Protein 8X2J (pdb70)

Solvent-accessible surface area: 85877 Å² total; per-residue (Å²): 29,92,26,29,82,152,90,7,23,50,117,28,91,47,68,110,22,50,109,85,14,125,86,29,14,37,87,0,79,110,7,5,78,69,21,6,11,111,4,34,54,7,12,56,52,16,137,29,55,18,61,66,28,35,23,67,32,25,13,5,27,16,24,40,31,26,8,27,48,24,0,14,41,90,5,62,17,24,3,36,28,1,2,29,8,33,28,8,26,35,39,44,26,140,50,193,10,118,115,19,78,112,4,55,109,7,61,90,68,28,121,16,10,59,33,12,50,17,35,22,44,9,30,23,22,42,65,27,38,0,21,54,13,13,18,0,29,1,28,19,54,33,53,1,82,27,9,48,1,46,43,27,17,9,75,36,8,24,11,47,19,76,39,12,57,33,24,66,63,12,23,81,82,4,5,33,68,134,45,0,47,57,22,85,45,113,82,64,126,94,19,72,123,53,0,137,99,10,29,76,83,15,17,25,37,55,56,78,0,25,16,16,18,2,31,33,22,21,116,36,40,21,83,120,42,97,5,0,1,2,17,101,16,7,97,52,17,45,3,6,64,60,25,74,9,3,1,1,5,52,35,11,14,26,2,19,0,0,17,0,15,2,11,7,6,0,0,0,0,0,4,4,0,84,122,0,42,7,0,62,15,0,0,11,2,6,3,0,0,10,0,9,0,0,0,3,30,41,7,8,70,59,12,24,119,110,54,88,88,31,78,37,58,76,2,16,85,42,5,34,89,18,5,70,73,17,135,101,73,95,0,38,8,0,23,2,4,1,31,4,13,4,12,31,2,17,13,33,16,0,89,108,3,38,146,59,16,65,72,2,92,6,31,2,13,16,3,29,7,48,7,29,19,12,27,0,2,103,46,0,16,61,92,22,13,17,10,48,29,38,1,66,44,0,30,1,0,1,0,0,6,6,31,16,0,25,28,29,31,4,5,6,17,14,0,50,19,6,2,113,63,3,42,2,68,112,136,22,92,61,7,0,29,0,0,2,1,7,1,10,8,14,8,0,4,2,4,10,10,11,29,5,28,19,47,0,17,14,0,5,6,0,0,0,8,0,0,63,67,12,66,20,29,22,29,101,27,136,40,58,101,110,0,67,74,4,7,128,1,1,10,154,10,1,77,125,40,127,8,94,0,0,1,6,10,3,36,10,0,26,40,12,1,7,0,4,4,9,3,1,1,37,80,0,37,0,44,42,102,0,0,38,5,13,61,32,2,17,38,75,19,21,36,8,23,112,19,1,60,34,0,3,60,30,1,58,71,40,158,4,84,5,0,0,0,10,12,22,7,4,27,12,8,4,2,32,72,14,132,7,31,90,56,6,82,74,18,84,45,4,2,0,0,4,15,12,54,4,10,0,4,48,114,5,32,16,0,0,4,29,5,0,29,0,5,14,20,7,8,3,42,0,16,15,1,4,0,0,7,10,0,2,6,1,66,53,30,41,39,20,48,11,8,5,21,0,1,1,9,8,42,65,95,62,133,28,103,8,54,72,29,0,77,86,52,1,52,180,103,32,25,67,87,20,4,33,65,3,5,1,34,5,33,8,79,143,23,87,2,80,98,36,141,19,111,39,72,85,35,30,2,163,87,26,133,33,70,110,49,28,136,42,20,0,0,5,2,35,26,3,44,0,0,18,16,0,65,9,2,6,0,3,17,0,0,0,0,12,3,12,7,5,6,5,0,24,9,2,2,0,16,0,4,1,54,0,0,28,116,44,17,62,16,124,57,84,1,75,136,0,88,29,56,143,91,46,35,59,108,6,8,47,22,1,50,111,2,18,156,10,11,0,13,18,0,109,0,46,0,103,81,17,87,13,56,0,2,0,14,4,3,0,0,4,1,75,47,0,0,0,0,14,0,0,3,18,16,82,81,19,5,160,29,3,63,106,27,14,55,32,0,1,77,6,1,12,11,128,22,26,11,27,6,40,22,9,125,8,78,42,39,43,138,93,103,112,18,6,6,28,6,76,6,12,1,15,1,49,23,36,0,15,10,49,2,32,16,91,96,2,118,142,47,23,101,26,7,22,63,102,36,24,87,147,70,38,20,81,101,86,35,91,60,61,30,35,6,88,23,60,103,20,105,76,50,25,0,4,0,1,0,0,4,1,5,4,14,5,2,15,4,0,12,4,0,0,11,0,1,3,2,7,4,8,45,4,33,47,74,22,3,44,103,2,0,16,0,4,6,4,30,7,4,1,1,2,22,28,112,50,1,22,33,4,44,3,22,1,0,2,1,1,7,2,0,12,34,28,1,5,7,0,2,0,10,0,0,3,2,1,0,4,6,40,3,0,0,2,0,2,3,2,20,22,4,2,5,4,1,0,8,4,1,3,9,3,2,2,4,2,8,2,1,1,14,73,21,5,46,61,115,26,41,7,33,33,0,5,20,2,15,39,3,0,3,4,32,48,0,0,2,2,0,12,5,2,11,2,11,36,1,3,38,18,14,26,44,15,11,47,52,3,8,106,70,59,104,43,70,33,121,14,73,38,57,52,4,77,0,0,11,11,35,0,10,1,4,16,2,4,12,0,3,11,45,51,70,89,127,1,91,0,15,85,27,45,66,14,8,5,30,14,18,0,2,21,31,3,8,0,68,19,9,0,14,0,1,0,8,0,28,7,1,6,92,107,44,88,102,151,40,45,12,69,124,75,17,72,27,64,40,0,0,30,90,1,0,81,41,0,41,38,77,108,168,152,20,68,174,58,28,86,59,20,49,69,88,1,97,134,35,16,86,48,13,91,89,4,22,73,82,5,89,112,114,0,4,5,17,4,6,0,2,7,8,0,2,4,0,0,4,10,0,2,9,1,5,0,0,0,2,0,1,0,1,5,21,0,7,0,33,4,29,60,104,140,50,28,4,12,13,3,0,10,5,5,0,4,0,2,0,18,23,0,5,44,0,0,19,63,2,42,50,9,8,5,1,0,18,100,0,90,73,29,15,67,33,64,69,24,27,59,24,20,52,4,2,0,4,0,0,19,0,0,9,28,34,0,26,58,2,0,32,47,0,6,81,28,14,26,74,7,18,0,14,5,0,18,3,1,0,12,9,39,3,165,77,76,186,40,24,76,102,12,1,107,30,0,41,3,5,10,5,1,3,43,2,0,46,1,5,45,45,0,6,68,35,0,0,32,26,3,25,36,2,0,34,19,0,4,8,4,2,0,8,3,0,0,0,0,8,3,12,0,0,10,10,10,2,0,1,26,6,6,28,4,0,0,5,0,0,0,0,0,10,1,0,32,26,0,6,46,13,28,82,158,40,34,0,70,39,0,0,4,60,39,1,0,12,14,0,0,60,32,0,14,60,14,0,32,64,0,15,18,1,11,109,0,14,41,18,2,2,115,11,2,17,34,48,15,9,59,11,14,19,71,4,5,48,131,16,71,2,21,132,0,10,130,21,2,48,106,11,0,28,87,10,0,78,46,0,62,124,102,175,41,20,50,72,53,76,23,0,51,106,10,0,103,44,0,7,79,0,0,21,20,2,4,3,4,1,0,0,1,1,0,1,40,3,9,0,0,4,12,8,29,67,4,119,34,30,128,77,3,100,20,6,16,77,0,0,48,0,28,1,54,9,50,5,42,79,6,12,33,76,16,0,1,1,3,0,3,13,1,2,19,10,25,7,77,52,54,42,100,72,97,89,218,71,46,1,0,1,0,1,2,81,48,3,68,27,0,23,97,3,0,108,99,0,108,90,53,44,12,63,114,9,5,1,6,1,4,0,8,2,82,50,0,6,66,31,24,4,142,38,81,6,9,0,41,170,56,10,52,90,79,15,84,74,0,33,56,56,3,49,104,60,1,57,68,1,9,17,86,60,9,64,20,21,1,0,0,5,4,73,69,103,73,1,67,3,0,4,58,9,0,19,70,0,12,8,8,46,53,2,0,66,8,0,7,108,8,0,23,60,21,0,13,0,31,14,6,22,23,25,0,17,58,4,96,82,3,56,78,6,11,18,43,3,0,1,0,0,0,19,42,101,7,115,66,41,55,119,65,127,0,2,120,42,0,137,73,25,129,36,100,64,25,22,84,2,48,133,93,26,74,22,3,20,57,14,38,6,6,39,1,0,28,40,6,101,56,23,101,26,23,4,0,0,26,49,53,15,98,31,24,2,22,34,91,58,67,55,45,50,96,3,31,61,43,1,74,79,112,67,107,96,38,63,3,0,26,46,95,19,68,52,107,35,0,80,120,0,36,62,25,0,35,1,13,23,11,13,26,27,8,19,5,0,75,10,57,6,4,7,25,77,130,23,62,25,124,24,42,39,17,10,64,122,145,8,47,124,5,33,2,0,39,6,0,35,33,14,17,89,11,60,136,64,52,72,128,124,165,47,42,134,52,45,44,23,6,22,19,16,25,5,75,15,70,31,0,0,0,2,0,0,2,7,38,0,0,10,33,0,3,80,119,107,42,4,25,97,8,51,124,108,0,107,49,27,5,97,114,2,78,40,57,4,45,63,3,61,170,142,33,35,30,15,34,5,17,0,11,0,8,0,0,3,0,0,0,0,0,0,1,4,0,0,5,14,0,0,59,0,13,53,60,36,11,11,30,0,0,0,0,4,5,2,0,3,2,0,0,6,0,0,56,55,0,17,121,39,9,81,40,0,8,64,0,2,62,116,48,27,136,90,44,44,1,134,102,12,10,3,61,3,16,23,68,88,12,20,60,105,80,29,87,110,73,20,29,27,3,18,77,7,60,73,77,1,19,35,140,124,0,39,51,27,0,47,100,19,19,122,43,0,18,57,13,2,82,45,0,37,49,48,0,74,96,0,35,91,53,40,80,17,132,121,12,6,51,71,2,80,118,40,0,15,76,0,28,27,65,18,22,44,3,1,0,27,0,0,4,3,1,5,7,1,12,28,1,68,5,16,2,4,0,7,0,13,9,3,49,5,0,3,5,0,3,0,0,0,8,0,0,47,15,3,7,122,5,77,86,24,73,58,8,165,126,87,25,51,65,60,1,16,16,31,0,0,72,30,0,39,46,53,0,40,62,8,26,39,10,27,36,4,4,30,0,0,3,13,2,0,1,11,14,41,14,0,27,12,13,27,66,3,58,57,66,9,1,54,133,20,14,94,27,8,63,103,75,0,69,28,75,1,52,77,46,0,70,108,139,47,36,17,72,62,14,84,50,0,18,102,21,0,20,101,0,23,76,7,0,33,44,2,0,15,27,5,1,4,12,51,42,22,83,43,54,180,75,67,40,113,3,4,78,7,3,1,70,0,4,24,2,54,0,22,14,41,3,0,32,19,3,60,116,17,70,13,0,0,78,100,12,44,35,25,55,64,7,113,106,84,9,183,68,14,63,49,22,0,82,99,11,48,95,84,0,82,92,27,7,106,53,3,107,105,37,138,68,43,154,36,75,112,52,142,43,97,20,52,79,78,63,31,89,100,12,119,95,68,11,73,99,110,32,153,36,191,121,20,144,62,6,32,12,32,89,113,0,1,41,43,6,52,132,144,27,29,70,74,151,61,127,35,60,69,51,84,78,115,64,23,154,57,37,87,118,1,81,83,74,10,40,98,25,15,130,102,9,39,51,107,1,49,45,125,10,198

Secondary structure (DSSP, 8-state):
--SS-TTHHHHHHHHHHHHHHHHHHHHHHHHHHHH-HHHHTBS-----SS---HHIIIIIS---HHHHSTTTTTSSSPPPPPHHHHHHHHTTTT-S-TTSHHHHHBTTBS----EE-SS---SSS---HHHHHHTT--SHHHH--GGG-SS--BSS---HHHHHHHHH-GGGT---TTSSS-TT----SS-HHHHHHHHHHHTPPPHHHHH-HHHH--/--SS---EE---SS--SS--TT--EEEEEEEESSS-EEEEEEEESSSSEEEEEE-TTSTTTTT---HHHHTHHHHHT-TTB--SEESSSSEE-HHHHHHHHHHHHHHTTSSSSSSEEEE------HHHHHHHHHHHHHSTT-------SS--HHHHHHHHHHHSS--EEEE--TT-SEEEEES--TTSSSTTHHHHHHHHHHHH---SS-----EEEEE-SS--HHHHT-SEEE---TTSHHHHHHHHHHHHTSS-------HHHHHHHHHHHHHTTSSSSSEEEEE-TTS-HHHHHHHHHHHHHTT-BTTTEEEE---SSS---HHHHHHHHHHHHHHT---EEEE-SS-HHHHS-TTS-HHHHHTTSSEEEB-SSB--HHHHHSSSB--B--TTS--EEE--SS---EEE--SS--SS--B-HHHHHHHHTT-TT--HHHHHHHHHTTTTHHHHHHHHHHSS--TT-PPPB--PPP-HHHHHSS--PPPPSS-EEEEEEBTTTBTTGGGG-HHHHHSPPTTT-EES---EEE-HHHHHHHH--S--SSTTB--TTSHHHHHHHHHHHSS-TTEEEEEESSS-B--EEEEE-TTSPTTEEEEEES---SSS-STTSS-S---TTT--SSSSS--S--EEEEEEEE---EES----S--S-SSS-EEEHHHHHH-TTHHHHHHHHHHHSSSS-----S------SSS--EEEEEEGGG-----HHHHHHHHHHTPPPPPHHHHHTT----SSEE-----SSBTTS------EE-----SS-HHHHT-TT-SEEE-SSS-EEE-TTT--B---TTTS-SS---EE--S--S-SS-HHHHHHS-TTS--PPTT-EE---S-HHHHHHHHHHHHHHHHHHT-SS----TTT---HHHHH-SS--EEEEESS-TTSHHHHHHTSTTEE-S-TTB----SEEEEPEEE---TTTT-/--SS-SS--HHHHHHHHHTSSSS-GGG--HHHHHHHHHHHHHHHHHHHHHHHHHHH-GGGSS--SS--S-HHHHHHHHHHHHHHHHHIIIIIHHHHT-TTGGGTHHHHHHHHHHHHHHHHHHHHHHTBSGGGGGGSS----SS-----SSSHHHHHHHHHHHHHHHHHHHHHHHHHHHHHHHHHH--SHHHHHHHHHHHTS-TTBHHHHHHHHHHHHHHHHHHHHHHHHHHHHHHHHHHTS--TTT--TTHHHHHHHHHHHHHHHHHHHHHHHHHHHTT-TTTS-HHHHHHHHHHHHHHHHHHHHHHHHHHHHHHH---HHHHHHHHHHHHSTTHHHHHHHHHHHTGGGGGGGSHHHHH-HHHHHHHHHHHHHHHHHHHHIIIIIHHHS-SSGGG-------HHHHHHHHHHHHHHHHHHHHHHHHS-SS-STTTHHHHHHHHHHHHH-/--EEEEEESSHHHHHHHHHHHHHTT--SEEEE-SS--STTHHHHS-S--SHHHHHHHHHHHHHHHHHHHHHIIIIISS--B-TT--SSGGG-TTTHHHHHHHHHHHHHHHHHHHHHHHTT---SS-GGGGSGGGGGGGSS-EEEEEETTSTT--TTHHHHHHHHT--SEEEEE--/---SSSS-SS--TT---SSSTTS-SS----TT---TT-----HHHH-S-SSSS-----SS---HHHHHHHHHHIIIIITTTS-SSSSS-SHHHHHSS--PPPTTSHHHHT--HHHHHHHHHT-S----SSS----SS---TTTS-HHHHHHHHHHHHHHHHHT-/-HHHHHHHHHHHHHHHHHHHHHHHHHTT-HHHHHHHHHHHHHHHTHHHHHHHHHHHHHHHS--HHHHHHHHHHHHHHTTHHHHHHHTHHHHHHHSGGGGGGT-SS-SSGGG-HHHHSTTSSS--HHHHHTTTTSSHHHHHHHHHHHHHHHHHHHHHHHHHHHHHHHSS-TTHHHHHHHHHHHHHHHHHHHHHHHHHIIIIITSSTT---SSTTHHHHHHHHHHHHHHHHHHHHHTSSSSSHHHH--HHHHHHHHHHHHHHHHHHHHHHHHHHHHHHHS-BTTTHHHHHHTTTTTHHHHHHHHHIIIIIHHHHHSSSSHHHH-HHHHHHHHHHHHHHHHHHHHHHHGGGTTSSSTT--SHHHHHHHHHHHHHHHHHHHHHTTS-SS-SS-GGGGGGT-/-HHHHHHHHHHHHHHHHHHHHHHT-SPPP-PPPP-S--HHHHHHHHHHHTSS----SSSS----TTTHHHHHHHH-----/---TTTT-TTHHHHHHHHHHHHHHHHHHHHHHHHS--

Organism: Chloroflexus aurantiacus (strain ATCC 29366 / DSM 635 / J-10-fl) (NCBI:txid324602)

Nearest PDB structures (foldseek):
  8x2j-assembly1_G  TM=1.013E+00  e=4.685E-13  Chloroflexus aurantiacus J-10-fl
  8k9f-assembly1_G  TM=9.871E-01  e=3.968E-11  Chloroflexus aurantiacus J-10-fl
  8x2j-assembly1_F  TM=1.003E+00  e=4.445E-52  Chloroflexus aurantiacus J-10-fl
  6loe-assembly1_F  TM=9.543E-01  e=8.843E-24  Roseiflexus castenholzii DSM 13941
  6f0k-assembly1_F  TM=9.385E-01  e=4.275E-17  Rhodothermus marinus DSM 4252

InterPro domains:
  IPR029467 Cytochrome c7-like [PF14522] (51-97)
  IPR036280 Multiheme cytochrome superfamily [SSF48695] (36-188)

Sequence (2471 aa):
AQIFPRNANLLSRLSIFALVLLVVEGILILGVYFRSNYFRQVNVAIEQPVAFSHQLHVNVVGIDCRYCHTSVDQSYFANIPATETCMTCHSQIKTYSPLLEKVRESYATGKPIEWVKVYDLPNFVYFNHSIHVNKGIGCSTCHGQVNNMPVVWQQQALYMGWCLNCHRNPELYVRPREEVYNMDYVPPSNQLEIGRQLVAEYGIMPPDQLTNCYVCHRCTYQPRQYIAPFDRQPEGRVPGIPQYFASTLTLGGYGTGVLVRSNEGRPTKVEGNPRHPASLGGTDLFAQAEILTMYDPDRSTTVLRQGVPSTWAEFTTTLGNALTAARATQGAGVRLLTTTITSPSLAAQIEQFLQAYPQARWYQYEPINRDNVVAGARLAFGRDVTTRYDLSAAQVVVSLDADFLAPGPGFVAYARAFAERRKVRKDSTTMNRLYVVEASPSTTGTAADHRLPLRADAIAAFTGALANELGVGGAPATLSPKAEEFLRAIARDLEEHRGQSVVIAGDQQPPIVHALAHLINAELGNVGQTVFYHEPVEARPTNQTEELVALVSEMAAGRVETLIMIGGNPVYNAPGDLRFADRMASVPLTIHLSQFVDETSARATWHIPQAHPLESWGDARAFDGTASIVQPLIEPLYGGKTANELLAAMLGQPEAESYDLVRSFWLEQIGETGWQVALANGVIAETVAPVIEPTLNEGAIRATPIPQPGDGVEIVFRPDPSLFDGFYANNGWLQELPRPLTKLVWDNAALMSPRTAIKLLGLPFNADRLIGTEADDRERQQYLEQLSKVNGTIARIEYRGGIIEIPIWLLPGHAEDSITLNLGYGRTHAGRVGNNVGIDVYPIRTSDSPWFGAGARVTNTGRTYLLVSTQDHWTLEGRDIYRVGEFKKFKEDPKYIAKEVYQEEYGRETPNYQSLQPGDDYTGRNAWGMTINLNACIGCNACVVACQAENNIAVVGKDQVSRGREMHWIRIDRYFAGEDLDNPSIYMMPVNCMQCEKAPCEVVCPVAATVHDYEGLNNMVYNRCVGTKYCSNNCPYKVRRFNFLQYSDTTTETFKLAFNPDVTVRIRGVMEKCTYCVQRISGARIAAKRAAVQAGQSSYVISDGAIQTACEQACPTGAIVFGDINDSNSRVAKWKAEGHNYGLLGFLNTVPRTTYLARVRNPSEELEKEAYLLPGETYTSISAKIGDVPLTPPLKTPKGWLAGFSVAFFMLMIFFVSVTWLFIRGVGIWGINIPVGWGMDIINFVWWIGIGHAGTLISAILLLLNQGWRNSINRFAEAMTLFAVACAGLYPILHLGRPWLFYWLIPYPNTHGMWPQFRSALAWDVFAISTYATVSLVFWLVGLIPDFATLRDRAKNIWVKRLYGIAALGWRGSARHWHRYEMASILLAGLSTPLVVSVHSIISLDFAISQVPGWQVTVFPPYFVAGAVFAGFAMVLLLMIPVRTFYGFENYITLHHLDVMAKVMLTTGMIVVYGYFMEVFASLYSGNEFEEYLLYNRLFGPSSWAYWGLLFCNAVAIQPLWFKKVRQNIPALLIISLIVSVGMWLERYVIIVISLERDFLPSSWDIYIPTIWDWSLYIGTFGLFFTLLFLFIRVLPMINIFEMRLFLYQETEKAKQRVYGVMAEFPTPEALIEATRKAKAAGYTKMDAFSPFPIEEVIEEIAHGDTGVPRLVLLFGLIGAASGFILQYIGNLVDYPLNVGGRPLDITNWPAMIPITFESGILLASFAAAIGMIVLNGLPSPYHPVFNVPRFQYASQDAFFLCIEATDPLFDRSRTSQFLRSLNPMQVSEVAYCHQDMYDQQKYTTYEPSSFFADGRSSRPNVPGTTPFEVVKTDEFLYTGLIDGQEVDAMPFPVTKDLLLRGQLKYNIYCAVCHGEAGYGASMVAERGGIVPANFHQQRLREAPLSHFFVVITNGVYRGDPENGGYQSMYGYASRITPEDRWAIAAYIRALQLSQNIPQLGQVQMLGLAAAVIGIGVLAAGYFLSPTSFFESYIYGYYVAMTIPLGCLGFLMVQHLTGGAWGVTVRRMLEAGAATLPIMGLLFIPIALGYFDTYKALGLEHPLYEWANPEVVTPGGAEFDPIIAHKVPWLSPLWVTARIAIFFIIWSALALTLRAWSRQQDAGGDAKKLATRMRRLSGIGVALFVITVTFFSFDVAMSLDPHWFSTIYGAHYMANAGLMTLAFLALMMSRVRDAALFREYVSVKPIHDIGKLIFAFTVLWTYMSYGQLVIIWSGDVAEFTPWYVHRTQHGWVFVALALMLFAFALPFFVLLFRGTKRNLNTLATIAGWIVVMRFVDMAWIILPEFREHLWDIAITDVAAPIGLIGLVIALFAANVQQAPLLPLRDPNMEQLQNLSRLMIAGLMVFLVLSLVVLLAGRLPFTPQPAPVTGNTYRTYVNDARTLLNSYGYTMEGKVHIPIDRAMDLIVERGLPVRMQPEWSGDPEVKPVFLAVTLTGMVAFLLMVWLFAFYW

B-factor: mean 63.23, std 17.78, range [10.86, 119.22]

Structure (mmCIF, N/CA/C/O backbone):
data_8X2J
#
_entry.id   8X2J
#
_cell.length_a   1.00
_cell.length_b   1.00
_cell.length_c   1.00
_cell.angle_alpha   90.00
_cell.angle_beta   90.00
_cell.angle_gamma   90.00
#
_symmetry.space_group_name_H-M   'P 1'
#
loop_
_entity.id
_entity.type
_entity.pdbx_description
1 polymer 'Cytochrome c7-like domain-containing protein'
2 polymer 'Fe-S-cluster-containing hydrogenase components 1-like protein'
3 polymer 'Polysulphide reductase NrfD'
4 polymer 'Quinol:cytochrome c oxidoreductase membrane protein'
5 polymer 'Cytochrome c domain-containing protein'
6 polymer 'Quinol:cytochrome c oxidoreductase quinone-binding subunit 2'
7 polymer 'Uncharacterized protein'
8 polymer unknown
9 non-polymer 'HEME C'
10 non-polymer 'IRON/SULFUR CLUSTER'
11 non-polymer 'FE3-S4 CLUSTER'
12 non-polymer '[(2~{R})-3-[2-azanylethoxy(oxidanyl)phosphoryl]oxy-2-tetradecanoyloxy-propyl] hexadecanoate'
13 non-polymer '2-HEPTYL-4-HYDROXY QUINOLINE N-OXIDE'
14 non-polymer '[(2~{R})-3-[2-azanylethoxy(oxidanyl)phosphoryl]oxy-2-pentadecanoyloxy-propyl] pentadecanoate'
15 non-polymer '1,3-bis(13-methyltetradecanoyloxy)propan-2-yl pentadecanoate'
#
loop_
_atom_site.group_PDB
_atom_site.id
_atom_site.type_symbol
_atom_site.label_atom_id
_atom_site.label_alt_id
_atom_site.label_comp_id
_atom_site.label_asym_id
_atom_site.label_entity_id
_atom_site.label_seq_id
_atom_site.pdbx_PDB_ins_code
_atom_site.Cartn_x
_atom_site.Cartn_y
_atom_site.Cartn_z
_atom_site.occupancy
_atom_site.B_iso_or_equiv
_atom_site.auth_seq_id
_atom_site.auth_comp_id
_atom_site.auth_asym_id
_atom_site.auth_atom_id
_atom_site.pdbx_PDB_model_num
ATOM 1 N N . ALA A 1 2 ? 80.954 135.946 66.262 1.00 81.59 2 ALA A N 1
ATOM 2 C CA . ALA A 1 2 ? 80.277 137.128 65.746 1.00 81.11 2 ALA A CA 1
ATOM 3 C C . ALA A 1 2 ? 78.786 136.878 65.608 1.00 82.75 2 ALA A C 1
ATOM 4 O O . ALA A 1 2 ? 77.978 137.803 65.684 1.00 84.67 2 ALA A O 1
ATOM 6 N N . GLN A 1 3 ? 78.428 135.613 65.394 1.00 80.48 3 GLN A N 1
ATOM 7 C CA . GLN A 1 3 ? 77.019 135.256 65.305 1.00 81.07 3 GLN A CA 1
ATOM 8 C C . GLN A 1 3 ? 76.361 135.282 66.679 1.00 82.17 3 GLN A C 1
ATOM 9 O O . GLN A 1 3 ? 75.197 135.677 66.810 1.00 81.55 3 GLN A O 1
ATOM 15 N N . ILE A 1 4 ? 77.094 134.875 67.714 1.00 70.47 4 ILE A N 1
ATOM 16 C CA . ILE A 1 4 ? 76.529 134.702 69.048 1.00 71.77 4 ILE A CA 1
ATOM 17 C C . ILE A 1 4 ? 77.252 135.593 70.048 1.00 73.38 4 ILE A C 1
ATOM 18 O O . ILE A 1 4 ? 76.643 136.465 70.677 1.00 72.29 4 ILE A O 1
ATOM 23 N N . PHE A 1 5 ? 78.549 135.375 70.200 1.00 72.04 5 PHE A N 1
ATOM 24 C CA . PHE A 1 5 ? 79.354 136.051 71.202 1.00 65.55 5 PHE A CA 1
ATOM 25 C C . PHE A 1 5 ? 79.725 137.461 70.742 1.00 67.76 5 PHE A C 1
ATOM 26 O O . PHE A 1 5 ? 79.880 137.708 69.543 1.00 68.42 5 PHE A O 1
ATOM 34 N N . PRO A 1 6 ? 79.877 138.417 71.681 1.00 71.63 6 PRO A N 1
ATOM 35 C CA . PRO A 1 6 ? 80.245 139.781 71.275 1.00 71.92 6 PRO A CA 1
ATOM 36 C C . PRO A 1 6 ? 81.733 139.933 71.006 1.00 74.16 6 PRO A C 1
ATOM 37 O O . PRO A 1 6 ? 82.476 138.949 71.030 1.00 72.65 6 PRO A O 1
ATOM 41 N N . ARG A 1 7 ? 82.162 141.173 70.744 1.00 78.64 7 ARG A N 1
ATOM 42 C CA . ARG A 1 7 ? 83.538 141.448 70.334 1.00 77.76 7 ARG A CA 1
ATOM 43 C C . ARG A 1 7 ? 84.537 141.142 71.447 1.00 77.54 7 ARG A C 1
ATOM 44 O O . ARG A 1 7 ? 85.602 140.568 71.190 1.00 75.97 7 ARG A O 1
ATOM 52 N N . ASN A 1 8 ? 84.202 141.488 72.689 1.00 74.22 8 ASN A N 1
ATOM 53 C CA . ASN A 1 8 ? 85.111 141.314 73.817 1.00 77.14 8 ASN A CA 1
ATOM 54 C C . ASN A 1 8 ? 85.082 139.908 74.409 1.00 76.25 8 ASN A C 1
ATOM 55 O O . ASN A 1 8 ? 85.606 139.710 75.511 1.00 75.87 8 ASN A O 1
ATOM 60 N N . ALA A 1 9 ? 84.496 138.934 73.708 1.00 71.53 9 ALA A N 1
ATOM 61 C CA . ALA A 1 9 ? 84.417 137.578 74.238 1.00 71.66 9 ALA A CA 1
ATOM 62 C C . ALA A 1 9 ? 85.775 136.888 74.251 1.00 70.76 9 ALA A C 1
ATOM 63 O O . ALA A 1 9 ? 86.022 136.047 75.119 1.00 72.36 9 ALA A O 1
ATOM 65 N N . ASN A 1 10 ? 86.666 137.232 73.314 1.00 65.49 10 ASN A N 1
ATOM 66 C CA . ASN A 1 10 ? 88.001 136.635 73.293 1.00 69.33 10 ASN A CA 1
ATOM 67 C C . ASN A 1 10 ? 88.824 137.085 74.493 1.00 76.53 10 ASN A C 1
ATOM 68 O O . ASN A 1 10 ? 89.436 136.260 75.188 1.00 77.65 10 ASN A O 1
ATOM 73 N N . LEU A 1 11 ? 88.842 138.397 74.744 1.00 74.29 11 LEU A N 1
ATOM 74 C CA . LEU A 1 11 ? 89.507 138.946 75.919 1.00 72.19 11 LEU A CA 1
ATOM 75 C C . LEU A 1 11 ? 88.861 138.449 77.202 1.00 72.87 11 LEU A C 1
ATOM 76 O O . LEU A 1 11 ? 89.565 138.157 78.174 1.00 72.67 11 LEU A O 1
ATOM 81 N N . LEU A 1 12 ? 87.531 138.312 77.207 1.00 71.98 12 LEU A N 1
ATOM 82 C CA . LEU A 1 12 ? 86.828 137.800 78.378 1.00 65.78 12 LEU A CA 1
ATOM 83 C C . LEU A 1 12 ? 87.185 136.344 78.658 1.00 67.28 12 LEU A C 1
ATOM 84 O O . LEU A 1 12 ? 87.369 135.964 79.816 1.00 70.73 12 LEU A O 1
ATOM 89 N N . SER A 1 13 ? 87.321 135.523 77.613 1.00 63.27 13 SER A N 1
ATOM 90 C CA . SER A 1 13 ? 87.667 134.116 77.802 1.00 68.26 13 SER A CA 1
ATOM 91 C C . SER A 1 13 ? 89.114 133.946 78.249 1.00 73.67 13 SER A C 1
ATOM 92 O O . SER A 1 13 ? 89.407 133.110 79.117 1.00 74.32 13 SER A O 1
ATOM 95 N N . ARG A 1 14 ? 90.032 134.725 77.665 1.00 69.10 14 ARG A N 1
ATOM 96 C CA . ARG A 1 14 ? 91.431 134.666 78.084 1.00 65.36 14 ARG A CA 1
ATOM 97 C C . ARG A 1 14 ? 91.602 135.157 79.518 1.00 70.87 14 ARG A C 1
ATOM 98 O O . ARG A 1 14 ? 92.329 134.544 80.313 1.00 71.40 14 ARG A O 1
ATOM 106 N N . LEU A 1 15 ? 90.907 136.241 79.875 1.00 70.76 15 LEU A N 1
ATOM 107 C CA . LEU A 1 15 ? 90.945 136.747 81.239 1.00 67.44 15 LEU A CA 1
ATOM 108 C C . LEU A 1 15 ? 90.251 135.796 82.206 1.00 67.80 15 LEU A C 1
ATOM 109 O O . LEU A 1 15 ? 90.637 135.723 83.373 1.00 75.16 15 LEU A O 1
ATOM 114 N N . SER A 1 16 ? 89.255 135.040 81.734 1.00 65.38 16 SER A N 1
ATOM 115 C CA . SER A 1 16 ? 88.606 134.039 82.572 1.00 66.22 16 SER A CA 1
ATOM 116 C C . SER A 1 16 ? 89.533 132.868 82.868 1.00 67.66 16 SER A C 1
ATOM 117 O O . SER A 1 16 ? 89.562 132.373 83.999 1.00 71.16 16 SER A O 1
ATOM 120 N N . ILE A 1 17 ? 90.293 132.413 81.865 1.00 66.39 17 ILE A N 1
ATOM 121 C CA . ILE A 1 17 ? 91.281 131.352 82.086 1.00 67.63 17 ILE A CA 1
ATOM 122 C C . ILE A 1 17 ? 92.373 131.829 83.041 1.00 70.39 17 ILE A C 1
ATOM 123 O O . ILE A 1 17 ? 92.768 131.110 83.976 1.00 71.20 17 ILE A O 1
ATOM 128 N N . PHE A 1 18 ? 92.845 133.066 82.840 1.00 72.13 18 PHE A N 1
ATOM 129 C CA . PHE A 1 18 ? 93.856 133.663 83.712 1.00 67.66 18 PHE A CA 1
ATOM 130 C C . PHE A 1 18 ? 93.354 133.812 85.146 1.00 68.28 18 PHE A C 1
ATOM 131 O O . PHE A 1 18 ? 94.070 133.481 86.101 1.00 68.91 18 PHE A O 1
ATOM 139 N N . ALA A 1 19 ? 92.112 134.273 85.312 1.00 69.63 19 ALA A N 1
ATOM 140 C CA . ALA A 1 19 ? 91.538 134.450 86.638 1.00 64.51 19 ALA A CA 1
ATOM 141 C C . ALA A 1 19 ? 91.235 133.119 87.307 1.00 67.15 19 ALA A C 1
ATOM 142 O O . ALA A 1 19 ? 91.316 133.024 88.531 1.00 73.55 19 ALA A O 1
ATOM 144 N N . LEU A 1 20 ? 90.903 132.083 86.533 1.00 65.39 20 LEU A N 1
ATOM 145 C CA . LEU A 1 20 ? 90.691 130.762 87.118 1.00 66.96 20 LEU A CA 1
ATOM 146 C C . LEU A 1 20 ? 91.995 130.165 87.633 1.00 66.06 20 LEU A C 1
ATOM 147 O O . LEU A 1 20 ? 92.024 129.573 88.722 1.00 70.71 20 LEU A O 1
ATOM 152 N N . VAL A 1 21 ? 93.085 130.324 86.873 1.00 65.14 21 VAL A N 1
ATOM 153 C CA . VAL A 1 21 ? 94.392 129.848 87.333 1.00 69.96 21 VAL A CA 1
ATOM 154 C C . VAL A 1 21 ? 94.845 130.627 88.568 1.00 68.60 21 VAL A C 1
ATOM 155 O O . VAL A 1 21 ? 95.316 130.040 89.556 1.00 69.98 21 VAL A O 1
ATOM 159 N N . LEU A 1 22 ? 94.664 131.955 88.550 1.00 68.36 22 LEU A N 1
ATOM 160 C CA . LEU A 1 22 ? 95.001 132.783 89.706 1.00 66.10 22 LEU A CA 1
ATOM 161 C C . LEU A 1 22 ? 94.127 132.467 90.914 1.00 64.20 22 LEU A C 1
ATOM 162 O O . LEU A 1 22 ? 94.600 132.541 92.049 1.00 69.04 22 LEU A O 1
ATOM 167 N N . LEU A 1 23 ? 92.868 132.087 90.689 1.00 59.95 23 LEU A N 1
ATOM 168 C CA . LEU A 1 23 ? 91.974 131.746 91.789 1.00 60.75 23 LEU A CA 1
ATOM 169 C C . LEU A 1 23 ? 92.348 130.408 92.410 1.00 57.10 23 LEU A C 1
ATOM 170 O O . LEU A 1 23 ? 92.248 130.240 93.630 1.00 59.38 23 LEU A O 1
ATOM 175 N N . VAL A 1 24 ? 92.785 129.448 91.588 1.00 60.14 24 VAL A N 1
ATOM 176 C CA . VAL A 1 24 ? 93.272 128.169 92.112 1.00 60.08 24 VAL A CA 1
ATOM 177 C C . VAL A 1 24 ? 94.537 128.375 92.942 1.00 60.26 24 VAL A C 1
ATOM 178 O O . VAL A 1 24 ? 94.674 127.822 94.048 1.00 58.80 24 VAL A O 1
ATOM 182 N N . VAL A 1 25 ? 95.460 129.205 92.439 1.00 62.79 25 VAL A N 1
ATOM 183 C CA . VAL A 1 25 ? 96.695 129.506 93.166 1.00 57.18 25 VAL A CA 1
ATOM 184 C C . VAL A 1 25 ? 96.393 130.251 94.466 1.00 61.82 25 VAL A C 1
ATOM 185 O O . VAL A 1 25 ? 96.972 129.951 95.518 1.00 63.27 25 VAL A O 1
ATOM 189 N N . GLU A 1 26 ? 95.442 131.190 94.426 1.00 58.79 26 GLU A N 1
ATOM 190 C CA . GLU A 1 26 ? 95.063 131.942 95.619 1.00 55.60 26 GLU A CA 1
ATOM 191 C C . GLU A 1 26 ? 94.358 131.061 96.645 1.00 63.12 26 GLU A C 1
ATOM 192 O O . GLU A 1 26 ? 94.533 131.254 97.850 1.00 65.70 26 GLU A O 1
ATOM 198 N N . GLY A 1 27 ? 93.561 130.091 96.192 1.00 58.95 27 GLY A N 1
ATOM 199 C CA . GLY A 1 27 ? 92.936 129.164 97.123 1.00 52.15 27 GLY A CA 1
ATOM 200 C C . GLY A 1 27 ? 93.934 128.252 97.810 1.00 53.13 27 GLY A C 1
ATOM 201 O O . GLY A 1 27 ? 93.841 128.020 99.023 1.00 57.74 27 GLY A O 1
ATOM 202 N N . ILE A 1 28 ? 94.905 127.730 97.048 1.00 52.62 28 ILE A N 1
ATOM 203 C CA . ILE A 1 28 ? 95.975 126.917 97.631 1.00 55.34 28 ILE A CA 1
ATOM 204 C C . ILE A 1 28 ? 96.799 127.745 98.615 1.00 57.40 28 ILE A C 1
ATOM 205 O O . ILE A 1 28 ? 97.145 127.280 99.712 1.00 58.36 28 ILE A O 1
ATOM 210 N N . LEU A 1 29 ? 97.072 129.000 98.255 1.00 54.38 29 LEU A N 1
ATOM 211 C CA . LEU A 1 29 ? 97.811 129.907 99.124 1.00 55.53 29 LEU A CA 1
ATOM 212 C C . LEU A 1 29 ? 97.043 130.224 100.402 1.00 52.31 29 LEU A C 1
ATOM 213 O O . LEU A 1 29 ? 97.633 130.264 101.484 1.00 59.45 29 LEU A O 1
ATOM 218 N N . ILE A 1 30 ? 95.729 130.445 100.297 1.00 54.17 30 ILE A N 1
ATOM 219 C CA . ILE A 1 30 ? 94.907 130.758 101.464 1.00 52.94 30 ILE A CA 1
ATOM 220 C C . ILE A 1 30 ? 94.838 129.561 102.406 1.00 51.09 30 ILE A C 1
ATOM 221 O O . ILE A 1 30 ? 94.942 129.715 103.630 1.00 52.29 30 ILE A O 1
ATOM 226 N N . LEU A 1 31 ? 94.715 128.350 101.849 1.00 49.93 31 LEU A N 1
ATOM 227 C CA . LEU A 1 31 ? 94.718 127.141 102.670 1.00 48.41 31 LEU A CA 1
ATOM 228 C C . LEU A 1 31 ? 96.057 126.942 103.381 1.00 48.00 31 LEU A C 1
ATOM 229 O O . LEU A 1 31 ? 96.088 126.609 104.575 1.00 54.54 31 LEU A O 1
ATOM 234 N N . GLY A 1 32 ? 97.169 127.173 102.674 1.00 51.39 32 GLY A N 1
ATOM 235 C CA . GLY A 1 32 ? 98.478 127.038 103.300 1.00 48.49 32 GLY A CA 1
ATOM 236 C C . GLY A 1 32 ? 98.743 128.072 104.380 1.00 45.89 32 GLY A C 1
ATOM 237 O O . GLY A 1 32 ? 99.255 127.740 105.455 1.00 53.41 32 GLY A O 1
ATOM 238 N N . VAL A 1 33 ? 98.383 129.333 104.117 1.00 48.98 33 VAL A N 1
ATOM 239 C CA . VAL A 1 33 ? 98.548 130.400 105.102 1.00 41.02 33 VAL A CA 1
ATOM 240 C C . VAL A 1 33 ? 97.659 130.161 106.318 1.00 44.58 33 VAL A C 1
ATOM 241 O O . VAL A 1 33 ? 98.081 130.390 107.457 1.00 51.11 33 VAL A O 1
ATOM 245 N N . TYR A 1 34 ? 96.437 129.655 106.112 1.00 49.70 34 TYR A N 1
ATOM 246 C CA . TYR A 1 34 ? 95.582 129.350 107.256 1.00 49.08 34 TYR A CA 1
ATOM 247 C C . TYR A 1 34 ? 96.132 128.194 108.082 1.00 49.32 34 TYR A C 1
ATOM 248 O O . TYR A 1 34 ? 96.078 128.233 109.314 1.00 46.56 34 TYR A O 1
ATOM 257 N N . PHE A 1 35 ? 96.672 127.163 107.438 1.00 47.29 35 PHE A N 1
ATOM 258 C CA . PHE A 1 35 ? 97.199 126.062 108.232 1.00 34.51 35 PHE A CA 1
ATOM 259 C C . PHE A 1 35 ? 98.568 126.357 108.829 1.00 47.22 35 PHE A C 1
ATOM 260 O O . PHE A 1 35 ? 99.027 125.593 109.685 1.00 50.36 35 PHE A O 1
ATOM 268 N N . ARG A 1 36 ? 99.231 127.432 108.406 1.00 49.39 36 ARG A N 1
ATOM 269 C CA . ARG A 1 36 ? 100.477 127.857 109.030 1.00 33.74 36 ARG A CA 1
ATOM 270 C C . ARG A 1 36 ? 100.336 129.109 109.887 1.00 34.82 36 ARG A C 1
ATOM 271 O O . ARG A 1 36 ? 101.338 129.581 110.432 1.00 44.31 36 ARG A O 1
ATOM 279 N N . SER A 1 37 ? 99.132 129.662 110.015 1.00 42.75 37 SER A N 1
ATOM 280 C CA . SER A 1 37 ? 98.944 130.946 110.673 1.00 42.01 37 SER A CA 1
ATOM 281 C C . SER A 1 37 ? 99.097 130.858 112.189 1.00 46.05 37 SER A C 1
ATOM 282 O O . SER A 1 37 ? 98.900 129.810 112.816 1.00 55.35 37 SER A O 1
ATOM 285 N N . ASN A 1 38 ? 99.445 132.009 112.773 1.00 52.01 38 ASN A N 1
ATOM 286 C CA . ASN A 1 38 ? 99.632 132.122 114.214 1.00 37.70 38 ASN A CA 1
ATOM 287 C C . ASN A 1 38 ? 98.321 131.983 114.972 1.00 43.70 38 ASN A C 1
ATOM 288 O O . ASN A 1 38 ? 98.327 131.549 116.126 1.00 53.36 38 ASN A O 1
ATOM 293 N N . TYR A 1 39 ? 97.196 132.358 114.358 1.00 45.82 39 TYR A N 1
ATOM 294 C CA . TYR A 1 39 ? 95.903 132.149 115.001 1.00 45.00 39 TYR A CA 1
ATOM 295 C C . TYR A 1 39 ? 95.564 130.666 115.081 1.00 48.91 39 TYR A C 1
ATOM 296 O O . TYR A 1 39 ? 95.079 130.188 116.113 1.00 50.37 39 TYR A O 1
ATOM 305 N N . PHE A 1 40 ? 95.789 129.935 113.989 1.00 43.97 40 PHE A N 1
ATOM 306 C CA . PHE A 1 40 ? 95.508 128.505 113.956 1.00 38.93 40 PHE A CA 1
ATOM 307 C C . PHE A 1 40 ? 96.439 127.738 114.881 1.00 51.47 40 PHE A C 1
ATOM 308 O O . PHE A 1 40 ? 96.005 126.817 115.581 1.00 59.43 40 PHE A O 1
ATOM 316 N N . ARG A 1 41 ? 97.712 128.114 114.917 1.00 40.02 41 ARG A N 1
ATOM 317 C CA . ARG A 1 41 ? 98.684 127.400 115.728 1.00 35.35 41 ARG A CA 1
ATOM 318 C C . ARG A 1 41 ? 98.850 127.990 117.124 1.00 38.03 41 ARG A C 1
ATOM 319 O O . ARG A 1 41 ? 99.679 127.483 117.889 1.00 33.79 41 ARG A O 1
ATOM 327 N N . GLN A 1 42 ? 98.072 129.030 117.458 1.00 42.57 42 GLN A N 1
ATOM 328 C CA . GLN A 1 42 ? 98.071 129.709 118.762 1.00 41.92 42 GLN A CA 1
ATOM 329 C C . GLN A 1 42 ? 99.454 130.254 119.129 1.00 43.98 42 GLN A C 1
ATOM 330 O O . GLN A 1 42 ? 99.922 130.123 120.260 1.00 54.10 42 GLN A O 1
ATOM 336 N N . VAL A 1 43 ? 100.094 130.897 118.157 1.00 37.17 43 VAL A N 1
ATOM 337 C CA . VAL A 1 43 ? 101.445 131.431 118.296 1.00 35.59 43 VAL A CA 1
ATOM 338 C C . VAL A 1 43 ? 101.356 132.937 118.500 1.00 39.92 43 VAL A C 1
ATOM 339 O O . VAL A 1 43 ? 100.509 133.603 117.892 1.00 57.97 43 VAL A O 1
ATOM 343 N N . ASN A 1 44 ? 102.195 133.457 119.408 1.00 39.97 44 ASN A N 1
ATOM 344 C CA . ASN A 1 44 ? 102.358 134.889 119.694 1.00 44.83 44 ASN A CA 1
ATOM 345 C C . ASN A 1 44 ? 101.080 135.521 120.238 1.00 48.12 44 ASN A C 1
ATOM 346 O O . ASN A 1 44 ? 100.855 136.722 120.082 1.00 51.88 44 ASN A O 1
ATOM 351 N N . VAL A 1 45 ? 100.244 134.723 120.894 1.00 47.61 45 VAL A N 1
ATOM 352 C CA . VAL A 1 45 ? 99.036 135.208 121.548 1.00 51.94 45 VAL A CA 1
ATOM 353 C C . VAL A 1 45 ? 99.142 134.891 123.037 1.00 50.70 45 VAL A C 1
ATOM 354 O O . VAL A 1 45 ? 99.510 133.775 123.423 1.00 43.68 45 VAL A O 1
ATOM 358 N N . ALA A 1 46 ? 98.893 135.900 123.867 1.00 43.07 46 ALA A N 1
ATOM 359 C CA . ALA A 1 46 ? 98.977 135.754 125.316 1.00 39.12 46 ALA A CA 1
ATOM 360 C C . ALA A 1 46 ? 97.783 134.939 125.792 1.00 48.74 46 ALA A C 1
ATOM 361 O O . ALA A 1 46 ? 96.676 135.462 125.939 1.00 49.06 46 ALA A O 1
ATOM 363 N N . ILE A 1 47 ? 98.009 133.648 126.030 1.00 54.46 47 ILE A N 1
ATOM 364 C CA . ILE A 1 47 ? 96.941 132.742 126.438 1.00 50.42 47 ILE A CA 1
ATOM 365 C C . ILE A 1 47 ? 96.563 133.045 127.881 1.00 52.88 47 ILE A C 1
ATOM 366 O O . ILE A 1 47 ? 97.406 132.990 128.783 1.00 58.73 47 ILE A O 1
ATOM 371 N N . GLU A 1 48 ? 95.293 133.374 128.101 1.00 56.03 48 GLU A N 1
ATOM 372 C CA . GLU A 1 48 ? 94.854 133.860 129.401 1.00 53.90 48 GLU A CA 1
ATOM 373 C C . GLU A 1 48 ? 94.765 132.723 130.411 1.00 56.45 48 GLU A C 1
ATOM 374 O O . GLU A 1 48 ? 94.307 131.621 130.099 1.00 52.28 48 GLU A O 1
ATOM 380 N N . GLN A 1 49 ? 95.207 133.008 131.632 1.00 55.76 49 GLN A N 1
ATOM 381 C CA . GLN A 1 49 ? 95.269 132.110 132.768 1.00 55.40 49 GLN A CA 1
ATOM 382 C C . GLN A 1 49 ? 94.262 132.537 133.836 1.00 57.99 49 GLN A C 1
ATOM 383 O O . GLN A 1 49 ? 93.882 133.710 133.890 1.00 57.60 49 GLN A O 1
ATOM 389 N N . PRO A 1 50 ? 93.781 131.605 134.674 1.00 58.91 50 PRO A N 1
ATOM 390 C CA . PRO A 1 50 ? 92.835 131.991 135.738 1.00 55.60 50 PRO A CA 1
ATOM 391 C C . PRO A 1 50 ? 93.419 132.908 136.802 1.00 55.63 50 PRO A C 1
ATOM 392 O O . PRO A 1 50 ? 92.651 133.600 137.483 1.00 58.11 50 PRO A O 1
ATOM 396 N N . VAL A 1 51 ? 94.737 132.935 136.972 1.00 55.34 51 VAL A N 1
ATOM 397 C CA . VAL A 1 51 ? 95.375 133.804 137.951 1.00 59.16 51 VAL A CA 1
ATOM 398 C C . VAL A 1 51 ? 96.094 134.982 137.293 1.00 61.73 51 VAL A C 1
ATOM 399 O O . VAL A 1 51 ? 96.251 136.029 137.945 1.00 66.98 51 VAL A O 1
ATOM 403 N N . ALA A 1 52 ? 96.439 134.876 136.006 1.00 62.20 52 ALA A N 1
ATOM 404 C CA . ALA A 1 52 ? 97.335 135.789 135.289 1.00 60.69 52 ALA A CA 1
ATOM 405 C C . ALA A 1 52 ? 98.665 135.910 136.029 1.00 60.99 52 ALA A C 1
ATOM 406 O O . ALA A 1 52 ? 99.042 136.959 136.553 1.00 58.58 52 ALA A O 1
ATOM 408 N N . PHE A 1 53 ? 99.352 134.774 136.085 1.00 66.61 53 PHE A N 1
ATOM 409 C CA . PHE A 1 53 ? 100.682 134.696 136.667 1.00 59.39 53 PHE A CA 1
ATOM 410 C C . PHE A 1 53 ? 101.692 135.423 135.786 1.00 65.18 53 PHE A C 1
ATOM 411 O O . PHE A 1 53 ? 101.664 135.309 134.558 1.00 67.52 53 PHE A O 1
ATOM 419 N N . SER A 1 54 ? 102.596 136.167 136.420 1.00 61.32 54 SER A N 1
ATOM 420 C CA . SER A 1 54 ? 103.536 137.037 135.718 1.00 59.36 54 SER A CA 1
ATOM 421 C C . SER A 1 54 ? 104.939 136.443 135.797 1.00 64.32 54 SER A C 1
ATOM 422 O O . SER A 1 54 ? 105.639 136.605 136.804 1.00 72.10 54 SER A O 1
ATOM 425 N N . HIS A 1 55 ? 105.347 135.768 134.716 1.00 54.55 55 HIS A N 1
ATOM 426 C CA . HIS A 1 55 ? 106.713 135.264 134.607 1.00 54.24 55 HIS A CA 1
ATOM 427 C C . HIS A 1 55 ? 107.722 136.401 134.580 1.00 54.25 55 HIS A C 1
ATOM 428 O O . HIS A 1 55 ? 108.827 136.264 135.114 1.00 58.97 55 HIS A O 1
ATOM 435 N N . GLN A 1 56 ? 107.358 137.525 133.950 1.00 56.67 56 GLN A N 1
ATOM 436 C CA . GLN A 1 56 ? 108.257 138.672 133.858 1.00 53.59 56 GLN A CA 1
ATOM 437 C C . GLN A 1 56 ? 108.575 139.234 135.233 1.00 58.53 56 GLN A C 1
ATOM 438 O O . GLN A 1 56 ? 109.744 139.444 135.567 1.00 66.78 56 GLN A O 1
ATOM 444 N N . LEU A 1 57 ? 107.547 139.419 136.064 1.00 67.37 57 LEU A N 1
ATOM 445 C CA . LEU A 1 57 ? 107.760 139.847 137.441 1.00 67.50 57 LEU A CA 1
ATOM 446 C C . LEU A 1 57 ? 108.537 138.800 138.228 1.00 64.58 57 LEU A C 1
ATOM 447 O O . LEU A 1 57 ? 109.595 139.098 138.796 1.00 72.24 57 LEU A O 1
ATOM 452 N N . HIS A 1 58 ? 108.078 137.547 138.186 1.00 60.43 58 HIS A N 1
ATOM 453 C CA . HIS A 1 58 ? 108.628 136.504 139.043 1.00 66.23 58 HIS A CA 1
ATOM 454 C C . HIS A 1 58 ? 110.035 136.063 138.661 1.00 66.35 58 HIS A C 1
ATOM 455 O O . HIS A 1 58 ? 110.695 135.422 139.482 1.00 68.54 58 HIS A O 1
ATOM 462 N N . VAL A 1 59 ? 110.524 136.383 137.465 1.00 65.12 59 VAL A N 1
ATOM 463 C CA . VAL A 1 59 ? 111.895 136.061 137.079 1.00 66.65 59 VAL A CA 1
ATOM 464 C C . VAL A 1 59 ? 112.755 137.318 136.962 1.00 64.01 59 VAL A C 1
ATOM 465 O O . VAL A 1 59 ? 113.811 137.412 137.588 1.00 68.91 59 VAL A O 1
ATOM 469 N N . ASN A 1 60 ? 112.332 138.289 136.147 1.00 57.61 60 ASN A N 1
ATOM 470 C CA . ASN A 1 60 ? 113.159 139.468 135.937 1.00 63.67 60 ASN A CA 1
ATOM 471 C C . ASN A 1 60 ? 113.167 140.405 137.138 1.00 69.51 60 ASN A C 1
ATOM 472 O O . ASN A 1 60 ? 114.096 141.208 137.263 1.00 72.64 60 ASN A O 1
ATOM 477 N N . VAL A 1 61 ? 112.172 140.329 138.022 1.00 64.04 61 VAL A N 1
ATOM 478 C CA . VAL A 1 61 ? 112.095 141.198 139.193 1.00 64.46 61 VAL A CA 1
ATOM 479 C C . VAL A 1 61 ? 112.363 140.417 140.473 1.00 66.40 61 VAL A C 1
ATOM 480 O O . VAL A 1 61 ? 113.289 140.735 141.220 1.00 65.90 61 VAL A O 1
ATOM 484 N N . VAL A 1 62 ? 111.553 139.392 140.746 1.00 72.19 62 VAL A N 1
ATOM 485 C CA . VAL A 1 62 ? 111.696 138.617 141.975 1.00 69.63 62 VAL A CA 1
ATOM 486 C C . VAL A 1 62 ? 112.960 137.766 141.932 1.00 72.48 62 VAL A C 1
ATOM 487 O O . VAL A 1 62 ? 113.704 137.686 142.916 1.00 73.24 62 VAL A O 1
ATOM 491 N N . GLY A 1 63 ? 113.229 137.131 140.796 1.00 62.73 63 GLY A N 1
ATOM 492 C CA . GLY A 1 63 ? 114.458 136.389 140.630 1.00 55.25 63 GLY A CA 1
ATOM 493 C C . GLY A 1 63 ? 114.375 134.917 140.931 1.00 53.89 63 GLY A C 1
ATOM 494 O O . GLY A 1 63 ? 115.385 134.316 141.312 1.00 58.31 63 GLY A O 1
ATOM 495 N N . ILE A 1 64 ? 113.206 134.316 140.771 1.00 65.39 64 ILE A N 1
ATOM 496 C CA . ILE A 1 64 ? 113.029 132.902 141.066 1.00 67.18 64 ILE A CA 1
ATOM 497 C C . ILE A 1 64 ? 113.643 132.079 139.942 1.00 69.31 64 ILE A C 1
ATOM 498 O O . ILE A 1 64 ? 113.413 132.353 138.758 1.00 68.40 64 ILE A O 1
ATOM 503 N N . ASP A 1 65 ? 114.451 131.088 140.312 1.00 66.88 65 ASP A N 1
ATOM 504 C CA . ASP A 1 65 ? 115.037 130.179 139.339 1.00 60.84 65 ASP A CA 1
ATOM 505 C C . ASP A 1 65 ? 113.954 129.318 138.702 1.00 59.76 65 ASP A C 1
ATOM 506 O O . ASP A 1 65 ? 112.922 129.035 139.311 1.00 68.33 65 ASP A O 1
ATOM 511 N N . CYS A 1 66 ? 114.202 128.904 137.457 1.00 53.70 66 CYS A N 1
ATOM 512 C CA . CYS A 1 66 ? 113.210 128.136 136.712 1.00 55.09 66 CYS A CA 1
ATOM 513 C C . CYS A 1 66 ? 113.003 126.744 137.300 1.00 61.03 66 CYS A C 1
ATOM 514 O O . CYS A 1 66 ? 111.904 126.190 137.193 1.00 59.00 66 CYS A O 1
ATOM 517 N N . ARG A 1 67 ? 114.029 126.172 137.936 1.00 63.40 67 ARG A N 1
ATOM 518 C CA . ARG A 1 67 ? 113.904 124.868 138.577 1.00 59.87 67 ARG A CA 1
ATOM 519 C C . ARG A 1 67 ? 113.215 124.924 139.932 1.00 61.91 67 ARG A C 1
ATOM 520 O O . ARG A 1 67 ? 112.910 123.865 140.489 1.00 62.78 67 ARG A O 1
ATOM 528 N N . TYR A 1 68 ? 113.008 126.118 140.494 1.00 58.46 68 TYR A N 1
ATOM 529 C CA . TYR A 1 68 ? 112.237 126.236 141.728 1.00 60.35 68 TYR A CA 1
ATOM 530 C C . TYR A 1 68 ? 110.793 125.821 141.502 1.00 63.59 68 TYR A C 1
ATOM 531 O O . TYR A 1 68 ? 110.172 125.200 142.372 1.00 68.43 68 TYR A O 1
ATOM 540 N N . CYS A 1 69 ? 110.246 126.165 140.343 1.00 51.26 69 CYS A N 1
ATOM 541 C CA . CYS A 1 69 ? 108.859 125.892 140.011 1.00 47.57 69 CYS A CA 1
ATOM 542 C C . CYS A 1 69 ? 108.701 124.755 139.014 1.00 52.36 69 CYS A C 1
ATOM 543 O O . CYS A 1 69 ? 107.799 123.928 139.167 1.00 59.31 69 CYS A O 1
ATOM 546 N N . HIS A 1 70 ? 109.563 124.679 138.001 1.00 48.89 70 HIS A N 1
ATOM 547 C CA . HIS A 1 70 ? 109.593 123.540 137.087 1.00 43.84 70 HIS A CA 1
ATOM 548 C C . HIS A 1 70 ? 110.702 122.608 137.562 1.00 55.24 70 HIS A C 1
ATOM 549 O O . HIS A 1 70 ? 111.790 122.540 136.995 1.00 59.51 70 HIS A O 1
ATOM 556 N N . THR A 1 71 ? 110.400 121.880 138.639 1.00 54.33 71 THR A N 1
ATOM 557 C CA . THR A 1 71 ? 111.408 121.108 139.351 1.00 46.59 71 THR A CA 1
ATOM 558 C C . THR A 1 71 ? 111.822 119.845 138.612 1.00 47.59 71 THR A C 1
ATOM 559 O O . THR A 1 71 ? 112.919 119.333 138.854 1.00 55.94 71 THR A O 1
ATOM 563 N N . SER A 1 72 ? 110.980 119.334 137.717 1.00 42.36 72 SER A N 1
ATOM 564 C CA . SER A 1 72 ? 111.208 118.048 137.077 1.00 42.78 72 SER A CA 1
ATOM 565 C C . SER A 1 72 ? 111.729 118.182 135.653 1.00 55.09 72 SER A C 1
ATOM 566 O O . SER A 1 72 ? 111.656 117.220 134.882 1.00 55.46 72 SER A O 1
ATOM 569 N N . VAL A 1 73 ? 112.261 119.348 135.290 1.00 53.68 73 VAL A N 1
ATOM 570 C CA . VAL A 1 73 ? 112.589 119.591 133.890 1.00 44.25 73 VAL A CA 1
ATOM 571 C C . VAL A 1 73 ? 113.923 118.947 133.508 1.00 52.50 73 VAL A C 1
ATOM 572 O O . VAL A 1 73 ? 114.127 118.576 132.346 1.00 58.80 73 VAL A O 1
ATOM 576 N N . ASP A 1 74 ? 114.829 118.752 134.463 1.00 61.33 74 ASP A N 1
ATOM 577 C CA . ASP A 1 74 ? 116.123 118.143 134.195 1.00 57.34 74 ASP A CA 1
ATOM 578 C C . ASP A 1 74 ? 116.174 116.677 134.592 1.00 56.93 74 ASP A C 1
ATOM 579 O O . ASP A 1 74 ? 117.256 116.084 134.592 1.00 59.52 74 ASP A O 1
ATOM 584 N N . GLN A 1 75 ? 115.032 116.077 134.925 1.00 53.79 75 GLN A N 1
ATOM 585 C CA . GLN A 1 75 ? 115.025 114.712 135.430 1.00 52.36 75 GLN A CA 1
ATOM 586 C C . GLN A 1 75 ? 114.032 113.830 134.683 1.00 52.78 75 GLN A C 1
ATOM 587 O O . GLN A 1 75 ? 114.251 112.622 134.551 1.00 55.49 75 GLN A O 1
ATOM 593 N N . SER A 1 76 ? 112.943 114.414 134.189 1.00 50.63 76 SER A N 1
ATOM 594 C CA . SER A 1 76 ? 111.899 113.667 133.500 1.00 49.68 76 SER A CA 1
ATOM 595 C C . SER A 1 76 ? 111.531 114.382 132.209 1.00 49.19 76 SER A C 1
ATOM 596 O O . SER A 1 76 ? 112.058 115.452 131.895 1.00 56.32 76 SER A O 1
ATOM 599 N N . TYR A 1 77 ? 110.608 113.780 131.453 1.00 39.66 77 TYR A N 1
ATOM 600 C CA . TYR A 1 77 ? 110.146 114.408 130.223 1.00 39.38 77 TYR A CA 1
ATOM 601 C C . TYR A 1 77 ? 109.265 115.610 130.505 1.00 46.85 77 TYR A C 1
ATOM 602 O O . TYR A 1 77 ? 109.180 116.516 129.671 1.00 51.45 77 TYR A O 1
ATOM 611 N N . PHE A 1 78 ? 108.608 115.625 131.656 1.00 49.87 78 PHE A N 1
ATOM 612 C CA . PHE A 1 78 ? 107.593 116.610 131.986 1.00 46.72 78 PHE A CA 1
ATOM 613 C C . PHE A 1 78 ? 108.215 117.696 132.851 1.00 43.32 78 PHE A C 1
ATOM 614 O O . PHE A 1 78 ? 108.661 117.424 133.969 1.00 46.85 78 PHE A O 1
ATOM 622 N N . ALA A 1 79 ? 108.264 118.914 132.324 1.00 35.19 79 ALA A N 1
ATOM 623 C CA . ALA A 1 79 ? 108.573 120.064 133.158 1.00 37.64 79 ALA A CA 1
ATOM 624 C C . ALA A 1 79 ? 107.413 120.297 134.112 1.00 48.40 79 ALA A C 1
ATOM 625 O O . ALA A 1 79 ? 106.249 120.274 133.704 1.00 55.95 79 ALA A O 1
ATOM 627 N N . ASN A 1 80 ? 107.729 120.524 135.379 1.00 50.16 80 ASN A N 1
ATOM 628 C CA . ASN A 1 80 ? 106.717 120.523 136.426 1.00 46.70 80 ASN A CA 1
ATOM 629 C C . ASN A 1 80 ? 105.882 121.796 136.364 1.00 49.58 80 ASN A C 1
ATOM 630 O O . ASN A 1 80 ? 106.418 122.904 136.452 1.00 62.91 80 ASN A O 1
ATOM 635 N N . ILE A 1 81 ? 104.578 121.642 136.187 1.00 41.65 81 ILE A N 1
ATOM 636 C CA . ILE A 1 81 ? 103.671 122.749 136.498 1.00 41.83 81 ILE A CA 1
ATOM 637 C C . ILE A 1 81 ? 103.583 122.882 138.015 1.00 51.42 81 ILE A C 1
ATOM 638 O O . ILE A 1 81 ? 103.304 121.882 138.700 1.00 57.82 81 ILE A O 1
ATOM 643 N N . PRO A 1 82 ? 103.843 124.060 138.580 1.00 50.09 82 PRO A N 1
ATOM 644 C CA . PRO A 1 82 ? 104.018 124.174 140.034 1.00 50.79 82 PRO A CA 1
ATOM 645 C C . PRO A 1 82 ? 102.727 123.971 140.808 1.00 54.80 82 PRO A C 1
ATOM 646 O O . PRO A 1 82 ? 101.616 124.087 140.286 1.00 53.22 82 PRO A O 1
ATOM 650 N N . ALA A 1 83 ? 102.902 123.663 142.084 1.00 63.02 83 ALA A N 1
ATOM 651 C CA . ALA A 1 83 ? 101.791 123.405 142.978 1.00 55.40 83 ALA A CA 1
ATOM 652 C C . ALA A 1 83 ? 101.360 124.678 143.695 1.00 62.88 83 ALA A C 1
ATOM 653 O O . ALA A 1 83 ? 102.095 125.671 143.771 1.00 70.87 83 ALA A O 1
ATOM 655 N N . THR A 1 84 ? 100.139 124.632 144.230 1.00 59.71 84 THR A N 1
ATOM 656 C CA . THR A 1 84 ? 99.657 125.714 145.078 1.00 64.39 84 THR A CA 1
ATOM 657 C C . THR A 1 84 ? 100.465 125.802 146.367 1.00 69.88 84 THR A C 1
ATOM 658 O O . THR A 1 84 ? 100.590 126.885 146.942 1.00 66.73 84 THR A O 1
ATOM 662 N N . GLU A 1 85 ? 101.038 124.680 146.814 1.00 75.95 85 GLU A N 1
ATOM 663 C CA . GLU A 1 85 ? 102.009 124.702 147.904 1.00 72.51 85 GLU A CA 1
ATOM 664 C C . GLU A 1 85 ? 103.240 125.525 147.536 1.00 67.68 85 GLU A C 1
ATOM 665 O O . GLU A 1 85 ? 103.726 126.324 148.345 1.00 71.68 85 GLU A O 1
ATOM 671 N N . THR A 1 86 ? 103.736 125.361 146.304 1.00 67.63 86 THR A N 1
ATOM 672 C CA . THR A 1 86 ? 104.886 126.130 145.832 1.00 69.42 86 THR A CA 1
ATOM 673 C C . THR A 1 86 ? 104.556 127.612 145.710 1.00 69.26 86 THR A C 1
ATOM 674 O O . THR A 1 86 ? 105.400 128.467 146.008 1.00 72.17 86 THR A O 1
ATOM 678 N N . CYS A 1 87 ? 103.339 127.937 145.270 1.00 71.29 87 CYS A N 1
ATOM 679 C CA . CYS A 1 87 ? 102.933 129.339 145.194 1.00 68.11 87 CYS A CA 1
ATOM 680 C C . CYS A 1 87 ? 102.762 129.947 146.585 1.00 73.29 87 CYS A C 1
ATOM 681 O O . CYS A 1 87 ? 103.245 131.052 146.862 1.00 67.72 87 CYS A O 1
ATOM 684 N N . MET A 1 88 ? 102.097 129.225 147.489 1.00 88.31 88 MET A N 1
ATOM 685 C CA . MET A 1 88 ? 101.811 129.738 148.821 1.00 83.75 88 MET A CA 1
ATOM 686 C C . MET A 1 88 ? 103.023 129.721 149.739 1.00 82.05 88 MET A C 1
ATOM 687 O O . MET A 1 88 ? 102.949 130.326 150.816 1.00 84.59 88 MET A O 1
ATOM 692 N N . THR A 1 89 ? 104.112 129.050 149.334 1.00 80.27 89 THR A N 1
ATOM 693 C CA . THR A 1 89 ? 105.385 129.120 150.052 1.00 82.33 89 THR A CA 1
ATOM 694 C C . THR A 1 89 ? 105.867 130.554 150.211 1.00 83.97 89 THR A C 1
ATOM 695 O O . THR A 1 89 ? 106.351 130.943 151.280 1.00 84.31 89 THR A O 1
ATOM 699 N N . CYS A 1 90 ? 105.724 131.361 149.167 1.00 83.12 90 CYS A N 1
ATOM 700 C CA . CYS A 1 90 ? 105.946 132.791 149.293 1.00 81.96 90 CYS A CA 1
ATOM 701 C C . CYS A 1 90 ? 104.657 133.566 149.508 1.00 85.57 90 CYS A C 1
ATOM 702 O O . CYS A 1 90 ? 104.648 134.534 150.270 1.00 88.70 90 CYS A O 1
ATOM 705 N N . HIS A 1 91 ? 103.545 133.146 148.901 1.00 83.06 91 HIS A N 1
ATOM 706 C CA . HIS A 1 91 ? 102.324 133.936 148.970 1.00 83.36 91 HIS A CA 1
ATOM 707 C C . HIS A 1 91 ? 101.491 133.670 150.219 1.00 84.01 91 HIS A C 1
ATOM 708 O O . HIS A 1 91 ? 100.297 133.993 150.227 1.00 79.01 91 HIS A O 1
ATOM 715 N N . SER A 1 92 ? 102.074 133.090 151.267 1.00 92.97 92 SER A N 1
ATOM 716 C CA . SER A 1 92 ? 101.458 133.157 152.582 1.00 91.54 92 SER A CA 1
ATOM 717 C C . SER A 1 92 ? 101.690 134.498 153.268 1.00 93.02 92 SER A C 1
ATOM 718 O O . SER A 1 92 ? 101.034 134.779 154.276 1.00 90.56 92 SER A O 1
ATOM 721 N N . GLN A 1 93 ? 102.601 135.325 152.752 1.00 93.76 93 GLN A N 1
ATOM 722 C CA . GLN A 1 93 ? 102.901 136.626 153.342 1.00 92.85 93 GLN A CA 1
ATOM 723 C C . GLN A 1 93 ? 102.825 137.779 152.350 1.00 94.58 93 GLN A C 1
ATOM 724 O O . GLN A 1 93 ? 102.386 138.869 152.725 1.00 96.98 93 GLN A O 1
ATOM 730 N N . ILE A 1 94 ? 103.243 137.576 151.104 1.00 89.81 94 ILE A N 1
ATOM 731 C CA . ILE A 1 94 ? 103.258 138.654 150.117 1.00 88.77 94 ILE A CA 1
ATOM 732 C C . ILE A 1 94 ? 101.888 138.764 149.459 1.00 88.87 94 ILE A C 1
ATOM 733 O O . ILE A 1 94 ? 101.388 137.789 148.888 1.00 90.33 94 ILE A O 1
ATOM 738 N N . LYS A 1 95 ? 101.295 139.966 149.537 1.00 84.16 95 LYS A N 1
ATOM 739 C CA . LYS A 1 95 ? 100.078 140.358 148.813 1.00 86.52 95 LYS A CA 1
ATOM 740 C C . LYS A 1 95 ? 98.892 139.456 149.144 1.00 85.69 95 LYS A C 1
ATOM 741 O O . LYS A 1 95 ? 98.111 139.080 148.268 1.00 85.57 95 LYS A O 1
ATOM 747 N N . THR A 1 96 ? 98.762 139.099 150.416 1.00 93.50 96 THR A N 1
ATOM 748 C CA . THR A 1 96 ? 97.601 138.348 150.857 1.00 95.04 96 THR A CA 1
ATOM 749 C C . THR A 1 96 ? 96.372 139.256 150.905 1.00 94.63 96 THR A C 1
ATOM 750 O O . THR A 1 96 ? 96.480 140.488 150.920 1.00 91.01 96 THR A O 1
ATOM 754 N N . TYR A 1 97 ? 95.196 138.614 150.924 1.00 94.75 97 TYR A N 1
ATOM 755 C CA . TYR A 1 97 ? 93.879 139.262 150.821 1.00 93.32 97 TYR A CA 1
ATOM 756 C C . TYR A 1 97 ? 93.773 140.132 149.567 1.00 93.89 97 TYR A C 1
ATOM 757 O O . TYR A 1 97 ? 93.281 141.261 149.603 1.00 94.83 97 TYR A O 1
ATOM 766 N N . SER A 1 98 ? 94.241 139.590 148.442 1.00 86.68 98 SER A N 1
ATOM 767 C CA . SER A 1 98 ? 94.145 140.280 147.169 1.00 86.05 98 SER A CA 1
ATOM 768 C C . SER A 1 98 ? 93.280 139.481 146.198 1.00 86.24 98 SER A C 1
ATOM 769 O O . SER A 1 98 ? 93.374 138.247 146.156 1.00 87.03 98 SER A O 1
ATOM 772 N N . PRO A 1 99 ? 92.424 140.152 145.417 1.00 81.57 99 PRO A N 1
ATOM 773 C CA . PRO A 1 99 ? 91.483 139.420 144.552 1.00 84.30 99 PRO A CA 1
ATOM 774 C C . PRO A 1 99 ? 92.137 138.688 143.393 1.00 82.62 99 PRO A C 1
ATOM 775 O O . PRO A 1 99 ? 91.508 137.786 142.825 1.00 83.57 99 PRO A O 1
ATOM 779 N N . LEU A 1 100 ? 93.363 139.041 143.015 1.00 75.59 100 LEU A N 1
ATOM 780 C CA . LEU A 1 100 ? 94.054 138.318 141.957 1.00 78.22 100 LEU A CA 1
ATOM 781 C C . LEU A 1 100 ? 94.831 137.116 142.478 1.00 75.41 100 LEU A C 1
ATOM 782 O O . LEU A 1 100 ? 95.211 136.250 141.682 1.00 71.24 100 LEU A O 1
ATOM 787 N N . LEU A 1 101 ? 95.064 137.038 143.787 1.00 77.18 101 LEU A N 1
ATOM 788 C CA . LEU A 1 101 ? 95.544 135.826 144.437 1.00 80.42 101 LEU A CA 1
ATOM 789 C C . LEU A 1 101 ? 94.428 135.103 145.176 1.00 82.08 101 LEU A C 1
ATOM 790 O O . LEU A 1 101 ? 94.699 134.160 145.932 1.00 82.74 101 LEU A O 1
ATOM 795 N N . GLU A 1 102 ? 93.182 135.551 144.988 1.00 88.49 102 GLU A N 1
ATOM 796 C CA . GLU A 1 102 ? 92.027 134.897 145.597 1.00 88.13 102 GLU A CA 1
ATOM 797 C C . GLU A 1 102 ? 91.850 133.466 145.103 1.00 86.72 102 GLU A C 1
ATOM 798 O O . GLU A 1 102 ? 91.429 132.603 145.875 1.00 85.88 102 GLU A O 1
ATOM 804 N N . LYS A 1 103 ? 92.183 133.186 143.839 1.00 81.88 103 LYS A N 1
ATOM 805 C CA . LYS A 1 103 ? 92.087 131.816 143.333 1.00 80.47 103 LYS A CA 1
ATOM 806 C C . LYS A 1 103 ? 93.136 130.909 143.970 1.00 80.55 103 LYS A C 1
ATOM 807 O O . LYS A 1 103 ? 92.854 129.742 144.278 1.00 82.00 103 LYS A O 1
ATOM 813 N N . VAL A 1 104 ? 94.349 131.429 144.172 1.00 82.11 104 VAL A N 1
ATOM 814 C CA . VAL A 1 104 ? 95.409 130.659 144.820 1.00 79.80 104 VAL A CA 1
ATOM 815 C C . VAL A 1 104 ? 95.080 130.421 146.288 1.00 81.29 104 VAL A C 1
ATOM 816 O O . VAL A 1 104 ? 95.376 129.355 146.838 1.00 78.83 104 VAL A O 1
ATOM 820 N N . ARG A 1 105 ? 94.465 131.406 146.947 1.00 88.19 105 ARG A N 1
ATOM 821 C CA . ARG A 1 105 ? 94.026 131.200 148.324 1.00 86.48 105 ARG A CA 1
ATOM 822 C C . ARG A 1 105 ? 92.798 130.295 148.401 1.00 87.64 105 ARG A C 1
ATOM 823 O O . ARG A 1 105 ? 92.576 129.645 149.428 1.00 87.80 105 ARG A O 1
ATOM 831 N N . GLU A 1 106 ? 91.981 130.262 147.343 1.00 92.51 106 GLU A N 1
ATOM 832 C CA . GLU A 1 106 ? 90.855 129.335 147.281 1.00 87.81 106 GLU A CA 1
ATOM 833 C C . GLU A 1 106 ? 91.342 127.902 147.141 1.00 88.25 106 GLU A C 1
ATOM 834 O O . GLU A 1 106 ? 90.774 126.984 147.743 1.00 88.84 106 GLU A O 1
ATOM 840 N N . SER A 1 107 ? 92.394 127.692 146.354 1.00 78.82 107 SER A N 1
ATOM 841 C CA . SER A 1 107 ? 93.116 126.434 146.425 1.00 77.77 107 SER A CA 1
ATOM 842 C C . SER A 1 107 ? 93.980 126.406 147.687 1.00 80.80 107 SER A C 1
ATOM 843 O O . SER A 1 107 ? 94.065 127.390 148.428 1.00 79.79 107 SER A O 1
ATOM 846 N N . TYR A 1 108 ? 94.536 125.217 147.971 1.00 76.70 108 TYR A N 1
ATOM 847 C CA . TYR A 1 108 ? 95.350 124.839 149.137 1.00 74.93 108 TYR A CA 1
ATOM 848 C C . TYR A 1 108 ? 94.517 124.749 150.424 1.00 79.68 108 TYR A C 1
ATOM 849 O O . TYR A 1 108 ? 94.983 124.214 151.435 1.00 82.89 108 TYR A O 1
ATOM 858 N N . ALA A 1 109 ? 93.265 125.200 150.386 1.00 81.35 109 ALA A N 1
ATOM 859 C CA . ALA A 1 109 ? 92.285 124.928 151.427 1.00 81.25 109 ALA A CA 1
ATOM 860 C C . ALA A 1 109 ? 91.391 123.756 151.060 1.00 81.55 109 ALA A C 1
ATOM 861 O O . ALA A 1 109 ? 91.025 122.959 151.928 1.00 83.28 109 ALA A O 1
ATOM 863 N N . THR A 1 110 ? 91.045 123.642 149.786 1.00 71.48 110 THR A N 1
ATOM 864 C CA . THR A 1 110 ? 90.424 122.463 149.210 1.00 73.55 110 THR A CA 1
ATOM 865 C C . THR A 1 110 ? 91.447 121.755 148.329 1.00 72.04 110 THR A C 1
ATOM 866 O O . THR A 1 110 ? 92.554 122.247 148.100 1.00 71.23 110 THR A O 1
ATOM 870 N N . GLY A 1 111 ? 91.069 120.587 147.826 1.00 72.01 111 GLY A N 1
ATOM 871 C CA . GLY A 1 111 ? 91.949 119.873 146.927 1.00 73.35 111 GLY A CA 1
ATOM 872 C C . GLY A 1 111 ? 91.887 120.310 145.485 1.00 70.58 111 GLY A C 1
ATOM 873 O O . GLY A 1 111 ? 92.574 119.725 144.643 1.00 68.23 111 GLY A O 1
ATOM 874 N N . LYS A 1 112 ? 91.081 121.322 145.179 1.00 67.84 112 LYS A N 1
ATOM 875 C CA . LYS A 1 112 ? 90.893 121.756 143.801 1.00 70.50 112 LYS A CA 1
ATOM 876 C C . LYS A 1 112 ? 92.143 122.467 143.294 1.00 71.46 112 LYS A C 1
ATOM 877 O O . LYS A 1 112 ? 92.628 123.399 143.945 1.00 74.50 112 LYS A O 1
ATOM 883 N N . PRO A 1 113 ? 92.689 122.066 142.155 1.00 65.56 113 PRO A N 1
ATOM 884 C CA . PRO A 1 113 ? 93.892 122.710 141.626 1.00 64.30 113 PRO A CA 1
ATOM 885 C C . PRO A 1 113 ? 93.548 123.999 140.890 1.00 66.51 113 PRO A C 1
ATOM 886 O O . PRO A 1 113 ? 92.392 124.403 140.784 1.00 64.02 113 PRO A O 1
ATOM 890 N N . ILE A 1 114 ? 94.589 124.644 140.375 1.00 63.56 114 ILE A N 1
ATOM 891 C CA . ILE A 1 114 ? 94.444 125.791 139.492 1.00 59.79 114 ILE A CA 1
ATOM 892 C C . ILE A 1 114 ? 94.538 125.282 138.063 1.00 58.32 114 ILE A C 1
ATOM 893 O O . ILE A 1 114 ? 95.581 124.767 137.646 1.00 64.73 114 ILE A O 1
ATOM 898 N N . GLU A 1 115 ? 93.451 125.426 137.309 1.00 61.85 115 GLU A N 1
ATOM 899 C CA . GLU A 1 115 ? 93.378 124.889 135.953 1.00 57.95 115 GLU A CA 1
ATOM 900 C C . GLU A 1 115 ? 94.047 125.873 134.998 1.00 65.46 115 GLU A C 1
ATOM 901 O O . GLU A 1 115 ? 93.407 126.716 134.364 1.00 70.61 115 GLU A O 1
ATOM 907 N N . TRP A 1 116 ? 95.370 125.765 134.907 1.00 57.22 116 TRP A N 1
ATOM 908 C CA . TRP A 1 116 ? 96.107 126.532 133.917 1.00 56.08 116 TRP A CA 1
ATOM 909 C C . TRP A 1 116 ? 95.841 125.980 132.520 1.00 52.80 116 TRP A C 1
ATOM 910 O O . TRP A 1 116 ? 95.458 124.821 132.342 1.00 56.79 116 TRP A O 1
ATOM 921 N N . VAL A 1 117 ? 96.062 126.825 131.520 1.00 43.05 117 VAL A N 1
ATOM 922 C CA . VAL A 1 117 ? 95.895 126.454 130.121 1.00 47.27 117 VAL A CA 1
ATOM 923 C C . VAL A 1 117 ? 97.267 126.140 129.541 1.00 55.51 117 VAL A C 1
ATOM 924 O O . VAL A 1 117 ? 98.212 126.921 129.707 1.00 58.13 117 VAL A O 1
ATOM 928 N N . LYS A 1 118 ? 97.379 124.996 128.869 1.00 46.20 118 LYS A N 1
ATOM 929 C CA . LYS A 1 118 ? 98.645 124.557 128.290 1.00 40.35 118 LYS A CA 1
ATOM 930 C C . LYS A 1 118 ? 98.941 125.386 127.046 1.00 40.73 118 LYS A C 1
ATOM 931 O O . LYS A 1 118 ? 98.289 125.218 126.010 1.00 48.09 118 LYS A O 1
ATOM 937 N N . VAL A 1 119 ? 99.917 126.292 127.153 1.00 39.74 119 VAL A N 1
ATOM 938 C CA . VAL A 1 119 ? 100.308 127.121 126.015 1.00 41.74 119 VAL A CA 1
ATOM 939 C C . VAL A 1 119 ? 101.031 126.284 124.964 1.00 45.91 119 VAL A C 1
ATOM 940 O O . VAL A 1 119 ? 100.743 126.378 123.766 1.00 50.31 119 VAL A O 1
ATOM 944 N N . TYR A 1 120 ? 101.974 125.451 125.397 1.00 44.74 120 TYR A N 1
ATOM 945 C CA . TYR A 1 120 ? 102.744 124.587 124.503 1.00 37.00 120 TYR A CA 1
ATOM 946 C C . TYR A 1 120 ? 102.130 123.194 124.578 1.00 43.85 120 TYR A C 1
ATOM 947 O O . TYR A 1 120 ? 102.509 122.376 125.413 1.00 50.90 120 TYR A O 1
ATOM 956 N N . ASP A 1 121 ? 101.174 122.922 123.694 1.00 45.11 121 ASP A N 1
ATOM 957 C CA . ASP A 1 121 ? 100.426 121.668 123.708 1.00 47.28 121 ASP A CA 1
ATOM 958 C C . ASP A 1 121 ? 100.851 120.818 122.517 1.00 43.68 121 ASP A C 1
ATOM 959 O O . ASP A 1 121 ? 100.550 121.152 121.368 1.00 53.44 121 ASP A O 1
ATOM 964 N N . LEU A 1 122 ? 101.541 119.718 122.796 1.00 31.13 122 LEU A N 1
ATOM 965 C CA . LEU A 1 122 ? 101.903 118.772 121.751 1.00 35.48 122 LEU A CA 1
ATOM 966 C C . LEU A 1 122 ? 100.821 117.705 121.614 1.00 43.42 122 LEU A C 1
ATOM 967 O O . LEU A 1 122 ? 100.246 117.274 122.616 1.00 48.74 122 LEU A O 1
ATOM 972 N N . PRO A 1 123 ? 100.525 117.254 120.395 1.00 37.58 123 PRO A N 1
ATOM 973 C CA . PRO A 1 123 ? 99.361 116.379 120.199 1.00 43.79 123 PRO A CA 1
ATOM 974 C C . PRO A 1 123 ? 99.514 114.914 120.591 1.00 37.44 123 PRO A C 1
ATOM 975 O O . PRO A 1 123 ? 99.116 114.052 119.808 1.00 50.45 123 PRO A O 1
ATOM 979 N N . ASN A 1 124 ? 100.093 114.608 121.757 1.00 32.64 124 ASN A N 1
ATOM 980 C CA . ASN A 1 124 ? 99.973 113.317 122.450 1.00 41.75 124 ASN A CA 1
ATOM 981 C C . ASN A 1 124 ? 100.473 112.068 121.721 1.00 36.88 124 ASN A C 1
ATOM 982 O O . ASN A 1 124 ? 100.390 110.967 122.271 1.00 41.63 124 ASN A O 1
ATOM 987 N N . PHE A 1 125 ? 100.995 112.206 120.504 1.00 31.55 125 PHE A N 1
ATOM 988 C CA . PHE A 1 125 ? 101.779 111.152 119.874 1.00 37.11 125 PHE A CA 1
ATOM 989 C C . PHE A 1 125 ? 103.227 111.576 119.687 1.00 42.63 125 PHE A C 1
ATOM 990 O O . PHE A 1 125 ? 103.958 110.950 118.919 1.00 47.60 125 PHE A O 1
ATOM 998 N N . VAL A 1 126 ? 103.649 112.631 120.377 1.00 37.59 126 VAL A N 1
ATOM 999 C CA . VAL A 1 126 ? 104.870 113.344 120.051 1.00 35.23 126 VAL A CA 1
ATOM 1000 C C . VAL A 1 126 ? 105.995 113.035 121.031 1.00 46.32 126 VAL A C 1
ATOM 1001 O O . VAL A 1 126 ? 107.145 112.881 120.615 1.00 58.72 126 VAL A O 1
ATOM 1005 N N . TYR A 1 127 ? 105.684 112.967 122.331 1.00 33.18 127 TYR A N 1
ATOM 1006 C CA . TYR A 1 127 ? 106.572 112.457 123.387 1.00 32.34 127 TYR A CA 1
ATOM 1007 C C . TYR A 1 127 ? 107.885 113.237 123.481 1.00 39.32 127 TYR A C 1
ATOM 1008 O O . TYR A 1 127 ? 108.975 112.707 123.267 1.00 41.97 127 TYR A O 1
ATOM 1017 N N . PHE A 1 128 ? 107.753 114.520 123.786 1.00 40.77 128 PHE A N 1
ATOM 1018 C CA . PHE A 1 128 ? 108.907 115.354 124.072 1.00 33.44 128 PHE A CA 1
ATOM 1019 C C . PHE A 1 128 ? 109.523 114.947 125.405 1.00 45.26 128 PHE A C 1
ATOM 1020 O O . PHE A 1 128 ? 108.827 114.517 126.325 1.00 50.02 128 PHE A O 1
ATOM 1028 N N . ASN A 1 129 ? 110.846 115.068 125.502 1.00 47.72 129 ASN A N 1
ATOM 1029 C CA . ASN A 1 129 ? 111.565 114.798 126.741 1.00 32.40 129 ASN A CA 1
ATOM 1030 C C . ASN A 1 129 ? 112.378 116.026 127.122 1.00 34.57 129 ASN A C 1
ATOM 1031 O O . ASN A 1 129 ? 113.291 116.419 126.394 1.00 40.97 129 ASN A O 1
ATOM 1036 N N . HIS A 1 130 ? 112.045 116.625 128.266 1.00 34.78 130 HIS A N 1
ATOM 1037 C CA . HIS A 1 130 ? 112.733 117.835 128.704 1.00 31.49 130 HIS A CA 1
ATOM 1038 C C . HIS A 1 130 ? 114.125 117.542 129.240 1.00 41.09 130 HIS A C 1
ATOM 1039 O O . HIS A 1 130 ? 115.028 118.374 129.093 1.00 40.77 130 HIS A O 1
ATOM 1046 N N . SER A 1 131 ? 114.307 116.378 129.870 1.00 46.94 131 SER A N 1
ATOM 1047 C CA . SER A 1 131 ? 115.532 116.093 130.613 1.00 46.80 131 SER A CA 1
ATOM 1048 C C . SER A 1 131 ? 116.731 115.947 129.688 1.00 46.52 131 SER A C 1
ATOM 1049 O O . SER A 1 131 ? 117.791 116.530 129.941 1.00 55.01 131 SER A O 1
ATOM 1052 N N . ILE A 1 132 ? 116.578 115.184 128.602 1.00 33.59 132 ILE A N 1
ATOM 1053 C CA . ILE A 1 132 ? 117.693 114.978 127.685 1.00 42.73 132 ILE A CA 1
ATOM 1054 C C . ILE A 1 132 ? 117.995 116.254 126.906 1.00 49.01 132 ILE A C 1
ATOM 1055 O O . ILE A 1 132 ? 119.162 116.555 126.629 1.00 57.36 132 ILE A O 1
ATOM 1060 N N . HIS A 1 133 ? 116.972 117.052 126.595 1.00 45.70 133 HIS A N 1
ATOM 1061 C CA . HIS A 1 133 ? 117.195 118.296 125.870 1.00 41.05 133 HIS A CA 1
ATOM 1062 C C . HIS A 1 133 ? 117.912 119.318 126.741 1.00 38.21 133 HIS A C 1
ATOM 1063 O O . HIS A 1 133 ? 118.808 120.021 126.267 1.00 47.97 133 HIS A O 1
ATOM 1070 N N . VAL A 1 134 ? 117.555 119.390 128.023 1.00 46.62 134 VAL A N 1
ATOM 1071 C CA . VAL A 1 134 ? 118.233 120.307 128.934 1.00 48.31 134 VAL A CA 1
ATOM 1072 C C . VAL A 1 134 ? 119.657 119.834 129.219 1.00 45.70 134 VAL A C 1
ATOM 1073 O O . VAL A 1 134 ? 120.607 120.626 129.181 1.00 49.97 134 VAL A O 1
ATOM 1077 N N . ASN A 1 135 ? 119.837 118.535 129.467 1.00 46.58 135 ASN A N 1
ATOM 1078 C CA . ASN A 1 135 ? 121.151 118.008 129.810 1.00 45.63 135 ASN A CA 1
ATOM 1079 C C . ASN A 1 135 ? 122.091 117.921 128.617 1.00 48.51 135 ASN A C 1
ATOM 1080 O O . ASN A 1 135 ? 123.303 117.795 128.815 1.00 48.23 135 ASN A O 1
ATOM 1085 N N . LYS A 1 136 ? 121.574 117.978 127.391 1.00 49.45 136 LYS A N 1
ATOM 1086 C CA . LYS A 1 136 ? 122.412 117.971 126.201 1.00 46.00 136 LYS A CA 1
ATOM 1087 C C . LYS A 1 136 ? 122.623 119.373 125.645 1.00 45.49 136 LYS A C 1
ATOM 1088 O O . LYS A 1 136 ? 122.783 119.547 124.434 1.00 48.40 136 LYS A O 1
ATOM 1094 N N . GLY A 1 137 ? 122.624 120.373 126.520 1.00 41.66 137 GLY A N 1
ATOM 1095 C CA . GLY A 1 137 ? 122.972 121.736 126.166 1.00 37.91 137 GLY A CA 1
ATOM 1096 C C . GLY A 1 137 ? 122.028 122.461 125.234 1.00 39.53 137 GLY A C 1
ATOM 1097 O O . GLY A 1 137 ? 122.485 123.110 124.290 1.00 55.30 137 GLY A O 1
ATOM 1098 N N . ILE A 1 138 ? 120.724 122.363 125.462 1.00 39.73 138 ILE A N 1
ATOM 1099 C CA . ILE A 1 138 ? 119.745 123.181 124.754 1.00 47.47 138 ILE A CA 1
ATOM 1100 C C . ILE A 1 138 ? 119.048 124.051 125.789 1.00 50.29 138 ILE A C 1
ATOM 1101 O O . ILE A 1 138 ? 118.360 123.540 126.680 1.00 43.85 138 ILE A O 1
ATOM 1106 N N . GLY A 1 139 ? 119.224 125.361 125.673 1.00 55.35 139 GLY A N 1
ATOM 1107 C CA . GLY A 1 139 ? 118.650 126.263 126.642 1.00 47.80 139 GLY A CA 1
ATOM 1108 C C . GLY A 1 139 ? 117.166 126.465 126.444 1.00 42.92 139 GLY A C 1
ATOM 1109 O O . GLY A 1 139 ? 116.614 126.175 125.386 1.00 49.88 139 GLY A O 1
ATOM 1110 N N . CYS A 1 140 ? 116.522 126.984 127.492 1.00 44.42 140 CYS A N 1
ATOM 1111 C CA . CYS A 1 140 ? 115.082 127.216 127.445 1.00 42.39 140 CYS A CA 1
ATOM 1112 C C . CYS A 1 140 ? 114.725 128.341 126.484 1.00 49.20 140 CYS A C 1
ATOM 1113 O O . CYS A 1 140 ? 113.652 128.312 125.875 1.00 51.00 140 CYS A O 1
ATOM 1116 N N . SER A 1 141 ? 115.609 129.329 126.335 1.00 50.82 141 SER A N 1
ATOM 1117 C CA . SER A 1 141 ? 115.311 130.487 125.502 1.00 34.71 141 SER A CA 1
ATOM 1118 C C . SER A 1 141 ? 115.304 130.144 124.019 1.00 40.60 141 SER A C 1
ATOM 1119 O O . SER A 1 141 ? 114.568 130.770 123.248 1.00 53.80 141 SER A O 1
ATOM 1122 N N . THR A 1 142 ? 116.100 129.161 123.596 1.00 40.27 142 THR A N 1
ATOM 1123 C CA . THR A 1 142 ? 116.134 128.778 122.190 1.00 49.07 142 THR A CA 1
ATOM 1124 C C . THR A 1 142 ? 114.885 128.037 121.747 1.00 50.16 142 THR A C 1
ATOM 1125 O O . THR A 1 142 ? 114.632 127.948 120.541 1.00 51.58 142 THR A O 1
ATOM 1129 N N . CYS A 1 143 ? 114.104 127.509 122.681 1.00 48.58 143 CYS A N 1
ATOM 1130 C CA . CYS A 1 143 ? 112.957 126.687 122.340 1.00 42.97 143 CYS A CA 1
ATOM 1131 C C . CYS A 1 143 ? 111.653 127.182 122.945 1.00 45.02 143 CYS A C 1
ATOM 1132 O O . CYS A 1 143 ? 110.585 126.826 122.434 1.00 53.18 143 CYS A O 1
ATOM 1135 N N . HIS A 1 144 ? 111.698 127.997 123.998 1.00 53.99 144 HIS A N 1
ATOM 1136 C CA . HIS A 1 144 ? 110.510 128.589 124.586 1.00 35.74 144 HIS A CA 1
ATOM 1137 C C . HIS A 1 144 ? 110.468 130.101 124.467 1.00 40.27 144 HIS A C 1
ATOM 1138 O O . HIS A 1 144 ? 109.414 130.692 124.722 1.00 49.13 144 HIS A O 1
ATOM 1145 N N . GLY A 1 145 ? 111.566 130.739 124.093 1.00 41.08 145 GLY A N 1
ATOM 1146 C CA . GLY A 1 145 ? 111.619 132.180 124.042 1.00 35.10 145 GLY A CA 1
ATOM 1147 C C . GLY A 1 145 ? 112.058 132.784 125.356 1.00 34.99 145 GLY A C 1
ATOM 1148 O O . GLY A 1 145 ? 112.408 132.098 126.319 1.00 46.61 145 GLY A O 1
ATOM 1149 N N . GLN A 1 146 ? 112.037 134.114 125.387 1.00 50.46 146 GLN A N 1
ATOM 1150 C CA . GLN A 1 146 ? 112.406 134.865 126.584 1.00 53.97 146 GLN A CA 1
ATOM 1151 C C . GLN A 1 146 ? 111.205 134.890 127.522 1.00 57.71 146 GLN A C 1
ATOM 1152 O O . GLN A 1 146 ? 110.464 135.871 127.619 1.00 62.18 146 GLN A O 1
ATOM 1158 N N . VAL A 1 147 ? 111.016 133.775 128.235 1.00 53.99 147 VAL A N 1
ATOM 1159 C CA . VAL A 1 147 ? 109.916 133.661 129.185 1.00 45.95 147 VAL A CA 1
ATOM 1160 C C . VAL A 1 147 ? 110.191 134.506 130.425 1.00 45.15 147 VAL A C 1
ATOM 1161 O O . VAL A 1 147 ? 109.256 134.894 131.134 1.00 54.15 147 VAL A O 1
ATOM 1165 N N . ASN A 1 148 ? 111.457 134.854 130.670 1.00 51.73 148 ASN A N 1
ATOM 1166 C CA . ASN A 1 148 ? 111.815 135.741 131.771 1.00 55.88 148 ASN A CA 1
ATOM 1167 C C . ASN A 1 148 ? 111.265 137.153 131.603 1.00 59.71 148 ASN A C 1
ATOM 1168 O O . ASN A 1 148 ? 111.197 137.895 132.586 1.00 62.37 148 ASN A O 1
ATOM 1173 N N . ASN A 1 149 ? 110.888 137.549 130.387 1.00 55.15 149 ASN A N 1
ATOM 1174 C CA . ASN A 1 149 ? 110.300 138.857 130.133 1.00 51.88 149 ASN A CA 1
ATOM 1175 C C . ASN A 1 149 ? 108.830 138.776 129.747 1.00 58.69 149 ASN A C 1
ATOM 1176 O O . ASN A 1 149 ? 108.240 139.798 129.390 1.00 63.80 149 ASN A O 1
ATOM 1181 N N . MET A 1 150 ? 108.224 137.593 129.814 1.00 51.86 150 MET A N 1
ATOM 1182 C CA . MET A 1 150 ? 106.832 137.417 129.422 1.00 41.70 150 MET A CA 1
ATOM 1183 C C . MET A 1 150 ? 105.920 137.734 130.599 1.00 45.74 150 MET A C 1
ATOM 1184 O O . MET A 1 150 ? 106.018 137.064 131.634 1.00 53.53 150 MET A O 1
ATOM 1189 N N . PRO A 1 151 ? 105.040 138.738 130.504 1.00 53.94 151 PRO A N 1
ATOM 1190 C CA . PRO A 1 151 ? 104.014 138.910 131.541 1.00 46.78 151 PRO A CA 1
ATOM 1191 C C . PRO A 1 151 ? 102.993 137.787 131.484 1.00 51.15 151 PRO A C 1
ATOM 1192 O O . PRO A 1 151 ? 102.676 137.160 132.497 1.00 52.06 151 PRO A O 1
ATOM 1196 N N . VAL A 1 152 ? 102.471 137.533 130.288 1.00 46.85 152 VAL A N 1
ATOM 1197 C CA . VAL A 1 152 ? 101.624 136.382 130.005 1.00 43.45 152 VAL A CA 1
ATOM 1198 C C . VAL A 1 152 ? 102.339 135.542 128.960 1.00 49.05 152 VAL A C 1
ATOM 1199 O O . VAL A 1 152 ? 102.806 136.076 127.948 1.00 57.91 152 VAL A O 1
ATOM 1203 N N . VAL A 1 153 ? 102.438 134.236 129.208 1.00 44.05 153 VAL A N 1
ATOM 1204 C CA . VAL A 1 153 ? 103.230 133.363 128.350 1.00 48.84 153 VAL A CA 1
ATOM 1205 C C . VAL A 1 153 ? 102.517 133.147 127.025 1.00 49.77 153 VAL A C 1
ATOM 1206 O O . VAL A 1 153 ? 101.338 132.774 126.986 1.00 53.53 153 VAL A O 1
ATOM 1210 N N . TRP A 1 154 ? 103.230 133.391 125.932 1.00 42.12 154 TRP A N 1
ATOM 1211 C CA . TRP A 1 154 ? 102.769 133.078 124.592 1.00 35.32 154 TRP A CA 1
ATOM 1212 C C . TRP A 1 154 ? 103.632 131.976 123.995 1.00 41.62 154 TRP A C 1
ATOM 1213 O O . TRP A 1 154 ? 104.719 131.668 124.491 1.00 53.61 154 TRP A O 1
ATOM 1224 N N . GLN A 1 155 ? 103.128 131.371 122.926 1.00 43.63 155 GLN A N 1
ATOM 1225 C CA . GLN A 1 155 ? 103.921 130.433 122.146 1.00 41.39 155 GLN A CA 1
ATOM 1226 C C . GLN A 1 155 ? 104.815 131.227 121.202 1.00 46.52 155 GLN A C 1
ATOM 1227 O O . GLN A 1 155 ? 104.323 132.041 120.415 1.00 54.67 155 GLN A O 1
ATOM 1233 N N . GLN A 1 156 ? 106.130 131.020 121.302 1.00 41.47 156 GLN A N 1
ATOM 1234 C CA . GLN A 1 156 ? 107.051 131.776 120.461 1.00 38.07 156 GLN A CA 1
ATOM 1235 C C . GLN A 1 156 ? 107.032 131.265 119.028 1.00 46.35 156 GLN A C 1
ATOM 1236 O O . GLN A 1 156 ? 107.135 132.051 118.079 1.00 52.99 156 GLN A O 1
ATOM 1242 N N . GLN A 1 157 ? 106.903 129.955 118.854 1.00 40.23 157 GLN A N 1
ATOM 1243 C CA . GLN A 1 157 ? 106.818 129.341 117.541 1.00 32.15 157 GLN A CA 1
ATOM 1244 C C . GLN A 1 157 ? 105.832 128.188 117.618 1.00 44.15 157 GLN A C 1
ATOM 1245 O O . GLN A 1 157 ? 105.554 127.656 118.693 1.00 54.37 157 GLN A O 1
ATOM 1251 N N . ALA A 1 158 ? 105.286 127.818 116.467 1.00 43.77 158 ALA A N 1
ATOM 1252 C CA . ALA A 1 158 ? 104.512 126.591 116.396 1.00 32.20 158 ALA A CA 1
ATOM 1253 C C . ALA A 1 158 ? 105.447 125.397 116.489 1.00 41.18 158 ALA A C 1
ATOM 1254 O O . ALA A 1 158 ? 106.531 125.390 115.901 1.00 46.69 158 ALA A O 1
ATOM 1256 N N . LEU A 1 159 ? 105.027 124.378 117.237 1.00 46.56 159 LEU A N 1
ATOM 1257 C CA . LEU A 1 159 ? 105.844 123.183 117.437 1.00 46.21 159 LEU A CA 1
ATOM 1258 C C . LEU A 1 159 ? 105.645 122.240 116.250 1.00 41.58 159 LEU A C 1
ATOM 1259 O O . LEU A 1 159 ? 105.053 121.165 116.347 1.00 54.87 159 LEU A O 1
ATOM 1264 N N . TYR A 1 160 ? 106.156 122.679 115.105 1.00 43.49 160 TYR A N 1
ATOM 1265 C CA . TYR A 1 160 ? 106.083 121.896 113.886 1.00 39.82 160 TYR A CA 1
ATOM 1266 C C . TYR A 1 160 ? 107.038 120.715 113.960 1.00 46.48 160 TYR A C 1
ATOM 1267 O O . TYR A 1 160 ? 108.083 120.770 114.620 1.00 45.85 160 TYR A O 1
ATOM 1276 N N . MET A 1 161 ? 106.669 119.641 113.262 1.00 54.32 161 MET A N 1
ATOM 1277 C CA . MET A 1 161 ? 107.572 118.509 113.110 1.00 47.28 161 MET A CA 1
ATOM 1278 C C . MET A 1 161 ? 108.827 118.912 112.354 1.00 45.93 161 MET A C 1
ATOM 1279 O O . MET A 1 161 ? 109.936 118.516 112.726 1.00 60.67 161 MET A O 1
ATOM 1284 N N . GLY A 1 162 ? 108.671 119.722 111.305 1.00 37.81 162 GLY A N 1
ATOM 1285 C CA . GLY A 1 162 ? 109.822 120.228 110.579 1.00 35.12 162 GLY A CA 1
ATOM 1286 C C . GLY A 1 162 ? 110.693 121.152 111.402 1.00 39.70 162 GLY A C 1
ATOM 1287 O O . GLY A 1 162 ? 111.916 121.144 111.255 1.00 41.06 162 GLY A O 1
ATOM 1288 N N . TRP A 1 163 ? 110.086 121.943 112.289 1.00 36.06 163 TRP A N 1
ATOM 1289 C CA . TRP A 1 163 ? 110.870 122.807 113.165 1.00 35.40 163 TRP A CA 1
ATOM 1290 C C . TRP A 1 163 ? 111.643 121.988 114.196 1.00 39.11 163 TRP A C 1
ATOM 1291 O O . TRP A 1 163 ? 112.759 122.358 114.581 1.00 37.01 163 TRP A O 1
ATOM 1302 N N . CYS A 1 164 ? 111.056 120.883 114.665 1.00 48.10 164 CYS A N 1
ATOM 1303 C CA . CYS A 1 164 ? 111.785 119.959 115.534 1.00 38.69 164 CYS A CA 1
ATOM 1304 C C . CYS A 1 164 ? 112.943 119.297 114.799 1.00 40.24 164 CYS A C 1
ATOM 1305 O O . CYS A 1 164 ? 114.061 119.200 115.324 1.00 46.82 164 CYS A O 1
ATOM 1308 N N . LEU A 1 165 ? 112.688 118.836 113.575 1.00 48.18 165 LEU A N 1
ATOM 1309 C CA . LEU A 1 165 ? 113.707 118.171 112.778 1.00 41.05 165 LEU A CA 1
ATOM 1310 C C . LEU A 1 165 ? 114.784 119.125 112.292 1.00 38.75 165 LEU A C 1
ATOM 1311 O O . LEU A 1 165 ? 115.874 118.667 111.953 1.00 45.74 165 LEU A O 1
ATOM 1316 N N . ASN A 1 166 ? 114.507 120.430 112.270 1.00 30.30 166 ASN A N 1
ATOM 1317 C CA . ASN A 1 166 ? 115.538 121.411 111.947 1.00 34.01 166 ASN A CA 1
ATOM 1318 C C . ASN A 1 166 ? 116.677 121.367 112.959 1.00 40.92 166 ASN A C 1
ATOM 1319 O O . ASN A 1 166 ? 117.849 121.264 112.584 1.00 56.99 166 ASN A O 1
ATOM 1324 N N . CYS A 1 167 ? 116.350 121.393 114.251 1.00 38.00 167 CYS A N 1
ATOM 1325 C CA . CYS A 1 167 ? 117.382 121.255 115.269 1.00 36.92 167 CYS A CA 1
ATOM 1326 C C . CYS A 1 167 ? 117.839 119.816 115.458 1.00 37.80 167 CYS A C 1
ATOM 1327 O O . CYS A 1 167 ? 118.962 119.599 115.918 1.00 46.73 167 CYS A O 1
ATOM 1330 N N . HIS A 1 168 ? 117.014 118.824 115.126 1.00 32.59 168 HIS A N 1
ATOM 1331 C CA . HIS A 1 168 ? 117.529 117.461 115.191 1.00 34.08 168 HIS A CA 1
ATOM 1332 C C . HIS A 1 168 ? 118.482 117.132 114.047 1.00 43.35 168 HIS A C 1
ATOM 1333 O O . HIS A 1 168 ? 119.260 116.181 114.164 1.00 45.63 168 HIS A O 1
ATOM 1340 N N . ARG A 1 169 ? 118.445 117.891 112.953 1.00 51.18 169 ARG A N 1
ATOM 1341 C CA . ARG A 1 169 ? 119.359 117.688 111.839 1.00 42.69 169 ARG A CA 1
ATOM 1342 C C . ARG A 1 169 ? 120.537 118.648 111.844 1.00 47.59 169 ARG A C 1
ATOM 1343 O O . ARG A 1 169 ? 121.608 118.294 111.346 1.00 57.56 169 ARG A O 1
ATOM 1351 N N . ASN A 1 170 ? 120.374 119.853 112.386 1.00 46.07 170 ASN A N 1
ATOM 1352 C CA . ASN A 1 170 ? 121.475 120.798 112.554 1.00 45.77 170 ASN A CA 1
ATOM 1353 C C . ASN A 1 170 ? 121.451 121.324 113.982 1.00 50.88 170 ASN A C 1
ATOM 1354 O O . ASN A 1 170 ? 121.013 122.455 114.230 1.00 55.03 170 ASN A O 1
ATOM 1359 N N . PRO A 1 171 ? 121.912 120.529 114.955 1.00 46.02 171 PRO A N 1
ATOM 1360 C CA . PRO A 1 171 ? 121.907 121.012 116.341 1.00 42.93 171 PRO A CA 1
ATOM 1361 C C . PRO A 1 171 ? 122.998 122.017 116.638 1.00 48.60 171 PRO A C 1
ATOM 1362 O O . PRO A 1 171 ? 122.840 122.797 117.583 1.00 57.21 171 PRO A O 1
ATOM 1366 N N . GLU A 1 172 ? 124.064 122.068 115.830 1.00 46.69 172 GLU A N 1
ATOM 1367 C CA . GLU A 1 172 ? 125.206 122.940 116.098 1.00 47.87 172 GLU A CA 1
ATOM 1368 C C . GLU A 1 172 ? 124.861 124.421 116.003 1.00 51.50 172 GLU A C 1
ATOM 1369 O O . GLU A 1 172 ? 125.607 125.251 116.529 1.00 54.91 172 GLU A O 1
ATOM 1375 N N . LEU A 1 173 ? 123.752 124.769 115.354 1.00 45.62 173 LEU A N 1
ATOM 1376 C CA . LEU A 1 173 ? 123.277 126.142 115.334 1.00 45.79 173 LEU A CA 1
ATOM 1377 C C . LEU A 1 173 ? 122.542 126.529 116.607 1.00 49.78 173 LEU A C 1
ATOM 1378 O O . LEU A 1 173 ? 122.275 127.718 116.808 1.00 49.39 173 LEU A O 1
ATOM 1383 N N . TYR A 1 174 ? 122.212 125.565 117.472 1.00 45.77 174 TYR A N 1
ATOM 1384 C CA . TYR A 1 174 ? 121.372 125.836 118.628 1.00 39.59 174 TYR A CA 1
ATOM 1385 C C . TYR A 1 174 ? 121.876 125.268 119.949 1.00 39.44 174 TYR A C 1
ATOM 1386 O O . TYR A 1 174 ? 121.240 125.531 120.976 1.00 44.50 174 TYR A O 1
ATOM 1395 N N . VAL A 1 175 ? 122.942 124.461 119.925 1.00 46.70 175 VAL A N 1
ATOM 1396 C CA . VAL A 1 175 ? 123.510 123.847 121.167 1.00 50.15 175 VAL A CA 1
ATOM 1397 C C . VAL A 1 175 ? 124.214 124.939 121.955 1.00 51.40 175 VAL A C 1
ATOM 1398 O O . VAL A 1 175 ? 124.679 125.896 121.334 1.00 56.67 175 VAL A O 1
ATOM 1402 N N . ARG A 1 176 ? 124.286 124.784 123.273 1.00 47.40 176 ARG A N 1
ATOM 1403 C CA . ARG A 1 176 ? 124.964 125.793 124.109 1.00 48.87 176 ARG A CA 1
ATOM 1404 C C . ARG A 1 176 ? 125.736 125.080 125.206 1.00 50.31 176 ARG A C 1
ATOM 1405 O O . ARG A 1 176 ? 125.426 123.927 125.490 1.00 54.31 176 ARG A O 1
ATOM 1413 N N . PRO A 1 177 ? 126.750 125.712 125.815 1.00 52.59 177 PRO A N 1
ATOM 1414 C CA . PRO A 1 177 ? 127.418 125.102 126.935 1.00 51.62 177 PRO A CA 1
ATOM 1415 C C . PRO A 1 177 ? 126.282 124.624 127.842 1.00 60.31 177 PRO A C 1
ATOM 1416 O O . PRO A 1 177 ? 125.373 125.374 128.035 1.00 65.68 177 PRO A O 1
ATOM 1420 N N . ARG A 1 178 ? 126.356 123.415 128.394 1.00 55.50 178 ARG A N 1
ATOM 1421 C CA . ARG A 1 178 ? 125.253 122.845 129.211 1.00 54.88 178 ARG A CA 1
ATOM 1422 C C . ARG A 1 178 ? 125.081 123.635 130.499 1.00 57.14 178 ARG A C 1
ATOM 1423 O O . ARG A 1 178 ? 124.213 123.266 131.289 1.00 58.69 178 ARG A O 1
ATOM 1431 N N . GLU A 1 179 ? 125.904 124.649 130.723 1.00 70.42 179 GLU A N 1
ATOM 1432 C CA . GLU A 1 179 ? 125.862 125.429 131.979 1.00 71.80 179 GLU A CA 1
ATOM 1433 C C . GLU A 1 179 ? 125.238 126.792 131.708 1.00 75.46 179 GLU A C 1
ATOM 1434 O O . GLU A 1 179 ? 125.302 127.641 132.607 1.00 75.14 179 GLU A O 1
ATOM 1440 N N . GLU A 1 180 ? 124.668 126.996 130.519 1.00 74.24 180 GLU A N 1
ATOM 1441 C CA . GLU A 1 180 ? 124.119 128.312 130.124 1.00 72.10 180 GLU A CA 1
ATOM 1442 C C . GLU A 1 180 ? 122.691 128.049 129.690 1.00 75.00 180 GLU A C 1
ATOM 1443 O O . GLU A 1 180 ? 122.129 128.895 128.992 1.00 78.69 180 GLU A O 1
ATOM 1449 N N . VAL A 1 181 ? 122.119 126.953 130.155 1.00 62.94 181 VAL A N 1
ATOM 1450 C CA . VAL A 1 181 ? 120.793 126.474 129.760 1.00 60.99 181 VAL A CA 1
ATOM 1451 C C . VAL A 1 181 ? 119.709 127.198 130.547 1.00 60.11 181 VAL A C 1
ATOM 1452 O O . VAL A 1 181 ? 118.691 127.628 129.990 1.00 59.70 181 VAL A O 1
ATOM 1456 N N . TYR A 1 182 ? 119.936 127.388 131.837 1.00 67.10 182 TYR A N 1
ATOM 1457 C CA . TYR A 1 182 ? 119.015 128.114 132.691 1.00 67.62 182 TYR A CA 1
ATOM 1458 C C . TYR A 1 182 ? 119.286 129.609 132.706 1.00 70.40 182 TYR A C 1
ATOM 1459 O O . TYR A 1 182 ? 118.523 130.357 133.326 1.00 71.94 182 TYR A O 1
ATOM 1468 N N . ASN A 1 183 ? 120.349 130.055 132.044 1.00 67.05 183 ASN A N 1
ATOM 1469 C CA . ASN A 1 183 ? 120.668 131.472 131.962 1.00 68.09 183 ASN A CA 1
ATOM 1470 C C . ASN A 1 183 ? 119.842 132.105 130.852 1.00 74.14 183 ASN A C 1
ATOM 1471 O O . ASN A 1 183 ? 120.014 131.772 129.675 1.00 78.23 183 ASN A O 1
ATOM 1476 N N . MET A 1 184 ? 118.938 133.007 131.227 1.00 72.24 184 MET A N 1
ATOM 1477 C CA . MET A 1 184 ? 118.118 133.718 130.258 1.00 70.97 184 MET A CA 1
ATOM 1478 C C . MET A 1 184 ? 118.843 134.890 129.619 1.00 72.18 184 MET A C 1
ATOM 1479 O O . MET A 1 184 ? 118.326 135.466 128.656 1.00 73.77 184 MET A O 1
ATOM 1484 N N . ASP A 1 185 ? 120.014 135.257 130.129 1.00 69.98 185 ASP A N 1
ATOM 1485 C CA . ASP A 1 185 ? 120.802 136.346 129.576 1.00 71.32 185 ASP A CA 1
ATOM 1486 C C . ASP A 1 185 ? 121.814 135.875 128.544 1.00 71.84 185 ASP A C 1
ATOM 1487 O O . ASP A 1 185 ? 122.541 136.704 127.988 1.00 74.35 185 ASP A O 1
ATOM 1492 N N . TYR A 1 186 ? 121.878 134.573 128.274 1.00 70.13 186 TYR A N 1
ATOM 1493 C CA . TYR A 1 186 ? 122.864 134.034 127.350 1.00 72.21 186 TYR A CA 1
ATOM 1494 C C . TYR A 1 186 ? 122.457 134.315 125.911 1.00 74.01 186 TYR A C 1
ATOM 1495 O O . TYR A 1 186 ? 121.307 134.087 125.525 1.00 72.29 186 TYR A O 1
ATOM 1504 N N . VAL A 1 187 ? 123.407 134.802 125.120 1.00 75.91 187 VAL A N 1
ATOM 1505 C CA . VAL A 1 187 ? 123.220 134.960 123.681 1.00 71.24 187 VAL A CA 1
ATOM 1506 C C . VAL A 1 187 ? 124.288 134.129 122.978 1.00 73.10 187 VAL A C 1
ATOM 1507 O O . VAL A 1 187 ? 125.395 133.969 123.513 1.00 72.69 187 VAL A O 1
ATOM 1511 N N . PRO A 1 188 ? 123.991 133.540 121.817 1.00 73.60 188 PRO A N 1
ATOM 1512 C CA . PRO A 1 188 ? 125.026 132.816 121.084 1.00 73.46 188 PRO A CA 1
ATOM 1513 C C . PRO A 1 188 ? 126.055 133.777 120.515 1.00 72.40 188 PRO A C 1
ATOM 1514 O O . PRO A 1 188 ? 125.743 134.947 120.236 1.00 72.94 188 PRO A O 1
ATOM 1518 N N . PRO A 1 189 ? 127.305 133.328 120.332 1.00 74.24 189 PRO A N 1
ATOM 1519 C CA . PRO A 1 189 ? 128.362 134.248 119.882 1.00 78.86 189 PRO A CA 1
ATOM 1520 C C . PRO A 1 189 ? 128.265 134.639 118.416 1.00 78.42 189 PRO A C 1
ATOM 1521 O O . PRO A 1 189 ? 127.295 134.303 117.728 1.00 78.50 189 PRO A O 1
ATOM 1525 N N . SER A 1 190 ? 129.281 135.368 117.944 1.00 78.22 190 SER A N 1
ATOM 1526 C CA . SER A 1 190 ? 129.268 135.900 116.585 1.00 79.76 190 SER A CA 1
ATOM 1527 C C . SER A 1 190 ? 129.383 134.794 115.543 1.00 78.57 190 SER A C 1
ATOM 1528 O O . SER A 1 190 ? 128.738 134.858 114.491 1.00 79.72 190 SER A O 1
ATOM 1531 N N . ASN A 1 191 ? 130.195 133.774 115.811 1.00 83.00 191 ASN A N 1
ATOM 1532 C CA . ASN A 1 191 ? 130.368 132.691 114.849 1.00 85.63 191 ASN A CA 1
ATOM 1533 C C . ASN A 1 191 ? 129.418 131.523 115.122 1.00 86.84 191 ASN A C 1
ATOM 1534 O O . ASN A 1 191 ? 128.631 131.148 114.246 1.00 87.49 191 ASN A O 1
ATOM 1539 N N . GLN A 1 192 ? 129.544 130.898 116.303 1.00 74.72 192 GLN A N 1
ATOM 1540 C CA . GLN A 1 192 ? 128.651 129.913 116.922 1.00 71.37 192 GLN A CA 1
ATOM 1541 C C . GLN A 1 192 ? 128.671 128.546 116.229 1.00 69.68 192 GLN A C 1
ATOM 1542 O O . GLN A 1 192 ? 128.411 127.529 116.875 1.00 71.97 192 GLN A O 1
ATOM 1548 N N . LEU A 1 193 ? 129.189 128.465 115.003 1.00 78.50 193 LEU A N 1
ATOM 1549 C CA . LEU A 1 193 ? 129.176 127.200 114.277 1.00 73.89 193 LEU A CA 1
ATOM 1550 C C . LEU A 1 193 ? 130.312 126.290 114.723 1.00 75.27 193 LEU A C 1
ATOM 1551 O O . LEU A 1 193 ? 130.109 125.081 114.907 1.00 74.41 193 LEU A O 1
ATOM 1556 N N . GLU A 1 194 ? 131.507 126.864 114.905 1.00 75.93 194 GLU A N 1
ATOM 1557 C CA . GLU A 1 194 ? 132.653 126.099 115.385 1.00 77.14 194 GLU A CA 1
ATOM 1558 C C . GLU A 1 194 ? 132.416 125.574 116.794 1.00 78.66 194 GLU A C 1
ATOM 1559 O O . GLU A 1 194 ? 132.653 124.391 117.071 1.00 81.55 194 GLU A O 1
ATOM 1565 N N . ILE A 1 195 ? 131.906 126.424 117.688 1.00 68.26 195 ILE A N 1
ATOM 1566 C CA . ILE A 1 195 ? 131.621 125.957 119.038 1.00 67.44 195 ILE A CA 1
ATOM 1567 C C . ILE A 1 195 ? 130.389 125.062 119.086 1.00 65.62 195 ILE A C 1
ATOM 1568 O O . ILE A 1 195 ? 130.296 124.224 119.982 1.00 71.57 195 ILE A O 1
ATOM 1573 N N . GLY A 1 196 ? 129.461 125.177 118.131 1.00 62.36 196 GLY A N 1
ATOM 1574 C CA . GLY A 1 196 ? 128.361 124.233 118.075 1.00 58.74 196 GLY A CA 1
ATOM 1575 C C . GLY A 1 196 ? 128.809 122.843 117.678 1.00 59.46 196 GLY A C 1
ATOM 1576 O O . GLY A 1 196 ? 128.363 121.851 118.261 1.00 65.74 196 GLY A O 1
ATOM 1577 N N . ARG A 1 197 ? 129.706 122.752 116.691 1.00 63.68 197 ARG A N 1
ATOM 1578 C CA . ARG A 1 197 ? 130.286 121.460 116.333 1.00 63.05 197 ARG A CA 1
ATOM 1579 C C . ARG A 1 197 ? 131.139 120.906 117.468 1.00 62.42 197 ARG A C 1
ATOM 1580 O O . ARG A 1 197 ? 131.128 119.693 117.726 1.00 60.70 197 ARG A O 1
ATOM 1588 N N . GLN A 1 198 ? 131.861 121.789 118.170 1.00 62.29 198 GLN A N 1
ATOM 1589 C CA . GLN A 1 198 ? 132.656 121.379 119.323 1.00 56.00 198 GLN A CA 1
ATOM 1590 C C . GLN A 1 198 ? 131.779 120.836 120.446 1.00 59.85 198 GLN A C 1
ATOM 1591 O O . GLN A 1 198 ? 132.113 119.821 121.061 1.00 66.19 198 GLN A O 1
ATOM 1597 N N . LEU A 1 199 ? 130.638 121.480 120.708 1.00 60.61 199 LEU A N 1
ATOM 1598 C CA . LEU A 1 199 ? 129.748 121.015 121.767 1.00 55.92 199 LEU A CA 1
ATOM 1599 C C . LEU A 1 199 ? 128.996 119.752 121.369 1.00 52.17 199 LEU A C 1
ATOM 1600 O O . LEU A 1 199 ? 128.707 118.920 122.232 1.00 59.00 199 LEU A O 1
ATOM 1605 N N . VAL A 1 200 ? 128.668 119.594 120.083 1.00 49.84 200 VAL A N 1
ATOM 1606 C CA . VAL A 1 200 ? 128.071 118.346 119.605 1.00 43.57 200 VAL A CA 1
ATOM 1607 C C . VAL A 1 200 ? 129.047 117.186 119.776 1.00 49.87 200 VAL A C 1
ATOM 1608 O O . VAL A 1 200 ? 128.676 116.110 120.268 1.00 60.44 200 VAL A O 1
ATOM 1612 N N . ALA A 1 201 ? 130.320 117.402 119.424 1.00 56.70 201 ALA A N 1
ATOM 1613 C CA . ALA A 1 201 ? 131.331 116.371 119.641 1.00 54.21 201 ALA A CA 1
ATOM 1614 C C . ALA A 1 201 ? 131.608 116.141 121.124 1.00 54.19 201 ALA A C 1
ATOM 1615 O O . ALA A 1 201 ? 131.930 115.017 121.524 1.00 54.30 201 ALA A O 1
ATOM 1617 N N . GLU A 1 202 ? 131.484 117.183 121.949 1.00 57.79 202 GLU A N 1
ATOM 1618 C CA . GLU A 1 202 ? 131.766 117.056 123.374 1.00 52.89 202 GLU A CA 1
ATOM 1619 C C . GLU A 1 202 ? 130.652 116.314 124.101 1.00 55.78 202 GLU A C 1
ATOM 1620 O O . GLU A 1 202 ? 130.917 115.520 125.009 1.00 61.15 202 GLU A O 1
ATOM 1626 N N . TYR A 1 203 ? 129.401 116.559 123.725 1.00 50.53 203 TYR A N 1
ATOM 1627 C CA . TYR A 1 203 ? 128.272 115.914 124.379 1.00 52.27 203 TYR A CA 1
ATOM 1628 C C . TYR A 1 203 ? 127.835 114.643 123.670 1.00 52.73 203 TYR A C 1
ATOM 1629 O O . TYR A 1 203 ? 126.921 113.968 124.153 1.00 55.72 203 TYR A O 1
ATOM 1638 N N . GLY A 1 204 ? 128.481 114.286 122.564 1.00 51.63 204 GLY A N 1
ATOM 1639 C CA . GLY A 1 204 ? 128.143 113.061 121.864 1.00 48.29 204 GLY A CA 1
ATOM 1640 C C . GLY A 1 204 ? 126.773 113.091 121.228 1.00 47.43 204 GLY A C 1
ATOM 1641 O O . GLY A 1 204 ? 126.025 112.111 121.328 1.00 51.10 204 GLY A O 1
ATOM 1642 N N . ILE A 1 205 ? 126.419 114.205 120.590 1.00 40.30 205 ILE A N 1
ATOM 1643 C CA . ILE A 1 205 ? 125.095 114.343 120.007 1.00 46.16 205 ILE A CA 1
ATOM 1644 C C . ILE A 1 205 ? 125.024 113.522 118.728 1.00 46.57 205 ILE A C 1
ATOM 1645 O O . ILE A 1 205 ? 125.914 113.597 117.871 1.00 52.29 205 ILE A O 1
ATOM 1650 N N . MET A 1 206 ? 123.970 112.714 118.614 1.00 40.47 206 MET A N 1
ATOM 1651 C CA . MET A 1 206 ? 123.856 111.703 117.582 1.00 43.56 206 MET A CA 1
ATOM 1652 C C . MET A 1 206 ? 123.678 112.337 116.201 1.00 47.73 206 MET A C 1
ATOM 1653 O O . MET A 1 206 ? 123.259 113.491 116.090 1.00 49.90 206 MET A O 1
ATOM 1658 N N . PRO A 1 207 ? 124.033 111.610 115.138 1.00 48.11 207 PRO A N 1
ATOM 1659 C CA . PRO A 1 207 ? 123.837 112.115 113.770 1.00 46.06 207 PRO A CA 1
ATOM 1660 C C . PRO A 1 207 ? 122.367 112.317 113.437 1.00 51.10 207 PRO A C 1
ATOM 1661 O O . PRO A 1 207 ? 121.484 111.777 114.127 1.00 55.49 207 PRO A O 1
ATOM 1665 N N . PRO A 1 208 ? 122.067 113.117 112.401 1.00 47.10 208 PRO A N 1
ATOM 1666 C CA . PRO A 1 208 ? 120.663 113.378 112.035 1.00 39.36 208 PRO A CA 1
ATOM 1667 C C . PRO A 1 208 ? 119.858 112.153 111.643 1.00 38.21 208 PRO A C 1
ATOM 1668 O O . PRO A 1 208 ? 118.634 112.198 111.769 1.00 49.95 208 PRO A O 1
ATOM 1672 N N . ASP A 1 209 ? 120.494 111.066 111.198 1.00 43.09 209 ASP A N 1
ATOM 1673 C CA . ASP A 1 209 ? 119.767 109.821 110.960 1.00 46.74 209 ASP A CA 1
ATOM 1674 C C . ASP A 1 209 ? 119.173 109.280 112.255 1.00 55.67 209 ASP A C 1
ATOM 1675 O O . ASP A 1 209 ? 117.973 108.969 112.328 1.00 59.81 209 ASP A O 1
ATOM 1680 N N . GLN A 1 210 ? 120.001 109.206 113.303 1.00 50.20 210 GLN A N 1
ATOM 1681 C CA . GLN A 1 210 ? 119.532 108.772 114.612 1.00 42.99 210 GLN A CA 1
ATOM 1682 C C . GLN A 1 210 ? 118.524 109.751 115.194 1.00 47.99 210 GLN A C 1
ATOM 1683 O O . GLN A 1 210 ? 117.512 109.333 115.757 1.00 57.93 210 GLN A O 1
ATOM 1689 N N . LEU A 1 211 ? 118.764 111.051 115.050 1.00 40.20 211 LEU A N 1
ATOM 1690 C CA . LEU A 1 211 ? 117.846 112.017 115.640 1.00 32.46 211 LEU A CA 1
ATOM 1691 C C . LEU A 1 211 ? 116.579 112.227 114.819 1.00 34.81 211 LEU A C 1
ATOM 1692 O O . LEU A 1 211 ? 115.651 112.884 115.302 1.00 46.54 211 LEU A O 1
ATOM 1697 N N . THR A 1 212 ? 116.516 111.685 113.606 1.00 36.13 212 THR A N 1
ATOM 1698 C CA . THR A 1 212 ? 115.397 111.869 112.700 1.00 41.74 212 THR A CA 1
ATOM 1699 C C . THR A 1 212 ? 114.629 110.554 112.535 1.00 39.57 212 THR A C 1
ATOM 1700 O O . THR A 1 212 ? 113.610 110.507 111.831 1.00 33.27 212 THR A O 1
ATOM 1704 N N . ASN A 1 213 ? 115.104 109.482 113.185 1.00 46.61 213 ASN A N 1
ATOM 1705 C CA . ASN A 1 213 ? 114.306 108.271 113.407 1.00 44.68 213 ASN A CA 1
ATOM 1706 C C . ASN A 1 213 ? 112.922 108.584 113.961 1.00 51.13 213 ASN A C 1
ATOM 1707 O O . ASN A 1 213 ? 112.765 109.460 114.811 1.00 49.65 213 ASN A O 1
ATOM 1712 N N . CYS A 1 214 ? 111.926 107.828 113.492 1.00 52.48 214 CYS A N 1
ATOM 1713 C CA . CYS A 1 214 ? 110.530 108.099 113.831 1.00 46.70 214 CYS A CA 1
ATOM 1714 C C . CYS A 1 214 ? 110.236 107.836 115.302 1.00 46.13 214 CYS A C 1
ATOM 1715 O O . CYS A 1 214 ? 109.646 108.681 115.983 1.00 51.31 214 CYS A O 1
ATOM 1718 N N . TYR A 1 215 ? 110.648 106.673 115.814 1.00 43.44 215 TYR A N 1
ATOM 1719 C CA . TYR A 1 215 ? 110.454 106.364 117.232 1.00 28.06 215 TYR A CA 1
ATOM 1720 C C . TYR A 1 215 ? 111.358 107.124 118.173 1.00 32.36 215 TYR A C 1
ATOM 1721 O O . TYR A 1 215 ? 111.317 106.776 119.358 1.00 47.02 215 TYR A O 1
ATOM 1730 N N . VAL A 1 216 ? 112.163 108.094 117.746 1.00 40.12 216 VAL A N 1
ATOM 1731 C CA . VAL A 1 216 ? 112.706 109.069 118.685 1.00 44.31 216 VAL A CA 1
ATOM 1732 C C . VAL A 1 216 ? 111.576 109.849 119.336 1.00 46.61 216 VAL A C 1
ATOM 1733 O O . VAL A 1 216 ? 111.491 109.951 120.564 1.00 42.20 216 VAL A O 1
ATOM 1737 N N . CYS A 1 217 ? 110.669 110.376 118.521 1.00 48.88 217 CYS A N 1
ATOM 1738 C CA . CYS A 1 217 ? 109.553 111.165 119.016 1.00 37.04 217 CYS A CA 1
ATOM 1739 C C . CYS A 1 217 ? 108.263 110.355 119.062 1.00 41.24 217 CYS A C 1
ATOM 1740 O O . CYS A 1 217 ? 107.686 110.163 120.134 1.00 58.66 217 CYS A O 1
ATOM 1743 N N . HIS A 1 218 ? 107.829 109.824 117.929 1.00 37.22 218 HIS A N 1
ATOM 1744 C CA . HIS A 1 218 ? 106.524 109.190 117.877 1.00 34.88 218 HIS A CA 1
ATOM 1745 C C . HIS A 1 218 ? 106.565 107.794 118.482 1.00 30.10 218 HIS A C 1
ATOM 1746 O O . HIS A 1 218 ? 107.620 107.179 118.628 1.00 53.40 218 HIS A O 1
ATOM 1753 N N . ARG A 1 219 ? 105.389 107.308 118.854 1.00 34.46 219 ARG A N 1
ATOM 1754 C CA . ARG A 1 219 ? 105.268 106.065 119.595 1.00 36.02 219 ARG A CA 1
ATOM 1755 C C . ARG A 1 219 ? 103.847 105.548 119.495 1.00 36.55 219 ARG A C 1
ATOM 1756 O O . ARG A 1 219 ? 102.967 106.259 119.017 1.00 58.28 219 ARG A O 1
ATOM 1764 N N . CYS B 2 76 ? 88.310 128.093 113.587 1.00 59.81 76 CYS B N 1
ATOM 1765 C CA . CYS B 2 76 ? 88.771 126.841 114.177 1.00 54.83 76 CYS B CA 1
ATOM 1766 C C . CYS B 2 76 ? 90.284 126.859 114.350 1.00 58.92 76 CYS B C 1
ATOM 1767 O O . CYS B 2 76 ? 91.004 127.398 113.513 1.00 64.64 76 CYS B O 1
ATOM 1770 N N . THR B 2 77 ? 90.764 126.275 115.440 1.00 53.44 77 THR B N 1
ATOM 1771 C CA . THR B 2 77 ? 92.183 126.233 115.752 1.00 41.93 77 THR B CA 1
ATOM 1772 C C . THR B 2 77 ? 92.713 124.815 115.570 1.00 43.81 77 THR B C 1
ATOM 1773 O O . THR B 2 77 ? 91.974 123.886 115.238 1.00 52.29 77 THR B O 1
ATOM 1777 N N . TYR B 2 78 ? 94.022 124.664 115.786 1.00 37.86 78 TYR B N 1
ATOM 1778 C CA . TYR B 2 78 ? 94.668 123.367 115.613 1.00 33.88 78 TYR B CA 1
ATOM 1779 C C . TYR B 2 78 ? 94.248 122.384 116.696 1.00 42.37 78 TYR B C 1
ATOM 1780 O O . TYR B 2 78 ? 94.162 121.178 116.445 1.00 46.56 78 TYR B O 1
ATOM 1789 N N . GLN B 2 79 ? 93.990 122.877 117.899 1.00 40.76 79 GLN B N 1
ATOM 1790 C CA . GLN B 2 79 ? 93.681 122.061 119.061 1.00 37.97 79 GLN B CA 1
ATOM 1791 C C . GLN B 2 79 ? 92.700 122.800 119.954 1.00 46.11 79 GLN B C 1
ATOM 1792 O O . GLN B 2 79 ? 92.567 124.025 119.860 1.00 46.12 79 GLN B O 1
ATOM 1798 N N . PRO B 2 80 ? 91.996 122.079 120.847 1.00 46.27 80 PRO B N 1
ATOM 1799 C CA . PRO B 2 80 ? 91.245 122.753 121.917 1.00 48.09 80 PRO B CA 1
ATOM 1800 C C . PRO B 2 80 ? 92.143 123.341 123.002 1.00 51.74 80 PRO B C 1
ATOM 1801 O O . PRO B 2 80 ? 93.370 123.352 122.863 1.00 53.00 80 PRO B O 1
ATOM 1805 N N . ARG B 2 81 ? 91.534 123.833 124.087 1.00 53.47 81 ARG B N 1
ATOM 1806 C CA . ARG B 2 81 ? 92.271 124.619 125.077 1.00 51.21 81 ARG B CA 1
ATOM 1807 C C . ARG B 2 81 ? 93.269 123.774 125.866 1.00 62.25 81 ARG B C 1
ATOM 1808 O O . ARG B 2 81 ? 94.379 124.244 126.148 1.00 65.27 81 ARG B O 1
ATOM 1816 N N . GLN B 2 82 ? 92.892 122.537 126.222 1.00 55.21 82 GLN B N 1
ATOM 1817 C CA . GLN B 2 82 ? 93.748 121.555 126.905 1.00 47.09 82 GLN B CA 1
ATOM 1818 C C . GLN B 2 82 ? 94.256 122.095 128.247 1.00 45.98 82 GLN B C 1
ATOM 1819 O O . GLN B 2 82 ? 95.416 122.467 128.407 1.00 60.94 82 GLN B O 1
ATOM 1825 N N . TYR B 2 83 ? 93.319 122.204 129.186 1.00 57.31 83 TYR B N 1
ATOM 1826 C CA . TYR B 2 83 ? 93.649 122.643 130.536 1.00 58.78 83 TYR B CA 1
ATOM 1827 C C . TYR B 2 83 ? 94.574 121.644 131.225 1.00 59.53 83 TYR B C 1
ATOM 1828 O O . TYR B 2 83 ? 94.571 120.449 130.925 1.00 63.05 83 TYR B O 1
ATOM 1837 N N . ILE B 2 84 ? 95.388 122.153 132.144 1.00 60.43 84 ILE B N 1
ATOM 1838 C CA . ILE B 2 84 ? 96.318 121.330 132.904 1.00 60.36 84 ILE B CA 1
ATOM 1839 C C . ILE B 2 84 ? 95.978 121.478 134.384 1.00 63.03 84 ILE B C 1
ATOM 1840 O O . ILE B 2 84 ? 95.430 122.497 134.817 1.00 66.01 84 ILE B O 1
ATOM 1845 N N . ALA B 2 85 ? 96.249 120.425 135.155 1.00 59.20 85 ALA B N 1
ATOM 1846 C CA . ALA B 2 85 ? 95.817 120.355 136.551 1.00 58.49 85 ALA B CA 1
ATOM 1847 C C . ALA B 2 85 ? 96.956 119.868 137.432 1.00 62.42 85 ALA B C 1
ATOM 1848 O O . ALA B 2 85 ? 97.159 118.659 137.601 1.00 61.33 85 ALA B O 1
ATOM 1850 N N . PRO B 2 86 ? 97.716 120.788 138.031 1.00 58.53 86 PRO B N 1
ATOM 1851 C CA . PRO B 2 86 ? 98.797 120.381 138.937 1.00 50.96 86 PRO B CA 1
ATOM 1852 C C . PRO B 2 86 ? 98.296 119.935 140.302 1.00 53.63 86 PRO B C 1
ATOM 1853 O O . PRO B 2 86 ? 97.092 119.783 140.514 1.00 61.53 86 PRO B O 1
ATOM 1857 N N . PHE B 2 87 ? 99.214 119.698 141.230 1.00 59.65 87 PHE B N 1
ATOM 1858 C CA . PHE B 2 87 ? 98.828 119.325 142.579 1.00 57.23 87 PHE B CA 1
ATOM 1859 C C . PHE B 2 87 ? 98.547 120.564 143.420 1.00 59.85 87 PHE B C 1
ATOM 1860 O O . PHE B 2 87 ? 98.940 121.682 143.080 1.00 67.10 87 PHE B O 1
ATOM 1868 N N . ASP B 2 88 ? 97.838 120.356 144.528 1.00 60.82 88 ASP B N 1
ATOM 1869 C CA . ASP B 2 88 ? 97.768 121.373 145.568 1.00 63.69 88 ASP B CA 1
ATOM 1870 C C . ASP B 2 88 ? 98.921 121.245 146.550 1.00 64.76 88 ASP B C 1
ATOM 1871 O O . ASP B 2 88 ? 99.407 122.257 147.067 1.00 67.54 88 ASP B O 1
ATOM 1876 N N . ARG B 2 89 ? 99.365 120.018 146.807 1.00 68.09 89 ARG B N 1
ATOM 1877 C CA . ARG B 2 89 ? 100.564 119.726 147.576 1.00 67.80 89 ARG B CA 1
ATOM 1878 C C . ARG B 2 89 ? 101.326 118.655 146.817 1.00 66.66 89 ARG B C 1
ATOM 1879 O O . ARG B 2 89 ? 100.752 117.618 146.471 1.00 69.37 89 ARG B O 1
ATOM 1887 N N . GLN B 2 90 ? 102.598 118.914 146.542 1.00 67.38 90 GLN B N 1
ATOM 1888 C CA . GLN B 2 90 ? 103.404 117.966 145.791 1.00 67.35 90 GLN B CA 1
ATOM 1889 C C . GLN B 2 90 ? 103.686 116.727 146.640 1.00 67.30 90 GLN B C 1
ATOM 1890 O O . GLN B 2 90 ? 103.898 116.841 147.851 1.00 67.30 90 GLN B O 1
ATOM 1896 N N . PRO B 2 91 ? 103.640 115.534 146.051 1.00 65.10 91 PRO B N 1
ATOM 1897 C CA . PRO B 2 91 ? 104.089 114.340 146.774 1.00 67.45 91 PRO B CA 1
ATOM 1898 C C . PRO B 2 91 ? 105.584 114.387 147.049 1.00 69.72 91 PRO B C 1
ATOM 1899 O O . PRO B 2 91 ? 106.359 114.993 146.305 1.00 72.80 91 PRO B O 1
ATOM 1903 N N . GLU B 2 92 ? 105.982 113.732 148.141 1.00 74.78 92 GLU B N 1
ATOM 1904 C CA . GLU B 2 92 ? 107.343 113.875 148.649 1.00 76.27 92 GLU B CA 1
ATOM 1905 C C . GLU B 2 92 ? 108.346 113.113 147.789 1.00 77.49 92 GLU B C 1
ATOM 1906 O O . GLU B 2 92 ? 109.287 113.700 147.242 1.00 78.39 92 GLU B O 1
ATOM 1912 N N . GLY B 2 93 ? 108.163 111.806 147.654 1.00 64.65 93 GLY B N 1
ATOM 1913 C CA . GLY B 2 93 ? 109.109 110.975 146.941 1.00 63.18 93 GLY B CA 1
ATOM 1914 C C . GLY B 2 93 ? 108.871 110.841 145.455 1.00 63.85 93 GLY B C 1
ATOM 1915 O O . GLY B 2 93 ? 109.471 109.967 144.821 1.00 62.29 93 GLY B O 1
ATOM 1916 N N . ARG B 2 94 ? 108.019 111.679 144.876 1.00 66.23 94 ARG B N 1
ATOM 1917 C CA . ARG B 2 94 ? 107.617 111.568 143.482 1.00 61.69 94 ARG B CA 1
ATOM 1918 C C . ARG B 2 94 ? 108.219 112.702 142.667 1.00 65.42 94 ARG B C 1
ATOM 1919 O O . ARG B 2 94 ? 108.146 113.868 143.067 1.00 69.08 94 ARG B O 1
ATOM 1927 N N . VAL B 2 95 ? 108.811 112.356 141.534 1.00 54.40 95 VAL B N 1
ATOM 1928 C CA . VAL B 2 95 ? 109.187 113.322 140.505 1.00 54.73 95 VAL B CA 1
ATOM 1929 C C . VAL B 2 95 ? 108.138 113.251 139.402 1.00 59.65 95 VAL B C 1
ATOM 1930 O O . VAL B 2 95 ? 107.845 112.147 138.921 1.00 61.55 95 VAL B O 1
ATOM 1934 N N . PRO B 2 96 ? 107.534 114.374 139.005 1.00 59.91 96 PRO B N 1
ATOM 1935 C CA . PRO B 2 96 ? 106.452 114.330 138.008 1.00 53.79 96 PRO B CA 1
ATOM 1936 C C . PRO B 2 96 ? 106.961 113.934 136.630 1.00 52.80 96 PRO B C 1
ATOM 1937 O O . PRO B 2 96 ? 107.823 114.600 136.053 1.00 57.64 96 PRO B O 1
ATOM 1941 N N . GLY B 2 97 ? 106.411 112.844 136.104 1.00 48.74 97 GLY B N 1
ATOM 1942 C CA . GLY B 2 97 ? 106.807 112.302 134.830 1.00 50.99 97 GLY B CA 1
ATOM 1943 C C . GLY B 2 97 ? 107.617 111.025 134.912 1.00 57.99 97 GLY B C 1
ATOM 1944 O O . GLY B 2 97 ? 107.669 110.279 133.931 1.00 55.89 97 GLY B O 1
ATOM 1945 N N . ILE B 2 98 ? 108.242 110.749 136.050 1.00 57.01 98 ILE B N 1
ATOM 1946 C CA . ILE B 2 98 ? 109.021 109.530 136.238 1.00 52.10 98 ILE B CA 1
ATOM 1947 C C . ILE B 2 98 ? 108.078 108.450 136.760 1.00 55.14 98 ILE B C 1
ATOM 1948 O O . ILE B 2 98 ? 107.466 108.647 137.822 1.00 57.12 98 ILE B O 1
ATOM 1953 N N . PRO B 2 99 ? 107.896 107.341 136.042 1.00 61.42 99 PRO B N 1
ATOM 1954 C CA . PRO B 2 99 ? 107.108 106.231 136.588 1.00 57.91 99 PRO B CA 1
ATOM 1955 C C . PRO B 2 99 ? 107.806 105.607 137.784 1.00 65.23 99 PRO B C 1
ATOM 1956 O O . PRO B 2 99 ? 109.036 105.566 137.860 1.00 73.28 99 PRO B O 1
ATOM 1960 N N . GLN B 2 100 ? 107.007 105.116 138.720 1.00 56.37 100 GLN B N 1
ATOM 1961 C CA . GLN B 2 100 ? 107.488 104.734 140.035 1.00 55.32 100 GLN B CA 1
ATOM 1962 C C . GLN B 2 100 ? 107.022 103.317 140.332 1.00 60.99 100 GLN B C 1
ATOM 1963 O O . GLN B 2 100 ? 105.865 102.972 140.077 1.00 62.81 100 GLN B O 1
ATOM 1969 N N . TYR B 2 101 ? 107.920 102.495 140.861 1.00 55.70 101 TYR B N 1
ATOM 1970 C CA . TYR B 2 101 ? 107.656 101.077 141.059 1.00 55.91 101 TYR B CA 1
ATOM 1971 C C . TYR B 2 101 ? 107.459 100.780 142.537 1.00 51.40 101 TYR B C 1
ATOM 1972 O O . TYR B 2 101 ? 108.259 101.206 143.375 1.00 58.03 101 TYR B O 1
ATOM 1981 N N . PHE B 2 102 ? 106.391 100.051 142.846 1.00 52.08 102 PHE B N 1
ATOM 1982 C CA . PHE B 2 102 ? 106.050 99.668 144.205 1.00 53.93 102 PHE B CA 1
ATOM 1983 C C . PHE B 2 102 ? 105.936 98.155 144.281 1.00 52.08 102 PHE B C 1
ATOM 1984 O O . PHE B 2 102 ? 105.379 97.521 143.380 1.00 54.88 102 PHE B O 1
ATOM 1992 N N . ALA B 2 103 ? 106.467 97.580 145.355 1.00 56.09 103 ALA B N 1
ATOM 1993 C CA . ALA B 2 103 ? 106.447 96.136 145.554 1.00 57.91 103 ALA B CA 1
ATOM 1994 C C . ALA B 2 103 ? 105.172 95.760 146.298 1.00 55.80 103 ALA B C 1
ATOM 1995 O O . ALA B 2 103 ? 105.026 96.063 147.486 1.00 64.00 103 ALA B O 1
ATOM 1997 N N . SER B 2 104 ? 104.257 95.099 145.603 1.00 53.12 104 SER B N 1
ATOM 1998 C CA . SER B 2 104 ? 102.988 94.652 146.158 1.00 60.36 104 SER B CA 1
ATOM 1999 C C . SER B 2 104 ? 102.915 93.130 146.081 1.00 64.31 104 SER B C 1
ATOM 2000 O O . SER B 2 104 ? 103.896 92.455 145.761 1.00 62.17 104 SER B O 1
ATOM 2002 N N . THR B 2 105 ? 101.737 92.589 146.384 1.00 69.02 105 THR B N 1
ATOM 2003 C CA . THR B 2 105 ? 101.514 91.150 146.361 1.00 63.30 105 THR B CA 1
ATOM 2004 C C . THR B 2 105 ? 100.131 90.871 145.794 1.00 65.27 105 THR B C 1
ATOM 2005 O O . THR B 2 105 ? 99.145 91.464 146.240 1.00 71.13 105 THR B O 1
ATOM 2009 N N . LEU B 2 106 ? 100.060 89.975 144.813 1.00 65.29 106 LEU B N 1
ATOM 2010 C CA . LEU B 2 106 ? 98.804 89.583 144.191 1.00 67.90 106 LEU B CA 1
ATOM 2011 C C . LEU B 2 106 ? 98.563 88.099 144.424 1.00 65.63 106 LEU B C 1
ATOM 2012 O O . LEU B 2 106 ? 99.479 87.286 144.289 1.00 71.60 106 LEU B O 1
ATOM 2017 N N . THR B 2 107 ? 97.331 87.751 144.776 1.00 65.98 107 THR B N 1
ATOM 2018 C CA . THR B 2 107 ? 96.969 86.386 145.129 1.00 69.90 107 THR B CA 1
ATOM 2019 C C . THR B 2 107 ? 96.082 85.783 144.050 1.00 72.37 107 THR B C 1
ATOM 2020 O O . THR B 2 107 ? 95.174 86.446 143.540 1.00 74.46 107 THR B O 1
ATOM 2024 N N . LEU B 2 108 ? 96.352 84.527 143.700 1.00 66.24 108 LEU B N 1
ATOM 2025 C CA . LEU B 2 108 ? 95.495 83.781 142.785 1.00 70.30 108 LEU B CA 1
ATOM 2026 C C . LEU B 2 108 ? 94.489 82.915 143.538 1.00 70.34 108 LEU B C 1
ATOM 2027 O O . LEU B 2 108 ? 93.276 83.108 143.409 1.00 71.47 108 LEU B O 1
ATOM 2032 N N . GLY B 2 109 ? 94.976 81.967 144.332 1.00 64.55 109 GLY B N 1
ATOM 2033 C CA . GLY B 2 109 ? 94.111 81.122 145.128 1.00 66.06 109 GLY B CA 1
ATOM 2034 C C . GLY B 2 109 ? 94.426 81.264 146.601 1.00 69.10 109 GLY B C 1
ATOM 2035 O O . GLY B 2 109 ? 94.345 80.298 147.365 1.00 71.32 109 GLY B O 1
ATOM 2036 N N . GLY B 2 110 ? 94.787 82.478 147.004 1.00 70.60 110 GLY B N 1
ATOM 2037 C CA . GLY B 2 110 ? 95.243 82.764 148.340 1.00 68.26 110 GLY B CA 1
ATOM 2038 C C . GLY B 2 110 ? 96.749 82.799 148.484 1.00 66.01 110 GLY B C 1
ATOM 2039 O O . GLY B 2 110 ? 97.253 83.417 149.427 1.00 65.29 110 GLY B O 1
ATOM 2040 N N . TYR B 2 111 ? 97.476 82.173 147.562 1.00 73.86 111 TYR B N 1
ATOM 2041 C CA . TYR B 2 111 ? 98.934 82.160 147.584 1.00 71.88 111 TYR B CA 1
ATOM 2042 C C . TYR B 2 111 ? 99.437 83.395 146.850 1.00 72.03 111 TYR B C 1
ATOM 2043 O O . TYR B 2 111 ? 99.352 83.473 145.621 1.00 72.99 111 TYR B O 1
ATOM 2052 N N . GLY B 2 112 ? 99.960 84.357 147.602 1.00 63.54 112 GLY B N 1
ATOM 2053 C CA . GLY B 2 112 ? 100.403 85.595 147.003 1.00 63.53 112 GLY B CA 1
ATOM 2054 C C . GLY B 2 112 ? 101.736 85.457 146.295 1.00 63.38 112 GLY B C 1
ATOM 2055 O O . GLY B 2 112 ? 102.590 84.654 146.665 1.00 66.50 112 GLY B O 1
ATOM 2056 N N . THR B 2 113 ? 101.906 86.261 145.251 1.00 63.47 113 THR B N 1
ATOM 2057 C CA . THR B 2 113 ? 103.163 86.365 144.529 1.00 63.14 113 THR B CA 1
ATOM 2058 C C . THR B 2 113 ? 103.593 87.825 144.495 1.00 63.07 113 THR B C 1
ATOM 2059 O O . THR B 2 113 ? 102.754 88.729 144.439 1.00 69.13 113 THR B O 1
ATOM 2063 N N . GLY B 2 114 ? 104.901 88.056 144.579 1.00 53.57 114 GLY B N 1
ATOM 2064 C CA . GLY B 2 114 ? 105.413 89.415 144.648 1.00 54.82 114 GLY B CA 1
ATOM 2065 C C . GLY B 2 114 ? 105.379 90.074 143.288 1.00 59.20 114 GLY B C 1
ATOM 2066 O O . GLY B 2 114 ? 105.806 89.489 142.289 1.00 66.96 114 GLY B O 1
ATOM 2067 N N . VAL B 2 115 ? 104.860 91.291 143.237 1.00 56.50 115 VAL B N 1
ATOM 2068 C CA . VAL B 2 115 ? 104.724 92.009 141.979 1.00 56.71 115 VAL B CA 1
ATOM 2069 C C . VAL B 2 115 ? 105.307 93.403 142.139 1.00 58.74 115 VAL B C 1
ATOM 2070 O O . VAL B 2 115 ? 105.226 94.004 143.216 1.00 62.10 115 VAL B O 1
ATOM 2074 N N . LEU B 2 116 ? 105.926 93.898 141.075 1.00 53.75 116 LEU B N 1
ATOM 2075 C CA . LEU B 2 116 ? 106.405 95.274 140.999 1.00 52.05 116 LEU B CA 1
ATOM 2076 C C . LEU B 2 116 ? 105.418 96.036 140.130 1.00 52.50 116 LEU B C 1
ATOM 2077 O O . LEU B 2 116 ? 105.502 96.000 138.903 1.00 54.99 116 LEU B O 1
ATOM 2082 N N . VAL B 2 117 ? 104.480 96.720 140.760 1.00 52.12 117 VAL B N 1
ATOM 2083 C CA . VAL B 2 117 ? 103.416 97.387 140.027 1.00 51.26 117 VAL B CA 1
ATOM 2084 C C . VAL B 2 117 ? 103.850 98.830 139.804 1.00 54.41 117 VAL B C 1
ATOM 2085 O O . VAL B 2 117 ? 104.329 99.492 140.731 1.00 55.45 117 VAL B O 1
ATOM 2089 N N . ARG B 2 118 ? 103.730 99.306 138.568 1.00 55.09 118 ARG B N 1
ATOM 2090 C CA . ARG B 2 118 ? 104.248 100.613 138.184 1.00 48.47 118 ARG B CA 1
ATOM 2091 C C . ARG B 2 118 ? 103.187 101.685 138.396 1.00 51.32 118 ARG B C 1
ATOM 2092 O O . ARG B 2 118 ? 102.101 101.614 137.813 1.00 54.61 118 ARG B O 1
ATOM 2100 N N . SER B 2 119 ? 103.505 102.681 139.220 1.00 49.38 119 SER B N 1
ATOM 2101 C CA . SER B 2 119 ? 102.636 103.833 139.431 1.00 50.93 119 SER B CA 1
ATOM 2102 C C . SER B 2 119 ? 103.147 104.977 138.568 1.00 53.64 119 SER B C 1
ATOM 2103 O O . SER B 2 119 ? 104.209 105.541 138.842 1.00 57.05 119 SER B O 1
ATOM 2106 N N . ASN B 2 120 ? 102.387 105.323 137.530 1.00 54.15 120 ASN B N 1
ATOM 2107 C CA . ASN B 2 120 ? 102.803 106.406 136.649 1.00 55.60 120 ASN B CA 1
ATOM 2108 C C . ASN B 2 120 ? 102.607 107.760 137.316 1.00 60.06 120 ASN B C 1
ATOM 2109 O O . ASN B 2 120 ? 103.576 108.488 137.561 1.00 68.21 120 ASN B O 1
ATOM 2114 N N . GLU B 2 121 ? 101.362 108.118 137.627 1.00 44.29 121 GLU B N 1
ATOM 2115 C CA . GLU B 2 121 ? 101.075 109.287 138.461 1.00 46.69 121 GLU B CA 1
ATOM 2116 C C . GLU B 2 121 ? 100.103 108.836 139.543 1.00 47.76 121 GLU B C 1
ATOM 2117 O O . GLU B 2 121 ? 98.895 109.062 139.445 1.00 60.90 121 GLU B O 1
ATOM 2123 N N . GLY B 2 122 ? 100.643 108.217 140.589 1.00 41.05 122 GLY B N 1
ATOM 2124 C CA . GLY B 2 122 ? 99.862 107.774 141.726 1.00 47.30 122 GLY B CA 1
ATOM 2125 C C . GLY B 2 122 ? 98.850 106.679 141.469 1.00 45.68 122 GLY B C 1
ATOM 2126 O O . GLY B 2 122 ? 98.033 106.406 142.352 1.00 46.65 122 GLY B O 1
ATOM 2127 N N . ARG B 2 123 ? 98.873 106.031 140.303 1.00 51.99 123 ARG B N 1
ATOM 2128 C CA . ARG B 2 123 ? 97.870 105.031 139.971 1.00 52.06 123 ARG B CA 1
ATOM 2129 C C . ARG B 2 123 ? 98.528 103.815 139.331 1.00 45.89 123 ARG B C 1
ATOM 2130 O O . ARG B 2 123 ? 99.491 103.964 138.566 1.00 38.64 123 ARG B O 1
ATOM 2138 N N . PRO B 2 124 ? 98.034 102.607 139.617 1.00 51.70 124 PRO B N 1
ATOM 2139 C CA . PRO B 2 124 ? 98.648 101.402 139.040 1.00 58.12 124 PRO B CA 1
ATOM 2140 C C . PRO B 2 124 ? 98.331 101.275 137.557 1.00 57.33 124 PRO B C 1
ATOM 2141 O O . PRO B 2 124 ? 97.188 101.456 137.136 1.00 58.65 124 PRO B O 1
ATOM 2145 N N . THR B 2 125 ? 99.349 100.973 136.767 1.00 45.78 125 THR B N 1
ATOM 2146 C CA . THR B 2 125 ? 99.136 100.839 135.330 1.00 53.13 125 THR B CA 1
ATOM 2147 C C . THR B 2 125 ? 99.698 99.544 134.760 1.00 53.77 125 THR B C 1
ATOM 2148 O O . THR B 2 125 ? 99.054 98.920 133.913 1.00 60.10 125 THR B O 1
ATOM 2152 N N . LYS B 2 126 ? 100.861 99.099 135.226 1.00 40.89 126 LYS B N 1
ATOM 2153 C CA . LYS B 2 126 ? 101.469 97.877 134.718 1.00 43.42 126 LYS B CA 1
ATOM 2154 C C . LYS B 2 126 ? 101.964 97.042 135.885 1.00 50.06 126 LYS B C 1
ATOM 2155 O O . LYS B 2 126 ? 102.578 97.574 136.813 1.00 55.35 126 LYS B O 1
ATOM 2161 N N . VAL B 2 127 ? 101.698 95.742 135.836 1.00 51.82 127 VAL B N 1
ATOM 2162 C CA . VAL B 2 127 ? 102.176 94.798 136.836 1.00 49.68 127 VAL B CA 1
ATOM 2163 C C . VAL B 2 127 ? 103.397 94.089 136.268 1.00 56.60 127 VAL B C 1
ATOM 2164 O O . VAL B 2 127 ? 103.327 93.479 135.195 1.00 59.04 127 VAL B O 1
ATOM 2168 N N . GLU B 2 128 ? 104.515 94.173 136.977 1.00 56.77 128 GLU B N 1
ATOM 2169 C CA . GLU B 2 128 ? 105.722 93.437 136.634 1.00 50.89 128 GLU B CA 1
ATOM 2170 C C . GLU B 2 128 ? 106.009 92.425 137.741 1.00 53.44 128 GLU B C 1
ATOM 2171 O O . GLU B 2 128 ? 105.237 92.275 138.688 1.00 66.29 128 GLU B O 1
ATOM 2177 N N . GLY B 2 129 ? 107.126 91.722 137.614 1.00 54.76 129 GLY B N 1
ATOM 2178 C CA . GLY B 2 129 ? 107.526 90.726 138.586 1.00 54.33 129 GLY B CA 1
ATOM 2179 C C . GLY B 2 129 ? 108.567 91.255 139.552 1.00 62.02 129 GLY B C 1
ATOM 2180 O O . GLY B 2 129 ? 109.342 92.148 139.224 1.00 65.96 129 GLY B O 1
ATOM 2181 N N . ASN B 2 130 ? 108.577 90.685 140.755 1.00 58.10 130 ASN B N 1
ATOM 2182 C CA . ASN B 2 130 ? 109.508 91.103 141.790 1.00 55.01 130 ASN B CA 1
ATOM 2183 C C . ASN B 2 130 ? 110.649 90.105 141.862 1.00 60.96 130 ASN B C 1
ATOM 2184 O O . ASN B 2 130 ? 110.438 88.977 142.330 1.00 62.88 130 ASN B O 1
ATOM 2189 N N . PRO B 2 131 ? 111.865 90.466 141.430 1.00 61.00 131 PRO B N 1
ATOM 2190 C CA . PRO B 2 131 ? 112.963 89.484 141.398 1.00 57.74 131 PRO B CA 1
ATOM 2191 C C . PRO B 2 131 ? 113.445 89.044 142.770 1.00 55.13 131 PRO B C 1
ATOM 2192 O O . PRO B 2 131 ? 114.091 87.994 142.870 1.00 59.05 131 PRO B O 1
ATOM 2196 N N . ARG B 2 132 ? 113.151 89.802 143.825 1.00 55.85 132 ARG B N 1
ATOM 2197 C CA . ARG B 2 132 ? 113.493 89.392 145.178 1.00 61.45 132 ARG B CA 1
ATOM 2198 C C . ARG B 2 132 ? 112.524 88.370 145.753 1.00 62.27 132 ARG B C 1
ATOM 2199 O O . ARG B 2 132 ? 112.810 87.800 146.811 1.00 58.38 132 ARG B O 1
ATOM 2207 N N . HIS B 2 133 ? 111.404 88.116 145.085 1.00 67.40 133 HIS B N 1
ATOM 2208 C CA . HIS B 2 133 ? 110.343 87.297 145.652 1.00 67.62 133 HIS B CA 1
ATOM 2209 C C . HIS B 2 133 ? 110.442 85.862 145.169 1.00 68.69 133 HIS B C 1
ATOM 2210 O O . HIS B 2 133 ? 110.653 85.632 143.970 1.00 65.96 133 HIS B O 1
ATOM 2217 N N . PRO B 2 134 ? 110.332 84.853 146.062 1.00 72.08 134 PRO B N 1
ATOM 2218 C CA . PRO B 2 134 ? 110.365 83.440 145.661 1.00 70.78 134 PRO B CA 1
ATOM 2219 C C . PRO B 2 134 ? 109.450 82.949 144.522 1.00 76.41 134 PRO B C 1
ATOM 2220 O O . PRO B 2 134 ? 109.960 82.328 143.631 1.00 81.79 134 PRO B O 1
ATOM 2224 N N . ALA B 2 135 ? 108.148 83.241 144.603 1.00 66.51 135 ALA B N 1
ATOM 2225 C CA . ALA B 2 135 ? 107.188 82.771 143.576 1.00 62.19 135 ALA B CA 1
ATOM 2226 C C . ALA B 2 135 ? 107.032 83.832 142.481 1.00 60.96 135 ALA B C 1
ATOM 2227 O O . ALA B 2 135 ? 106.069 83.731 141.695 1.00 59.40 135 ALA B O 1
ATOM 2229 N N . SER B 2 136 ? 107.944 84.808 142.436 1.00 62.80 136 SER B N 1
ATOM 2230 C CA . SER B 2 136 ? 107.885 85.874 141.402 1.00 60.38 136 SER B CA 1
ATOM 2231 C C . SER B 2 136 ? 109.100 85.767 140.476 1.00 67.28 136 SER B C 1
ATOM 2232 O O . SER B 2 136 ? 108.908 85.449 139.288 1.00 73.16 136 SER B O 1
ATOM 2235 N N . LEU B 2 137 ? 110.299 86.031 141.002 1.00 68.83 137 LEU B N 1
ATOM 2236 C CA . LEU B 2 137 ? 111.541 85.900 140.194 1.00 66.07 137 LEU B CA 1
ATOM 2237 C C . LEU B 2 137 ? 111.459 86.812 138.965 1.00 66.91 137 LEU B C 1
ATOM 2238 O O . LEU B 2 137 ? 112.021 86.433 137.918 1.00 71.38 137 LEU B O 1
ATOM 2243 N N . GLY B 2 138 ? 110.785 87.960 139.084 1.00 54.26 138 GLY B N 1
ATOM 2244 C CA . GLY B 2 138 ? 110.728 88.925 137.967 1.00 63.11 138 GLY B CA 1
ATOM 2245 C C . GLY B 2 138 ? 109.613 88.623 136.979 1.00 59.05 138 GLY B C 1
ATOM 2246 O O . GLY B 2 138 ? 109.148 89.571 136.315 1.00 56.43 138 GLY B O 1
ATOM 2247 N N . GLY B 2 139 ? 109.202 87.356 136.870 1.00 55.93 139 GLY B N 1
ATOM 2248 C CA . GLY B 2 139 ? 108.109 86.989 135.966 1.00 56.51 139 GLY B CA 1
ATOM 2249 C C . GLY B 2 139 ? 106.816 86.775 136.695 1.00 58.84 139 GLY B C 1
ATOM 2250 O O . GLY B 2 139 ? 106.869 86.369 137.854 1.00 63.13 139 GLY B O 1
ATOM 2251 N N . THR B 2 140 ? 105.704 87.089 136.053 1.00 55.90 140 THR B N 1
ATOM 2252 C CA . THR B 2 140 ? 104.369 86.920 136.604 1.00 57.09 140 THR B CA 1
ATOM 2253 C C . THR B 2 140 ? 103.564 86.028 135.674 1.00 57.95 140 THR B C 1
ATOM 2254 O O . THR B 2 140 ? 104.054 85.559 134.645 1.00 59.95 140 THR B O 1
ATOM 2258 N N . ASP B 2 141 ? 102.312 85.795 136.048 1.00 55.34 141 ASP B N 1
ATOM 2259 C CA . ASP B 2 141 ? 101.384 85.072 135.201 1.00 56.33 141 ASP B CA 1
ATOM 2260 C C . ASP B 2 141 ? 100.348 86.032 134.620 1.00 61.69 141 ASP B C 1
ATOM 2261 O O . ASP B 2 141 ? 100.338 87.235 134.901 1.00 68.20 141 ASP B O 1
ATOM 2266 N N . LEU B 2 142 ? 99.470 85.472 133.787 1.00 53.17 142 LEU B N 1
ATOM 2267 C CA . LEU B 2 142 ? 98.483 86.254 133.050 1.00 48.30 142 LEU B CA 1
ATOM 2268 C C . LEU B 2 142 ? 97.446 86.886 133.971 1.00 50.44 142 LEU B C 1
ATOM 2269 O O . LEU B 2 142 ? 96.972 87.995 133.696 1.00 57.47 142 LEU B O 1
ATOM 2274 N N . PHE B 2 143 ? 97.109 86.219 135.079 1.00 50.83 143 PHE B N 1
ATOM 2275 C CA . PHE B 2 143 ? 96.147 86.779 136.022 1.00 49.60 143 PHE B CA 1
ATOM 2276 C C . PHE B 2 143 ? 96.715 87.998 136.735 1.00 50.04 143 PHE B C 1
ATOM 2277 O O . PHE B 2 143 ? 96.029 89.019 136.866 1.00 54.27 143 PHE B O 1
ATOM 2285 N N . ALA B 2 144 ? 97.972 87.917 137.179 1.00 55.65 144 ALA B N 1
ATOM 2286 C CA . ALA B 2 144 ? 98.619 89.074 137.787 1.00 52.95 144 ALA B CA 1
ATOM 2287 C C . ALA B 2 144 ? 98.841 90.187 136.776 1.00 42.54 144 ALA B C 1
ATOM 2288 O O . ALA B 2 144 ? 98.769 91.365 137.136 1.00 45.70 144 ALA B O 1
ATOM 2290 N N . GLN B 2 145 ? 99.092 89.838 135.511 1.00 39.97 145 GLN B N 1
ATOM 2291 C CA . GLN B 2 145 ? 99.228 90.862 134.480 1.00 44.96 145 GLN B CA 1
ATOM 2292 C C . GLN B 2 145 ? 97.905 91.568 134.200 1.00 47.80 145 GLN B C 1
ATOM 2293 O O . GLN B 2 145 ? 97.898 92.772 133.919 1.00 47.57 145 GLN B O 1
ATOM 2299 N N . ALA B 2 146 ? 96.784 90.852 134.278 1.00 55.52 146 ALA B N 1
ATOM 2300 C CA . ALA B 2 146 ? 95.472 91.434 134.022 1.00 48.31 146 ALA B CA 1
ATOM 2301 C C . ALA B 2 146 ? 94.775 91.943 135.279 1.00 52.29 146 ALA B C 1
ATOM 2302 O O . ALA B 2 146 ? 93.618 92.383 135.196 1.00 60.02 146 ALA B O 1
ATOM 2304 N N . GLU B 2 147 ? 95.441 91.880 136.437 1.00 58.54 147 GLU B N 1
ATOM 2305 C CA . GLU B 2 147 ? 94.912 92.516 137.643 1.00 53.66 147 GLU B CA 1
ATOM 2306 C C . GLU B 2 147 ? 94.735 94.025 137.501 1.00 56.32 147 GLU B C 1
ATOM 2307 O O . GLU B 2 147 ? 93.915 94.598 138.222 1.00 58.93 147 GLU B O 1
ATOM 2313 N N . ILE B 2 148 ? 95.469 94.675 136.590 1.00 58.23 148 ILE B N 1
ATOM 2314 C CA . ILE B 2 148 ? 95.269 96.100 136.321 1.00 57.46 148 ILE B CA 1
ATOM 2315 C C . ILE B 2 148 ? 93.866 96.351 135.780 1.00 57.87 148 ILE B C 1
ATOM 2316 O O . ILE B 2 148 ? 93.143 97.234 136.259 1.00 64.02 148 ILE B O 1
ATOM 2321 N N . LEU B 2 149 ? 93.447 95.558 134.798 1.00 54.40 149 LEU B N 1
ATOM 2322 C CA . LEU B 2 149 ? 92.124 95.756 134.229 1.00 54.79 149 LEU B CA 1
ATOM 2323 C C . LEU B 2 149 ? 91.037 95.208 135.148 1.00 57.39 149 LEU B C 1
ATOM 2324 O O . LEU B 2 149 ? 89.910 95.718 135.131 1.00 58.48 149 LEU B O 1
ATOM 2329 N N . THR B 2 150 ? 91.360 94.191 135.960 1.00 62.20 150 THR B N 1
ATOM 2330 C CA . THR B 2 150 ? 90.438 93.740 137.004 1.00 54.46 150 THR B CA 1
ATOM 2331 C C . THR B 2 150 ? 90.180 94.842 138.027 1.00 57.51 150 THR B C 1
ATOM 2332 O O . THR B 2 150 ? 89.045 95.020 138.486 1.00 61.33 150 THR B O 1
ATOM 2336 N N . MET B 2 151 ? 91.226 95.587 138.395 1.00 63.21 151 MET B N 1
ATOM 2337 C CA . MET B 2 151 ? 91.062 96.782 139.215 1.00 66.93 151 MET B CA 1
ATOM 2338 C C . MET B 2 151 ? 90.229 97.842 138.509 1.00 64.11 151 MET B C 1
ATOM 2339 O O . MET B 2 151 ? 89.296 98.403 139.096 1.00 64.82 151 MET B O 1
ATOM 2344 N N . TYR B 2 152 ? 90.538 98.119 137.244 1.00 55.22 152 TYR B N 1
ATOM 2345 C CA . TYR B 2 152 ? 89.846 99.156 136.492 1.00 53.51 152 TYR B CA 1
ATOM 2346 C C . TYR B 2 152 ? 88.628 98.625 135.751 1.00 58.65 152 TYR B C 1
ATOM 2347 O O . TYR B 2 152 ? 88.261 99.165 134.701 1.00 60.62 152 TYR B O 1
ATOM 2356 N N . ASP B 2 153 ? 88.015 97.563 136.254 1.00 56.98 153 ASP B N 1
ATOM 2357 C CA . ASP B 2 153 ? 86.724 97.138 135.742 1.00 55.06 153 ASP B CA 1
ATOM 2358 C C . ASP B 2 153 ? 85.672 98.157 136.160 1.00 61.82 153 ASP B C 1
ATOM 2359 O O . ASP B 2 153 ? 85.611 98.527 137.339 1.00 69.52 153 ASP B O 1
ATOM 2364 N N . PRO B 2 154 ? 84.844 98.648 135.235 1.00 55.13 154 PRO B N 1
ATOM 2365 C CA . PRO B 2 154 ? 83.851 99.668 135.602 1.00 50.66 154 PRO B CA 1
ATOM 2366 C C . PRO B 2 154 ? 82.671 99.125 136.389 1.00 51.50 154 PRO B C 1
ATOM 2367 O O . PRO B 2 154 ? 81.867 99.922 136.886 1.00 53.67 154 PRO B O 1
ATOM 2371 N N . ASP B 2 155 ? 82.540 97.807 136.521 1.00 57.81 155 ASP B N 1
ATOM 2372 C CA . ASP B 2 155 ? 81.432 97.197 137.239 1.00 59.01 155 ASP B CA 1
ATOM 2373 C C . ASP B 2 155 ? 81.832 96.703 138.622 1.00 58.68 155 ASP B C 1
ATOM 2374 O O . ASP B 2 155 ? 81.095 95.918 139.228 1.00 59.48 155 ASP B O 1
ATOM 2379 N N . ARG B 2 156 ? 82.991 97.125 139.119 1.00 61.73 156 ARG B N 1
ATOM 2380 C CA . ARG B 2 156 ? 83.343 96.873 140.508 1.00 63.40 156 ARG B CA 1
ATOM 2381 C C . ARG B 2 156 ? 82.417 97.667 141.419 1.00 65.75 156 ARG B C 1
ATOM 2382 O O . ARG B 2 156 ? 82.003 98.781 141.087 1.00 68.85 156 ARG B O 1
ATOM 2390 N N . SER B 2 157 ? 82.082 97.076 142.564 1.00 65.26 157 SER B N 1
ATOM 2391 C CA . SER B 2 157 ? 81.056 97.633 143.435 1.00 68.10 157 SER B CA 1
ATOM 2392 C C . SER B 2 157 ? 81.518 98.927 144.092 1.00 69.66 157 SER B C 1
ATOM 2393 O O . SER B 2 157 ? 82.676 99.063 144.494 1.00 64.96 157 SER B O 1
ATOM 2396 N N . THR B 2 158 ? 80.596 99.879 144.196 1.00 75.31 158 THR B N 1
ATOM 2397 C CA . THR B 2 158 ? 80.891 101.222 144.677 1.00 73.67 158 THR B CA 1
ATOM 2398 C C . THR B 2 158 ? 80.314 101.526 146.048 1.00 77.16 158 THR B C 1
ATOM 2399 O O . THR B 2 158 ? 80.948 102.238 146.830 1.00 79.73 158 THR B O 1
ATOM 2403 N N . THR B 2 159 ? 79.129 101.016 146.367 1.00 74.32 159 THR B N 1
ATOM 2404 C CA . THR B 2 159 ? 78.440 101.384 147.593 1.00 75.01 159 THR B CA 1
ATOM 2405 C C . THR B 2 159 ? 78.041 100.138 148.369 1.00 74.29 159 THR B C 1
ATOM 2406 O O . THR B 2 159 ? 77.988 99.030 147.830 1.00 75.89 159 THR B O 1
ATOM 2410 N N . VAL B 2 160 ? 77.771 100.343 149.658 1.00 70.13 160 VAL B N 1
ATOM 2411 C CA . VAL B 2 160 ? 77.210 99.289 150.492 1.00 69.16 160 VAL B CA 1
ATOM 2412 C C . VAL B 2 160 ? 75.749 99.088 150.117 1.00 69.31 160 VAL B C 1
ATOM 2413 O O . VAL B 2 160 ? 74.972 100.047 150.051 1.00 73.63 160 VAL B O 1
ATOM 2417 N N . LEU B 2 161 ? 75.369 97.843 149.857 1.00 71.62 161 LEU B N 1
ATOM 2418 C CA . LEU B 2 161 ? 74.020 97.512 149.410 1.00 73.69 161 LEU B CA 1
ATOM 2419 C C . LEU B 2 161 ? 73.328 96.694 150.492 1.00 73.71 161 LEU B C 1
ATOM 2420 O O . LEU B 2 161 ? 73.691 95.538 150.730 1.00 73.41 161 LEU B O 1
ATOM 2425 N N . ARG B 2 162 ? 72.320 97.289 151.135 1.00 83.37 162 ARG B N 1
ATOM 2426 C CA . ARG B 2 162 ? 71.578 96.572 152.166 1.00 84.00 162 ARG B CA 1
ATOM 2427 C C . ARG B 2 162 ? 70.632 95.550 151.552 1.00 84.36 162 ARG B C 1
ATOM 2428 O O . ARG B 2 162 ? 70.663 94.369 151.909 1.00 85.79 162 ARG B O 1
ATOM 2436 N N . GLN B 2 163 ? 69.771 95.989 150.639 1.00 85.64 163 GLN B N 1
ATOM 2437 C CA . GLN B 2 163 ? 68.894 95.088 149.903 1.00 85.73 163 GLN B CA 1
ATOM 2438 C C . GLN B 2 163 ? 68.850 95.539 148.442 1.00 87.76 163 GLN B C 1
ATOM 2439 O O . GLN B 2 163 ? 67.784 95.696 147.837 1.00 88.74 163 GLN B O 1
ATOM 2445 N N . GLY B 2 164 ? 70.024 95.808 147.872 1.00 78.90 164 GLY B N 1
ATOM 2446 C CA . GLY B 2 164 ? 70.143 96.410 146.566 1.00 78.15 164 GLY B CA 1
ATOM 2447 C C . GLY B 2 164 ? 70.170 97.925 146.588 1.00 83.25 164 GLY B C 1
ATOM 2448 O O . GLY B 2 164 ? 70.822 98.538 145.737 1.00 83.11 164 GLY B O 1
ATOM 2449 N N . VAL B 2 165 ? 69.467 98.537 147.533 1.00 79.53 165 VAL B N 1
ATOM 2450 C CA . VAL B 2 165 ? 69.507 99.993 147.719 1.00 76.79 165 VAL B CA 1
ATOM 2451 C C . VAL B 2 165 ? 70.867 100.384 148.289 1.00 73.24 165 VAL B C 1
ATOM 2452 O O . VAL B 2 165 ? 71.450 99.607 149.068 1.00 73.34 165 VAL B O 1
ATOM 2456 N N . PRO B 2 166 ? 71.461 101.503 147.859 1.00 74.61 166 PRO B N 1
ATOM 2457 C CA . PRO B 2 166 ? 72.709 101.963 148.480 1.00 76.51 166 PRO B CA 1
ATOM 2458 C C . PRO B 2 166 ? 72.532 102.298 149.954 1.00 74.10 166 PRO B C 1
ATOM 2459 O O . PRO B 2 166 ? 71.479 102.770 150.389 1.00 73.91 166 PRO B O 1
ATOM 2463 N N . SER B 2 167 ? 73.586 102.039 150.724 1.00 76.58 167 SER B N 1
ATOM 2464 C CA . SER B 2 167 ? 73.562 102.203 152.170 1.00 73.76 167 SER B CA 1
ATOM 2465 C C . SER B 2 167 ? 74.891 102.811 152.604 1.00 75.92 167 SER B C 1
ATOM 2466 O O . SER B 2 167 ? 75.665 103.318 151.787 1.00 77.41 167 SER B O 1
ATOM 2469 N N . THR B 2 168 ? 75.151 102.760 153.907 1.00 79.16 168 THR B N 1
ATOM 2470 C CA . THR B 2 168 ? 76.319 103.380 154.512 1.00 80.31 168 THR B CA 1
ATOM 2471 C C . THR B 2 168 ? 77.091 102.322 155.291 1.00 80.03 168 THR B C 1
ATOM 2472 O O . THR B 2 168 ? 76.489 101.437 155.910 1.00 80.72 168 THR B O 1
ATOM 2476 N N . TRP B 2 169 ? 78.425 102.402 155.226 1.00 79.18 169 TRP B N 1
ATOM 2477 C CA . TRP B 2 169 ? 79.277 101.486 155.981 1.00 79.87 169 TRP B CA 1
ATOM 2478 C C . TRP B 2 169 ? 79.091 101.663 157.483 1.00 77.87 169 TRP B C 1
ATOM 2479 O O . TRP B 2 169 ? 79.126 100.683 158.236 1.00 74.49 169 TRP B O 1
ATOM 2490 N N . ALA B 2 170 ? 78.899 102.907 157.935 1.00 80.97 170 ALA B N 1
ATOM 2491 C CA . ALA B 2 170 ? 78.662 103.169 159.353 1.00 81.57 170 ALA B CA 1
ATOM 2492 C C . ALA B 2 170 ? 77.346 102.559 159.823 1.00 79.77 170 ALA B C 1
ATOM 2493 O O . ALA B 2 170 ? 77.275 101.981 160.915 1.00 78.80 170 ALA B O 1
ATOM 2495 N N . GLU B 2 171 ? 76.301 102.658 159.000 1.00 84.33 171 GLU B N 1
ATOM 2496 C CA . GLU B 2 171 ? 75.022 102.048 159.344 1.00 86.53 171 GLU B CA 1
ATOM 2497 C C . GLU B 2 171 ? 75.097 100.526 159.285 1.00 85.66 171 GLU B C 1
ATOM 2498 O O . GLU B 2 171 ? 74.450 99.844 160.095 1.00 85.39 171 GLU B O 1
ATOM 2504 N N . PHE B 2 172 ? 75.907 99.979 158.367 1.00 83.90 172 PHE B N 1
ATOM 2505 C CA . PHE B 2 172 ? 76.156 98.539 158.361 1.00 83.26 172 PHE B CA 1
ATOM 2506 C C . PHE B 2 172 ? 76.869 98.092 159.629 1.00 84.76 172 PHE B C 1
ATOM 2507 O O . PHE B 2 172 ? 76.545 97.039 160.183 1.00 83.89 172 PHE B O 1
ATOM 2515 N N . THR B 2 173 ? 77.866 98.857 160.083 1.00 87.42 173 THR B N 1
ATOM 2516 C CA . THR B 2 173 ? 78.585 98.473 161.294 1.00 85.38 173 THR B CA 1
ATOM 2517 C C . THR B 2 173 ? 77.710 98.608 162.530 1.00 86.76 173 THR B C 1
ATOM 2518 O O . THR B 2 173 ? 77.852 97.817 163.466 1.00 86.90 173 THR B O 1
ATOM 2522 N N . THR B 2 174 ? 76.796 99.584 162.541 1.00 88.62 174 THR B N 1
ATOM 2523 C CA . THR B 2 174 ? 75.814 99.681 163.619 1.00 88.03 174 THR B CA 1
ATOM 2524 C C . THR B 2 174 ? 74.897 98.461 163.642 1.00 88.05 174 THR B C 1
ATOM 2525 O O . THR B 2 174 ? 74.661 97.866 164.703 1.00 89.88 174 THR B O 1
ATOM 2529 N N . THR B 2 175 ? 74.401 98.051 162.467 1.00 88.02 175 THR B N 1
ATOM 2530 C CA . THR B 2 175 ? 73.526 96.882 162.388 1.00 89.61 175 THR B CA 1
ATOM 2531 C C . THR B 2 175 ? 74.279 95.595 162.725 1.00 87.91 175 THR B C 1
ATOM 2532 O O . THR B 2 175 ? 73.735 94.704 163.386 1.00 87.21 175 THR B O 1
ATOM 2536 N N . LEU B 2 176 ? 75.542 95.498 162.306 1.00 88.45 176 LEU B N 1
ATOM 2537 C CA . LEU B 2 176 ? 76.361 94.326 162.600 1.00 89.12 176 LEU B CA 1
ATOM 2538 C C . LEU B 2 176 ? 76.699 94.242 164.083 1.00 91.98 176 LEU B C 1
ATOM 2539 O O . LEU B 2 176 ? 76.693 93.152 164.662 1.00 89.82 176 LEU B O 1
ATOM 2544 N N . GLY B 2 177 ? 76.994 95.384 164.711 1.00 89.92 177 GLY B N 1
ATOM 2545 C CA . GLY B 2 177 ? 77.206 95.398 166.148 1.00 84.01 177 GLY B CA 1
ATOM 2546 C C . GLY B 2 177 ? 75.956 95.030 166.920 1.00 86.86 177 GLY B C 1
ATOM 2547 O O . GLY B 2 177 ? 76.030 94.308 167.917 1.00 89.29 177 GLY B O 1
ATOM 2548 N N . ASN B 2 178 ? 74.790 95.489 166.448 1.00 88.65 178 ASN B N 1
ATOM 2549 C CA . ASN B 2 178 ? 73.523 95.092 167.058 1.00 90.62 178 ASN B CA 1
ATOM 2550 C C . ASN B 2 178 ? 73.267 93.596 166.894 1.00 87.82 178 ASN B C 1
ATOM 2551 O O . ASN B 2 178 ? 72.796 92.934 167.826 1.00 85.49 178 ASN B O 1
ATOM 2556 N N . ALA B 2 179 ? 73.602 93.041 165.726 1.00 86.83 179 ALA B N 1
ATOM 2557 C CA . ALA B 2 179 ? 73.375 91.620 165.475 1.00 86.82 179 ALA B CA 1
ATOM 2558 C C . ALA B 2 179 ? 74.305 90.743 166.305 1.00 87.03 179 ALA B C 1
ATOM 2559 O O . ALA B 2 179 ? 73.880 89.712 166.837 1.00 88.64 179 ALA B O 1
ATOM 2561 N N . LEU B 2 180 ? 75.573 91.132 166.435 1.00 87.50 180 LEU B N 1
ATOM 2562 C CA . LEU B 2 180 ? 76.492 90.361 167.268 1.00 88.02 180 LEU B CA 1
ATOM 2563 C C . LEU B 2 180 ? 76.288 90.584 168.764 1.00 88.92 180 LEU B C 1
ATOM 2564 O O . LEU B 2 180 ? 76.651 89.707 169.554 1.00 85.58 180 LEU B O 1
ATOM 2569 N N . THR B 2 181 ? 75.723 91.721 169.192 1.00 91.50 181 THR B N 1
ATOM 2570 C CA . THR B 2 181 ? 75.385 91.832 170.608 1.00 91.16 181 THR B CA 1
ATOM 2571 C C . THR B 2 181 ? 74.040 91.190 170.923 1.00 90.65 181 THR B C 1
ATOM 2572 O O . THR B 2 181 ? 73.759 90.919 172.095 1.00 88.07 181 THR B O 1
ATOM 2576 N N . ALA B 2 182 ? 73.206 90.942 169.908 1.00 89.20 182 ALA B N 1
ATOM 2577 C CA . ALA B 2 182 ? 72.059 90.063 170.087 1.00 88.60 182 ALA B CA 1
ATOM 2578 C C . ALA B 2 182 ? 72.480 88.601 170.080 1.00 87.74 182 ALA B C 1
ATOM 2579 O O . ALA B 2 182 ? 71.863 87.777 170.763 1.00 87.07 182 ALA B O 1
ATOM 2581 N N . ALA B 2 183 ? 73.519 88.270 169.318 1.00 88.10 183 ALA B N 1
ATOM 2582 C CA . ALA B 2 183 ? 74.102 86.937 169.306 1.00 89.76 183 ALA B CA 1
ATOM 2583 C C . ALA B 2 183 ? 75.132 86.736 170.409 1.00 92.81 183 ALA B C 1
ATOM 2584 O O . ALA B 2 183 ? 75.698 85.645 170.515 1.00 91.13 183 ALA B O 1
ATOM 2586 N N . ARG B 2 184 ? 75.401 87.763 171.217 1.00 94.73 184 ARG B N 1
ATOM 2587 C CA . ARG B 2 184 ? 76.242 87.600 172.395 1.00 93.21 184 ARG B CA 1
ATOM 2588 C C . ARG B 2 184 ? 75.463 87.101 173.602 1.00 89.89 184 ARG B C 1
ATOM 2589 O O . ARG B 2 184 ? 76.078 86.807 174.633 1.00 89.09 184 ARG B O 1
ATOM 2597 N N . ALA B 2 185 ? 74.131 87.025 173.504 1.00 89.09 185 ALA B N 1
ATOM 2598 C CA . ALA B 2 185 ? 73.343 86.367 174.542 1.00 90.88 185 ALA B CA 1
ATOM 2599 C C . ALA B 2 185 ? 73.675 84.883 174.613 1.00 90.69 185 ALA B C 1
ATOM 2600 O O . ALA B 2 185 ? 73.813 84.319 175.705 1.00 87.55 185 ALA B O 1
ATOM 2602 N N . THR B 2 186 ? 73.812 84.237 173.460 1.00 92.94 186 THR B N 1
ATOM 2603 C CA . THR B 2 186 ? 74.402 82.913 173.394 1.00 91.86 186 THR B CA 1
ATOM 2604 C C . THR B 2 186 ? 75.914 83.052 173.245 1.00 91.71 186 THR B C 1
ATOM 2605 O O . THR B 2 186 ? 76.470 84.152 173.272 1.00 91.38 186 THR B O 1
ATOM 2609 N N . GLN B 2 187 ? 76.594 81.924 173.085 1.00 97.15 187 GLN B N 1
ATOM 2610 C CA . GLN B 2 187 ? 78.047 81.919 173.023 1.00 99.14 187 GLN B CA 1
ATOM 2611 C C . GLN B 2 187 ? 78.561 82.216 171.614 1.00 96.92 187 GLN B C 1
ATOM 2612 O O . GLN B 2 187 ? 79.744 82.534 171.444 1.00 97.47 187 GLN B O 1
ATOM 2618 N N . GLY B 2 188 ? 77.685 82.203 170.611 1.00 85.72 188 GLY B N 1
ATOM 2619 C CA . GLY B 2 188 ? 78.094 82.472 169.245 1.00 81.79 188 GLY B CA 1
ATOM 2620 C C . GLY B 2 188 ? 77.786 81.342 168.284 1.00 82.75 188 GLY B C 1
ATOM 2621 O O . GLY B 2 188 ? 78.511 81.133 167.309 1.00 84.45 188 GLY B O 1
ATOM 2622 N N . ALA B 2 189 ? 76.713 80.597 168.560 1.00 85.37 189 ALA B N 1
ATOM 2623 C CA . ALA B 2 189 ? 76.360 79.460 167.716 1.00 82.49 189 ALA B CA 1
ATOM 2624 C C . ALA B 2 189 ? 75.774 79.898 166.380 1.00 83.83 189 ALA B C 1
ATOM 2625 O O . ALA B 2 189 ? 75.951 79.204 165.373 1.00 84.74 189 ALA B O 1
ATOM 2627 N N . GLY B 2 190 ? 75.077 81.032 166.347 1.00 83.09 190 GLY B N 1
ATOM 2628 C CA . GLY B 2 190 ? 74.424 81.466 165.128 1.00 82.76 190 GLY B CA 1
ATOM 2629 C C . GLY B 2 190 ? 75.309 82.164 164.120 1.00 82.87 190 GLY B C 1
ATOM 2630 O O . GLY B 2 190 ? 74.910 82.295 162.959 1.00 84.97 190 GLY B O 1
ATOM 2631 N N . VAL B 2 191 ? 76.493 82.609 164.521 1.00 80.52 191 VAL B N 1
ATOM 2632 C CA . VAL B 2 191 ? 77.385 83.345 163.632 1.00 82.94 191 VAL B CA 1
ATOM 2633 C C . VAL B 2 191 ? 78.374 82.373 162.995 1.00 84.04 191 VAL B C 1
ATOM 2634 O O . VAL B 2 191 ? 78.925 81.486 163.660 1.00 84.89 191 VAL B O 1
ATOM 2638 N N . ARG B 2 192 ? 78.551 82.497 161.682 1.00 86.33 192 ARG B N 1
ATOM 2639 C CA . ARG B 2 192 ? 79.443 81.622 160.935 1.00 85.06 192 ARG B CA 1
ATOM 2640 C C . ARG B 2 192 ? 80.318 82.480 160.030 1.00 85.88 192 ARG B C 1
ATOM 2641 O O . ARG B 2 192 ? 80.294 83.712 160.087 1.00 88.36 192 ARG B O 1
ATOM 2649 N N . LEU B 2 193 ? 81.095 81.812 159.183 1.00 81.57 193 LEU B N 1
ATOM 2650 C CA . LEU B 2 193 ? 82.013 82.476 158.273 1.00 83.65 193 LEU B CA 1
ATOM 2651 C C . LEU B 2 193 ? 82.162 81.602 157.037 1.00 83.90 193 LEU B C 1
ATOM 2652 O O . LEU B 2 193 ? 81.871 80.404 157.067 1.00 85.47 193 LEU B O 1
ATOM 2657 N N . LEU B 2 194 ? 82.584 82.225 155.934 1.00 74.96 194 LEU B N 1
ATOM 2658 C CA . LEU B 2 194 ? 82.886 81.485 154.709 1.00 75.86 194 LEU B CA 1
ATOM 2659 C C . LEU B 2 194 ? 83.872 82.334 153.907 1.00 78.90 194 LEU B C 1
ATOM 2660 O O . LEU B 2 194 ? 83.466 83.272 153.219 1.00 78.75 194 LEU B O 1
ATOM 2665 N N . THR B 2 195 ? 85.150 81.998 154.003 1.00 79.92 195 THR B N 1
ATOM 2666 C CA . THR B 2 195 ? 86.200 82.700 153.285 1.00 77.56 195 THR B CA 1
ATOM 2667 C C . THR B 2 195 ? 86.774 81.792 152.205 1.00 78.58 195 THR B C 1
ATOM 2668 O O . THR B 2 195 ? 86.327 80.662 152.000 1.00 78.40 195 THR B O 1
ATOM 2672 N N . THR B 2 196 ? 87.775 82.306 151.504 1.00 76.95 196 THR B N 1
ATOM 2673 C CA . THR B 2 196 ? 88.532 81.520 150.545 1.00 74.55 196 THR B CA 1
ATOM 2674 C C . THR B 2 196 ? 89.699 80.851 151.270 1.00 75.78 196 THR B C 1
ATOM 2675 O O . THR B 2 196 ? 89.747 80.807 152.502 1.00 69.91 196 THR B O 1
ATOM 2679 N N . THR B 2 197 ? 90.645 80.304 150.511 1.00 74.31 197 THR B N 1
ATOM 2680 C CA . THR B 2 197 ? 91.878 79.786 151.094 1.00 74.91 197 THR B CA 1
ATOM 2681 C C . THR B 2 197 ? 92.709 80.954 151.608 1.00 75.69 197 THR B C 1
ATOM 2682 O O . THR B 2 197 ? 93.157 81.799 150.827 1.00 74.91 197 THR B O 1
ATOM 2686 N N . ILE B 2 198 ? 92.902 81.016 152.920 1.00 76.94 198 ILE B N 1
ATOM 2687 C CA . ILE B 2 198 ? 93.537 82.157 153.567 1.00 78.64 198 ILE B CA 1
ATOM 2688 C C . ILE B 2 198 ? 94.977 81.799 153.901 1.00 76.32 198 ILE B C 1
ATOM 2689 O O . ILE B 2 198 ? 95.232 80.890 154.699 1.00 76.74 198 ILE B O 1
ATOM 2694 N N . THR B 2 199 ? 95.917 82.507 153.280 1.00 72.00 199 THR B N 1
ATOM 2695 C CA . THR B 2 199 ? 97.319 82.460 153.666 1.00 74.02 199 THR B CA 1
ATOM 2696 C C . THR B 2 199 ? 97.770 83.739 154.356 1.00 73.62 199 THR B C 1
ATOM 2697 O O . THR B 2 199 ? 98.959 83.881 154.654 1.00 77.09 199 THR B O 1
ATOM 2701 N N . SER B 2 200 ? 96.855 84.665 154.620 1.00 71.25 200 SER B N 1
ATOM 2702 C CA . SER B 2 200 ? 97.210 85.938 155.232 1.00 72.77 200 SER B CA 1
ATOM 2703 C C . SER B 2 200 ? 97.381 85.766 156.736 1.00 75.17 200 SER B C 1
ATOM 2704 O O . SER B 2 200 ? 96.428 85.362 157.414 1.00 76.08 200 SER B O 1
ATOM 2707 N N . PRO B 2 201 ? 98.557 86.075 157.295 1.00 71.54 201 PRO B N 1
ATOM 2708 C CA . PRO B 2 201 ? 98.768 85.831 158.732 1.00 72.18 201 PRO B CA 1
ATOM 2709 C C . PRO B 2 201 ? 97.999 86.781 159.632 1.00 73.84 201 PRO B C 1
ATOM 2710 O O . PRO B 2 201 ? 97.457 86.341 160.651 1.00 75.13 201 PRO B O 1
ATOM 2714 N N . SER B 2 202 ? 97.932 88.070 159.280 1.00 75.35 202 SER B N 1
ATOM 2715 C CA . SER B 2 202 ? 97.167 89.035 160.069 1.00 72.70 202 SER B CA 1
ATOM 2716 C C . SER B 2 202 ? 95.678 88.722 160.042 1.00 70.59 202 SER B C 1
ATOM 2717 O O . SER B 2 202 ? 94.997 88.795 161.075 1.00 75.69 202 SER B O 1
ATOM 2720 N N . LEU B 2 203 ? 95.164 88.356 158.871 1.00 72.82 203 LEU B N 1
ATOM 2721 C CA . LEU B 2 203 ? 93.745 88.064 158.732 1.00 76.06 203 LEU B CA 1
ATOM 2722 C C . LEU B 2 203 ? 93.396 86.759 159.439 1.00 75.99 203 LEU B C 1
ATOM 2723 O O . LEU B 2 203 ? 92.327 86.643 160.049 1.00 77.40 203 LEU B O 1
ATOM 2728 N N . ALA B 2 204 ? 94.302 85.774 159.389 1.00 76.68 204 ALA B N 1
ATOM 2729 C CA . ALA B 2 204 ? 94.098 84.529 160.123 1.00 74.32 204 ALA B CA 1
ATOM 2730 C C . ALA B 2 204 ? 94.175 84.750 161.629 1.00 74.49 204 ALA B C 1
ATOM 2731 O O . ALA B 2 204 ? 93.456 84.097 162.393 1.00 76.92 204 ALA B O 1
ATOM 2733 N N . ALA B 2 205 ? 95.039 85.669 162.074 1.00 75.76 205 ALA B N 1
ATOM 2734 C CA . ALA B 2 205 ? 95.092 86.024 163.489 1.00 75.88 205 ALA B CA 1
ATOM 2735 C C . ALA B 2 205 ? 93.811 86.715 163.936 1.00 77.61 205 ALA B C 1
ATOM 2736 O O . ALA B 2 205 ? 93.338 86.493 165.056 1.00 77.97 205 ALA B O 1
ATOM 2738 N N . GLN B 2 206 ? 93.233 87.551 163.071 1.00 75.24 206 GLN B N 1
ATOM 2739 C CA . GLN B 2 206 ? 91.947 88.167 163.390 1.00 71.99 206 GLN B CA 1
ATOM 2740 C C . GLN B 2 206 ? 90.811 87.146 163.404 1.00 75.67 206 GLN B C 1
ATOM 2741 O O . GLN B 2 206 ? 89.889 87.266 164.219 1.00 76.77 206 GLN B O 1
ATOM 2747 N N . ILE B 2 207 ? 90.861 86.142 162.518 1.00 77.47 207 ILE B N 1
ATOM 2748 C CA . ILE B 2 207 ? 89.897 85.038 162.567 1.00 78.41 207 ILE B CA 1
ATOM 2749 C C . ILE B 2 207 ? 90.040 84.254 163.868 1.00 78.95 207 ILE B C 1
ATOM 2750 O O . ILE B 2 207 ? 89.040 83.883 164.495 1.00 82.40 207 ILE B O 1
ATOM 2755 N N . GLU B 2 208 ? 91.279 84.015 164.305 1.00 81.73 208 GLU B N 1
ATOM 2756 C CA . GLU B 2 208 ? 91.505 83.321 165.571 1.00 82.93 208 GLU B CA 1
ATOM 2757 C C . GLU B 2 208 ? 91.024 84.149 166.760 1.00 84.50 208 GLU B C 1
ATOM 2758 O O . GLU B 2 208 ? 90.483 83.597 167.724 1.00 88.10 208 GLU B O 1
ATOM 2764 N N . GLN B 2 209 ? 91.198 85.474 166.701 1.00 81.48 209 GLN B N 1
ATOM 2765 C CA . GLN B 2 209 ? 90.672 86.352 167.745 1.00 81.53 209 GLN B CA 1
ATOM 2766 C C . GLN B 2 209 ? 89.147 86.330 167.781 1.00 79.56 209 GLN B C 1
ATOM 2767 O O . GLN B 2 209 ? 88.547 86.300 168.862 1.00 81.14 209 GLN B O 1
ATOM 2773 N N . PHE B 2 210 ? 88.507 86.333 166.608 1.00 77.82 210 PHE B N 1
ATOM 2774 C CA . PHE B 2 210 ? 87.049 86.264 166.548 1.00 78.04 210 PHE B CA 1
ATOM 2775 C C . PHE B 2 210 ? 86.534 84.911 167.029 1.00 81.27 210 PHE B C 1
ATOM 2776 O O . PHE B 2 210 ? 85.475 84.833 167.662 1.00 80.46 210 PHE B O 1
ATOM 2784 N N . LEU B 2 211 ? 87.272 83.836 166.743 1.00 84.81 211 LEU B N 1
ATOM 2785 C CA . LEU B 2 211 ? 86.867 82.512 167.202 1.00 85.29 211 LEU B CA 1
ATOM 2786 C C . LEU B 2 211 ? 87.105 82.337 168.695 1.00 85.51 211 LEU B C 1
ATOM 2787 O O . LEU B 2 211 ? 86.406 81.552 169.343 1.00 85.07 211 LEU B O 1
ATOM 2792 N N . GLN B 2 212 ? 88.093 83.036 169.257 1.00 85.71 212 GLN B N 1
ATOM 2793 C CA . GLN B 2 212 ? 88.260 83.025 170.705 1.00 84.00 212 GLN B CA 1
ATOM 2794 C C . GLN B 2 212 ? 87.203 83.879 171.393 1.00 85.10 212 GLN B C 1
ATOM 2795 O O . GLN B 2 212 ? 86.793 83.568 172.516 1.00 87.76 212 GLN B O 1
ATOM 2801 N N . ALA B 2 213 ? 86.767 84.964 170.745 1.00 83.39 213 ALA B N 1
ATOM 2802 C CA . ALA B 2 213 ? 85.680 85.771 171.292 1.00 82.89 213 ALA B CA 1
ATOM 2803 C C . ALA B 2 213 ? 84.355 85.020 171.248 1.00 84.38 213 ALA B C 1
ATOM 2804 O O . ALA B 2 213 ? 83.578 85.064 172.209 1.00 81.76 213 ALA B O 1
ATOM 2806 N N . TYR B 2 214 ? 84.082 84.324 170.148 1.00 89.95 214 TYR B N 1
ATOM 2807 C CA . TYR B 2 214 ? 82.875 83.511 169.997 1.00 90.06 214 TYR B CA 1
ATOM 2808 C C . TYR B 2 214 ? 83.292 82.063 169.792 1.00 90.07 214 TYR B C 1
ATOM 2809 O O . TYR B 2 214 ? 83.558 81.648 168.649 1.00 90.56 214 TYR B O 1
ATOM 2818 N N . PRO B 2 215 ? 83.369 81.258 170.859 1.00 97.04 215 PRO B N 1
ATOM 2819 C CA . PRO B 2 215 ? 83.898 79.889 170.719 1.00 97.56 215 PRO B CA 1
ATOM 2820 C C . PRO B 2 215 ? 82.986 78.927 169.974 1.00 97.44 215 PRO B C 1
ATOM 2821 O O . PRO B 2 215 ? 83.444 77.840 169.604 1.00 96.85 215 PRO B O 1
ATOM 2825 N N . GLN B 2 216 ? 81.724 79.274 169.745 1.00 89.20 216 GLN B N 1
ATOM 2826 C CA . GLN B 2 216 ? 80.828 78.416 168.983 1.00 88.40 216 GLN B CA 1
ATOM 2827 C C . GLN B 2 216 ? 80.772 78.770 167.503 1.00 88.68 216 GLN B C 1
ATOM 2828 O O . GLN B 2 216 ? 80.048 78.111 166.751 1.00 89.56 216 GLN B O 1
ATOM 2834 N N . ALA B 2 217 ? 81.509 79.788 167.068 1.00 86.78 217 ALA B N 1
ATOM 2835 C CA . ALA B 2 217 ? 81.588 80.117 165.654 1.00 86.45 217 ALA B CA 1
ATOM 2836 C C . ALA B 2 217 ? 82.629 79.243 164.964 1.00 90.73 217 ALA B C 1
ATOM 2837 O O . ALA B 2 217 ? 83.571 78.750 165.590 1.00 90.26 217 ALA B O 1
ATOM 2839 N N . ARG B 2 218 ? 82.449 79.050 163.659 1.00 88.69 218 ARG B N 1
ATOM 2840 C CA . ARG B 2 218 ? 83.328 78.207 162.863 1.00 85.70 218 ARG B CA 1
ATOM 2841 C C . ARG B 2 218 ? 83.879 78.989 161.676 1.00 85.50 218 ARG B C 1
ATOM 2842 O O . ARG B 2 218 ? 83.293 79.977 161.228 1.00 84.36 218 ARG B O 1
ATOM 2850 N N . TRP B 2 219 ? 85.025 78.527 161.171 1.00 86.08 219 TRP B N 1
ATOM 2851 C CA . TRP B 2 219 ? 85.678 79.187 160.044 1.00 85.12 219 TRP B CA 1
ATOM 2852 C C . TRP B 2 219 ? 84.982 78.847 158.731 1.00 84.56 219 TRP B C 1
ATOM 2853 O O . TRP B 2 219 ? 84.448 79.737 158.064 1.00 85.51 219 TRP B O 1
ATOM 2864 N N . TYR B 2 220 ? 85.002 77.563 158.347 1.00 86.82 220 TYR B N 1
ATOM 2865 C CA . TYR B 2 220 ? 84.319 77.014 157.165 1.00 86.86 220 TYR B CA 1
ATOM 2866 C C . TYR B 2 220 ? 84.721 77.728 155.869 1.00 85.85 220 TYR B C 1
ATOM 2867 O O . TYR B 2 220 ? 83.907 78.377 155.218 1.00 88.06 220 TYR B O 1
ATOM 2876 N N . GLN B 2 221 ? 85.992 77.605 155.501 1.00 80.55 221 GLN B N 1
ATOM 2877 C CA . GLN B 2 221 ? 86.487 78.250 154.291 1.00 81.18 221 GLN B CA 1
ATOM 2878 C C . GLN B 2 221 ? 86.308 77.348 153.074 1.00 82.91 221 GLN B C 1
ATOM 2879 O O . GLN B 2 221 ? 86.317 76.120 153.183 1.00 87.58 221 GLN B O 1
ATOM 2885 N N . TYR B 2 222 ? 86.136 77.976 151.908 1.00 74.46 222 TYR B N 1
ATOM 2886 C CA . TYR B 2 222 ? 85.963 77.247 150.657 1.00 71.57 222 TYR B CA 1
ATOM 2887 C C . TYR B 2 222 ? 86.309 78.141 149.473 1.00 70.36 222 TYR B C 1
ATOM 2888 O O . TYR B 2 222 ? 85.928 79.312 149.439 1.00 71.67 222 TYR B O 1
ATOM 2897 N N . GLU B 2 223 ? 87.022 77.573 148.504 1.00 72.02 223 GLU B N 1
ATOM 2898 C CA . GLU B 2 223 ? 87.165 78.128 147.167 1.00 66.74 223 GLU B CA 1
ATOM 2899 C C . GLU B 2 223 ? 87.089 76.973 146.178 1.00 66.25 223 GLU B C 1
ATOM 2900 O O . GLU B 2 223 ? 87.436 75.839 146.528 1.00 71.37 223 GLU B O 1
ATOM 2906 N N . PRO B 2 224 ? 86.592 77.213 144.955 1.00 64.26 224 PRO B N 1
ATOM 2907 C CA . PRO B 2 224 ? 86.378 76.085 144.028 1.00 66.92 224 PRO B CA 1
ATOM 2908 C C . PRO B 2 224 ? 87.654 75.456 143.492 1.00 65.67 224 PRO B C 1
ATOM 2909 O O . PRO B 2 224 ? 87.667 74.244 143.244 1.00 63.71 224 PRO B O 1
ATOM 2913 N N . ILE B 2 225 ? 88.718 76.225 143.300 1.00 65.32 225 ILE B N 1
ATOM 2914 C CA . ILE B 2 225 ? 90.007 75.692 142.873 1.00 58.94 225 ILE B CA 1
ATOM 2915 C C . ILE B 2 225 ? 90.901 75.697 144.105 1.00 57.80 225 ILE B C 1
ATOM 2916 O O . ILE B 2 225 ? 91.471 76.731 144.467 1.00 63.26 225 ILE B O 1
ATOM 2921 N N . ASN B 2 226 ? 91.036 74.543 144.752 1.00 62.28 226 ASN B N 1
ATOM 2922 C CA . ASN B 2 226 ? 91.695 74.464 146.046 1.00 66.54 226 ASN B CA 1
ATOM 2923 C C . ASN B 2 226 ? 92.589 73.232 146.096 1.00 71.51 226 ASN B C 1
ATOM 2924 O O . ASN B 2 226 ? 92.666 72.450 145.144 1.00 69.79 226 ASN B O 1
ATOM 2929 N N . ARG B 2 227 ? 93.274 73.069 147.225 1.00 70.91 227 ARG B N 1
ATOM 2930 C CA . ARG B 2 227 ? 94.202 71.972 147.456 1.00 67.62 227 ARG B CA 1
ATOM 2931 C C . ARG B 2 227 ? 93.718 71.080 148.592 1.00 69.94 227 ARG B C 1
ATOM 2932 O O . ARG B 2 227 ? 94.500 70.653 149.446 1.00 74.76 227 ARG B O 1
ATOM 2940 N N . ASP B 2 228 ? 92.410 70.804 148.616 1.00 71.31 228 ASP B N 1
ATOM 2941 C CA . ASP B 2 228 ? 91.847 69.896 149.612 1.00 73.81 228 ASP B CA 1
ATOM 2942 C C . ASP B 2 228 ? 92.372 68.483 149.428 1.00 75.63 228 ASP B C 1
ATOM 2943 O O . ASP B 2 228 ? 92.641 67.780 150.409 1.00 79.62 228 ASP B O 1
ATOM 2948 N N . ASN B 2 229 ? 92.518 68.053 148.176 1.00 69.08 229 ASN B N 1
ATOM 2949 C CA . ASN B 2 229 ? 93.064 66.733 147.899 1.00 69.78 229 ASN B CA 1
ATOM 2950 C C . ASN B 2 229 ? 94.540 66.647 148.261 1.00 66.07 229 ASN B C 1
ATOM 2951 O O . ASN B 2 229 ? 94.995 65.602 148.731 1.00 64.93 229 ASN B O 1
ATOM 2956 N N . VAL B 2 230 ? 95.290 67.736 148.075 1.00 66.44 230 VAL B N 1
ATOM 2957 C CA . VAL B 2 230 ? 96.690 67.774 148.492 1.00 65.38 230 VAL B CA 1
ATOM 2958 C C . VAL B 2 230 ? 96.801 67.712 150.011 1.00 67.68 230 VAL B C 1
ATOM 2959 O O . VAL B 2 230 ? 97.672 67.020 150.556 1.00 70.24 230 VAL B O 1
ATOM 2963 N N . VAL B 2 231 ? 95.913 68.425 150.712 1.00 72.84 231 VAL B N 1
ATOM 2964 C CA . VAL B 2 231 ? 95.887 68.412 152.174 1.00 75.86 231 VAL B CA 1
ATOM 2965 C C . VAL B 2 231 ? 95.536 67.022 152.696 1.00 76.91 231 VAL B C 1
ATOM 2966 O O . VAL B 2 231 ? 96.183 66.505 153.617 1.00 75.25 231 VAL B O 1
ATOM 2970 N N . ALA B 2 232 ? 94.532 66.382 152.091 1.00 72.58 232 ALA B N 1
ATOM 2971 C CA . ALA B 2 232 ? 94.140 65.039 152.503 1.00 73.98 232 ALA B CA 1
ATOM 2972 C C . ALA B 2 232 ? 95.199 64.001 152.148 1.00 74.78 232 ALA B C 1
ATOM 2973 O O . ALA B 2 232 ? 95.378 63.030 152.888 1.00 75.90 232 ALA B O 1
ATOM 2975 N N . GLY B 2 233 ? 95.920 64.196 151.041 1.00 72.24 233 GLY B N 1
ATOM 2976 C CA . GLY B 2 233 ? 97.019 63.302 150.714 1.00 70.41 233 GLY B CA 1
ATOM 2977 C C . GLY B 2 233 ? 98.186 63.433 151.673 1.00 72.08 233 GLY B C 1
ATOM 2978 O O . GLY B 2 233 ? 98.811 62.434 152.038 1.00 72.55 233 GLY B O 1
ATOM 2979 N N . ALA B 2 234 ? 98.493 64.665 152.092 1.00 77.89 234 ALA B N 1
ATOM 2980 C CA . ALA B 2 234 ? 99.519 64.874 153.111 1.00 78.11 234 ALA B CA 1
ATOM 2981 C C . ALA B 2 234 ? 99.103 64.278 154.451 1.00 79.17 234 ALA B C 1
ATOM 2982 O O . ALA B 2 234 ? 99.930 63.689 155.158 1.00 78.36 234 ALA B O 1
ATOM 2984 N N . ARG B 2 235 ? 97.822 64.412 154.809 1.00 84.12 235 ARG B N 1
ATOM 2985 C CA . ARG B 2 235 ? 97.324 63.830 156.051 1.00 83.34 235 ARG B CA 1
ATOM 2986 C C . ARG B 2 235 ? 97.295 62.308 155.996 1.00 83.07 235 ARG B C 1
ATOM 2987 O O . ARG B 2 235 ? 97.454 61.650 157.029 1.00 85.37 235 ARG B O 1
ATOM 2995 N N . LEU B 2 236 ? 97.075 61.732 154.813 1.00 76.51 236 LEU B N 1
ATOM 2996 C CA . LEU B 2 236 ? 97.110 60.281 154.680 1.00 76.79 236 LEU B CA 1
ATOM 2997 C C . LEU B 2 236 ? 98.540 59.754 154.714 1.00 74.83 236 LEU B C 1
ATOM 2998 O O . LEU B 2 236 ? 98.815 58.730 155.350 1.00 73.91 236 LEU B O 1
ATOM 3003 N N . ALA B 2 237 ? 99.462 60.444 154.037 1.00 76.53 237 ALA B N 1
ATOM 3004 C CA . ALA B 2 237 ? 100.831 59.952 153.932 1.00 79.85 237 ALA B CA 1
ATOM 3005 C C . ALA B 2 237 ? 101.608 60.147 155.228 1.00 81.35 237 ALA B C 1
ATOM 3006 O O . ALA B 2 237 ? 102.339 59.248 155.657 1.00 79.63 237 ALA B O 1
ATOM 3008 N N . PHE B 2 238 ? 101.466 61.308 155.869 1.00 81.53 238 PHE B N 1
ATOM 3009 C CA . PHE B 2 238 ? 102.312 61.653 157.000 1.00 80.51 238 PHE B CA 1
ATOM 3010 C C . PHE B 2 238 ? 101.583 61.719 158.333 1.00 81.92 238 PHE B C 1
ATOM 3011 O O . PHE B 2 238 ? 102.244 61.723 159.376 1.00 83.73 238 PHE B O 1
ATOM 3019 N N . GLY B 2 239 ? 100.254 61.769 158.337 1.00 82.44 239 GLY B N 1
ATOM 3020 C CA . GLY B 2 239 ? 99.518 61.978 159.565 1.00 81.16 239 GLY B CA 1
ATOM 3021 C C . GLY B 2 239 ? 99.427 63.419 160.010 1.00 83.92 239 GLY B C 1
ATOM 3022 O O . GLY B 2 239 ? 98.872 63.685 161.084 1.00 83.00 239 GLY B O 1
ATOM 3023 N N . ARG B 2 240 ? 99.951 64.356 159.223 1.00 92.83 240 ARG B N 1
ATOM 3024 C CA . ARG B 2 240 ? 99.936 65.767 159.570 1.00 91.74 240 ARG B CA 1
ATOM 3025 C C . ARG B 2 240 ? 99.955 66.580 158.287 1.00 93.64 240 ARG B C 1
ATOM 3026 O O . ARG B 2 240 ? 100.254 66.065 157.207 1.00 94.43 240 ARG B O 1
ATOM 3034 N N . ASP B 2 241 ? 99.628 67.861 158.417 1.00 92.09 241 ASP B N 1
ATOM 3035 C CA . ASP B 2 241 ? 99.603 68.756 157.270 1.00 90.53 241 ASP B CA 1
ATOM 3036 C C . ASP B 2 241 ? 101.010 69.251 156.962 1.00 91.68 241 ASP B C 1
ATOM 3037 O O . ASP B 2 241 ? 101.699 69.775 157.842 1.00 92.11 241 ASP B O 1
ATOM 3042 N N . VAL B 2 242 ? 101.440 69.072 155.712 1.00 86.84 242 VAL B N 1
ATOM 3043 C CA . VAL B 2 242 ? 102.720 69.580 155.238 1.00 86.90 242 VAL B CA 1
ATOM 3044 C C . VAL B 2 242 ? 102.480 70.336 153.939 1.00 89.16 242 VAL B C 1
ATOM 3045 O O . VAL B 2 242 ? 101.441 70.195 153.291 1.00 90.58 242 VAL B O 1
ATOM 3049 N N . THR B 2 243 ? 103.458 71.156 153.568 1.00 81.85 243 THR B N 1
ATOM 3050 C CA . THR B 2 243 ? 103.470 71.845 152.285 1.00 80.02 243 THR B CA 1
ATOM 3051 C C . THR B 2 243 ? 104.597 71.264 151.444 1.00 82.78 243 THR B C 1
ATOM 3052 O O . THR B 2 243 ? 105.762 71.293 151.855 1.00 86.47 243 THR B O 1
ATOM 3056 N N . THR B 2 244 ? 104.250 70.734 150.276 1.00 81.23 244 THR B N 1
ATOM 3057 C CA . THR B 2 244 ? 105.205 70.074 149.395 1.00 77.72 244 THR B CA 1
ATOM 3058 C C . THR B 2 244 ? 105.610 71.043 148.291 1.00 79.24 244 THR B C 1
ATOM 3059 O O . THR B 2 244 ? 104.818 71.333 147.388 1.00 80.01 244 THR B O 1
ATOM 3063 N N . ARG B 2 245 ? 106.838 71.544 148.364 1.00 78.87 245 ARG B N 1
ATOM 3064 C CA . ARG B 2 245 ? 107.407 72.367 147.311 1.00 79.54 245 ARG B CA 1
ATOM 3065 C C . ARG B 2 245 ? 108.493 71.585 146.585 1.00 79.04 245 ARG B C 1
ATOM 3066 O O . ARG B 2 245 ? 109.212 70.781 147.186 1.00 79.73 245 ARG B O 1
ATOM 3074 N N . TYR B 2 246 ? 108.596 71.821 145.283 1.00 74.09 246 TYR B N 1
ATOM 3075 C CA . TYR B 2 246 ? 109.449 71.035 144.404 1.00 73.03 246 TYR B CA 1
ATOM 3076 C C . TYR B 2 246 ? 110.596 71.894 143.891 1.00 77.08 246 TYR B C 1
ATOM 3077 O O . TYR B 2 246 ? 110.389 73.046 143.498 1.00 77.90 246 TYR B O 1
ATOM 3086 N N . ASP B 2 247 ? 111.802 71.334 143.910 1.00 79.54 247 ASP B N 1
ATOM 3087 C CA . ASP B 2 247 ? 112.987 71.989 143.362 1.00 78.23 247 ASP B CA 1
ATOM 3088 C C . ASP B 2 247 ? 113.295 71.323 142.027 1.00 76.19 247 ASP B C 1
ATOM 3089 O O . ASP B 2 247 ? 113.865 70.231 141.982 1.00 73.57 247 ASP B O 1
ATOM 3094 N N . LEU B 2 248 ? 112.905 71.980 140.938 1.00 71.73 248 LEU B N 1
ATOM 3095 C CA . LEU B 2 248 ? 113.078 71.421 139.607 1.00 72.39 248 LEU B CA 1
ATOM 3096 C C . LEU B 2 248 ? 114.416 71.773 138.977 1.00 74.56 248 LEU B C 1
ATOM 3097 O O . LEU B 2 248 ? 114.725 71.262 137.896 1.00 75.71 248 LEU B O 1
ATOM 3102 N N . SER B 2 249 ? 115.214 72.628 139.621 1.00 72.63 249 SER B N 1
ATOM 3103 C CA . SER B 2 249 ? 116.558 72.896 139.125 1.00 70.01 249 SER B CA 1
ATOM 3104 C C . SER B 2 249 ? 117.487 71.717 139.376 1.00 69.15 249 SER B C 1
ATOM 3105 O O . SER B 2 249 ? 118.484 71.551 138.664 1.00 73.01 249 SER B O 1
ATOM 3108 N N . ALA B 2 250 ? 117.182 70.894 140.376 1.00 71.71 250 ALA B N 1
ATOM 3109 C CA . ALA B 2 250 ? 117.959 69.705 140.686 1.00 73.31 250 ALA B CA 1
ATOM 3110 C C . ALA B 2 250 ? 117.289 68.427 140.202 1.00 76.61 250 ALA B C 1
ATOM 3111 O O . ALA B 2 250 ? 117.691 67.335 140.614 1.00 76.00 250 ALA B O 1
ATOM 3113 N N . ALA B 2 251 ? 116.283 68.536 139.340 1.00 78.49 251 ALA B N 1
ATOM 3114 C CA . ALA B 2 251 ? 115.529 67.389 138.855 1.00 73.25 251 ALA B CA 1
ATOM 3115 C C . ALA B 2 251 ? 115.823 67.159 137.380 1.00 78.36 251 ALA B C 1
ATOM 3116 O O . ALA B 2 251 ? 115.681 68.075 136.564 1.00 74.81 251 ALA B O 1
ATOM 3118 N N . GLN B 2 252 ? 116.226 65.934 137.044 1.00 80.56 252 GLN B N 1
ATOM 3119 C CA . GLN B 2 252 ? 116.461 65.554 135.659 1.00 74.44 252 GLN B CA 1
ATOM 3120 C C . GLN B 2 252 ? 115.313 64.760 135.052 1.00 76.78 252 GLN B C 1
ATOM 3121 O O . GLN B 2 252 ? 115.214 64.690 133.823 1.00 80.17 252 GLN B O 1
ATOM 3127 N N . VAL B 2 253 ? 114.461 64.148 135.870 1.00 71.28 253 VAL B N 1
ATOM 3128 C CA . VAL B 2 253 ? 113.277 63.439 135.397 1.00 67.73 253 VAL B CA 1
ATOM 3129 C C . VAL B 2 253 ? 112.081 63.959 136.179 1.00 71.66 253 VAL B C 1
ATOM 3130 O O . VAL B 2 253 ? 112.038 63.837 137.407 1.00 70.63 253 VAL B O 1
ATOM 3134 N N . VAL B 2 254 ? 111.111 64.534 135.474 1.00 65.42 254 VAL B N 1
ATOM 3135 C CA . VAL B 2 254 ? 109.896 65.062 136.080 1.00 59.70 254 VAL B CA 1
ATOM 3136 C C . VAL B 2 254 ? 108.723 64.211 135.618 1.00 63.12 254 VAL B C 1
ATOM 3137 O O . VAL B 2 254 ? 108.530 64.010 134.414 1.00 68.74 254 VAL B O 1
ATOM 3141 N N . VAL B 2 255 ? 107.952 63.699 136.573 1.00 64.06 255 VAL B N 1
ATOM 3142 C CA . VAL B 2 255 ? 106.760 62.907 136.296 1.00 63.55 255 VAL B CA 1
ATOM 3143 C C . VAL B 2 255 ? 105.565 63.657 136.863 1.00 68.97 255 VAL B C 1
ATOM 3144 O O . VAL B 2 255 ? 105.529 63.960 138.062 1.00 71.18 255 VAL B O 1
ATOM 3148 N N . SER B 2 256 ? 104.590 63.955 136.008 1.00 66.13 256 SER B N 1
ATOM 3149 C CA . SER B 2 256 ? 103.404 64.710 136.395 1.00 60.56 256 SER B CA 1
ATOM 3150 C C . SER B 2 256 ? 102.182 63.812 136.260 1.00 63.37 256 SER B C 1
ATOM 3151 O O . SER B 2 256 ? 101.781 63.462 135.146 1.00 65.99 256 SER B O 1
ATOM 3154 N N . LEU B 2 257 ? 101.591 63.446 137.396 1.00 64.40 257 LEU B N 1
ATOM 3155 C CA . LEU B 2 257 ? 100.371 62.645 137.425 1.00 64.39 257 LEU B CA 1
ATOM 3156 C C . LEU B 2 257 ? 99.193 63.611 137.495 1.00 63.73 257 LEU B C 1
ATOM 3157 O O . LEU B 2 257 ? 98.694 63.946 138.569 1.00 72.77 257 LEU B O 1
ATOM 3162 N N . ASP B 2 258 ? 98.773 64.073 136.308 1.00 60.63 258 ASP B N 1
ATOM 3163 C CA . ASP B 2 258 ? 97.778 65.140 136.117 1.00 62.58 258 ASP B CA 1
ATOM 3164 C C . ASP B 2 258 ? 98.192 66.422 136.836 1.00 68.48 258 ASP B C 1
ATOM 3165 O O . ASP B 2 258 ? 97.354 67.193 137.303 1.00 74.35 258 ASP B O 1
ATOM 3170 N N . ALA B 2 259 ? 99.500 66.660 136.901 1.00 66.84 259 ALA B N 1
ATOM 3171 C CA . ALA B 2 259 ? 100.065 67.791 137.623 1.00 62.56 259 ALA B CA 1
ATOM 3172 C C . ALA B 2 259 ? 100.355 68.893 136.620 1.00 63.24 259 ALA B C 1
ATOM 3173 O O . ALA B 2 259 ? 101.336 68.825 135.873 1.00 70.94 259 ALA B O 1
ATOM 3175 N N . ASP B 2 260 ? 99.498 69.901 136.603 1.00 60.19 260 ASP B N 1
ATOM 3176 C CA . ASP B 2 260 ? 99.616 71.006 135.660 1.00 63.67 260 ASP B CA 1
ATOM 3177 C C . ASP B 2 260 ? 100.402 72.148 136.303 1.00 66.13 260 ASP B C 1
ATOM 3178 O O . ASP B 2 260 ? 99.907 73.259 136.493 1.00 70.11 260 ASP B O 1
ATOM 3183 N N . PHE B 2 261 ? 101.655 71.848 136.653 1.00 56.51 261 PHE B N 1
ATOM 3184 C CA . PHE B 2 261 ? 102.496 72.801 137.368 1.00 54.13 261 PHE B CA 1
ATOM 3185 C C . PHE B 2 261 ? 103.054 73.896 136.470 1.00 57.74 261 PHE B C 1
ATOM 3186 O O . PHE B 2 261 ? 103.611 74.870 136.987 1.00 60.48 261 PHE B O 1
ATOM 3194 N N . LEU B 2 262 ? 102.930 73.764 135.151 1.00 53.77 262 LEU B N 1
ATOM 3195 C CA . LEU B 2 262 ? 103.298 74.827 134.229 1.00 55.43 262 LEU B CA 1
ATOM 3196 C C . LEU B 2 262 ? 102.102 75.687 133.834 1.00 63.26 262 LEU B C 1
ATOM 3197 O O . LEU B 2 262 ? 102.144 76.361 132.800 1.00 71.87 262 LEU B O 1
ATOM 3202 N N . ALA B 2 263 ? 101.032 75.657 134.627 1.00 50.68 263 ALA B N 1
ATOM 3203 C CA . ALA B 2 263 ? 99.862 76.516 134.608 1.00 46.73 263 ALA B CA 1
ATOM 3204 C C . ALA B 2 263 ? 99.809 77.307 135.910 1.00 53.37 263 ALA B C 1
ATOM 3205 O O . ALA B 2 263 ? 100.403 76.870 136.902 1.00 49.54 263 ALA B O 1
ATOM 3207 N N . PRO B 2 264 ? 99.165 78.484 135.931 1.00 57.29 264 PRO B N 1
ATOM 3208 C CA . PRO B 2 264 ? 99.153 79.305 137.152 1.00 55.98 264 PRO B CA 1
ATOM 3209 C C . PRO B 2 264 ? 98.508 78.621 138.350 1.00 51.67 264 PRO B C 1
ATOM 3210 O O . PRO B 2 264 ? 97.478 77.953 138.239 1.00 54.05 264 PRO B O 1
ATOM 3214 N N . GLY B 2 265 ? 99.142 78.805 139.503 1.00 60.48 265 GLY B N 1
ATOM 3215 C CA . GLY B 2 265 ? 98.780 78.124 140.719 1.00 60.58 265 GLY B CA 1
ATOM 3216 C C . GLY B 2 265 ? 99.819 78.386 141.789 1.00 62.93 265 GLY B C 1
ATOM 3217 O O . GLY B 2 265 ? 100.516 79.405 141.765 1.00 64.78 265 GLY B O 1
ATOM 3218 N N . PRO B 2 266 ? 99.945 77.476 142.755 1.00 66.94 266 PRO B N 1
ATOM 3219 C CA . PRO B 2 266 ? 100.948 77.669 143.812 1.00 64.94 266 PRO B CA 1
ATOM 3220 C C . PRO B 2 266 ? 102.371 77.386 143.346 1.00 68.21 266 PRO B C 1
ATOM 3221 O O . PRO B 2 266 ? 102.744 76.234 143.103 1.00 66.02 266 PRO B O 1
ATOM 3225 N N . GLY B 2 267 ? 103.175 78.441 143.227 1.00 65.40 267 GLY B N 1
ATOM 3226 C CA . GLY B 2 267 ? 104.562 78.295 142.831 1.00 59.47 267 GLY B CA 1
ATOM 3227 C C . GLY B 2 267 ? 104.798 78.110 141.353 1.00 56.91 267 GLY B C 1
ATOM 3228 O O . GLY B 2 267 ? 105.833 77.550 140.974 1.00 65.11 267 GLY B O 1
ATOM 3229 N N . PHE B 2 268 ? 103.871 78.577 140.509 1.00 56.17 268 PHE B N 1
ATOM 3230 C CA . PHE B 2 268 ? 103.953 78.344 139.069 1.00 55.26 268 PHE B CA 1
ATOM 3231 C C . PHE B 2 268 ? 105.154 79.044 138.446 1.00 62.55 268 PHE B C 1
ATOM 3232 O O . PHE B 2 268 ? 105.834 78.460 137.597 1.00 66.15 268 PHE B O 1
ATOM 3240 N N . VAL B 2 269 ? 105.430 80.285 138.849 1.00 55.86 269 VAL B N 1
ATOM 3241 C CA . VAL B 2 269 ? 106.513 81.038 138.224 1.00 50.06 269 VAL B CA 1
ATOM 3242 C C . VAL B 2 269 ? 107.870 80.463 138.613 1.00 49.52 269 VAL B C 1
ATOM 3243 O O . VAL B 2 269 ? 108.765 80.346 137.770 1.00 56.78 269 VAL B O 1
ATOM 3247 N N . ALA B 2 270 ? 108.034 80.067 139.881 1.00 51.37 270 ALA B N 1
ATOM 3248 C CA . ALA B 2 270 ? 109.274 79.422 140.311 1.00 51.48 270 ALA B CA 1
ATOM 3249 C C . ALA B 2 270 ? 109.468 78.072 139.638 1.00 53.38 270 ALA B C 1
ATOM 3250 O O . ALA B 2 270 ? 110.583 77.746 139.208 1.00 56.53 270 ALA B O 1
ATOM 3252 N N . TYR B 2 271 ? 108.393 77.279 139.537 1.00 53.48 271 TYR B N 1
ATOM 3253 C CA . TYR B 2 271 ? 108.486 75.963 138.909 1.00 57.68 271 TYR B CA 1
ATOM 3254 C C . TYR B 2 271 ? 108.818 76.084 137.429 1.00 60.62 271 TYR B C 1
ATOM 3255 O O . TYR B 2 271 ? 109.687 75.368 136.921 1.00 64.01 271 TYR B O 1
ATOM 3264 N N . ALA B 2 272 ? 108.166 77.020 136.736 1.00 56.42 272 ALA B N 1
ATOM 3265 C CA . ALA B 2 272 ? 108.413 77.227 135.316 1.00 48.82 272 ALA B CA 1
ATOM 3266 C C . ALA B 2 272 ? 109.801 77.799 135.066 1.00 55.67 272 ALA B C 1
ATOM 3267 O O . ALA B 2 272 ? 110.467 77.409 134.102 1.00 61.46 272 ALA B O 1
ATOM 3269 N N . ARG B 2 273 ? 110.265 78.701 135.939 1.00 56.12 273 ARG B N 1
ATOM 3270 C CA . ARG B 2 273 ? 111.595 79.280 135.790 1.00 54.21 273 ARG B CA 1
ATOM 3271 C C . ARG B 2 273 ? 112.688 78.240 136.002 1.00 60.86 273 ARG B C 1
ATOM 3272 O O . ARG B 2 273 ? 113.635 78.171 135.214 1.00 61.69 273 ARG B O 1
ATOM 3280 N N . ALA B 2 274 ? 112.564 77.410 137.045 1.00 58.00 274 ALA B N 1
ATOM 3281 C CA . ALA B 2 274 ? 113.564 76.372 137.290 1.00 60.00 274 ALA B CA 1
ATOM 3282 C C . ALA B 2 274 ? 113.530 75.295 136.211 1.00 59.37 274 ALA B C 1
ATOM 3283 O O . ALA B 2 274 ? 114.587 74.823 135.761 1.00 64.08 274 ALA B O 1
ATOM 3285 N N . PHE B 2 275 ? 112.323 74.920 135.770 1.00 55.16 275 PHE B N 1
ATOM 3286 C CA . PHE B 2 275 ? 112.164 73.934 134.707 1.00 55.93 275 PHE B CA 1
ATOM 3287 C C . PHE B 2 275 ? 112.763 74.420 133.395 1.00 55.55 275 PHE B C 1
ATOM 3288 O O . PHE B 2 275 ? 113.477 73.674 132.722 1.00 64.66 275 PHE B O 1
ATOM 3296 N N . ALA B 2 276 ? 112.528 75.682 133.038 1.00 55.91 276 ALA B N 1
ATOM 3297 C CA . ALA B 2 276 ? 113.090 76.213 131.805 1.00 56.25 276 ALA B CA 1
ATOM 3298 C C . ALA B 2 276 ? 114.581 76.497 131.916 1.00 58.65 276 ALA B C 1
ATOM 3299 O O . ALA B 2 276 ? 115.283 76.444 130.904 1.00 63.36 276 ALA B O 1
ATOM 3301 N N . GLU B 2 277 ? 115.077 76.823 133.114 1.00 66.85 277 GLU B N 1
ATOM 3302 C CA . GLU B 2 277 ? 116.514 77.000 133.293 1.00 66.16 277 GLU B CA 1
ATOM 3303 C C . GLU B 2 277 ? 117.251 75.681 133.116 1.00 70.61 277 GLU B C 1
ATOM 3304 O O . GLU B 2 277 ? 118.340 75.646 132.532 1.00 74.18 277 GLU B O 1
ATOM 3310 N N . ARG B 2 278 ? 116.674 74.586 133.609 1.00 71.15 278 ARG B N 1
ATOM 3311 C CA . ARG B 2 278 ? 117.243 73.274 133.327 1.00 69.26 278 ARG B CA 1
ATOM 3312 C C . ARG B 2 278 ? 117.003 72.839 131.883 1.00 66.33 278 ARG B C 1
ATOM 3313 O O . ARG B 2 278 ? 117.822 72.105 131.319 1.00 63.76 278 ARG B O 1
ATOM 3321 N N . ARG B 2 279 ? 115.917 73.308 131.266 1.00 59.05 279 ARG B N 1
ATOM 3322 C CA . ARG B 2 279 ? 115.531 72.904 129.918 1.00 58.21 279 ARG B CA 1
ATOM 3323 C C . ARG B 2 279 ? 116.351 73.600 128.832 1.00 58.91 279 ARG B C 1
ATOM 3324 O O . ARG B 2 279 ? 116.581 73.009 127.771 1.00 60.55 279 ARG B O 1
ATOM 3332 N N . LYS B 2 280 ? 116.805 74.830 129.079 1.00 61.03 280 LYS B N 1
ATOM 3333 C CA . LYS B 2 280 ? 117.546 75.594 128.079 1.00 53.55 280 LYS B CA 1
ATOM 3334 C C . LYS B 2 280 ? 118.897 74.949 127.803 1.00 63.39 280 LYS B C 1
ATOM 3335 O O . LYS B 2 280 ? 119.665 74.668 128.729 1.00 65.95 280 LYS B O 1
ATOM 3341 N N . VAL B 2 281 ? 119.191 74.726 126.527 1.00 60.30 281 VAL B N 1
ATOM 3342 C CA . VAL B 2 281 ? 120.341 73.933 126.119 1.00 61.95 281 VAL B CA 1
ATOM 3343 C C . VAL B 2 281 ? 121.192 74.755 125.155 1.00 62.02 281 VAL B C 1
ATOM 3344 O O . VAL B 2 281 ? 120.668 75.501 124.320 1.00 62.39 281 VAL B O 1
ATOM 3348 N N . ARG B 2 282 ? 122.511 74.674 125.330 1.00 63.35 282 ARG B N 1
ATOM 3349 C CA . ARG B 2 282 ? 123.467 75.409 124.513 1.00 64.61 282 ARG B CA 1
ATOM 3350 C C . ARG B 2 282 ? 124.521 74.458 123.964 1.00 68.92 282 ARG B C 1
ATOM 3351 O O . ARG B 2 282 ? 124.366 73.236 124.052 1.00 69.60 282 ARG B O 1
ATOM 3359 N N . LYS B 2 283 ? 125.586 75.010 123.376 1.00 74.99 283 LYS B N 1
ATOM 3360 C CA . LYS B 2 283 ? 126.720 74.184 122.973 1.00 75.74 283 LYS B CA 1
ATOM 3361 C C . LYS B 2 283 ? 127.438 73.603 124.185 1.00 78.11 283 LYS B C 1
ATOM 3362 O O . LYS B 2 283 ? 127.858 72.440 124.168 1.00 78.18 283 LYS B O 1
ATOM 3368 N N . ASP B 2 284 ? 127.583 74.396 125.247 1.00 81.59 284 ASP B N 1
ATOM 3369 C CA . ASP B 2 284 ? 128.284 73.960 126.446 1.00 83.73 284 ASP B CA 1
ATOM 3370 C C . ASP B 2 284 ? 127.419 73.118 127.373 1.00 85.80 284 ASP B C 1
ATOM 3371 O O . ASP B 2 284 ? 127.941 72.575 128.352 1.00 84.98 284 ASP B O 1
ATOM 3376 N N . SER B 2 285 ? 126.122 73.004 127.100 1.00 78.44 285 SER B N 1
ATOM 3377 C CA . SER B 2 285 ? 125.229 72.235 127.953 1.00 74.35 285 SER B CA 1
ATOM 3378 C C . SER B 2 285 ? 125.422 70.743 127.725 1.00 73.28 285 SER B C 1
ATOM 3379 O O . SER B 2 285 ? 125.565 70.285 126.588 1.00 71.82 285 SER B O 1
ATOM 3382 N N . THR B 2 286 ? 125.420 69.982 128.821 1.00 71.46 286 THR B N 1
ATOM 3383 C CA . THR B 2 286 ? 125.604 68.540 128.765 1.00 72.87 286 THR B CA 1
ATOM 3384 C C . THR B 2 286 ? 124.393 67.743 129.224 1.00 74.28 286 THR B C 1
ATOM 3385 O O . THR B 2 286 ? 124.319 66.548 128.927 1.00 73.08 286 THR B O 1
ATOM 3389 N N . THR B 2 287 ? 123.453 68.361 129.938 1.00 70.65 287 THR B N 1
ATOM 3390 C CA . THR B 2 287 ? 122.306 67.650 130.483 1.00 71.03 287 THR B CA 1
ATOM 3391 C C . THR B 2 287 ? 121.032 68.443 130.235 1.00 74.49 287 THR B C 1
ATOM 3392 O O . THR B 2 287 ? 121.058 69.669 130.103 1.00 71.34 287 THR B O 1
ATOM 3396 N N . MET B 2 288 ? 119.915 67.721 130.176 1.00 73.54 288 MET B N 1
ATOM 3397 C CA . MET B 2 288 ? 118.587 68.309 130.090 1.00 67.12 288 MET B CA 1
ATOM 3398 C C . MET B 2 288 ? 117.624 67.505 130.951 1.00 65.23 288 MET B C 1
ATOM 3399 O O . MET B 2 288 ? 117.872 66.342 131.276 1.00 67.47 288 MET B O 1
ATOM 3404 N N . ASN B 2 289 ? 116.517 68.143 131.317 1.00 60.77 289 ASN B N 1
ATOM 3405 C CA . ASN B 2 289 ? 115.474 67.480 132.082 1.00 62.00 289 ASN B CA 1
ATOM 3406 C C . ASN B 2 289 ? 114.466 66.824 131.147 1.00 62.19 289 ASN B C 1
ATOM 3407 O O . ASN B 2 289 ? 114.269 67.257 130.008 1.00 58.40 289 ASN B O 1
ATOM 3412 N N . ARG B 2 290 ? 113.829 65.766 131.640 1.00 60.92 290 ARG B N 1
ATOM 3413 C CA . ARG B 2 290 ? 112.815 65.038 130.893 1.00 60.29 290 ARG B CA 1
ATOM 3414 C C . ARG B 2 290 ? 111.494 65.112 131.643 1.00 63.27 290 ARG B C 1
ATOM 3415 O O . ARG B 2 290 ? 111.453 64.884 132.855 1.00 60.90 290 ARG B O 1
ATOM 3423 N N . LEU B 2 291 ? 110.423 65.432 130.922 1.00 60.18 291 LEU B N 1
ATOM 3424 C CA . LEU B 2 291 ? 109.099 65.595 131.505 1.00 47.96 291 LEU B CA 1
ATOM 3425 C C . LEU B 2 291 ? 108.165 64.514 130.979 1.00 56.27 291 LEU B C 1
ATOM 3426 O O . LEU B 2 291 ? 108.040 64.329 129.765 1.00 61.20 291 LEU B O 1
ATOM 3431 N N . TYR B 2 292 ? 107.517 63.806 131.898 1.00 62.88 292 TYR B N 1
ATOM 3432 C CA . TYR B 2 292 ? 106.463 62.851 131.585 1.00 59.04 292 TYR B CA 1
ATOM 3433 C C . TYR B 2 292 ? 105.159 63.367 132.172 1.00 63.66 292 TYR B C 1
ATOM 3434 O O . TYR B 2 292 ? 105.124 63.776 133.336 1.00 68.83 292 TYR B O 1
ATOM 3443 N N . VAL B 2 293 ? 104.092 63.351 131.378 1.00 61.96 293 VAL B N 1
ATOM 3444 C CA . VAL B 2 293 ? 102.774 63.755 131.852 1.00 64.77 293 VAL B CA 1
ATOM 3445 C C . VAL B 2 293 ? 101.759 62.675 131.501 1.00 65.50 293 VAL B C 1
ATOM 3446 O O . VAL B 2 293 ? 101.837 62.050 130.437 1.00 72.61 293 VAL B O 1
ATOM 3450 N N . VAL B 2 294 ? 100.837 62.421 132.424 1.00 59.53 294 VAL B N 1
ATOM 3451 C CA . VAL B 2 294 ? 99.577 61.750 132.124 1.00 63.28 294 VAL B CA 1
ATOM 3452 C C . VAL B 2 294 ? 98.457 62.715 132.485 1.00 67.96 294 VAL B C 1
ATOM 3453 O O . VAL B 2 294 ? 98.479 63.322 133.560 1.00 71.48 294 VAL B O 1
ATOM 3457 N N . GLU B 2 295 ? 97.528 62.923 131.557 1.00 64.82 295 GLU B N 1
ATOM 3458 C CA . GLU B 2 295 ? 96.445 63.870 131.773 1.00 66.37 295 GLU B CA 1
ATOM 3459 C C . GLU B 2 295 ? 95.313 63.562 130.809 1.00 69.52 295 GLU B C 1
ATOM 3460 O O . GLU B 2 295 ? 95.510 62.918 129.777 1.00 69.69 295 GLU B O 1
ATOM 3466 N N . ALA B 2 296 ? 94.122 64.039 131.162 1.00 61.14 296 ALA B N 1
ATOM 3467 C CA . ALA B 2 296 ? 92.993 64.003 130.245 1.00 62.73 296 ALA B CA 1
ATOM 3468 C C . ALA B 2 296 ? 92.979 65.231 129.344 1.00 65.40 296 ALA B C 1
ATOM 3469 O O . ALA B 2 296 ? 92.911 65.106 128.118 1.00 69.36 296 ALA B O 1
ATOM 3471 N N . SER B 2 297 ? 93.063 66.418 129.936 1.00 60.74 297 SER B N 1
ATOM 3472 C CA . SER B 2 297 ? 93.130 67.654 129.171 1.00 58.46 297 SER B CA 1
ATOM 3473 C C . SER B 2 297 ? 94.582 68.010 128.908 1.00 62.04 297 SER B C 1
ATOM 3474 O O . SER B 2 297 ? 95.356 68.135 129.866 1.00 68.11 297 SER B O 1
ATOM 3477 N N . PRO B 2 298 ? 95.001 68.161 127.654 1.00 66.80 298 PRO B N 1
ATOM 3478 C CA . PRO B 2 298 ? 96.334 68.704 127.389 1.00 70.85 298 PRO B CA 1
ATOM 3479 C C . PRO B 2 298 ? 96.421 70.156 127.820 1.00 69.87 298 PRO B C 1
ATOM 3480 O O . PRO B 2 298 ? 95.460 70.922 127.720 1.00 70.33 298 PRO B O 1
ATOM 3484 N N . SER B 2 299 ? 97.594 70.528 128.314 1.00 65.78 299 SER B N 1
ATOM 3485 C CA . SER B 2 299 ? 97.791 71.841 128.907 1.00 65.62 299 SER B CA 1
ATOM 3486 C C . SER B 2 299 ? 99.163 72.347 128.485 1.00 67.43 299 SER B C 1
ATOM 3487 O O . SER B 2 299 ? 99.802 71.799 127.580 1.00 79.14 299 SER B O 1
ATOM 3490 N N . THR B 2 300 ? 99.616 73.415 129.140 1.00 58.93 300 THR B N 1
ATOM 3491 C CA . THR B 2 300 ? 100.960 73.926 128.910 1.00 58.37 300 THR B CA 1
ATOM 3492 C C . THR B 2 300 ? 102.021 72.943 129.389 1.00 67.15 300 THR B C 1
ATOM 3493 O O . THR B 2 300 ? 103.099 72.847 128.785 1.00 69.75 300 THR B O 1
ATOM 3497 N N . THR B 2 301 ? 101.729 72.209 130.467 1.00 63.41 301 THR B N 1
ATOM 3498 C CA . THR B 2 301 ? 102.638 71.180 130.957 1.00 59.79 301 THR B CA 1
ATOM 3499 C C . THR B 2 301 ? 102.780 70.040 129.957 1.00 59.18 301 THR B C 1
ATOM 3500 O O . THR B 2 301 ? 103.891 69.554 129.716 1.00 67.14 301 THR B O 1
ATOM 3504 N N . GLY B 2 302 ? 101.670 69.602 129.360 1.00 59.42 302 GLY B N 1
ATOM 3505 C CA . GLY B 2 302 ? 101.745 68.602 128.313 1.00 60.64 302 GLY B CA 1
ATOM 3506 C C . GLY B 2 302 ? 102.324 69.124 127.019 1.00 56.42 302 GLY B C 1
ATOM 3507 O O . GLY B 2 302 ? 102.837 68.338 126.217 1.00 64.37 302 GLY B O 1
ATOM 3508 N N . THR B 2 303 ? 102.241 70.435 126.794 1.00 52.55 303 THR B N 1
ATOM 3509 C CA . THR B 2 303 ? 102.915 71.046 125.655 1.00 60.21 303 THR B CA 1
ATOM 3510 C C . THR B 2 303 ? 104.428 70.995 125.822 1.00 65.86 303 THR B C 1
ATOM 3511 O O . THR B 2 303 ? 105.154 70.613 124.896 1.00 65.54 303 THR B O 1
ATOM 3515 N N . ALA B 2 304 ? 104.921 71.338 127.012 1.00 60.43 304 ALA B N 1
ATOM 3516 C CA . ALA B 2 304 ? 106.352 71.367 127.278 1.00 53.72 304 ALA B CA 1
ATOM 3517 C C . ALA B 2 304 ? 106.909 70.012 127.701 1.00 57.88 304 ALA B C 1
ATOM 3518 O O . ALA B 2 304 ? 107.965 69.960 128.341 1.00 61.54 304 ALA B O 1
ATOM 3520 N N . ALA B 2 305 ? 106.235 68.920 127.356 1.00 57.84 305 ALA B N 1
ATOM 3521 C CA . ALA B 2 305 ? 106.636 67.581 127.754 1.00 55.39 305 ALA B CA 1
ATOM 3522 C C . ALA B 2 305 ? 107.213 66.825 126.568 1.00 62.32 305 ALA B C 1
ATOM 3523 O O . ALA B 2 305 ? 106.685 66.899 125.455 1.00 65.66 305 ALA B O 1
ATOM 3525 N N . ASP B 2 306 ? 108.305 66.101 126.816 1.00 61.06 306 ASP B N 1
ATOM 3526 C CA . ASP B 2 306 ? 108.874 65.244 125.785 1.00 59.55 306 ASP B CA 1
ATOM 3527 C C . ASP B 2 306 ? 107.989 64.036 125.519 1.00 65.39 306 ASP B C 1
ATOM 3528 O O . ASP B 2 306 ? 107.911 63.563 124.380 1.00 67.56 306 ASP B O 1
ATOM 3533 N N . HIS B 2 307 ? 107.320 63.526 126.549 1.00 70.18 307 HIS B N 1
ATOM 3534 C CA . HIS B 2 307 ? 106.415 62.396 126.421 1.00 68.03 307 HIS B CA 1
ATOM 3535 C C . HIS B 2 307 ? 105.095 62.727 127.100 1.00 67.32 307 HIS B C 1
ATOM 3536 O O . HIS B 2 307 ? 105.079 63.266 128.209 1.00 69.83 307 HIS B O 1
ATOM 3543 N N . ARG B 2 308 ? 103.993 62.399 126.430 1.00 66.03 308 ARG B N 1
ATOM 3544 C CA . ARG B 2 308 ? 102.657 62.652 126.952 1.00 62.45 308 ARG B CA 1
ATOM 3545 C C . ARG B 2 308 ? 101.782 61.438 126.693 1.00 68.31 308 ARG B C 1
ATOM 3546 O O . ARG B 2 308 ? 101.720 60.946 125.563 1.00 71.93 308 ARG B O 1
ATOM 3554 N N . LEU B 2 309 ? 101.111 60.961 127.734 1.00 63.20 309 LEU B N 1
ATOM 3555 C CA . LEU B 2 309 ? 100.195 59.828 127.616 1.00 64.28 309 LEU B CA 1
ATOM 3556 C C . LEU B 2 309 ? 98.793 60.262 128.013 1.00 66.60 309 LEU B C 1
ATOM 3557 O O . LEU B 2 309 ? 98.550 60.542 129.202 1.00 70.37 309 LEU B O 1
ATOM 3562 N N . PRO B 2 310 ? 97.846 60.343 127.082 1.00 67.42 310 PRO B N 1
ATOM 3563 C CA . PRO B 2 310 ? 96.477 60.782 127.428 1.00 65.85 310 PRO B CA 1
ATOM 3564 C C . PRO B 2 310 ? 95.599 59.685 128.025 1.00 64.53 310 PRO B C 1
ATOM 3565 O O . PRO B 2 310 ? 94.840 58.993 127.349 1.00 65.72 310 PRO B O 1
ATOM 3569 N N . LEU B 2 311 ? 95.703 59.504 129.335 1.00 66.63 311 LEU B N 1
ATOM 3570 C CA . LEU B 2 311 ? 94.753 58.659 130.040 1.00 65.62 311 LEU B CA 1
ATOM 3571 C C . LEU B 2 311 ? 93.534 59.453 130.479 1.00 72.17 311 LEU B C 1
ATOM 3572 O O . LEU B 2 311 ? 93.545 60.685 130.534 1.00 74.60 311 LEU B O 1
ATOM 3577 N N . ARG B 2 312 ? 92.474 58.717 130.799 1.00 75.99 312 ARG B N 1
ATOM 3578 C CA . ARG B 2 312 ? 91.315 59.294 131.458 1.00 72.46 312 ARG B CA 1
ATOM 3579 C C . ARG B 2 312 ? 91.703 59.793 132.844 1.00 74.25 312 ARG B C 1
ATOM 3580 O O . ARG B 2 312 ? 92.623 59.274 133.481 1.00 74.04 312 ARG B O 1
ATOM 3588 N N . ALA B 2 313 ? 90.992 60.824 133.303 1.00 71.31 313 ALA B N 1
ATOM 3589 C CA . ALA B 2 313 ? 91.373 61.502 134.537 1.00 63.63 313 ALA B CA 1
ATOM 3590 C C . ALA B 2 313 ? 91.108 60.647 135.770 1.00 69.18 313 ALA B C 1
ATOM 3591 O O . ALA B 2 313 ? 91.754 60.845 136.805 1.00 72.56 313 ALA B O 1
ATOM 3593 N N . ASP B 2 314 ? 90.182 59.696 135.686 1.00 74.58 314 ASP B N 1
ATOM 3594 C CA . ASP B 2 314 ? 89.964 58.761 136.780 1.00 75.77 314 ASP B CA 1
ATOM 3595 C C . ASP B 2 314 ? 90.849 57.523 136.691 1.00 78.13 314 ASP B C 1
ATOM 3596 O O . ASP B 2 314 ? 90.829 56.701 137.613 1.00 80.57 314 ASP B O 1
ATOM 3601 N N . ALA B 2 315 ? 91.615 57.369 135.612 1.00 77.99 315 ALA B N 1
ATOM 3602 C CA . ALA B 2 315 ? 92.561 56.270 135.471 1.00 77.69 315 ALA B CA 1
ATOM 3603 C C . ALA B 2 315 ? 93.965 56.632 135.942 1.00 79.49 315 ALA B C 1
ATOM 3604 O O . ALA B 2 315 ? 94.846 55.765 135.945 1.00 83.95 315 ALA B O 1
ATOM 3606 N N . ILE B 2 316 ? 94.189 57.886 136.346 1.00 67.95 316 ILE B N 1
ATOM 3607 C CA . ILE B 2 316 ? 95.501 58.301 136.835 1.00 67.58 316 ILE B CA 1
ATOM 3608 C C . ILE B 2 316 ? 95.799 57.655 138.185 1.00 67.22 316 ILE B C 1
ATOM 3609 O O . ILE B 2 316 ? 96.963 57.408 138.520 1.00 71.87 316 ILE B O 1
ATOM 3614 N N . ALA B 2 317 ? 94.760 57.351 138.971 1.00 68.37 317 ALA B N 1
ATOM 3615 C CA . ALA B 2 317 ? 94.953 56.621 140.222 1.00 68.11 317 ALA B CA 1
ATOM 3616 C C . ALA B 2 317 ? 95.463 55.205 139.974 1.00 67.93 317 ALA B C 1
ATOM 3617 O O . ALA B 2 317 ? 96.377 54.737 140.663 1.00 67.22 317 ALA B O 1
ATOM 3619 N N . ALA B 2 318 ? 94.895 54.516 138.980 1.00 70.65 318 ALA B N 1
ATOM 3620 C CA . ALA B 2 318 ? 95.387 53.193 138.614 1.00 67.25 318 ALA B CA 1
ATOM 3621 C C . ALA B 2 318 ? 96.772 53.265 137.984 1.00 69.24 318 ALA B C 1
ATOM 3622 O O . ALA B 2 318 ? 97.582 52.350 138.172 1.00 73.28 318 ALA B O 1
ATOM 3624 N N . PHE B 2 319 ? 97.055 54.344 137.245 1.00 65.19 319 PHE B N 1
ATOM 3625 C CA . PHE B 2 319 ? 98.398 54.570 136.712 1.00 68.45 319 PHE B CA 1
ATOM 3626 C C . PHE B 2 319 ? 99.426 54.732 137.828 1.00 68.61 319 PHE B C 1
ATOM 3627 O O . PHE B 2 319 ? 100.518 54.155 137.763 1.00 69.85 319 PHE B O 1
ATOM 3635 N N . THR B 2 320 ? 99.086 55.502 138.865 1.00 71.49 320 THR B N 1
ATOM 3636 C CA . THR B 2 320 ? 99.988 55.694 139.997 1.00 68.02 320 THR B CA 1
ATOM 3637 C C . THR B 2 320 ? 100.146 54.410 140.805 1.00 70.25 320 THR B C 1
ATOM 3638 O O . THR B 2 320 ? 101.240 54.117 141.302 1.00 74.12 320 THR B O 1
ATOM 3642 N N . GLY B 2 321 ? 99.072 53.626 140.931 1.00 69.02 321 GLY B N 1
ATOM 3643 C CA . GLY B 2 321 ? 99.180 52.335 141.597 1.00 69.36 321 GLY B CA 1
ATOM 3644 C C . GLY B 2 321 ? 100.062 51.351 140.851 1.00 73.48 321 GLY B C 1
ATOM 3645 O O . GLY B 2 321 ? 100.870 50.644 141.461 1.00 74.36 321 GLY B O 1
ATOM 3646 N N . ALA B 2 322 ? 99.932 51.302 139.522 1.00 78.27 322 ALA B N 1
ATOM 3647 C CA . ALA B 2 322 ? 100.783 50.433 138.715 1.00 77.08 322 ALA B CA 1
ATOM 3648 C C . ALA B 2 322 ? 102.233 50.903 138.727 1.00 74.40 322 ALA B C 1
ATOM 3649 O O . ALA B 2 322 ? 103.156 50.079 138.735 1.00 75.50 322 ALA B O 1
ATOM 3651 N N . LEU B 2 323 ? 102.450 52.224 138.734 1.00 71.82 323 LEU B N 1
ATOM 3652 C CA . LEU B 2 323 ? 103.802 52.766 138.833 1.00 72.56 323 LEU B CA 1
ATOM 3653 C C . LEU B 2 323 ? 104.437 52.434 140.178 1.00 74.90 323 LEU B C 1
ATOM 3654 O O . LEU B 2 323 ? 105.619 52.077 140.240 1.00 76.00 323 LEU B O 1
ATOM 3659 N N . ALA B 2 324 ? 103.659 52.524 141.260 1.00 78.50 324 ALA B N 1
ATOM 3660 C CA . ALA B 2 324 ? 104.151 52.139 142.579 1.00 78.50 324 ALA B CA 1
ATOM 3661 C C . ALA B 2 324 ? 104.469 50.649 142.645 1.00 80.41 324 ALA B C 1
ATOM 3662 O O . ALA B 2 324 ? 105.501 50.252 143.206 1.00 78.46 324 ALA B O 1
ATOM 3664 N N . ASN B 2 325 ? 103.605 49.814 142.056 1.00 84.54 325 ASN B N 1
ATOM 3665 C CA . ASN B 2 325 ? 103.817 48.369 142.076 1.00 83.23 325 ASN B CA 1
ATOM 3666 C C . ASN B 2 325 ? 105.041 47.962 141.264 1.00 84.47 325 ASN B C 1
ATOM 3667 O O . ASN B 2 325 ? 105.785 47.061 141.668 1.00 84.95 325 ASN B O 1
ATOM 3672 N N . GLU B 2 326 ? 105.270 48.606 140.118 1.00 88.91 326 GLU B N 1
ATOM 3673 C CA . GLU B 2 326 ? 106.466 48.292 139.347 1.00 90.63 326 GLU B CA 1
ATOM 3674 C C . GLU B 2 326 ? 107.719 48.958 139.906 1.00 90.30 326 GLU B C 1
ATOM 3675 O O . GLU B 2 326 ? 108.828 48.521 139.581 1.00 86.44 326 GLU B O 1
ATOM 3681 N N . LEU B 2 327 ? 107.575 49.998 140.735 1.00 89.36 327 LEU B N 1
ATOM 3682 C CA . LEU B 2 327 ? 108.730 50.576 141.409 1.00 87.57 327 LEU B CA 1
ATOM 3683 C C . LEU B 2 327 ? 109.102 49.825 142.679 1.00 89.69 327 LEU B C 1
ATOM 3684 O O . LEU B 2 327 ? 110.231 49.971 143.158 1.00 86.98 327 LEU B O 1
ATOM 3689 N N . GLY B 2 328 ? 108.186 49.034 143.236 1.00 85.04 328 GLY B N 1
ATOM 3690 C CA . GLY B 2 328 ? 108.483 48.160 144.352 1.00 80.32 328 GLY B CA 1
ATOM 3691 C C . GLY B 2 328 ? 107.788 48.522 145.645 1.00 81.63 328 GLY B C 1
ATOM 3692 O O . GLY B 2 328 ? 107.721 47.682 146.552 1.00 82.35 328 GLY B O 1
ATOM 3693 N N . VAL B 2 329 ? 107.274 49.744 145.762 1.00 81.17 329 VAL B N 1
ATOM 3694 C CA . VAL B 2 329 ? 106.499 50.150 146.929 1.00 79.26 329 VAL B CA 1
ATOM 3695 C C . VAL B 2 329 ? 105.068 49.654 146.771 1.00 78.40 329 VAL B C 1
ATOM 3696 O O . VAL B 2 329 ? 104.701 49.116 145.721 1.00 79.44 329 VAL B O 1
ATOM 3700 N N . GLY B 2 330 ? 104.269 49.784 147.829 1.00 81.37 330 GLY B N 1
ATOM 3701 C CA . GLY B 2 330 ? 102.899 49.303 147.829 1.00 80.66 330 GLY B CA 1
ATOM 3702 C C . GLY B 2 330 ? 101.987 49.964 146.814 1.00 81.57 330 GLY B C 1
ATOM 3703 O O . GLY B 2 330 ? 101.837 51.188 146.801 1.00 83.73 330 GLY B O 1
ATOM 3704 N N . GLY B 2 331 ? 101.377 49.154 145.956 1.00 79.57 331 GLY B N 1
ATOM 3705 C CA . GLY B 2 331 ? 100.479 49.660 144.935 1.00 75.72 331 GLY B CA 1
ATOM 3706 C C . GLY B 2 331 ? 99.739 48.517 144.280 1.00 75.95 331 GLY B C 1
ATOM 3707 O O . GLY B 2 331 ? 100.058 47.342 144.482 1.00 76.77 331 GLY B O 1
ATOM 3708 N N . ALA B 2 332 ? 98.743 48.880 143.492 1.00 82.46 332 ALA B N 1
ATOM 3709 C CA . ALA B 2 332 ? 97.910 47.884 142.828 1.00 84.47 332 ALA B CA 1
ATOM 3710 C C . ALA B 2 332 ? 98.424 47.621 141.417 1.00 85.79 332 ALA B C 1
ATOM 3711 O O . ALA B 2 332 ? 98.582 48.568 140.638 1.00 81.57 332 ALA B O 1
ATOM 3713 N N . PRO B 2 333 ? 98.696 46.364 141.053 1.00 88.78 333 PRO B N 1
ATOM 3714 C CA . PRO B 2 333 ? 99.108 46.069 139.673 1.00 86.44 333 PRO B CA 1
ATOM 3715 C C . PRO B 2 333 ? 97.941 46.166 138.703 1.00 86.41 333 PRO B C 1
ATOM 3716 O O . PRO B 2 333 ? 97.341 45.150 138.340 1.00 88.21 333 PRO B O 1
ATOM 3720 N N . ALA B 2 334 ? 97.610 47.386 138.288 1.00 80.23 334 ALA B N 1
ATOM 3721 C CA . ALA B 2 334 ? 96.451 47.613 137.440 1.00 81.47 334 ALA B CA 1
ATOM 3722 C C . ALA B 2 334 ? 96.722 47.172 136.003 1.00 79.99 334 ALA B C 1
ATOM 3723 O O . ALA B 2 334 ? 97.865 47.111 135.544 1.00 78.94 334 ALA B O 1
ATOM 3725 N N . THR B 2 335 ? 95.641 46.862 135.294 1.00 86.28 335 THR B N 1
ATOM 3726 C CA . THR B 2 335 ? 95.695 46.497 133.884 1.00 89.97 335 THR B CA 1
ATOM 3727 C C . THR B 2 335 ? 95.335 47.713 133.041 1.00 86.31 335 THR B C 1
ATOM 3728 O O . THR B 2 335 ? 94.313 48.362 133.284 1.00 87.70 335 THR B O 1
ATOM 3732 N N . LEU B 2 336 ? 96.178 48.020 132.056 1.00 86.60 336 LEU B N 1
ATOM 3733 C CA . LEU B 2 336 ? 96.038 49.233 131.264 1.00 88.59 336 LEU B CA 1
ATOM 3734 C C . LEU B 2 336 ? 96.212 48.890 129.790 1.00 88.72 336 LEU B C 1
ATOM 3735 O O . LEU B 2 336 ? 96.388 47.726 129.416 1.00 90.15 336 LEU B O 1
ATOM 3740 N N . SER B 2 337 ? 96.160 49.922 128.949 1.00 82.55 337 SER B N 1
ATOM 3741 C CA . SER B 2 337 ? 96.407 49.761 127.526 1.00 83.13 337 SER B CA 1
ATOM 3742 C C . SER B 2 337 ? 97.893 49.485 127.284 1.00 83.76 337 SER B C 1
ATOM 3743 O O . SER B 2 337 ? 98.724 49.743 128.159 1.00 85.13 337 SER B O 1
ATOM 3746 N N . PRO B 2 338 ? 98.241 48.885 126.131 1.00 80.33 338 PRO B N 1
ATOM 3747 C CA . PRO B 2 338 ? 99.669 48.673 125.818 1.00 80.22 338 PRO B CA 1
ATOM 3748 C C . PRO B 2 338 ? 100.497 49.946 125.756 1.00 82.73 338 PRO B C 1
ATOM 3749 O O . PRO B 2 338 ? 101.655 49.940 126.196 1.00 84.84 338 PRO B O 1
ATOM 3753 N N . LYS B 2 339 ? 99.927 51.043 125.249 1.00 79.19 339 LYS B N 1
ATOM 3754 C CA . LYS B 2 339 ? 100.625 52.326 125.264 1.00 79.43 339 LYS B CA 1
ATOM 3755 C C . LYS B 2 339 ? 100.842 52.821 126.689 1.00 81.04 339 LYS B C 1
ATOM 3756 O O . LYS B 2 339 ? 101.913 53.350 127.013 1.00 82.45 339 LYS B O 1
ATOM 3762 N N . ALA B 2 340 ? 99.849 52.624 127.559 1.00 72.72 340 ALA B N 1
ATOM 3763 C CA . ALA B 2 340 ? 99.976 53.053 128.947 1.00 72.71 340 ALA B CA 1
ATOM 3764 C C . ALA B 2 340 ? 100.996 52.216 129.708 1.00 75.10 340 ALA B C 1
ATOM 3765 O O . ALA B 2 340 ? 101.747 52.752 130.526 1.00 79.87 340 ALA B O 1
ATOM 3767 N N . GLU B 2 341 ? 101.052 50.906 129.454 1.00 72.54 341 GLU B N 1
ATOM 3768 C CA . GLU B 2 341 ? 102.048 50.094 130.148 1.00 76.56 341 GLU B CA 1
ATOM 3769 C C . GLU B 2 341 ? 103.452 50.311 129.586 1.00 75.56 341 GLU B C 1
ATOM 3770 O O . GLU B 2 341 ? 104.432 50.213 130.338 1.00 76.15 341 GLU B O 1
ATOM 3776 N N . GLU B 2 342 ? 103.568 50.654 128.297 1.00 73.36 342 GLU B N 1
ATOM 3777 C CA . GLU B 2 342 ? 104.852 51.086 127.751 1.00 75.79 342 GLU B CA 1
ATOM 3778 C C . GLU B 2 342 ? 105.310 52.392 128.387 1.00 75.86 342 GLU B C 1
ATOM 3779 O O . GLU B 2 342 ? 106.495 52.556 128.702 1.00 74.92 342 GLU B O 1
ATOM 3785 N N . PHE B 2 343 ? 104.377 53.321 128.604 1.00 69.75 343 PHE B N 1
ATOM 3786 C CA . PHE B 2 343 ? 104.721 54.593 129.229 1.00 65.39 343 PHE B CA 1
ATOM 3787 C C . PHE B 2 343 ? 105.066 54.385 130.704 1.00 65.20 343 PHE B C 1
ATOM 3788 O O . PHE B 2 343 ? 105.956 55.055 131.247 1.00 66.81 343 PHE B O 1
ATOM 3796 N N . LEU B 2 344 ? 104.389 53.423 131.348 1.00 71.01 344 LEU B N 1
ATOM 3797 C CA . LEU B 2 344 ? 104.694 53.028 132.722 1.00 72.37 344 LEU B CA 1
ATOM 3798 C C . LEU B 2 344 ? 106.110 52.490 132.850 1.00 76.93 344 LEU B C 1
ATOM 3799 O O . LEU B 2 344 ? 106.861 52.902 133.741 1.00 76.01 344 LEU B O 1
ATOM 3804 N N . ARG B 2 345 ? 106.488 51.550 131.978 1.00 76.32 345 ARG B N 1
ATOM 3805 C CA . ARG B 2 345 ? 107.824 50.975 132.092 1.00 70.73 345 ARG B CA 1
ATOM 3806 C C . ARG B 2 345 ? 108.896 51.959 131.639 1.00 73.53 345 ARG B C 1
ATOM 3807 O O . ARG B 2 345 ? 110.027 51.894 132.130 1.00 77.50 345 ARG B O 1
ATOM 3815 N N . ALA B 2 346 ? 108.551 52.906 130.757 1.00 67.51 346 ALA B N 1
ATOM 3816 C CA . ALA B 2 346 ? 109.479 53.985 130.425 1.00 69.69 346 ALA B CA 1
ATOM 3817 C C . ALA B 2 346 ? 109.749 54.883 131.627 1.00 69.56 346 ALA B C 1
ATOM 3818 O O . ALA B 2 346 ? 110.907 55.229 131.898 1.00 68.57 346 ALA B O 1
ATOM 3820 N N . ILE B 2 347 ? 108.696 55.251 132.371 1.00 70.94 347 ILE B N 1
ATOM 3821 C CA . ILE B 2 347 ? 108.876 56.040 133.591 1.00 67.14 347 ILE B CA 1
ATOM 3822 C C . ILE B 2 347 ? 109.649 55.247 134.640 1.00 71.05 347 ILE B C 1
ATOM 3823 O O . ILE B 2 347 ? 110.564 55.772 135.281 1.00 73.10 347 ILE B O 1
ATOM 3828 N N . ALA B 2 348 ? 109.319 53.963 134.806 1.00 72.34 348 ALA B N 1
ATOM 3829 C CA . ALA B 2 348 ? 109.975 53.146 135.824 1.00 73.59 348 ALA B CA 1
ATOM 3830 C C . ALA B 2 348 ? 111.438 52.872 135.493 1.00 76.30 348 ALA B C 1
ATOM 3831 O O . ALA B 2 348 ? 112.248 52.677 136.406 1.00 78.26 348 ALA B O 1
ATOM 3833 N N . ARG B 2 349 ? 111.797 52.843 134.208 1.00 82.51 349 ARG B N 1
ATOM 3834 C CA . ARG B 2 349 ? 113.202 52.708 133.850 1.00 81.93 349 ARG B CA 1
ATOM 3835 C C . ARG B 2 349 ? 113.943 54.035 133.932 1.00 79.88 349 ARG B C 1
ATOM 3836 O O . ARG B 2 349 ? 115.140 54.045 134.237 1.00 80.91 349 ARG B O 1
ATOM 3844 N N . ASP B 2 350 ? 113.266 55.156 133.662 1.00 80.10 350 ASP B N 1
ATOM 3845 C CA . ASP B 2 350 ? 113.913 56.452 133.839 1.00 81.27 350 ASP B CA 1
ATOM 3846 C C . ASP B 2 350 ? 114.124 56.774 135.313 1.00 82.84 350 ASP B C 1
ATOM 3847 O O . ASP B 2 350 ? 115.126 57.400 135.673 1.00 87.24 350 ASP B O 1
ATOM 3852 N N . LEU B 2 351 ? 113.195 56.362 136.169 1.00 83.00 351 LEU B N 1
ATOM 3853 C CA . LEU B 2 351 ? 113.403 56.342 137.604 1.00 81.43 351 LEU B CA 1
ATOM 3854 C C . LEU B 2 351 ? 114.280 55.147 137.970 1.00 84.27 351 LEU B C 1
ATOM 3855 O O . LEU B 2 351 ? 114.575 54.286 137.136 1.00 90.59 351 LEU B O 1
ATOM 3860 N N . GLU B 2 352 ? 114.732 55.131 139.230 1.00 92.55 352 GLU B N 1
ATOM 3861 C CA . GLU B 2 352 ? 115.771 54.236 139.759 1.00 96.67 352 GLU B CA 1
ATOM 3862 C C . GLU B 2 352 ? 117.094 54.357 139.000 1.00 96.93 352 GLU B C 1
ATOM 3863 O O . GLU B 2 352 ? 117.922 53.442 139.032 1.00 97.07 352 GLU B O 1
ATOM 3869 N N . GLU B 2 353 ? 117.302 55.487 138.325 1.00 92.69 353 GLU B N 1
ATOM 3870 C CA . GLU B 2 353 ? 118.575 55.867 137.734 1.00 92.37 353 GLU B CA 1
ATOM 3871 C C . GLU B 2 353 ? 118.976 57.285 138.088 1.00 92.70 353 GLU B C 1
ATOM 3872 O O . GLU B 2 353 ? 120.158 57.625 137.956 1.00 90.08 353 GLU B O 1
ATOM 3878 N N . HIS B 2 354 ? 118.037 58.117 138.531 1.00 91.73 354 HIS B N 1
ATOM 3879 C CA . HIS B 2 354 ? 118.290 59.463 139.035 1.00 91.90 354 HIS B CA 1
ATOM 3880 C C . HIS B 2 354 ? 117.747 59.507 140.459 1.00 90.44 354 HIS B C 1
ATOM 3881 O O . HIS B 2 354 ? 116.604 59.904 140.693 1.00 86.51 354 HIS B O 1
ATOM 3888 N N . ARG B 2 355 ? 118.575 59.088 141.413 1.00 95.38 355 ARG B N 1
ATOM 3889 C CA . ARG B 2 355 ? 118.200 59.070 142.822 1.00 94.88 355 ARG B CA 1
ATOM 3890 C C . ARG B 2 355 ? 118.525 60.434 143.419 1.00 94.09 355 ARG B C 1
ATOM 3891 O O . ARG B 2 355 ? 119.697 60.792 143.567 1.00 94.81 355 ARG B O 1
ATOM 3899 N N . GLY B 2 356 ? 117.488 61.194 143.760 1.00 84.41 356 GLY B N 1
ATOM 3900 C CA . GLY B 2 356 ? 117.654 62.563 144.184 1.00 87.15 356 GLY B CA 1
ATOM 3901 C C . GLY B 2 356 ? 117.727 63.561 143.052 1.00 86.40 356 GLY B C 1
ATOM 3902 O O . GLY B 2 356 ? 117.799 64.768 143.311 1.00 86.00 356 GLY B O 1
ATOM 3903 N N . GLN B 2 357 ? 117.721 63.094 141.805 1.00 84.57 357 GLN B N 1
ATOM 3904 C CA . GLN B 2 357 ? 117.680 63.954 140.632 1.00 85.83 357 GLN B CA 1
ATOM 3905 C C . GLN B 2 357 ? 116.376 63.796 139.863 1.00 84.77 357 GLN B C 1
ATOM 3906 O O . GLN B 2 357 ? 116.313 64.126 138.676 1.00 85.58 357 GLN B O 1
ATOM 3912 N N . SER B 2 358 ? 115.337 63.287 140.517 1.00 78.87 358 SER B N 1
ATOM 3913 C CA . SER B 2 358 ? 114.039 63.073 139.901 1.00 80.13 358 SER B CA 1
ATOM 3914 C C . SER B 2 358 ? 112.950 63.612 140.818 1.00 81.23 358 SER B C 1
ATOM 3915 O O . SER B 2 358 ? 113.191 63.933 141.983 1.00 81.39 358 SER B O 1
ATOM 3918 N N . VAL B 2 359 ? 111.740 63.716 140.275 1.00 72.51 359 VAL B N 1
ATOM 3919 C CA . VAL B 2 359 ? 110.596 64.229 141.021 1.00 70.99 359 VAL B CA 1
ATOM 3920 C C . VAL B 2 359 ? 109.328 63.620 140.428 1.00 69.01 359 VAL B C 1
ATOM 3921 O O . VAL B 2 359 ? 109.222 63.426 139.214 1.00 70.63 359 VAL B O 1
ATOM 3925 N N . VAL B 2 360 ? 108.389 63.260 141.300 1.00 64.54 360 VAL B N 1
ATOM 3926 C CA . VAL B 2 360 ? 107.066 62.797 140.900 1.00 69.41 360 VAL B CA 1
ATOM 3927 C C . VAL B 2 360 ? 106.047 63.759 141.492 1.00 70.59 360 VAL B C 1
ATOM 3928 O O . VAL B 2 360 ? 105.968 63.910 142.717 1.00 70.31 360 VAL B O 1
ATOM 3932 N N . ILE B 2 361 ? 105.277 64.413 140.626 1.00 71.56 361 ILE B N 1
ATOM 3933 C CA . ILE B 2 361 ? 104.332 65.451 141.022 1.00 71.33 361 ILE B CA 1
ATOM 3934 C C . ILE B 2 361 ? 102.923 64.963 140.718 1.00 74.15 361 ILE B C 1
ATOM 3935 O O . ILE B 2 361 ? 102.668 64.420 139.637 1.00 77.23 361 ILE B O 1
ATOM 3940 N N . ALA B 2 362 ? 102.016 65.143 141.673 1.00 72.59 362 ALA B N 1
ATOM 3941 C CA . ALA B 2 362 ? 100.609 64.812 141.501 1.00 70.49 362 ALA B CA 1
ATOM 3942 C C . ALA B 2 362 ? 99.786 66.092 141.485 1.00 73.31 362 ALA B C 1
ATOM 3943 O O . ALA B 2 362 ? 100.098 67.050 142.199 1.00 79.07 362 ALA B O 1
ATOM 3945 N N . GLY B 2 363 ? 98.739 66.108 140.662 1.00 62.69 363 GLY B N 1
ATOM 3946 C CA . GLY B 2 363 ? 97.911 67.287 140.539 1.00 64.23 363 GLY B CA 1
ATOM 3947 C C . GLY B 2 363 ? 96.958 67.469 141.695 1.00 69.97 363 GLY B C 1
ATOM 3948 O O . GLY B 2 363 ? 96.672 66.542 142.445 1.00 70.06 363 GLY B O 1
ATOM 3949 N N . ASP B 2 364 ? 96.458 68.703 141.823 1.00 73.32 364 ASP B N 1
ATOM 3950 C CA . ASP B 2 364 ? 95.496 69.016 142.874 1.00 68.88 364 ASP B CA 1
ATOM 3951 C C . ASP B 2 364 ? 94.156 68.335 142.629 1.00 68.96 364 ASP B C 1
ATOM 3952 O O . ASP B 2 364 ? 93.424 68.044 143.581 1.00 73.99 364 ASP B O 1
ATOM 3957 N N . GLN B 2 365 ? 93.823 68.078 141.364 1.00 66.72 365 GLN B N 1
ATOM 3958 C CA . GLN B 2 365 ? 92.600 67.366 141.019 1.00 65.43 365 GLN B CA 1
ATOM 3959 C C . GLN B 2 365 ? 92.689 65.875 141.310 1.00 66.30 365 GLN B C 1
ATOM 3960 O O . GLN B 2 365 ? 91.650 65.214 141.398 1.00 67.30 365 GLN B O 1
ATOM 3966 N N . GLN B 2 366 ? 93.896 65.335 141.457 1.00 67.21 366 GLN B N 1
ATOM 3967 C CA . GLN B 2 366 ? 94.061 63.915 141.712 1.00 64.97 366 GLN B CA 1
ATOM 3968 C C . GLN B 2 366 ? 93.648 63.577 143.145 1.00 67.93 366 GLN B C 1
ATOM 3969 O O . GLN B 2 366 ? 93.691 64.438 144.022 1.00 68.63 366 GLN B O 1
ATOM 3975 N N . PRO B 2 367 ? 93.217 62.341 143.397 1.00 71.15 367 PRO B N 1
ATOM 3976 C CA . PRO B 2 367 ? 92.781 61.946 144.747 1.00 69.66 367 PRO B CA 1
ATOM 3977 C C . PRO B 2 367 ? 93.909 61.963 145.769 1.00 72.82 367 PRO B C 1
ATOM 3978 O O . PRO B 2 367 ? 95.103 61.962 145.415 1.00 75.22 367 PRO B O 1
ATOM 3982 N N . PRO B 2 368 ? 93.557 62.019 147.064 1.00 74.24 368 PRO B N 1
ATOM 3983 C CA . PRO B 2 368 ? 94.581 61.936 148.119 1.00 72.31 368 PRO B CA 1
ATOM 3984 C C . PRO B 2 368 ? 95.370 60.640 148.130 1.00 75.33 368 PRO B C 1
ATOM 3985 O O . PRO B 2 368 ? 96.504 60.637 148.620 1.00 76.92 368 PRO B O 1
ATOM 3989 N N . ILE B 2 369 ? 94.812 59.542 147.612 1.00 77.12 369 ILE B N 1
ATOM 3990 C CA . ILE B 2 369 ? 95.597 58.321 147.467 1.00 74.86 369 ILE B CA 1
ATOM 3991 C C . ILE B 2 369 ? 96.698 58.520 146.428 1.00 71.91 369 ILE B C 1
ATOM 3992 O O . ILE B 2 369 ? 97.824 58.044 146.607 1.00 79.04 369 ILE B O 1
ATOM 3997 N N . VAL B 2 370 ? 96.417 59.285 145.369 1.00 65.85 370 VAL B N 1
ATOM 3998 C CA . VAL B 2 370 ? 97.439 59.602 144.375 1.00 70.45 370 VAL B CA 1
ATOM 3999 C C . VAL B 2 370 ? 98.498 60.520 144.971 1.00 71.76 370 VAL B C 1
ATOM 4000 O O . VAL B 2 370 ? 99.697 60.355 144.710 1.00 74.96 370 VAL B O 1
ATOM 4004 N N . HIS B 2 371 ? 98.076 61.478 145.804 1.00 73.00 371 HIS B N 1
ATOM 4005 C CA . HIS B 2 371 ? 99.034 62.367 146.465 1.00 69.34 371 HIS B CA 1
ATOM 4006 C C . HIS B 2 371 ? 99.935 61.609 147.438 1.00 70.42 371 HIS B C 1
ATOM 4007 O O . HIS B 2 371 ? 101.158 61.801 147.449 1.00 71.36 371 HIS B O 1
ATOM 4014 N N . ALA B 2 372 ? 99.347 60.728 148.252 1.00 69.70 372 ALA B N 1
ATOM 4015 C CA . ALA B 2 372 ? 100.124 59.941 149.204 1.00 70.01 372 ALA B CA 1
ATOM 4016 C C . ALA B 2 372 ? 101.015 58.926 148.504 1.00 73.58 372 ALA B C 1
ATOM 4017 O O . ALA B 2 372 ? 102.123 58.647 148.975 1.00 76.63 372 ALA B O 1
ATOM 4019 N N . LEU B 2 373 ? 100.564 58.381 147.374 1.00 73.16 373 LEU B N 1
ATOM 4020 C CA . LEU B 2 373 ? 101.378 57.435 146.627 1.00 72.27 373 LEU B CA 1
ATOM 4021 C C . LEU B 2 373 ? 102.550 58.127 145.945 1.00 70.55 373 LEU B C 1
ATOM 4022 O O . LEU B 2 373 ? 103.650 57.566 145.893 1.00 76.21 373 LEU B O 1
ATOM 4027 N N . ALA B 2 374 ? 102.343 59.351 145.446 1.00 64.99 374 ALA B N 1
ATOM 4028 C CA . ALA B 2 374 ? 103.455 60.137 144.919 1.00 64.56 374 ALA B CA 1
ATOM 4029 C C . ALA B 2 374 ? 104.431 60.526 146.023 1.00 67.86 374 ALA B C 1
ATOM 4030 O O . ALA B 2 374 ? 105.646 60.560 145.795 1.00 69.22 374 ALA B O 1
ATOM 4032 N N . HIS B 2 375 ? 103.916 60.817 147.224 1.00 74.61 375 HIS B N 1
ATOM 4033 C CA . HIS B 2 375 ? 104.780 61.086 148.372 1.00 73.49 375 HIS B CA 1
ATOM 4034 C C . HIS B 2 375 ? 105.613 59.864 148.744 1.00 72.89 375 HIS B C 1
ATOM 4035 O O . HIS B 2 375 ? 106.803 59.988 149.053 1.00 72.82 375 HIS B O 1
ATOM 4042 N N . LEU B 2 376 ? 105.004 58.676 148.710 1.00 75.50 376 LEU B N 1
ATOM 4043 C CA . LEU B 2 376 ? 105.727 57.440 149.005 1.00 76.33 376 LEU B CA 1
ATOM 4044 C C . LEU B 2 376 ? 106.782 57.138 147.944 1.00 74.50 376 LEU B C 1
ATOM 4045 O O . LEU B 2 376 ? 107.888 56.687 148.273 1.00 76.62 376 LEU B O 1
ATOM 4050 N N . ILE B 2 377 ? 106.456 57.390 146.672 1.00 73.06 377 ILE B N 1
ATOM 4051 C CA . ILE B 2 377 ? 107.409 57.184 145.582 1.00 71.76 377 ILE B CA 1
ATOM 4052 C C . ILE B 2 377 ? 108.591 58.142 145.712 1.00 71.59 377 ILE B C 1
ATOM 4053 O O . ILE B 2 377 ? 109.753 57.738 145.575 1.00 77.30 377 ILE B O 1
ATOM 4058 N N . ASN B 2 378 ? 108.318 59.414 146.023 1.00 69.84 378 ASN B N 1
ATOM 4059 C CA . ASN B 2 378 ? 109.393 60.385 146.209 1.00 67.77 378 ASN B CA 1
ATOM 4060 C C . ASN B 2 378 ? 110.206 60.109 147.469 1.00 70.09 378 ASN B C 1
ATOM 4061 O O . ASN B 2 378 ? 111.394 60.446 147.519 1.00 69.06 378 ASN B O 1
ATOM 4066 N N . ALA B 2 379 ? 109.590 59.516 148.494 1.00 81.75 379 ALA B N 1
ATOM 4067 C CA . ALA B 2 379 ? 110.327 59.183 149.709 1.00 80.75 379 ALA B CA 1
ATOM 4068 C C . ALA B 2 379 ? 111.258 57.999 149.485 1.00 80.57 379 ALA B C 1
ATOM 4069 O O . ALA B 2 379 ? 112.425 58.030 149.893 1.00 82.55 379 ALA B O 1
ATOM 4071 N N . GLU B 2 380 ? 110.763 56.943 148.835 1.00 82.26 380 GLU B N 1
ATOM 4072 C CA . GLU B 2 380 ? 111.591 55.768 148.590 1.00 80.00 380 GLU B CA 1
ATOM 4073 C C . GLU B 2 380 ? 112.621 56.009 147.494 1.00 81.68 380 GLU B C 1
ATOM 4074 O O . GLU B 2 380 ? 113.682 55.376 147.503 1.00 81.78 380 GLU B O 1
ATOM 4080 N N . LEU B 2 381 ? 112.355 56.937 146.582 1.00 79.54 381 LEU B N 1
ATOM 4081 C CA . LEU B 2 381 ? 113.243 57.219 145.466 1.00 77.97 381 LEU B CA 1
ATOM 4082 C C . LEU B 2 381 ? 114.414 58.114 145.860 1.00 78.00 381 LEU B C 1
ATOM 4083 O O . LEU B 2 381 ? 115.301 58.353 145.036 1.00 79.60 381 LEU B O 1
ATOM 4088 N N . GLY B 2 382 ? 114.444 58.603 147.098 1.00 78.64 382 GLY B N 1
ATOM 4089 C CA . GLY B 2 382 ? 115.536 59.440 147.550 1.00 78.71 382 GLY B CA 1
ATOM 4090 C C . GLY B 2 382 ? 115.415 60.896 147.179 1.00 79.75 382 GLY B C 1
ATOM 4091 O O . GLY B 2 382 ? 116.424 61.607 147.166 1.00 78.52 382 GLY B O 1
ATOM 4092 N N . ASN B 2 383 ? 114.207 61.366 146.880 1.00 76.23 383 ASN B N 1
ATOM 4093 C CA . ASN B 2 383 ? 113.996 62.725 146.408 1.00 74.26 383 ASN B CA 1
ATOM 4094 C C . ASN B 2 383 ? 113.756 63.728 147.528 1.00 75.70 383 ASN B C 1
ATOM 4095 O O . ASN B 2 383 ? 113.703 64.932 147.255 1.00 77.65 383 ASN B O 1
ATOM 4100 N N . VAL B 2 384 ? 113.618 63.275 148.771 1.00 72.01 384 VAL B N 1
ATOM 4101 C CA . VAL B 2 384 ? 113.319 64.171 149.883 1.00 70.61 384 VAL B CA 1
ATOM 4102 C C . VAL B 2 384 ? 114.593 64.898 150.291 1.00 73.27 384 VAL B C 1
ATOM 4103 O O . VAL B 2 384 ? 115.614 64.268 150.588 1.00 74.43 384 VAL B O 1
ATOM 4107 N N . GLY B 2 385 ? 114.535 66.228 150.305 1.00 74.58 385 GLY B N 1
ATOM 4108 C CA . GLY B 2 385 ? 115.685 67.051 150.593 1.00 74.43 385 GLY B CA 1
ATOM 4109 C C . GLY B 2 385 ? 116.523 67.411 149.388 1.00 76.03 385 GLY B C 1
ATOM 4110 O O . GLY B 2 385 ? 117.433 68.241 149.511 1.00 74.25 385 GLY B O 1
ATOM 4111 N N . GLN B 2 386 ? 116.244 66.821 148.228 1.00 76.97 386 GLN B N 1
ATOM 4112 C CA . GLN B 2 386 ? 116.981 67.087 147.002 1.00 77.18 386 GLN B CA 1
ATOM 4113 C C . GLN B 2 386 ? 116.126 67.759 145.940 1.00 77.40 386 GLN B C 1
ATOM 4114 O O . GLN B 2 386 ? 116.498 68.816 145.423 1.00 79.39 386 GLN B O 1
ATOM 4120 N N . THR B 2 387 ? 114.985 67.171 145.598 1.00 74.23 387 THR B N 1
ATOM 4121 C CA . THR B 2 387 ? 114.051 67.786 144.664 1.00 75.95 387 THR B CA 1
ATOM 4122 C C . THR B 2 387 ? 112.712 68.126 145.296 1.00 75.64 387 THR B C 1
ATOM 4123 O O . THR B 2 387 ? 112.146 69.174 144.988 1.00 75.57 387 THR B O 1
ATOM 4127 N N . VAL B 2 388 ? 112.186 67.275 146.173 1.00 72.65 388 VAL B N 1
ATOM 4128 C CA . VAL B 2 388 ? 110.962 67.589 146.896 1.00 71.60 388 VAL B CA 1
ATOM 4129 C C . VAL B 2 388 ? 111.341 68.046 148.298 1.00 72.66 388 VAL B C 1
ATOM 4130 O O . VAL B 2 388 ? 112.394 67.684 148.837 1.00 76.84 388 VAL B O 1
ATOM 4134 N N . PHE B 2 389 ? 110.497 68.897 148.874 1.00 77.57 389 PHE B N 1
ATOM 4135 C CA . PHE B 2 389 ? 110.740 69.455 150.194 1.00 77.79 389 PHE B CA 1
ATOM 4136 C C . PHE B 2 389 ? 109.424 69.532 150.946 1.00 77.54 389 PHE B C 1
ATOM 4137 O O . PHE B 2 389 ? 108.403 69.933 150.382 1.00 75.30 389 PHE B O 1
ATOM 4145 N N . TYR B 2 390 ? 109.452 69.152 152.217 1.00 74.98 390 TYR B N 1
ATOM 4146 C CA . TYR B 2 390 ? 108.276 69.195 153.074 1.00 76.47 390 TYR B CA 1
ATOM 4147 C C . TYR B 2 390 ? 108.467 70.298 154.102 1.00 80.14 390 TYR B C 1
ATOM 4148 O O . TYR B 2 390 ? 109.452 70.295 154.848 1.00 80.67 390 TYR B O 1
ATOM 4157 N N . HIS B 2 391 ? 107.534 71.238 154.131 1.00 79.37 391 HIS B N 1
ATOM 4158 C CA . HIS B 2 391 ? 107.593 72.405 154.993 1.00 80.03 391 HIS B CA 1
ATOM 4159 C C . HIS B 2 391 ? 106.376 72.424 155.909 1.00 80.55 391 HIS B C 1
ATOM 4160 O O . HIS B 2 391 ? 105.484 71.578 155.815 1.00 82.55 391 HIS B O 1
ATOM 4167 N N . GLU B 2 392 ? 106.356 73.404 156.806 1.00 86.02 392 GLU B N 1
ATOM 4168 C CA . GLU B 2 392 ? 105.168 73.666 157.595 1.00 84.02 392 GLU B CA 1
ATOM 4169 C C . GLU B 2 392 ? 104.066 74.215 156.688 1.00 84.48 392 GLU B C 1
ATOM 4170 O O . GLU B 2 392 ? 104.356 74.856 155.674 1.00 85.96 392 GLU B O 1
ATOM 4176 N N . PRO B 2 393 ? 102.797 73.938 157.005 1.00 82.76 393 PRO B N 1
ATOM 4177 C CA . PRO B 2 393 ? 101.701 74.436 156.161 1.00 81.98 393 PRO B CA 1
ATOM 4178 C C . PRO B 2 393 ? 101.593 75.953 156.216 1.00 83.83 393 PRO B C 1
ATOM 4179 O O . PRO B 2 393 ? 101.693 76.561 157.284 1.00 84.01 393 PRO B O 1
ATOM 4183 N N . VAL B 2 394 ? 101.390 76.561 155.045 1.00 82.27 394 VAL B N 1
ATOM 4184 C CA . VAL B 2 394 ? 101.425 78.014 154.917 1.00 86.00 394 VAL B CA 1
ATOM 4185 C C . VAL B 2 394 ? 100.043 78.633 154.766 1.00 87.88 394 VAL B C 1
ATOM 4186 O O . VAL B 2 394 ? 99.918 79.865 154.855 1.00 85.60 394 VAL B O 1
ATOM 4190 N N . GLU B 2 395 ? 99.027 77.806 154.501 1.00 90.30 395 GLU B N 1
ATOM 4191 C CA . GLU B 2 395 ? 97.661 78.341 154.250 1.00 89.23 395 GLU B CA 1
ATOM 4192 C C . GLU B 2 395 ? 96.871 78.386 155.562 1.00 89.93 395 GLU B C 1
ATOM 4193 O O . GLU B 2 395 ? 95.784 77.775 155.619 1.00 93.33 395 GLU B O 1
ATOM 4199 N N . ALA B 2 396 ? 97.396 79.088 156.571 1.00 85.76 396 ALA B N 1
ATOM 4200 C CA . ALA B 2 396 ? 96.681 79.217 157.862 1.00 88.86 396 ALA B CA 1
ATOM 4201 C C . ALA B 2 396 ? 96.219 77.830 158.319 1.00 90.81 396 ALA B C 1
ATOM 4202 O O . ALA B 2 396 ? 97.087 76.961 158.531 1.00 92.45 396 ALA B O 1
ATOM 4204 N N . ARG B 2 397 ? 94.904 77.636 158.458 1.00 83.45 397 ARG B N 1
ATOM 4205 C CA . ARG B 2 397 ? 94.356 76.321 158.884 1.00 85.38 397 ARG B CA 1
ATOM 4206 C C . ARG B 2 397 ? 94.064 75.461 157.653 1.00 83.97 397 ARG B C 1
ATOM 4207 O O . ARG B 2 397 ? 93.069 75.749 156.958 1.00 79.88 397 ARG B O 1
ATOM 4215 N N . PRO B 2 398 ? 94.875 74.425 157.346 1.00 85.09 398 PRO B N 1
ATOM 4216 C CA . PRO B 2 398 ? 94.576 73.520 156.235 1.00 82.60 398 PRO B CA 1
ATOM 4217 C C . PRO B 2 398 ? 93.317 72.714 156.578 1.00 86.18 398 PRO B C 1
ATOM 4218 O O . PRO B 2 398 ? 93.176 72.327 157.723 1.00 86.89 398 PRO B O 1
ATOM 4222 N N . THR B 2 399 ? 92.441 72.490 155.595 1.00 82.36 399 THR B N 1
ATOM 4223 C CA . THR B 2 399 ? 91.203 71.766 155.839 1.00 82.82 399 THR B CA 1
ATOM 4224 C C . THR B 2 399 ? 90.655 71.260 154.513 1.00 85.10 399 THR B C 1
ATOM 4225 O O . THR B 2 399 ? 91.144 71.612 153.438 1.00 83.11 399 THR B O 1
ATOM 4229 N N . ASN B 2 400 ? 89.629 70.419 154.612 1.00 85.99 400 ASN B N 1
ATOM 4230 C CA . ASN B 2 400 ? 88.872 69.959 153.450 1.00 80.49 400 ASN B CA 1
ATOM 4231 C C . ASN B 2 400 ? 87.771 70.981 153.198 1.00 85.07 400 ASN B C 1
ATOM 4232 O O . ASN B 2 400 ? 86.745 70.990 153.884 1.00 86.80 400 ASN B O 1
ATOM 4237 N N . GLN B 2 401 ? 87.996 71.853 152.211 1.00 80.19 401 GLN B N 1
ATOM 4238 C CA . GLN B 2 401 ? 87.110 72.992 151.992 1.00 75.85 401 GLN B CA 1
ATOM 4239 C C . GLN B 2 401 ? 85.761 72.561 151.429 1.00 78.62 401 GLN B C 1
ATOM 4240 O O . GLN B 2 401 ? 84.727 73.140 151.779 1.00 83.76 401 GLN B O 1
ATOM 4246 N N . THR B 2 402 ? 85.746 71.542 150.566 1.00 81.14 402 THR B N 1
ATOM 4247 C CA . THR B 2 402 ? 84.471 71.060 150.046 1.00 81.99 402 THR B CA 1
ATOM 4248 C C . THR B 2 402 ? 83.656 70.345 151.122 1.00 80.70 402 THR B C 1
ATOM 4249 O O . THR B 2 402 ? 82.429 70.486 151.154 1.00 83.58 402 THR B O 1
ATOM 4253 N N . GLU B 2 403 ? 84.315 69.641 152.050 1.00 81.26 403 GLU B N 1
ATOM 4254 C CA . GLU B 2 403 ? 83.600 69.037 153.169 1.00 83.76 403 GLU B CA 1
ATOM 4255 C C . GLU B 2 403 ? 83.099 70.093 154.143 1.00 88.27 403 GLU B C 1
ATOM 4256 O O . GLU B 2 403 ? 82.016 69.940 154.723 1.00 88.71 403 GLU B O 1
ATOM 4262 N N . GLU B 2 404 ? 83.864 71.175 154.318 1.00 86.71 404 GLU B N 1
ATOM 4263 C CA . GLU B 2 404 ? 83.402 72.297 155.131 1.00 85.62 404 GLU B CA 1
ATOM 4264 C C . GLU B 2 404 ? 82.197 72.983 154.497 1.00 84.24 404 GLU B C 1
ATOM 4265 O O . GLU B 2 404 ? 81.281 73.413 155.205 1.00 86.35 404 GLU B O 1
ATOM 4271 N N . LEU B 2 405 ? 82.177 73.087 153.166 1.00 74.97 405 LEU B N 1
ATOM 4272 C CA . LEU B 2 405 ? 81.023 73.664 152.481 1.00 76.65 405 LEU B CA 1
ATOM 4273 C C . LEU B 2 405 ? 79.799 72.7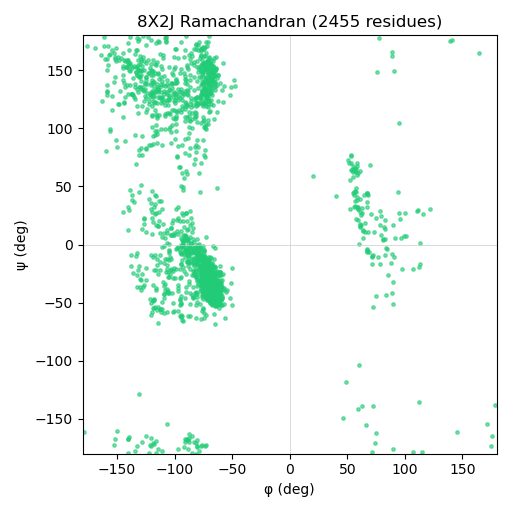58 152.582 1.00 79.31 405 LEU B C 1
ATOM 4274 O O . LEU B 2 405 ? 78.671 73.251 152.705 1.00 79.66 405 LEU B O 1
ATOM 4279 N N . VAL B 2 406 ? 80.004 71.436 152.527 1.00 79.21 406 VAL B N 1
ATOM 4280 C CA . VAL B 2 406 ? 78.908 70.488 152.743 1.00 80.31 406 VAL B CA 1
ATOM 4281 C C . VAL B 2 406 ? 78.350 70.618 154.159 1.00 79.99 406 VAL B C 1
ATOM 4282 O O . VAL B 2 406 ? 77.128 70.633 154.360 1.00 79.71 406 VAL B O 1
ATOM 4286 N N . ALA B 2 407 ? 79.234 70.753 155.154 1.00 81.18 407 ALA B N 1
ATOM 4287 C CA . ALA B 2 407 ? 78.789 70.950 156.534 1.00 83.78 407 ALA B CA 1
ATOM 4288 C C . ALA B 2 407 ? 78.061 72.282 156.710 1.00 84.78 407 ALA B C 1
ATOM 4289 O O . ALA B 2 407 ? 77.064 72.359 157.441 1.00 84.61 407 ALA B O 1
ATOM 4291 N N . LEU B 2 408 ? 78.531 73.330 156.028 1.00 85.26 408 LEU B N 1
ATOM 4292 C CA . LEU B 2 408 ? 77.890 74.640 156.111 1.00 83.15 408 LEU B CA 1
ATOM 4293 C C . LEU B 2 408 ? 76.501 74.634 155.482 1.00 83.43 408 LEU B C 1
ATOM 4294 O O . LEU B 2 408 ? 75.560 75.202 156.048 1.00 86.67 408 LEU B O 1
ATOM 4299 N N . VAL B 2 409 ? 76.339 73.992 154.320 1.00 82.00 409 VAL B N 1
ATOM 4300 C CA . VAL B 2 409 ? 75.008 73.949 153.721 1.00 80.96 409 VAL B CA 1
ATOM 4301 C C . VAL B 2 409 ? 74.101 72.961 154.446 1.00 81.44 409 VAL B C 1
ATOM 4302 O O . VAL B 2 409 ? 72.876 73.125 154.415 1.00 84.00 409 VAL B O 1
ATOM 4306 N N . SER B 2 410 ? 74.664 71.965 155.139 1.00 79.88 410 SER B N 1
ATOM 4307 C CA . SER B 2 410 ? 73.852 71.129 156.017 1.00 81.59 410 SER B CA 1
ATOM 4308 C C . SER B 2 410 ? 73.335 71.927 157.207 1.00 82.95 410 SER B C 1
ATOM 4309 O O . SER B 2 410 ? 72.178 71.766 157.613 1.00 84.36 410 SER B O 1
ATOM 4312 N N . GLU B 2 411 ? 74.176 72.804 157.766 1.00 84.81 411 GLU B N 1
ATOM 4313 C CA . GLU B 2 411 ? 73.727 73.694 158.834 1.00 85.16 411 GLU B CA 1
ATOM 4314 C C . GLU B 2 411 ? 72.695 74.698 158.328 1.00 88.02 411 GLU B C 1
ATOM 4315 O O . GLU B 2 411 ? 71.764 75.058 159.058 1.00 85.91 411 GLU B O 1
ATOM 4321 N N . MET B 2 412 ? 72.853 75.163 157.084 1.00 87.79 412 MET B N 1
ATOM 4322 C CA . MET B 2 412 ? 71.868 76.056 156.476 1.00 83.01 412 MET B CA 1
ATOM 4323 C C . MET B 2 412 ? 70.526 75.362 156.276 1.00 85.44 412 MET B C 1
ATOM 4324 O O . MET B 2 412 ? 69.471 75.972 156.479 1.00 86.38 412 MET B O 1
ATOM 4329 N N . ALA B 2 413 ? 70.549 74.096 155.850 1.00 84.80 413 ALA B N 1
ATOM 4330 C CA . ALA B 2 413 ? 69.312 73.338 155.693 1.00 84.95 413 ALA B CA 1
ATOM 4331 C C . ALA B 2 413 ? 68.673 73.035 157.043 1.00 86.16 413 ALA B C 1
ATOM 4332 O O . ALA B 2 413 ? 67.442 73.024 157.164 1.00 82.91 413 ALA B O 1
ATOM 4334 N N . ALA B 2 414 ? 69.490 72.789 158.069 1.00 88.90 414 ALA B N 1
ATOM 4335 C CA . ALA B 2 414 ? 68.967 72.560 159.408 1.00 89.95 414 ALA B CA 1
ATOM 4336 C C . ALA B 2 414 ? 68.490 73.839 160.083 1.00 90.74 414 ALA B C 1
ATOM 4337 O O . ALA B 2 414 ? 67.737 73.764 161.059 1.00 89.30 414 ALA B O 1
ATOM 4339 N N . GLY B 2 415 ? 68.907 75.004 159.591 1.00 86.68 415 GLY B N 1
ATOM 4340 C CA . GLY B 2 415 ? 68.471 76.261 160.162 1.00 86.52 415 GLY B CA 1
ATOM 4341 C C . GLY B 2 415 ? 69.219 76.702 161.397 1.00 87.01 415 GLY B C 1
ATOM 4342 O O . GLY B 2 415 ? 68.746 77.604 162.097 1.00 86.29 415 GLY B O 1
ATOM 4343 N N . ARG B 2 416 ? 70.372 76.101 161.688 1.00 95.95 416 ARG B N 1
ATOM 4344 C CA . ARG B 2 416 ? 71.145 76.451 162.873 1.00 96.15 416 ARG B CA 1
ATOM 4345 C C . ARG B 2 416 ? 71.972 77.718 162.699 1.00 95.92 416 ARG B C 1
ATOM 4346 O O . ARG B 2 416 ? 72.563 78.186 163.678 1.00 93.70 416 ARG B O 1
ATOM 4354 N N . VAL B 2 417 ? 72.033 78.281 161.496 1.00 90.46 417 VAL B N 1
ATOM 4355 C CA . VAL B 2 417 ? 72.842 79.463 161.223 1.00 89.58 417 VAL B CA 1
ATOM 4356 C C . VAL B 2 417 ? 71.952 80.697 161.241 1.00 91.12 417 VAL B C 1
ATOM 4357 O O . VAL B 2 417 ? 70.810 80.669 160.763 1.00 89.97 417 VAL B O 1
ATOM 4361 N N . GLU B 2 418 ? 72.462 81.777 161.828 1.00 92.96 418 GLU B N 1
ATOM 4362 C CA . GLU B 2 418 ? 71.769 83.059 161.856 1.00 91.16 418 GLU B CA 1
ATOM 4363 C C . GLU B 2 418 ? 72.557 84.154 161.158 1.00 91.92 418 GLU B C 1
ATOM 4364 O O . GLU B 2 418 ? 71.996 84.890 160.339 1.00 94.11 418 GLU B O 1
ATOM 4370 N N . THR B 2 419 ? 73.844 84.283 161.458 1.00 83.88 419 THR B N 1
ATOM 4371 C CA . THR B 2 419 ? 74.701 85.294 160.857 1.00 84.95 419 THR B CA 1
ATOM 4372 C C . THR B 2 419 ? 75.714 84.615 159.948 1.00 83.80 419 THR B C 1
ATOM 4373 O O . THR B 2 419 ? 76.418 83.694 160.374 1.00 82.23 419 THR B O 1
ATOM 4377 N N . LEU B 2 420 ? 75.778 85.065 158.698 1.00 86.33 420 LEU B N 1
ATOM 4378 C CA . LEU B 2 420 ? 76.692 84.511 157.707 1.00 86.69 420 LEU B CA 1
ATOM 4379 C C . LEU B 2 420 ? 77.507 85.645 157.109 1.00 87.02 420 LEU B C 1
ATOM 4380 O O . LEU B 2 420 ? 76.941 86.604 156.577 1.00 87.66 420 LEU B O 1
ATOM 4385 N N . ILE B 2 421 ? 78.829 85.534 157.190 1.00 82.55 421 ILE B N 1
ATOM 4386 C CA . ILE B 2 421 ? 79.742 86.531 156.646 1.00 81.66 421 ILE B CA 1
ATOM 4387 C C . ILE B 2 421 ? 80.614 85.842 155.608 1.00 83.10 421 ILE B C 1
ATOM 4388 O O . ILE B 2 421 ? 81.194 84.786 155.884 1.00 85.01 421 ILE B O 1
ATOM 4393 N N . MET B 2 422 ? 80.694 86.425 154.416 1.00 80.65 422 MET B N 1
ATOM 4394 C CA . MET B 2 422 ? 81.577 85.929 153.372 1.00 75.63 422 MET B CA 1
ATOM 4395 C C . MET B 2 422 ? 82.596 86.987 152.986 1.00 76.97 422 MET B C 1
ATOM 4396 O O . MET B 2 422 ? 82.299 88.185 152.987 1.00 78.20 422 MET B O 1
ATOM 4401 N N . ILE B 2 423 ? 83.798 86.527 152.651 1.00 79.40 423 ILE B N 1
ATOM 4402 C CA . ILE B 2 423 ? 84.842 87.360 152.071 1.00 78.02 423 ILE B CA 1
ATOM 4403 C C . ILE B 2 423 ? 85.255 86.702 150.763 1.00 76.79 423 ILE B C 1
ATOM 4404 O O . ILE B 2 423 ? 85.807 85.595 150.771 1.00 80.62 423 ILE B O 1
ATOM 4409 N N . GLY B 2 424 ? 84.991 87.379 149.645 1.00 65.94 424 GLY B N 1
ATOM 4410 C CA . GLY B 2 424 ? 85.341 86.869 148.335 1.00 67.86 424 GLY B CA 1
ATOM 4411 C C . GLY B 2 424 ? 84.549 85.621 147.979 1.00 75.71 424 GLY B C 1
ATOM 4412 O O . GLY B 2 424 ? 83.449 85.371 148.478 1.00 75.53 424 GLY B O 1
ATOM 4413 N N . GLY B 2 425 ? 85.137 84.828 147.094 1.00 86.93 425 GLY B N 1
ATOM 4414 C CA . GLY B 2 425 ? 84.662 83.490 146.801 1.00 84.36 425 GLY B CA 1
ATOM 4415 C C . GLY B 2 425 ? 83.539 83.333 145.802 1.00 84.31 425 GLY B C 1
ATOM 4416 O O . GLY B 2 425 ? 83.612 82.452 144.943 1.00 90.36 425 GLY B O 1
ATOM 4417 N N . ASN B 2 426 ? 82.503 84.188 145.890 1.00 59.93 426 ASN B N 1
ATOM 4418 C CA . ASN B 2 426 ? 81.214 84.066 145.202 1.00 65.09 426 ASN B CA 1
ATOM 4419 C C . ASN B 2 426 ? 80.617 82.676 145.414 1.00 61.88 426 ASN B C 1
ATOM 4420 O O . ASN B 2 426 ? 80.611 81.866 144.479 1.00 67.83 426 ASN B O 1
ATOM 4425 N N . PRO B 2 427 ? 80.118 82.364 146.618 1.00 58.84 427 PRO B N 1
ATOM 4426 C CA . PRO B 2 427 ? 79.757 80.969 146.923 1.00 60.84 427 PRO B CA 1
ATOM 4427 C C . PRO B 2 427 ? 78.530 80.446 146.192 1.00 62.68 427 PRO B C 1
ATOM 4428 O O . PRO B 2 427 ? 78.510 79.251 145.880 1.00 62.50 427 PRO B O 1
ATOM 4432 N N . VAL B 2 428 ? 77.527 81.286 145.906 1.00 66.46 428 VAL B N 1
ATOM 4433 C CA . VAL B 2 428 ? 76.333 80.835 145.185 1.00 60.26 428 VAL B CA 1
ATOM 4434 C C . VAL B 2 428 ? 76.693 80.373 143.781 1.00 61.97 428 VAL B C 1
ATOM 4435 O O . VAL B 2 428 ? 76.258 79.307 143.327 1.00 66.83 428 VAL B O 1
ATOM 4439 N N . TYR B 2 429 ? 77.522 81.148 143.087 1.00 64.58 429 TYR B N 1
ATOM 4440 C CA . TYR B 2 429 ? 77.943 80.756 141.751 1.00 59.83 429 TYR B CA 1
ATOM 4441 C C . TYR B 2 429 ? 78.969 79.629 141.796 1.00 61.72 429 TYR B C 1
ATOM 4442 O O . TYR B 2 429 ? 78.962 78.749 140.931 1.00 65.43 429 TYR B O 1
ATOM 4451 N N . ASN B 2 430 ? 79.844 79.624 142.800 1.00 65.72 430 ASN B N 1
ATOM 4452 C CA . ASN B 2 430 ? 80.994 78.729 142.806 1.00 56.88 430 ASN B CA 1
ATOM 4453 C C . ASN B 2 430 ? 80.737 77.391 143.487 1.00 60.62 430 ASN B C 1
ATOM 4454 O O . ASN B 2 430 ? 81.576 76.492 143.372 1.00 67.10 430 ASN B O 1
ATOM 4459 N N . ALA B 2 431 ? 79.621 77.228 144.185 1.00 63.94 431 ALA B N 1
ATOM 4460 C CA . ALA B 2 431 ? 79.370 75.973 144.864 1.00 67.09 431 ALA B CA 1
ATOM 4461 C C . ALA B 2 431 ? 78.907 74.910 143.870 1.00 73.64 431 ALA B C 1
ATOM 4462 O O . ALA B 2 431 ? 78.392 75.240 142.798 1.00 72.02 431 ALA B O 1
ATOM 4464 N N . PRO B 2 432 ? 79.124 73.631 144.184 1.00 77.62 432 PRO B N 1
ATOM 4465 C CA . PRO B 2 432 ? 78.502 72.566 143.391 1.00 76.53 432 PRO B CA 1
ATOM 4466 C C . PRO B 2 432 ? 76.983 72.625 143.473 1.00 73.95 432 PRO B C 1
ATOM 4467 O O . PRO B 2 432 ? 76.406 72.987 144.500 1.00 73.90 432 PRO B O 1
ATOM 4471 N N . GLY B 2 433 ? 76.336 72.266 142.365 1.00 71.81 433 GLY B N 1
ATOM 4472 C CA . GLY B 2 433 ? 74.900 72.433 142.242 1.00 73.16 433 GLY B CA 1
ATOM 4473 C C . GLY B 2 433 ? 74.071 71.442 143.028 1.00 78.76 433 GLY B C 1
ATOM 4474 O O . GLY B 2 433 ? 72.862 71.656 143.173 1.00 79.86 433 GLY B O 1
ATOM 4475 N N . ASP B 2 434 ? 74.679 70.371 143.537 1.00 84.28 434 ASP B N 1
ATOM 4476 C CA . ASP B 2 434 ? 73.937 69.414 144.344 1.00 82.75 434 ASP B CA 1
ATOM 4477 C C . ASP B 2 434 ? 73.678 69.920 145.755 1.00 83.42 434 ASP B C 1
ATOM 4478 O O . ASP B 2 434 ? 72.820 69.366 146.450 1.00 82.68 434 ASP B O 1
ATOM 4483 N N . LEU B 2 435 ? 74.398 70.955 146.192 1.00 87.48 435 LEU B N 1
ATOM 4484 C CA . LEU B 2 435 ? 74.213 71.495 147.531 1.00 88.34 435 LEU B CA 1
ATOM 4485 C C . LEU B 2 435 ? 73.055 72.479 147.623 1.00 89.43 435 LEU B C 1
ATOM 4486 O O . LEU B 2 435 ? 72.530 72.674 148.727 1.00 91.66 435 LEU B O 1
ATOM 4491 N N . ARG B 2 436 ? 72.658 73.085 146.497 1.00 89.07 436 ARG B N 1
ATOM 4492 C CA . ARG B 2 436 ? 71.581 74.079 146.395 1.00 89.19 436 ARG B CA 1
ATOM 4493 C C . ARG B 2 436 ? 71.847 75.268 147.324 1.00 90.65 436 ARG B C 1
ATOM 4494 O O . ARG B 2 436 ? 71.144 75.499 148.312 1.00 90.53 436 ARG B O 1
ATOM 4502 N N . PHE B 2 437 ? 72.917 75.995 146.981 1.00 81.63 437 PHE B N 1
ATOM 4503 C CA . PHE B 2 437 ? 73.423 77.058 147.845 1.00 79.56 437 PHE B CA 1
ATOM 4504 C C . PHE B 2 437 ? 72.445 78.218 147.962 1.00 83.83 437 PHE B C 1
ATOM 4505 O O . PHE B 2 437 ? 72.293 78.788 149.046 1.00 86.05 437 PHE B O 1
ATOM 4513 N N . ALA B 2 438 ? 71.775 78.580 146.863 1.00 84.30 438 ALA B N 1
ATOM 4514 C CA . ALA B 2 438 ? 70.808 79.676 146.899 1.00 82.39 438 ALA B CA 1
ATOM 4515 C C . ALA B 2 438 ? 69.603 79.336 147.770 1.00 82.42 438 ALA B C 1
ATOM 4516 O O . ALA B 2 438 ? 69.160 80.162 148.580 1.00 80.36 438 ALA B O 1
ATOM 4518 N N . ASP B 2 439 ? 69.080 78.114 147.633 1.00 86.49 439 ASP B N 1
ATOM 4519 C CA . ASP B 2 439 ? 67.944 77.686 148.441 1.00 87.65 439 ASP B CA 1
ATOM 4520 C C . ASP B 2 439 ? 68.321 77.523 149.907 1.00 90.23 439 ASP B C 1
ATOM 4521 O O . ASP B 2 439 ? 67.503 77.806 150.790 1.00 91.36 439 ASP B O 1
ATOM 4526 N N . ARG B 2 440 ? 69.546 77.072 150.188 1.00 90.10 440 ARG B N 1
ATOM 4527 C CA . ARG B 2 440 ? 69.982 76.937 151.573 1.00 89.97 440 ARG B CA 1
ATOM 4528 C C . ARG B 2 440 ? 70.313 78.287 152.196 1.00 91.01 440 ARG B C 1
ATOM 4529 O O . ARG B 2 440 ? 70.204 78.448 153.416 1.00 91.47 440 ARG B O 1
ATOM 4537 N N . MET B 2 441 ? 70.708 79.258 151.375 1.00 86.07 441 MET B N 1
ATOM 4538 C CA . MET B 2 441 ? 71.043 80.597 151.833 1.00 85.69 441 MET B CA 1
ATOM 4539 C C . MET B 2 441 ? 69.815 81.473 152.037 1.00 88.87 441 MET B C 1
ATOM 4540 O O . MET B 2 441 ? 69.838 82.362 152.895 1.00 87.93 441 MET B O 1
ATOM 4545 N N . ALA B 2 442 ? 68.731 81.221 151.299 1.00 88.52 442 ALA B N 1
ATOM 4546 C CA . ALA B 2 442 ? 67.519 82.023 151.436 1.00 85.06 442 ALA B CA 1
ATOM 4547 C C . ALA B 2 442 ? 66.801 81.826 152.769 1.00 85.67 442 ALA B C 1
ATOM 4548 O O . ALA B 2 442 ? 65.891 82.602 153.077 1.00 85.93 442 ALA B O 1
ATOM 4550 N N . SER B 2 443 ? 67.178 80.821 153.561 1.00 87.18 443 SER B N 1
ATOM 4551 C CA . SER B 2 443 ? 66.525 80.558 154.835 1.00 89.40 443 SER B CA 1
ATOM 4552 C C . SER B 2 443 ? 67.130 81.323 156.006 1.00 90.41 443 SER B C 1
ATOM 4553 O O . SER B 2 443 ? 66.497 81.395 157.066 1.00 89.16 443 SER B O 1
ATOM 4556 N N . VAL B 2 444 ? 68.324 81.890 155.856 1.00 88.76 444 VAL B N 1
ATOM 4557 C CA . VAL B 2 444 ? 68.981 82.576 156.968 1.00 86.74 444 VAL B CA 1
ATOM 4558 C C . VAL B 2 444 ? 68.358 83.960 157.135 1.00 88.77 444 VAL B C 1
ATOM 4559 O O . VAL B 2 444 ? 67.791 84.503 156.173 1.00 89.68 444 VAL B O 1
ATOM 4563 N N . PRO B 2 445 ? 68.369 84.542 158.347 1.00 87.81 445 PRO B N 1
ATOM 4564 C CA . PRO B 2 445 ? 67.835 85.902 158.514 1.00 88.06 445 PRO B CA 1
ATOM 4565 C C . PRO B 2 445 ? 68.670 86.984 157.845 1.00 88.31 445 PRO B C 1
ATOM 4566 O O . PRO B 2 445 ? 68.128 87.808 157.101 1.00 85.46 445 PRO B O 1
ATOM 4570 N N . LEU B 2 446 ? 69.979 87.005 158.092 1.00 85.19 446 LEU B N 1
ATOM 4571 C CA . LEU B 2 446 ? 70.828 88.053 157.544 1.00 84.65 446 LEU B CA 1
ATOM 4572 C C . LEU B 2 446 ? 72.145 87.456 157.067 1.00 88.44 446 LEU B C 1
ATOM 4573 O O . LEU B 2 446 ? 72.586 86.403 157.534 1.00 88.24 446 LEU B O 1
ATOM 4578 N N . THR B 2 447 ? 72.769 88.154 156.119 1.00 85.45 447 THR B N 1
ATOM 4579 C CA . THR B 2 447 ? 73.986 87.695 155.468 1.00 79.59 447 THR B CA 1
ATOM 4580 C C . THR B 2 447 ? 74.909 88.903 155.332 1.00 81.90 447 THR B C 1
ATOM 4581 O O . THR B 2 447 ? 74.462 90.047 155.403 1.00 85.35 447 THR B O 1
ATOM 4585 N N . ILE B 2 448 ? 76.215 88.651 155.225 1.00 80.47 448 ILE B N 1
ATOM 4586 C CA . ILE B 2 448 ? 77.219 89.676 154.956 1.00 79.55 448 ILE B CA 1
ATOM 4587 C C . ILE B 2 448 ? 78.116 89.170 153.830 1.00 81.96 448 ILE B C 1
ATOM 4588 O O . ILE B 2 448 ? 78.584 88.027 153.876 1.00 84.34 448 ILE B O 1
ATOM 4593 N N . HIS B 2 449 ? 78.341 90.007 152.812 1.00 75.41 449 HIS B N 1
ATOM 4594 C CA . HIS B 2 449 ? 79.162 89.636 151.666 1.00 76.23 449 HIS B CA 1
ATOM 4595 C C . HIS B 2 449 ? 80.188 90.715 151.341 1.00 76.27 449 HIS B C 1
ATOM 4596 O O . HIS B 2 449 ? 79.967 91.904 151.584 1.00 77.85 449 HIS B O 1
ATOM 4603 N N . LEU B 2 450 ? 81.323 90.274 150.786 1.00 76.29 450 LEU B N 1
ATOM 4604 C CA . LEU B 2 450 ? 82.432 91.171 150.452 1.00 74.57 450 LEU B CA 1
ATOM 4605 C C . LEU B 2 450 ? 83.252 90.501 149.346 1.00 76.73 450 LEU B C 1
ATOM 4606 O O . LEU B 2 450 ? 84.087 89.644 149.644 1.00 81.64 450 LEU B O 1
ATOM 4611 N N . SER B 2 451 ? 83.005 90.876 148.071 1.00 69.58 451 SER B N 1
ATOM 4612 C CA . SER B 2 451 ? 83.730 90.207 146.989 1.00 76.01 451 SER B CA 1
ATOM 4613 C C . SER B 2 451 ? 84.078 91.097 145.796 1.00 80.79 451 SER B C 1
ATOM 4614 O O . SER B 2 451 ? 84.140 90.593 144.668 1.00 84.92 451 SER B O 1
ATOM 4617 N N . GLN B 2 452 ? 84.249 92.408 145.998 1.00 73.55 452 GLN B N 1
ATOM 4618 C CA . GLN B 2 452 ? 84.667 93.427 145.018 1.00 71.62 452 GLN B CA 1
ATOM 4619 C C . GLN B 2 452 ? 83.651 93.680 143.905 1.00 72.16 452 GLN B C 1
ATOM 4620 O O . GLN B 2 452 ? 83.860 94.592 143.099 1.00 71.06 452 GLN B O 1
ATOM 4626 N N . PHE B 2 453 ? 82.565 92.919 143.835 1.00 72.04 453 PHE B N 1
ATOM 4627 C CA . PHE B 2 453 ? 81.572 93.034 142.782 1.00 67.47 453 PHE B CA 1
ATOM 4628 C C . PHE B 2 453 ? 80.213 92.783 143.405 1.00 69.27 453 PHE B C 1
ATOM 4629 O O . PHE B 2 453 ? 80.102 92.157 144.461 1.00 73.00 453 PHE B O 1
ATOM 4637 N N . VAL B 2 454 ? 79.172 93.261 142.734 1.00 72.32 454 VAL B N 1
ATOM 4638 C CA . VAL B 2 454 ? 77.803 92.868 143.084 1.00 72.53 454 VAL B CA 1
ATOM 4639 C C . VAL B 2 454 ? 77.551 91.579 142.313 1.00 73.52 454 VAL B C 1
ATOM 4640 O O . VAL B 2 454 ? 76.970 91.553 141.226 1.00 75.33 454 VAL B O 1
ATOM 4644 N N . ASP B 2 455 ? 78.011 90.477 142.895 1.00 72.76 455 ASP B N 1
ATOM 4645 C CA . ASP B 2 455 ? 78.008 89.181 142.234 1.00 69.19 455 ASP B CA 1
ATOM 4646 C C . ASP B 2 455 ? 76.635 88.533 142.378 1.00 74.15 455 ASP B C 1
ATOM 4647 O O . ASP B 2 455 ? 75.661 89.165 142.793 1.00 80.28 455 ASP B O 1
ATOM 4652 N N . GLU B 2 456 ? 76.549 87.253 142.007 1.00 69.39 456 GLU B N 1
ATOM 4653 C CA . GLU B 2 456 ? 75.323 86.491 142.216 1.00 71.34 456 GLU B CA 1
ATOM 4654 C C . GLU B 2 456 ? 75.021 86.346 143.699 1.00 69.79 456 GLU B C 1
ATOM 4655 O O . GLU B 2 456 ? 73.869 86.495 144.129 1.00 76.43 456 GLU B O 1
ATOM 4661 N N . THR B 2 457 ? 76.057 86.090 144.499 1.00 63.22 457 THR B N 1
ATOM 4662 C CA . THR B 2 457 ? 75.881 85.966 145.940 1.00 69.68 457 THR B CA 1
ATOM 4663 C C . THR B 2 457 ? 75.531 87.305 146.575 1.00 71.74 457 THR B C 1
ATOM 4664 O O . THR B 2 457 ? 74.636 87.374 147.423 1.00 74.04 457 THR B O 1
ATOM 4668 N N . SER B 2 458 ? 76.218 88.378 146.167 1.00 68.21 458 SER B N 1
ATOM 4669 C CA . SER B 2 458 ? 75.957 89.704 146.721 1.00 66.34 458 SER B CA 1
ATOM 4670 C C . SER B 2 458 ? 74.582 90.226 146.326 1.00 68.84 458 SER B C 1
ATOM 4671 O O . SER B 2 458 ? 73.944 90.938 147.109 1.00 65.90 458 SER B O 1
ATOM 4674 N N . ALA B 2 459 ? 74.116 89.894 145.120 1.00 71.56 459 ALA B N 1
ATOM 4675 C CA . ALA B 2 459 ? 72.741 90.197 144.750 1.00 71.05 459 ALA B CA 1
ATOM 4676 C C . ALA B 2 459 ? 71.756 89.354 145.546 1.00 72.74 459 ALA B C 1
ATOM 4677 O O . ALA B 2 459 ? 70.654 89.818 145.856 1.00 75.18 459 ALA B O 1
ATOM 4679 N N . ARG B 2 460 ? 72.130 88.118 145.880 1.00 73.28 460 ARG B N 1
ATOM 4680 C CA . ARG B 2 460 ? 71.267 87.291 146.714 1.00 74.10 460 ARG B CA 1
ATOM 4681 C C . ARG B 2 460 ? 71.339 87.690 148.186 1.00 76.00 460 ARG B C 1
ATOM 4682 O O . ARG B 2 460 ? 70.327 87.638 148.894 1.00 78.59 460 ARG B O 1
ATOM 4690 N N . ALA B 2 461 ? 72.514 88.092 148.664 1.00 77.88 461 ALA B N 1
ATOM 4691 C CA . ALA B 2 461 ? 72.685 88.406 150.076 1.00 74.47 461 ALA B CA 1
ATOM 4692 C C . ALA B 2 461 ? 72.108 89.767 150.425 1.00 73.83 461 ALA B C 1
ATOM 4693 O O . ALA B 2 461 ? 72.036 90.674 149.591 1.00 76.67 461 ALA B O 1
ATOM 4695 N N . THR B 2 462 ? 71.695 89.898 151.680 1.00 74.41 462 THR B N 1
ATOM 4696 C CA . THR B 2 462 ? 71.604 91.204 152.302 1.00 74.96 462 THR B CA 1
ATOM 4697 C C . THR B 2 462 ? 73.006 91.670 152.678 1.00 78.27 462 THR B C 1
ATOM 4698 O O . THR B 2 462 ? 73.937 90.865 152.768 1.00 83.34 462 THR B O 1
ATOM 4702 N N . TRP B 2 463 ? 73.151 92.988 152.851 1.00 78.35 463 TRP B N 1
ATOM 4703 C CA . TRP B 2 463 ? 74.344 93.646 153.402 1.00 75.63 463 TRP B CA 1
ATOM 4704 C C . TRP B 2 463 ? 75.607 93.322 152.596 1.00 73.54 463 TRP B C 1
ATOM 4705 O O . TRP B 2 463 ? 76.538 92.674 153.073 1.00 80.66 463 TRP B O 1
ATOM 4716 N N . HIS B 2 464 ? 75.606 93.779 151.350 1.00 67.64 464 HIS B N 1
ATOM 4717 C CA . HIS B 2 464 ? 76.776 93.649 150.494 1.00 68.09 464 HIS B CA 1
ATOM 4718 C C . HIS B 2 464 ? 77.680 94.859 150.684 1.00 69.39 464 HIS B C 1
ATOM 4719 O O . HIS B 2 464 ? 77.209 95.998 150.660 1.00 75.48 464 HIS B O 1
ATOM 4726 N N . ILE B 2 465 ? 78.971 94.611 150.871 1.00 70.05 465 ILE B N 1
ATOM 4727 C CA . ILE B 2 465 ? 79.965 95.653 151.093 1.00 71.15 465 ILE B CA 1
ATOM 4728 C C . ILE B 2 465 ? 81.003 95.540 149.986 1.00 74.51 465 ILE B C 1
ATOM 4729 O O . ILE B 2 465 ? 81.461 94.433 149.697 1.00 77.17 465 ILE B O 1
ATOM 4734 N N . PRO B 2 466 ? 81.364 96.635 149.315 1.00 70.96 466 PRO B N 1
ATOM 4735 C CA . PRO B 2 466 ? 82.439 96.568 148.318 1.00 71.28 466 PRO B CA 1
ATOM 4736 C C . PRO B 2 466 ? 83.778 96.249 148.958 1.00 75.16 466 PRO B C 1
ATOM 4737 O O . PRO B 2 466 ? 84.100 96.730 150.047 1.00 80.30 466 PRO B O 1
ATOM 4741 N N . GLN B 2 467 ? 84.559 95.426 148.269 1.00 73.22 467 GLN B N 1
ATOM 4742 C CA . GLN B 2 467 ? 85.882 95.030 148.721 1.00 71.87 467 GLN B CA 1
ATOM 4743 C C . GLN B 2 467 ? 86.930 95.752 147.891 1.00 73.07 467 GLN B C 1
ATOM 4744 O O . GLN B 2 467 ? 86.794 95.869 146.669 1.00 77.91 467 GLN B O 1
ATOM 4750 N N . ALA B 2 468 ? 87.958 96.256 148.564 1.00 67.99 468 ALA B N 1
ATOM 4751 C CA . ALA B 2 468 ? 89.045 96.925 147.871 1.00 67.24 468 ALA B CA 1
ATOM 4752 C C . ALA B 2 468 ? 89.861 95.924 147.067 1.00 68.51 468 ALA B C 1
ATOM 4753 O O . ALA B 2 468 ? 90.030 94.768 147.466 1.00 69.93 468 ALA B O 1
ATOM 4755 N N . HIS B 2 469 ? 90.351 96.376 145.919 1.00 64.25 469 HIS B N 1
ATOM 4756 C CA . HIS B 2 469 ? 91.260 95.587 145.110 1.00 64.25 469 HIS B CA 1
ATOM 4757 C C . HIS B 2 469 ? 92.588 95.406 145.849 1.00 71.83 469 HIS B C 1
ATOM 4758 O O . HIS B 2 469 ? 92.936 96.217 146.711 1.00 75.91 469 HIS B O 1
ATOM 4765 N N . PRO B 2 470 ? 93.323 94.324 145.568 1.00 66.70 470 PRO B N 1
ATOM 4766 C CA . PRO B 2 470 ? 94.684 94.196 146.121 1.00 65.80 470 PRO B CA 1
ATOM 4767 C C . PRO B 2 470 ? 95.638 95.307 145.704 1.00 69.33 470 PRO B C 1
ATOM 4768 O O . PRO B 2 470 ? 96.578 95.604 146.449 1.00 69.92 470 PRO B O 1
ATOM 4772 N N . LEU B 2 471 ? 95.424 95.943 144.554 1.00 63.77 471 LEU B N 1
ATOM 4773 C CA . LEU B 2 471 ? 96.254 97.071 144.159 1.00 60.18 471 LEU B CA 1
ATOM 4774 C C . LEU B 2 471 ? 95.892 98.361 144.882 1.00 62.54 471 LEU B C 1
ATOM 4775 O O . LEU B 2 471 ? 96.616 99.351 144.739 1.00 68.09 471 LEU B O 1
ATOM 4780 N N . GLU B 2 472 ? 94.796 98.383 145.643 1.00 62.57 472 GLU B N 1
ATOM 4781 C CA . GLU B 2 472 ? 94.436 99.546 146.442 1.00 65.17 472 GLU B CA 1
ATOM 4782 C C . GLU B 2 472 ? 94.171 99.192 147.900 1.00 68.06 472 GLU B C 1
ATOM 4783 O O . GLU B 2 472 ? 93.635 100.025 148.639 1.00 70.21 472 GLU B O 1
ATOM 4789 N N . SER B 2 473 ? 94.541 97.992 148.335 1.00 66.10 473 SER B N 1
ATOM 4790 C CA . SER B 2 473 ? 94.248 97.521 149.678 1.00 66.31 473 SER B CA 1
ATOM 4791 C C . SER B 2 473 ? 95.532 97.203 150.431 1.00 66.56 473 SER B C 1
ATOM 4792 O O . SER B 2 473 ? 96.538 96.804 149.838 1.00 64.80 473 SER B O 1
ATOM 4795 N N . TRP B 2 474 ? 95.484 97.389 151.747 1.00 70.31 474 TRP B N 1
ATOM 4796 C CA . TRP B 2 474 ? 96.567 96.989 152.633 1.00 65.96 474 TRP B CA 1
ATOM 4797 C C . TRP B 2 474 ? 96.328 95.567 153.116 1.00 68.67 474 TRP B C 1
ATOM 4798 O O . TRP B 2 474 ? 95.199 95.193 153.444 1.00 74.27 474 TRP B O 1
ATOM 4809 N N . GLY B 2 475 ? 97.393 94.778 153.165 1.00 68.13 475 GLY B N 1
ATOM 4810 C CA . GLY B 2 475 ? 97.263 93.405 153.601 1.00 68.48 475 GLY B CA 1
ATOM 4811 C C . GLY B 2 475 ? 98.577 92.666 153.469 1.00 68.93 475 GLY B C 1
ATOM 4812 O O . GLY B 2 475 ? 99.640 93.268 153.309 1.00 75.48 475 GLY B O 1
ATOM 4813 N N . ASP B 2 476 ? 98.476 91.342 153.549 1.00 66.72 476 ASP B N 1
ATOM 4814 C CA . ASP B 2 476 ? 99.632 90.468 153.429 1.00 71.83 476 ASP B CA 1
ATOM 4815 C C . ASP B 2 476 ? 99.179 89.123 152.880 1.00 74.13 476 ASP B C 1
ATOM 4816 O O . ASP B 2 476 ? 97.995 88.784 152.920 1.00 71.39 476 ASP B O 1
ATOM 4821 N N . ALA B 2 477 ? 100.139 88.360 152.356 1.00 76.23 477 ALA B N 1
ATOM 4822 C CA . ALA B 2 477 ? 99.838 87.071 151.746 1.00 71.53 477 ALA B CA 1
ATOM 4823 C C . ALA B 2 477 ? 101.092 86.214 151.724 1.00 70.62 477 ALA B C 1
ATOM 4824 O O . ALA B 2 477 ? 102.151 86.681 151.298 1.00 73.63 477 ALA B O 1
ATOM 4826 N N . ARG B 2 478 ? 100.965 84.966 152.164 1.00 73.57 478 ARG B N 1
ATOM 4827 C CA . ARG B 2 478 ? 102.062 84.016 152.082 1.00 74.01 478 ARG B CA 1
ATOM 4828 C C . ARG B 2 478 ? 102.148 83.423 150.681 1.00 79.57 478 ARG B C 1
ATOM 4829 O O . ARG B 2 478 ? 101.155 83.343 149.954 1.00 82.29 478 ARG B O 1
ATOM 4837 N N . ALA B 2 479 ? 103.353 83.009 150.305 1.00 72.84 479 ALA B N 1
ATOM 4838 C CA . ALA B 2 479 ? 103.587 82.391 149.010 1.00 70.47 479 ALA B CA 1
ATOM 4839 C C . ALA B 2 479 ? 103.416 80.879 149.133 1.00 70.04 479 ALA B C 1
ATOM 4840 O O . ALA B 2 479 ? 102.948 80.367 150.153 1.00 75.67 479 ALA B O 1
ATOM 4842 N N . PHE B 2 480 ? 103.792 80.145 148.083 1.00 69.22 480 PHE B N 1
ATOM 4843 C CA . PHE B 2 480 ? 103.701 78.689 148.114 1.00 72.21 480 PHE B CA 1
ATOM 4844 C C . PHE B 2 480 ? 104.731 78.063 149.045 1.00 73.09 480 PHE B C 1
ATOM 4845 O O . PHE B 2 480 ? 104.516 76.947 149.526 1.00 70.75 480 PHE B O 1
ATOM 4853 N N . ASP B 2 481 ? 105.840 78.753 149.304 1.00 74.29 481 ASP B N 1
ATOM 4854 C CA . ASP B 2 481 ? 106.843 78.305 150.256 1.00 71.82 481 ASP B CA 1
ATOM 4855 C C . ASP B 2 481 ? 106.805 79.088 151.558 1.00 76.58 481 ASP B C 1
ATOM 4856 O O . ASP B 2 481 ? 107.551 78.756 152.483 1.00 81.13 481 ASP B O 1
ATOM 4861 N N . GLY B 2 482 ? 105.971 80.119 151.645 1.00 75.98 482 GLY B N 1
ATOM 4862 C CA . GLY B 2 482 ? 105.887 80.938 152.834 1.00 74.81 482 GLY B CA 1
ATOM 4863 C C . GLY B 2 482 ? 106.754 82.173 152.726 1.00 77.66 482 GLY B C 1
ATOM 4864 O O . GLY B 2 482 ? 107.980 82.083 152.806 1.00 81.67 482 GLY B O 1
ATOM 4865 N N . THR B 2 483 ? 106.139 83.329 152.496 1.00 78.35 483 THR B N 1
ATOM 4866 C CA . THR B 2 483 ? 106.872 84.590 152.520 1.00 77.63 483 THR B CA 1
ATOM 4867 C C . THR B 2 483 ? 106.136 85.694 153.272 1.00 75.11 483 THR B C 1
ATOM 4868 O O . THR B 2 483 ? 106.797 86.596 153.802 1.00 77.54 483 THR B O 1
ATOM 4872 N N . ALA B 2 484 ? 104.802 85.614 153.381 1.00 81.45 484 ALA B N 1
ATOM 4873 C CA . ALA B 2 484 ? 103.941 86.564 154.101 1.00 83.80 484 ALA B CA 1
ATOM 4874 C C . ALA B 2 484 ? 104.106 87.993 153.589 1.00 83.48 484 ALA B C 1
ATOM 4875 O O . ALA B 2 484 ? 104.024 88.952 154.356 1.00 88.80 484 ALA B O 1
ATOM 4877 N N . SER B 2 485 ? 104.283 88.122 152.274 1.00 74.64 485 SER B N 1
ATOM 4878 C CA . SER B 2 485 ? 104.638 89.388 151.645 1.00 74.60 485 SER B CA 1
ATOM 4879 C C . SER B 2 485 ? 103.513 90.408 151.750 1.00 74.89 485 SER B C 1
ATOM 4880 O O . SER B 2 485 ? 102.335 90.073 151.608 1.00 74.09 485 SER B O 1
ATOM 4883 N N . ILE B 2 486 ? 103.889 91.661 151.981 1.00 69.79 486 ILE B N 1
ATOM 4884 C CA . ILE B 2 486 ? 102.928 92.722 152.256 1.00 71.81 486 ILE B CA 1
ATOM 4885 C C . ILE B 2 486 ? 102.231 93.130 150.966 1.00 72.50 486 ILE B C 1
ATOM 4886 O O . ILE B 2 486 ? 102.882 93.400 149.950 1.00 73.89 486 ILE B O 1
ATOM 4891 N N . VAL B 2 487 ? 100.901 93.172 151.005 1.00 72.10 487 VAL B N 1
ATOM 4892 C CA . VAL B 2 487 ? 100.097 93.698 149.905 1.00 68.74 487 VAL B CA 1
ATOM 4893 C C . VAL B 2 487 ? 100.112 95.218 150.038 1.00 68.05 487 VAL B C 1
ATOM 4894 O O . VAL B 2 487 ? 99.462 95.785 150.916 1.00 69.53 487 VAL B O 1
ATOM 4898 N N . GLN B 2 488 ? 100.868 95.882 149.167 1.00 61.12 488 GLN B N 1
ATOM 4899 C CA . GLN B 2 488 ? 101.062 97.318 149.254 1.00 55.82 488 GLN B CA 1
ATOM 4900 C C . GLN B 2 488 ? 100.150 98.022 148.266 1.00 63.35 488 GLN B C 1
ATOM 4901 O O . GLN B 2 488 ? 100.218 97.732 147.062 1.00 66.91 488 GLN B O 1
ATOM 4907 N N . PRO B 2 489 ? 99.278 98.922 148.714 1.00 57.48 489 PRO B N 1
ATOM 4908 C CA . PRO B 2 489 ? 98.448 99.676 147.774 1.00 61.71 489 PRO B CA 1
ATOM 4909 C C . PRO B 2 489 ? 99.260 100.706 147.012 1.00 63.41 489 PRO B C 1
ATOM 4910 O O . PRO B 2 489 ? 100.256 101.240 147.504 1.00 67.54 489 PRO B O 1
ATOM 4914 N N . LEU B 2 490 ? 98.817 100.993 145.794 1.00 58.71 490 LEU B N 1
ATOM 4915 C CA . LEU B 2 490 ? 99.430 102.041 144.999 1.00 57.85 490 LEU B CA 1
ATOM 4916 C C . LEU B 2 490 ? 98.532 103.253 144.845 1.00 64.87 490 LEU B C 1
ATOM 4917 O O . LEU B 2 490 ? 98.940 104.237 144.218 1.00 66.38 490 LEU B O 1
ATOM 4922 N N . ILE B 2 491 ? 97.327 103.207 145.409 1.00 64.33 491 ILE B N 1
ATOM 4923 C CA . ILE B 2 491 ? 96.365 104.288 145.277 1.00 60.19 491 ILE B CA 1
ATOM 4924 C C . ILE B 2 491 ? 95.389 104.163 146.437 1.00 66.57 491 ILE B C 1
ATOM 4925 O O . ILE B 2 491 ? 95.238 103.089 147.027 1.00 68.34 491 ILE B O 1
ATOM 4930 N N . GLU B 2 492 ? 94.780 105.282 146.811 1.00 70.04 492 GLU B N 1
ATOM 4931 C CA . GLU B 2 492 ? 93.609 105.230 147.661 1.00 59.67 492 GLU B CA 1
ATOM 4932 C C . GLU B 2 492 ? 92.460 104.613 146.864 1.00 62.06 492 GLU B C 1
ATOM 4933 O O . GLU B 2 492 ? 92.419 104.752 145.638 1.00 62.83 492 GLU B O 1
ATOM 4939 N N . PRO B 2 493 ? 91.548 103.889 147.526 1.00 66.14 493 PRO B N 1
ATOM 4940 C CA . PRO B 2 493 ? 90.490 103.176 146.792 1.00 60.29 493 PRO B CA 1
ATOM 4941 C C . PRO B 2 493 ? 89.554 104.108 146.031 1.00 62.96 493 PRO B C 1
ATOM 4942 O O . PRO B 2 493 ? 89.146 105.159 146.530 1.00 63.35 493 PRO B O 1
ATOM 4946 N N . LEU B 2 494 ? 89.239 103.705 144.796 1.00 65.50 494 LEU B N 1
ATOM 4947 C CA . LEU B 2 494 ? 88.485 104.558 143.884 1.00 63.74 494 LEU B CA 1
ATOM 4948 C C . LEU B 2 494 ? 87.038 104.703 144.327 1.00 65.27 494 LEU B C 1
ATOM 4949 O O . LEU B 2 494 ? 86.444 105.779 144.196 1.00 66.02 494 LEU B O 1
ATOM 4954 N N . TYR B 2 495 ? 86.457 103.629 144.853 1.00 63.10 495 TYR B N 1
ATOM 4955 C CA . TYR B 2 495 ? 85.056 103.605 145.243 1.00 60.34 495 TYR B CA 1
ATOM 4956 C C . TYR B 2 495 ? 84.896 103.442 146.746 1.00 61.75 495 TYR B C 1
ATOM 4957 O O . TYR B 2 495 ? 83.803 103.117 147.220 1.00 64.17 495 TYR B O 1
ATOM 4966 N N . GLY B 2 496 ? 85.962 103.674 147.506 1.00 63.00 496 GLY B N 1
ATOM 4967 C CA . GLY B 2 496 ? 85.934 103.319 148.909 1.00 63.33 496 GLY B CA 1
ATOM 4968 C C . GLY B 2 496 ? 85.997 101.814 149.060 1.00 64.26 496 GLY B C 1
ATOM 4969 O O . GLY B 2 496 ? 86.730 101.120 148.346 1.00 65.78 496 GLY B O 1
ATOM 4970 N N . GLY B 2 497 ? 85.210 101.295 149.982 1.00 69.51 497 GLY B N 1
ATOM 4971 C CA . GLY B 2 497 ? 85.232 99.855 150.162 1.00 72.55 497 GLY B CA 1
ATOM 4972 C C . GLY B 2 497 ? 86.252 99.426 151.193 1.00 74.90 497 GLY B C 1
ATOM 4973 O O . GLY B 2 497 ? 87.300 100.045 151.377 1.00 71.21 497 GLY B O 1
ATOM 4974 N N . LYS B 2 498 ? 85.939 98.332 151.874 1.00 78.19 498 LYS B N 1
ATOM 4975 C CA . LYS B 2 498 ? 86.727 97.874 153.004 1.00 78.84 498 LYS B CA 1
ATOM 4976 C C . LYS B 2 498 ? 87.390 96.545 152.680 1.00 74.92 498 LYS B C 1
ATOM 4977 O O . LYS B 2 498 ? 86.846 95.721 151.942 1.00 74.48 498 LYS B O 1
ATOM 4983 N N . THR B 2 499 ? 88.580 96.355 153.237 1.00 73.43 499 THR B N 1
ATOM 4984 C CA . THR B 2 499 ? 89.270 95.085 153.129 1.00 75.42 499 THR B CA 1
ATOM 4985 C C . THR B 2 499 ? 88.680 94.085 154.118 1.00 76.13 499 THR B C 1
ATOM 4986 O O . THR B 2 499 ? 87.821 94.412 154.942 1.00 75.36 499 THR B O 1
ATOM 4990 N N . ALA B 2 500 ? 89.153 92.843 154.026 1.00 71.41 500 ALA B N 1
ATOM 4991 C CA . ALA B 2 500 ? 88.698 91.822 154.960 1.00 75.15 500 ALA B CA 1
ATOM 4992 C C . ALA B 2 500 ? 89.246 92.058 156.360 1.00 75.36 500 ALA B C 1
ATOM 4993 O O . ALA B 2 500 ? 88.582 91.719 157.345 1.00 79.21 500 ALA B O 1
ATOM 4995 N N . ASN B 2 501 ? 90.442 92.647 156.465 1.00 70.30 501 ASN B N 1
ATOM 4996 C CA . ASN B 2 501 ? 90.962 93.052 157.767 1.00 71.91 501 ASN B CA 1
ATOM 4997 C C . ASN B 2 501 ? 90.092 94.134 158.397 1.00 72.76 501 ASN B C 1
ATOM 4998 O O . ASN B 2 501 ? 89.821 94.096 159.601 1.00 75.75 501 ASN B O 1
ATOM 5003 N N . GLU B 2 502 ? 89.628 95.094 157.590 1.00 74.64 502 GLU B N 1
ATOM 5004 C CA . GLU B 2 502 ? 88.719 96.123 158.088 1.00 74.91 502 GLU B CA 1
ATOM 5005 C C . GLU B 2 502 ? 87.364 95.539 158.469 1.00 76.48 502 GLU B C 1
ATOM 5006 O O . GLU B 2 502 ? 86.762 95.959 159.466 1.00 77.43 502 GLU B O 1
ATOM 5012 N N . LEU B 2 503 ? 86.871 94.574 157.684 1.00 77.00 503 LEU B N 1
ATOM 5013 C CA . LEU B 2 503 ? 85.601 93.923 157.997 1.00 79.29 503 LEU B CA 1
ATOM 5014 C C . LEU B 2 503 ? 85.685 93.140 159.300 1.00 79.54 503 LEU B C 1
ATOM 5015 O O . LEU B 2 503 ? 84.763 93.182 160.120 1.00 80.50 503 LEU B O 1
ATOM 5020 N N . LEU B 2 504 ? 86.802 92.451 159.529 1.00 79.28 504 LEU B N 1
ATOM 5021 C CA . LEU B 2 504 ? 86.960 91.714 160.778 1.00 80.72 504 LEU B CA 1
ATOM 5022 C C . LEU B 2 504 ? 87.257 92.635 161.955 1.00 81.93 504 LEU B C 1
ATOM 5023 O O . LEU B 2 504 ? 86.932 92.293 163.098 1.00 83.78 504 LEU B O 1
ATOM 5028 N N . ALA B 2 505 ? 87.875 93.793 161.708 1.00 79.37 505 ALA B N 1
ATOM 5029 C CA . ALA B 2 505 ? 88.021 94.788 162.764 1.00 78.75 505 ALA B CA 1
ATOM 5030 C C . ALA B 2 505 ? 86.668 95.348 163.179 1.00 84.42 505 ALA B C 1
ATOM 5031 O O . ALA B 2 505 ? 86.410 95.543 164.372 1.00 83.06 505 ALA B O 1
ATOM 5033 N N . ALA B 2 506 ? 85.789 95.605 162.205 1.00 86.47 506 ALA B N 1
ATOM 5034 C CA . ALA B 2 506 ? 84.426 96.020 162.519 1.00 85.63 506 ALA B CA 1
ATOM 5035 C C . ALA B 2 506 ? 83.635 94.895 163.175 1.00 85.94 506 ALA B C 1
ATOM 5036 O O . ALA B 2 506 ? 82.740 95.156 163.987 1.00 86.20 506 ALA B O 1
ATOM 5038 N N . MET B 2 507 ? 83.946 93.646 162.827 1.00 86.58 507 MET B N 1
ATOM 5039 C CA . MET B 2 507 ? 83.307 92.499 163.460 1.00 86.61 507 MET B CA 1
ATOM 5040 C C . MET B 2 507 ? 83.771 92.320 164.899 1.00 86.80 507 MET B C 1
ATOM 5041 O O . MET B 2 507 ? 83.023 91.792 165.730 1.00 90.49 507 MET B O 1
ATOM 5046 N N . LEU B 2 508 ? 84.997 92.745 165.211 1.00 82.26 508 LEU B N 1
ATOM 5047 C CA . LEU B 2 508 ? 85.560 92.619 166.549 1.00 84.06 508 LEU B CA 1
ATOM 5048 C C . LEU B 2 508 ? 85.324 93.855 167.409 1.00 85.79 508 LEU B C 1
ATOM 5049 O O . LEU B 2 508 ? 86.101 94.119 168.336 1.00 84.05 508 LEU B O 1
ATOM 5054 N N . GLY B 2 509 ? 84.275 94.623 167.126 1.00 90.42 509 GLY B N 1
ATOM 5055 C CA . GLY B 2 509 ? 83.939 95.761 167.955 1.00 89.19 509 GLY B CA 1
ATOM 5056 C C . GLY B 2 509 ? 84.781 96.994 167.738 1.00 89.48 509 GLY B C 1
ATOM 5057 O O . GLY B 2 509 ? 84.783 97.885 168.593 1.00 88.36 509 GLY B O 1
ATOM 5058 N N . GLN B 2 510 ? 85.501 97.079 166.622 1.00 84.85 510 GLN B N 1
ATOM 5059 C CA . GLN B 2 510 ? 86.337 98.236 166.302 1.00 85.56 510 GLN B CA 1
ATOM 5060 C C . GLN B 2 510 ? 85.930 98.767 164.934 1.00 88.40 510 GLN B C 1
ATOM 5061 O O . GLN B 2 510 ? 86.557 98.440 163.917 1.00 88.35 510 GLN B O 1
ATOM 5067 N N . PRO B 2 511 ? 84.882 99.587 164.868 1.00 88.31 511 PRO B N 1
ATOM 5068 C CA . PRO B 2 511 ? 84.509 100.202 163.592 1.00 85.88 511 PRO B CA 1
ATOM 5069 C C . PRO B 2 511 ? 85.469 101.325 163.226 1.00 84.23 511 PRO B C 1
ATOM 5070 O O . PRO B 2 511 ? 86.278 101.777 164.040 1.00 81.46 511 PRO B O 1
ATOM 5074 N N . GLU B 2 512 ? 85.342 101.774 161.968 1.00 86.77 512 GLU B N 1
ATOM 5075 C CA . GLU B 2 512 ? 86.173 102.752 161.252 1.00 90.23 512 GLU B CA 1
ATOM 5076 C C . GLU B 2 512 ? 87.674 102.618 161.520 1.00 90.74 512 GLU B C 1
ATOM 5077 O O . GLU B 2 512 ? 88.386 103.618 161.655 1.00 91.22 512 GLU B O 1
ATOM 5083 N N . ALA B 2 513 ? 88.166 101.383 161.555 1.00 91.99 513 ALA B N 1
ATOM 5084 C CA . ALA B 2 513 ? 89.584 101.112 161.725 1.00 93.17 513 ALA B CA 1
ATOM 5085 C C . ALA B 2 513 ? 90.272 101.010 160.369 1.00 94.51 513 ALA B C 1
ATOM 5086 O O . ALA B 2 513 ? 89.696 100.521 159.394 1.00 92.47 513 ALA B O 1
ATOM 5088 N N . GLU B 2 514 ? 91.515 101.480 160.316 1.00 95.45 514 GLU B N 1
ATOM 5089 C CA . GLU B 2 514 ? 92.288 101.489 159.082 1.00 94.24 514 GLU B CA 1
ATOM 5090 C C . GLU B 2 514 ? 93.016 100.163 158.895 1.00 97.00 514 GLU B C 1
ATOM 5091 O O . GLU B 2 514 ? 93.614 99.630 159.836 1.00 98.60 514 GLU B O 1
ATOM 5097 N N . SER B 2 515 ? 92.967 99.640 157.665 1.00 81.71 515 SER B N 1
ATOM 5098 C CA . SER B 2 515 ? 93.645 98.385 157.352 1.00 79.54 515 SER B CA 1
ATOM 5099 C C . SER B 2 515 ? 95.159 98.527 157.422 1.00 81.59 515 SER B C 1
ATOM 5100 O O . SER B 2 515 ? 95.852 97.559 157.762 1.00 84.18 515 SER B O 1
ATOM 5103 N N . TYR B 2 516 ? 95.677 99.717 157.098 1.00 77.78 516 TYR B N 1
ATOM 5104 C CA . TYR B 2 516 ? 97.098 100.006 157.274 1.00 74.35 516 TYR B CA 1
ATOM 5105 C C . TYR B 2 516 ? 97.498 99.905 158.736 1.00 75.02 516 TYR B C 1
ATOM 5106 O O . TYR B 2 516 ? 98.523 99.296 159.065 1.00 82.41 516 TYR B O 1
ATOM 5115 N N . ASP B 2 517 ? 96.683 100.475 159.627 1.00 81.10 517 ASP B N 1
ATOM 5116 C CA . ASP B 2 517 ? 96.941 100.377 161.057 1.00 82.61 517 ASP B CA 1
ATOM 5117 C C . ASP B 2 517 ? 96.809 98.946 161.556 1.00 81.56 517 ASP B C 1
ATOM 5118 O O . ASP B 2 517 ? 97.568 98.535 162.437 1.00 82.54 517 ASP B O 1
ATOM 5123 N N . LEU B 2 518 ? 95.887 98.167 160.981 1.00 81.57 518 LEU B N 1
ATOM 5124 C CA . LEU B 2 518 ? 95.726 96.770 161.386 1.00 83.05 518 LEU B CA 1
ATOM 5125 C C . LEU B 2 518 ? 96.939 95.926 161.000 1.00 80.57 518 LEU B C 1
ATOM 5126 O O . LEU B 2 518 ? 97.469 95.170 161.827 1.00 82.21 518 LEU B O 1
ATOM 5131 N N . VAL B 2 519 ? 97.403 96.049 159.751 1.00 78.78 519 VAL B N 1
ATOM 5132 C CA . VAL B 2 519 ? 98.555 95.253 159.328 1.00 78.73 519 VAL B CA 1
ATOM 5133 C C . VAL B 2 519 ? 99.842 95.754 159.985 1.00 80.87 519 VAL B C 1
ATOM 5134 O O . VAL B 2 519 ? 100.737 94.955 160.287 1.00 80.93 519 VAL B O 1
ATOM 5138 N N . ARG B 2 520 ? 99.943 97.059 160.271 1.00 85.19 520 ARG B N 1
ATOM 5139 C CA . ARG B 2 520 ? 101.105 97.570 160.988 1.00 83.68 520 ARG B CA 1
ATOM 5140 C C . ARG B 2 520 ? 101.103 97.133 162.447 1.00 83.53 520 ARG B C 1
ATOM 5141 O O . ARG B 2 520 ? 102.171 96.876 163.012 1.00 84.31 520 ARG B O 1
ATOM 5149 N N . SER B 2 521 ? 99.925 97.035 163.068 1.00 82.67 521 SER B N 1
ATOM 5150 C CA . SER B 2 521 ? 99.840 96.528 164.430 1.00 84.12 521 SER B CA 1
ATOM 5151 C C . SER B 2 521 ? 100.149 95.041 164.492 1.00 83.61 521 SER B C 1
ATOM 5152 O O . SER B 2 521 ? 100.702 94.568 165.492 1.00 84.02 521 SER B O 1
ATOM 5155 N N . PHE B 2 522 ? 99.788 94.287 163.450 1.00 82.89 522 PHE B N 1
ATOM 5156 C CA . PHE B 2 522 ? 100.152 92.874 163.417 1.00 80.57 522 PHE B CA 1
ATOM 5157 C C . PHE B 2 522 ? 101.652 92.694 163.220 1.00 80.38 522 PHE B C 1
ATOM 5158 O O . PHE B 2 522 ? 102.282 91.876 163.898 1.00 79.96 522 PHE B O 1
ATOM 5166 N N . TRP B 2 523 ? 102.243 93.445 162.288 1.00 83.42 523 TRP B N 1
ATOM 5167 C CA . TRP B 2 523 ? 103.631 93.194 161.924 1.00 82.58 523 TRP B CA 1
ATOM 5168 C C . TRP B 2 523 ? 104.629 93.857 162.863 1.00 82.42 523 TRP B C 1
ATOM 5169 O O . TRP B 2 523 ? 105.760 93.373 162.974 1.00 83.86 523 TRP B O 1
ATOM 5180 N N . LEU B 2 524 ? 104.252 94.938 163.537 1.00 91.08 524 LEU B N 1
ATOM 5181 C CA . LEU B 2 524 ? 105.083 95.452 164.614 1.00 91.94 524 LEU B CA 1
ATOM 5182 C C . LEU B 2 524 ? 105.020 94.510 165.809 1.00 90.67 524 LEU B C 1
ATOM 5183 O O . LEU B 2 524 ? 104.021 93.817 166.027 1.00 89.50 524 LEU B O 1
ATOM 5188 N N . GLU B 2 525 ? 106.136 94.454 166.548 1.00 97.61 525 GLU B N 1
ATOM 5189 C CA . GLU B 2 525 ? 106.418 93.514 167.642 1.00 100.40 525 GLU B CA 1
ATOM 5190 C C . GLU B 2 525 ? 106.411 92.050 167.188 1.00 98.82 525 GLU B C 1
ATOM 5191 O O . GLU B 2 525 ? 106.338 91.140 168.020 1.00 98.44 525 GLU B O 1
ATOM 5197 N N . GLN B 2 526 ? 106.484 91.805 165.880 1.00 91.50 526 GLN B N 1
ATOM 5198 C CA . GLN B 2 526 ? 106.735 90.487 165.313 1.00 91.11 526 GLN B CA 1
ATOM 5199 C C . GLN B 2 526 ? 107.982 90.480 164.445 1.00 90.88 526 GLN B C 1
ATOM 5200 O O . GLN B 2 526 ? 108.820 89.580 164.574 1.00 91.00 526 GLN B O 1
ATOM 5206 N N . ILE B 2 527 ? 108.123 91.463 163.558 1.00 81.78 527 ILE B N 1
ATOM 5207 C CA . ILE B 2 527 ? 109.360 91.677 162.817 1.00 82.48 527 ILE B CA 1
ATOM 5208 C C . ILE B 2 527 ? 110.007 93.015 163.135 1.00 82.38 527 ILE B C 1
ATOM 5209 O O . ILE B 2 527 ? 111.146 93.251 162.705 1.00 81.11 527 ILE B O 1
ATOM 5214 N N . GLY B 2 528 ? 109.332 93.894 163.866 1.00 82.22 528 GLY B N 1
ATOM 5215 C CA . GLY B 2 528 ? 109.883 95.181 164.232 1.00 80.68 528 GLY B CA 1
ATOM 5216 C C . GLY B 2 528 ? 109.594 96.257 163.199 1.00 82.50 528 GLY B C 1
ATOM 5217 O O . GLY B 2 528 ? 109.202 95.988 162.066 1.00 84.49 528 GLY B O 1
ATOM 5218 N N . GLU B 2 529 ? 109.802 97.509 163.619 1.00 86.33 529 GLU B N 1
ATOM 5219 C CA . GLU B 2 529 ? 109.584 98.647 162.729 1.00 86.27 529 GLU B CA 1
ATOM 5220 C C . GLU B 2 529 ? 110.603 98.671 161.596 1.00 84.58 529 GLU B C 1
ATOM 5221 O O . GLU B 2 529 ? 110.249 98.933 160.438 1.00 84.43 529 GLU B O 1
ATOM 5227 N N . THR B 2 530 ? 111.871 98.385 161.908 1.00 83.02 530 THR B N 1
ATOM 5228 C CA . THR B 2 530 ? 112.897 98.306 160.874 1.00 83.02 530 THR B CA 1
ATOM 5229 C C . THR B 2 530 ? 112.668 97.123 159.937 1.00 80.27 530 THR B C 1
ATOM 5230 O O . THR B 2 530 ? 112.913 97.239 158.729 1.00 79.61 530 THR B O 1
ATOM 5234 N N . GLY B 2 531 ? 112.153 96.005 160.458 1.00 79.97 531 GLY B N 1
ATOM 5235 C CA . GLY B 2 531 ? 111.792 94.890 159.599 1.00 77.02 531 GLY B CA 1
ATOM 5236 C C . GLY B 2 531 ? 110.619 95.211 158.696 1.00 80.03 531 GLY B C 1
ATOM 5237 O O . GLY B 2 531 ? 110.593 94.800 157.535 1.00 82.49 531 GLY B O 1
ATOM 5238 N N . TRP B 2 532 ? 109.643 95.966 159.213 1.00 79.98 532 TRP B N 1
ATOM 5239 C CA . TRP B 2 532 ? 108.513 96.408 158.401 1.00 78.72 532 TRP B CA 1
ATOM 5240 C C . TRP B 2 532 ? 108.958 97.357 157.295 1.00 79.16 532 TRP B C 1
ATOM 5241 O O . TRP B 2 532 ? 108.476 97.261 156.163 1.00 77.49 532 TRP B O 1
ATOM 5252 N N . GLN B 2 533 ? 109.875 98.280 157.605 1.00 82.55 533 GLN B N 1
ATOM 5253 C CA . GLN B 2 533 ? 110.355 99.217 156.591 1.00 79.81 533 GLN B CA 1
ATOM 5254 C C . GLN B 2 533 ? 111.186 98.512 155.525 1.00 78.62 533 GLN B C 1
ATOM 5255 O O . GLN B 2 533 ? 111.051 98.811 154.329 1.00 77.80 533 GLN B O 1
ATOM 5261 N N . VAL B 2 534 ? 112.032 97.559 155.939 1.00 74.68 534 VAL B N 1
ATOM 5262 C CA . VAL B 2 534 ? 112.813 96.762 154.993 1.00 71.61 534 VAL B CA 1
ATOM 5263 C C . VAL B 2 534 ? 111.892 95.920 154.115 1.00 69.74 534 VAL B C 1
ATOM 5264 O O . VAL B 2 534 ? 112.074 95.844 152.894 1.00 69.70 534 VAL B O 1
ATOM 5268 N N . ALA B 2 535 ? 110.861 95.322 154.716 1.00 70.41 535 ALA B N 1
ATOM 5269 C CA . ALA B 2 535 ? 109.921 94.493 153.972 1.00 70.55 535 ALA B CA 1
ATOM 5270 C C . ALA B 2 535 ? 109.033 95.309 153.045 1.00 71.81 535 ALA B C 1
ATOM 5271 O O . ALA B 2 535 ? 108.568 94.791 152.027 1.00 66.35 535 ALA B O 1
ATOM 5273 N N . LEU B 2 536 ? 108.751 96.561 153.396 1.00 73.29 536 LEU B N 1
ATOM 5274 C CA . LEU B 2 536 ? 107.927 97.392 152.532 1.00 66.36 536 LEU B CA 1
ATOM 5275 C C . LEU B 2 536 ? 108.743 97.956 151.375 1.00 65.49 536 LEU B C 1
ATOM 5276 O O . LEU B 2 536 ? 108.218 98.123 150.268 1.00 67.09 536 LEU B O 1
ATOM 5281 N N . ALA B 2 537 ? 110.026 98.256 151.613 1.00 71.28 537 ALA B N 1
ATOM 5282 C CA . ALA B 2 537 ? 110.908 98.661 150.520 1.00 71.76 537 ALA B CA 1
ATOM 5283 C C . ALA B 2 537 ? 111.192 97.498 149.579 1.00 71.57 537 ALA B C 1
ATOM 5284 O O . ALA B 2 537 ? 111.222 97.672 148.356 1.00 68.10 537 ALA B O 1
ATOM 5286 N N . ASN B 2 538 ? 111.404 96.312 150.130 1.00 73.00 538 ASN B N 1
ATOM 5287 C CA . ASN B 2 538 ? 111.544 95.080 149.369 1.00 70.04 538 ASN B CA 1
ATOM 5288 C C . ASN B 2 538 ? 110.150 94.489 149.158 1.00 76.36 538 ASN B C 1
ATOM 5289 O O . ASN B 2 538 ? 109.142 95.188 149.278 1.00 80.69 538 ASN B O 1
ATOM 5294 N N . GLY B 2 539 ? 110.069 93.217 148.792 1.00 76.02 539 GLY B N 1
ATOM 5295 C CA . GLY B 2 539 ? 108.779 92.562 148.756 1.00 71.86 539 GLY B CA 1
ATOM 5296 C C . GLY B 2 539 ? 108.753 91.278 149.556 1.00 72.61 539 GLY B C 1
ATOM 5297 O O . GLY B 2 539 ? 107.872 90.440 149.356 1.00 73.20 539 GLY B O 1
ATOM 5298 N N . VAL B 2 540 ? 109.722 91.100 150.453 1.00 78.48 540 VAL B N 1
ATOM 5299 C CA . VAL B 2 540 ? 109.929 89.840 151.161 1.00 74.50 540 VAL B CA 1
ATOM 5300 C C . VAL B 2 540 ? 110.234 90.138 152.625 1.00 76.19 540 VAL B C 1
ATOM 5301 O O . VAL B 2 540 ? 111.095 90.973 152.924 1.00 75.66 540 VAL B O 1
ATOM 5305 N N . ILE B 2 541 ? 109.522 89.475 153.535 1.00 72.57 541 ILE B N 1
ATOM 5306 C CA . ILE B 2 541 ? 109.978 89.349 154.918 1.00 78.27 541 ILE B CA 1
ATOM 5307 C C . ILE B 2 541 ? 110.914 88.148 154.990 1.00 77.80 541 ILE B C 1
ATOM 5308 O O . ILE B 2 541 ? 110.551 87.042 154.577 1.00 76.53 541 ILE B O 1
ATOM 5313 N N . ALA B 2 542 ? 112.123 88.366 155.506 1.00 78.35 542 ALA B N 1
ATOM 5314 C CA . ALA B 2 542 ? 113.129 87.313 155.554 1.00 78.12 542 ALA B CA 1
ATOM 5315 C C . ALA B 2 542 ? 112.895 86.299 156.666 1.00 79.00 542 ALA B C 1
ATOM 5316 O O . ALA B 2 542 ? 113.528 85.238 156.652 1.00 81.18 542 ALA B O 1
ATOM 5318 N N . GLU B 2 543 ? 112.008 86.584 157.620 1.00 87.96 543 GLU B N 1
ATOM 5319 C CA . GLU B 2 543 ? 111.819 85.728 158.784 1.00 90.31 543 GLU B CA 1
ATOM 5320 C C . GLU B 2 543 ? 110.481 84.993 158.766 1.00 89.78 543 GLU B C 1
ATOM 5321 O O . GLU B 2 543 ? 110.041 84.495 159.806 1.00 88.90 543 GLU B O 1
ATOM 5327 N N . THR B 2 544 ? 109.824 84.912 157.607 1.00 84.62 544 THR B N 1
ATOM 5328 C CA . THR B 2 544 ? 108.532 84.244 157.500 1.00 83.29 544 THR B CA 1
ATOM 5329 C C . THR B 2 544 ? 108.566 83.058 156.545 1.00 81.82 544 THR B C 1
ATOM 5330 O O . THR B 2 544 ? 107.513 82.625 156.068 1.00 80.13 544 THR B O 1
ATOM 5334 N N . VAL B 2 545 ? 109.744 82.524 156.252 1.00 83.02 545 VAL B N 1
ATOM 5335 C CA . VAL B 2 545 ? 109.841 81.345 155.401 1.00 82.87 545 VAL B CA 1
ATOM 5336 C C . VAL B 2 545 ? 109.433 80.118 156.209 1.00 84.22 545 VAL B C 1
ATOM 5337 O O . VAL B 2 545 ? 109.696 80.029 157.417 1.00 80.48 545 VAL B O 1
ATOM 5341 N N . ALA B 2 546 ? 108.712 79.207 155.569 1.00 78.52 546 ALA B N 1
ATOM 5342 C CA . ALA B 2 546 ? 108.268 77.995 156.245 1.00 77.71 546 ALA B CA 1
ATOM 5343 C C . ALA B 2 546 ? 109.461 77.079 156.476 1.00 78.55 546 ALA B C 1
ATOM 5344 O O . ALA B 2 546 ? 110.178 76.762 155.517 1.00 79.54 546 ALA B O 1
ATOM 5346 N N . PRO B 2 547 ? 109.730 76.659 157.711 1.00 81.32 547 PRO B N 1
ATOM 5347 C CA . PRO B 2 547 ? 110.883 75.791 157.959 1.00 78.92 547 PRO B CA 1
ATOM 5348 C C . PRO B 2 547 ? 110.666 74.396 157.400 1.00 78.31 547 PRO B C 1
ATOM 5349 O O . PRO B 2 547 ? 109.546 73.883 157.357 1.00 77.36 547 PRO B O 1
ATOM 5353 N N . VAL B 2 548 ? 111.758 73.790 156.959 1.00 82.70 548 VAL B N 1
ATOM 5354 C CA . VAL B 2 548 ? 111.712 72.434 156.430 1.00 81.79 548 VAL B CA 1
ATOM 5355 C C . VAL B 2 548 ? 111.572 71.457 157.593 1.00 83.39 548 VAL B C 1
ATOM 5356 O O . VAL B 2 548 ? 112.170 71.638 158.662 1.00 80.60 548 VAL B O 1
ATOM 5360 N N . ILE B 2 549 ? 110.716 70.452 157.416 1.00 83.76 549 ILE B N 1
ATOM 5361 C CA . ILE B 2 549 ? 110.455 69.453 158.440 1.00 84.63 549 ILE B CA 1
ATOM 5362 C C . ILE B 2 549 ? 110.701 68.074 157.846 1.00 85.07 549 ILE B C 1
ATOM 5363 O O . ILE B 2 549 ? 110.914 67.916 156.644 1.00 81.04 549 ILE B O 1
ATOM 5368 N N . GLU B 2 550 ? 110.667 67.066 158.714 1.00 91.92 550 GLU B N 1
ATOM 5369 C CA . GLU B 2 550 ? 110.865 65.673 158.322 1.00 91.07 550 GLU B CA 1
ATOM 5370 C C . GLU B 2 550 ? 109.666 64.870 158.807 1.00 91.33 550 GLU B C 1
ATOM 5371 O O . GLU B 2 550 ? 109.715 64.241 159.873 1.00 90.73 550 GLU B O 1
ATOM 5377 N N . PRO B 2 551 ? 108.564 64.884 158.059 1.00 86.65 551 PRO B N 1
ATOM 5378 C CA . PRO B 2 551 ? 107.388 64.115 158.475 1.00 86.51 551 PRO B CA 1
ATOM 5379 C C . PRO B 2 551 ? 107.595 62.623 158.271 1.00 85.30 551 PRO B C 1
ATOM 5380 O O . PRO B 2 551 ? 108.329 62.186 157.382 1.00 85.01 551 PRO B O 1
ATOM 5384 N N . THR B 2 552 ? 106.930 61.839 159.114 1.00 88.09 552 THR B N 1
ATOM 5385 C CA . THR B 2 552 ? 107.070 60.390 159.098 1.00 89.51 552 THR B CA 1
ATOM 5386 C C . THR B 2 552 ? 106.026 59.794 158.162 1.00 89.52 552 THR B C 1
ATOM 5387 O O . THR B 2 552 ? 104.821 59.957 158.383 1.00 85.45 552 THR B O 1
ATOM 5391 N N . LEU B 2 553 ? 106.492 59.108 157.123 1.00 89.47 553 LEU B N 1
ATOM 5392 C CA . LEU B 2 553 ? 105.596 58.502 156.149 1.00 87.23 553 LEU B CA 1
ATOM 5393 C C . LEU B 2 553 ? 104.892 57.290 156.746 1.00 88.03 553 LEU B C 1
ATOM 5394 O O . LEU B 2 553 ? 105.506 56.471 157.436 1.00 88.25 553 LEU B O 1
ATOM 5399 N N . ASN B 2 554 ? 103.594 57.174 156.475 1.00 86.96 554 ASN B N 1
ATOM 5400 C CA . ASN B 2 554 ? 102.760 56.109 157.028 1.00 88.71 554 ASN B CA 1
ATOM 5401 C C . ASN B 2 554 ? 102.374 55.174 155.882 1.00 90.04 554 ASN B C 1
ATOM 5402 O O . ASN B 2 554 ? 101.304 55.305 155.277 1.00 89.38 554 ASN B O 1
ATOM 5407 N N . GLU B 2 555 ? 103.259 54.212 155.604 1.00 90.80 555 GLU B N 1
ATOM 5408 C CA . GLU B 2 555 ? 103.041 53.277 154.505 1.00 90.71 555 GLU B CA 1
ATOM 5409 C C . GLU B 2 555 ? 101.894 52.319 154.793 1.00 92.31 555 GLU B C 1
ATOM 5410 O O . GLU B 2 555 ? 101.234 51.855 153.858 1.00 91.07 555 GLU B O 1
ATOM 5416 N N . GLY B 2 556 ? 101.638 52.019 156.069 1.00 87.76 556 GLY B N 1
ATOM 5417 C CA . GLY B 2 556 ? 100.481 51.206 156.411 1.00 85.23 556 GLY B CA 1
ATOM 5418 C C . GLY B 2 556 ? 99.168 51.902 156.108 1.00 90.41 556 GLY B C 1
ATOM 5419 O O . GLY B 2 556 ? 98.227 51.281 155.605 1.00 92.43 556 GLY B O 1
ATOM 5420 N N . ALA B 2 557 ? 99.090 53.206 156.392 1.00 88.75 557 ALA B N 1
ATOM 5421 C CA . ALA B 2 557 ? 97.893 53.966 156.051 1.00 87.85 557 ALA B CA 1
ATOM 5422 C C . ALA B 2 557 ? 97.784 54.199 154.550 1.00 87.94 557 ALA B C 1
ATOM 5423 O O . ALA B 2 557 ? 96.672 54.345 154.029 1.00 87.12 557 ALA B O 1
ATOM 5425 N N . ILE B 2 558 ? 98.918 54.261 153.846 1.00 84.81 558 ILE B N 1
ATOM 5426 C CA . ILE B 2 558 ? 98.876 54.340 152.387 1.00 86.16 558 ILE B CA 1
ATOM 5427 C C . ILE B 2 558 ? 98.353 53.031 151.793 1.00 87.63 558 ILE B C 1
ATOM 5428 O O . ILE B 2 558 ? 97.513 53.037 150.884 1.00 89.63 558 ILE B O 1
ATOM 5433 N N . ARG B 2 559 ? 98.808 51.892 152.322 1.00 90.10 559 ARG B N 1
ATOM 5434 C CA . ARG B 2 559 ? 98.360 50.596 151.819 1.00 91.13 559 ARG B CA 1
ATOM 5435 C C . ARG B 2 559 ? 96.926 50.281 152.230 1.00 91.00 559 ARG B C 1
ATOM 5436 O O . ARG B 2 559 ? 96.241 49.518 151.539 1.00 90.31 559 ARG B O 1
ATOM 5444 N N . ALA B 2 560 ? 96.455 50.842 153.343 1.00 88.40 560 ALA B N 1
ATOM 5445 C CA . ALA B 2 560 ? 95.094 50.589 153.821 1.00 87.74 560 ALA B CA 1
ATOM 5446 C C . ALA B 2 560 ? 94.112 51.598 153.222 1.00 86.92 560 ALA B C 1
ATOM 5447 O O . ALA B 2 560 ? 93.448 52.365 153.918 1.00 88.33 560 ALA B O 1
ATOM 5449 N N . THR B 2 561 ? 94.027 51.578 151.896 1.00 87.38 561 THR B N 1
ATOM 5450 C CA . THR B 2 561 ? 93.194 52.479 151.117 1.00 90.30 561 THR B CA 1
ATOM 5451 C C . THR B 2 561 ? 92.374 51.686 150.111 1.00 92.17 561 THR B C 1
ATOM 5452 O O . THR B 2 561 ? 92.793 50.606 149.681 1.00 91.24 561 THR B O 1
ATOM 5456 N N . PRO B 2 562 ? 91.183 52.178 149.747 1.00 94.06 562 PRO B N 1
ATOM 5457 C CA . PRO B 2 562 ? 90.392 51.488 148.713 1.00 94.84 562 PRO B CA 1
ATOM 5458 C C . PRO B 2 562 ? 91.036 51.468 147.335 1.00 93.60 562 PRO B C 1
ATOM 5459 O O . PRO B 2 562 ? 90.837 50.486 146.605 1.00 94.41 562 PRO B O 1
ATOM 5463 N N . ILE B 2 563 ? 91.818 52.495 146.985 1.00 92.56 563 ILE B N 1
ATOM 5464 C CA . ILE B 2 563 ? 92.426 52.714 145.665 1.00 93.08 563 ILE B CA 1
ATOM 5465 C C . ILE B 2 563 ? 91.358 52.652 144.576 1.00 94.70 563 ILE B C 1
ATOM 5466 O O . ILE B 2 563 ? 91.217 51.615 143.911 1.00 95.18 563 ILE B O 1
ATOM 5471 N N . PRO B 2 564 ? 90.551 53.704 144.405 1.00 103.06 564 PRO B N 1
ATOM 5472 C CA . PRO B 2 564 ? 89.381 53.611 143.519 1.00 100.96 564 PRO B CA 1
ATOM 5473 C C . PRO B 2 564 ? 89.755 53.506 142.046 1.00 99.74 564 PRO B C 1
ATOM 5474 O O . PRO B 2 564 ? 90.637 54.211 141.551 1.00 96.74 564 PRO B O 1
ATOM 5478 N N . GLN B 2 565 ? 89.061 52.608 141.354 1.00 92.97 565 GLN B N 1
ATOM 5479 C CA . GLN B 2 565 ? 89.272 52.335 139.943 1.00 90.14 565 GLN B CA 1
ATOM 5480 C C . GLN B 2 565 ? 88.526 53.349 139.081 1.00 89.70 565 GLN B C 1
ATOM 5481 O O . GLN B 2 565 ? 87.575 53.985 139.543 1.00 89.63 565 GLN B O 1
ATOM 5487 N N . PRO B 2 566 ? 88.962 53.551 137.832 1.00 86.41 566 PRO B N 1
ATOM 5488 C CA . PRO B 2 566 ? 88.166 54.359 136.900 1.00 84.55 566 PRO B CA 1
ATOM 5489 C C . PRO B 2 566 ? 86.828 53.705 136.591 1.00 86.87 566 PRO B C 1
ATOM 5490 O O . PRO B 2 566 ? 86.710 52.480 136.514 1.00 87.51 566 PRO B O 1
ATOM 5494 N N . GLY B 2 567 ? 85.814 54.543 136.409 1.00 85.64 567 GLY B N 1
ATOM 5495 C CA . GLY B 2 567 ? 84.462 54.083 136.169 1.00 84.48 567 GLY B CA 1
ATOM 5496 C C . GLY B 2 567 ? 84.132 53.998 134.690 1.00 85.84 567 GLY B C 1
ATOM 5497 O O . GLY B 2 567 ? 84.679 54.732 133.872 1.00 87.21 567 GLY B O 1
ATOM 5498 N N . ASP B 2 568 ? 83.226 53.083 134.359 1.00 88.42 568 ASP B N 1
ATOM 5499 C CA . ASP B 2 568 ? 82.786 52.927 132.982 1.00 86.60 568 ASP B CA 1
ATOM 5500 C C . ASP B 2 568 ? 81.845 54.059 132.587 1.00 86.89 568 ASP B C 1
ATOM 5501 O O . ASP B 2 568 ? 81.113 54.609 133.414 1.00 85.46 568 ASP B O 1
ATOM 5506 N N . GLY B 2 569 ? 81.872 54.405 131.308 1.00 82.31 569 GLY B N 1
ATOM 5507 C CA . GLY B 2 569 ? 81.058 55.476 130.769 1.00 81.86 569 GLY B CA 1
ATOM 5508 C C . GLY B 2 569 ? 81.893 56.701 130.438 1.00 84.01 569 GLY B C 1
ATOM 5509 O O . GLY B 2 569 ? 83.114 56.728 130.598 1.00 83.99 569 GLY B O 1
ATOM 5510 N N . VAL B 2 570 ? 81.197 57.726 129.961 1.00 74.64 570 VAL B N 1
ATOM 5511 C CA . VAL B 2 570 ? 81.836 58.991 129.621 1.00 72.54 570 VAL B CA 1
ATOM 5512 C C . VAL B 2 570 ? 82.033 59.799 130.893 1.00 74.53 570 VAL B C 1
ATOM 5513 O O . VAL B 2 570 ? 81.084 60.023 131.653 1.00 79.79 570 VAL B O 1
ATOM 5517 N N . GLU B 2 571 ? 83.261 60.242 131.130 1.00 74.88 571 GLU B N 1
ATOM 5518 C CA . GLU B 2 571 ? 83.563 61.031 132.312 1.00 75.98 571 GLU B CA 1
ATOM 5519 C C . GLU B 2 571 ? 83.658 62.509 131.956 1.00 73.09 571 GLU B C 1
ATOM 5520 O O . GLU B 2 571 ? 84.076 62.883 130.857 1.00 66.42 571 GLU B O 1
ATOM 5526 N N . ILE B 2 572 ? 83.237 63.347 132.896 1.00 70.37 572 ILE B N 1
ATOM 5527 C CA . ILE B 2 572 ? 83.279 64.796 132.749 1.00 70.10 572 ILE B CA 1
ATOM 5528 C C . ILE B 2 572 ? 84.370 65.304 133.677 1.00 68.48 572 ILE B C 1
ATOM 5529 O O . ILE B 2 572 ? 84.238 65.230 134.904 1.00 68.49 572 ILE B O 1
ATOM 5534 N N . VAL B 2 573 ? 85.446 65.825 133.101 1.00 58.99 573 VAL B N 1
ATOM 5535 C CA . VAL B 2 573 ? 86.576 66.339 133.863 1.00 56.05 573 VAL B CA 1
ATOM 5536 C C . VAL B 2 573 ? 86.373 67.830 134.072 1.00 56.77 573 VAL B C 1
ATOM 5537 O O . VAL B 2 573 ? 86.183 68.580 133.110 1.00 53.99 573 VAL B O 1
ATOM 5541 N N . PHE B 2 574 ? 86.399 68.263 135.326 1.00 66.23 574 PHE B N 1
ATOM 5542 C CA . PHE B 2 574 ? 86.218 69.671 135.649 1.00 63.72 574 PHE B CA 1
ATOM 5543 C C . PHE B 2 574 ? 87.579 70.341 135.755 1.00 62.94 574 PHE B C 1
ATOM 5544 O O . PHE B 2 574 ? 88.465 69.855 136.464 1.00 64.89 574 PHE B O 1
ATOM 5552 N N . ARG B 2 575 ? 87.744 71.446 135.036 1.00 52.52 575 ARG B N 1
ATOM 5553 C CA . ARG B 2 575 ? 89.035 72.087 134.895 1.00 53.73 575 ARG B CA 1
ATOM 5554 C C . ARG B 2 575 ? 88.894 73.588 135.102 1.00 53.15 575 ARG B C 1
ATOM 5555 O O . ARG B 2 575 ? 87.910 74.182 134.648 1.00 60.72 575 ARG B O 1
ATOM 5563 N N . PRO B 2 576 ? 89.823 74.217 135.824 1.00 54.57 576 PRO B N 1
ATOM 5564 C CA . PRO B 2 576 ? 89.870 75.684 135.842 1.00 51.01 576 PRO B CA 1
ATOM 5565 C C . PRO B 2 576 ? 90.166 76.242 134.460 1.00 49.83 576 PRO B C 1
ATOM 5566 O O . PRO B 2 576 ? 90.928 75.660 133.686 1.00 56.87 576 PRO B O 1
ATOM 5570 N N . ASP B 2 577 ? 89.539 77.369 134.151 1.00 52.25 577 ASP B N 1
ATOM 5571 C CA . ASP B 2 577 ? 89.777 78.013 132.872 1.00 53.26 577 ASP B CA 1
ATOM 5572 C C . ASP B 2 577 ? 91.178 78.619 132.850 1.00 53.90 577 ASP B C 1
ATOM 5573 O O . ASP B 2 577 ? 91.616 79.204 133.844 1.00 53.04 577 ASP B O 1
ATOM 5578 N N . PRO B 2 578 ? 91.922 78.545 131.721 1.00 62.46 578 PRO B N 1
ATOM 5579 C CA . PRO B 2 578 ? 93.242 79.179 131.632 1.00 60.44 578 PRO B CA 1
ATOM 5580 C C . PRO B 2 578 ? 93.166 80.712 131.704 1.00 58.50 578 PRO B C 1
ATOM 5581 O O . PRO B 2 578 ? 94.131 81.314 132.138 1.00 58.28 578 PRO B O 1
ATOM 5585 N N . SER B 2 579 ? 92.042 81.302 131.282 1.00 54.96 579 SER B N 1
ATOM 5586 C CA . SER B 2 579 ? 91.938 82.786 131.235 1.00 51.02 579 SER B CA 1
ATOM 5587 C C . SER B 2 579 ? 91.063 83.317 132.377 1.00 55.76 579 SER B C 1
ATOM 5588 O O . SER B 2 579 ? 91.447 84.338 132.979 1.00 62.38 579 SER B O 1
ATOM 5591 N N . LEU B 2 580 ? 89.938 82.656 132.664 1.00 55.98 580 LEU B N 1
ATOM 5592 C CA . LEU B 2 580 ? 89.001 83.157 133.707 1.00 57.51 580 LEU B CA 1
ATOM 5593 C C . LEU B 2 580 ? 89.270 82.446 135.037 1.00 58.44 580 LEU B C 1
ATOM 5594 O O . LEU B 2 580 ? 88.617 82.809 136.036 1.00 65.38 580 LEU B O 1
ATOM 5599 N N . PHE B 2 581 ? 90.188 81.476 135.044 1.00 55.85 581 PHE B N 1
ATOM 5600 C CA . PHE B 2 581 ? 90.488 80.709 136.282 1.00 58.22 581 PHE B CA 1
ATOM 5601 C C . PHE B 2 581 ? 89.210 80.006 136.754 1.00 61.34 581 PHE B C 1
ATOM 5602 O O . PHE B 2 581 ? 88.832 78.986 136.147 1.00 65.43 581 PHE B O 1
ATOM 5610 N N . ASP B 2 582 ? 88.570 80.536 137.801 1.00 61.58 582 ASP B N 1
ATOM 5611 C CA . ASP B 2 582 ? 87.320 79.929 138.335 1.00 58.64 582 ASP B CA 1
ATOM 5612 C C . ASP B 2 582 ? 86.120 80.788 137.921 1.00 60.02 582 ASP B C 1
ATOM 5613 O O . ASP B 2 582 ? 84.985 80.429 138.294 1.00 58.65 582 ASP B O 1
ATOM 5618 N N . GLY B 2 583 ? 86.365 81.878 137.189 1.00 64.86 583 GLY B N 1
ATOM 5619 C CA . GLY B 2 583 ? 85.275 82.763 136.731 1.00 67.47 583 GLY B CA 1
ATOM 5620 C C . GLY B 2 583 ? 85.336 84.128 137.395 1.00 68.53 583 GLY B C 1
ATOM 5621 O O . GLY B 2 583 ? 84.455 84.961 137.107 1.00 71.65 583 GLY B O 1
ATOM 5622 N N . PHE B 2 584 ? 86.335 84.352 138.254 1.00 66.24 584 PHE B N 1
ATOM 5623 C CA . PHE B 2 584 ? 86.492 85.649 138.936 1.00 66.56 584 PHE B CA 1
ATOM 5624 C C . PHE B 2 584 ? 86.872 86.684 137.902 1.00 68.87 584 PHE B C 1
ATOM 5625 O O . PHE B 2 584 ? 86.444 87.842 138.009 1.00 75.02 584 PHE B O 1
ATOM 5633 N N . TYR B 2 585 ? 87.625 86.264 136.903 1.00 55.15 585 TYR B N 1
ATOM 5634 C CA . TYR B 2 585 ? 88.135 87.222 135.904 1.00 57.76 585 TYR B CA 1
ATOM 5635 C C . TYR B 2 585 ? 87.119 87.348 134.772 1.00 61.67 585 TYR B C 1
ATOM 5636 O O . TYR B 2 585 ? 87.447 87.982 133.770 1.00 69.46 585 TYR B O 1
ATOM 5645 N N . ALA B 2 586 ? 85.905 86.833 134.958 1.00 52.54 586 ALA B N 1
ATOM 5646 C CA . ALA B 2 586 ? 84.889 86.789 133.883 1.00 53.04 586 ALA B CA 1
ATOM 5647 C C . ALA B 2 586 ? 84.689 88.147 133.214 1.00 54.04 586 ALA B C 1
ATOM 5648 O O . ALA B 2 586 ? 84.410 88.151 132.019 1.00 61.46 586 ALA B O 1
ATOM 5650 N N . ASN B 2 587 ? 84.814 89.244 133.942 1.00 52.89 587 ASN B N 1
ATOM 5651 C CA . ASN B 2 587 ? 84.525 90.569 133.339 1.00 53.67 587 ASN B CA 1
ATOM 5652 C C . ASN B 2 587 ? 85.843 91.155 132.825 1.00 55.07 587 ASN B C 1
ATOM 5653 O O . ASN B 2 587 ? 85.804 92.178 132.141 1.00 55.78 587 ASN B O 1
ATOM 5658 N N . ASN B 2 588 ? 86.970 90.507 133.110 1.00 54.36 588 ASN B N 1
ATOM 5659 C CA . ASN B 2 588 ? 88.259 90.976 132.615 1.00 48.74 588 ASN B CA 1
ATOM 5660 C C . ASN B 2 588 ? 88.265 90.908 131.094 1.00 56.31 588 ASN B C 1
ATOM 5661 O O . ASN B 2 588 ? 88.213 89.818 130.513 1.00 61.40 588 ASN B O 1
ATOM 5666 N N . GLY B 2 589 ? 88.327 92.079 130.458 1.00 47.89 589 GLY B N 1
ATOM 5667 C CA . GLY B 2 589 ? 88.301 92.136 129.007 1.00 39.11 589 GLY B CA 1
ATOM 5668 C C . GLY B 2 589 ? 89.537 91.540 128.364 1.00 44.24 589 GLY B C 1
ATOM 5669 O O . GLY B 2 589 ? 89.441 90.878 127.331 1.00 41.08 589 GLY B O 1
ATOM 5670 N N . TRP B 2 590 ? 90.711 91.764 128.971 1.00 51.50 590 TRP B N 1
ATOM 5671 C CA . TRP B 2 590 ? 91.956 91.196 128.457 1.00 47.62 590 TRP B CA 1
ATOM 5672 C C . TRP B 2 590 ? 91.937 89.678 128.514 1.00 45.47 590 TRP B C 1
ATOM 5673 O O . TRP B 2 590 ? 92.342 89.006 127.559 1.00 43.29 590 TRP B O 1
ATOM 5684 N N . LEU B 2 591 ? 91.451 89.121 129.619 1.00 47.37 591 LEU B N 1
ATOM 5685 C CA . LEU B 2 591 ? 91.428 87.676 129.778 1.00 41.41 591 LEU B CA 1
ATOM 5686 C C . LEU B 2 591 ? 90.320 87.022 128.966 1.00 44.11 591 LEU B C 1
ATOM 5687 O O . LEU B 2 591 ? 90.475 85.878 128.533 1.00 50.74 591 LEU B O 1
ATOM 5692 N N . GLN B 2 592 ? 89.206 87.717 128.737 1.00 47.17 592 GLN B N 1
ATOM 5693 C CA . GLN B 2 592 ? 88.173 87.147 127.881 1.00 45.75 592 GLN B CA 1
ATOM 5694 C C . GLN B 2 592 ? 88.543 87.246 126.403 1.00 43.66 592 GLN B C 1
ATOM 5695 O O . GLN B 2 592 ? 88.307 86.305 125.639 1.00 44.56 592 GLN B O 1
ATOM 5701 N N . GLU B 2 593 ? 89.143 88.365 125.991 1.00 34.50 593 GLU B N 1
ATOM 5702 C CA . GLU B 2 593 ? 89.601 88.558 124.622 1.00 30.34 593 GLU B CA 1
ATOM 5703 C C . GLU B 2 593 ? 90.834 87.720 124.313 1.00 39.85 593 GLU B C 1
ATOM 5704 O O . GLU B 2 593 ? 91.096 87.420 123.143 1.00 37.71 593 GLU B O 1
ATOM 5710 N N . LEU B 2 594 ? 91.566 87.316 125.338 1.00 50.04 594 LEU B N 1
ATOM 5711 C CA . LEU B 2 594 ? 92.784 86.545 125.160 1.00 47.56 594 LEU B CA 1
ATOM 5712 C C . LEU B 2 594 ? 92.483 85.143 124.644 1.00 47.72 594 LEU B C 1
ATOM 5713 O O . LEU B 2 594 ? 91.598 84.469 125.183 1.00 52.32 594 LEU B O 1
ATOM 5718 N N . PRO B 2 595 ? 93.184 84.677 123.608 1.00 33.80 595 PRO B N 1
ATOM 5719 C CA . PRO B 2 595 ? 92.983 83.304 123.129 1.00 29.72 595 PRO B CA 1
ATOM 5720 C C . PRO B 2 595 ? 93.496 82.297 124.144 1.00 34.59 595 PRO B C 1
ATOM 5721 O O . PRO B 2 595 ? 94.593 82.443 124.685 1.00 49.66 595 PRO B O 1
ATOM 5725 N N . ARG B 2 596 ? 92.690 81.274 124.397 1.00 39.44 596 ARG B N 1
ATOM 5726 C CA . ARG B 2 596 ? 93.018 80.303 125.423 1.00 42.29 596 ARG B CA 1
ATOM 5727 C C . ARG B 2 596 ? 94.130 79.382 124.926 1.00 45.53 596 ARG B C 1
ATOM 5728 O O . ARG B 2 596 ? 94.260 79.153 123.723 1.00 46.06 596 ARG B O 1
ATOM 5736 N N . PRO B 2 597 ? 94.981 78.890 125.826 1.00 60.30 597 PRO B N 1
ATOM 5737 C CA . PRO B 2 597 ? 95.958 77.872 125.428 1.00 55.06 597 PRO B CA 1
ATOM 5738 C C . PRO B 2 597 ? 95.258 76.589 125.008 1.00 65.68 597 PRO B C 1
ATOM 5739 O O . PRO B 2 597 ? 94.169 76.275 125.497 1.00 69.61 597 PRO B O 1
ATOM 5743 N N . LEU B 2 598 ? 95.862 75.910 124.021 1.00 58.86 598 LEU B N 1
ATOM 5744 C CA . LEU B 2 598 ? 95.508 74.594 123.477 1.00 47.60 598 LEU B CA 1
ATOM 5745 C C . LEU B 2 598 ? 94.237 74.596 122.634 1.00 56.12 598 LEU B C 1
ATOM 5746 O O . LEU B 2 598 ? 93.941 73.600 121.968 1.00 61.70 598 LEU B O 1
ATOM 5751 N N . THR B 2 599 ? 93.488 75.697 122.627 1.00 54.39 599 THR B N 1
ATOM 5752 C CA . THR B 2 599 ? 92.267 75.766 121.831 1.00 48.16 599 THR B CA 1
ATOM 5753 C C . THR B 2 599 ? 92.064 77.079 121.093 1.00 37.45 599 THR B C 1
ATOM 5754 O O . THR B 2 599 ? 91.246 77.107 120.167 1.00 43.65 599 THR B O 1
ATOM 5758 N N . LYS B 2 600 ? 92.743 78.165 121.483 1.00 39.38 600 LYS B N 1
ATOM 5759 C CA . LYS B 2 600 ? 92.665 79.505 120.888 1.00 40.66 600 LYS B CA 1
ATOM 5760 C C . LYS B 2 600 ? 91.259 80.101 120.927 1.00 45.46 600 LYS B C 1
ATOM 5761 O O . LYS B 2 600 ? 90.959 81.026 120.170 1.00 49.87 600 LYS B O 1
ATOM 5767 N N . LEU B 2 601 ? 90.399 79.616 121.819 1.00 38.62 601 LEU B N 1
ATOM 5768 C CA . LEU B 2 601 ? 89.043 80.123 121.927 1.00 31.97 601 LEU B CA 1
ATOM 5769 C C . LEU B 2 601 ? 89.035 81.480 122.616 1.00 27.92 601 LEU B C 1
ATOM 5770 O O . LEU B 2 601 ? 89.937 81.824 123.381 1.00 35.55 601 LEU B O 1
ATOM 5775 N N . VAL B 2 602 ? 88.013 82.274 122.310 1.00 31.42 602 VAL B N 1
ATOM 5776 C CA . VAL B 2 602 ? 87.803 83.565 122.954 1.00 38.53 602 VAL B CA 1
ATOM 5777 C C . VAL B 2 602 ? 86.341 83.672 123.365 1.00 44.10 602 VAL B C 1
ATOM 5778 O O . VAL B 2 602 ? 85.457 83.106 122.712 1.00 44.32 602 VAL B O 1
ATOM 5782 N N . TRP B 2 603 ? 86.107 84.341 124.498 1.00 43.50 603 TRP B N 1
ATOM 5783 C CA . TRP B 2 603 ? 84.802 84.832 124.950 1.00 39.53 603 TRP B CA 1
ATOM 5784 C C . TRP B 2 603 ? 83.774 83.731 125.192 1.00 46.94 603 TRP B C 1
ATOM 5785 O O . TRP B 2 603 ? 82.578 84.021 125.284 1.00 54.46 603 TRP B O 1
ATOM 5796 N N . ASP B 2 604 ? 84.189 82.472 125.314 1.00 46.68 604 ASP B N 1
ATOM 5797 C CA . ASP B 2 604 ? 83.201 81.404 125.325 1.00 50.89 604 ASP B CA 1
ATOM 5798 C C . ASP B 2 604 ? 83.780 80.158 125.975 1.00 50.28 604 ASP B C 1
ATOM 5799 O O . ASP B 2 604 ? 84.996 79.980 126.064 1.00 45.24 604 ASP B O 1
ATOM 5804 N N . ASN B 2 605 ? 82.872 79.296 126.419 1.00 59.67 605 ASN B N 1
ATOM 5805 C CA . ASN B 2 605 ? 83.177 77.987 126.970 1.00 51.39 605 ASN B CA 1
ATOM 5806 C C . ASN B 2 605 ? 82.823 76.919 125.945 1.00 57.92 605 ASN B C 1
ATOM 5807 O O . ASN B 2 605 ? 81.945 77.118 125.101 1.00 62.79 605 ASN B O 1
ATOM 5812 N N . ALA B 2 606 ? 83.509 75.782 126.019 1.00 53.80 606 ALA B N 1
ATOM 5813 C CA . ALA B 2 606 ? 83.227 74.691 125.102 1.00 47.61 606 ALA B CA 1
ATOM 5814 C C . ALA B 2 606 ? 83.490 73.362 125.788 1.00 47.63 606 ALA B C 1
ATOM 5815 O O . ALA B 2 606 ? 84.215 73.283 126.782 1.00 49.79 606 ALA B O 1
ATOM 5817 N N . ALA B 2 607 ? 82.879 72.315 125.241 1.00 44.10 607 ALA B N 1
ATOM 5818 C CA . ALA B 2 607 ? 83.101 70.948 125.701 1.00 44.78 607 ALA B CA 1
ATOM 5819 C C . ALA B 2 607 ? 84.286 70.395 124.925 1.00 55.36 607 ALA B C 1
ATOM 5820 O O . ALA B 2 607 ? 84.140 69.836 123.838 1.00 60.49 607 ALA B O 1
ATOM 5822 N N . LEU B 2 608 ? 85.477 70.565 125.490 1.00 56.72 608 LEU B N 1
ATOM 5823 C CA . LEU B 2 608 ? 86.696 70.127 124.824 1.00 49.67 608 LEU B CA 1
ATOM 5824 C C . LEU B 2 608 ? 86.812 68.612 124.899 1.00 53.86 608 LEU B C 1
ATOM 5825 O O . LEU B 2 608 ? 86.674 68.021 125.973 1.00 59.11 608 LEU B O 1
ATOM 5830 N N . MET B 2 609 ? 87.066 67.984 123.756 1.00 51.48 609 MET B N 1
ATOM 5831 C CA . MET B 2 609 ? 87.143 66.532 123.689 1.00 52.57 609 MET B CA 1
ATOM 5832 C C . MET B 2 609 ? 87.987 66.144 122.487 1.00 56.30 609 MET B C 1
ATOM 5833 O O . MET B 2 609 ? 88.253 66.957 121.600 1.00 59.38 609 MET B O 1
ATOM 5838 N N . SER B 2 610 ? 88.416 64.886 122.478 1.00 59.15 610 SER B N 1
ATOM 5839 C CA . SER B 2 610 ? 89.168 64.365 121.352 1.00 54.76 610 SER B CA 1
ATOM 5840 C C . SER B 2 610 ? 88.243 64.170 120.151 1.00 62.37 610 SER B C 1
ATOM 5841 O O . SER B 2 610 ? 87.029 64.020 120.318 1.00 67.95 610 SER B O 1
ATOM 5844 N N . PRO B 2 611 ? 88.788 64.238 118.927 1.00 58.31 611 PRO B N 1
ATOM 5845 C CA . PRO B 2 611 ? 87.966 63.933 117.741 1.00 61.87 611 PRO B CA 1
ATOM 5846 C C . PRO B 2 611 ? 87.380 62.532 117.735 1.00 62.19 611 PRO B C 1
ATOM 5847 O O . PRO B 2 611 ? 86.243 62.360 117.288 1.00 70.10 611 PRO B O 1
ATOM 5851 N N . ARG B 2 612 ? 88.111 61.534 118.240 1.00 59.07 612 ARG B N 1
ATOM 5852 C CA . ARG B 2 612 ? 87.572 60.179 118.341 1.00 59.49 612 ARG B CA 1
ATOM 5853 C C . ARG B 2 612 ? 86.388 60.116 119.299 1.00 59.23 612 ARG B C 1
ATOM 5854 O O . ARG B 2 612 ? 85.379 59.458 119.007 1.00 65.61 612 ARG B O 1
ATOM 5862 N N . THR B 2 613 ? 86.493 60.809 120.438 1.00 64.52 613 THR B N 1
ATOM 5863 C CA . THR B 2 613 ? 85.386 60.884 121.387 1.00 66.16 613 THR B CA 1
ATOM 5864 C C . THR B 2 613 ? 84.194 61.617 120.786 1.00 74.32 613 THR B C 1
ATOM 5865 O O . THR B 2 613 ? 83.043 61.216 120.996 1.00 78.73 613 THR B O 1
ATOM 5869 N N . ALA B 2 614 ? 84.455 62.682 120.021 1.00 64.48 614 ALA B N 1
ATOM 5870 C CA . ALA B 2 614 ? 83.377 63.431 119.382 1.00 62.79 614 ALA B CA 1
ATOM 5871 C C . ALA B 2 614 ? 82.644 62.592 118.344 1.00 60.85 614 ALA B C 1
ATOM 5872 O O . ALA B 2 614 ? 81.411 62.639 118.272 1.00 66.94 614 ALA B O 1
ATOM 5874 N N . ILE B 2 615 ? 83.382 61.804 117.553 1.00 59.54 615 ILE B N 1
ATOM 5875 C CA . ILE B 2 615 ? 82.748 60.906 116.585 1.00 62.43 615 ILE B CA 1
ATOM 5876 C C . ILE B 2 615 ? 81.922 59.844 117.301 1.00 65.65 615 ILE B C 1
ATOM 5877 O O . ILE B 2 615 ? 80.732 59.665 117.011 1.00 68.25 615 ILE B O 1
ATOM 5882 N N . LYS B 2 616 ? 82.523 59.171 118.292 1.00 67.09 616 LYS B N 1
ATOM 5883 C CA . LYS B 2 616 ? 81.849 58.080 118.989 1.00 69.21 616 LYS B CA 1
ATOM 5884 C C . LYS B 2 616 ? 80.668 58.543 119.833 1.00 69.17 616 LYS B C 1
ATOM 5885 O O . LYS B 2 616 ? 79.782 57.735 120.124 1.00 72.07 616 LYS B O 1
ATOM 5891 N N . LEU B 2 617 ? 80.626 59.816 120.223 1.00 65.99 617 LEU B N 1
ATOM 5892 C CA . LEU B 2 617 ? 79.524 60.325 121.026 1.00 66.97 617 LEU B CA 1
ATOM 5893 C C . LEU B 2 617 ? 78.430 60.973 120.188 1.00 68.11 617 LEU B C 1
ATOM 5894 O O . LEU B 2 617 ? 77.254 60.638 120.351 1.00 69.02 617 LEU B O 1
ATOM 5899 N N . LEU B 2 618 ? 78.783 61.897 119.295 1.00 71.24 618 LEU B N 1
ATOM 5900 C CA . LEU B 2 618 ? 77.776 62.649 118.567 1.00 69.34 618 LEU B CA 1
ATOM 5901 C C . LEU B 2 618 ? 77.400 62.024 117.230 1.00 71.31 618 LEU B C 1
ATOM 5902 O O . LEU B 2 618 ? 76.430 62.479 116.615 1.00 70.05 618 LEU B O 1
ATOM 5907 N N . GLY B 2 619 ? 78.111 60.994 116.779 1.00 72.09 619 GLY B N 1
ATOM 5908 C CA . GLY B 2 619 ? 77.795 60.375 115.503 1.00 68.37 619 GLY B CA 1
ATOM 5909 C C . GLY B 2 619 ? 78.046 61.262 114.304 1.00 68.53 619 GLY B C 1
ATOM 5910 O O . GLY B 2 619 ? 77.267 61.230 113.342 1.00 71.23 619 GLY B O 1
ATOM 5911 N N . LEU B 2 620 ? 79.102 62.067 114.344 1.00 68.28 620 LEU B N 1
ATOM 5912 C CA . LEU B 2 620 ? 79.425 62.927 113.218 1.00 71.81 620 LEU B CA 1
ATOM 5913 C C . LEU B 2 620 ? 79.979 62.087 112.067 1.00 69.70 620 LEU B C 1
ATOM 5914 O O . LEU B 2 620 ? 80.697 61.109 112.302 1.00 67.39 620 LEU B O 1
ATOM 5919 N N . PRO B 2 621 ? 79.659 62.432 110.808 1.00 64.86 621 PRO B N 1
ATOM 5920 C CA . PRO B 2 621 ? 80.016 61.548 109.675 1.00 63.18 621 PRO B CA 1
ATOM 5921 C C . PRO B 2 621 ? 81.489 61.622 109.289 1.00 62.24 621 PRO B C 1
ATOM 5922 O O . PRO B 2 621 ? 81.880 62.139 108.236 1.00 60.52 621 PRO B O 1
ATOM 5926 N N . PHE B 2 622 ? 82.345 61.087 110.158 1.00 62.83 622 PHE B N 1
ATOM 5927 C CA . PHE B 2 622 ? 83.773 60.991 109.898 1.00 62.73 622 PHE B CA 1
ATOM 5928 C C . PHE B 2 622 ? 84.275 59.654 110.428 1.00 62.43 622 PHE B C 1
ATOM 5929 O O . PHE B 2 622 ? 83.514 58.852 110.977 1.00 58.58 622 PHE B O 1
ATOM 5937 N N . ASN B 2 623 ? 85.576 59.419 110.266 1.00 63.06 623 ASN B N 1
ATOM 5938 C CA . ASN B 2 623 ? 86.199 58.148 110.613 1.00 62.26 623 ASN B CA 1
ATOM 5939 C C . ASN B 2 623 ? 87.089 58.231 111.843 1.00 65.97 623 ASN B C 1
ATOM 5940 O O . ASN B 2 623 ? 87.045 57.330 112.688 1.00 66.56 623 ASN B O 1
ATOM 5945 N N . ALA B 2 624 ? 87.941 59.259 111.918 1.00 61.01 624 ALA B N 1
ATOM 5946 C CA . ALA B 2 624 ? 88.943 59.569 112.947 1.00 59.60 624 ALA B CA 1
ATOM 5947 C C . ALA B 2 624 ? 90.101 58.574 112.995 1.00 61.17 624 ALA B C 1
ATOM 5948 O O . ALA B 2 624 ? 91.037 58.781 113.773 1.00 63.64 624 ALA B O 1
ATOM 5950 N N . ASP B 2 625 ? 90.075 57.508 112.196 1.00 61.50 625 ASP B N 1
ATOM 5951 C CA . ASP B 2 625 ? 91.243 56.675 111.959 1.00 56.52 625 ASP B CA 1
ATOM 5952 C C . ASP B 2 625 ? 92.047 57.156 110.764 1.00 62.62 625 ASP B C 1
ATOM 5953 O O . ASP B 2 625 ? 93.112 56.597 110.481 1.00 67.19 625 ASP B O 1
ATOM 5958 N N . ARG B 2 626 ? 91.557 58.174 110.060 1.00 60.75 626 ARG B N 1
ATOM 5959 C CA . ARG B 2 626 ? 92.272 58.799 108.959 1.00 56.72 626 ARG B CA 1
ATOM 5960 C C . ARG B 2 626 ? 93.224 59.889 109.427 1.00 56.00 626 ARG B C 1
ATOM 5961 O O . ARG B 2 626 ? 93.860 60.535 108.589 1.00 61.25 626 ARG B O 1
ATOM 5969 N N . LEU B 2 627 ? 93.315 60.120 110.734 1.00 57.40 627 LEU B N 1
ATOM 5970 C CA . LEU B 2 627 ? 94.328 60.990 111.311 1.00 54.43 627 LEU B CA 1
ATOM 5971 C C . LEU B 2 627 ? 95.622 60.259 111.631 1.00 54.80 627 LEU B C 1
ATOM 5972 O O . LEU B 2 627 ? 96.597 60.905 112.024 1.00 60.90 627 LEU B O 1
ATOM 5977 N N . ILE B 2 628 ? 95.654 58.938 111.480 1.00 62.16 628 ILE B N 1
ATOM 5978 C CA . ILE B 2 628 ? 96.820 58.128 111.808 1.00 64.18 628 ILE B CA 1
ATOM 5979 C C . ILE B 2 628 ? 97.549 57.779 110.521 1.00 69.00 628 ILE B C 1
ATOM 5980 O O . ILE B 2 628 ? 96.937 57.294 109.561 1.00 67.41 628 ILE B O 1
ATOM 5985 N N . GLY B 2 629 ? 98.855 58.023 110.499 1.00 72.07 629 GLY B N 1
ATOM 5986 C CA . GLY B 2 629 ? 99.659 57.739 109.329 1.00 71.87 629 GLY B CA 1
ATOM 5987 C C . GLY B 2 629 ? 101.108 58.136 109.509 1.00 71.19 629 GLY B C 1
ATOM 5988 O O . GLY B 2 629 ? 101.693 57.904 110.570 1.00 75.08 629 GLY B O 1
ATOM 5989 N N . THR B 2 630 ? 101.696 58.738 108.481 1.00 75.75 630 THR B N 1
ATOM 5990 C CA . THR B 2 630 ? 103.102 59.111 108.505 1.00 78.04 630 THR B CA 1
ATOM 5991 C C . THR B 2 630 ? 103.301 60.320 107.597 1.00 75.41 630 THR B C 1
ATOM 5992 O O . THR B 2 630 ? 102.338 60.965 107.169 1.00 79.83 630 THR B O 1
ATOM 5996 N N . GLU B 2 631 ? 104.565 60.626 107.299 1.00 78.18 631 GLU B N 1
ATOM 5997 C CA . GLU B 2 631 ? 104.902 61.775 106.466 1.00 80.24 631 GLU B CA 1
ATOM 5998 C C . GLU B 2 631 ? 104.527 61.585 105.001 1.00 78.65 631 GLU B C 1
ATOM 5999 O O . GLU B 2 631 ? 104.532 62.566 104.251 1.00 78.25 631 GLU B O 1
ATOM 6005 N N . ALA B 2 632 ? 104.218 60.357 104.576 1.00 71.83 632 ALA B N 1
ATOM 6006 C CA . ALA B 2 632 ? 103.767 60.136 103.206 1.00 74.70 632 ALA B CA 1
ATOM 6007 C C . ALA B 2 632 ? 102.370 60.701 102.985 1.00 75.24 632 ALA B C 1
ATOM 6008 O O . ALA B 2 632 ? 102.074 61.233 101.908 1.00 74.31 632 ALA B O 1
ATOM 6010 N N . ASP B 2 633 ? 101.497 60.595 103.987 1.00 70.85 633 ASP B N 1
ATOM 6011 C CA . ASP B 2 633 ? 100.139 61.121 103.906 1.00 67.42 633 ASP B CA 1
ATOM 6012 C C . ASP B 2 633 ? 99.884 62.173 104.978 1.00 62.27 633 ASP B C 1
ATOM 6013 O O . ASP B 2 633 ? 98.747 62.350 105.417 1.00 64.62 633 ASP B O 1
ATOM 6018 N N . ASP B 2 634 ? 100.945 62.864 105.407 1.00 56.91 634 ASP B N 1
ATOM 6019 C CA . ASP B 2 634 ? 100.826 63.898 106.433 1.00 54.22 634 ASP B CA 1
ATOM 6020 C C . ASP B 2 634 ? 99.947 65.060 105.980 1.00 57.05 634 ASP B C 1
ATOM 6021 O O . ASP B 2 634 ? 99.128 65.563 106.758 1.00 61.93 634 ASP B O 1
ATOM 6026 N N . ARG B 2 635 ? 100.092 65.492 104.724 1.00 53.74 635 ARG B N 1
ATOM 6027 C CA . ARG B 2 635 ? 99.271 66.589 104.215 1.00 47.15 635 ARG B CA 1
ATOM 6028 C C . ARG B 2 635 ? 97.811 66.173 104.073 1.00 49.10 635 ARG B C 1
ATOM 6029 O O . ARG B 2 635 ? 96.905 66.979 104.318 1.00 52.21 635 ARG B O 1
ATOM 6037 N N . GLU B 2 636 ? 97.566 64.915 103.696 1.00 53.44 636 GLU B N 1
ATOM 6038 C CA . GLU B 2 636 ? 96.202 64.399 103.637 1.00 52.62 636 GLU B CA 1
ATOM 6039 C C . GLU B 2 636 ? 95.581 64.314 105.025 1.00 55.50 636 GLU B C 1
ATOM 6040 O O . GLU B 2 636 ? 94.387 64.583 105.193 1.00 61.37 636 GLU B O 1
ATOM 6046 N N . ARG B 2 637 ? 96.380 63.952 106.032 1.00 56.56 637 ARG B N 1
ATOM 6047 C CA . ARG B 2 637 ? 95.874 63.910 107.401 1.00 52.41 637 ARG B CA 1
ATOM 6048 C C . ARG B 2 637 ? 95.592 65.310 107.936 1.00 54.87 637 ARG B C 1
ATOM 6049 O O . ARG B 2 637 ? 94.638 65.508 108.698 1.00 59.06 637 ARG B O 1
ATOM 6057 N N . GLN B 2 638 ? 96.400 66.295 107.540 1.00 41.17 638 GLN B N 1
ATOM 6058 C CA . GLN B 2 638 ? 96.125 67.676 107.930 1.00 42.23 638 GLN B CA 1
ATOM 6059 C C . GLN B 2 638 ? 94.871 68.213 107.245 1.00 43.83 638 GLN B C 1
ATOM 6060 O O . GLN B 2 638 ? 94.094 68.961 107.856 1.00 49.09 638 GLN B O 1
ATOM 6066 N N . GLN B 2 639 ? 94.655 67.835 105.981 1.00 43.52 639 GLN B N 1
ATOM 6067 C CA . GLN B 2 639 ? 93.416 68.190 105.292 1.00 44.27 639 GLN B CA 1
ATOM 6068 C C . GLN B 2 639 ? 92.209 67.523 105.941 1.00 48.96 639 GLN B C 1
ATOM 6069 O O . GLN B 2 639 ? 91.137 68.131 106.048 1.00 54.07 639 GLN B O 1
ATOM 6075 N N . TYR B 2 640 ? 92.368 66.278 106.398 1.00 50.36 640 TYR B N 1
ATOM 6076 C CA . TYR B 2 640 ? 91.279 65.613 107.104 1.00 43.71 640 TYR B CA 1
ATOM 6077 C C . TYR B 2 640 ? 91.013 66.240 108.465 1.00 50.83 640 TYR B C 1
ATOM 6078 O O . TYR B 2 640 ? 89.865 66.261 108.910 1.00 49.57 640 TYR B O 1
ATOM 6087 N N . LEU B 2 641 ? 92.047 66.750 109.143 1.00 53.15 641 LEU B N 1
ATOM 6088 C CA . LEU B 2 641 ? 91.812 67.471 110.394 1.00 49.83 641 LEU B CA 1
ATOM 6089 C C . LEU B 2 641 ? 91.100 68.795 110.139 1.00 45.09 641 LEU B C 1
ATOM 6090 O O . LEU B 2 641 ? 90.255 69.218 110.938 1.00 53.27 641 LEU B O 1
ATOM 6095 N N . GLU B 2 642 ? 91.428 69.460 109.027 1.00 42.49 642 GLU B N 1
ATOM 6096 C CA . GLU B 2 642 ? 90.703 70.669 108.643 1.00 41.66 642 GLU B CA 1
ATOM 6097 C C . GLU B 2 642 ? 89.246 70.363 108.311 1.00 51.46 642 GLU B C 1
ATOM 6098 O O . GLU B 2 642 ? 88.361 71.190 108.555 1.00 54.88 642 GLU B O 1
ATOM 6104 N N . GLN B 2 643 ? 88.980 69.182 107.749 1.00 60.67 643 GLN B N 1
ATOM 6105 C CA . GLN B 2 643 ? 87.596 68.763 107.539 1.00 51.68 643 GLN B CA 1
ATOM 6106 C C . GLN B 2 643 ? 86.911 68.391 108.851 1.00 48.66 643 GLN B C 1
ATOM 6107 O O . GLN B 2 643 ? 85.705 68.612 108.999 1.00 54.77 643 GLN B O 1
ATOM 6113 N N . LEU B 2 644 ? 87.681 67.827 109.788 1.00 51.62 644 LEU B N 1
ATOM 6114 C CA . LEU B 2 644 ? 87.123 67.474 111.120 1.00 53.07 644 LEU B CA 1
ATOM 6115 C C . LEU B 2 644 ? 86.803 68.765 111.877 1.00 54.78 644 LEU B C 1
ATOM 6116 O O . LEU B 2 644 ? 86.009 68.705 112.834 1.00 57.63 644 LEU B O 1
ATOM 6121 N N . SER B 2 645 ? 87.398 69.883 111.454 1.00 61.44 645 SER B N 1
ATOM 6122 C CA . SER B 2 645 ? 87.159 71.188 112.125 1.00 58.56 645 SER B CA 1
ATOM 6123 C C . SER B 2 645 ? 85.799 71.745 111.694 1.00 68.80 645 SER B C 1
ATOM 6124 O O . SER B 2 645 ? 85.058 71.010 111.011 1.00 71.73 645 SER B O 1
ATOM 6127 N N . LYS B 2 646 ? 85.483 72.982 112.097 1.00 79.11 646 LYS B N 1
ATOM 6128 C CA . LYS B 2 646 ? 84.188 73.622 111.728 1.00 83.95 646 LYS B CA 1
ATOM 6129 C C . LYS B 2 646 ? 83.061 73.006 112.565 1.00 80.39 646 LYS B C 1
ATOM 6130 O O . LYS B 2 646 ? 82.224 73.774 113.079 1.00 80.86 646 LYS B O 1
ATOM 6136 N N . VAL B 2 647 ? 83.047 71.676 112.699 1.00 70.20 647 VAL B N 1
ATOM 6137 C CA . VAL B 2 647 ? 81.959 70.985 113.455 1.00 77.10 647 VAL B CA 1
ATOM 6138 C C . VAL B 2 647 ? 81.936 71.535 114.885 1.00 75.16 647 VAL B C 1
ATOM 6139 O O . VAL B 2 647 ? 80.866 71.480 115.521 1.00 76.20 647 VAL B O 1
ATOM 6143 N N . ASN B 2 648 ? 83.072 72.052 115.363 1.00 53.69 648 ASN B N 1
ATOM 6144 C CA . ASN B 2 648 ? 83.128 72.653 116.722 1.00 48.43 648 ASN B CA 1
ATOM 6145 C C . ASN B 2 648 ? 81.992 73.671 116.852 1.00 56.00 648 ASN B C 1
ATOM 6146 O O . ASN B 2 648 ? 81.795 74.456 115.904 1.00 63.38 648 ASN B O 1
ATOM 6151 N N . GLY B 2 649 ? 81.278 73.658 117.981 1.00 55.58 649 GLY B N 1
ATOM 6152 C CA . GLY B 2 649 ? 80.124 74.561 118.162 1.00 45.68 649 GLY B CA 1
ATOM 6153 C C . GLY B 2 649 ? 78.822 73.782 118.211 1.00 51.80 649 GLY B C 1
ATOM 6154 O O . GLY B 2 649 ? 77.826 74.335 118.718 1.00 68.28 649 GLY B O 1
ATOM 6155 N N . THR B 2 650 ? 78.824 72.544 117.708 1.00 54.38 650 THR B N 1
ATOM 6156 C CA . THR B 2 650 ? 77.609 71.689 117.797 1.00 60.71 650 THR B CA 1
ATOM 6157 C C . THR B 2 650 ? 77.229 71.541 119.272 1.00 55.36 650 THR B C 1
ATOM 6158 O O . THR B 2 650 ? 78.081 71.072 120.052 1.00 60.68 650 THR B O 1
ATOM 6162 N N . ILE B 2 651 ? 76.004 71.929 119.636 1.00 54.24 651 ILE B N 1
ATOM 6163 C CA . ILE B 2 651 ? 75.590 71.883 121.032 1.00 57.05 651 ILE B CA 1
ATOM 6164 C C . ILE B 2 651 ? 75.217 70.450 121.385 1.00 63.98 651 ILE B C 1
ATOM 6165 O O . ILE B 2 651 ? 74.338 69.851 120.757 1.00 72.79 651 ILE B O 1
ATOM 6170 N N . ALA B 2 652 ? 75.899 69.894 122.381 1.00 57.03 652 ALA B N 1
ATOM 6171 C CA . ALA B 2 652 ? 75.670 68.534 122.841 1.00 62.24 652 ALA B CA 1
ATOM 6172 C C . ALA B 2 652 ? 75.000 68.573 124.205 1.00 63.72 652 ALA B C 1
ATOM 6173 O O . ALA B 2 652 ? 75.473 69.264 125.113 1.00 61.88 652 ALA B O 1
ATOM 6175 N N . ARG B 2 653 ? 73.905 67.833 124.345 1.00 67.81 653 ARG B N 1
ATOM 6176 C CA . ARG B 2 653 ? 73.176 67.756 125.607 1.00 66.72 653 ARG B CA 1
ATOM 6177 C C . ARG B 2 653 ? 73.863 66.737 126.507 1.00 72.47 653 ARG B C 1
ATOM 6178 O O . ARG B 2 653 ? 73.801 65.531 126.252 1.00 75.41 653 ARG B O 1
ATOM 6186 N N . ILE B 2 654 ? 74.516 67.217 127.560 1.00 71.29 654 ILE B N 1
ATOM 6187 C CA . ILE B 2 654 ? 75.245 66.367 128.493 1.00 68.71 654 ILE B CA 1
ATOM 6188 C C . ILE B 2 654 ? 74.435 66.257 129.776 1.00 69.17 654 ILE B C 1
ATOM 6189 O O . ILE B 2 654 ? 74.276 67.241 130.506 1.00 74.26 654 ILE B O 1
ATOM 6194 N N . GLU B 2 655 ? 73.929 65.061 130.056 1.00 77.32 655 GLU B N 1
ATOM 6195 C CA . GLU B 2 655 ? 73.263 64.761 131.319 1.00 78.84 655 GLU B CA 1
ATOM 6196 C C . GLU B 2 655 ? 74.259 63.989 132.175 1.00 82.61 655 GLU B C 1
ATOM 6197 O O . GLU B 2 655 ? 74.481 62.796 131.961 1.00 85.25 655 GLU B O 1
ATOM 6203 N N . TYR B 2 656 ? 74.861 64.671 133.149 1.00 80.79 656 TYR B N 1
ATOM 6204 C CA . TYR B 2 656 ? 75.938 64.061 133.920 1.00 81.00 656 TYR B CA 1
ATOM 6205 C C . TYR B 2 656 ? 75.420 63.394 135.193 1.00 81.86 656 TYR B C 1
ATOM 6206 O O . TYR B 2 656 ? 75.462 62.166 135.310 1.00 81.77 656 TYR B O 1
ATOM 6215 N N . ARG B 2 657 ? 74.891 64.182 136.134 1.00 89.86 657 ARG B N 1
ATOM 6216 C CA . ARG B 2 657 ? 74.249 63.635 137.337 1.00 92.13 657 ARG B CA 1
ATOM 6217 C C . ARG B 2 657 ? 73.057 64.538 137.658 1.00 91.27 657 ARG B C 1
ATOM 6218 O O . ARG B 2 657 ? 73.179 65.493 138.429 1.00 90.37 657 ARG B O 1
ATOM 6226 N N . GLY B 2 658 ? 71.906 64.211 137.074 1.00 88.18 658 GLY B N 1
ATOM 6227 C CA . GLY B 2 658 ? 70.693 64.977 137.299 1.00 85.63 658 GLY B CA 1
ATOM 6228 C C . GLY B 2 658 ? 70.721 66.400 136.789 1.00 85.58 658 GLY B C 1
ATOM 6229 O O . GLY B 2 658 ? 69.905 67.217 137.223 1.00 85.48 658 GLY B O 1
ATOM 6230 N N . GLY B 2 659 ? 71.630 66.725 135.881 1.00 81.47 659 GLY B N 1
ATOM 6231 C CA . GLY B 2 659 ? 71.770 68.092 135.410 1.00 81.68 659 GLY B CA 1
ATOM 6232 C C . GLY B 2 659 ? 72.151 68.122 133.950 1.00 81.59 659 GLY B C 1
ATOM 6233 O O . GLY B 2 659 ? 72.884 67.258 133.463 1.00 83.95 659 GLY B O 1
ATOM 6234 N N . ILE B 2 660 ? 71.653 69.138 133.250 1.00 78.56 660 ILE B N 1
ATOM 6235 C CA . ILE B 2 660 ? 71.846 69.298 131.814 1.00 77.99 660 ILE B CA 1
ATOM 6236 C C . ILE B 2 660 ? 72.531 70.636 131.576 1.00 81.37 660 ILE B C 1
ATOM 6237 O O . ILE B 2 660 ? 72.087 71.664 132.100 1.00 84.48 660 ILE B O 1
ATOM 6242 N N . ILE B 2 661 ? 73.609 70.626 130.795 1.00 74.13 661 ILE B N 1
ATOM 6243 C CA . ILE B 2 661 ? 74.376 71.829 130.511 1.00 74.92 661 ILE B CA 1
ATOM 6244 C C . ILE B 2 661 ? 74.143 72.333 129.087 1.00 75.70 661 ILE B C 1
ATOM 6245 O O . ILE B 2 661 ? 73.972 73.538 128.884 1.00 79.66 661 ILE B O 1
ATOM 6250 N N . GLU B 2 662 ? 74.077 71.423 128.105 1.00 66.15 662 GLU B N 1
ATOM 6251 C CA . GLU B 2 662 ? 73.863 71.715 126.678 1.00 69.82 662 GLU B CA 1
ATOM 6252 C C . GLU B 2 662 ? 74.892 72.707 126.131 1.00 67.05 662 GLU B C 1
ATOM 6253 O O . GLU B 2 662 ? 74.566 73.816 125.708 1.00 63.82 662 GLU B O 1
ATOM 6259 N N . ILE B 2 663 ? 76.148 72.273 126.126 1.00 59.91 663 ILE B N 1
ATOM 6260 C CA . ILE B 2 663 ? 77.283 73.128 125.783 1.00 62.42 663 ILE B CA 1
ATOM 6261 C C . ILE B 2 663 ? 77.809 72.742 124.400 1.00 59.40 663 ILE B C 1
ATOM 6262 O O . ILE B 2 663 ? 77.788 71.554 124.044 1.00 63.58 663 ILE B O 1
ATOM 6267 N N . PRO B 2 664 ? 78.220 73.701 123.565 1.00 49.49 664 PRO B N 1
ATOM 6268 C CA . PRO B 2 664 ? 78.850 73.349 122.286 1.00 51.10 664 PRO B CA 1
ATOM 6269 C C . PRO B 2 664 ? 80.196 72.671 122.473 1.00 49.66 664 PRO B C 1
ATOM 6270 O O . PRO B 2 664 ? 80.890 72.873 123.472 1.00 63.65 664 PRO B O 1
ATOM 6274 N N . ILE B 2 665 ? 80.566 71.858 121.489 1.00 43.24 665 ILE B N 1
ATOM 6275 C CA . ILE B 2 665 ? 81.782 71.074 121.565 1.00 49.08 665 ILE B CA 1
ATOM 6276 C C . ILE B 2 665 ? 82.893 71.803 120.822 1.00 47.13 665 ILE B C 1
ATOM 6277 O O . ILE B 2 665 ? 82.660 72.680 119.988 1.00 46.45 665 ILE B O 1
ATOM 6282 N N . TRP B 2 666 ? 84.128 71.434 121.143 1.00 47.77 666 TRP B N 1
ATOM 6283 C CA . TRP B 2 666 ? 85.306 71.906 120.432 1.00 44.13 666 TRP B CA 1
ATOM 6284 C C . TRP B 2 666 ? 86.290 70.754 120.354 1.00 50.22 666 TRP B C 1
ATOM 6285 O O . TRP B 2 666 ? 86.498 70.052 121.347 1.00 55.22 666 TRP B O 1
ATOM 6296 N N . LEU B 2 667 ? 86.881 70.550 119.181 1.00 49.15 667 LEU B N 1
ATOM 6297 C CA . LEU B 2 667 ? 87.822 69.454 119.003 1.00 46.27 667 LEU B CA 1
ATOM 6298 C C . LEU B 2 667 ? 89.152 69.800 119.650 1.00 53.16 667 LEU B C 1
ATOM 6299 O O . LEU B 2 667 ? 89.762 70.826 119.330 1.00 56.28 667 LEU B O 1
ATOM 6304 N N . LEU B 2 668 ? 89.598 68.942 120.556 1.00 53.10 668 LEU B N 1
ATOM 6305 C CA . LEU B 2 668 ? 90.917 69.051 121.170 1.00 53.35 668 LEU B CA 1
ATOM 6306 C C . LEU B 2 668 ? 91.687 67.800 120.779 1.00 60.36 668 LEU B C 1
ATOM 6307 O O . LEU B 2 668 ? 91.462 66.729 121.366 1.00 65.30 668 LEU B O 1
ATOM 6312 N N . PRO B 2 669 ? 92.539 67.864 119.751 1.00 56.48 669 PRO B N 1
ATOM 6313 C CA . PRO B 2 669 ? 93.252 66.658 119.292 1.00 53.29 669 PRO B CA 1
ATOM 6314 C C . PRO B 2 669 ? 94.177 66.017 120.316 1.00 60.02 669 PRO B C 1
ATOM 6315 O O . PRO B 2 669 ? 94.405 64.807 120.236 1.00 68.80 669 PRO B O 1
ATOM 6319 N N . GLY B 2 670 ? 94.697 66.762 121.280 1.00 58.86 670 GLY B N 1
ATOM 6320 C CA . GLY B 2 670 ? 95.533 66.127 122.276 1.00 59.50 670 GLY B CA 1
ATOM 6321 C C . GLY B 2 670 ? 94.800 65.475 123.425 1.00 64.32 670 GLY B C 1
ATOM 6322 O O . GLY B 2 670 ? 95.440 64.984 124.358 1.00 64.95 670 GLY B O 1
ATOM 6323 N N . HIS B 2 671 ? 93.473 65.446 123.383 1.00 65.87 671 HIS B N 1
ATOM 6324 C CA . HIS B 2 671 ? 92.669 65.103 124.543 1.00 63.43 671 HIS B CA 1
ATOM 6325 C C . HIS B 2 671 ? 92.500 63.587 124.644 1.00 61.00 671 HIS B C 1
ATOM 6326 O O . HIS B 2 671 ? 92.618 62.856 123.658 1.00 67.60 671 HIS B O 1
ATOM 6333 N N . ALA B 2 672 ? 92.230 63.119 125.860 1.00 60.86 672 ALA B N 1
ATOM 6334 C CA . ALA B 2 672 ? 92.064 61.696 126.115 1.00 65.25 672 ALA B CA 1
ATOM 6335 C C . ALA B 2 672 ? 90.725 61.191 125.593 1.00 67.70 672 ALA B C 1
ATOM 6336 O O . ALA B 2 672 ? 89.765 61.949 125.435 1.00 70.41 672 ALA B O 1
ATOM 6338 N N . GLU B 2 673 ? 90.673 59.888 125.331 1.00 80.65 673 GLU B N 1
ATOM 6339 C CA . GLU B 2 673 ? 89.461 59.260 124.823 1.00 76.87 673 GLU B CA 1
ATOM 6340 C C . GLU B 2 673 ? 88.433 59.089 125.934 1.00 77.52 673 GLU B C 1
ATOM 6341 O O . GLU B 2 673 ? 88.789 58.857 127.093 1.00 76.39 673 GLU B O 1
ATOM 6347 N N . ASP B 2 674 ? 87.152 59.208 125.554 1.00 81.72 674 ASP B N 1
ATOM 6348 C CA . ASP B 2 674 ? 85.988 59.014 126.431 1.00 79.63 674 ASP B CA 1
ATOM 6349 C C . ASP B 2 674 ? 86.010 59.955 127.634 1.00 78.76 674 ASP B C 1
ATOM 6350 O O . ASP B 2 674 ? 85.634 59.581 128.746 1.00 80.06 674 ASP B O 1
ATOM 6355 N N . SER B 2 675 ? 86.452 61.189 127.407 1.00 72.31 675 SER B N 1
ATOM 6356 C CA . SER B 2 675 ? 86.442 62.221 128.429 1.00 73.62 675 SER B CA 1
ATOM 6357 C C . SER B 2 675 ? 86.065 63.544 127.785 1.00 74.44 675 SER B C 1
ATOM 6358 O O . SER B 2 675 ? 86.264 63.746 126.585 1.00 71.93 675 SER B O 1
ATOM 6361 N N . ILE B 2 676 ? 85.476 64.429 128.586 1.00 70.02 676 ILE B N 1
ATOM 6362 C CA . ILE B 2 676 ? 85.102 65.776 128.169 1.00 68.47 676 ILE B CA 1
ATOM 6363 C C . ILE B 2 676 ? 85.515 66.733 129.277 1.00 66.00 676 ILE B C 1
ATOM 6364 O O . ILE B 2 676 ? 85.176 66.511 130.444 1.00 71.86 676 ILE B O 1
ATOM 6369 N N . THR B 2 677 ? 86.244 67.789 128.924 1.00 52.39 677 THR B N 1
ATOM 6370 C CA . THR B 2 677 ? 86.596 68.824 129.887 1.00 55.84 677 THR B CA 1
ATOM 6371 C C . THR B 2 677 ? 85.753 70.068 129.670 1.00 61.62 677 THR B C 1
ATOM 6372 O O . THR B 2 677 ? 85.666 70.584 128.552 1.00 65.30 677 THR B O 1
ATOM 6376 N N . LEU B 2 678 ? 85.142 70.541 130.749 1.00 67.31 678 LEU B N 1
ATOM 6377 C CA . LEU B 2 678 ? 84.409 71.794 130.774 1.00 64.18 678 LEU B CA 1
ATOM 6378 C C . LEU B 2 678 ? 85.159 72.767 131.669 1.00 62.03 678 LEU B C 1
ATOM 6379 O O . LEU B 2 678 ? 85.470 72.444 132.819 1.00 62.49 678 LEU B O 1
ATOM 6384 N N . ASN B 2 679 ? 85.457 73.948 131.139 1.00 59.18 679 ASN B N 1
ATOM 6385 C CA . ASN B 2 679 ? 86.217 74.942 131.882 1.00 52.07 679 ASN B CA 1
ATOM 6386 C C . ASN B 2 679 ? 85.310 75.623 132.899 1.00 58.43 679 ASN B C 1
ATOM 6387 O O . ASN B 2 679 ? 84.240 76.128 132.545 1.00 65.30 679 ASN B O 1
ATOM 6392 N N . LEU B 2 680 ? 85.731 75.628 134.160 1.00 58.37 680 LEU B N 1
ATOM 6393 C CA . LEU B 2 680 ? 84.976 76.321 135.194 1.00 56.95 680 LEU B CA 1
ATOM 6394 C C . LEU B 2 680 ? 85.137 77.827 135.048 1.00 57.50 680 LEU B C 1
ATOM 6395 O O . LEU B 2 680 ? 86.216 78.324 134.719 1.00 55.12 680 LEU B O 1
ATOM 6400 N N . GLY B 2 681 ? 84.052 78.554 135.289 1.00 61.15 681 GLY B N 1
ATOM 6401 C CA . GLY B 2 681 ? 84.127 79.998 135.313 1.00 63.71 681 GLY B CA 1
ATOM 6402 C C . GLY B 2 681 ? 83.329 80.709 134.243 1.00 63.05 681 GLY B C 1
ATOM 6403 O O . GLY B 2 681 ? 83.656 81.838 133.870 1.00 63.30 681 GLY B O 1
ATOM 6404 N N . TYR B 2 682 ? 82.263 80.078 133.763 1.00 60.50 682 TYR B N 1
ATOM 6405 C CA . TYR B 2 682 ? 81.440 80.637 132.702 1.00 57.66 682 TYR B CA 1
ATOM 6406 C C . TYR B 2 682 ? 79.975 80.567 133.106 1.00 62.23 682 TYR B C 1
ATOM 6407 O O . TYR B 2 682 ? 79.623 80.043 134.166 1.00 65.02 682 TYR B O 1
ATOM 6416 N N . GLY B 2 683 ? 79.117 81.107 132.246 1.00 64.71 683 GLY B N 1
ATOM 6417 C CA . GLY B 2 683 ? 77.690 81.063 132.490 1.00 68.42 683 GLY B CA 1
ATOM 6418 C C . GLY B 2 683 ? 77.221 81.946 133.620 1.00 69.23 683 GLY B C 1
ATOM 6419 O O . GLY B 2 683 ? 76.192 81.656 134.237 1.00 71.85 683 GLY B O 1
ATOM 6420 N N . ARG B 2 684 ? 77.953 83.016 133.913 1.00 66.67 684 ARG B N 1
ATOM 6421 C CA . ARG B 2 684 ? 77.569 83.910 134.991 1.00 69.61 684 ARG B CA 1
ATOM 6422 C C . ARG B 2 684 ? 76.357 84.743 134.587 1.00 71.72 684 ARG B C 1
ATOM 6423 O O . ARG B 2 684 ? 75.962 84.794 133.421 1.00 74.72 684 ARG B O 1
ATOM 6431 N N . THR B 2 685 ? 75.735 85.361 135.583 1.00 70.43 685 THR B N 1
ATOM 6432 C CA . THR B 2 685 ? 74.592 86.231 135.361 1.00 67.33 685 THR B CA 1
ATOM 6433 C C . THR B 2 685 ? 74.772 87.619 135.944 1.00 74.60 685 THR B C 1
ATOM 6434 O O . THR B 2 685 ? 74.226 88.578 135.395 1.00 78.06 685 THR B O 1
ATOM 6438 N N . HIS B 2 686 ? 75.524 87.755 137.032 1.00 75.26 686 HIS B N 1
ATOM 6439 C CA . HIS B 2 686 ? 75.732 89.031 137.703 1.00 74.87 686 HIS B CA 1
ATOM 6440 C C . HIS B 2 686 ? 77.184 89.485 137.603 1.00 75.48 686 HIS B C 1
ATOM 6441 O O . HIS B 2 686 ? 77.742 90.051 138.544 1.00 74.04 686 HIS B O 1
ATOM 6448 N N . ALA B 2 687 ? 77.812 89.236 136.461 1.00 76.61 687 ALA B N 1
ATOM 6449 C CA . ALA B 2 687 ? 79.115 89.806 136.164 1.00 74.37 687 ALA B CA 1
ATOM 6450 C C . ALA B 2 687 ? 78.914 91.179 135.521 1.00 74.87 687 ALA B C 1
ATOM 6451 O O . ALA B 2 687 ? 77.804 91.716 135.484 1.00 78.02 687 ALA B O 1
ATOM 6453 N N . GLY B 2 688 ? 79.982 91.759 134.991 1.00 64.12 688 GLY B N 1
ATOM 6454 C CA . GLY B 2 688 ? 79.920 93.092 134.437 1.00 68.23 688 GLY B CA 1
ATOM 6455 C C . GLY B 2 688 ? 79.340 93.124 133.037 1.00 62.10 688 GLY B C 1
ATOM 6456 O O . GLY B 2 688 ? 78.755 92.160 132.545 1.00 60.27 688 GLY B O 1
ATOM 6457 N N . ARG B 2 689 ? 79.494 94.285 132.392 1.00 57.03 689 ARG B N 1
ATOM 6458 C CA . ARG B 2 689 ? 79.082 94.420 130.998 1.00 58.93 689 ARG B CA 1
ATOM 6459 C C . ARG B 2 689 ? 79.951 93.565 130.082 1.00 62.63 689 ARG B C 1
ATOM 6460 O O . ARG B 2 689 ? 79.456 92.983 129.110 1.00 61.14 689 ARG B O 1
ATOM 6468 N N . VAL B 2 690 ? 81.241 93.467 130.384 1.00 63.52 690 VAL B N 1
ATOM 6469 C CA . VAL B 2 690 ? 82.133 92.547 129.691 1.00 54.44 690 VAL B CA 1
ATOM 6470 C C . VAL B 2 690 ? 81.962 91.175 130.324 1.00 49.44 690 VAL B C 1
ATOM 6471 O O . VAL B 2 690 ? 82.095 91.025 131.541 1.00 59.41 690 VAL B O 1
ATOM 6475 N N . GLY B 2 691 ? 81.659 90.176 129.506 1.00 45.69 691 GLY B N 1
ATOM 6476 C CA . GLY B 2 691 ? 81.452 88.842 130.035 1.00 53.60 691 GLY B CA 1
ATOM 6477 C C . GLY B 2 691 ? 80.231 88.690 130.917 1.00 52.64 691 GLY B C 1
ATOM 6478 O O . GLY B 2 691 ? 80.317 88.070 131.984 1.00 45.61 691 GLY B O 1
ATOM 6479 N N . ASN B 2 692 ? 79.099 89.265 130.506 1.00 69.29 692 ASN B N 1
ATOM 6480 C CA . ASN B 2 692 ? 77.880 89.159 131.300 1.00 62.54 692 ASN B CA 1
ATOM 6481 C C . ASN B 2 692 ? 77.307 87.753 131.247 1.00 56.28 692 ASN B C 1
ATOM 6482 O O . ASN B 2 692 ? 76.965 87.176 132.283 1.00 61.73 692 ASN B O 1
ATOM 6487 N N . ASN B 2 693 ? 77.199 87.182 130.050 1.00 55.58 693 ASN B N 1
ATOM 6488 C CA . ASN B 2 693 ? 76.591 85.870 129.860 1.00 55.36 693 ASN B CA 1
ATOM 6489 C C . ASN B 2 693 ? 77.434 85.025 128.919 1.00 59.99 693 ASN B C 1
ATOM 6490 O O . ASN B 2 693 ? 76.907 84.264 128.102 1.00 55.22 693 ASN B O 1
ATOM 6495 N N . VAL B 2 694 ? 78.753 85.151 129.012 1.00 60.80 694 VAL B N 1
ATOM 6496 C CA . VAL B 2 694 ? 79.647 84.373 128.164 1.00 57.50 694 VAL B CA 1
ATOM 6497 C C . VAL B 2 694 ? 79.734 82.953 128.699 1.00 55.75 694 VAL B C 1
ATOM 6498 O O . VAL B 2 694 ? 79.660 82.719 129.912 1.00 64.56 694 VAL B O 1
ATOM 6502 N N . GLY B 2 695 ? 79.843 81.994 127.789 1.00 48.17 695 GLY B N 1
ATOM 6503 C CA . GLY B 2 695 ? 79.967 80.603 128.172 1.00 52.19 695 GLY B CA 1
ATOM 6504 C C . GLY B 2 695 ? 78.677 80.034 128.737 1.00 57.25 695 GLY B C 1
ATOM 6505 O O . GLY B 2 695 ? 77.640 80.689 128.819 1.00 62.18 695 GLY B O 1
ATOM 6506 N N . ILE B 2 696 ? 78.755 78.764 129.123 1.00 56.99 696 ILE B N 1
ATOM 6507 C CA . ILE B 2 696 ? 77.641 78.052 129.734 1.00 65.01 696 ILE B CA 1
ATOM 6508 C C . ILE B 2 696 ? 78.134 77.469 131.051 1.00 64.35 696 ILE B C 1
ATOM 6509 O O . ILE B 2 696 ? 79.226 76.894 131.106 1.00 66.12 696 ILE B O 1
ATOM 6514 N N . ASP B 2 697 ? 77.338 77.641 132.108 1.00 68.12 697 ASP B N 1
ATOM 6515 C CA . ASP B 2 697 ? 77.772 77.350 133.469 1.00 60.23 697 ASP B CA 1
ATOM 6516 C C . ASP B 2 697 ? 77.981 75.858 133.699 1.00 65.99 697 ASP B C 1
ATOM 6517 O O . ASP B 2 697 ? 77.189 75.021 133.259 1.00 71.39 697 ASP B O 1
ATOM 6522 N N . VAL B 2 698 ? 79.062 75.540 134.408 1.00 63.05 698 VAL B N 1
ATOM 6523 C CA . VAL B 2 698 ? 79.428 74.164 134.721 1.00 59.68 698 VAL B CA 1
ATOM 6524 C C . VAL B 2 698 ? 79.175 73.843 136.195 1.00 64.10 698 VAL B C 1
ATOM 6525 O O . VAL B 2 698 ? 78.956 72.670 136.536 1.00 64.45 698 VAL B O 1
ATOM 6529 N N . TYR B 2 699 ? 79.147 74.857 137.063 1.00 59.34 699 TYR B N 1
ATOM 6530 C CA . TYR B 2 699 ? 78.965 74.643 138.499 1.00 56.22 699 TYR B CA 1
ATOM 6531 C C . TYR B 2 699 ? 77.663 73.950 138.923 1.00 57.86 699 TYR B C 1
ATOM 6532 O O . TYR B 2 699 ? 77.717 73.196 139.909 1.00 60.36 699 TYR B O 1
ATOM 6541 N N . PRO B 2 700 ? 76.484 74.181 138.310 1.00 66.50 700 PRO B N 1
ATOM 6542 C CA . PRO B 2 700 ? 75.345 73.295 138.621 1.00 64.19 700 PRO B CA 1
ATOM 6543 C C . PRO B 2 700 ? 75.575 71.839 138.257 1.00 64.82 700 PRO B C 1
ATOM 6544 O O . PRO B 2 700 ? 75.061 70.949 138.945 1.00 67.41 700 PRO B O 1
ATOM 6548 N N . ILE B 2 701 ? 76.331 71.571 137.192 1.00 63.39 701 ILE B N 1
ATOM 6549 C CA . ILE B 2 701 ? 76.652 70.197 136.819 1.00 65.10 701 ILE B CA 1
ATOM 6550 C C . ILE B 2 701 ? 77.662 69.599 137.793 1.00 66.98 701 ILE B C 1
ATOM 6551 O O . ILE B 2 701 ? 77.640 68.391 138.061 1.00 67.37 701 ILE B O 1
ATOM 6556 N N . ARG B 2 702 ? 78.551 70.429 138.336 1.00 63.72 702 ARG B N 1
ATOM 6557 C CA . ARG B 2 702 ? 79.576 69.977 139.269 1.00 60.67 702 ARG B CA 1
ATOM 6558 C C . ARG B 2 702 ? 78.959 69.520 140.587 1.00 64.85 702 ARG B C 1
ATOM 6559 O O . ARG B 2 702 ? 77.995 70.111 141.079 1.00 67.18 702 ARG B O 1
ATOM 6567 N N . THR B 2 703 ? 79.519 68.455 141.155 1.00 74.32 703 THR B N 1
ATOM 6568 C CA . THR B 2 703 ? 79.038 67.877 142.399 1.00 77.27 703 THR B CA 1
ATOM 6569 C C . THR B 2 703 ? 80.147 67.892 143.442 1.00 74.49 703 THR B C 1
ATOM 6570 O O . THR B 2 703 ? 81.335 67.919 143.116 1.00 75.16 703 THR B O 1
ATOM 6574 N N . SER B 2 704 ? 79.742 67.880 144.714 1.00 81.81 704 SER B N 1
ATOM 6575 C CA . SER B 2 704 ? 80.707 67.919 145.807 1.00 82.54 704 SER B CA 1
ATOM 6576 C C . SER B 2 704 ? 81.423 66.591 146.006 1.00 82.42 704 SER B C 1
ATOM 6577 O O . SER B 2 704 ? 82.525 66.577 146.564 1.00 82.60 704 SER B O 1
ATOM 6580 N N . ASP B 2 705 ? 80.818 65.480 145.580 1.00 86.76 705 ASP B N 1
ATOM 6581 C CA . ASP B 2 705 ? 81.455 64.177 145.744 1.00 85.98 705 ASP B CA 1
ATOM 6582 C C . ASP B 2 705 ? 82.654 64.026 144.816 1.00 86.39 705 ASP B C 1
ATOM 6583 O O . ASP B 2 705 ? 83.708 63.528 145.229 1.00 85.03 705 ASP B O 1
ATOM 6588 N N . SER B 2 706 ? 82.513 64.452 143.564 1.00 75.48 706 SER B N 1
ATOM 6589 C CA . SER B 2 706 ? 83.588 64.410 142.575 1.00 73.62 706 SER B CA 1
ATOM 6590 C C . SER B 2 706 ? 83.701 65.791 141.948 1.00 71.19 706 SER B C 1
ATOM 6591 O O . SER B 2 706 ? 83.150 66.043 140.868 1.00 74.39 706 SER B O 1
ATOM 6594 N N . PRO B 2 707 ? 84.412 66.717 142.598 1.00 66.38 707 PRO B N 1
ATOM 6595 C CA . PRO B 2 707 ? 84.497 68.089 142.083 1.00 65.68 707 PRO B CA 1
ATOM 6596 C C . PRO B 2 707 ? 85.439 68.265 140.904 1.00 65.43 707 PRO B C 1
ATOM 6597 O O . PRO B 2 707 ? 85.541 69.380 140.382 1.00 65.09 707 PRO B O 1
ATOM 6601 N N . TRP B 2 708 ? 86.128 67.212 140.472 1.00 63.17 708 TRP B N 1
ATOM 6602 C CA . TRP B 2 708 ? 87.020 67.293 139.325 1.00 61.91 708 TRP B CA 1
ATOM 6603 C C . TRP B 2 708 ? 86.836 66.180 138.306 1.00 62.53 708 TRP B C 1
ATOM 6604 O O . TRP B 2 708 ? 87.232 66.370 137.151 1.00 60.52 708 TRP B O 1
ATOM 6615 N N . PHE B 2 709 ? 86.262 65.039 138.676 1.00 67.56 709 PHE B N 1
ATOM 6616 C CA . PHE B 2 709 ? 86.125 63.906 137.769 1.00 67.60 709 PHE B CA 1
ATOM 6617 C C . PHE B 2 709 ? 84.652 63.616 137.516 1.00 65.07 709 PHE B C 1
ATOM 6618 O O . PHE B 2 709 ? 83.758 64.291 138.029 1.00 67.03 709 PHE B O 1
ATOM 6626 N N . GLY B 2 710 ? 84.414 62.584 136.710 1.00 72.06 710 GLY B N 1
ATOM 6627 C CA . GLY B 2 710 ? 83.068 62.139 136.425 1.00 68.62 710 GLY B CA 1
ATOM 6628 C C . GLY B 2 710 ? 83.033 60.633 136.276 1.00 70.31 710 GLY B C 1
ATOM 6629 O O . GLY B 2 710 ? 84.064 59.975 136.129 1.00 76.71 710 GLY B O 1
ATOM 6630 N N . ALA B 2 711 ? 81.819 60.090 136.332 1.00 81.85 711 ALA B N 1
ATOM 6631 C CA . ALA B 2 711 ? 81.609 58.655 136.204 1.00 85.36 711 ALA B CA 1
ATOM 6632 C C . ALA B 2 711 ? 80.816 58.304 134.953 1.00 85.27 711 ALA B C 1
ATOM 6633 O O . ALA B 2 711 ? 81.281 57.518 134.124 1.00 85.49 711 ALA B O 1
ATOM 6635 N N . GLY B 2 712 ? 79.627 58.875 134.791 1.00 73.87 712 GLY B N 1
ATOM 6636 C CA . GLY B 2 712 ? 78.802 58.558 133.645 1.00 72.93 712 GLY B CA 1
ATOM 6637 C C . GLY B 2 712 ? 78.023 59.744 133.123 1.00 73.41 712 GLY B C 1
ATOM 6638 O O . GLY B 2 712 ? 77.277 60.387 133.866 1.00 75.97 712 GLY B O 1
ATOM 6639 N N . ALA B 2 713 ? 78.213 60.075 131.842 1.00 73.78 713 ALA B N 1
ATOM 6640 C CA . ALA B 2 713 ? 77.555 61.283 131.288 1.00 74.32 713 ALA B CA 1
ATOM 6641 C C . ALA B 2 713 ? 76.806 60.940 129.996 1.00 79.03 713 ALA B C 1
ATOM 6642 O O . ALA B 2 713 ? 77.394 60.255 129.136 1.00 82.29 713 ALA B O 1
ATOM 6644 N N . ARG B 2 714 ? 75.560 61.407 129.870 1.00 74.83 714 ARG B N 1
ATOM 6645 C CA . ARG B 2 714 ? 74.773 61.166 128.631 1.00 76.46 714 ARG B CA 1
ATOM 6646 C C . ARG B 2 714 ? 75.022 62.324 127.661 1.00 79.24 714 ARG B C 1
ATOM 6647 O O . ARG B 2 714 ? 74.156 63.216 127.576 1.00 81.98 714 ARG B O 1
ATOM 6655 N N . VAL B 2 715 ? 76.163 62.308 126.967 1.00 70.71 715 VAL B N 1
ATOM 6656 C CA . VAL B 2 715 ? 76.503 63.396 126.003 1.00 70.31 715 VAL B CA 1
ATOM 6657 C C . VAL B 2 715 ? 75.846 63.072 124.659 1.00 74.54 715 VAL B C 1
ATOM 6658 O O . VAL B 2 715 ? 76.316 62.134 123.986 1.00 72.78 715 VAL B O 1
ATOM 6662 N N . THR B 2 716 ? 74.802 63.819 124.289 1.00 81.59 716 THR B N 1
ATOM 6663 C CA . THR B 2 716 ? 74.064 63.532 123.030 1.00 79.17 716 THR B CA 1
ATOM 6664 C C . THR B 2 716 ? 74.046 64.779 122.142 1.00 77.28 716 THR B C 1
ATOM 6665 O O . THR B 2 716 ? 73.695 65.859 122.654 1.00 76.50 716 THR B O 1
ATOM 6669 N N . ASN B 2 717 ? 74.401 64.628 120.862 1.00 73.96 717 ASN B N 1
ATOM 6670 C CA . ASN B 2 717 ? 74.357 65.775 119.917 1.00 74.66 717 ASN B CA 1
ATOM 6671 C C . ASN B 2 717 ? 72.900 66.207 119.743 1.00 77.51 717 ASN B C 1
ATOM 6672 O O . ASN B 2 717 ? 72.034 65.321 119.601 1.00 79.39 717 ASN B O 1
ATOM 6677 N N . THR B 2 718 ? 72.646 67.518 119.755 1.00 74.81 718 THR B N 1
ATOM 6678 C CA . THR B 2 718 ? 71.261 68.037 119.610 1.00 78.52 718 THR B CA 1
ATOM 6679 C C . THR B 2 718 ? 71.247 69.133 118.544 1.00 78.23 718 THR B C 1
ATOM 6680 O O . THR B 2 718 ? 70.625 70.185 118.797 1.00 79.08 718 THR B O 1
ATOM 6684 N N . GLY B 2 719 ? 71.904 68.901 117.402 1.00 80.90 719 GLY B N 1
ATOM 6685 C CA . GLY B 2 719 ? 71.983 69.938 116.392 1.00 77.34 719 GLY B CA 1
ATOM 6686 C C . GLY B 2 719 ? 72.353 71.270 117.023 1.00 78.47 719 GLY B C 1
ATOM 6687 O O . GLY B 2 719 ? 73.055 71.330 118.038 1.00 83.72 719 GLY B O 1
ATOM 6688 N N . ARG B 2 720 ? 71.863 72.350 116.401 1.00 73.46 720 ARG B N 1
ATOM 6689 C CA . ARG B 2 720 ? 71.969 73.732 116.886 1.00 77.54 720 ARG B CA 1
ATOM 6690 C C . ARG B 2 720 ? 73.432 74.154 117.067 1.00 76.72 720 ARG B C 1
ATOM 6691 O O . ARG B 2 720 ? 73.922 74.353 118.177 1.00 77.52 720 ARG B O 1
ATOM 6699 N N . THR B 2 721 ? 74.122 74.252 115.933 1.00 68.45 721 THR B N 1
ATOM 6700 C CA . THR B 2 721 ? 75.532 74.627 115.922 1.00 63.92 721 THR B CA 1
ATOM 6701 C C . THR B 2 721 ? 75.711 76.070 116.388 1.00 65.14 721 THR B C 1
ATOM 6702 O O . THR B 2 721 ? 75.179 77.001 115.774 1.00 67.63 721 THR B O 1
ATOM 6706 N N . TYR B 2 722 ? 76.458 76.249 117.473 1.00 60.84 722 TYR B N 1
ATOM 6707 C CA . TYR B 2 722 ? 76.769 77.556 118.032 1.00 55.20 722 TYR B CA 1
ATOM 6708 C C . TYR B 2 722 ? 78.043 78.115 117.408 1.00 59.83 722 TYR B C 1
ATOM 6709 O O . TYR B 2 722 ? 78.908 77.377 116.935 1.00 67.40 722 TYR B O 1
ATOM 6718 N N . LEU B 2 723 ? 78.152 79.441 117.413 1.00 58.04 723 LEU B N 1
ATOM 6719 C CA . LEU B 2 723 ? 79.317 80.122 116.851 1.00 57.38 723 LEU B CA 1
ATOM 6720 C C . LEU B 2 723 ? 80.406 80.182 117.915 1.00 57.24 723 LEU B C 1
ATOM 6721 O O . LEU B 2 723 ? 80.373 81.030 118.810 1.00 64.98 723 LEU B O 1
ATOM 6726 N N . LEU B 2 724 ? 81.376 79.280 117.814 1.00 48.49 724 LEU B N 1
ATOM 6727 C CA . LEU B 2 724 ? 82.548 79.283 118.676 1.00 47.87 724 LEU B CA 1
ATOM 6728 C C . LEU B 2 724 ? 83.709 79.898 117.910 1.00 53.01 724 LEU B C 1
ATOM 6729 O O . LEU B 2 724 ? 83.980 79.511 116.768 1.00 59.32 724 LEU B O 1
ATOM 6734 N N . VAL B 2 725 ? 84.396 80.846 118.539 1.00 50.42 725 VAL B N 1
ATOM 6735 C CA . VAL B 2 725 ? 85.323 81.740 117.856 1.00 46.07 725 VAL B CA 1
ATOM 6736 C C . VAL B 2 725 ? 86.749 81.415 118.273 1.00 51.17 725 VAL B C 1
ATOM 6737 O O . VAL B 2 725 ? 87.075 81.436 119.464 1.00 63.10 725 VAL B O 1
ATOM 6741 N N . SER B 2 726 ? 87.601 81.144 117.289 1.00 48.98 726 SER B N 1
ATOM 6742 C CA . SER B 2 726 ? 89.024 80.945 117.503 1.00 43.59 726 SER B CA 1
ATOM 6743 C C . SER B 2 726 ? 89.809 82.028 116.776 1.00 60.47 726 SER B C 1
ATOM 6744 O O . SER B 2 726 ? 89.338 82.619 115.801 1.00 64.13 726 SER B O 1
ATOM 6747 N N . THR B 2 727 ? 91.017 82.289 117.268 1.00 54.21 727 THR B N 1
ATOM 6748 C CA . THR B 2 727 ? 91.898 83.282 116.669 1.00 41.86 727 THR B CA 1
ATOM 6749 C C . THR B 2 727 ? 92.869 82.691 115.658 1.00 48.96 727 THR B C 1
ATOM 6750 O O . THR B 2 727 ? 93.640 83.442 115.054 1.00 60.86 727 THR B O 1
ATOM 6754 N N . GLN B 2 728 ? 92.856 81.375 115.458 1.00 42.64 728 GLN B N 1
ATOM 6755 C CA . GLN B 2 728 ? 93.800 80.725 114.562 1.00 45.48 728 GLN B CA 1
ATOM 6756 C C . GLN B 2 728 ? 93.123 80.151 113.324 1.00 55.45 728 GLN B C 1
ATOM 6757 O O . GLN B 2 728 ? 93.540 80.455 112.201 1.00 52.45 728 GLN B O 1
ATOM 6763 N N . ASP B 2 729 ? 92.121 79.287 113.512 1.00 49.19 729 ASP B N 1
ATOM 6764 C CA . ASP B 2 729 ? 91.238 78.664 112.520 1.00 49.74 729 ASP B CA 1
ATOM 6765 C C . ASP B 2 729 ? 91.931 77.654 111.605 1.00 52.47 729 ASP B C 1
ATOM 6766 O O . ASP B 2 729 ? 91.241 76.982 110.833 1.00 58.44 729 ASP B O 1
ATOM 6771 N N . HIS B 2 730 ? 93.252 77.506 111.671 1.00 47.73 730 HIS B N 1
ATOM 6772 C CA . HIS B 2 730 ? 93.944 76.404 111.018 1.00 41.30 730 HIS B CA 1
ATOM 6773 C C . HIS B 2 730 ? 94.984 75.871 111.985 1.00 38.89 730 HIS B C 1
ATOM 6774 O O . HIS B 2 730 ? 95.785 76.638 112.525 1.00 36.38 730 HIS B O 1
ATOM 6781 N N . TRP B 2 731 ? 94.986 74.558 112.182 1.00 49.72 731 TRP B N 1
ATOM 6782 C CA . TRP B 2 731 ? 95.579 73.971 113.370 1.00 41.45 731 TRP B CA 1
ATOM 6783 C C . TRP B 2 731 ? 96.921 73.295 113.136 1.00 43.20 731 TRP B C 1
ATOM 6784 O O . TRP B 2 731 ? 97.529 72.846 114.105 1.00 46.66 731 TRP B O 1
ATOM 6795 N N . THR B 2 732 ? 97.397 73.191 111.895 1.00 43.45 732 THR B N 1
ATOM 6796 C CA . THR B 2 732 ? 98.578 72.393 111.588 1.00 38.12 732 THR B CA 1
ATOM 6797 C C . THR B 2 732 ? 99.590 73.183 110.770 1.00 45.13 732 THR B C 1
ATOM 6798 O O . THR B 2 732 ? 99.263 74.182 110.125 1.00 43.34 732 THR B O 1
ATOM 6802 N N . LEU B 2 733 ? 100.837 72.711 110.815 1.00 45.81 733 LEU B N 1
ATOM 6803 C CA . LEU B 2 733 ? 101.907 73.234 109.973 1.00 43.59 733 LEU B CA 1
ATOM 6804 C C . LEU B 2 733 ? 101.848 72.543 108.619 1.00 45.26 733 LEU B C 1
ATOM 6805 O O . LEU B 2 733 ? 101.992 71.319 108.537 1.00 56.67 733 LEU B O 1
ATOM 6810 N N . GLU B 2 734 ? 101.657 73.317 107.556 1.00 41.62 734 GLU B N 1
ATOM 6811 C CA . GLU B 2 734 ? 101.424 72.741 106.232 1.00 44.60 734 GLU B CA 1
ATOM 6812 C C . GLU B 2 734 ? 102.740 72.534 105.481 1.00 53.17 734 GLU B C 1
ATOM 6813 O O . GLU B 2 734 ? 102.986 73.106 104.421 1.00 58.07 734 GLU B O 1
ATOM 6819 N N . GLY B 2 735 ? 103.579 71.671 106.048 1.00 48.85 735 GLY B N 1
ATOM 6820 C CA . GLY B 2 735 ? 104.858 71.323 105.452 1.00 46.51 735 GLY B CA 1
ATOM 6821 C C . GLY B 2 735 ? 105.848 72.464 105.363 1.00 53.12 735 GLY B C 1
ATOM 6822 O O . GLY B 2 735 ? 106.522 72.612 104.336 1.00 56.90 735 GLY B O 1
ATOM 6823 N N . ARG B 2 736 ? 105.956 73.273 106.413 1.00 42.28 736 ARG B N 1
ATOM 6824 C CA . ARG B 2 736 ? 106.779 74.472 106.391 1.00 38.30 736 ARG B CA 1
ATOM 6825 C C . ARG B 2 736 ? 107.723 74.484 107.584 1.00 46.19 736 ARG B C 1
ATOM 6826 O O . ARG B 2 736 ? 107.414 73.938 108.647 1.00 46.93 736 ARG B O 1
ATOM 6834 N N . ASP B 2 737 ? 108.888 75.111 107.392 1.00 56.81 737 ASP B N 1
ATOM 6835 C CA . ASP B 2 737 ? 109.923 75.180 108.426 1.00 61.69 737 ASP B CA 1
ATOM 6836 C C . ASP B 2 737 ? 109.682 76.393 109.325 1.00 59.76 737 ASP B C 1
ATOM 6837 O O . ASP B 2 737 ? 110.343 77.430 109.244 1.00 59.30 737 ASP B O 1
ATOM 6842 N N . ILE B 2 738 ? 108.716 76.241 110.222 1.00 45.55 738 ILE B N 1
ATOM 6843 C CA . ILE B 2 738 ? 108.382 77.269 111.201 1.00 42.70 738 ILE B CA 1
ATOM 6844 C C . ILE B 2 738 ? 108.749 76.820 112.611 1.00 46.93 738 ILE B C 1
ATOM 6845 O O . ILE B 2 738 ? 109.539 77.473 113.293 1.00 51.76 738 ILE B O 1
ATOM 6850 N N . TYR B 2 739 ? 108.196 75.700 113.060 1.00 42.59 739 TYR B N 1
ATOM 6851 C CA . TYR B 2 739 ? 108.561 75.104 114.338 1.00 35.75 739 TYR B CA 1
ATOM 6852 C C . TYR B 2 739 ? 109.558 73.985 114.071 1.00 43.37 739 TYR B C 1
ATOM 6853 O O . TYR B 2 739 ? 109.191 72.930 113.544 1.00 48.45 739 TYR B O 1
ATOM 6862 N N . ARG B 2 740 ? 110.813 74.214 114.438 1.00 42.02 740 ARG B N 1
ATOM 6863 C CA . ARG B 2 740 ? 111.892 73.270 114.192 1.00 43.70 740 ARG B CA 1
ATOM 6864 C C . ARG B 2 740 ? 112.161 72.460 115.452 1.00 43.69 740 ARG B C 1
ATOM 6865 O O . ARG B 2 740 ? 112.375 73.028 116.526 1.00 51.84 740 ARG B O 1
ATOM 6873 N N . VAL B 2 741 ? 112.145 71.137 115.317 1.00 48.66 741 VAL B N 1
ATOM 6874 C CA . VAL B 2 741 ? 112.216 70.219 116.448 1.00 48.40 741 VAL B CA 1
ATOM 6875 C C . VAL B 2 741 ? 113.455 69.348 116.295 1.00 48.49 741 VAL B C 1
ATOM 6876 O O . VAL B 2 741 ? 113.690 68.777 115.225 1.00 52.77 741 VAL B O 1
ATOM 6880 N N . GLY B 2 742 ? 114.248 69.249 117.367 1.00 46.67 742 GLY B N 1
ATOM 6881 C CA . GLY B 2 742 ? 115.418 68.403 117.374 1.00 48.94 742 GLY B CA 1
ATOM 6882 C C . GLY B 2 742 ? 115.468 67.540 118.623 1.00 51.92 742 GLY B C 1
ATOM 6883 O O . GLY B 2 742 ? 114.638 67.664 119.524 1.00 58.15 742 GLY B O 1
ATOM 6884 N N . GLU B 2 743 ? 116.461 66.656 118.653 1.00 57.09 743 GLU B N 1
ATOM 6885 C CA . GLU B 2 743 ? 116.707 65.764 119.777 1.00 57.02 743 GLU B CA 1
ATOM 6886 C C . GLU B 2 743 ? 117.989 66.174 120.490 1.00 64.81 743 GLU B C 1
ATOM 6887 O O . GLU B 2 743 ? 118.815 66.908 119.948 1.00 68.18 743 GLU B O 1
ATOM 6893 N N . PHE B 2 744 ? 118.145 65.687 121.723 1.00 66.34 744 PHE B N 1
ATOM 6894 C CA . PHE B 2 744 ? 119.214 66.183 122.587 1.00 59.38 744 PHE B CA 1
ATOM 6895 C C . PHE B 2 744 ? 120.575 65.598 122.220 1.00 66.78 744 PHE B C 1
ATOM 6896 O O . PHE B 2 744 ? 121.586 66.306 122.270 1.00 71.96 744 PHE B O 1
ATOM 6904 N N . LYS B 2 745 ? 120.629 64.309 121.874 1.00 70.75 745 LYS B N 1
ATOM 6905 C CA . LYS B 2 745 ? 121.919 63.660 121.640 1.00 67.70 745 LYS B CA 1
ATOM 6906 C C . LYS B 2 745 ? 122.563 64.141 120.346 1.00 70.70 745 LYS B C 1
ATOM 6907 O O . LYS B 2 745 ? 123.780 64.366 120.292 1.00 73.11 745 LYS B O 1
ATOM 6913 N N . LYS B 2 746 ? 121.762 64.329 119.299 1.00 61.61 746 LYS B N 1
ATOM 6914 C CA . LYS B 2 746 ? 122.302 64.871 118.060 1.00 65.38 746 LYS B CA 1
ATOM 6915 C C . LYS B 2 746 ? 122.615 66.357 118.193 1.00 65.52 746 LYS B C 1
ATOM 6916 O O . LYS B 2 746 ? 123.483 66.869 117.480 1.00 64.93 746 LYS B O 1
ATOM 6922 N N . PHE B 2 747 ? 121.921 67.057 119.096 1.00 54.73 747 PHE B N 1
ATOM 6923 C CA . PHE B 2 747 ? 122.302 68.422 119.455 1.00 52.84 747 PHE B CA 1
ATOM 6924 C C . PHE B 2 747 ? 123.653 68.455 120.157 1.00 60.64 747 PHE B C 1
ATOM 6925 O O . PHE B 2 747 ? 124.442 69.385 119.954 1.00 61.31 747 PHE B O 1
ATOM 6933 N N . LYS B 2 748 ? 123.916 67.470 121.018 1.00 66.61 748 LYS B N 1
ATOM 6934 C CA . LYS B 2 748 ? 125.213 67.374 121.678 1.00 64.23 748 LYS B CA 1
ATOM 6935 C C . LYS B 2 748 ? 126.313 67.044 120.679 1.00 64.10 748 LYS B C 1
ATOM 6936 O O . LYS B 2 748 ? 127.446 67.518 120.815 1.00 67.84 748 LYS B O 1
ATOM 6942 N N . GLU B 2 749 ? 125.998 66.213 119.681 1.00 67.63 749 GLU B N 1
ATOM 6943 C CA . GLU B 2 749 ? 126.964 65.907 118.629 1.00 71.24 749 GLU B CA 1
ATOM 6944 C C . GLU B 2 749 ? 127.256 67.131 117.766 1.00 71.57 749 GLU B C 1
ATOM 6945 O O . GLU B 2 749 ? 128.421 67.480 117.541 1.00 71.82 749 GLU B O 1
ATOM 6951 N N . ASP B 2 750 ? 126.210 67.799 117.279 1.00 65.68 750 ASP B N 1
ATOM 6952 C CA . ASP B 2 750 ? 126.341 68.992 116.450 1.00 64.50 750 ASP B CA 1
ATOM 6953 C C . ASP B 2 750 ? 125.086 69.846 116.579 1.00 65.00 750 ASP B C 1
ATOM 6954 O O . ASP B 2 750 ? 124.004 69.415 116.168 1.00 67.04 750 ASP B O 1
ATOM 6959 N N . PRO B 2 751 ? 125.186 71.061 117.127 1.00 61.38 751 PRO B N 1
ATOM 6960 C CA . PRO B 2 751 ? 123.975 71.860 117.379 1.00 56.13 751 PRO B CA 1
ATOM 6961 C C . PRO B 2 751 ? 123.351 72.479 116.136 1.00 58.30 751 PRO B C 1
ATOM 6962 O O . PRO B 2 751 ? 122.268 73.067 116.249 1.00 55.71 751 PRO B O 1
ATOM 6966 N N . LYS B 2 752 ? 123.981 72.380 114.968 1.00 66.68 752 LYS B N 1
ATOM 6967 C CA . LYS B 2 752 ? 123.450 72.965 113.744 1.00 65.53 752 LYS B CA 1
ATOM 6968 C C . LYS B 2 752 ? 122.694 71.960 112.889 1.00 68.03 752 LYS B C 1
ATOM 6969 O O . LYS B 2 752 ? 122.330 72.285 111.750 1.00 70.32 752 LYS B O 1
ATOM 6975 N N . TYR B 2 753 ? 122.445 70.751 113.404 1.00 60.81 753 TYR B N 1
ATOM 6976 C CA . TYR B 2 753 ? 121.940 69.692 112.541 1.00 53.26 753 TYR B CA 1
ATOM 6977 C C . TYR B 2 753 ? 120.476 69.891 112.188 1.00 56.53 753 TYR B C 1
ATOM 6978 O O . TYR B 2 753 ? 120.037 69.357 111.166 1.00 66.19 753 TYR B O 1
ATOM 6987 N N . ILE B 2 754 ? 119.725 70.650 112.995 1.00 55.00 754 ILE B N 1
ATOM 6988 C CA . ILE B 2 754 ? 118.324 70.921 112.674 1.00 53.05 754 ILE B CA 1
ATOM 6989 C C . ILE B 2 754 ? 118.233 71.738 111.394 1.00 53.79 754 ILE B C 1
ATOM 6990 O O . ILE B 2 754 ? 117.560 71.348 110.430 1.00 59.87 754 ILE B O 1
ATOM 6995 N N . ALA B 2 755 ? 118.962 72.858 111.353 1.00 50.94 755 ALA B N 1
ATOM 6996 C CA . ALA B 2 755 ? 119.014 73.701 110.167 1.00 42.22 755 ALA B CA 1
ATOM 6997 C C . ALA B 2 755 ? 119.672 72.983 109.003 1.00 50.38 755 ALA B C 1
ATOM 6998 O O . ALA B 2 755 ? 119.250 73.164 107.857 1.00 59.57 755 ALA B O 1
ATOM 7000 N N . LYS B 2 756 ? 120.687 72.158 109.282 1.00 61.81 756 LYS B N 1
ATOM 7001 C CA . LYS B 2 756 ? 121.341 71.393 108.225 1.00 58.50 756 LYS B CA 1
ATOM 7002 C C . LYS B 2 756 ? 120.381 70.409 107.565 1.00 58.29 756 LYS B C 1
ATOM 7003 O O . LYS B 2 756 ? 120.347 70.306 106.337 1.00 62.13 756 LYS B O 1
ATOM 7009 N N . GLU B 2 757 ? 119.552 69.722 108.360 1.00 60.25 757 GLU B N 1
ATOM 7010 C CA . GLU B 2 757 ? 118.588 68.779 107.800 1.00 59.24 757 GLU B CA 1
ATOM 7011 C C . GLU B 2 757 ? 117.462 69.492 107.058 1.00 60.37 757 GLU B C 1
ATOM 7012 O O . GLU B 2 757 ? 117.022 69.019 106.000 1.00 63.58 757 GLU B O 1
ATOM 7018 N N . VAL B 2 758 ? 116.994 70.632 107.587 1.00 58.33 758 VAL B N 1
ATOM 7019 C CA . VAL B 2 758 ? 115.952 71.409 106.909 1.00 48.24 758 VAL B CA 1
ATOM 7020 C C . VAL B 2 758 ? 116.436 71.916 105.555 1.00 52.93 758 VAL B C 1
ATOM 7021 O O . VAL B 2 758 ? 115.771 71.723 104.529 1.00 58.68 758 VAL B O 1
ATOM 7025 N N . TYR B 2 759 ? 117.613 72.535 105.519 1.00 58.76 759 TYR B N 1
ATOM 7026 C CA . TYR B 2 759 ? 118.105 73.065 104.258 1.00 54.23 759 TYR B CA 1
ATOM 7027 C C . TYR B 2 759 ? 118.635 71.977 103.334 1.00 57.61 759 TYR B C 1
ATOM 7028 O O . TYR B 2 759 ? 118.703 72.201 102.124 1.00 60.42 759 TYR B O 1
ATOM 7037 N N . GLN B 2 760 ? 118.977 70.799 103.863 1.00 54.68 760 GLN B N 1
ATOM 7038 C CA . GLN B 2 760 ? 119.328 69.677 103.002 1.00 53.93 760 GLN B CA 1
ATOM 7039 C C . GLN B 2 760 ? 118.094 69.095 102.327 1.00 56.30 760 GLN B C 1
ATOM 7040 O O . GLN B 2 760 ? 118.151 68.685 101.163 1.00 61.75 760 GLN B O 1
ATOM 7046 N N . GLU B 2 761 ? 116.968 69.044 103.042 1.00 61.54 761 GLU B N 1
ATOM 7047 C CA . GLU B 2 761 ? 115.735 68.581 102.415 1.00 58.48 761 GLU B CA 1
ATOM 7048 C C . GLU B 2 761 ? 115.168 69.623 101.457 1.00 58.88 761 GLU B C 1
ATOM 7049 O O . GLU B 2 761 ? 114.553 69.263 100.447 1.00 61.28 761 GLU B O 1
ATOM 7055 N N . GLU B 2 762 ? 115.370 70.910 101.744 1.00 55.96 762 GLU B N 1
ATOM 7056 C CA . GLU B 2 762 ? 114.782 71.952 100.908 1.00 53.50 762 GLU B CA 1
ATOM 7057 C C . GLU B 2 762 ? 115.634 72.268 99.681 1.00 57.42 762 GLU B C 1
ATOM 7058 O O . GLU B 2 762 ? 115.102 72.373 98.571 1.00 60.20 762 GLU B O 1
ATOM 7064 N N . TYR B 2 763 ? 116.948 72.431 99.852 1.00 51.85 763 TYR B N 1
ATOM 7065 C CA . TYR B 2 763 ? 117.815 72.885 98.776 1.00 52.95 763 TYR B CA 1
ATOM 7066 C C . TYR B 2 763 ? 118.901 71.896 98.382 1.00 55.52 763 TYR B C 1
ATOM 7067 O O . TYR B 2 763 ? 119.551 72.104 97.353 1.00 54.69 763 TYR B O 1
ATOM 7076 N N . GLY B 2 764 ? 119.120 70.837 99.155 1.00 56.91 764 GLY B N 1
ATOM 7077 C CA . GLY B 2 764 ? 120.188 69.906 98.863 1.00 52.58 764 GLY B CA 1
ATOM 7078 C C . GLY B 2 764 ? 121.554 70.321 99.357 1.00 52.22 764 GLY B C 1
ATOM 7079 O O . GLY B 2 764 ? 122.535 69.625 99.069 1.00 57.90 764 GLY B O 1
ATOM 7080 N N . ARG B 2 765 ? 121.653 71.429 100.085 1.00 59.16 765 ARG B N 1
ATOM 7081 C CA . ARG B 2 765 ? 122.907 71.912 100.637 1.00 58.75 765 ARG B CA 1
ATOM 7082 C C . ARG B 2 765 ? 122.708 72.215 102.114 1.00 62.68 765 ARG B C 1
ATOM 7083 O O . ARG B 2 765 ? 121.590 72.478 102.556 1.00 63.00 765 ARG B O 1
ATOM 7091 N N . GLU B 2 766 ? 123.805 72.173 102.874 1.00 68.47 766 GLU B N 1
ATOM 7092 C CA . GLU B 2 766 ? 123.710 72.349 104.321 1.00 66.58 766 GLU B CA 1
ATOM 7093 C C . GLU B 2 766 ? 123.364 73.786 104.693 1.00 65.75 766 GLU B C 1
ATOM 7094 O O . GLU B 2 766 ? 122.653 74.023 105.675 1.00 70.03 766 GLU B O 1
ATOM 7100 N N . THR B 2 767 ? 123.848 74.751 103.927 1.00 67.20 767 THR B N 1
ATOM 7101 C CA . THR B 2 767 ? 123.577 76.149 104.210 1.00 65.69 767 THR B CA 1
ATOM 7102 C C . THR B 2 767 ? 122.778 76.783 103.069 1.00 62.16 767 THR B C 1
ATOM 7103 O O . THR B 2 767 ? 122.903 76.369 101.912 1.00 63.86 767 THR B O 1
ATOM 7107 N N . PRO B 2 768 ? 121.901 77.749 103.363 1.00 62.40 768 PRO B N 1
ATOM 7108 C CA . PRO B 2 768 ? 121.201 78.441 102.275 1.00 64.14 768 PRO B CA 1
ATOM 7109 C C . PRO B 2 768 ? 121.972 79.657 101.786 1.00 69.85 768 PRO B C 1
ATOM 7110 O O . PRO B 2 768 ? 122.412 80.499 102.577 1.00 68.04 768 PRO B O 1
ATOM 7114 N N . ASN B 2 769 ? 122.159 79.754 100.475 1.00 60.38 769 ASN B N 1
ATOM 7115 C CA . ASN B 2 769 ? 122.860 80.893 99.892 1.00 57.06 769 ASN B CA 1
ATOM 7116 C C . ASN B 2 769 ? 121.828 81.923 99.435 1.00 62.35 769 ASN B C 1
ATOM 7117 O O . ASN B 2 769 ? 121.637 82.188 98.247 1.00 70.20 769 ASN B O 1
ATOM 7122 N N . TYR B 2 770 ? 121.143 82.493 100.425 1.00 49.37 770 TYR B N 1
ATOM 7123 C CA . TYR B 2 770 ? 120.099 83.477 100.168 1.00 44.91 770 TYR B CA 1
ATOM 7124 C C . TYR B 2 770 ? 120.723 84.775 99.679 1.00 50.81 770 TYR B C 1
ATOM 7125 O O . TYR B 2 770 ? 121.539 85.382 100.379 1.00 58.18 770 TYR B O 1
ATOM 7134 N N . GLN B 2 771 ? 120.339 85.201 98.482 1.00 55.63 771 GLN B N 1
ATOM 7135 C CA . GLN B 2 771 ? 120.897 86.387 97.852 1.00 51.74 771 GLN B CA 1
ATOM 7136 C C . GLN B 2 771 ? 119.813 87.443 97.715 1.00 49.12 771 GLN B C 1
ATOM 7137 O O . GLN B 2 771 ? 118.700 87.146 97.270 1.00 52.01 771 GLN B O 1
ATOM 7143 N N . SER B 2 772 ? 120.139 88.668 98.105 1.00 44.34 772 SER B N 1
ATOM 7144 C CA . SER B 2 772 ? 119.204 89.777 98.085 1.00 44.25 772 SER B CA 1
ATOM 7145 C C . SER B 2 772 ? 119.718 90.864 97.152 1.00 52.88 772 SER B C 1
ATOM 7146 O O . SER B 2 772 ? 120.928 91.030 96.973 1.00 57.92 772 SER B O 1
ATOM 7149 N N . LEU B 2 773 ? 118.786 91.592 96.546 1.00 46.37 773 LEU B N 1
ATOM 7150 C CA . LEU B 2 773 ? 119.120 92.725 95.698 1.00 38.59 773 LEU B CA 1
ATOM 7151 C C . LEU B 2 773 ? 119.139 94.041 96.460 1.00 45.51 773 LEU B C 1
ATOM 7152 O O . LEU B 2 773 ? 119.361 95.090 95.848 1.00 52.51 773 LEU B O 1
ATOM 7157 N N . GLN B 2 774 ? 118.915 94.012 97.773 1.00 43.89 774 GLN B N 1
ATOM 7158 C CA . GLN B 2 774 ? 118.891 95.218 98.576 1.00 36.58 774 GLN B CA 1
ATOM 7159 C C . GLN B 2 774 ? 120.038 95.206 99.578 1.00 38.85 774 GLN B C 1
ATOM 7160 O O . GLN B 2 774 ? 120.323 94.163 100.175 1.00 50.08 774 GLN B O 1
ATOM 7166 N N . PRO B 2 775 ? 120.713 96.335 99.782 1.00 37.32 775 PRO B N 1
ATOM 7167 C CA . PRO B 2 775 ? 121.887 96.337 100.664 1.00 47.69 775 PRO B CA 1
ATOM 7168 C C . PRO B 2 775 ? 121.539 96.355 102.146 1.00 45.80 775 PRO B C 1
ATOM 7169 O O . PRO B 2 775 ? 122.271 95.790 102.964 1.00 47.70 775 PRO B O 1
ATOM 7173 N N . GLY B 2 776 ? 120.426 96.988 102.502 1.00 42.66 776 GLY B N 1
ATOM 7174 C CA . GLY B 2 776 ? 120.118 97.212 103.896 1.00 40.79 776 GLY B CA 1
ATOM 7175 C C . GLY B 2 776 ? 120.975 98.322 104.477 1.00 49.52 776 GLY B C 1
ATOM 7176 O O . GLY B 2 776 ? 121.561 99.141 103.763 1.00 54.75 776 GLY B O 1
ATOM 7177 N N . ASP B 2 777 ? 121.041 98.345 105.801 1.00 53.24 777 ASP B N 1
ATOM 7178 C CA . ASP B 2 777 ? 121.907 99.250 106.540 1.00 49.80 777 ASP B CA 1
ATOM 7179 C C . ASP B 2 777 ? 123.073 98.454 107.124 1.00 55.41 777 ASP B C 1
ATOM 7180 O O . ASP B 2 777 ? 123.171 97.236 106.950 1.00 62.23 777 ASP B O 1
ATOM 7185 N N . ASP B 2 778 ? 123.968 99.149 107.829 1.00 58.37 778 ASP B N 1
ATOM 7186 C CA . ASP B 2 778 ? 125.245 98.552 108.216 1.00 61.77 778 ASP B CA 1
ATOM 7187 C C . ASP B 2 778 ? 125.184 97.817 109.554 1.00 66.89 778 ASP B C 1
ATOM 7188 O O . ASP B 2 778 ? 125.419 96.604 109.606 1.00 68.32 778 ASP B O 1
ATOM 7193 N N . TYR B 2 779 ? 124.879 98.550 110.632 1.00 53.14 779 TYR B N 1
ATOM 7194 C CA . TYR B 2 779 ? 124.811 98.062 112.018 1.00 54.87 779 TYR B CA 1
ATOM 7195 C C . TYR B 2 779 ? 126.133 97.431 112.461 1.00 63.16 779 TYR B C 1
ATOM 7196 O O . TYR B 2 779 ? 126.210 96.243 112.777 1.00 63.96 779 TYR B O 1
ATOM 7205 N N . THR B 2 780 ? 127.185 98.250 112.479 1.00 60.48 780 THR B N 1
ATOM 7206 C CA . THR B 2 780 ? 128.503 97.764 112.858 1.00 62.54 780 THR B CA 1
ATOM 7207 C C . THR B 2 780 ? 129.074 98.428 114.102 1.00 68.25 780 THR B C 1
ATOM 7208 O O . THR B 2 780 ? 129.951 97.842 114.743 1.00 69.21 780 THR B O 1
ATOM 7212 N N . GLY B 2 781 ? 128.605 99.619 114.461 1.00 60.12 781 GLY B N 1
ATOM 7213 C CA . GLY B 2 781 ? 129.093 100.288 115.649 1.00 56.48 781 GLY B CA 1
ATOM 7214 C C . GLY B 2 781 ? 127.991 100.969 116.426 1.00 58.11 781 GLY B C 1
ATOM 7215 O O . GLY B 2 781 ? 128.225 101.979 117.096 1.00 62.46 781 GLY B O 1
ATOM 7216 N N . ARG B 2 782 ? 126.783 100.423 116.350 1.00 53.48 782 ARG B N 1
ATOM 7217 C CA . ARG B 2 782 ? 125.605 101.056 116.918 1.00 57.20 782 ARG B CA 1
ATOM 7218 C C . ARG B 2 782 ? 124.783 100.040 117.698 1.00 58.24 782 ARG B C 1
ATOM 7219 O O . ARG B 2 782 ? 124.955 98.827 117.559 1.00 56.04 782 ARG B O 1
ATOM 7227 N N . ASN B 2 783 ? 123.882 100.562 118.527 1.00 58.75 783 ASN B N 1
ATOM 7228 C CA . ASN B 2 783 ? 123.009 99.741 119.362 1.00 57.47 783 ASN B CA 1
ATOM 7229 C C . ASN B 2 783 ? 121.938 99.103 118.489 1.00 55.07 783 ASN B C 1
ATOM 7230 O O . ASN B 2 783 ? 120.963 99.751 118.106 1.00 57.87 783 ASN B O 1
ATOM 7235 N N . ALA B 2 784 ? 122.111 97.825 118.175 1.00 49.14 784 ALA B N 1
ATOM 7236 C CA . ALA B 2 784 ? 121.191 97.087 117.321 1.00 45.51 784 ALA B CA 1
ATOM 7237 C C . ALA B 2 784 ? 120.367 96.146 118.186 1.00 47.31 784 ALA B C 1
ATOM 7238 O O . ALA B 2 784 ? 120.923 95.269 118.851 1.00 53.00 784 ALA B O 1
ATOM 7240 N N . TRP B 2 785 ? 119.049 96.314 118.164 1.00 42.45 785 TRP B N 1
ATOM 7241 C CA . TRP B 2 785 ? 118.164 95.608 119.081 1.00 44.91 785 TRP B CA 1
ATOM 7242 C C . TRP B 2 785 ? 117.549 94.387 118.417 1.00 39.21 785 TRP B C 1
ATOM 7243 O O . TRP B 2 785 ? 117.135 94.439 117.258 1.00 47.89 785 TRP B O 1
ATOM 7254 N N . GLY B 2 786 ? 117.478 93.291 119.169 1.00 26.81 786 GLY B N 1
ATOM 7255 C CA . GLY B 2 786 ? 116.919 92.059 118.655 1.00 38.89 786 GLY B CA 1
ATOM 7256 C C . GLY B 2 786 ? 116.298 91.239 119.763 1.00 35.15 786 GLY B C 1
ATOM 7257 O O . GLY B 2 786 ? 116.473 91.517 120.949 1.00 30.00 786 GLY B O 1
ATOM 7258 N N . MET B 2 787 ? 115.566 90.212 119.350 1.00 31.99 787 MET B N 1
ATOM 7259 C CA . MET B 2 787 ? 114.851 89.330 120.255 1.00 28.19 787 MET B CA 1
ATOM 7260 C C . MET B 2 787 ? 115.193 87.890 119.913 1.00 25.52 787 MET B C 1
ATOM 7261 O O . MET B 2 787 ? 115.415 87.550 118.751 1.00 40.13 787 MET B O 1
ATOM 7266 N N . THR B 2 788 ? 115.252 87.044 120.934 1.00 30.50 788 THR B N 1
ATOM 7267 C CA . THR B 2 788 ? 115.475 85.620 120.739 1.00 41.86 788 THR B CA 1
ATOM 7268 C C . THR B 2 788 ? 114.458 84.865 121.578 1.00 39.81 788 THR B C 1
ATOM 7269 O O . THR B 2 788 ? 114.435 85.007 122.803 1.00 48.35 788 THR B O 1
ATOM 7273 N N . ILE B 2 789 ? 113.617 84.071 120.923 1.00 33.74 789 ILE B N 1
ATOM 7274 C CA . ILE B 2 789 ? 112.544 83.342 121.587 1.00 29.04 789 ILE B CA 1
ATOM 7275 C C . ILE B 2 789 ? 112.919 81.869 121.614 1.00 27.94 789 ILE B C 1
ATOM 7276 O O . ILE B 2 789 ? 113.188 81.269 120.568 1.00 38.81 789 ILE B O 1
ATOM 7281 N N . ASN B 2 790 ? 112.939 81.288 122.809 1.00 31.97 790 ASN B N 1
ATOM 7282 C CA . ASN B 2 790 ? 113.327 79.896 122.997 1.00 32.36 790 ASN B CA 1
ATOM 7283 C C . ASN B 2 790 ? 112.080 79.024 122.919 1.00 38.70 790 ASN B C 1
ATOM 7284 O O . ASN B 2 790 ? 111.237 79.053 123.820 1.00 47.50 790 ASN B O 1
ATOM 7289 N N . LEU B 2 791 ? 111.961 78.247 121.842 1.00 32.36 791 LEU B N 1
ATOM 7290 C CA . LEU B 2 791 ? 110.825 77.348 121.695 1.00 38.09 791 LEU B CA 1
ATOM 7291 C C . LEU B 2 791 ? 110.938 76.122 122.585 1.00 36.17 791 LEU B C 1
ATOM 7292 O O . LEU B 2 791 ? 109.927 75.461 122.841 1.00 43.95 791 LEU B O 1
ATOM 7297 N N . ASN B 2 792 ? 112.143 75.803 123.053 1.00 44.51 792 ASN B N 1
ATOM 7298 C CA . ASN B 2 792 ? 112.310 74.728 124.019 1.00 45.33 792 ASN B CA 1
ATOM 7299 C C . ASN B 2 792 ? 111.781 75.114 125.391 1.00 43.04 792 ASN B C 1
ATOM 7300 O O . ASN B 2 792 ? 111.399 74.231 126.166 1.00 52.45 792 ASN B O 1
ATOM 7305 N N . ALA B 2 793 ? 111.730 76.408 125.698 1.00 38.69 793 ALA B N 1
ATOM 7306 C CA . ALA B 2 793 ? 111.341 76.892 127.015 1.00 44.03 793 ALA B CA 1
ATOM 7307 C C . ALA B 2 793 ? 110.079 77.745 126.965 1.00 43.84 793 ALA B C 1
ATOM 7308 O O . ALA B 2 793 ? 109.925 78.669 127.757 1.00 40.77 793 ALA B O 1
ATOM 7310 N N . CYS B 2 794 ? 109.163 77.455 126.046 1.00 52.71 794 CYS B N 1
ATOM 7311 C CA . CYS B 2 794 ? 107.877 78.136 125.989 1.00 43.26 794 CYS B CA 1
ATOM 7312 C C . CYS B 2 794 ? 106.771 77.136 126.285 1.00 55.23 794 CYS B C 1
ATOM 7313 O O . CYS B 2 794 ? 106.740 76.047 125.703 1.00 59.34 794 CYS B O 1
ATOM 7316 N N . ILE B 2 795 ? 105.868 77.510 127.187 1.00 56.52 795 ILE B N 1
ATOM 7317 C CA . ILE B 2 795 ? 104.805 76.621 127.637 1.00 55.09 795 ILE B CA 1
ATOM 7318 C C . ILE B 2 795 ? 103.473 77.040 127.029 1.00 56.93 795 ILE B C 1
ATOM 7319 O O . ILE B 2 795 ? 102.592 76.203 126.810 1.00 67.04 795 ILE B O 1
ATOM 7324 N N . GLY B 2 796 ? 103.320 78.325 126.728 1.00 54.72 796 GLY B N 1
ATOM 7325 C CA . GLY B 2 796 ? 102.088 78.808 126.139 1.00 52.56 796 GLY B CA 1
ATOM 7326 C C . GLY B 2 796 ? 101.103 79.325 127.164 1.00 49.48 796 GLY B C 1
ATOM 7327 O O . GLY B 2 796 ? 99.912 79.018 127.095 1.00 58.07 796 GLY B O 1
ATOM 7328 N N . CYS B 2 797 ? 101.585 80.113 128.121 1.00 47.07 797 CYS B N 1
ATOM 7329 C CA . CYS B 2 797 ? 100.762 80.585 129.224 1.00 42.81 797 CYS B CA 1
ATOM 7330 C C . CYS B 2 797 ? 100.082 81.923 128.953 1.00 53.13 797 CYS B C 1
ATOM 7331 O O . CYS B 2 797 ? 99.317 82.383 129.808 1.00 55.40 797 CYS B O 1
ATOM 7334 N N . ASN B 2 798 ? 100.385 82.567 127.817 1.00 45.83 798 ASN B N 1
ATOM 7335 C CA . ASN B 2 798 ? 99.816 83.841 127.352 1.00 41.78 798 ASN B CA 1
ATOM 7336 C C . ASN B 2 798 ? 100.125 85.027 128.269 1.00 41.14 798 ASN B C 1
ATOM 7337 O O . ASN B 2 798 ? 99.546 86.110 128.093 1.00 49.26 798 ASN B O 1
ATOM 7342 N N . ALA B 2 799 ? 101.037 84.859 129.233 1.00 36.45 799 ALA B N 1
ATOM 7343 C CA . ALA B 2 799 ? 101.397 85.949 130.132 1.00 41.28 799 ALA B CA 1
ATOM 7344 C C . ALA B 2 799 ? 102.109 87.067 129.391 1.00 43.52 799 ALA B C 1
ATOM 7345 O O . ALA B 2 799 ? 101.919 88.244 129.716 1.00 49.00 799 ALA B O 1
ATOM 7347 N N . CYS B 2 800 ? 102.900 86.712 128.377 1.00 38.50 800 CYS B N 1
ATOM 7348 C CA . CYS B 2 800 ? 103.529 87.707 127.518 1.00 29.61 800 CYS B CA 1
ATOM 7349 C C . CYS B 2 800 ? 102.491 88.495 126.729 1.00 34.75 800 CYS B C 1
ATOM 7350 O O . CYS B 2 800 ? 102.647 89.702 126.524 1.00 43.29 800 CYS B O 1
ATOM 7353 N N . VAL B 2 801 ? 101.414 87.832 126.301 1.00 35.24 801 VAL B N 1
ATOM 7354 C CA . VAL B 2 801 ? 100.369 88.504 125.534 1.00 34.31 801 VAL B CA 1
ATOM 7355 C C . VAL B 2 801 ? 99.584 89.469 126.415 1.00 38.90 801 VAL B C 1
ATOM 7356 O O . VAL B 2 801 ? 99.281 90.599 126.003 1.00 49.18 801 VAL B O 1
ATOM 7360 N N . VAL B 2 802 ? 99.252 89.050 127.640 1.00 46.35 802 VAL B N 1
ATOM 7361 C CA . VAL B 2 802 ? 98.530 89.938 128.551 1.00 42.10 802 VAL B CA 1
ATOM 7362 C C . VAL B 2 802 ? 99.419 91.100 128.989 1.00 42.01 802 VAL B C 1
ATOM 7363 O O . VAL B 2 802 ? 98.951 92.239 129.124 1.00 49.78 802 VAL B O 1
ATOM 7367 N N . ALA B 2 803 ? 100.718 90.843 129.185 1.00 32.98 803 ALA B N 1
ATOM 7368 C CA . ALA B 2 803 ? 101.658 91.912 129.510 1.00 30.17 803 ALA B CA 1
ATOM 7369 C C . ALA B 2 803 ? 101.813 92.898 128.364 1.00 33.34 803 ALA B C 1
ATOM 7370 O O . ALA B 2 803 ? 101.931 94.105 128.595 1.00 49.13 803 ALA B O 1
ATOM 7372 N N . CYS B 2 804 ? 101.835 92.399 127.126 1.00 33.21 804 CYS B N 1
ATOM 7373 C CA . CYS B 2 804 ? 101.917 93.279 125.969 1.00 29.30 804 CYS B CA 1
ATOM 7374 C C . CYS B 2 804 ? 100.668 94.137 125.835 1.00 35.07 804 CYS B C 1
ATOM 7375 O O . CYS B 2 804 ? 100.764 95.329 125.522 1.00 47.47 804 CYS B O 1
ATOM 7378 N N . GLN B 2 805 ? 99.493 93.551 126.086 1.00 41.71 805 GLN B N 1
ATOM 7379 C CA . GLN B 2 805 ? 98.247 94.314 126.066 1.00 32.32 805 GLN B CA 1
ATOM 7380 C C . GLN B 2 805 ? 98.231 95.393 127.144 1.00 19.83 805 GLN B C 1
ATOM 7381 O O . GLN B 2 805 ? 97.869 96.546 126.872 1.00 29.78 805 GLN B O 1
ATOM 7387 N N . ALA B 2 806 ? 98.660 95.039 128.360 1.00 30.34 806 ALA B N 1
ATOM 7388 C CA . ALA B 2 806 ? 98.685 95.981 129.474 1.00 41.64 806 ALA B CA 1
ATOM 7389 C C . ALA B 2 806 ? 99.691 97.103 129.249 1.00 35.63 806 ALA B C 1
ATOM 7390 O O . ALA B 2 806 ? 99.423 98.260 129.590 1.00 44.11 806 ALA B O 1
ATOM 7392 N N . GLU B 2 807 ? 100.856 96.780 128.688 1.00 35.16 807 GLU B N 1
ATOM 7393 C CA . GLU B 2 807 ? 101.885 97.787 128.473 1.00 31.38 807 GLU B CA 1
ATOM 7394 C C . GLU B 2 807 ? 101.552 98.693 127.295 1.00 40.34 807 GLU B C 1
ATOM 7395 O O . GLU B 2 807 ? 101.774 99.907 127.364 1.00 44.64 807 GLU B O 1
ATOM 7401 N N . ASN B 2 808 ? 100.998 98.138 126.218 1.00 41.55 808 ASN B N 1
ATOM 7402 C CA . ASN B 2 808 ? 100.895 98.848 124.955 1.00 31.54 808 ASN B CA 1
ATOM 7403 C C . ASN B 2 808 ? 99.475 99.256 124.598 1.00 30.30 808 ASN B C 1
ATOM 7404 O O . ASN B 2 808 ? 99.249 99.671 123.455 1.00 35.10 808 ASN B O 1
ATOM 7409 N N . ASN B 2 809 ? 98.521 99.125 125.536 1.00 32.87 809 ASN B N 1
ATOM 7410 C CA . ASN B 2 809 ? 97.157 99.663 125.411 1.00 32.02 809 ASN B CA 1
ATOM 7411 C C . ASN B 2 809 ? 96.408 99.066 124.225 1.00 32.02 809 ASN B C 1
ATOM 7412 O O . ASN B 2 809 ? 95.687 99.764 123.511 1.00 39.72 809 ASN B O 1
ATOM 7417 N N . ILE B 2 810 ? 96.597 97.768 124.003 1.00 38.94 810 ILE B N 1
ATOM 7418 C CA . ILE B 2 810 ? 95.921 97.097 122.905 1.00 43.63 810 ILE B CA 1
ATOM 7419 C C . ILE B 2 810 ? 94.447 96.939 123.249 1.00 39.77 810 ILE B C 1
ATOM 7420 O O . ILE B 2 810 ? 94.092 96.486 124.345 1.00 35.77 810 ILE B O 1
ATOM 7425 N N . ALA B 2 811 ? 93.585 97.337 122.319 1.00 35.30 811 ALA B N 1
ATOM 7426 C CA . ALA B 2 811 ? 92.159 97.428 122.584 1.00 35.41 811 ALA B CA 1
ATOM 7427 C C . ALA B 2 811 ? 91.520 96.050 122.672 1.00 42.89 811 ALA B C 1
ATOM 7428 O O . ALA B 2 811 ? 91.977 95.084 122.057 1.00 54.71 811 ALA B O 1
ATOM 7430 N N . VAL B 2 812 ? 90.452 95.968 123.455 1.00 35.47 812 VAL B N 1
ATOM 7431 C CA . VAL B 2 812 ? 89.638 94.763 123.532 1.00 32.98 812 VAL B CA 1
ATOM 7432 C C . VAL B 2 812 ? 88.502 94.909 122.533 1.00 41.69 812 VAL B C 1
ATOM 7433 O O . VAL B 2 812 ? 87.694 95.839 122.626 1.00 40.73 812 VAL B O 1
ATOM 7437 N N . VAL B 2 813 ? 88.448 93.999 121.572 1.00 43.07 813 VAL B N 1
ATOM 7438 C CA . VAL B 2 813 ? 87.411 93.996 120.573 1.00 38.79 813 VAL B CA 1
ATOM 7439 C C . VAL B 2 813 ? 86.359 92.974 120.987 1.00 38.44 813 VAL B C 1
ATOM 7440 O O . VAL B 2 813 ? 86.547 92.202 121.922 1.00 42.90 813 VAL B O 1
ATOM 7444 N N . GLY B 2 814 ? 85.225 92.995 120.320 1.00 34.89 814 GLY B N 1
ATOM 7445 C CA . GLY B 2 814 ? 84.167 92.080 120.677 1.00 39.16 814 GLY B CA 1
ATOM 7446 C C . GLY B 2 814 ? 84.414 90.671 120.178 1.00 43.16 814 GLY B C 1
ATOM 7447 O O . GLY B 2 814 ? 85.302 90.419 119.364 1.00 43.60 814 GLY B O 1
ATOM 7448 N N . LYS B 2 815 ? 83.593 89.748 120.690 1.00 46.49 815 LYS B N 1
ATOM 7449 C CA . LYS B 2 815 ? 83.583 88.380 120.181 1.00 38.66 815 LYS B CA 1
ATOM 7450 C C . LYS B 2 815 ? 83.178 88.346 118.715 1.00 42.01 815 LYS B C 1
ATOM 7451 O O . LYS B 2 815 ? 83.713 87.554 117.933 1.00 48.40 815 LYS B O 1
ATOM 7457 N N . ASP B 2 816 ? 82.245 89.219 118.324 1.00 38.53 816 ASP B N 1
ATOM 7458 C CA . ASP B 2 816 ? 81.873 89.355 116.921 1.00 37.23 816 ASP B CA 1
ATOM 7459 C C . ASP B 2 816 ? 83.038 89.871 116.085 1.00 39.49 816 ASP B C 1
ATOM 7460 O O . ASP B 2 816 ? 83.214 89.458 114.933 1.00 47.80 816 ASP B O 1
ATOM 7465 N N . GLN B 2 817 ? 83.857 90.761 116.653 1.00 37.72 817 GLN B N 1
ATOM 7466 C CA . GLN B 2 817 ? 85.004 91.282 115.918 1.00 37.53 817 GLN B CA 1
ATOM 7467 C C . GLN B 2 817 ? 86.117 90.248 115.788 1.00 40.55 817 GLN B C 1
ATOM 7468 O O . GLN B 2 817 ? 86.855 90.266 114.798 1.00 42.05 817 GLN B O 1
ATOM 7474 N N . VAL B 2 818 ? 86.277 89.361 116.774 1.00 42.55 818 VAL B N 1
ATOM 7475 C CA . VAL B 2 818 ? 87.202 88.242 116.595 1.00 41.06 818 VAL B CA 1
ATOM 7476 C C . VAL B 2 818 ? 86.644 87.242 115.585 1.00 46.81 818 VAL B C 1
ATOM 7477 O O . VAL B 2 818 ? 87.396 86.655 114.796 1.00 50.00 818 VAL B O 1
ATOM 7481 N N . SER B 2 819 ? 85.321 87.029 115.592 1.00 46.31 819 SER B N 1
ATOM 7482 C CA . SER B 2 819 ? 84.690 86.139 114.618 1.00 37.82 819 SER B CA 1
ATOM 7483 C C . SER B 2 819 ? 84.814 86.675 113.202 1.00 40.23 819 SER B C 1
ATOM 7484 O O . SER B 2 819 ? 84.887 85.894 112.248 1.00 51.94 819 SER B O 1
ATOM 7487 N N . ARG B 2 820 ? 84.854 87.994 113.050 1.00 43.80 820 ARG B N 1
ATOM 7488 C CA . ARG B 2 820 ? 85.172 88.611 111.774 1.00 34.50 820 ARG B CA 1
ATOM 7489 C C . ARG B 2 820 ? 86.649 88.519 111.427 1.00 32.31 820 ARG B C 1
ATOM 7490 O O . ARG B 2 820 ? 87.008 88.793 110.281 1.00 55.49 820 ARG B O 1
ATOM 7498 N N . GLY B 2 821 ? 87.500 88.129 112.370 1.00 34.20 821 GLY B N 1
ATOM 7499 C CA . GLY B 2 821 ? 88.919 87.989 112.125 1.00 37.25 821 GLY B CA 1
ATOM 7500 C C . GLY B 2 821 ? 89.766 89.178 112.509 1.00 34.02 821 GLY B C 1
ATOM 7501 O O . GLY B 2 821 ? 90.877 89.313 111.988 1.00 29.54 821 GLY B O 1
ATOM 7502 N N . ARG B 2 822 ? 89.288 90.035 113.408 1.00 43.15 822 ARG B N 1
ATOM 7503 C CA . ARG B 2 822 ? 89.954 91.299 113.687 1.00 39.57 822 ARG B CA 1
ATOM 7504 C C . ARG B 2 822 ? 90.394 91.399 115.140 1.00 41.77 822 ARG B C 1
ATOM 7505 O O . ARG B 2 822 ? 90.176 92.426 115.788 1.00 41.97 822 ARG B O 1
ATOM 7513 N N . GLU B 2 823 ? 91.001 90.337 115.659 1.00 52.55 823 GLU B N 1
ATOM 7514 C CA . GLU B 2 823 ? 91.605 90.391 116.980 1.00 41.33 823 GLU B CA 1
ATOM 7515 C C . GLU B 2 823 ? 92.826 91.303 116.963 1.00 45.84 823 GLU B C 1
ATOM 7516 O O . GLU B 2 823 ? 93.513 91.445 115.948 1.00 46.22 823 GLU B O 1
ATOM 7522 N N . MET B 2 824 ? 93.072 91.954 118.092 1.00 46.78 824 MET B N 1
ATOM 7523 C CA . MET B 2 824 ? 94.185 92.886 118.237 1.00 42.39 824 MET B CA 1
ATOM 7524 C C . MET B 2 824 ? 95.130 92.318 119.284 1.00 49.40 824 MET B C 1
ATOM 7525 O O . MET B 2 824 ? 94.848 92.382 120.484 1.00 59.38 824 MET B O 1
ATOM 7530 N N . HIS B 2 825 ? 96.236 91.745 118.827 1.00 37.00 825 HIS B N 1
ATOM 7531 C CA . HIS B 2 825 ? 97.260 91.215 119.715 1.00 33.69 825 HIS B CA 1
ATOM 7532 C C . HIS B 2 825 ? 98.593 91.391 119.015 1.00 44.58 825 HIS B C 1
ATOM 7533 O O . HIS B 2 825 ? 98.782 90.871 117.911 1.00 50.78 825 HIS B O 1
ATOM 7540 N N . TRP B 2 826 ? 99.506 92.129 119.647 1.00 35.95 826 TRP B N 1
ATOM 7541 C CA . TRP B 2 826 ? 100.801 92.381 119.027 1.00 27.46 826 TRP B CA 1
ATOM 7542 C C . TRP B 2 826 ? 101.679 91.140 119.049 1.00 36.87 826 TRP B C 1
ATOM 7543 O O . TRP B 2 826 ? 102.571 90.999 118.207 1.00 44.76 826 TRP B O 1
ATOM 7554 N N . ILE B 2 827 ? 101.450 90.241 120.001 1.00 34.00 827 ILE B N 1
ATOM 7555 C CA . ILE B 2 827 ? 102.123 88.951 120.057 1.00 32.13 827 ILE B CA 1
ATOM 7556 C C . ILE B 2 827 ? 101.053 87.873 120.171 1.00 38.18 827 ILE B C 1
ATOM 7557 O O . ILE B 2 827 ? 100.104 88.011 120.949 1.00 34.97 827 ILE B O 1
ATOM 7562 N N . ARG B 2 828 ? 101.173 86.831 119.356 1.00 40.61 828 ARG B N 1
ATOM 7563 C CA . ARG B 2 828 ? 100.261 85.702 119.398 1.00 34.72 828 ARG B CA 1
ATOM 7564 C C . ARG B 2 828 ? 101.055 84.429 119.637 1.00 39.62 828 ARG B C 1
ATOM 7565 O O . ARG B 2 828 ? 102.204 84.307 119.209 1.00 45.91 828 ARG B O 1
ATOM 7573 N N . ILE B 2 829 ? 100.438 83.485 120.336 1.00 34.11 829 ILE B N 1
ATOM 7574 C CA . ILE B 2 829 ? 101.063 82.206 120.641 1.00 33.29 829 ILE B CA 1
ATOM 7575 C C . ILE B 2 829 ? 100.432 81.188 119.705 1.00 42.55 829 ILE B C 1
ATOM 7576 O O . ILE B 2 829 ? 99.244 80.877 119.828 1.00 56.32 829 ILE B O 1
ATOM 7581 N N . ASP B 2 830 ? 101.211 80.664 118.767 1.00 36.60 830 ASP B N 1
ATOM 7582 C CA . ASP B 2 830 ? 100.673 79.836 117.692 1.00 38.34 830 ASP B CA 1
ATOM 7583 C C . ASP B 2 830 ? 100.860 78.365 118.032 1.00 41.33 830 ASP B C 1
ATOM 7584 O O . ASP B 2 830 ? 101.931 77.794 117.826 1.00 55.68 830 ASP B O 1
ATOM 7589 N N . ARG B 2 831 ? 99.803 77.766 118.563 1.00 35.78 831 ARG B N 1
ATOM 7590 C CA . ARG B 2 831 ? 99.715 76.324 118.725 1.00 44.47 831 ARG B CA 1
ATOM 7591 C C . ARG B 2 831 ? 99.635 75.652 117.355 1.00 47.21 831 ARG B C 1
ATOM 7592 O O . ARG B 2 831 ? 99.016 76.181 116.429 1.00 56.47 831 ARG B O 1
ATOM 7600 N N . TYR B 2 832 ? 100.257 74.471 117.223 1.00 38.21 832 TYR B N 1
ATOM 7601 C CA . TYR B 2 832 ? 100.434 73.924 115.880 1.00 36.06 832 TYR B CA 1
ATOM 7602 C C . TYR B 2 832 ? 100.184 72.434 115.662 1.00 40.24 832 TYR B C 1
ATOM 7603 O O . TYR B 2 832 ? 100.215 72.040 114.494 1.00 52.38 832 TYR B O 1
ATOM 7612 N N . PHE B 2 833 ? 99.982 71.594 116.695 1.00 35.88 833 PHE B N 1
ATOM 7613 C CA . PHE B 2 833 ? 99.430 70.222 116.544 1.00 41.92 833 PHE B CA 1
ATOM 7614 C C . PHE B 2 833 ? 100.189 69.309 115.578 1.00 48.29 833 PHE B C 1
ATOM 7615 O O . PHE B 2 833 ? 99.589 68.456 114.926 1.00 53.18 833 PHE B O 1
ATOM 7623 N N . ALA B 2 834 ? 101.500 69.461 115.456 1.00 54.05 834 ALA B N 1
ATOM 7624 C CA . ALA B 2 834 ? 102.232 68.636 114.507 1.00 50.09 834 ALA B CA 1
ATOM 7625 C C . ALA B 2 834 ? 102.556 67.284 115.128 1.00 49.99 834 ALA B C 1
ATOM 7626 O O . ALA B 2 834 ? 103.023 67.211 116.268 1.00 57.18 834 ALA B O 1
ATOM 7628 N N . GLY B 2 835 ? 102.302 66.218 114.381 1.00 62.60 835 GLY B N 1
ATOM 7629 C CA . GLY B 2 835 ? 102.606 64.880 114.855 1.00 65.87 835 GLY B CA 1
ATOM 7630 C C . GLY B 2 835 ? 102.309 63.864 113.775 1.00 66.63 835 GLY B C 1
ATOM 7631 O O . GLY B 2 835 ? 101.714 64.177 112.739 1.00 71.34 835 GLY B O 1
ATOM 7632 N N . GLU B 2 836 ? 102.737 62.629 114.036 1.00 75.40 836 GLU B N 1
ATOM 7633 C CA . GLU B 2 836 ? 102.494 61.519 113.122 1.00 76.37 836 GLU B CA 1
ATOM 7634 C C . GLU B 2 836 ? 101.114 60.907 113.299 1.00 73.78 836 GLU B C 1
ATOM 7635 O O . GLU B 2 836 ? 100.744 60.012 112.534 1.00 76.69 836 GLU B O 1
ATOM 7641 N N . ASP B 2 837 ? 100.357 61.359 114.292 1.00 71.25 837 ASP B N 1
ATOM 7642 C CA . ASP B 2 837 ? 98.938 61.046 114.399 1.00 68.60 837 ASP B CA 1
ATOM 7643 C C . ASP B 2 837 ? 98.186 62.245 114.963 1.00 65.35 837 ASP B C 1
ATOM 7644 O O . ASP B 2 837 ? 98.505 62.749 116.041 1.00 73.87 837 ASP B O 1
ATOM 7649 N N . LEU B 2 838 ? 97.213 62.739 114.199 1.00 56.24 838 LEU B N 1
ATOM 7650 C CA . LEU B 2 838 ? 96.521 63.962 114.576 1.00 55.58 838 LEU B CA 1
ATOM 7651 C C . LEU B 2 838 ? 95.426 63.736 115.608 1.00 59.11 838 LEU B C 1
ATOM 7652 O O . LEU B 2 838 ? 94.856 64.714 116.096 1.00 57.86 838 LEU B O 1
ATOM 7657 N N . ASP B 2 839 ? 95.108 62.487 115.944 1.00 74.02 839 ASP B N 1
ATOM 7658 C CA . ASP B 2 839 ? 94.181 62.224 117.036 1.00 71.40 839 ASP B CA 1
ATOM 7659 C C . ASP B 2 839 ? 94.865 62.227 118.396 1.00 72.20 839 ASP B C 1
ATOM 7660 O O . ASP B 2 839 ? 94.181 62.072 119.413 1.00 72.80 839 ASP B O 1
ATOM 7665 N N . ASN B 2 840 ? 96.194 62.370 118.426 1.00 70.75 840 ASN B N 1
ATOM 7666 C CA . ASN B 2 840 ? 96.996 62.662 119.610 1.00 65.00 840 ASN B CA 1
ATOM 7667 C C . ASN B 2 840 ? 98.339 63.233 119.166 1.00 65.78 840 ASN B C 1
ATOM 7668 O O . ASN B 2 840 ? 99.336 62.503 119.102 1.00 69.21 840 ASN B O 1
ATOM 7673 N N . PRO B 2 841 ? 98.409 64.515 118.826 1.00 52.79 841 PRO B N 1
ATOM 7674 C CA . PRO B 2 841 ? 99.655 65.082 118.314 1.00 57.78 841 PRO B CA 1
ATOM 7675 C C . PRO B 2 841 ? 100.491 65.727 119.414 1.00 61.99 841 PRO B C 1
ATOM 7676 O O . PRO B 2 841 ? 100.084 65.830 120.572 1.00 63.23 841 PRO B O 1
ATOM 7680 N N . SER B 2 842 ? 101.686 66.153 119.022 1.00 55.83 842 SER B N 1
ATOM 7681 C CA . SER B 2 842 ? 102.520 66.965 119.889 1.00 49.53 842 SER B CA 1
ATOM 7682 C C . SER B 2 842 ? 102.155 68.435 119.730 1.00 47.86 842 SER B C 1
ATOM 7683 O O . SER B 2 842 ? 101.871 68.911 118.629 1.00 50.93 842 SER B O 1
ATOM 7686 N N . ILE B 2 843 ? 102.162 69.155 120.847 1.00 51.85 843 ILE B N 1
ATOM 7687 C CA . ILE B 2 843 ? 101.689 70.533 120.899 1.00 49.59 843 ILE B CA 1
ATOM 7688 C C . ILE B 2 843 ? 102.898 71.444 120.773 1.00 58.97 843 ILE B C 1
ATOM 7689 O O . ILE B 2 843 ? 103.840 71.348 121.570 1.00 64.23 843 ILE B O 1
ATOM 7694 N N . TYR B 2 844 ? 102.870 72.334 119.787 1.00 40.56 844 TYR B N 1
ATOM 7695 C CA . TYR B 2 844 ? 103.992 73.219 119.489 1.00 34.79 844 TYR B CA 1
ATOM 7696 C C . TYR B 2 844 ? 103.530 74.663 119.648 1.00 44.39 844 TYR B C 1
ATOM 7697 O O . TYR B 2 844 ? 102.876 75.212 118.759 1.00 52.34 844 TYR B O 1
ATOM 7706 N N . MET B 2 845 ? 103.881 75.275 120.774 1.00 53.28 845 MET B N 1
ATOM 7707 C CA . MET B 2 845 ? 103.535 76.661 121.058 1.00 51.03 845 MET B CA 1
ATOM 7708 C C . MET B 2 845 ? 104.701 77.567 120.693 1.00 48.95 845 MET B C 1
ATOM 7709 O O . MET B 2 845 ? 105.840 77.304 121.087 1.00 57.71 845 MET B O 1
ATOM 7714 N N . MET B 2 846 ? 104.418 78.638 119.949 1.00 37.45 846 MET B N 1
ATOM 7715 C CA . MET B 2 846 ? 105.466 79.582 119.602 1.00 34.83 846 MET B CA 1
ATOM 7716 C C . MET B 2 846 ? 104.952 81.019 119.590 1.00 36.73 846 MET B C 1
ATOM 7717 O O . MET B 2 846 ? 103.947 81.313 118.920 1.00 49.40 846 MET B O 1
ATOM 7722 N N . PRO B 2 847 ? 105.605 81.926 120.318 1.00 33.01 847 PRO B N 1
ATOM 7723 C CA . PRO B 2 847 ? 105.230 83.348 120.292 1.00 34.86 847 PRO B CA 1
ATOM 7724 C C . PRO B 2 847 ? 105.684 84.013 119.002 1.00 34.14 847 PRO B C 1
ATOM 7725 O O . PRO B 2 847 ? 106.876 84.037 118.694 1.00 39.86 847 PRO B O 1
ATOM 7729 N N . VAL B 2 848 ? 104.739 84.575 118.258 1.00 32.10 848 VAL B N 1
ATOM 7730 C CA . VAL B 2 848 ? 105.050 85.298 117.033 1.00 34.29 848 VAL B CA 1
ATOM 7731 C C . VAL B 2 848 ? 104.640 86.750 117.230 1.00 32.91 848 VAL B C 1
ATOM 7732 O O . VAL B 2 848 ? 103.451 87.062 117.372 1.00 36.11 848 VAL B O 1
ATOM 7736 N N . ASN B 2 849 ? 105.632 87.629 117.271 1.00 28.36 849 ASN B N 1
ATOM 7737 C CA . ASN B 2 849 ? 105.480 89.074 117.267 1.00 27.53 849 ASN B CA 1
ATOM 7738 C C . ASN B 2 849 ? 106.165 89.621 116.016 1.00 34.77 849 ASN B C 1
ATOM 7739 O O . ASN B 2 849 ? 106.573 88.861 115.135 1.00 44.91 849 ASN B O 1
ATOM 7744 N N . CYS B 2 850 ? 106.283 90.944 115.934 1.00 36.43 850 CYS B N 1
ATOM 7745 C CA . CYS B 2 850 ? 106.974 91.549 114.804 1.00 27.77 850 CYS B CA 1
ATOM 7746 C C . CYS B 2 850 ? 108.463 91.251 114.879 1.00 37.34 850 CYS B C 1
ATOM 7747 O O . CYS B 2 850 ? 109.097 91.440 115.921 1.00 37.03 850 CYS B O 1
ATOM 7750 N N . MET B 2 851 ? 109.017 90.779 113.767 1.00 35.36 851 MET B N 1
ATOM 7751 C CA . MET B 2 851 ? 110.420 90.409 113.702 1.00 21.23 851 MET B CA 1
ATOM 7752 C C . MET B 2 851 ? 111.345 91.604 113.562 1.00 30.41 851 MET B C 1
ATOM 7753 O O . MET B 2 851 ? 112.556 91.434 113.740 1.00 44.46 851 MET B O 1
ATOM 7758 N N . GLN B 2 852 ? 110.793 92.786 113.279 1.00 37.28 852 GLN B N 1
ATOM 7759 C CA . GLN B 2 852 ? 111.525 94.030 113.034 1.00 38.21 852 GLN B CA 1
ATOM 7760 C C . GLN B 2 852 ? 112.589 93.827 111.960 1.00 39.05 852 GLN B C 1
ATOM 7761 O O . GLN B 2 852 ? 113.775 94.085 112.158 1.00 44.89 852 GLN B O 1
ATOM 7767 N N . CYS B 2 853 ? 112.112 93.348 110.811 1.00 38.82 853 CYS B N 1
ATOM 7768 C CA . CYS B 2 853 ? 112.966 92.856 109.739 1.00 30.40 853 CYS B CA 1
ATOM 7769 C C . CYS B 2 853 ? 113.804 93.983 109.158 1.00 38.51 853 CYS B C 1
ATOM 7770 O O . CYS B 2 853 ? 113.294 95.081 108.921 1.00 48.89 853 CYS B O 1
ATOM 7773 N N . GLU B 2 854 ? 115.095 93.707 108.936 1.00 37.71 854 GLU B N 1
ATOM 7774 C CA . GLU B 2 854 ? 116.013 94.729 108.440 1.00 36.42 854 GLU B CA 1
ATOM 7775 C C . GLU B 2 854 ? 115.666 95.160 107.024 1.00 36.99 854 GLU B C 1
ATOM 7776 O O . GLU B 2 854 ? 115.852 96.328 106.668 1.00 40.09 854 GLU B O 1
ATOM 7782 N N . LYS B 2 855 ? 115.159 94.240 106.212 1.00 34.40 855 LYS B N 1
ATOM 7783 C CA . LYS B 2 855 ? 114.625 94.540 104.889 1.00 41.23 855 LYS B CA 1
ATOM 7784 C C . LYS B 2 855 ? 113.137 94.212 104.943 1.00 39.97 855 LYS B C 1
ATOM 7785 O O . LYS B 2 855 ? 112.722 93.101 104.606 1.00 44.34 855 LYS B O 1
ATOM 7791 N N . ALA B 2 856 ? 112.331 95.189 105.357 1.00 25.92 856 ALA B N 1
ATOM 7792 C CA . ALA B 2 856 ? 110.962 94.917 105.771 1.00 22.15 856 ALA B CA 1
ATOM 7793 C C . ALA B 2 856 ? 109.994 95.032 104.598 1.00 29.12 856 ALA B C 1
ATOM 7794 O O . ALA B 2 856 ? 109.833 96.134 104.031 1.00 39.92 856 ALA B O 1
ATOM 7796 N N . PRO B 2 857 ? 109.326 93.935 104.218 1.00 26.25 857 PRO B N 1
ATOM 7797 C CA . PRO B 2 857 ? 108.301 94.009 103.171 1.00 25.84 857 PRO B CA 1
ATOM 7798 C C . PRO B 2 857 ? 107.102 94.841 103.562 1.00 35.94 857 PRO B C 1
ATOM 7799 O O . PRO B 2 857 ? 106.390 95.318 102.676 1.00 40.86 857 PRO B O 1
ATOM 7803 N N . CYS B 2 858 ? 106.843 95.008 104.858 1.00 38.62 858 CYS B N 1
ATOM 7804 C CA . CYS B 2 858 ? 105.846 95.970 105.301 1.00 31.40 858 CYS B CA 1
ATOM 7805 C C . CYS B 2 858 ? 106.303 97.397 105.045 1.00 32.65 858 CYS B C 1
ATOM 7806 O O . CYS B 2 858 ? 105.477 98.264 104.747 1.00 50.01 858 CYS B O 1
ATOM 7809 N N . GLU B 2 859 ? 107.608 97.654 105.154 1.00 28.82 859 GLU B N 1
ATOM 7810 C CA . GLU B 2 859 ? 108.118 99.010 104.993 1.00 27.78 859 GLU B CA 1
ATOM 7811 C C . GLU B 2 859 ? 108.140 99.447 103.540 1.00 33.97 859 GLU B C 1
ATOM 7812 O O . GLU B 2 859 ? 107.924 100.631 103.260 1.00 32.92 859 GLU B O 1
ATOM 7818 N N . VAL B 2 860 ? 108.444 98.529 102.612 1.00 39.92 860 VAL B N 1
ATOM 7819 C CA . VAL B 2 860 ? 108.542 98.938 101.206 1.00 29.98 860 VAL B CA 1
ATOM 7820 C C . VAL B 2 860 ? 107.177 99.355 100.643 1.00 37.15 860 VAL B C 1
ATOM 7821 O O . VAL B 2 860 ? 107.084 100.294 99.843 1.00 37.20 860 VAL B O 1
ATOM 7825 N N . VAL B 2 861 ? 106.092 98.737 101.097 1.00 38.24 861 VAL B N 1
ATOM 7826 C CA . VAL B 2 861 ? 104.798 98.926 100.460 1.00 23.32 861 VAL B CA 1
ATOM 7827 C C . VAL B 2 861 ? 103.966 100.016 101.126 1.00 36.06 861 VAL B C 1
ATOM 7828 O O . VAL B 2 861 ? 102.775 100.133 100.835 1.00 47.57 861 VAL B O 1
ATOM 7832 N N . CYS B 2 862 ? 104.549 100.812 102.010 1.00 30.82 862 CYS B N 1
ATOM 7833 C CA . CYS B 2 862 ? 103.786 101.877 102.644 1.00 20.54 862 CYS B CA 1
ATOM 7834 C C . CYS B 2 862 ? 103.873 103.142 101.808 1.00 41.91 862 CYS B C 1
ATOM 7835 O O . CYS B 2 862 ? 104.977 103.651 101.597 1.00 46.45 862 CYS B O 1
ATOM 7838 N N . PRO B 2 863 ? 102.753 103.678 101.320 1.00 31.73 863 PRO B N 1
ATOM 7839 C CA . PRO B 2 863 ? 102.829 104.795 100.366 1.00 23.89 863 PRO B CA 1
ATOM 7840 C C . PRO B 2 863 ? 103.220 106.129 100.972 1.00 35.10 863 PRO B C 1
ATOM 7841 O O . PRO B 2 863 ? 103.514 107.062 100.217 1.00 51.93 863 PRO B O 1
ATOM 7845 N N . VAL B 2 864 ? 103.219 106.263 102.295 1.00 29.21 864 VAL B N 1
ATOM 7846 C CA . VAL B 2 864 ? 103.449 107.540 102.957 1.00 27.52 864 VAL B CA 1
ATOM 7847 C C . VAL B 2 864 ? 104.589 107.483 103.953 1.00 37.65 864 VAL B C 1
ATOM 7848 O O . VAL B 2 864 ? 104.758 108.437 104.729 1.00 42.30 864 VAL B O 1
ATOM 7852 N N . ALA B 2 865 ? 105.371 106.395 103.958 1.00 39.50 865 ALA B N 1
ATOM 7853 C CA . ALA B 2 865 ? 106.467 106.138 104.904 1.00 27.62 865 ALA B CA 1
ATOM 7854 C C . ALA B 2 865 ? 105.995 106.204 106.355 1.00 28.52 865 ALA B C 1
ATOM 7855 O O . ALA B 2 865 ? 106.656 106.777 107.223 1.00 37.81 865 ALA B O 1
ATOM 7857 N N . ALA B 2 866 ? 104.826 105.619 106.617 1.00 31.30 866 ALA B N 1
ATOM 7858 C CA . ALA B 2 866 ? 104.342 105.478 107.982 1.00 26.80 866 ALA B CA 1
ATOM 7859 C C . ALA B 2 866 ? 105.055 104.376 108.736 1.00 37.12 866 ALA B C 1
ATOM 7860 O O . ALA B 2 866 ? 105.082 104.401 109.968 1.00 35.36 866 ALA B O 1
ATOM 7862 N N . THR B 2 867 ? 105.595 103.394 108.031 1.00 39.04 867 THR B N 1
ATOM 7863 C CA . THR B 2 867 ? 106.440 102.377 108.633 1.00 29.15 867 THR B CA 1
ATOM 7864 C C . THR B 2 867 ? 107.814 102.454 107.968 1.00 36.48 867 THR B C 1
ATOM 7865 O O . THR B 2 867 ? 107.951 102.257 106.756 1.00 42.59 867 THR B O 1
ATOM 7869 N N . VAL B 2 868 ? 108.807 102.882 108.748 1.00 33.79 868 VAL B N 1
ATOM 7870 C CA . VAL B 2 868 ? 110.188 103.026 108.298 1.00 36.95 868 VAL B CA 1
ATOM 7871 C C . VAL B 2 868 ? 111.069 102.274 109.283 1.00 40.64 868 VAL B C 1
ATOM 7872 O O . VAL B 2 868 ? 110.571 101.706 110.259 1.00 46.14 868 VAL B O 1
ATOM 7876 N N . HIS B 2 869 ? 112.376 102.269 109.048 1.00 41.15 869 HIS B N 1
ATOM 7877 C CA . HIS B 2 869 ? 113.293 101.497 109.865 1.00 37.92 869 HIS B CA 1
ATOM 7878 C C . HIS B 2 869 ? 114.221 102.446 110.616 1.00 43.67 869 HIS B C 1
ATOM 7879 O O . HIS B 2 869 ? 114.550 103.529 110.127 1.00 49.68 869 HIS B O 1
ATOM 7886 N N . ASP B 2 870 ? 114.621 102.043 111.820 1.00 39.86 870 ASP B N 1
ATOM 7887 C CA . ASP B 2 870 ? 115.427 102.889 112.688 1.00 41.12 870 ASP B CA 1
ATOM 7888 C C . ASP B 2 870 ? 116.907 102.841 112.323 1.00 48.14 870 ASP B C 1
ATOM 7889 O O . ASP B 2 870 ? 117.370 102.003 111.546 1.00 53.24 870 ASP B O 1
ATOM 7894 N N . TYR B 2 871 ? 117.651 103.776 112.919 1.00 53.31 871 TYR B N 1
ATOM 7895 C CA . TYR B 2 871 ? 119.098 103.637 113.033 1.00 50.74 871 TYR B CA 1
ATOM 7896 C C . TYR B 2 871 ? 119.450 102.498 113.977 1.00 49.40 871 TYR B C 1
ATOM 7897 O O . TYR B 2 871 ? 120.499 101.867 113.835 1.00 61.94 871 TYR B O 1
ATOM 7906 N N . GLU B 2 872 ? 118.587 102.228 114.957 1.00 53.64 872 GLU B N 1
ATOM 7907 C CA . GLU B 2 872 ? 118.828 101.121 115.874 1.00 50.20 872 GLU B CA 1
ATOM 7908 C C . GLU B 2 872 ? 118.402 99.788 115.274 1.00 49.69 872 GLU B C 1
ATOM 7909 O O . GLU B 2 872 ? 118.881 98.738 115.707 1.00 55.65 872 GLU B O 1
ATOM 7915 N N . GLY B 2 873 ? 117.500 99.799 114.300 1.00 44.02 873 GLY B N 1
ATOM 7916 C CA . GLY B 2 873 ? 117.111 98.564 113.650 1.00 46.10 873 GLY B CA 1
ATOM 7917 C C . GLY B 2 873 ? 115.701 98.114 113.963 1.00 42.32 873 GLY B C 1
ATOM 7918 O O . GLY B 2 873 ? 115.402 96.918 113.939 1.00 42.72 873 GLY B O 1
ATOM 7919 N N . LEU B 2 874 ? 114.821 99.065 114.251 1.00 41.37 874 LEU B N 1
ATOM 7920 C CA . LEU B 2 874 ? 113.429 98.785 114.560 1.00 33.61 874 LEU B CA 1
ATOM 7921 C C . LEU B 2 874 ? 112.530 99.311 113.456 1.00 37.96 874 LEU B C 1
ATOM 7922 O O . LEU B 2 874 ? 112.738 100.415 112.946 1.00 42.37 874 LEU B O 1
ATOM 7927 N N . ASN B 2 875 ? 111.527 98.521 113.100 1.00 30.58 875 ASN B N 1
ATOM 7928 C CA . ASN B 2 875 ? 110.477 99.001 112.218 1.00 22.53 875 ASN B CA 1
ATOM 7929 C C . ASN B 2 875 ? 109.586 99.967 112.992 1.00 37.57 875 ASN B C 1
ATOM 7930 O O . ASN B 2 875 ? 109.076 99.632 114.066 1.00 41.65 875 ASN B O 1
ATOM 7935 N N . ASN B 2 876 ? 109.396 101.164 112.444 1.00 38.16 876 ASN B N 1
ATOM 7936 C CA . ASN B 2 876 ? 108.729 102.259 113.143 1.00 22.46 876 ASN B CA 1
ATOM 7937 C C . ASN B 2 876 ? 107.307 102.415 112.625 1.00 37.28 876 ASN B C 1
ATOM 7938 O O . ASN B 2 876 ? 107.042 103.217 111.735 1.00 47.62 876 ASN B O 1
ATOM 7943 N N . MET B 2 877 ? 106.381 101.673 113.218 1.00 29.85 877 MET B N 1
ATOM 7944 C CA . MET B 2 877 ? 104.964 101.833 112.904 1.00 35.79 877 MET B CA 1
ATOM 7945 C C . MET B 2 877 ? 104.468 103.132 113.530 1.00 37.91 877 MET B C 1
ATOM 7946 O O . MET B 2 877 ? 104.196 103.198 114.729 1.00 44.41 877 MET B O 1
ATOM 7951 N N . VAL B 2 878 ? 104.362 104.179 112.717 1.00 30.30 878 VAL B N 1
ATOM 7952 C CA . VAL B 2 878 ? 103.918 105.493 113.167 1.00 37.53 878 VAL B CA 1
ATOM 7953 C C . VAL B 2 878 ? 102.418 105.585 112.950 1.00 44.26 878 VAL B C 1
ATOM 7954 O O . VAL B 2 878 ? 101.944 105.570 111.808 1.00 55.45 878 VAL B O 1
ATOM 7958 N N . TYR B 2 879 ? 101.671 105.721 114.051 1.00 38.80 879 TYR B N 1
ATOM 7959 C CA . TYR B 2 879 ? 100.186 105.776 113.969 1.00 39.21 879 TYR B CA 1
ATOM 7960 C C . TYR B 2 879 ? 99.726 107.182 113.564 1.00 38.51 879 TYR B C 1
ATOM 7961 O O . TYR B 2 879 ? 98.718 107.285 112.839 1.00 42.67 879 TYR B O 1
ATOM 7970 N N . ASN B 2 880 ? 100.427 108.225 114.024 1.00 31.85 880 ASN B N 1
ATOM 7971 C CA . ASN B 2 880 ? 100.077 109.609 113.600 1.00 33.24 880 ASN B CA 1
ATOM 7972 C C . ASN B 2 880 ? 100.203 109.683 112.076 1.00 40.24 880 ASN B C 1
ATOM 7973 O O . ASN B 2 880 ? 99.366 110.363 111.450 1.00 43.08 880 ASN B O 1
ATOM 7978 N N . ARG B 2 881 ? 101.130 108.918 111.490 1.00 31.33 881 ARG B N 1
ATOM 7979 C CA . ARG B 2 881 ? 101.348 108.956 110.016 1.00 32.95 881 ARG B CA 1
ATOM 7980 C C . ARG B 2 881 ? 100.465 107.922 109.303 1.00 44.29 881 ARG B C 1
ATOM 7981 O O . ARG B 2 881 ? 99.983 108.239 108.197 1.00 55.58 881 ARG B O 1
ATOM 7989 N N . CYS B 2 882 ? 100.257 106.743 109.899 1.00 31.74 882 CYS B N 1
ATOM 7990 C CA . CYS B 2 882 ? 99.497 105.654 109.219 1.00 30.79 882 CYS B CA 1
ATOM 7991 C C . CYS B 2 882 ? 98.141 106.159 108.712 1.00 40.25 882 CYS B C 1
ATOM 7992 O O . CYS B 2 882 ? 97.417 106.785 109.504 1.00 66.48 882 CYS B O 1
ATOM 7995 N N . VAL B 2 883 ? 97.827 105.929 107.438 1.00 19.02 883 VAL B N 1
ATOM 7996 C CA . VAL B 2 883 ? 96.577 106.413 106.846 1.00 30.99 883 VAL B CA 1
ATOM 7997 C C . VAL B 2 883 ? 95.771 105.265 106.278 1.00 28.05 883 VAL B C 1
ATOM 7998 O O . VAL B 2 883 ? 95.146 105.405 105.229 1.00 41.44 883 VAL B O 1
ATOM 8002 N N . GLY B 2 884 ? 95.745 104.136 106.972 1.00 31.40 884 GLY B N 1
ATOM 8003 C CA . GLY B 2 884 ? 95.076 102.967 106.429 1.00 33.30 884 GLY B CA 1
ATOM 8004 C C . GLY B 2 884 ? 95.767 102.534 105.152 1.00 34.98 884 GLY B C 1
ATOM 8005 O O . GLY B 2 884 ? 96.967 102.612 105.145 1.00 39.72 884 GLY B O 1
ATOM 8006 N N . THR B 2 885 ? 95.049 102.136 104.090 1.00 28.92 885 THR B N 1
ATOM 8007 C CA . THR B 2 885 ? 95.619 101.575 102.824 1.00 34.37 885 THR B CA 1
ATOM 8008 C C . THR B 2 885 ? 95.891 100.094 103.025 1.00 37.24 885 THR B C 1
ATOM 8009 O O . THR B 2 885 ? 96.185 99.396 102.057 1.00 45.38 885 THR B O 1
ATOM 8013 N N . LYS B 2 886 ? 95.780 99.611 104.260 1.00 20.34 886 LYS B N 1
ATOM 8014 C CA . LYS B 2 886 ? 96.091 98.218 104.600 1.00 24.97 886 LYS B CA 1
ATOM 8015 C C . LYS B 2 886 ? 96.977 97.427 103.641 1.00 28.65 886 LYS B C 1
ATOM 8016 O O . LYS B 2 886 ? 96.547 96.390 103.143 1.00 30.14 886 LYS B O 1
ATOM 8022 N N . TYR B 2 887 ? 98.205 97.878 103.384 1.00 35.27 887 TYR B N 1
ATOM 8023 C CA . TYR B 2 887 ? 99.096 97.036 102.531 1.00 31.07 887 TYR B CA 1
ATOM 8024 C C . TYR B 2 887 ? 100.280 96.481 103.300 1.00 44.09 887 TYR B C 1
ATOM 8025 O O . TYR B 2 887 ? 100.908 95.544 102.831 1.00 47.93 887 TYR B O 1
ATOM 8034 N N . CYS B 2 888 ? 100.632 97.110 104.406 1.00 34.14 888 CYS B N 1
ATOM 8035 C CA . CYS B 2 888 ? 101.719 96.676 105.289 1.00 26.88 888 CYS B CA 1
ATOM 8036 C C . CYS B 2 888 ? 101.392 95.293 105.788 1.00 32.61 888 CYS B C 1
ATOM 8037 O O . CYS B 2 888 ? 102.322 94.528 106.011 1.00 49.99 888 CYS B O 1
ATOM 8040 N N . SER B 2 889 ? 100.116 95.014 105.987 1.00 19.01 889 SER B N 1
ATOM 8041 C CA . SER B 2 889 ? 99.677 93.735 106.567 1.00 18.18 889 SER B CA 1
ATOM 8042 C C . SER B 2 889 ? 99.657 92.672 105.498 1.00 38.49 889 SER B C 1
ATOM 8043 O O . SER B 2 889 ? 99.757 91.505 105.853 1.00 51.43 889 SER B O 1
ATOM 8046 N N . ASN B 2 890 ? 99.502 93.062 104.244 1.00 29.16 890 ASN B N 1
ATOM 8047 C CA . ASN B 2 890 ? 99.426 92.103 103.121 1.00 24.48 890 ASN B CA 1
ATOM 8048 C C . ASN B 2 890 ? 100.843 91.729 102.711 1.00 31.74 890 ASN B C 1
ATOM 8049 O O . ASN B 2 890 ? 101.020 90.655 102.172 1.00 32.11 890 ASN B O 1
ATOM 8054 N N . ASN B 2 891 ? 101.818 92.601 102.958 1.00 44.02 891 ASN B N 1
ATOM 8055 C CA . ASN B 2 891 ? 103.235 92.346 102.603 1.00 36.15 891 ASN B CA 1
ATOM 8056 C C . ASN B 2 891 ? 103.964 91.853 103.844 1.00 37.41 891 ASN B C 1
ATOM 8057 O O . ASN B 2 891 ? 105.122 91.451 103.722 1.00 46.37 891 ASN B O 1
ATOM 8062 N N . CYS B 2 892 ? 103.287 91.814 104.980 1.00 33.29 892 CYS B N 1
ATOM 8063 C CA . CYS B 2 892 ? 103.917 91.184 106.133 1.00 30.75 892 CYS B CA 1
ATOM 8064 C C . CYS B 2 892 ? 103.769 89.675 106.016 1.00 31.64 892 CYS B C 1
ATOM 8065 O O . CYS B 2 892 ? 102.637 89.177 105.971 1.00 49.12 892 CYS B O 1
ATOM 8068 N N . PRO B 2 893 ? 104.864 88.913 105.960 1.00 18.11 893 PRO B N 1
ATOM 8069 C CA . PRO B 2 893 ? 104.738 87.464 105.748 1.00 27.09 893 PRO B CA 1
ATOM 8070 C C . PRO B 2 893 ? 104.258 86.715 106.971 1.00 32.99 893 PRO B C 1
ATOM 8071 O O . PRO B 2 893 ? 103.835 85.560 106.848 1.00 38.54 893 PRO B O 1
ATOM 8075 N N . TYR B 2 894 ? 104.313 87.337 108.141 1.00 34.75 894 TYR B N 1
ATOM 8076 C CA . TYR B 2 894 ? 103.921 86.718 109.392 1.00 19.81 894 TYR B CA 1
ATOM 8077 C C . TYR B 2 894 ? 102.563 87.196 109.874 1.00 32.81 894 TYR B C 1
ATOM 8078 O O . TYR B 2 894 ? 102.005 86.580 110.789 1.00 51.41 894 TYR B O 1
ATOM 8087 N N . LYS B 2 895 ? 102.033 88.265 109.263 1.00 24.96 895 LYS B N 1
ATOM 8088 C CA . LYS B 2 895 ? 100.726 88.860 109.571 1.00 28.79 895 LYS B CA 1
ATOM 8089 C C . LYS B 2 895 ? 100.621 89.259 111.041 1.00 29.92 895 LYS B C 1
ATOM 8090 O O . LYS B 2 895 ? 99.633 88.978 111.722 1.00 34.85 895 LYS B O 1
ATOM 8096 N N . VAL B 2 896 ? 101.672 89.918 111.532 1.00 32.66 896 VAL B N 1
ATOM 8097 C CA . VAL B 2 896 ? 101.706 90.384 112.912 1.00 25.67 896 VAL B CA 1
ATOM 8098 C C . VAL B 2 896 ? 101.047 91.740 113.089 1.00 33.27 896 VAL B C 1
ATOM 8099 O O . VAL B 2 896 ? 100.886 92.195 114.231 1.00 44.56 896 VAL B O 1
ATOM 8103 N N . ARG B 2 897 ? 100.655 92.396 112.002 1.00 34.50 897 ARG B N 1
ATOM 8104 C CA . ARG B 2 897 ? 100.123 93.747 112.061 1.00 29.55 897 ARG B CA 1
ATOM 8105 C C . ARG B 2 897 ? 98.611 93.708 112.218 1.00 31.84 897 ARG B C 1
ATOM 8106 O O . ARG B 2 897 ? 97.923 92.980 111.498 1.00 31.28 897 ARG B O 1
ATOM 8114 N N . ARG B 2 898 ? 98.103 94.489 113.165 1.00 35.72 898 ARG B N 1
ATOM 8115 C CA . ARG B 2 898 ? 96.689 94.515 113.506 1.00 28.68 898 ARG B CA 1
ATOM 8116 C C . ARG B 2 898 ? 96.119 95.885 113.176 1.00 29.41 898 ARG B C 1
ATOM 8117 O O . ARG B 2 898 ? 96.727 96.908 113.502 1.00 25.65 898 ARG B O 1
ATOM 8125 N N . PHE B 2 899 ? 94.965 95.903 112.520 1.00 33.80 899 PHE B N 1
ATOM 8126 C CA . PHE B 2 899 ? 94.366 97.129 112.017 1.00 26.12 899 PHE B CA 1
ATOM 8127 C C . PHE B 2 899 ? 93.138 97.498 112.835 1.00 36.44 899 PHE B C 1
ATOM 8128 O O . PHE B 2 899 ? 92.325 96.634 113.175 1.00 52.61 899 PHE B O 1
ATOM 8136 N N . ASN B 2 900 ? 93.018 98.781 113.164 1.00 25.51 900 ASN B N 1
ATOM 8137 C CA . ASN B 2 900 ? 91.832 99.301 113.841 1.00 21.68 900 ASN B CA 1
ATOM 8138 C C . ASN B 2 900 ? 90.757 99.525 112.789 1.00 34.33 900 ASN B C 1
ATOM 8139 O O . ASN B 2 900 ? 90.651 100.600 112.198 1.00 49.58 900 ASN B O 1
ATOM 8144 N N . PHE B 2 901 ? 89.955 98.487 112.545 1.00 24.14 901 PHE B N 1
ATOM 8145 C CA . PHE B 2 901 ? 88.896 98.584 111.546 1.00 31.12 901 PHE B CA 1
ATOM 8146 C C . PHE B 2 901 ? 87.771 99.496 112.016 1.00 40.71 901 PHE B C 1
ATOM 8147 O O . PHE B 2 901 ? 87.221 100.271 111.226 1.00 46.92 901 PHE B O 1
ATOM 8155 N N . LEU B 2 902 ? 87.425 99.425 113.293 1.00 38.43 902 LEU B N 1
ATOM 8156 C CA . LEU B 2 902 ? 86.440 100.297 113.910 1.00 28.88 902 LEU B CA 1
ATOM 8157 C C . LEU B 2 902 ? 87.110 101.054 115.053 1.00 25.90 902 LEU B C 1
ATOM 8158 O O . LEU B 2 902 ? 88.324 100.978 115.246 1.00 40.64 902 LEU B O 1
ATOM 8163 N N . GLN B 2 903 ? 86.309 101.796 115.816 1.00 26.26 903 GLN B N 1
ATOM 8164 C CA . GLN B 2 903 ? 86.803 102.449 117.028 1.00 28.84 903 GLN B CA 1
ATOM 8165 C C . GLN B 2 903 ? 86.859 101.396 118.130 1.00 47.09 903 GLN B C 1
ATOM 8166 O O . GLN B 2 903 ? 85.943 101.233 118.940 1.00 48.78 903 GLN B O 1
ATOM 8172 N N . TYR B 2 904 ? 87.964 100.651 118.135 1.00 39.52 904 TYR B N 1
ATOM 8173 C CA . TYR B 2 904 ? 88.131 99.548 119.072 1.00 31.79 904 TYR B CA 1
ATOM 8174 C C . TYR B 2 904 ? 88.484 100.035 120.469 1.00 41.35 904 TYR B C 1
ATOM 8175 O O . TYR B 2 904 ? 88.031 99.455 121.462 1.00 45.63 904 TYR B O 1
ATOM 8184 N N . SER B 2 905 ? 89.293 101.086 120.567 1.00 44.50 905 SER B N 1
ATOM 8185 C CA . SER B 2 905 ? 89.688 101.615 121.864 1.00 47.58 905 SER B CA 1
ATOM 8186 C C . SER B 2 905 ? 88.527 102.353 122.515 1.00 52.18 905 SER B C 1
ATOM 8187 O O . SER B 2 905 ? 87.786 103.083 121.853 1.00 56.50 905 SER B O 1
ATOM 8190 N N . ASP B 2 906 ? 88.370 102.160 123.822 1.00 65.30 906 ASP B N 1
ATOM 8191 C CA . ASP B 2 906 ? 87.275 102.784 124.550 1.00 64.29 906 ASP B CA 1
ATOM 8192 C C . ASP B 2 906 ? 87.546 104.268 124.743 1.00 66.49 906 ASP B C 1
ATOM 8193 O O . ASP B 2 906 ? 88.658 104.666 125.101 1.00 70.46 906 ASP B O 1
ATOM 8198 N N . THR B 2 907 ? 86.524 105.086 124.495 1.00 64.59 907 THR B N 1
ATOM 8199 C CA . THR B 2 907 ? 86.627 106.529 124.635 1.00 69.17 907 THR B CA 1
ATOM 8200 C C . THR B 2 907 ? 85.780 107.090 125.767 1.00 72.09 907 THR B C 1
ATOM 8201 O O . THR B 2 907 ? 85.918 108.275 126.087 1.00 75.19 907 THR B O 1
ATOM 8205 N N . THR B 2 908 ? 84.917 106.281 126.384 1.00 67.15 908 THR B N 1
ATOM 8206 C CA . THR B 2 908 ? 83.963 106.782 127.361 1.00 67.51 908 THR B CA 1
ATOM 8207 C C . THR B 2 908 ? 84.153 106.245 128.771 1.00 64.90 908 THR B C 1
ATOM 8208 O O . THR B 2 908 ? 83.694 106.891 129.717 1.00 62.80 908 THR B O 1
ATOM 8212 N N . THR B 2 909 ? 84.810 105.101 128.945 1.00 63.14 909 THR B N 1
ATOM 8213 C CA . THR B 2 909 ? 84.970 104.509 130.269 1.00 60.02 909 THR B CA 1
ATOM 8214 C C . THR B 2 909 ? 86.187 105.124 130.949 1.00 62.57 909 THR B C 1
ATOM 8215 O O . THR B 2 909 ? 87.326 104.917 130.510 1.00 64.38 909 THR B O 1
ATOM 8219 N N . GLU B 2 910 ? 85.941 105.875 132.027 1.00 63.54 910 GLU B N 1
ATOM 8220 C CA . GLU B 2 910 ? 87.009 106.582 132.726 1.00 64.53 910 GLU B CA 1
ATOM 8221 C C . GLU B 2 910 ? 87.970 105.626 133.417 1.00 66.27 910 GLU B C 1
ATOM 8222 O O . GLU B 2 910 ? 89.161 105.930 133.539 1.00 67.62 910 GLU B O 1
ATOM 8228 N N . THR B 2 911 ? 87.477 104.468 133.861 1.00 55.67 911 THR B N 1
ATOM 8229 C CA . THR B 2 911 ? 88.350 103.466 134.462 1.00 53.04 911 THR B CA 1
ATOM 8230 C C . THR B 2 911 ? 89.315 102.880 133.437 1.00 58.46 911 THR B C 1
ATOM 8231 O O . THR B 2 911 ? 90.498 102.681 133.736 1.00 63.90 911 THR B O 1
ATOM 8235 N N . PHE B 2 912 ? 88.841 102.620 132.216 1.00 48.21 912 PHE B N 1
ATOM 8236 C CA . PHE B 2 912 ? 89.739 102.143 131.167 1.00 42.47 912 PHE B CA 1
ATOM 8237 C C . PHE B 2 912 ? 90.702 103.239 130.727 1.00 47.72 912 PHE B C 1
ATOM 8238 O O . PHE B 2 912 ? 91.858 102.953 130.378 1.00 60.53 912 PHE B O 1
ATOM 8246 N N . LYS B 2 913 ? 90.239 104.493 130.748 1.00 48.27 913 LYS B N 1
ATOM 8247 C CA . LYS B 2 913 ? 91.107 105.627 130.442 1.00 53.07 913 LYS B CA 1
ATOM 8248 C C . LYS B 2 913 ? 92.223 105.762 131.472 1.00 48.60 913 LYS B C 1
ATOM 8249 O O . LYS B 2 913 ? 93.353 106.126 131.130 1.00 47.99 913 LYS B O 1
ATOM 8255 N N . LEU B 2 914 ? 91.919 105.479 132.740 1.00 44.16 914 LEU B N 1
ATOM 8256 C CA . LEU B 2 914 ? 92.961 105.426 133.759 1.00 43.26 914 LEU B CA 1
ATOM 8257 C C . LEU B 2 914 ? 93.856 104.206 133.587 1.00 42.35 914 LEU B C 1
ATOM 8258 O O . LEU B 2 914 ? 95.043 104.256 133.924 1.00 49.86 914 LEU B O 1
ATOM 8263 N N . ALA B 2 915 ? 93.303 103.104 133.078 1.00 45.88 915 ALA B N 1
ATOM 8264 C CA . ALA B 2 915 ? 94.090 101.898 132.848 1.00 41.54 915 ALA B CA 1
ATOM 8265 C C . ALA B 2 915 ? 95.061 102.038 131.683 1.00 37.35 915 ALA B C 1
ATOM 8266 O O . ALA B 2 915 ? 96.009 101.252 131.594 1.00 41.84 915 ALA B O 1
ATOM 8268 N N . PHE B 2 916 ? 94.833 102.994 130.784 1.00 38.39 916 PHE B N 1
ATOM 8269 C CA . PHE B 2 916 ? 95.729 103.196 129.650 1.00 34.32 916 PHE B CA 1
ATOM 8270 C C . PHE B 2 916 ? 97.107 103.692 130.089 1.00 31.47 916 PHE B C 1
ATOM 8271 O O . PHE B 2 916 ? 97.229 104.534 130.983 1.00 36.82 916 PHE B O 1
ATOM 8279 N N . ASN B 2 917 ? 98.145 103.165 129.442 1.00 38.00 917 ASN B N 1
ATOM 8280 C CA . ASN B 2 917 ? 99.529 103.585 129.678 1.00 36.61 917 ASN B CA 1
ATOM 8281 C C . ASN B 2 917 ? 99.745 104.989 129.131 1.00 40.83 917 ASN B C 1
ATOM 8282 O O . ASN B 2 917 ? 99.490 105.222 127.944 1.00 41.50 917 ASN B O 1
ATOM 8287 N N . PRO B 2 918 ? 100.192 105.950 129.947 1.00 40.28 918 PRO B N 1
ATOM 8288 C CA . PRO B 2 918 ? 100.398 107.313 129.432 1.00 35.45 918 PRO B CA 1
ATOM 8289 C C . PRO B 2 918 ? 101.560 107.449 128.465 1.00 37.74 918 PRO B C 1
ATOM 8290 O O . PRO B 2 918 ? 101.605 108.434 127.719 1.00 36.44 918 PRO B O 1
ATOM 8294 N N . ASP B 2 919 ? 102.501 106.512 128.455 1.00 49.16 919 ASP B N 1
ATOM 8295 C CA . ASP B 2 919 ? 103.699 106.647 127.644 1.00 39.11 919 ASP B CA 1
ATOM 8296 C C . ASP B 2 919 ? 103.578 105.904 126.316 1.00 37.88 919 ASP B C 1
ATOM 8297 O O . ASP B 2 919 ? 104.489 105.971 125.488 1.00 50.08 919 ASP B O 1
ATOM 8302 N N . VAL B 2 920 ? 102.463 105.211 126.090 1.00 42.65 920 VAL B N 1
ATOM 8303 C CA . VAL B 2 920 ? 102.134 104.590 124.812 1.00 36.05 920 VAL B CA 1
ATOM 8304 C C . VAL B 2 920 ? 100.843 105.223 124.316 1.00 30.66 920 VAL B C 1
ATOM 8305 O O . VAL B 2 920 ? 99.931 105.485 125.107 1.00 45.36 920 VAL B O 1
ATOM 8309 N N . THR B 2 921 ? 100.774 105.492 123.015 1.00 26.62 921 THR B N 1
ATOM 8310 C CA . THR B 2 921 ? 99.589 106.102 122.435 1.00 36.93 921 THR B CA 1
ATOM 8311 C C . THR B 2 921 ? 98.407 105.132 122.460 1.00 43.59 921 THR B C 1
ATOM 8312 O O . THR B 2 921 ? 98.560 103.913 122.596 1.00 39.17 921 THR B O 1
ATOM 8316 N N . VAL B 2 922 ? 97.209 105.699 122.372 1.00 46.78 922 VAL B N 1
ATOM 8317 C CA . VAL B 2 922 ? 95.979 104.928 122.259 1.00 34.14 922 VAL B CA 1
ATOM 8318 C C . VAL B 2 922 ? 95.479 105.103 120.835 1.00 44.50 922 VAL B C 1
ATOM 8319 O O . VAL B 2 922 ? 95.210 106.227 120.396 1.00 42.20 922 VAL B O 1
ATOM 8323 N N . ARG B 2 923 ? 95.361 103.994 120.117 1.00 44.73 923 ARG B N 1
ATOM 8324 C CA . ARG B 2 923 ? 95.158 104.036 118.679 1.00 23.96 923 ARG B CA 1
ATOM 8325 C C . ARG B 2 923 ? 93.707 104.345 118.335 1.00 34.19 923 ARG B C 1
ATOM 8326 O O . ARG B 2 923 ? 92.780 103.915 119.025 1.00 38.85 923 ARG B O 1
ATOM 8334 N N . ILE B 2 924 ? 93.520 105.099 117.259 1.00 38.66 924 ILE B N 1
ATOM 8335 C CA . ILE B 2 924 ? 92.206 105.477 116.789 1.00 38.30 924 ILE B CA 1
ATOM 8336 C C . ILE B 2 924 ? 91.830 104.547 115.639 1.00 39.54 924 ILE B C 1
ATOM 8337 O O . ILE B 2 924 ? 92.646 103.771 115.153 1.00 50.90 924 ILE B O 1
ATOM 8342 N N . ARG B 2 925 ? 90.558 104.586 115.237 1.00 30.25 925 ARG B N 1
ATOM 8343 C CA . ARG B 2 925 ? 90.079 103.861 114.067 1.00 30.72 925 ARG B CA 1
ATOM 8344 C C . ARG B 2 925 ? 90.820 104.278 112.802 1.00 46.87 925 ARG B C 1
ATOM 8345 O O . ARG B 2 925 ? 90.996 105.468 112.530 1.00 45.95 925 ARG B O 1
ATOM 8353 N N . GLY B 2 926 ? 91.258 103.285 112.032 1.00 31.96 926 GLY B N 1
ATOM 8354 C CA . GLY B 2 926 ? 91.865 103.527 110.747 1.00 25.65 926 GLY B CA 1
ATOM 8355 C C . GLY B 2 926 ? 93.370 103.465 110.725 1.00 37.87 926 GLY B C 1
ATOM 8356 O O . GLY B 2 926 ? 93.967 103.800 109.696 1.00 50.06 926 GLY B O 1
ATOM 8357 N N . VAL B 2 927 ? 94.008 103.058 111.821 1.00 40.24 927 VAL B N 1
ATOM 8358 C CA . VAL B 2 927 ? 95.458 102.956 111.845 1.00 31.62 927 VAL B CA 1
ATOM 8359 C C . VAL B 2 927 ? 95.883 101.518 112.116 1.00 29.73 927 VAL B C 1
ATOM 8360 O O . VAL B 2 927 ? 95.121 100.696 112.629 1.00 47.74 927 VAL B O 1
ATOM 8364 N N . MET B 2 928 ? 97.122 101.221 111.734 1.00 23.06 928 MET B N 1
ATOM 8365 C CA . MET B 2 928 ? 97.706 99.895 111.866 1.00 26.29 928 MET B CA 1
ATOM 8366 C C . MET B 2 928 ? 98.638 99.870 113.068 1.00 36.67 928 MET B C 1
ATOM 8367 O O . MET B 2 928 ? 99.385 100.822 113.302 1.00 39.21 928 MET B O 1
ATOM 8372 N N . GLU B 2 929 ? 98.584 98.786 113.838 1.00 41.91 929 GLU B N 1
ATOM 8373 C CA . GLU B 2 929 ? 99.425 98.626 115.012 1.00 27.38 929 GLU B CA 1
ATOM 8374 C C . GLU B 2 929 ? 100.043 97.234 115.026 1.00 38.00 929 GLU B C 1
ATOM 8375 O O . GLU B 2 929 ? 99.447 96.268 114.542 1.00 48.44 929 GLU B O 1
ATOM 8381 N N . LYS B 2 930 ? 101.253 97.149 115.579 1.00 33.70 930 LYS B N 1
ATOM 8382 C CA . LYS B 2 930 ? 102.017 95.908 115.663 1.00 28.01 930 LYS B CA 1
ATOM 8383 C C . LYS B 2 930 ? 103.094 96.075 116.735 1.00 38.67 930 LYS B C 1
ATOM 8384 O O . LYS B 2 930 ? 103.235 97.142 117.335 1.00 42.89 930 LYS B O 1
ATOM 8390 N N . CYS B 2 931 ? 103.866 95.006 116.951 1.00 31.50 931 CYS B N 1
ATOM 8391 C CA . CYS B 2 931 ? 104.881 94.953 118.002 1.00 23.45 931 CYS B CA 1
ATOM 8392 C C . CYS B 2 931 ? 106.043 95.908 117.744 1.00 36.40 931 CYS B C 1
ATOM 8393 O O . CYS B 2 931 ? 106.615 95.929 116.653 1.00 49.90 931 CYS B O 1
ATOM 8396 N N . THR B 2 932 ? 106.428 96.667 118.773 1.00 32.98 932 THR B N 1
ATOM 8397 C CA . THR B 2 932 ? 107.434 97.716 118.640 1.00 29.37 932 THR B CA 1
ATOM 8398 C C . THR B 2 932 ? 108.696 97.454 119.460 1.00 34.03 932 THR B C 1
ATOM 8399 O O . THR B 2 932 ? 109.473 98.388 119.676 1.00 47.58 932 THR B O 1
ATOM 8403 N N . TYR B 2 933 ? 108.917 96.211 119.916 1.00 36.13 933 TYR B N 1
ATOM 8404 C CA . TYR B 2 933 ? 109.957 95.857 120.906 1.00 20.63 933 TYR B CA 1
ATOM 8405 C C . TYR B 2 933 ? 109.917 96.698 122.181 1.00 30.33 933 TYR B C 1
ATOM 8406 O O . TYR B 2 933 ? 110.954 96.867 122.829 1.00 36.74 933 TYR B O 1
ATOM 8415 N N . CYS B 2 934 ? 108.725 97.163 122.572 1.00 25.16 934 CYS B N 1
ATOM 8416 C CA . CYS B 2 934 ? 108.500 98.043 123.726 1.00 21.88 934 CYS B CA 1
ATOM 8417 C C . CYS B 2 934 ? 109.400 99.276 123.647 1.00 37.46 934 CYS B C 1
ATOM 8418 O O . CYS B 2 934 ? 110.305 99.501 124.460 1.00 41.84 934 CYS B O 1
ATOM 8421 N N . VAL B 2 935 ? 109.144 100.073 122.608 1.00 31.75 935 VAL B N 1
ATOM 8422 C CA . VAL B 2 935 ? 110.019 101.190 122.291 1.00 30.33 935 VAL B CA 1
ATOM 8423 C C . VAL B 2 935 ? 109.851 102.334 123.278 1.00 32.48 935 VAL B C 1
ATOM 8424 O O . VAL B 2 935 ? 110.707 103.214 123.343 1.00 38.88 935 VAL B O 1
ATOM 8428 N N . GLN B 2 936 ? 108.793 102.310 124.090 1.00 30.07 936 GLN B N 1
ATOM 8429 C CA . GLN B 2 936 ? 108.722 103.174 125.263 1.00 20.82 936 GLN B CA 1
ATOM 8430 C C . GLN B 2 936 ? 109.891 102.905 126.208 1.00 39.72 936 GLN B C 1
ATOM 8431 O O . GLN B 2 936 ? 110.598 103.831 126.623 1.00 40.39 936 GLN B O 1
ATOM 8437 N N . ARG B 2 937 ? 110.169 101.627 126.475 1.00 48.47 937 ARG B N 1
ATOM 8438 C CA . ARG B 2 937 ? 111.288 101.253 127.326 1.00 31.29 937 ARG B CA 1
ATOM 8439 C C . ARG B 2 937 ? 112.620 101.437 126.617 1.00 32.00 937 ARG B C 1
ATOM 8440 O O . ARG B 2 937 ? 113.606 101.822 127.259 1.00 41.83 937 ARG B O 1
ATOM 8448 N N . ILE B 2 938 ? 112.659 101.188 125.302 1.00 23.88 938 ILE B N 1
ATOM 8449 C CA . ILE B 2 938 ? 113.884 101.406 124.526 1.00 33.70 938 ILE B CA 1
ATOM 8450 C C . ILE B 2 938 ? 114.274 102.882 124.531 1.00 35.47 938 ILE B C 1
ATOM 8451 O O . ILE B 2 938 ? 115.431 103.237 124.791 1.00 33.10 938 ILE B O 1
ATOM 8456 N N . SER B 2 939 ? 113.301 103.763 124.284 1.00 35.12 939 SER B N 1
ATOM 8457 C CA . SER B 2 939 ? 113.545 105.199 124.270 1.00 24.29 939 SER B CA 1
ATOM 8458 C C . SER B 2 939 ? 113.860 105.725 125.660 1.00 38.20 939 SER B C 1
ATOM 8459 O O . SER B 2 939 ? 114.706 106.612 125.805 1.00 49.61 939 SER B O 1
ATOM 8462 N N . GLY B 2 940 ? 113.200 105.188 126.693 1.00 34.16 940 GLY B N 1
ATOM 8463 C CA . GLY B 2 940 ? 113.501 105.611 128.051 1.00 26.97 940 GLY B CA 1
ATOM 8464 C C . GLY B 2 940 ? 114.906 105.242 128.484 1.00 32.42 940 GLY B C 1
ATOM 8465 O O . GLY B 2 940 ? 115.616 106.059 129.073 1.00 41.62 940 GLY B O 1
ATOM 8466 N N . ALA B 2 941 ? 115.342 104.021 128.159 1.00 39.02 941 ALA B N 1
ATOM 8467 C CA . ALA B 2 941 ? 116.700 103.618 128.503 1.00 39.10 941 ALA B CA 1
ATOM 8468 C C . ALA B 2 941 ? 117.743 104.327 127.651 1.00 39.29 941 ALA B C 1
ATOM 8469 O O . ALA B 2 941 ? 118.839 104.611 128.143 1.00 46.79 941 ALA B O 1
ATOM 8471 N N . ARG B 2 942 ? 117.428 104.635 126.388 1.00 34.34 942 ARG B N 1
ATOM 8472 C CA . ARG B 2 942 ? 118.358 105.401 125.561 1.00 34.60 942 ARG B CA 1
ATOM 8473 C C . ARG B 2 942 ? 118.510 106.833 126.064 1.00 39.31 942 ARG B C 1
ATOM 8474 O O . ARG B 2 942 ? 119.627 107.364 126.104 1.00 39.10 942 ARG B O 1
ATOM 8482 N N . ILE B 2 943 ? 117.400 107.463 126.466 1.00 37.66 943 ILE B N 1
ATOM 8483 C CA . ILE B 2 943 ? 117.446 108.810 127.029 1.00 32.91 943 ILE B CA 1
ATOM 8484 C C . ILE B 2 943 ? 118.198 108.809 128.355 1.00 37.07 943 ILE B C 1
ATOM 8485 O O . ILE B 2 943 ? 119.011 109.705 128.622 1.00 43.82 943 ILE B O 1
ATOM 8490 N N . ALA B 2 944 ? 117.974 107.782 129.184 1.00 31.18 944 ALA B N 1
ATOM 8491 C CA . ALA B 2 944 ? 118.685 107.664 130.454 1.00 35.56 944 ALA B CA 1
ATOM 8492 C C . ALA B 2 944 ? 120.181 107.455 130.250 1.00 43.69 944 ALA B C 1
ATOM 8493 O O . ALA B 2 944 ? 120.998 108.045 130.966 1.00 48.70 944 ALA B O 1
ATOM 8495 N N . ALA B 2 945 ? 120.557 106.631 129.265 1.00 46.34 945 ALA B N 1
ATOM 8496 C CA . ALA B 2 945 ? 121.967 106.391 128.974 1.00 40.89 945 ALA B CA 1
ATOM 8497 C C . ALA B 2 945 ? 122.650 107.637 128.426 1.00 48.95 945 ALA B C 1
ATOM 8498 O O . ALA B 2 945 ? 123.787 107.938 128.804 1.00 47.02 945 ALA B O 1
ATOM 8500 N N . LYS B 2 946 ? 121.970 108.382 127.547 1.00 45.77 946 LYS B N 1
ATOM 8501 C CA . LYS B 2 946 ? 122.540 109.620 127.021 1.00 45.34 946 LYS B CA 1
ATOM 8502 C C . LYS B 2 946 ? 122.661 110.690 128.103 1.00 52.96 946 LYS B C 1
ATOM 8503 O O . LYS B 2 946 ? 123.650 111.436 128.139 1.00 53.51 946 LYS B O 1
ATOM 8509 N N . ARG B 2 947 ? 121.667 110.774 128.993 1.00 42.75 947 ARG B N 1
ATOM 8510 C CA . ARG B 2 947 ? 121.711 111.732 130.093 1.00 43.59 947 ARG B CA 1
ATOM 8511 C C . ARG B 2 947 ? 122.823 111.396 131.078 1.00 51.29 947 ARG B C 1
ATOM 8512 O O . ARG B 2 947 ? 123.521 112.295 131.561 1.00 57.61 947 ARG B O 1
ATOM 8520 N N . ALA B 2 948 ? 123.013 110.106 131.372 1.00 49.22 948 ALA B N 1
ATOM 8521 C CA . ALA B 2 948 ? 124.122 109.686 132.222 1.00 48.16 948 ALA B CA 1
ATOM 8522 C C . ALA B 2 948 ? 125.464 109.948 131.551 1.00 53.27 948 ALA B C 1
ATOM 8523 O O . ALA B 2 948 ? 126.431 110.338 132.219 1.00 53.35 948 ALA B O 1
ATOM 8525 N N . ALA B 2 949 ? 125.532 109.758 130.228 1.00 55.73 949 ALA B N 1
ATOM 8526 C CA . ALA B 2 949 ? 126.761 110.005 129.483 1.00 53.85 949 ALA B CA 1
ATOM 8527 C C . ALA B 2 949 ? 127.154 111.477 129.510 1.00 56.71 949 ALA B C 1
ATOM 8528 O O . ALA B 2 949 ? 128.329 111.801 129.703 1.00 59.24 949 ALA B O 1
ATOM 8530 N N . VAL B 2 950 ? 126.192 112.387 129.336 1.00 53.48 950 VAL B N 1
ATOM 8531 C CA . VAL B 2 950 ? 126.556 113.802 129.401 1.00 54.46 950 VAL B CA 1
ATOM 8532 C C . VAL B 2 950 ? 126.715 114.301 130.829 1.00 55.37 950 VAL B C 1
ATOM 8533 O O . VAL B 2 950 ? 127.410 115.301 131.047 1.00 56.36 950 VAL B O 1
ATOM 8537 N N . GLN B 2 951 ? 126.101 113.643 131.814 1.00 58.16 951 GLN B N 1
ATOM 8538 C CA . GLN B 2 951 ? 126.345 114.031 133.196 1.00 54.49 951 GLN B CA 1
ATOM 8539 C C . GLN B 2 951 ? 127.709 113.563 133.681 1.00 62.66 951 GLN B C 1
ATOM 8540 O O . GLN B 2 951 ? 128.301 114.201 134.558 1.00 63.27 951 GLN B O 1
ATOM 8546 N N . ALA B 2 952 ? 128.223 112.463 133.130 1.00 65.57 952 ALA B N 1
ATOM 8547 C CA . ALA B 2 952 ? 129.567 112.008 133.453 1.00 56.58 952 ALA B CA 1
ATOM 8548 C C . ALA B 2 952 ? 130.623 112.511 132.477 1.00 59.67 952 ALA B C 1
ATOM 8549 O O . ALA B 2 952 ? 131.816 112.304 132.722 1.00 67.16 952 ALA B O 1
ATOM 8551 N N . GLY B 2 953 ? 130.223 113.165 131.389 1.00 66.12 953 GLY B N 1
ATOM 8552 C CA . GLY B 2 953 ? 131.177 113.673 130.424 1.00 67.42 953 GLY B CA 1
ATOM 8553 C C . GLY B 2 953 ? 131.803 112.630 129.528 1.00 68.71 953 GLY B C 1
ATOM 8554 O O . GLY B 2 953 ? 132.889 112.863 128.994 1.00 68.91 953 GLY B O 1
ATOM 8555 N N . GLN B 2 954 ? 131.148 111.481 129.342 1.00 64.31 954 GLN B N 1
ATOM 8556 C CA . GLN B 2 954 ? 131.747 110.386 128.588 1.00 64.43 954 GLN B CA 1
ATOM 8557 C C . GLN B 2 954 ? 131.697 110.588 127.079 1.00 67.72 954 GLN B C 1
ATOM 8558 O O . GLN B 2 954 ? 132.443 109.905 126.364 1.00 69.41 954 GLN B O 1
ATOM 8564 N N . SER B 2 955 ? 130.809 111.463 126.588 1.00 59.48 955 SER B N 1
ATOM 8565 C CA . SER B 2 955 ? 130.610 111.794 125.168 1.00 63.35 955 SER B CA 1
ATOM 8566 C C . SER B 2 955 ? 130.179 110.597 124.319 1.00 59.05 955 SER B C 1
ATOM 8567 O O . SER B 2 955 ? 130.271 110.647 123.088 1.00 53.33 955 SER B O 1
ATOM 8570 N N . SER B 2 956 ? 129.691 109.530 124.950 1.00 61.27 956 SER B N 1
ATOM 8571 C CA . SER B 2 956 ? 129.242 108.327 124.251 1.00 59.63 956 SER B CA 1
ATOM 8572 C C . SER B 2 956 ? 128.378 107.541 125.220 1.00 62.95 956 SER B C 1
ATOM 8573 O O . SER B 2 956 ? 128.836 107.205 126.316 1.00 64.82 956 SER B O 1
ATOM 8576 N N . TYR B 2 957 ? 127.142 107.252 124.830 1.00 52.21 957 TYR B N 1
ATOM 8577 C CA . TYR B 2 957 ? 126.225 106.538 125.704 1.00 48.54 957 TYR B CA 1
ATOM 8578 C C . TYR B 2 957 ? 126.361 105.036 125.504 1.00 48.08 957 TYR B C 1
ATOM 8579 O O . TYR B 2 957 ? 126.506 104.552 124.379 1.00 49.10 957 TYR B O 1
ATOM 8588 N N . VAL B 2 958 ? 126.341 104.306 126.614 1.00 49.66 958 VAL B N 1
ATOM 8589 C CA . VAL B 2 958 ? 126.375 102.850 126.614 1.00 46.94 958 VAL B CA 1
ATOM 8590 C C . VAL B 2 958 ? 125.096 102.363 127.276 1.00 51.53 958 VAL B C 1
ATOM 8591 O O . VAL B 2 958 ? 124.800 102.739 128.417 1.00 53.97 958 VAL B O 1
ATOM 8595 N N . ILE B 2 959 ? 124.338 101.537 126.564 1.00 51.70 959 ILE B N 1
ATOM 8596 C CA . ILE B 2 959 ? 123.137 100.911 127.101 1.00 53.05 959 ILE B CA 1
ATOM 8597 C C . ILE B 2 959 ? 123.495 99.490 127.505 1.00 53.58 959 ILE B C 1
ATOM 8598 O O . ILE B 2 959 ? 123.998 98.711 126.687 1.00 53.72 959 ILE B O 1
ATOM 8603 N N . SER B 2 960 ? 123.237 99.153 128.767 1.00 59.24 960 SER B N 1
ATOM 8604 C CA . SER B 2 960 ? 123.617 97.860 129.311 1.00 61.06 960 SER B CA 1
ATOM 8605 C C . SER B 2 960 ? 122.699 96.760 128.779 1.00 64.02 960 SER B C 1
ATOM 8606 O O . SER B 2 960 ? 121.675 97.016 128.139 1.00 64.96 960 SER B O 1
ATOM 8609 N N . ASP B 2 961 ? 123.093 95.512 129.043 1.00 56.99 961 ASP B N 1
ATOM 8610 C CA . ASP B 2 961 ? 122.337 94.372 128.533 1.00 60.87 961 ASP B CA 1
ATOM 8611 C C . ASP B 2 961 ? 121.006 94.216 129.258 1.00 67.87 961 ASP B C 1
ATOM 8612 O O . ASP B 2 961 ? 119.991 93.880 128.638 1.00 71.60 961 ASP B O 1
ATOM 8617 N N . GLY B 2 962 ? 120.987 94.454 130.562 1.00 55.74 962 GLY B N 1
ATOM 8618 C CA . GLY B 2 962 ? 119.759 94.422 131.323 1.00 55.17 962 GLY B CA 1
ATOM 8619 C C . GLY B 2 962 ? 119.044 95.749 131.433 1.00 57.01 962 GLY B C 1
ATOM 8620 O O . GLY B 2 962 ? 118.077 95.852 132.194 1.00 56.09 962 GLY B O 1
ATOM 8621 N N . ALA B 2 963 ? 119.500 96.772 130.705 1.00 56.64 963 ALA B N 1
ATOM 8622 C CA . ALA B 2 963 ? 118.896 98.096 130.811 1.00 54.66 963 ALA B CA 1
ATOM 8623 C C . ALA B 2 963 ? 117.504 98.129 130.193 1.00 51.59 963 ALA B C 1
ATOM 8624 O O . ALA B 2 963 ? 116.604 98.793 130.718 1.00 53.69 963 ALA B O 1
ATOM 8626 N N . ILE B 2 964 ? 117.305 97.425 129.082 1.00 47.98 964 ILE B N 1
ATOM 8627 C CA . ILE B 2 964 ? 115.993 97.311 128.457 1.00 44.96 964 ILE B CA 1
ATOM 8628 C C . ILE B 2 964 ? 115.470 95.909 128.713 1.00 51.98 964 ILE B C 1
ATOM 8629 O O . ILE B 2 964 ? 116.126 94.918 128.372 1.00 59.25 964 ILE B O 1
ATOM 8634 N N . GLN B 2 965 ? 114.290 95.831 129.314 1.00 45.65 965 GLN B N 1
ATOM 8635 C CA . GLN B 2 965 ? 113.568 94.577 129.481 1.00 40.25 965 GLN B CA 1
ATOM 8636 C C . GLN B 2 965 ? 112.141 94.838 129.032 1.00 44.46 965 GLN B C 1
ATOM 8637 O O . GLN B 2 965 ? 111.423 95.604 129.680 1.00 55.02 965 GLN B O 1
ATOM 8643 N N . THR B 2 966 ? 111.732 94.214 127.930 1.00 35.01 966 THR B N 1
ATOM 8644 C CA . THR B 2 966 ? 110.394 94.427 127.397 1.00 34.64 966 THR B CA 1
ATOM 8645 C C . THR B 2 966 ? 109.349 93.758 128.289 1.00 42.84 966 THR B C 1
ATOM 8646 O O . THR B 2 966 ? 109.668 93.020 129.223 1.00 48.61 966 THR B O 1
ATOM 8650 N N . ALA B 2 967 ? 108.077 94.050 127.999 1.00 34.49 967 ALA B N 1
ATOM 8651 C CA . ALA B 2 967 ? 106.984 93.552 128.831 1.00 42.68 967 ALA B CA 1
ATOM 8652 C C . ALA B 2 967 ? 106.838 92.040 128.723 1.00 42.83 967 ALA B C 1
ATOM 8653 O O . ALA B 2 967 ? 106.626 91.360 129.734 1.00 42.85 967 ALA B O 1
ATOM 8655 N N . CYS B 2 968 ? 106.965 91.501 127.509 1.00 39.55 968 CYS B N 1
ATOM 8656 C CA . CYS B 2 968 ? 106.886 90.057 127.306 1.00 32.13 968 CYS B CA 1
ATOM 8657 C C . CYS B 2 968 ? 108.064 89.333 127.950 1.00 39.88 968 CYS B C 1
ATOM 8658 O O . CYS B 2 968 ? 107.888 88.269 128.557 1.00 41.60 968 CYS B O 1
ATOM 8661 N N . GLU B 2 969 ? 109.267 89.905 127.837 1.00 39.07 969 GLU B N 1
ATOM 8662 C CA . GLU B 2 969 ? 110.452 89.319 128.456 1.00 37.86 969 GLU B CA 1
ATOM 8663 C C . GLU B 2 969 ? 110.372 89.373 129.978 1.00 41.94 969 GLU B C 1
ATOM 8664 O O . GLU B 2 969 ? 110.772 88.420 130.658 1.00 42.35 969 GLU B O 1
ATOM 8670 N N . GLN B 2 970 ? 109.861 90.481 130.526 1.00 40.62 970 GLN B N 1
ATOM 8671 C CA . GLN B 2 970 ? 109.693 90.604 131.970 1.00 44.66 970 GLN B CA 1
ATOM 8672 C C . GLN B 2 970 ? 108.660 89.625 132.503 1.00 47.32 970 GLN B C 1
ATOM 8673 O O . GLN B 2 970 ? 108.914 88.922 133.485 1.00 47.71 970 GLN B O 1
ATOM 8679 N N . ALA B 2 971 ? 107.497 89.548 131.868 1.00 49.12 971 ALA B N 1
ATOM 8680 C CA . ALA B 2 971 ? 106.431 88.715 132.394 1.00 45.08 971 ALA B CA 1
ATOM 8681 C C . ALA B 2 971 ? 106.478 87.286 131.891 1.00 42.81 971 ALA B C 1
ATOM 8682 O O . ALA B 2 971 ? 105.555 86.521 132.180 1.00 55.92 971 ALA B O 1
ATOM 8684 N N . CYS B 2 972 ? 107.494 86.911 131.131 1.00 41.01 972 CYS B N 1
ATOM 8685 C CA . CYS B 2 972 ? 107.673 85.503 130.820 1.00 40.29 972 CYS B CA 1
ATOM 8686 C C . CYS B 2 972 ? 108.129 84.773 132.075 1.00 45.66 972 CYS B C 1
ATOM 8687 O O . CYS B 2 972 ? 109.199 85.093 132.610 1.00 48.06 972 CYS B O 1
ATOM 8690 N N . PRO B 2 973 ? 107.365 83.800 132.581 1.00 47.13 973 PRO B N 1
ATOM 8691 C CA . PRO B 2 973 ? 107.803 83.069 133.777 1.00 50.94 973 PRO B CA 1
ATOM 8692 C C . PRO B 2 973 ? 108.923 82.090 133.504 1.00 53.69 973 PRO B C 1
ATOM 8693 O O . PRO B 2 973 ? 109.576 81.639 134.453 1.00 55.20 973 PRO B O 1
ATOM 8697 N N . THR B 2 974 ? 109.165 81.757 132.240 1.00 53.79 974 THR B N 1
ATOM 8698 C CA . THR B 2 974 ? 110.186 80.802 131.851 1.00 43.06 974 THR B CA 1
ATOM 8699 C C . THR B 2 974 ? 111.457 81.454 131.333 1.00 47.66 974 THR B C 1
ATOM 8700 O O . THR B 2 974 ? 112.517 80.822 131.370 1.00 52.17 974 THR B O 1
ATOM 8704 N N . GLY B 2 975 ? 111.382 82.693 130.860 1.00 42.25 975 GLY B N 1
ATOM 8705 C CA . GLY B 2 975 ? 112.530 83.314 130.235 1.00 36.84 975 GLY B CA 1
ATOM 8706 C C . GLY B 2 975 ? 112.775 82.866 128.815 1.00 39.70 975 GLY B C 1
ATOM 8707 O O . GLY B 2 975 ? 113.928 82.845 128.374 1.00 51.37 975 GLY B O 1
ATOM 8708 N N . ALA B 2 976 ? 111.721 82.474 128.093 1.00 33.43 976 ALA B N 1
ATOM 8709 C CA . ALA B 2 976 ? 111.865 82.099 126.691 1.00 32.88 976 ALA B CA 1
ATOM 8710 C C . ALA B 2 976 ? 112.253 83.295 125.836 1.00 40.99 976 ALA B C 1
ATOM 8711 O O . ALA B 2 976 ? 113.088 83.178 124.933 1.00 48.83 976 ALA B O 1
ATOM 8713 N N . ILE B 2 977 ? 111.659 84.444 126.105 1.00 39.74 977 ILE B N 1
ATOM 8714 C CA . ILE B 2 977 ? 111.955 85.667 125.376 1.00 36.29 977 ILE B CA 1
ATOM 8715 C C . ILE B 2 977 ? 113.119 86.363 126.063 1.00 37.80 977 ILE B C 1
ATOM 8716 O O . ILE B 2 977 ? 113.110 86.543 127.284 1.00 51.59 977 ILE B O 1
ATOM 8721 N N . VAL B 2 978 ? 114.140 86.721 125.289 1.00 33.67 978 VAL B N 1
ATOM 8722 C CA . VAL B 2 978 ? 115.247 87.530 125.777 1.00 40.50 978 VAL B CA 1
ATOM 8723 C C . VAL B 2 978 ? 115.465 88.676 124.795 1.00 34.70 978 VAL B C 1
ATOM 8724 O O . VAL B 2 978 ? 115.394 88.491 123.576 1.00 39.60 978 VAL B O 1
ATOM 8728 N N . PHE B 2 979 ? 115.648 89.878 125.335 1.00 38.64 979 PHE B N 1
ATOM 8729 C CA . PHE B 2 979 ? 115.850 91.091 124.560 1.00 29.71 979 PHE B CA 1
ATOM 8730 C C . PHE B 2 979 ? 117.199 91.695 124.917 1.00 35.89 979 PHE B C 1
ATOM 8731 O O . PHE B 2 979 ? 117.615 91.664 126.078 1.00 45.12 979 PHE B O 1
ATOM 8739 N N . GLY B 2 980 ? 117.881 92.233 123.916 1.00 36.71 980 GLY B N 1
ATOM 8740 C CA . GLY B 2 980 ? 119.198 92.785 124.148 1.00 36.08 980 GLY B CA 1
ATOM 8741 C C . GLY B 2 980 ? 119.784 93.370 122.887 1.00 36.17 980 GLY B C 1
ATOM 8742 O O . GLY B 2 980 ? 119.071 93.660 121.926 1.00 41.63 980 GLY B O 1
ATOM 8743 N N . ASP B 2 981 ? 121.102 93.535 122.906 1.00 55.94 981 ASP B N 1
ATOM 8744 C CA . ASP B 2 981 ? 121.842 94.145 121.813 1.00 53.92 981 ASP B CA 1
ATOM 8745 C C . ASP B 2 981 ? 122.455 93.077 120.917 1.00 56.34 981 ASP B C 1
ATOM 8746 O O . ASP B 2 981 ? 122.968 92.064 121.400 1.00 59.84 981 ASP B O 1
ATOM 8751 N N . ILE B 2 982 ? 122.402 93.317 119.607 1.00 49.88 982 ILE B N 1
ATOM 8752 C CA . ILE B 2 982 ? 122.967 92.380 118.641 1.00 52.84 982 ILE B CA 1
ATOM 8753 C C . ILE B 2 982 ? 124.460 92.621 118.471 1.00 58.69 982 ILE B C 1
ATOM 8754 O O . ILE B 2 982 ? 125.261 91.680 118.464 1.00 55.86 982 ILE B O 1
ATOM 8759 N N . ASN B 2 983 ? 124.855 93.888 118.331 1.00 62.42 983 ASN B N 1
ATOM 8760 C CA . ASN B 2 983 ? 126.248 94.226 118.072 1.00 57.93 983 ASN B CA 1
ATOM 8761 C C . ASN B 2 983 ? 127.134 94.052 119.297 1.00 60.58 983 ASN B C 1
ATOM 8762 O O . ASN B 2 983 ? 128.354 93.931 119.149 1.00 64.95 983 ASN B O 1
ATOM 8767 N N . ASP B 2 984 ? 126.560 94.044 120.495 1.00 71.12 984 ASP B N 1
ATOM 8768 C CA . ASP B 2 984 ? 127.318 93.752 121.705 1.00 70.20 984 ASP B CA 1
ATOM 8769 C C . ASP B 2 984 ? 127.439 92.241 121.837 1.00 69.45 984 ASP B C 1
ATOM 8770 O O . ASP B 2 984 ? 126.446 91.559 122.098 1.00 73.13 984 ASP B O 1
ATOM 8775 N N . SER B 2 985 ? 128.656 91.718 121.661 1.00 77.83 985 SER B N 1
ATOM 8776 C CA . SER B 2 985 ? 128.866 90.274 121.637 1.00 81.25 985 SER B CA 1
ATOM 8777 C C . SER B 2 985 ? 128.692 89.628 123.005 1.00 80.53 985 SER B C 1
ATOM 8778 O O . SER B 2 985 ? 128.391 88.433 123.077 1.00 78.09 985 SER B O 1
ATOM 8781 N N . ASN B 2 986 ? 128.867 90.386 124.084 1.00 80.01 986 ASN B N 1
ATOM 8782 C CA . ASN B 2 986 ? 128.716 89.852 125.430 1.00 79.60 986 ASN B CA 1
ATOM 8783 C C . ASN B 2 986 ? 127.270 89.836 125.904 1.00 80.14 986 ASN B C 1
ATOM 8784 O O . ASN B 2 986 ? 127.006 89.349 127.008 1.00 81.09 986 ASN B O 1
ATOM 8789 N N . SER B 2 987 ? 126.337 90.353 125.110 1.00 66.70 987 SER B N 1
ATOM 8790 C CA . SER B 2 987 ? 124.938 90.355 125.499 1.00 62.62 987 SER B CA 1
ATOM 8791 C C . SER B 2 987 ? 124.343 88.956 125.371 1.00 64.64 987 SER B C 1
ATOM 8792 O O . SER B 2 987 ? 124.823 88.110 124.610 1.00 70.61 987 SER B O 1
ATOM 8795 N N . ARG B 2 988 ? 123.279 88.722 126.143 1.00 55.92 988 ARG B N 1
ATOM 8796 C CA . ARG B 2 988 ? 122.648 87.407 126.180 1.00 50.31 988 ARG B CA 1
ATOM 8797 C C . ARG B 2 988 ? 121.942 87.076 124.874 1.00 55.51 988 ARG B C 1
ATOM 8798 O O . ARG B 2 988 ? 121.902 85.907 124.478 1.00 63.47 988 ARG B O 1
ATOM 8806 N N . VAL B 2 989 ? 121.401 88.081 124.184 1.00 43.52 989 VAL B N 1
ATOM 8807 C CA . VAL B 2 989 ? 120.762 87.836 122.894 1.00 47.10 989 VAL B CA 1
ATOM 8808 C C . VAL B 2 989 ? 121.794 87.471 121.836 1.00 56.59 989 VAL B C 1
ATOM 8809 O O . VAL B 2 989 ? 121.575 86.556 121.037 1.00 62.23 989 VAL B O 1
ATOM 8813 N N . ALA B 2 990 ? 122.943 88.150 121.830 1.00 53.27 990 ALA B N 1
ATOM 8814 C CA . ALA B 2 990 ? 124.005 87.777 120.903 1.00 50.15 990 ALA B CA 1
ATOM 8815 C C . ALA B 2 990 ? 124.591 86.412 121.235 1.00 58.91 990 ALA B C 1
ATOM 8816 O O . ALA B 2 990 ? 124.978 85.669 120.326 1.00 69.27 990 ALA B O 1
ATOM 8818 N N . LYS B 2 991 ? 124.643 86.053 122.520 1.00 50.52 991 LYS B N 1
ATOM 8819 C CA . LYS B 2 991 ? 125.116 84.723 122.885 1.00 53.13 991 LYS B CA 1
ATOM 8820 C C . LYS B 2 991 ? 124.108 83.638 122.517 1.00 56.46 991 LYS B C 1
ATOM 8821 O O . LYS B 2 991 ? 124.505 82.514 122.194 1.00 55.34 991 LYS B O 1
ATOM 8827 N N . TRP B 2 992 ? 122.810 83.946 122.564 1.00 57.21 992 TRP B N 1
ATOM 8828 C CA . TRP B 2 992 ? 121.801 82.990 122.122 1.00 52.89 992 TRP B CA 1
ATOM 8829 C C . TRP B 2 992 ? 121.716 82.904 120.605 1.00 55.12 992 TRP B C 1
ATOM 8830 O O . TRP B 2 992 ? 121.370 81.847 120.067 1.00 57.44 992 TRP B O 1
ATOM 8841 N N . LYS B 2 993 ? 122.001 84.000 119.906 1.00 45.57 993 LYS B N 1
ATOM 8842 C CA . LYS B 2 993 ? 122.017 84.020 118.452 1.00 43.12 993 LYS B CA 1
ATOM 8843 C C . LYS B 2 993 ? 123.315 83.481 117.873 1.00 46.69 993 LYS B C 1
ATOM 8844 O O . LYS B 2 993 ? 123.369 83.201 116.672 1.00 50.50 993 LYS B O 1
ATOM 8850 N N . ALA B 2 994 ? 124.356 83.337 118.690 1.00 55.89 994 ALA B N 1
ATOM 8851 C CA . ALA B 2 994 ? 125.548 82.614 118.277 1.00 51.22 994 ALA B CA 1
ATOM 8852 C C . ALA B 2 994 ? 125.378 81.106 118.372 1.00 51.01 994 ALA B C 1
ATOM 8853 O O . ALA B 2 994 ? 126.252 80.371 117.901 1.00 61.14 994 ALA B O 1
ATOM 8855 N N . GLU B 2 995 ? 124.290 80.631 118.974 1.00 52.37 995 GLU B N 1
ATOM 8856 C CA . GLU B 2 995 ? 124.021 79.203 119.038 1.00 52.23 995 GLU B CA 1
ATOM 8857 C C . GLU B 2 995 ? 123.596 78.677 117.672 1.00 54.50 995 GLU B C 1
ATOM 8858 O O . GLU B 2 995 ? 123.022 79.398 116.853 1.00 58.75 995 GLU B O 1
ATOM 8864 N N . GLY B 2 996 ? 123.886 77.398 117.433 1.00 55.09 996 GLY B N 1
ATOM 8865 C CA . GLY B 2 996 ? 123.645 76.812 116.128 1.00 55.15 996 GLY B CA 1
ATOM 8866 C C . GLY B 2 996 ? 122.189 76.545 115.815 1.00 53.64 996 GLY B C 1
ATOM 8867 O O . GLY B 2 996 ? 121.826 76.470 114.638 1.00 58.93 996 GLY B O 1
ATOM 8868 N N . HIS B 2 997 ? 121.349 76.402 116.835 1.00 46.49 997 HIS B N 1
ATOM 8869 C CA . HIS B 2 997 ? 119.930 76.144 116.635 1.00 44.04 997 HIS B CA 1
ATOM 8870 C C . HIS B 2 997 ? 119.100 77.418 116.565 1.00 41.26 997 HIS B C 1
ATOM 8871 O O . HIS B 2 997 ? 117.872 77.337 116.491 1.00 42.15 997 HIS B O 1
ATOM 8878 N N . ASN B 2 998 ? 119.739 78.583 116.584 1.00 39.76 998 ASN B N 1
ATOM 8879 C CA . ASN B 2 998 ? 119.032 79.835 116.363 1.00 38.52 998 ASN B CA 1
ATOM 8880 C C . ASN B 2 998 ? 118.688 79.980 114.886 1.00 42.90 998 ASN B C 1
ATOM 8881 O O . ASN B 2 998 ? 119.528 79.732 114.017 1.00 54.73 998 ASN B O 1
ATOM 8886 N N . TYR B 2 999 ? 117.448 80.375 114.599 1.00 34.78 999 TYR B N 1
ATOM 8887 C CA . TYR B 2 999 ? 117.012 80.533 113.220 1.00 27.99 999 TYR B CA 1
ATOM 8888 C C . TYR B 2 999 ? 115.919 81.586 113.140 1.00 33.59 999 TYR B C 1
ATOM 8889 O O . TYR B 2 999 ? 115.256 81.900 114.130 1.00 49.26 999 TYR B O 1
ATOM 8898 N N . GLY B 2 1000 ? 115.732 82.119 111.936 1.00 27.90 1000 GLY B N 1
ATOM 8899 C CA . GLY B 2 1000 ? 114.676 83.072 111.653 1.00 36.34 1000 GLY B CA 1
ATOM 8900 C C . GLY B 2 1000 ? 113.627 82.454 110.749 1.00 41.34 1000 GLY B C 1
ATOM 8901 O O . GLY B 2 1000 ? 113.924 81.563 109.952 1.00 42.91 1000 GLY B O 1
ATOM 8902 N N . LEU B 2 1001 ? 112.392 82.931 110.879 1.00 34.70 1001 LEU B N 1
ATOM 8903 C CA . LEU B 2 1001 ? 111.284 82.383 110.109 1.00 30.21 1001 LEU B CA 1
ATOM 8904 C C . LEU B 2 1001 ? 111.283 82.949 108.698 1.00 39.25 1001 LEU B C 1
ATOM 8905 O O . LEU B 2 1001 ? 111.422 84.163 108.513 1.00 41.22 1001 LEU B O 1
ATOM 8910 N N . LEU B 2 1002 ? 111.093 82.058 107.714 1.00 42.48 1002 LEU B N 1
ATOM 8911 C CA . LEU B 2 1002 ? 110.944 82.381 106.289 1.00 39.90 1002 LEU B CA 1
ATOM 8912 C C . LEU B 2 1002 ? 112.139 83.181 105.764 1.00 38.80 1002 LEU B C 1
ATOM 8913 O O . LEU B 2 1002 ? 112.021 84.336 105.352 1.00 38.09 1002 LEU B O 1
ATOM 8918 N N . GLY B 2 1003 ? 113.308 82.539 105.797 1.00 37.71 1003 GLY B N 1
ATOM 8919 C CA . GLY B 2 1003 ? 114.527 83.204 105.375 1.00 41.94 1003 GLY B CA 1
ATOM 8920 C C . GLY B 2 1003 ? 114.653 83.375 103.878 1.00 49.08 1003 GLY B C 1
ATOM 8921 O O . GLY B 2 1003 ? 115.457 84.197 103.428 1.00 52.58 1003 GLY B O 1
ATOM 8922 N N . PHE B 2 1004 ? 113.885 82.606 103.099 1.00 41.14 1004 PHE B N 1
ATOM 8923 C CA . PHE B 2 1004 ? 113.877 82.750 101.644 1.00 44.86 1004 PHE B CA 1
ATOM 8924 C C . PHE B 2 1004 ? 113.315 84.097 101.222 1.00 34.88 1004 PHE B C 1
ATOM 8925 O O . PHE B 2 1004 ? 113.656 84.605 100.150 1.00 52.02 1004 PHE B O 1
ATOM 8933 N N . LEU B 2 1005 ? 112.445 84.675 102.034 1.00 34.42 1005 LEU B N 1
ATOM 8934 C CA . LEU B 2 1005 ? 112.105 86.080 101.912 1.00 35.18 1005 LEU B CA 1
ATOM 8935 C C . LEU B 2 1005 ? 113.202 86.869 102.605 1.00 45.24 1005 LEU B C 1
ATOM 8936 O O . LEU B 2 1005 ? 113.357 86.773 103.826 1.00 59.31 1005 LEU B O 1
ATOM 8941 N N . ASN B 2 1006 ? 113.972 87.637 101.838 1.00 50.73 1006 ASN B N 1
ATOM 8942 C CA . ASN B 2 1006 ? 115.184 88.276 102.352 1.00 45.83 1006 ASN B CA 1
ATOM 8943 C C . ASN B 2 1006 ? 114.794 89.452 103.242 1.00 52.54 1006 ASN B C 1
ATOM 8944 O O . ASN B 2 1006 ? 114.873 90.622 102.864 1.00 62.99 1006 ASN B O 1
ATOM 8949 N N . THR B 2 1007 ? 114.367 89.118 104.458 1.00 44.78 1007 THR B N 1
ATOM 8950 C CA . THR B 2 1007 ? 113.909 90.092 105.437 1.00 36.71 1007 THR B CA 1
ATOM 8951 C C . THR B 2 1007 ? 114.922 90.340 106.538 1.00 42.63 1007 THR B C 1
ATOM 8952 O O . THR B 2 1007 ? 114.969 91.453 107.072 1.00 50.47 1007 THR B O 1
ATOM 8956 N N . VAL B 2 1008 ? 115.750 89.336 106.831 1.00 28.00 1008 VAL B N 1
ATOM 8957 C CA . VAL B 2 1008 ? 116.740 89.281 107.909 1.00 31.01 1008 VAL B CA 1
ATOM 8958 C C . VAL B 2 1008 ? 116.012 89.613 109.212 1.00 44.55 1008 VAL B C 1
ATOM 8959 O O . VAL B 2 1008 ? 116.041 90.766 109.673 1.00 38.61 1008 VAL B O 1
ATOM 8963 N N . PRO B 2 1009 ? 115.241 88.675 109.765 1.00 47.46 1009 PRO B N 1
ATOM 8964 C CA . PRO B 2 1009 ? 114.469 88.976 110.975 1.00 30.18 1009 PRO B CA 1
ATOM 8965 C C . PRO B 2 1009 ? 115.368 89.150 112.187 1.00 36.69 1009 PRO B C 1
ATOM 8966 O O . PRO B 2 1009 ? 116.371 88.450 112.348 1.00 42.52 1009 PRO B O 1
ATOM 8970 N N . ARG B 2 1010 ? 115.003 90.103 113.041 1.00 39.65 1010 ARG B N 1
ATOM 8971 C CA . ARG B 2 1010 ? 115.733 90.314 114.281 1.00 33.22 1010 ARG B CA 1
ATOM 8972 C C . ARG B 2 1010 ? 115.136 89.548 115.449 1.00 34.59 1010 ARG B C 1
ATOM 8973 O O . ARG B 2 1010 ? 115.826 89.348 116.454 1.00 47.66 1010 ARG B O 1
ATOM 8981 N N . THR B 2 1011 ? 113.877 89.125 115.347 1.00 25.89 1011 THR B N 1
ATOM 8982 C CA . THR B 2 1011 ? 113.302 88.174 116.294 1.00 31.31 1011 THR B CA 1
ATOM 8983 C C . THR B 2 1011 ? 113.553 86.785 115.733 1.00 33.42 1011 THR B C 1
ATOM 8984 O O . THR B 2 1011 ? 112.765 86.249 114.954 1.00 44.17 1011 THR B O 1
ATOM 8988 N N . THR B 2 1012 ? 114.683 86.206 116.111 1.00 32.17 1012 THR B N 1
ATOM 8989 C CA . THR B 2 1012 ? 114.991 84.844 115.722 1.00 42.10 1012 THR B CA 1
ATOM 8990 C C . THR B 2 1012 ? 114.476 83.873 116.779 1.00 34.40 1012 THR B C 1
ATOM 8991 O O . THR B 2 1012 ? 114.090 84.259 117.883 1.00 35.84 1012 THR B O 1
ATOM 8995 N N . TYR B 2 1013 ? 114.469 82.596 116.423 1.00 37.07 1013 TYR B N 1
ATOM 8996 C CA . TYR B 2 1013 ? 113.913 81.550 117.264 1.00 35.99 1013 TYR B CA 1
ATOM 8997 C C . TYR B 2 1013 ? 114.964 80.483 117.508 1.00 34.67 1013 TYR B C 1
ATOM 8998 O O . TYR B 2 1013 ? 115.768 80.182 116.626 1.00 46.36 1013 TYR B O 1
ATOM 9007 N N . LEU B 2 1014 ? 114.954 79.915 118.705 1.00 27.10 1014 LEU B N 1
ATOM 9008 C CA . LEU B 2 1014 ? 115.775 78.759 119.025 1.00 32.89 1014 LEU B CA 1
ATOM 9009 C C . LEU B 2 1014 ? 114.924 77.513 118.864 1.00 39.00 1014 LEU B C 1
ATOM 9010 O O . LEU B 2 1014 ? 113.832 77.435 119.431 1.00 47.50 1014 LEU B O 1
ATOM 9015 N N . ALA B 2 1015 ? 115.423 76.553 118.088 1.00 38.13 1015 ALA B N 1
ATOM 9016 C CA . ALA B 2 1015 ? 114.663 75.353 117.775 1.00 34.35 1015 ALA B CA 1
ATOM 9017 C C . ALA B 2 1015 ? 114.442 74.510 119.022 1.00 35.75 1015 ALA B C 1
ATOM 9018 O O . ALA B 2 1015 ? 115.295 74.453 119.911 1.00 43.86 1015 ALA B O 1
ATOM 9020 N N . ARG B 2 1016 ? 113.273 73.881 119.096 1.00 42.16 1016 ARG B N 1
ATOM 9021 C CA . ARG B 2 1016 ? 112.945 73.043 120.239 1.00 42.29 1016 ARG B CA 1
ATOM 9022 C C . ARG B 2 1016 ? 113.789 71.779 120.206 1.00 54.77 1016 ARG B C 1
ATOM 9023 O O . ARG B 2 1016 ? 113.779 71.041 119.219 1.00 61.14 1016 ARG B O 1
ATOM 9031 N N . VAL B 2 1017 ? 114.528 71.537 121.278 1.00 52.67 1017 VAL B N 1
ATOM 9032 C CA . VAL B 2 1017 ? 115.375 70.361 121.401 1.00 49.81 1017 VAL B CA 1
ATOM 9033 C C . VAL B 2 1017 ? 114.697 69.431 122.393 1.00 54.59 1017 VAL B C 1
ATOM 9034 O O . VAL B 2 1017 ? 114.576 69.756 123.580 1.00 67.34 1017 VAL B O 1
ATOM 9038 N N . ARG B 2 1018 ? 114.238 68.285 121.911 1.00 57.62 1018 ARG B N 1
ATOM 9039 C CA . ARG B 2 1018 ? 113.563 67.318 122.758 1.00 57.11 1018 ARG B CA 1
ATOM 9040 C C . ARG B 2 1018 ? 114.573 66.390 123.417 1.00 63.36 1018 ARG B C 1
ATOM 9041 O O . ARG B 2 1018 ? 115.711 66.245 122.967 1.00 63.57 1018 ARG B O 1
ATOM 9049 N N . ASN B 2 1019 ? 114.140 65.755 124.501 1.00 66.87 1019 ASN B N 1
ATOM 9050 C CA . ASN B 2 1019 ? 114.954 64.784 125.229 1.00 63.32 1019 ASN B CA 1
ATOM 9051 C C . ASN B 2 1019 ? 114.148 63.503 125.395 1.00 62.20 1019 ASN B C 1
ATOM 9052 O O . ASN B 2 1019 ? 113.621 63.228 126.480 1.00 62.50 1019 ASN B O 1
ATOM 9057 N N . PRO B 2 1020 ? 114.028 62.696 124.345 1.00 72.82 1020 PRO B N 1
ATOM 9058 C CA . PRO B 2 1020 ? 113.259 61.457 124.457 1.00 73.59 1020 PRO B CA 1
ATOM 9059 C C . PRO B 2 1020 ? 114.068 60.347 125.111 1.00 77.85 1020 PRO B C 1
ATOM 9060 O O . PRO B 2 1020 ? 115.300 60.349 125.119 1.00 78.26 1020 PRO B O 1
ATOM 9064 N N . SER B 2 1021 ? 113.343 59.383 125.665 1.00 80.23 1021 SER B N 1
ATOM 9065 C CA . SER B 2 1021 ? 113.963 58.221 126.277 1.00 80.25 1021 SER B CA 1
ATOM 9066 C C . SER B 2 1021 ? 114.018 57.072 125.280 1.00 86.02 1021 SER B C 1
ATOM 9067 O O . SER B 2 1021 ? 113.155 56.934 124.409 1.00 85.53 1021 SER B O 1
ATOM 9070 N N . GLU B 2 1022 ? 115.063 56.252 125.409 1.00 100.04 1022 GLU B N 1
ATOM 9071 C CA . GLU B 2 1022 ? 115.272 55.143 124.488 1.00 100.10 1022 GLU B CA 1
ATOM 9072 C C . GLU B 2 1022 ? 114.285 54.006 124.711 1.00 101.40 1022 GLU B C 1
ATOM 9073 O O . GLU B 2 1022 ? 114.015 53.245 123.775 1.00 100.58 1022 GLU B O 1
ATOM 9079 N N . GLU B 2 1023 ? 113.745 53.870 125.922 1.00 98.06 1023 GLU B N 1
ATOM 9080 C CA . GLU B 2 1023 ? 112.758 52.835 126.196 1.00 97.49 1023 GLU B CA 1
ATOM 9081 C C . GLU B 2 1023 ? 111.395 53.155 125.603 1.00 96.36 1023 GLU B C 1
ATOM 9082 O O . GLU B 2 1023 ? 110.571 52.247 125.454 1.00 97.28 1023 GLU B O 1
ATOM 9088 N N . LEU B 2 1024 ? 111.136 54.418 125.269 1.00 85.56 1024 LEU B N 1
ATOM 9089 C CA . LEU B 2 1024 ? 109.831 54.842 124.784 1.00 87.68 1024 LEU B CA 1
ATOM 9090 C C . LEU B 2 1024 ? 109.864 55.270 123.323 1.00 88.98 1024 LEU B C 1
ATOM 9091 O O . LEU B 2 1024 ? 109.113 54.731 122.504 1.00 86.21 1024 LEU B O 1
ATOM 9096 N N . GLU B 2 1025 ? 110.721 56.228 122.967 1.00 98.50 1025 GLU B N 1
ATOM 9097 C CA . GLU B 2 1025 ? 110.761 56.758 121.608 1.00 96.97 1025 GLU B CA 1
ATOM 9098 C C . GLU B 2 1025 ? 111.905 56.166 120.792 1.00 96.29 1025 GLU B C 1
ATOM 9099 O O . GLU B 2 1025 ? 111.677 55.582 119.730 1.00 97.33 1025 GLU B O 1
ATOM 9105 N N . LYS B 2 1026 ? 113.135 56.308 121.272 1.00 101.59 1026 LYS B N 1
ATOM 9106 C CA . LYS B 2 1026 ? 114.299 55.825 120.541 1.00 102.97 1026 LYS B CA 1
ATOM 9107 C C . LYS B 2 1026 ? 114.482 54.322 120.726 1.00 103.29 1026 LYS B C 1
ATOM 9108 O O . LYS B 2 1026 ? 113.779 53.520 120.110 1.00 103.50 1026 LYS B O 1
ATOM 9114 N N . GLU C 3 16 ? 81.866 92.780 55.631 1.00 73.31 16 GLU C N 1
ATOM 9115 C CA . GLU C 3 16 ? 80.918 93.869 55.828 1.00 73.67 16 GLU C CA 1
ATOM 9116 C C . GLU C 3 16 ? 81.615 95.216 55.684 1.00 73.10 16 GLU C C 1
ATOM 9117 O O . GLU C 3 16 ? 82.733 95.297 55.175 1.00 65.21 16 GLU C O 1
ATOM 9123 N N . ALA C 3 17 ? 80.949 96.273 56.140 1.00 73.12 17 ALA C N 1
ATOM 9124 C CA . ALA C 3 17 ? 81.480 97.624 56.072 1.00 72.43 17 ALA C CA 1
ATOM 9125 C C . ALA C 3 17 ? 81.304 98.309 57.418 1.00 71.45 17 ALA C C 1
ATOM 9126 O O . ALA C 3 17 ? 80.393 97.986 58.184 1.00 70.96 17 ALA C O 1
ATOM 9128 N N . TYR C 3 18 ? 82.191 99.259 57.702 1.00 63.51 18 TYR C N 1
ATOM 9129 C CA . TYR C 3 18 ? 82.122 100.044 58.926 1.00 63.48 18 TYR C CA 1
ATOM 9130 C C . TYR C 3 18 ? 81.232 101.270 58.786 1.00 63.18 18 TYR C C 1
ATOM 9131 O O . TYR C 3 18 ? 81.058 102.009 59.760 1.00 58.17 18 TYR C O 1
ATOM 9140 N N . LEU C 3 19 ? 80.671 101.502 57.604 1.00 67.16 19 LEU C N 1
ATOM 9141 C CA . LEU C 3 19 ? 79.715 102.583 57.396 1.00 67.76 19 LEU C CA 1
ATOM 9142 C C . LEU C 3 19 ? 78.744 102.144 56.315 1.00 66.60 19 LEU C C 1
ATOM 9143 O O . LEU C 3 19 ? 79.164 101.828 55.199 1.00 66.42 19 LEU C O 1
ATOM 9148 N N . LEU C 3 20 ? 77.461 102.109 56.650 1.00 69.29 20 LEU C N 1
ATOM 9149 C CA . LEU C 3 20 ? 76.458 101.680 55.690 1.00 70.09 20 LEU C CA 1
ATOM 9150 C C . LEU C 3 20 ? 76.215 102.782 54.660 1.00 70.36 20 LEU C C 1
ATOM 9151 O O . LEU C 3 20 ? 76.288 103.968 54.994 1.00 72.19 20 LEU C O 1
ATOM 9156 N N . PRO C 3 21 ? 75.944 102.426 53.404 1.00 75.68 21 PRO C N 1
ATOM 9157 C CA . PRO C 3 21 ? 75.727 103.449 52.375 1.00 74.71 21 PRO C CA 1
ATOM 9158 C C . PRO C 3 21 ? 74.416 104.192 52.573 1.00 73.53 21 PRO C C 1
ATOM 9159 O O . PRO C 3 21 ? 73.479 103.711 53.214 1.00 72.14 21 PRO C O 1
ATOM 9163 N N . GLY C 3 22 ? 74.368 105.391 52.009 1.00 79.23 22 GLY C N 1
ATOM 9164 C CA . GLY C 3 22 ? 73.217 106.253 52.125 1.00 80.84 22 GLY C CA 1
ATOM 9165 C C . GLY C 3 22 ? 73.333 107.350 53.157 1.00 81.30 22 GLY C C 1
ATOM 9166 O O . GLY C 3 22 ? 72.305 107.797 53.675 1.00 79.39 22 GLY C O 1
ATOM 9167 N N . GLU C 3 23 ? 74.544 107.799 53.469 1.00 77.17 23 GLU C N 1
ATOM 9168 C CA . GLU C 3 23 ? 74.772 108.828 54.471 1.00 75.52 23 GLU C CA 1
ATOM 9169 C C . GLU C 3 23 ? 75.466 110.021 53.833 1.00 77.62 23 GLU C C 1
ATOM 9170 O O . GLU C 3 23 ? 76.356 109.858 52.994 1.00 76.36 23 GLU C O 1
ATOM 9176 N N . THR C 3 24 ? 75.040 111.218 54.221 1.00 74.76 24 THR C N 1
ATOM 9177 C CA . THR C 3 24 ? 75.703 112.457 53.848 1.00 73.95 24 THR C CA 1
ATOM 9178 C C . THR C 3 24 ? 76.228 113.126 55.111 1.00 72.08 24 THR C C 1
ATOM 9179 O O . THR C 3 24 ? 75.972 112.669 56.227 1.00 73.47 24 THR C O 1
ATOM 9183 N N . TYR C 3 25 ? 76.988 114.210 54.924 1.00 70.29 25 TYR C N 1
ATOM 9184 C CA . TYR C 3 25 ? 77.550 114.926 56.067 1.00 70.78 25 TYR C CA 1
ATOM 9185 C C . TYR C 3 25 ? 76.459 115.600 56.893 1.00 70.23 25 TYR C C 1
ATOM 9186 O O . TYR C 3 25 ? 76.482 115.540 58.129 1.00 69.01 25 TYR C O 1
ATOM 9195 N N . THR C 3 26 ? 75.483 116.225 56.226 1.00 71.71 26 THR C N 1
ATOM 9196 C CA . THR C 3 26 ? 74.371 116.842 56.944 1.00 73.41 26 THR C CA 1
ATOM 9197 C C . THR C 3 26 ? 73.463 115.802 57.595 1.00 72.30 26 THR C C 1
ATOM 9198 O O . THR C 3 26 ? 72.932 116.050 58.683 1.00 71.58 26 THR C O 1
ATOM 9202 N N . SER C 3 27 ? 73.306 114.626 56.975 1.00 68.95 27 SER C N 1
ATOM 9203 C CA . SER C 3 27 ? 72.519 113.561 57.588 1.00 69.09 27 SER C CA 1
ATOM 9204 C C . SER C 3 27 ? 73.217 112.995 58.815 1.00 68.36 27 SER C C 1
ATOM 9205 O O . SER C 3 27 ? 72.561 112.695 59.818 1.00 72.10 27 SER C O 1
ATOM 9208 N N . ILE C 3 28 ? 74.545 112.851 58.751 1.00 67.73 28 ILE C N 1
ATOM 9209 C CA . ILE C 3 28 ? 75.326 112.395 59.900 1.00 63.84 28 ILE C CA 1
ATOM 9210 C C . ILE C 3 28 ? 75.226 113.402 61.040 1.00 62.50 28 ILE C C 1
ATOM 9211 O O . ILE C 3 28 ? 74.975 113.033 62.197 1.00 68.19 28 ILE C O 1
ATOM 9216 N N . SER C 3 29 ? 75.371 114.693 60.712 1.00 67.91 29 SER C N 1
ATOM 9217 C CA . SER C 3 29 ? 75.304 115.750 61.718 1.00 70.82 29 SER C CA 1
ATOM 9218 C C . SER C 3 29 ? 73.930 115.819 62.373 1.00 70.52 29 SER C C 1
ATOM 9219 O O . SER C 3 29 ? 73.832 115.918 63.601 1.00 72.61 29 SER C O 1
ATOM 9222 N N . ALA C 3 30 ? 72.862 115.718 61.575 1.00 70.81 30 ALA C N 1
ATOM 9223 C CA . ALA C 3 30 ? 71.509 115.747 62.124 1.00 70.79 30 ALA C CA 1
ATOM 9224 C C . ALA C 3 30 ? 71.221 114.510 62.965 1.00 68.53 30 ALA C C 1
ATOM 9225 O O . ALA C 3 30 ? 70.750 114.624 64.102 1.00 70.80 30 ALA C O 1
ATOM 9227 N N . LYS C 3 31 ? 71.538 113.321 62.441 1.00 68.27 31 LYS C N 1
ATOM 9228 C CA . LYS C 3 31 ? 71.220 112.071 63.117 1.00 68.33 31 LYS C CA 1
ATOM 9229 C C . LYS C 3 31 ? 72.016 111.868 64.397 1.00 67.03 31 LYS C C 1
ATOM 9230 O O . LYS C 3 31 ? 71.551 111.150 65.286 1.00 66.47 31 LYS C O 1
ATOM 9236 N N . ILE C 3 32 ? 73.192 112.478 64.524 1.00 66.62 32 ILE C N 1
ATOM 9237 C CA . ILE C 3 32 ? 73.927 112.375 65.779 1.00 65.83 32 ILE C CA 1
ATOM 9238 C C . ILE C 3 32 ? 73.570 113.512 66.730 1.00 66.35 32 ILE C C 1
ATOM 9239 O O . ILE C 3 32 ? 73.303 113.280 67.912 1.00 71.76 32 ILE C O 1
ATOM 9244 N N . GLY C 3 33 ? 73.532 114.757 66.252 1.00 66.71 33 GLY C N 1
ATOM 9245 C CA . GLY C 3 33 ? 73.264 115.866 67.139 1.00 67.96 33 GLY C CA 1
ATOM 9246 C C . GLY C 3 33 ? 71.816 116.123 67.480 1.00 71.05 33 GLY C C 1
ATOM 9247 O O . GLY C 3 33 ? 71.542 117.033 68.265 1.00 69.78 33 GLY C O 1
ATOM 9248 N N . ASP C 3 34 ? 70.869 115.367 66.921 1.00 74.78 34 ASP C N 1
ATOM 9249 C CA . ASP C 3 34 ? 69.473 115.538 67.291 1.00 68.79 34 ASP C CA 1
ATOM 9250 C C . ASP C 3 34 ? 69.060 114.701 68.492 1.00 70.00 34 ASP C C 1
ATOM 9251 O O . ASP C 3 34 ? 67.949 114.888 68.998 1.00 76.65 34 ASP C O 1
ATOM 9256 N N . VAL C 3 35 ? 69.908 113.794 68.965 1.00 68.49 35 VAL C N 1
ATOM 9257 C CA . VAL C 3 35 ? 69.598 113.063 70.191 1.00 70.41 35 VAL C CA 1
ATOM 9258 C C . VAL C 3 35 ? 69.953 113.932 71.403 1.00 71.87 35 VAL C C 1
ATOM 9259 O O . VAL C 3 35 ? 69.150 113.985 72.347 1.00 72.83 35 VAL C O 1
ATOM 9263 N N . PRO C 3 36 ? 71.072 114.675 71.440 1.00 73.31 36 PRO C N 1
ATOM 9264 C CA . PRO C 3 36 ? 71.113 115.855 72.309 1.00 70.30 36 PRO C CA 1
ATOM 9265 C C . PRO C 3 36 ? 70.364 117.003 71.640 1.00 74.67 36 PRO C C 1
ATOM 9266 O O . PRO C 3 36 ? 69.741 116.839 70.592 1.00 75.14 36 PRO C O 1
ATOM 9270 N N . LEU C 3 37 ? 70.377 118.161 72.310 1.00 75.48 37 LEU C N 1
ATOM 9271 C CA . LEU C 3 37 ? 69.757 119.417 71.871 1.00 78.11 37 LEU C CA 1
ATOM 9272 C C . LEU C 3 37 ? 68.235 119.344 71.738 1.00 78.05 37 LEU C C 1
ATOM 9273 O O . LEU C 3 37 ? 67.610 120.303 71.273 1.00 81.33 37 LEU C O 1
ATOM 9278 N N . THR C 3 38 ? 67.628 118.227 72.131 1.00 75.08 38 THR C N 1
ATOM 9279 C CA . THR C 3 38 ? 66.184 118.143 72.206 1.00 77.24 38 THR C CA 1
ATOM 9280 C C . THR C 3 38 ? 65.715 118.834 73.487 1.00 77.96 38 THR C C 1
ATOM 9281 O O . THR C 3 38 ? 66.484 118.952 74.448 1.00 79.65 38 THR C O 1
ATOM 9285 N N . PRO C 3 39 ? 64.499 119.383 73.497 1.00 79.65 39 PRO C N 1
ATOM 9286 C CA . PRO C 3 39 ? 63.981 119.977 74.726 1.00 80.12 39 PRO C CA 1
ATOM 9287 C C . PRO C 3 39 ? 63.785 118.921 75.793 1.00 81.83 39 PRO C C 1
ATOM 9288 O O . PRO C 3 39 ? 63.527 117.741 75.485 1.00 83.51 39 PRO C O 1
ATOM 9292 N N . PRO C 3 40 ? 63.927 119.291 77.072 1.00 76.86 40 PRO C N 1
ATOM 9293 C CA . PRO C 3 40 ? 63.779 118.299 78.151 1.00 76.93 40 PRO C CA 1
ATOM 9294 C C . PRO C 3 40 ? 62.369 117.751 78.312 1.00 78.45 40 PRO C C 1
ATOM 9295 O O . PRO C 3 40 ? 62.205 116.707 78.953 1.00 78.53 40 PRO C O 1
ATOM 9299 N N . LEU C 3 41 ? 61.350 118.413 77.759 1.00 74.22 41 LEU C N 1
ATOM 9300 C CA . LEU C 3 41 ? 60.010 117.841 77.758 1.00 75.07 41 LEU C CA 1
ATOM 9301 C C . LEU C 3 41 ? 59.868 116.709 76.748 1.00 76.26 41 LEU C C 1
ATOM 9302 O O . LEU C 3 41 ? 58.944 115.898 76.872 1.00 76.13 41 LEU C O 1
ATOM 9307 N N . LYS C 3 42 ? 60.758 116.633 75.758 1.00 76.35 42 LYS C N 1
ATOM 9308 C CA . LYS C 3 42 ? 60.750 115.571 74.763 1.00 77.34 42 LYS C CA 1
ATOM 9309 C C . LYS C 3 42 ? 61.741 114.462 75.096 1.00 75.42 42 LYS C C 1
ATOM 9310 O O . LYS C 3 42 ? 62.150 113.714 74.201 1.00 72.69 42 LYS C O 1
ATOM 9316 N N . THR C 3 43 ? 62.142 114.359 76.356 1.00 70.35 43 THR C N 1
ATOM 9317 C CA . THR C 3 43 ? 63.073 113.320 76.780 1.00 71.40 43 THR C CA 1
ATOM 9318 C C . THR C 3 43 ? 62.380 111.960 76.747 1.00 73.33 43 THR C C 1
ATOM 9319 O O . THR C 3 43 ? 61.236 111.846 77.204 1.00 68.83 43 THR C O 1
ATOM 9323 N N . PRO C 3 44 ? 63.011 110.928 76.182 1.00 66.65 44 PRO C N 1
ATOM 9324 C CA . PRO C 3 44 ? 62.359 109.615 76.097 1.00 63.86 44 PRO C CA 1
ATOM 9325 C C . PRO C 3 44 ? 62.146 108.951 77.451 1.00 65.51 44 PRO C C 1
ATOM 9326 O O . PRO C 3 44 ? 62.917 109.126 78.400 1.00 69.13 44 PRO C O 1
ATOM 9330 N N . LYS C 3 45 ? 61.069 108.163 77.516 1.00 64.21 45 LYS C N 1
ATOM 9331 C CA . LYS C 3 45 ? 60.715 107.466 78.746 1.00 62.01 45 LYS C CA 1
ATOM 9332 C C . LYS C 3 45 ? 61.706 106.360 79.074 1.00 67.87 45 LYS C C 1
ATOM 9333 O O . LYS C 3 45 ? 61.878 106.021 80.249 1.00 72.04 45 LYS C O 1
ATOM 9339 N N . GLY C 3 46 ? 62.366 105.792 78.061 1.00 56.57 46 GLY C N 1
ATOM 9340 C CA . GLY C 3 46 ? 63.424 104.830 78.324 1.00 56.54 46 GLY C CA 1
ATOM 9341 C C . GLY C 3 46 ? 64.617 105.459 79.018 1.00 62.43 46 GLY C C 1
ATOM 9342 O O . GLY C 3 46 ? 65.170 104.884 79.966 1.00 68.44 46 GLY C O 1
ATOM 9343 N N . TRP C 3 47 ? 65.013 106.657 78.570 1.00 53.77 47 TRP C N 1
ATOM 9344 C CA . TRP C 3 47 ? 66.051 107.414 79.263 1.00 50.43 47 TRP C CA 1
ATOM 9345 C C . TRP C 3 47 ? 65.611 107.785 80.668 1.00 53.67 47 TRP C C 1
ATOM 9346 O O . TRP C 3 47 ? 66.418 107.742 81.603 1.00 56.14 47 TRP C O 1
ATOM 9357 N N . LEU C 3 48 ? 64.343 108.176 80.827 1.00 55.78 48 LEU C N 1
ATOM 9358 C CA . LEU C 3 48 ? 63.837 108.558 82.145 1.00 58.11 48 LEU C CA 1
ATOM 9359 C C . LEU C 3 48 ? 63.847 107.380 83.115 1.00 62.48 48 LEU C C 1
ATOM 9360 O O . LEU C 3 48 ? 64.237 107.531 84.278 1.00 63.88 48 LEU C O 1
ATOM 9365 N N . ALA C 3 49 ? 63.460 106.191 82.643 1.00 56.90 49 ALA C N 1
ATOM 9366 C CA . ALA C 3 49 ? 63.467 105.003 83.491 1.00 56.90 49 ALA C CA 1
ATOM 9367 C C . ALA C 3 49 ? 64.885 104.567 83.842 1.00 57.52 49 ALA C C 1
ATOM 9368 O O . ALA C 3 49 ? 65.162 104.210 84.998 1.00 63.33 49 ALA C O 1
ATOM 9370 N N . GLY C 3 50 ? 65.796 104.593 82.863 1.00 49.59 50 GLY C N 1
ATOM 9371 C CA . GLY C 3 50 ? 67.181 104.243 83.143 1.00 49.76 50 GLY C CA 1
ATOM 9372 C C . GLY C 3 50 ? 67.859 105.219 84.086 1.00 51.01 50 GLY C C 1
ATOM 9373 O O . GLY C 3 50 ? 68.618 104.814 84.971 1.00 51.49 50 GLY C O 1
ATOM 9374 N N . PHE C 3 51 ? 67.567 106.514 83.936 1.00 52.56 51 PHE C N 1
ATOM 9375 C CA . PHE C 3 51 ? 68.110 107.506 84.852 1.00 53.90 51 PHE C CA 1
ATOM 9376 C C . PHE C 3 51 ? 67.486 107.405 86.236 1.00 60.45 51 PHE C C 1
ATOM 9377 O O . PHE C 3 51 ? 68.154 107.705 87.228 1.00 62.34 51 PHE C O 1
ATOM 9385 N N . SER C 3 52 ? 66.220 106.987 86.330 1.00 59.40 52 SER C N 1
ATOM 9386 C CA . SER C 3 52 ? 65.609 106.772 87.638 1.00 55.02 52 SER C CA 1
ATOM 9387 C C . SER C 3 52 ? 66.255 105.599 88.368 1.00 55.02 52 SER C C 1
ATOM 9388 O O . SER C 3 52 ? 66.513 105.681 89.576 1.00 63.63 52 SER C O 1
ATOM 9391 N N . VAL C 3 53 ? 66.540 104.511 87.643 1.00 51.83 53 VAL C N 1
ATOM 9392 C CA . VAL C 3 53 ? 67.240 103.370 88.238 1.00 56.79 53 VAL C CA 1
ATOM 9393 C C . VAL C 3 53 ? 68.656 103.764 88.656 1.00 56.66 53 VAL C C 1
ATOM 9394 O O . VAL C 3 53 ? 69.122 103.416 89.755 1.00 58.96 53 VAL C O 1
ATOM 9398 N N . ALA C 3 54 ? 69.342 104.535 87.802 1.00 53.11 54 ALA C N 1
ATOM 9399 C CA . ALA C 3 54 ? 70.694 104.996 88.106 1.00 50.18 54 ALA C CA 1
ATOM 9400 C C . ALA C 3 54 ? 70.718 105.940 89.304 1.00 55.64 54 ALA C C 1
ATOM 9401 O O . ALA C 3 54 ? 71.628 105.870 90.134 1.00 60.21 54 ALA C O 1
ATOM 9403 N N . PHE C 3 55 ? 69.713 106.809 89.430 1.00 62.96 55 PHE C N 1
ATOM 9404 C CA . PHE C 3 55 ? 69.661 107.723 90.566 1.00 61.81 55 PHE C CA 1
ATOM 9405 C C . PHE C 3 55 ? 69.286 107.006 91.858 1.00 61.00 55 PHE C C 1
ATOM 9406 O O . PHE C 3 55 ? 69.754 107.399 92.933 1.00 64.19 55 PHE C O 1
ATOM 9414 N N . PHE C 3 56 ? 68.452 105.963 91.779 1.00 60.07 56 PHE C N 1
ATOM 9415 C CA . PHE C 3 56 ? 68.160 105.155 92.962 1.00 60.70 56 PHE C CA 1
ATOM 9416 C C . PHE C 3 56 ? 69.407 104.433 93.459 1.00 61.40 56 PHE C C 1
ATOM 9417 O O . PHE C 3 56 ? 69.696 104.417 94.666 1.00 66.83 56 PHE C O 1
ATOM 9425 N N . MET C 3 57 ? 70.187 103.863 92.540 1.00 57.73 57 MET C N 1
ATOM 9426 C CA . MET C 3 57 ? 71.430 103.232 92.968 1.00 55.11 57 MET C CA 1
ATOM 9427 C C . MET C 3 57 ? 72.492 104.255 93.374 1.00 56.02 57 MET C C 1
ATOM 9428 O O . MET C 3 57 ? 73.359 103.936 94.188 1.00 59.59 57 MET C O 1
ATOM 9433 N N . LEU C 3 58 ? 72.420 105.489 92.869 1.00 55.96 58 LEU C N 1
ATOM 9434 C CA . LEU C 3 58 ? 73.286 106.548 93.381 1.00 54.65 58 LEU C CA 1
ATOM 9435 C C . LEU C 3 58 ? 72.894 106.959 94.798 1.00 60.80 58 LEU C C 1
ATOM 9436 O O . LEU C 3 58 ? 73.758 107.335 95.599 1.00 64.94 58 LEU C O 1
ATOM 9441 N N . MET C 3 59 ? 71.600 106.902 95.124 1.00 61.15 59 MET C N 1
ATOM 9442 C CA . MET C 3 59 ? 71.179 107.099 96.510 1.00 59.07 59 MET C CA 1
ATOM 9443 C C . MET C 3 59 ? 71.692 105.974 97.403 1.00 59.37 59 MET C C 1
ATOM 9444 O O . MET C 3 59 ? 72.063 106.211 98.561 1.00 60.93 59 MET C O 1
ATOM 9449 N N . ILE C 3 60 ? 71.727 104.748 96.870 1.00 53.90 60 ILE C N 1
ATOM 9450 C CA . ILE C 3 60 ? 72.354 103.627 97.578 1.00 48.80 60 ILE C CA 1
ATOM 9451 C C . ILE C 3 60 ? 73.847 103.887 97.791 1.00 48.72 60 ILE C C 1
ATOM 9452 O O . ILE C 3 60 ? 74.399 103.581 98.858 1.00 47.34 60 ILE C O 1
ATOM 9457 N N . PHE C 3 61 ? 74.513 104.477 96.787 1.00 45.46 61 PHE C N 1
ATOM 9458 C CA . PHE C 3 61 ? 75.921 104.866 96.911 1.00 44.96 61 PHE C CA 1
ATOM 9459 C C . PHE C 3 61 ? 76.127 105.883 98.021 1.00 50.32 61 PHE C C 1
ATOM 9460 O O . PHE C 3 61 ? 77.073 105.770 98.809 1.00 51.33 61 PHE C O 1
ATOM 9468 N N . PHE C 3 62 ? 75.257 106.892 98.079 1.00 49.83 62 PHE C N 1
ATOM 9469 C CA . PHE C 3 62 ? 75.366 107.930 99.099 1.00 43.33 62 PHE C CA 1
ATOM 9470 C C . PHE C 3 62 ? 75.133 107.367 100.495 1.00 46.22 62 PHE C C 1
ATOM 9471 O O . PHE C 3 62 ? 75.853 107.723 101.436 1.00 49.72 62 PHE C O 1
ATOM 9479 N N . VAL C 3 63 ? 74.155 106.466 100.637 1.00 48.86 63 VAL C N 1
ATOM 9480 C CA . VAL C 3 63 ? 73.879 105.836 101.930 1.00 48.00 63 VAL C CA 1
ATOM 9481 C C . VAL C 3 63 ? 75.055 104.969 102.376 1.00 44.70 63 VAL C C 1
ATOM 9482 O O . VAL C 3 63 ? 75.480 105.026 103.540 1.00 47.74 63 VAL C O 1
ATOM 9486 N N . SER C 3 64 ? 75.623 104.182 101.451 1.00 53.49 64 SER C N 1
ATOM 9487 C CA . SER C 3 64 ? 76.751 103.313 101.783 1.00 46.65 64 SER C CA 1
ATOM 9488 C C . SER C 3 64 ? 78.003 104.110 102.133 1.00 46.09 64 SER C C 1
ATOM 9489 O O . SER C 3 64 ? 78.713 103.765 103.083 1.00 54.80 64 SER C O 1
ATOM 9492 N N . VAL C 3 65 ? 78.279 105.185 101.389 1.00 46.95 65 VAL C N 1
ATOM 9493 C CA . VAL C 3 65 ? 79.440 106.027 101.668 1.00 44.24 65 VAL C CA 1
ATOM 9494 C C . VAL C 3 65 ? 79.270 106.758 102.996 1.00 45.13 65 VAL C C 1
ATOM 9495 O O . VAL C 3 65 ? 80.222 106.870 103.780 1.00 50.42 65 VAL C O 1
ATOM 9499 N N . THR C 3 66 ? 78.050 107.230 103.288 1.00 48.60 66 THR C N 1
ATOM 9500 C CA . THR C 3 66 ? 77.782 107.898 104.558 1.00 41.75 66 THR C CA 1
ATOM 9501 C C . THR C 3 66 ? 77.948 106.951 105.739 1.00 46.04 66 THR C C 1
ATOM 9502 O O . THR C 3 66 ? 78.563 107.317 106.747 1.00 55.76 66 THR C O 1
ATOM 9506 N N . TRP C 3 67 ? 77.439 105.721 105.623 1.00 48.85 67 TRP C N 1
ATOM 9507 C CA . TRP C 3 67 ? 77.600 104.765 106.713 1.00 44.50 67 TRP C CA 1
ATOM 9508 C C . TRP C 3 67 ? 79.045 104.307 106.856 1.00 45.59 67 TRP C C 1
ATOM 9509 O O . TRP C 3 67 ? 79.497 104.055 107.978 1.00 50.01 67 TRP C O 1
ATOM 9520 N N . LEU C 3 68 ? 79.783 104.217 105.745 1.00 43.28 68 LEU C N 1
ATOM 9521 C CA . LEU C 3 68 ? 81.207 103.905 105.808 1.00 40.70 68 LEU C CA 1
ATOM 9522 C C . LEU C 3 68 ? 81.981 104.997 106.535 1.00 43.66 68 LEU C C 1
ATOM 9523 O O . LEU C 3 68 ? 82.771 104.710 107.437 1.00 45.14 68 LEU C O 1
ATOM 9528 N N . PHE C 3 69 ? 81.713 106.261 106.201 1.00 50.80 69 PHE C N 1
ATOM 9529 C CA . PHE C 3 69 ? 82.400 107.370 106.855 1.00 40.61 69 PHE C CA 1
ATOM 9530 C C . PHE C 3 69 ? 81.987 107.516 108.316 1.00 45.42 69 PHE C C 1
ATOM 9531 O O . PHE C 3 69 ? 82.786 107.974 109.139 1.00 47.94 69 PHE C O 1
ATOM 9539 N N . ILE C 3 70 ? 80.755 107.137 108.656 1.00 41.25 70 ILE C N 1
ATOM 9540 C CA . ILE C 3 70 ? 80.309 107.214 110.044 1.00 39.53 70 ILE C CA 1
ATOM 9541 C C . ILE C 3 70 ? 80.926 106.096 110.878 1.00 44.30 70 ILE C C 1
ATOM 9542 O O . ILE C 3 70 ? 81.466 106.338 111.963 1.00 48.35 70 ILE C O 1
ATOM 9547 N N . ARG C 3 71 ? 80.894 104.861 110.376 1.00 40.15 71 ARG C N 1
ATOM 9548 C CA . ARG C 3 71 ? 81.248 103.717 111.203 1.00 36.74 71 ARG C CA 1
ATOM 9549 C C . ARG C 3 71 ? 82.705 103.290 111.047 1.00 39.39 71 ARG C C 1
ATOM 9550 O O . ARG C 3 71 ? 83.380 103.042 112.049 1.00 51.00 71 ARG C O 1
ATOM 9558 N N . GLY C 3 72 ? 83.199 103.165 109.817 1.00 30.56 72 GLY C N 1
ATOM 9559 C CA . GLY C 3 72 ? 84.551 102.699 109.605 1.00 28.93 72 GLY C CA 1
ATOM 9560 C C . GLY C 3 72 ? 84.633 101.736 108.446 1.00 35.33 72 GLY C C 1
ATOM 9561 O O . GLY C 3 72 ? 83.606 101.355 107.883 1.00 46.04 72 GLY C O 1
ATOM 9562 N N . VAL C 3 73 ? 85.851 101.315 108.088 1.00 36.14 73 VAL C N 1
ATOM 9563 C CA . VAL C 3 73 ? 86.025 100.282 107.068 1.00 35.99 73 VAL C CA 1
ATOM 9564 C C . VAL C 3 73 ? 85.779 98.886 107.609 1.00 36.74 73 VAL C C 1
ATOM 9565 O O . VAL C 3 73 ? 85.888 97.913 106.854 1.00 47.00 73 VAL C O 1
ATOM 9569 N N . GLY C 3 74 ? 85.445 98.757 108.891 1.00 34.37 74 GLY C N 1
ATOM 9570 C CA . GLY C 3 74 ? 85.083 97.509 109.518 1.00 36.54 74 GLY C CA 1
ATOM 9571 C C . GLY C 3 74 ? 83.673 97.046 109.259 1.00 38.75 74 GLY C C 1
ATOM 9572 O O . GLY C 3 74 ? 83.282 95.980 109.740 1.00 47.33 74 GLY C O 1
ATOM 9573 N N . ILE C 3 75 ? 82.886 97.825 108.512 1.00 36.82 75 ILE C N 1
ATOM 9574 C CA . ILE C 3 75 ? 81.593 97.344 108.044 1.00 36.40 75 ILE C CA 1
ATOM 9575 C C . ILE C 3 75 ? 81.756 96.351 106.907 1.00 42.30 75 ILE C C 1
ATOM 9576 O O . ILE C 3 75 ? 80.814 95.620 106.586 1.00 41.15 75 ILE C O 1
ATOM 9581 N N . TRP C 3 76 ? 82.926 96.313 106.281 1.00 34.91 76 TRP C N 1
ATOM 9582 C CA . TRP C 3 76 ? 83.228 95.347 105.245 1.00 34.12 76 TRP C CA 1
ATOM 9583 C C . TRP C 3 76 ? 83.727 94.049 105.869 1.00 39.80 76 TRP C C 1
ATOM 9584 O O . TRP C 3 76 ? 83.819 93.907 107.090 1.00 42.76 76 TRP C O 1
ATOM 9595 N N . GLY C 3 77 ? 84.053 93.086 105.020 1.00 33.93 77 GLY C N 1
ATOM 9596 C CA . GLY C 3 77 ? 84.510 91.793 105.468 1.00 33.68 77 GLY C CA 1
ATOM 9597 C C . GLY C 3 77 ? 86.003 91.659 105.632 1.00 34.41 77 GLY C C 1
ATOM 9598 O O . GLY C 3 77 ? 86.483 90.548 105.881 1.00 44.14 77 GLY C O 1
ATOM 9599 N N . ILE C 3 78 ? 86.753 92.753 105.494 1.00 35.83 78 ILE C N 1
ATOM 9600 C CA . ILE C 3 78 ? 88.207 92.684 105.550 1.00 32.07 78 ILE C CA 1
ATOM 9601 C C . ILE C 3 78 ? 88.659 92.435 106.981 1.00 40.55 78 ILE C C 1
ATOM 9602 O O . ILE C 3 78 ? 88.046 92.916 107.943 1.00 40.35 78 ILE C O 1
ATOM 9607 N N . ASN C 3 79 ? 89.733 91.664 107.124 1.00 32.14 79 ASN C N 1
ATOM 9608 C CA . ASN C 3 79 ? 90.266 91.281 108.422 1.00 28.85 79 ASN C CA 1
ATOM 9609 C C . ASN C 3 79 ? 91.791 91.317 108.351 1.00 27.90 79 ASN C C 1
ATOM 9610 O O . ASN C 3 79 ? 92.369 91.889 107.424 1.00 36.26 79 ASN C O 1
ATOM 9615 N N . ILE C 3 80 ? 92.441 90.742 109.361 1.00 37.90 80 ILE C N 1
ATOM 9616 C CA . ILE C 3 80 ? 93.897 90.808 109.509 1.00 31.85 80 ILE C CA 1
ATOM 9617 C C . ILE C 3 80 ? 94.655 90.092 108.386 1.00 55.38 80 ILE C C 1
ATOM 9618 O O . ILE C 3 80 ? 95.572 90.713 107.825 1.00 63.21 80 ILE C O 1
ATOM 9623 N N . PRO C 3 81 ? 94.355 88.840 107.983 1.00 53.50 81 PRO C N 1
ATOM 9624 C CA . PRO C 3 81 ? 95.085 88.328 106.810 1.00 31.02 81 PRO C CA 1
ATOM 9625 C C . PRO C 3 81 ? 94.601 88.928 105.503 1.00 28.26 81 PRO C C 1
ATOM 9626 O O . PRO C 3 81 ? 95.426 89.285 104.655 1.00 37.23 81 PRO C O 1
ATOM 9630 N N . VAL C 3 82 ? 93.290 89.067 105.319 1.00 36.15 82 VAL C N 1
ATOM 9631 C CA . VAL C 3 82 ? 92.746 89.646 104.100 1.00 37.78 82 VAL C CA 1
ATOM 9632 C C . VAL C 3 82 ? 92.449 91.115 104.365 1.00 39.56 82 VAL C C 1
ATOM 9633 O O . VAL C 3 82 ? 91.322 91.479 104.714 1.00 49.01 82 VAL C O 1
ATOM 9637 N N . GLY C 3 83 ? 93.459 91.968 104.210 1.00 32.00 83 GLY C N 1
ATOM 9638 C CA . GLY C 3 83 ? 93.254 93.392 104.380 1.00 30.53 83 GLY C CA 1
ATOM 9639 C C . GLY C 3 83 ? 92.754 94.095 103.149 1.00 37.48 83 GLY C C 1
ATOM 9640 O O . GLY C 3 83 ? 92.265 95.223 103.238 1.00 37.95 83 GLY C O 1
ATOM 9641 N N . TRP C 3 84 ? 92.867 93.442 101.999 1.00 42.75 84 TRP C N 1
ATOM 9642 C CA . TRP C 3 84 ? 92.352 93.938 100.733 1.00 35.54 84 TRP C CA 1
ATOM 9643 C C . TRP C 3 84 ? 91.266 92.978 100.280 1.00 36.27 84 TRP C C 1
ATOM 9644 O O . TRP C 3 84 ? 91.524 91.782 100.117 1.00 41.95 84 TRP C O 1
ATOM 9655 N N . GLY C 3 85 ? 90.061 93.491 100.082 1.00 32.81 85 GLY C N 1
ATOM 9656 C CA . GLY C 3 85 ? 88.966 92.625 99.706 1.00 35.78 85 GLY C CA 1
ATOM 9657 C C . GLY C 3 85 ? 88.181 93.120 98.514 1.00 39.67 85 GLY C C 1
ATOM 9658 O O . GLY C 3 85 ? 88.759 93.459 97.474 1.00 40.42 85 GLY C O 1
ATOM 9659 N N . MET C 3 86 ? 86.854 93.186 98.680 1.00 40.57 86 MET C N 1
ATOM 9660 C CA . MET C 3 86 ? 85.965 93.583 97.593 1.00 35.32 86 MET C CA 1
ATOM 9661 C C . MET C 3 86 ? 86.187 95.025 97.166 1.00 39.25 86 MET C C 1
ATOM 9662 O O . MET C 3 86 ? 85.924 95.362 96.012 1.00 47.78 86 MET C O 1
ATOM 9667 N N . ASP C 3 87 ? 86.685 95.873 98.069 1.00 31.80 87 ASP C N 1
ATOM 9668 C CA . ASP C 3 87 ? 87.034 97.246 97.713 1.00 31.10 87 ASP C CA 1
ATOM 9669 C C . ASP C 3 87 ? 88.128 97.284 96.649 1.00 34.34 87 ASP C C 1
ATOM 9670 O O . ASP C 3 87 ? 88.002 97.981 95.636 1.00 44.37 87 ASP C O 1
ATOM 9675 N N . ILE C 3 88 ? 89.171 96.475 96.822 1.00 44.56 88 ILE C N 1
ATOM 9676 C CA . ILE C 3 88 ? 90.253 96.442 95.844 1.00 42.60 88 ILE C CA 1
ATOM 9677 C C . ILE C 3 88 ? 89.856 95.646 94.603 1.00 37.60 88 ILE C C 1
ATOM 9678 O O . ILE C 3 88 ? 90.295 95.978 93.494 1.00 44.76 88 ILE C O 1
ATOM 9683 N N . ILE C 3 89 ? 89.009 94.619 94.758 1.00 37.38 89 ILE C N 1
ATOM 9684 C CA . ILE C 3 89 ? 88.496 93.878 93.601 1.00 32.27 89 ILE C CA 1
ATOM 9685 C C . ILE C 3 89 ? 87.695 94.798 92.688 1.00 46.73 89 ILE C C 1
ATOM 9686 O O . ILE C 3 89 ? 87.922 94.851 91.472 1.00 49.20 89 ILE C O 1
ATOM 9691 N N . ASN C 3 90 ? 86.783 95.577 93.273 1.00 46.01 90 ASN C N 1
ATOM 9692 C CA . ASN C 3 90 ? 85.988 96.514 92.497 1.00 38.24 90 ASN C CA 1
ATOM 9693 C C . ASN C 3 90 ? 86.821 97.690 92.007 1.00 36.68 90 ASN C C 1
ATOM 9694 O O . ASN C 3 90 ? 86.504 98.262 90.960 1.00 39.06 90 ASN C O 1
ATOM 9699 N N . PHE C 3 91 ? 87.897 98.041 92.724 1.00 36.35 91 PHE C N 1
ATOM 9700 C CA . PHE C 3 91 ? 88.823 99.061 92.237 1.00 37.57 91 PHE C CA 1
ATOM 9701 C C . PHE C 3 91 ? 89.495 98.631 90.944 1.00 43.67 91 PHE C C 1
ATOM 9702 O O . PHE C 3 91 ? 89.486 99.375 89.958 1.00 54.23 91 PHE C O 1
ATOM 9710 N N . VAL C 3 92 ? 90.090 97.433 90.936 1.00 36.84 92 VAL C N 1
ATOM 9711 C CA . VAL C 3 92 ? 90.770 96.942 89.740 1.00 29.55 92 VAL C CA 1
ATOM 9712 C C . VAL C 3 92 ? 89.768 96.689 88.618 1.00 37.60 92 VAL C C 1
ATOM 9713 O O . VAL C 3 92 ? 90.060 96.970 87.451 1.00 49.60 92 VAL C O 1
ATOM 9717 N N . TRP C 3 93 ? 88.554 96.236 88.958 1.00 37.96 93 TRP C N 1
ATOM 9718 C CA . TRP C 3 93 ? 87.501 96.028 87.963 1.00 38.72 93 TRP C CA 1
ATOM 9719 C C . TRP C 3 93 ? 87.093 97.335 87.280 1.00 35.70 93 TRP C C 1
ATOM 9720 O O . TRP C 3 93 ? 87.096 97.433 86.043 1.00 38.77 93 TRP C O 1
ATOM 9731 N N . TRP C 3 94 ? 86.779 98.363 88.072 1.00 34.46 94 TRP C N 1
ATOM 9732 C CA . TRP C 3 94 ? 86.322 99.620 87.498 1.00 42.74 94 TRP C CA 1
ATOM 9733 C C . TRP C 3 94 ? 87.446 100.376 86.803 1.00 49.71 94 TRP C C 1
ATOM 9734 O O . TRP C 3 94 ? 87.204 101.027 85.784 1.00 58.71 94 TRP C O 1
ATOM 9745 N N . ILE C 3 95 ? 88.679 100.297 87.310 1.00 41.66 95 ILE C N 1
ATOM 9746 C CA . ILE C 3 95 ? 89.774 100.947 86.604 1.00 36.20 95 ILE C CA 1
ATOM 9747 C C . ILE C 3 95 ? 90.160 100.169 85.352 1.00 49.72 95 ILE C C 1
ATOM 9748 O O . ILE C 3 95 ? 90.688 100.760 84.406 1.00 63.83 95 ILE C O 1
ATOM 9753 N N . GLY C 3 96 ? 89.862 98.865 85.291 1.00 41.86 96 GLY C N 1
ATOM 9754 C CA . GLY C 3 96 ? 90.143 98.105 84.095 1.00 36.34 96 GLY C CA 1
ATOM 9755 C C . GLY C 3 96 ? 89.077 98.207 83.036 1.00 44.37 96 GLY C C 1
ATOM 9756 O O . GLY C 3 96 ? 89.329 97.822 81.895 1.00 52.75 96 GLY C O 1
ATOM 9757 N N . ILE C 3 97 ? 87.887 98.696 83.395 1.00 51.11 97 ILE C N 1
ATOM 9758 C CA . ILE C 3 97 ? 86.858 98.964 82.385 1.00 44.15 97 ILE C CA 1
ATOM 9759 C C . ILE C 3 97 ? 87.341 100.015 81.378 1.00 45.82 97 ILE C C 1
ATOM 9760 O O . ILE C 3 97 ? 87.106 99.892 80.169 1.00 53.21 97 ILE C O 1
ATOM 9765 N N . GLY C 3 98 ? 88.089 101.018 81.844 1.00 51.22 98 GLY C N 1
ATOM 9766 C CA . GLY C 3 98 ? 88.467 102.152 81.008 1.00 53.95 98 GLY C CA 1
ATOM 9767 C C . GLY C 3 98 ? 89.557 101.889 79.977 1.00 55.41 98 GLY C C 1
ATOM 9768 O O . GLY C 3 98 ? 89.779 102.749 79.109 1.00 56.84 98 GLY C O 1
ATOM 9769 N N . HIS C 3 99 ? 90.230 100.734 80.051 1.00 51.42 99 HIS C N 1
ATOM 9770 C CA . HIS C 3 99 ? 91.352 100.448 79.157 1.00 47.13 99 HIS C CA 1
ATOM 9771 C C . HIS C 3 99 ? 90.909 100.341 77.707 1.00 55.90 99 HIS C C 1
ATOM 9772 O O . HIS C 3 99 ? 91.609 100.818 76.811 1.00 61.37 99 HIS C O 1
ATOM 9779 N N . ALA C 3 100 ? 89.756 99.726 77.451 1.00 56.33 100 ALA C N 1
ATOM 9780 C CA . ALA C 3 100 ? 89.319 99.565 76.069 1.00 53.86 100 ALA C CA 1
ATOM 9781 C C . ALA C 3 100 ? 88.893 100.886 75.456 1.00 56.56 100 ALA C C 1
ATOM 9782 O O . ALA C 3 100 ? 89.097 101.108 74.260 1.00 62.55 100 ALA C O 1
ATOM 9784 N N . GLY C 3 101 ? 88.288 101.767 76.249 1.00 47.34 101 GLY C N 1
ATOM 9785 C CA . GLY C 3 101 ? 87.958 103.083 75.739 1.00 48.03 101 GLY C CA 1
ATOM 9786 C C . GLY C 3 101 ? 89.188 103.914 75.443 1.00 48.15 101 GLY C C 1
ATOM 9787 O O . GLY C 3 101 ? 89.235 104.628 74.437 1.00 45.23 101 GLY C O 1
ATOM 9788 N N . THR C 3 102 ? 90.213 103.810 76.298 1.00 47.28 102 THR C N 1
ATOM 9789 C CA . THR C 3 102 ? 91.484 104.457 75.981 1.00 47.79 102 THR C CA 1
ATOM 9790 C C . THR C 3 102 ? 92.144 103.818 74.760 1.00 53.77 102 THR C C 1
ATOM 9791 O O . THR C 3 102 ? 92.778 104.519 73.965 1.00 60.30 102 THR C O 1
ATOM 9795 N N . LEU C 3 103 ? 91.963 102.506 74.575 1.00 46.45 103 LEU C N 1
ATOM 9796 C CA . LEU C 3 103 ? 92.489 101.819 73.398 1.00 46.69 103 LEU C CA 1
ATOM 9797 C C . LEU C 3 103 ? 91.822 102.313 72.121 1.00 46.10 103 LEU C C 1
ATOM 9798 O O . LEU C 3 103 ? 92.507 102.615 71.144 1.00 52.82 103 LEU C O 1
ATOM 9803 N N . ILE C 3 104 ? 90.495 102.435 72.128 1.00 54.02 104 ILE C N 1
ATOM 9804 C CA . ILE C 3 104 ? 89.781 102.915 70.949 1.00 53.41 104 ILE C CA 1
ATOM 9805 C C . ILE C 3 104 ? 90.111 104.381 70.680 1.00 48.87 104 ILE C C 1
ATOM 9806 O O . ILE C 3 104 ? 90.271 104.795 69.524 1.00 49.76 104 ILE C O 1
ATOM 9811 N N . SER C 3 105 ? 90.273 105.178 71.738 1.00 53.81 105 SER C N 1
ATOM 9812 C CA . SER C 3 105 ? 90.583 106.589 71.544 1.00 55.23 105 SER C CA 1
ATOM 9813 C C . SER C 3 105 ? 92.021 106.813 71.076 1.00 53.72 105 SER C C 1
ATOM 9814 O O . SER C 3 105 ? 92.279 107.770 70.339 1.00 54.27 105 SER C O 1
ATOM 9817 N N . ALA C 3 106 ? 92.963 105.955 71.474 1.00 48.23 106 ALA C N 1
ATOM 9818 C CA . ALA C 3 106 ? 94.377 106.215 71.227 1.00 47.23 106 ALA C CA 1
ATOM 9819 C C . ALA C 3 106 ? 95.059 105.172 70.354 1.00 50.52 106 ALA C C 1
ATOM 9820 O O . ALA C 3 106 ? 95.687 105.530 69.350 1.00 61.03 106 ALA C O 1
ATOM 9822 N N . ILE C 3 107 ? 94.979 103.890 70.720 1.00 43.06 107 ILE C N 1
ATOM 9823 C CA . ILE C 3 107 ? 95.733 102.852 70.024 1.00 46.89 107 ILE C CA 1
ATOM 9824 C C . ILE C 3 107 ? 95.166 102.626 68.629 1.00 47.22 107 ILE C C 1
ATOM 9825 O O . ILE C 3 107 ? 95.910 102.369 67.679 1.00 55.92 107 ILE C O 1
ATOM 9830 N N . LEU C 3 108 ? 93.846 102.741 68.474 1.00 42.40 108 LEU C N 1
ATOM 9831 C CA . LEU C 3 108 ? 93.251 102.607 67.149 1.00 37.54 108 LEU C CA 1
ATOM 9832 C C . LEU C 3 108 ? 93.513 103.830 66.282 1.00 45.07 108 LEU C C 1
ATOM 9833 O O . LEU C 3 108 ? 93.506 103.726 65.051 1.00 52.44 108 LEU C O 1
ATOM 9838 N N . LEU C 3 109 ? 93.724 104.996 66.895 1.00 48.93 109 LEU C N 1
ATOM 9839 C CA . LEU C 3 109 ? 94.176 106.153 66.131 1.00 52.83 109 LEU C CA 1
ATOM 9840 C C . LEU C 3 109 ? 95.619 105.975 65.679 1.00 50.22 109 LEU C C 1
ATOM 9841 O O . LEU C 3 109 ? 95.991 106.401 64.580 1.00 53.23 109 LEU C O 1
ATOM 9846 N N . LEU C 3 110 ? 96.444 105.354 66.524 1.00 47.75 110 LEU C N 1
ATOM 9847 C CA . LEU C 3 110 ? 97.826 105.069 66.150 1.00 50.75 110 LEU C CA 1
ATOM 9848 C C . LEU C 3 110 ? 97.904 104.014 65.054 1.00 57.70 110 LEU C C 1
ATOM 9849 O O . LEU C 3 110 ? 98.734 104.115 64.144 1.00 53.89 110 LEU C O 1
ATOM 9854 N N . LEU C 3 111 ? 97.049 102.994 65.125 1.00 55.90 111 LEU C N 1
ATOM 9855 C CA . LEU C 3 111 ? 97.134 101.849 64.231 1.00 54.86 111 LEU C CA 1
ATOM 9856 C C . LEU C 3 111 ? 96.549 102.116 62.852 1.00 58.70 111 LEU C C 1
ATOM 9857 O O . LEU C 3 111 ? 96.811 101.322 61.932 1.00 65.93 111 LEU C O 1
ATOM 9862 N N . ASN C 3 112 ? 95.826 103.235 62.703 1.00 50.81 112 ASN C N 1
ATOM 9863 C CA . ASN C 3 112 ? 95.012 103.598 61.536 1.00 50.61 112 ASN C CA 1
ATOM 9864 C C . ASN C 3 112 ? 93.947 102.536 61.262 1.00 55.41 112 ASN C C 1
ATOM 9865 O O . ASN C 3 112 ? 93.886 101.926 60.195 1.00 59.52 112 ASN C O 1
ATOM 9870 N N . GLN C 3 113 ? 93.093 102.336 62.261 1.00 63.24 113 GLN C N 1
ATOM 9871 C CA . GLN C 3 113 ? 91.936 101.459 62.160 1.00 59.68 113 GLN C CA 1
ATOM 9872 C C . GLN C 3 113 ? 90.686 102.317 62.034 1.00 60.36 113 GLN C C 1
ATOM 9873 O O . GLN C 3 113 ? 90.435 103.181 62.880 1.00 55.77 113 GLN C O 1
ATOM 9879 N N . GLY C 3 114 ? 89.906 102.072 60.986 1.00 64.09 114 GLY C N 1
ATOM 9880 C CA . GLY C 3 114 ? 88.756 102.893 60.677 1.00 54.30 114 GLY C CA 1
ATOM 9881 C C . GLY C 3 114 ? 87.504 102.605 61.468 1.00 54.89 114 GLY C C 1
ATOM 9882 O O . GLY C 3 114 ? 86.489 103.270 61.255 1.00 55.89 114 GLY C O 1
ATOM 9883 N N . TRP C 3 115 ? 87.533 101.632 62.372 1.00 61.44 115 TRP C N 1
ATOM 9884 C CA . TRP C 3 115 ? 86.365 101.314 63.179 1.00 53.53 115 TRP C CA 1
ATOM 9885 C C . TRP C 3 115 ? 86.332 102.051 64.507 1.00 53.59 115 TRP C C 1
ATOM 9886 O O . TRP C 3 115 ? 85.383 101.866 65.270 1.00 58.12 115 TRP C O 1
ATOM 9897 N N . ARG C 3 116 ? 87.330 102.881 64.801 1.00 55.69 116 ARG C N 1
ATOM 9898 C CA . ARG C 3 116 ? 87.294 103.676 66.018 1.00 50.27 116 ARG C CA 1
ATOM 9899 C C . ARG C 3 116 ? 86.371 104.878 65.907 1.00 55.06 116 ARG C C 1
ATOM 9900 O O . ARG C 3 116 ? 85.984 105.434 66.935 1.00 57.16 116 ARG C O 1
ATOM 9908 N N . ASN C 3 117 ? 85.995 105.274 64.691 1.00 62.83 117 ASN C N 1
ATOM 9909 C CA . ASN C 3 117 ? 85.328 106.550 64.468 1.00 56.74 117 ASN C CA 1
ATOM 9910 C C . ASN C 3 117 ? 83.903 106.590 64.996 1.00 63.70 117 ASN C C 1
ATOM 9911 O O . ASN C 3 117 ? 83.351 107.684 65.147 1.00 70.54 117 ASN C O 1
ATOM 9916 N N . SER C 3 118 ? 83.305 105.440 65.294 1.00 60.24 118 SER C N 1
ATOM 9917 C CA . SER C 3 118 ? 81.921 105.386 65.739 1.00 55.07 118 SER C CA 1
ATOM 9918 C C . SER C 3 118 ? 81.765 104.791 67.129 1.00 54.59 118 SER C C 1
ATOM 9919 O O . SER C 3 118 ? 80.637 104.501 67.536 1.00 59.27 118 SER C O 1
ATOM 9922 N N . ILE C 3 119 ? 82.855 104.559 67.858 1.00 57.72 119 ILE C N 1
ATOM 9923 C CA . ILE C 3 119 ? 82.743 103.982 69.194 1.00 55.61 119 ILE C CA 1
ATOM 9924 C C . ILE C 3 119 ? 83.613 104.736 70.195 1.00 55.41 119 ILE C C 1
ATOM 9925 O O . ILE C 3 119 ? 83.503 104.515 71.407 1.00 54.43 119 ILE C O 1
ATOM 9930 N N . ASN C 3 120 ? 84.476 105.636 69.704 1.00 52.94 120 ASN C N 1
ATOM 9931 C CA . ASN C 3 120 ? 85.507 106.206 70.572 1.00 46.83 120 ASN C CA 1
ATOM 9932 C C . ASN C 3 120 ? 84.951 107.238 71.541 1.00 58.01 120 ASN C C 1
ATOM 9933 O O . ASN C 3 120 ? 85.450 107.338 72.662 1.00 60.20 120 ASN C O 1
ATOM 9938 N N . ARG C 3 121 ? 83.921 107.991 71.147 1.00 45.85 121 ARG C N 1
ATOM 9939 C CA . ARG C 3 121 ? 83.346 108.991 72.043 1.00 40.16 121 ARG C CA 1
ATOM 9940 C C . ARG C 3 121 ? 82.658 108.340 73.236 1.00 45.46 121 ARG C C 1
ATOM 9941 O O . ARG C 3 121 ? 82.931 108.695 74.392 1.00 55.36 121 ARG C O 1
ATOM 9949 N N . PHE C 3 122 ? 81.786 107.362 72.972 1.00 47.99 122 PHE C N 1
ATOM 9950 C CA . PHE C 3 122 ? 81.101 106.648 74.043 1.00 43.94 122 PHE C CA 1
ATOM 9951 C C . PHE C 3 122 ? 82.086 105.839 74.875 1.00 49.25 122 PHE C C 1
ATOM 9952 O O . PHE C 3 122 ? 81.959 105.775 76.101 1.00 55.38 122 PHE C O 1
ATOM 9960 N N . ALA C 3 123 ? 83.078 105.227 74.224 1.00 44.66 123 ALA C N 1
ATOM 9961 C CA . ALA C 3 123 ? 84.044 104.400 74.938 1.00 40.89 123 ALA C CA 1
ATOM 9962 C C . ALA C 3 123 ? 84.967 105.239 75.821 1.00 47.49 123 ALA C C 1
ATOM 9963 O O . ALA C 3 123 ? 85.293 104.835 76.942 1.00 54.36 123 ALA C O 1
ATOM 9965 N N . GLU C 3 124 ? 85.377 106.422 75.354 1.00 48.88 124 GLU C N 1
ATOM 9966 C CA . GLU C 3 124 ? 86.189 107.312 76.175 1.00 46.64 124 GLU C CA 1
ATOM 9967 C C . GLU C 3 124 ? 85.377 107.942 77.299 1.00 54.61 124 GLU C C 1
ATOM 9968 O O . GLU C 3 124 ? 85.914 108.181 78.388 1.00 58.32 124 GLU C O 1
ATOM 9974 N N . ALA C 3 125 ? 84.085 108.207 77.064 1.00 45.09 125 ALA C N 1
ATOM 9975 C CA . ALA C 3 125 ? 83.212 108.645 78.149 1.00 38.34 125 ALA C CA 1
ATOM 9976 C C . ALA C 3 125 ? 83.058 107.556 79.204 1.00 47.06 125 ALA C C 1
ATOM 9977 O O . ALA C 3 125 ? 83.088 107.840 80.406 1.00 58.12 125 ALA C O 1
ATOM 9979 N N . MET C 3 126 ? 82.916 106.301 78.765 1.00 49.96 126 MET C N 1
ATOM 9980 C CA . MET C 3 126 ? 82.863 105.169 79.686 1.00 37.10 126 MET C CA 1
ATOM 9981 C C . MET C 3 126 ? 84.166 105.019 80.456 1.00 33.46 126 MET C C 1
ATOM 9982 O O . MET C 3 126 ? 84.154 104.657 81.635 1.00 49.72 126 MET C O 1
ATOM 9987 N N . THR C 3 127 ? 85.296 105.284 79.795 1.00 46.77 127 THR C N 1
ATOM 9988 C CA . THR C 3 127 ? 86.595 105.281 80.465 1.00 46.47 127 THR C CA 1
ATOM 9989 C C . THR C 3 127 ? 86.654 106.336 81.558 1.00 42.51 127 THR C C 1
ATOM 9990 O O . THR C 3 127 ? 87.076 106.053 82.684 1.00 54.42 127 THR C O 1
ATOM 9994 N N . LEU C 3 128 ? 86.204 107.551 81.244 1.00 41.20 128 LEU C N 1
ATOM 9995 C CA . LEU C 3 128 ? 86.229 108.638 82.216 1.00 39.55 128 LEU C CA 1
ATOM 9996 C C . LEU C 3 128 ? 85.315 108.355 83.399 1.00 37.30 128 LEU C C 1
ATOM 9997 O O . LEU C 3 128 ? 85.680 108.613 84.550 1.00 49.30 128 LEU C O 1
ATOM 10002 N N . PHE C 3 129 ? 84.145 107.775 83.142 1.00 35.29 129 PHE C N 1
ATOM 10003 C CA . PHE C 3 129 ? 83.221 107.500 84.237 1.00 40.60 129 PHE C CA 1
ATOM 10004 C C . PHE C 3 129 ? 83.657 106.291 85.055 1.00 42.18 129 PHE C C 1
ATOM 10005 O O . PHE C 3 129 ? 83.436 106.257 86.270 1.00 48.70 129 PHE C O 1
ATOM 10013 N N . ALA C 3 130 ? 84.320 105.319 84.425 1.00 44.28 130 ALA C N 1
ATOM 10014 C CA . ALA C 3 130 ? 84.862 104.182 85.159 1.00 37.09 130 ALA C CA 1
ATOM 10015 C C . ALA C 3 130 ? 86.048 104.592 86.025 1.00 38.08 130 ALA C C 1
ATOM 10016 O O . ALA C 3 130 ? 86.197 104.102 87.148 1.00 52.72 130 ALA C O 1
ATOM 10018 N N . VAL C 3 131 ? 86.897 105.494 85.524 1.00 43.02 131 VAL C N 1
ATOM 10019 C CA . VAL C 3 131 ? 87.986 106.038 86.333 1.00 43.39 131 VAL C CA 1
ATOM 10020 C C . VAL C 3 131 ? 87.435 106.918 87.454 1.00 44.57 131 VAL C C 1
ATOM 10021 O O . VAL C 3 131 ? 87.974 106.934 88.566 1.00 51.82 131 VAL C O 1
ATOM 10025 N N . ALA C 3 132 ? 86.331 107.629 87.198 1.00 44.85 132 ALA C N 1
ATOM 10026 C CA . ALA C 3 132 ? 85.670 108.392 88.255 1.00 41.52 132 ALA C CA 1
ATOM 10027 C C . ALA C 3 132 ? 85.114 107.482 89.345 1.00 44.65 132 ALA C C 1
ATOM 10028 O O . ALA C 3 132 ? 85.169 107.822 90.532 1.00 47.76 132 ALA C O 1
ATOM 10030 N N . CYS C 3 133 ? 84.576 106.324 88.961 1.00 50.99 133 CYS C N 1
ATOM 10031 C CA . CYS C 3 133 ? 84.089 105.368 89.952 1.00 43.28 133 CYS C CA 1
ATOM 10032 C C . CYS C 3 133 ? 85.238 104.691 90.690 1.00 46.12 133 CYS C C 1
ATOM 10033 O O . CYS C 3 133 ? 85.120 104.381 91.881 1.00 59.34 133 CYS C O 1
ATOM 10036 N N . ALA C 3 134 ? 86.350 104.443 90.002 1.00 48.96 134 ALA C N 1
ATOM 10037 C CA . ALA C 3 134 ? 87.482 103.730 90.575 1.00 46.30 134 ALA C CA 1
ATOM 10038 C C . ALA C 3 134 ? 88.470 104.629 91.299 1.00 53.08 134 ALA C C 1
ATOM 10039 O O . ALA C 3 134 ? 89.407 104.113 91.911 1.00 60.09 134 ALA C O 1
ATOM 10041 N N . GLY C 3 135 ? 88.319 105.946 91.212 1.00 63.08 135 GLY C N 1
ATOM 10042 C CA . GLY C 3 135 ? 89.205 106.840 91.928 1.00 56.72 135 GLY C CA 1
ATOM 10043 C C . GLY C 3 135 ? 88.707 107.135 93.323 1.00 62.28 135 GLY C C 1
ATOM 10044 O O . GLY C 3 135 ? 89.470 107.588 94.181 1.00 66.24 135 GLY C O 1
ATOM 10045 N N . LEU C 3 136 ? 87.418 106.892 93.557 1.00 55.57 136 LEU C N 1
ATOM 10046 C CA . LEU C 3 136 ? 86.872 107.022 94.900 1.00 47.76 136 LEU C CA 1
ATOM 10047 C C . LEU C 3 136 ? 87.264 105.844 95.778 1.00 52.84 136 LEU C C 1
ATOM 10048 O O . LEU C 3 136 ? 87.480 106.025 96.979 1.00 56.74 136 LEU C O 1
ATOM 10053 N N . TYR C 3 137 ? 87.372 104.656 95.182 1.00 45.73 137 TYR C N 1
ATOM 10054 C CA . TYR C 3 137 ? 87.748 103.432 95.892 1.00 49.17 137 TYR C CA 1
ATOM 10055 C C . TYR C 3 137 ? 89.052 103.475 96.693 1.00 51.78 137 TYR C C 1
ATOM 10056 O O . TYR C 3 137 ? 89.076 102.863 97.776 1.00 43.62 137 TYR C O 1
ATOM 10065 N N . PRO C 3 138 ? 90.152 104.115 96.252 1.00 58.26 138 PRO C N 1
ATOM 10066 C CA . PRO C 3 138 ? 91.257 104.342 97.202 1.00 47.37 138 PRO C CA 1
ATOM 10067 C C . PRO C 3 138 ? 90.863 105.200 98.390 1.00 47.92 138 PRO C C 1
ATOM 10068 O O . PRO C 3 138 ? 91.102 104.808 99.543 1.00 60.00 138 PRO C O 1
ATOM 10072 N N . ILE C 3 139 ? 90.218 106.339 98.132 1.00 44.58 139 ILE C N 1
ATOM 10073 C CA . ILE C 3 139 ? 89.762 107.225 99.195 1.00 36.93 139 ILE C CA 1
ATOM 10074 C C . ILE C 3 139 ? 88.697 106.548 100.046 1.00 42.14 139 ILE C C 1
ATOM 10075 O O . ILE C 3 139 ? 88.658 106.742 101.264 1.00 51.41 139 ILE C O 1
ATOM 10080 N N . LEU C 3 140 ? 87.841 105.724 99.436 1.00 46.88 140 LEU C N 1
ATOM 10081 C CA . LEU C 3 140 ? 86.795 105.054 100.201 1.00 46.89 140 LEU C CA 1
ATOM 10082 C C . LEU C 3 140 ? 87.364 103.960 101.095 1.00 52.77 140 LEU C C 1
ATOM 10083 O O . LEU C 3 140 ? 86.970 103.846 102.261 1.00 54.50 140 LEU C O 1
ATOM 10088 N N . HIS C 3 141 ? 88.358 103.214 100.654 1.00 41.55 141 HIS C N 1
ATOM 10089 C CA . HIS C 3 141 ? 88.921 102.078 101.405 1.00 39.35 141 HIS C CA 1
ATOM 10090 C C . HIS C 3 141 ? 90.020 102.463 102.285 1.00 38.25 141 HIS C C 1
ATOM 10091 O O . HIS C 3 141 ? 90.459 101.706 103.116 1.00 48.72 141 HIS C O 1
ATOM 10098 N N . LEU C 3 142 ? 90.376 103.701 102.207 1.00 32.57 142 LEU C N 1
ATOM 10099 C CA . LEU C 3 142 ? 91.598 104.149 102.862 1.00 28.45 142 LEU C CA 1
ATOM 10100 C C . LEU C 3 142 ? 91.591 104.007 104.377 1.00 34.02 142 LEU C C 1
ATOM 10101 O O . LEU C 3 142 ? 92.663 103.910 104.960 1.00 53.40 142 LEU C O 1
ATOM 10106 N N . GLY C 3 143 ? 90.443 103.971 105.037 1.00 32.87 143 GLY C N 1
ATOM 10107 C CA . GLY C 3 143 ? 90.428 103.775 106.484 1.00 28.31 143 GLY C CA 1
ATOM 10108 C C . GLY C 3 143 ? 90.511 105.056 107.286 1.00 34.22 143 GLY C C 1
ATOM 10109 O O . GLY C 3 143 ? 89.829 105.204 108.301 1.00 35.89 143 GLY C O 1
ATOM 10110 N N . ARG C 3 144 ? 91.362 105.984 106.850 1.00 40.37 144 ARG C N 1
ATOM 10111 C CA . ARG C 3 144 ? 91.284 107.397 107.216 1.00 26.74 144 ARG C CA 1
ATOM 10112 C C . ARG C 3 144 ? 91.123 108.136 105.896 1.00 35.72 144 ARG C C 1
ATOM 10113 O O . ARG C 3 144 ? 92.118 108.568 105.294 1.00 26.72 144 ARG C O 1
ATOM 10121 N N . PRO C 3 145 ? 89.886 108.272 105.398 1.00 38.86 145 PRO C N 1
ATOM 10122 C CA . PRO C 3 145 ? 89.672 108.763 104.023 1.00 32.82 145 PRO C CA 1
ATOM 10123 C C . PRO C 3 145 ? 90.102 110.197 103.768 1.00 35.52 145 PRO C C 1
ATOM 10124 O O . PRO C 3 145 ? 90.414 110.539 102.622 1.00 45.55 145 PRO C O 1
ATOM 10128 N N . TRP C 3 146 ? 90.146 111.043 104.791 1.00 29.18 146 TRP C N 1
ATOM 10129 C CA . TRP C 3 146 ? 90.443 112.453 104.587 1.00 22.72 146 TRP C CA 1
ATOM 10130 C C . TRP C 3 146 ? 91.928 112.725 104.397 1.00 31.05 146 TRP C C 1
ATOM 10131 O O . TRP C 3 146 ? 92.301 113.876 104.157 1.00 36.46 146 TRP C O 1
ATOM 10142 N N . LEU C 3 147 ? 92.778 111.706 104.496 1.00 44.82 147 LEU C N 1
ATOM 10143 C CA . LEU C 3 147 ? 94.221 111.844 104.343 1.00 33.43 147 LEU C CA 1
ATOM 10144 C C . LEU C 3 147 ? 94.726 111.157 103.079 1.00 36.11 147 LEU C C 1
ATOM 10145 O O . LEU C 3 147 ? 95.796 110.549 103.070 1.00 31.35 147 LEU C O 1
ATOM 10150 N N . PHE C 3 148 ? 93.949 111.235 101.998 1.00 44.81 148 PHE C N 1
ATOM 10151 C CA . PHE C 3 148 ? 94.421 110.775 100.698 1.00 39.89 148 PHE C CA 1
ATOM 10152 C C . PHE C 3 148 ? 95.514 111.673 100.138 1.00 40.08 148 PHE C C 1
ATOM 10153 O O . PHE C 3 148 ? 96.311 111.220 99.312 1.00 49.43 148 PHE C O 1
ATOM 10161 N N . TYR C 3 149 ? 95.573 112.929 100.576 1.00 37.45 149 TYR C N 1
ATOM 10162 C CA . TYR C 3 149 ? 96.557 113.888 100.100 1.00 39.58 149 TYR C CA 1
ATOM 10163 C C . TYR C 3 149 ? 97.935 113.685 100.713 1.00 28.64 149 TYR C C 1
ATOM 10164 O O . TYR C 3 149 ? 98.887 114.338 100.276 1.00 44.90 149 TYR C O 1
ATOM 10173 N N . TRP C 3 150 ? 98.066 112.812 101.713 1.00 27.83 150 TRP C N 1
ATOM 10174 C CA . TRP C 3 150 ? 99.388 112.492 102.237 1.00 35.90 150 TRP C CA 1
ATOM 10175 C C . TRP C 3 150 ? 100.128 111.537 101.311 1.00 38.91 150 TRP C C 1
ATOM 10176 O O . TRP C 3 150 ? 101.359 111.442 101.371 1.00 38.09 150 TRP C O 1
ATOM 10187 N N . LEU C 3 151 ? 99.396 110.828 100.453 1.00 44.66 151 LEU C N 1
ATOM 10188 C CA . LEU C 3 151 ? 100.011 110.018 99.411 1.00 35.29 151 LEU C CA 1
ATOM 10189 C C . LEU C 3 151 ? 100.513 110.875 98.257 1.00 38.20 151 LEU C C 1
ATOM 10190 O O . LEU C 3 151 ? 101.437 110.471 97.545 1.00 48.71 151 LEU C O 1
ATOM 10195 N N . ILE C 3 152 ? 99.904 112.036 98.048 1.00 36.45 152 ILE C N 1
ATOM 10196 C CA . ILE C 3 152 ? 100.329 113.005 97.043 1.00 36.55 152 ILE C CA 1
ATOM 10197 C C . ILE C 3 152 ? 101.552 113.741 97.576 1.00 38.53 152 ILE C C 1
ATOM 10198 O O . ILE C 3 152 ? 101.584 114.089 98.765 1.00 40.21 152 ILE C O 1
ATOM 10203 N N . PRO C 3 153 ? 102.587 113.985 96.759 1.00 48.53 153 PRO C N 1
ATOM 10204 C CA . PRO C 3 153 ? 103.677 114.859 97.213 1.00 38.46 153 PRO C CA 1
ATOM 10205 C C . PRO C 3 153 ? 103.237 116.311 97.289 1.00 39.03 153 PRO C C 1
ATOM 10206 O O . PRO C 3 153 ? 103.136 117.000 96.271 1.00 48.14 153 PRO C O 1
ATOM 10210 N N . TYR C 3 154 ? 102.989 116.785 98.502 1.00 40.25 154 TYR C N 1
ATOM 10211 C CA . TYR C 3 154 ? 102.510 118.131 98.759 1.00 32.78 154 TYR C CA 1
ATOM 10212 C C . TYR C 3 154 ? 103.368 118.760 99.845 1.00 37.32 154 TYR C C 1
ATOM 10213 O O . TYR C 3 154 ? 103.914 118.049 100.693 1.00 51.11 154 TYR C O 1
ATOM 10222 N N . PRO C 3 155 ? 103.530 120.084 99.834 1.00 31.67 155 PRO C N 1
ATOM 10223 C CA . PRO C 3 155 ? 104.358 120.721 100.865 1.00 35.46 155 PRO C CA 1
ATOM 10224 C C . PRO C 3 155 ? 103.607 120.821 102.185 1.00 43.22 155 PRO C C 1
ATOM 10225 O O . PRO C 3 155 ? 102.470 121.295 102.236 1.00 52.78 155 PRO C O 1
ATOM 10229 N N . ASN C 3 156 ? 104.255 120.374 103.255 1.00 36.41 156 ASN C N 1
ATOM 10230 C CA . ASN C 3 156 ? 103.688 120.405 104.593 1.00 45.08 156 ASN C CA 1
ATOM 10231 C C . ASN C 3 156 ? 104.724 120.942 105.569 1.00 38.84 156 ASN C C 1
ATOM 10232 O O . ASN C 3 156 ? 105.908 121.068 105.250 1.00 38.41 156 ASN C O 1
ATOM 10237 N N . THR C 3 157 ? 104.257 121.273 106.770 1.00 41.44 157 THR C N 1
ATOM 10238 C CA . THR C 3 157 ? 105.132 121.785 107.813 1.00 33.22 157 THR C CA 1
ATOM 10239 C C . THR C 3 157 ? 105.940 120.692 108.496 1.00 34.18 157 THR C C 1
ATOM 10240 O O . THR C 3 157 ? 106.849 121.007 109.268 1.00 38.73 157 THR C O 1
ATOM 10244 N N . HIS C 3 158 ? 105.627 119.423 108.236 1.00 26.70 158 HIS C N 1
ATOM 10245 C CA . HIS C 3 158 ? 106.382 118.333 108.834 1.00 33.04 158 HIS C CA 1
ATOM 10246 C C . HIS C 3 158 ? 107.682 118.054 108.095 1.00 33.12 158 HIS C C 1
ATOM 10247 O O . HIS C 3 158 ? 108.656 117.613 108.712 1.00 41.95 158 HIS C O 1
ATOM 10254 N N . GLY C 3 159 ? 107.727 118.313 106.795 1.00 35.57 159 GLY C N 1
ATOM 10255 C CA . GLY C 3 159 ? 108.826 117.832 105.993 1.00 33.39 159 GLY C CA 1
ATOM 10256 C C . GLY C 3 159 ? 108.678 116.399 105.547 1.00 31.17 159 GLY C C 1
ATOM 10257 O O . GLY C 3 159 ? 109.658 115.803 105.089 1.00 38.58 159 GLY C O 1
ATOM 10258 N N . MET C 3 160 ? 107.487 115.825 105.681 1.00 27.46 160 MET C N 1
ATOM 10259 C CA . MET C 3 160 ? 107.249 114.449 105.280 1.00 29.68 160 MET C CA 1
ATOM 10260 C C . MET C 3 160 ? 107.127 114.338 103.767 1.00 28.59 160 MET C C 1
ATOM 10261 O O . MET C 3 160 ? 106.769 115.293 103.074 1.00 33.01 160 MET C O 1
ATOM 10266 N N . TRP C 3 161 ? 107.423 113.149 103.261 1.00 34.53 161 TRP C N 1
ATOM 10267 C CA . TRP C 3 161 ? 107.310 112.802 101.857 1.00 30.43 161 TRP C CA 1
ATOM 10268 C C . TRP C 3 161 ? 106.566 111.484 101.724 1.00 39.67 161 TRP C C 1
ATOM 10269 O O . TRP C 3 161 ? 106.562 110.676 102.657 1.00 42.54 161 TRP C O 1
ATOM 10280 N N . PRO C 3 162 ? 105.917 111.243 100.588 1.00 37.97 162 PRO C N 1
ATOM 10281 C CA . PRO C 3 162 ? 105.529 109.871 100.255 1.00 27.17 162 PRO C CA 1
ATOM 10282 C C . PRO C 3 162 ? 106.770 109.044 99.965 1.00 35.52 162 PRO C C 1
ATOM 10283 O O . PRO C 3 162 ? 107.824 109.578 99.613 1.00 47.00 162 PRO C O 1
ATOM 10287 N N . GLN C 3 163 ? 106.640 107.726 100.143 1.00 28.43 163 GLN C N 1
ATOM 10288 C CA . GLN C 3 163 ? 107.804 106.850 100.050 1.00 46.30 163 GLN C CA 1
ATOM 10289 C C . GLN C 3 163 ? 108.347 106.775 98.628 1.00 44.77 163 GLN C C 1
ATOM 10290 O O . GLN C 3 163 ? 109.567 106.722 98.432 1.00 46.00 163 GLN C O 1
ATOM 10296 N N . PHE C 3 164 ? 107.456 106.699 97.634 1.00 21.83 164 PHE C N 1
ATOM 10297 C CA . PHE C 3 164 ? 107.702 106.594 96.191 1.00 33.90 164 PHE C CA 1
ATOM 10298 C C . PHE C 3 164 ? 108.344 105.267 95.781 1.00 38.81 164 PHE C C 1
ATOM 10299 O O . PHE C 3 164 ? 108.506 105.026 94.583 1.00 45.90 164 PHE C O 1
ATOM 10307 N N . ARG C 3 165 ? 108.709 104.402 96.726 1.00 36.69 165 ARG C N 1
ATOM 10308 C CA . ARG C 3 165 ? 109.157 103.047 96.441 1.00 39.65 165 ARG C CA 1
ATOM 10309 C C . ARG C 3 165 ? 108.001 102.066 96.433 1.00 46.81 165 ARG C C 1
ATOM 10310 O O . ARG C 3 165 ? 108.086 101.014 95.790 1.00 41.79 165 ARG C O 1
ATOM 10318 N N . SER C 3 166 ? 106.929 102.391 97.145 1.00 39.19 166 SER C N 1
ATOM 10319 C CA . SER C 3 166 ? 105.708 101.615 97.092 1.00 37.30 166 SER C CA 1
ATOM 10320 C C . SER C 3 166 ? 105.008 101.831 95.762 1.00 37.13 166 SER C C 1
ATOM 10321 O O . SER C 3 166 ? 105.183 102.851 95.092 1.00 42.27 166 SER C O 1
ATOM 10324 N N . ALA C 3 167 ? 104.178 100.864 95.393 1.00 36.42 167 ALA C N 1
ATOM 10325 C CA . ALA C 3 167 ? 103.430 100.988 94.157 1.00 35.59 167 ALA C CA 1
ATOM 10326 C C . ALA C 3 167 ? 102.173 101.830 94.304 1.00 36.27 167 ALA C C 1
ATOM 10327 O O . ALA C 3 167 ? 101.584 102.208 93.292 1.00 45.32 167 ALA C O 1
ATOM 10329 N N . LEU C 3 168 ? 101.760 102.163 95.526 1.00 42.17 168 LEU C N 1
ATOM 10330 C CA . LEU C 3 168 ? 100.580 103.003 95.685 1.00 28.25 168 LEU C CA 1
ATOM 10331 C C . LEU C 3 168 ? 100.877 104.472 95.403 1.00 45.91 168 LEU C C 1
ATOM 10332 O O . LEU C 3 168 ? 99.976 105.208 94.994 1.00 60.92 168 LEU C O 1
ATOM 10337 N N . ALA C 3 169 ? 102.122 104.918 95.588 1.00 33.94 169 ALA C N 1
ATOM 10338 C CA . ALA C 3 169 ? 102.498 106.253 95.124 1.00 38.33 169 ALA C CA 1
ATOM 10339 C C . ALA C 3 169 ? 102.515 106.320 93.599 1.00 38.81 169 ALA C C 1
ATOM 10340 O O . ALA C 3 169 ? 102.086 107.323 93.001 1.00 43.36 169 ALA C O 1
ATOM 10342 N N . TRP C 3 170 ? 102.993 105.248 92.958 1.00 39.71 170 TRP C N 1
ATOM 10343 C CA . TRP C 3 170 ? 102.898 105.135 91.507 1.00 39.15 170 TRP C CA 1
ATOM 10344 C C . TRP C 3 170 ? 101.442 105.092 91.071 1.00 38.53 170 TRP C C 1
ATOM 10345 O O . TRP C 3 170 ? 101.097 105.585 89.998 1.00 50.63 170 TRP C O 1
ATOM 10356 N N . ASP C 3 171 ? 100.582 104.484 91.891 1.00 37.80 171 ASP C N 1
ATOM 10357 C CA . ASP C 3 171 ? 99.147 104.476 91.631 1.00 38.62 171 ASP C CA 1
ATOM 10358 C C . ASP C 3 171 ? 98.543 105.869 91.731 1.00 40.35 171 ASP C C 1
ATOM 10359 O O . ASP C 3 171 ? 97.634 106.200 90.965 1.00 43.15 171 ASP C O 1
ATOM 10364 N N . VAL C 3 172 ? 99.012 106.679 92.689 1.00 41.46 172 VAL C N 1
ATOM 10365 C CA . VAL C 3 172 ? 98.580 108.077 92.789 1.00 43.27 172 VAL C CA 1
ATOM 10366 C C . VAL C 3 172 ? 98.907 108.820 91.503 1.00 47.98 172 VAL C C 1
ATOM 10367 O O . VAL C 3 172 ? 98.028 109.430 90.872 1.00 50.02 172 VAL C O 1
ATOM 10371 N N . PHE C 3 173 ? 100.169 108.721 91.070 1.00 46.76 173 PHE C N 1
ATOM 10372 C CA . PHE C 3 173 ? 100.604 109.417 89.860 1.00 37.32 173 PHE C CA 1
ATOM 10373 C C . PHE C 3 173 ? 99.919 108.868 88.613 1.00 40.37 173 PHE C C 1
ATOM 10374 O O . PHE C 3 173 ? 99.496 109.638 87.744 1.00 45.75 173 PHE C O 1
ATOM 10382 N N . ALA C 3 174 ? 99.744 107.547 88.542 1.00 52.30 174 ALA C N 1
ATOM 10383 C CA . ALA C 3 174 ? 99.162 106.913 87.368 1.00 42.66 174 ALA C CA 1
ATOM 10384 C C . ALA C 3 174 ? 97.673 107.195 87.253 1.00 48.51 174 ALA C C 1
ATOM 10385 O O . ALA C 3 174 ? 97.181 107.466 86.158 1.00 57.77 174 ALA C O 1
ATOM 10387 N N . ILE C 3 175 ? 96.940 107.152 88.369 1.00 39.79 175 ILE C N 1
ATOM 10388 C CA . ILE C 3 175 ? 95.506 107.409 88.337 1.00 45.07 175 ILE C CA 1
ATOM 10389 C C . ILE C 3 175 ? 95.234 108.882 88.054 1.00 44.29 175 ILE C C 1
ATOM 10390 O O . ILE C 3 175 ? 94.348 109.213 87.253 1.00 48.20 175 ILE C O 1
ATOM 10395 N N . SER C 3 176 ? 96.020 109.784 88.661 1.00 45.77 176 SER C N 1
ATOM 10396 C CA . SER C 3 176 ? 95.861 111.210 88.388 1.00 46.97 176 SER C CA 1
ATOM 10397 C C . SER C 3 176 ? 96.188 111.545 86.936 1.00 49.51 176 SER C C 1
ATOM 10398 O O . SER C 3 176 ? 95.435 112.276 86.278 1.00 45.83 176 SER C O 1
ATOM 10401 N N . THR C 3 177 ? 97.276 110.976 86.405 1.00 54.73 177 THR C N 1
ATOM 10402 C CA . THR C 3 177 ? 97.647 111.208 85.014 1.00 50.19 177 THR C CA 1
ATOM 10403 C C . THR C 3 177 ? 96.646 110.581 84.052 1.00 50.48 177 THR C C 1
ATOM 10404 O O . THR C 3 177 ? 96.305 111.187 83.035 1.00 57.19 177 THR C O 1
ATOM 10408 N N . TYR C 3 178 ? 96.148 109.382 84.368 1.00 40.02 178 TYR C N 1
ATOM 10409 C CA . TYR C 3 178 ? 95.186 108.703 83.507 1.00 32.12 178 TYR C CA 1
ATOM 10410 C C . TYR C 3 178 ? 93.880 109.476 83.427 1.00 45.02 178 TYR C C 1
ATOM 10411 O O . TYR C 3 178 ? 93.369 109.727 82.330 1.00 51.76 178 TYR C O 1
ATOM 10420 N N . ALA C 3 179 ? 93.358 109.909 84.582 1.00 48.03 179 ALA C N 1
ATOM 10421 C CA . ALA C 3 179 ? 92.130 110.696 84.610 1.00 45.87 179 ALA C CA 1
ATOM 10422 C C . ALA C 3 179 ? 92.306 112.039 83.912 1.00 45.93 179 ALA C C 1
ATOM 10423 O O . ALA C 3 179 ? 91.451 112.441 83.113 1.00 55.29 179 ALA C O 1
ATOM 10425 N N . THR C 3 180 ? 93.435 112.716 84.154 1.00 41.81 180 THR C N 1
ATOM 10426 C CA . THR C 3 180 ? 93.640 114.045 83.589 1.00 39.34 180 THR C CA 1
ATOM 10427 C C . THR C 3 180 ? 93.835 113.994 82.078 1.00 45.17 180 THR C C 1
ATOM 10428 O O . THR C 3 180 ? 93.197 114.752 81.341 1.00 42.93 180 THR C O 1
ATOM 10432 N N . VAL C 3 181 ? 94.693 113.093 81.594 1.00 52.09 181 VAL C N 1
ATOM 10433 C CA . VAL C 3 181 ? 94.961 113.004 80.163 1.00 45.86 181 VAL C CA 1
ATOM 10434 C C . VAL C 3 181 ? 93.767 112.411 79.416 1.00 46.26 181 VAL C C 1
ATOM 10435 O O . VAL C 3 181 ? 93.481 112.817 78.283 1.00 53.49 181 VAL C O 1
ATOM 10439 N N . SER C 3 182 ? 93.021 111.488 80.039 1.00 42.94 182 SER C N 1
ATOM 10440 C CA . SER C 3 182 ? 91.794 110.983 79.430 1.00 45.13 182 SER C CA 1
ATOM 10441 C C . SER C 3 182 ? 90.735 112.074 79.302 1.00 51.50 182 SER C C 1
ATOM 10442 O O . SER C 3 182 ? 90.086 112.188 78.256 1.00 49.65 182 SER C O 1
ATOM 10445 N N . LEU C 3 183 ? 90.568 112.903 80.342 1.00 43.54 183 LEU C N 1
ATOM 10446 C CA . LEU C 3 183 ? 89.626 114.017 80.271 1.00 34.00 183 LEU C CA 1
ATOM 10447 C C . LEU C 3 183 ? 90.066 115.057 79.248 1.00 50.65 183 LEU C C 1
ATOM 10448 O O . LEU C 3 183 ? 89.233 115.602 78.513 1.00 63.56 183 LEU C O 1
ATOM 10453 N N . VAL C 3 184 ? 91.372 115.324 79.175 1.00 46.24 184 VAL C N 1
ATOM 10454 C CA . VAL C 3 184 ? 91.915 116.285 78.217 1.00 43.96 184 VAL C CA 1
ATOM 10455 C C . VAL C 3 184 ? 91.709 115.805 76.783 1.00 43.03 184 VAL C C 1
ATOM 10456 O O . VAL C 3 184 ? 91.252 116.564 75.920 1.00 49.70 184 VAL C O 1
ATOM 10460 N N . PHE C 3 185 ? 92.005 114.531 76.517 1.00 45.35 185 PHE C N 1
ATOM 10461 C CA . PHE C 3 185 ? 91.839 113.980 75.177 1.00 47.92 185 PHE C CA 1
ATOM 10462 C C . PHE C 3 185 ? 90.367 113.869 74.790 1.00 49.59 185 PHE C C 1
ATOM 10463 O O . PHE C 3 185 ? 90.020 114.089 73.624 1.00 53.54 185 PHE C O 1
ATOM 10471 N N . TRP C 3 186 ? 89.492 113.575 75.756 1.00 54.01 186 TRP C N 1
ATOM 10472 C CA . TRP C 3 186 ? 88.055 113.554 75.497 1.00 54.69 186 TRP C CA 1
ATOM 10473 C C . TRP C 3 186 ? 87.520 114.947 75.173 1.00 49.51 186 TRP C C 1
ATOM 10474 O O . TRP C 3 186 ? 86.705 115.107 74.259 1.00 52.89 186 TRP C O 1
ATOM 10485 N N . LEU C 3 187 ? 87.983 115.971 75.895 1.00 40.27 187 LEU C N 1
ATOM 10486 C CA . LEU C 3 187 ? 87.537 117.334 75.616 1.00 45.88 187 LEU C CA 1
ATOM 10487 C C . LEU C 3 187 ? 88.089 117.846 74.287 1.00 55.12 187 LEU C C 1
ATOM 10488 O O . LEU C 3 187 ? 87.405 118.588 73.567 1.00 61.98 187 LEU C O 1
ATOM 10493 N N . VAL C 3 188 ? 89.320 117.450 73.945 1.00 49.20 188 VAL C N 1
ATOM 10494 C CA . VAL C 3 188 ? 89.899 117.790 72.646 1.00 48.61 188 VAL C CA 1
ATOM 10495 C C . VAL C 3 188 ? 89.108 117.128 71.523 1.00 52.63 188 VAL C C 1
ATOM 10496 O O . VAL C 3 188 ? 88.782 117.766 70.514 1.00 57.07 188 VAL C O 1
ATOM 10500 N N . GLY C 3 189 ? 88.732 115.862 71.705 1.00 50.33 189 GLY C N 1
ATOM 10501 C CA . GLY C 3 189 ? 87.842 115.206 70.764 1.00 43.91 189 GLY C CA 1
ATOM 10502 C C . GLY C 3 189 ? 86.416 115.719 70.777 1.00 51.57 189 GLY C C 1
ATOM 10503 O O . GLY C 3 189 ? 85.648 115.371 69.877 1.00 55.26 189 GLY C O 1
ATOM 10504 N N . LEU C 3 190 ? 86.033 116.491 71.790 1.00 55.80 190 LEU C N 1
ATOM 10505 C CA . LEU C 3 190 ? 84.703 117.082 71.841 1.00 47.08 190 LEU C CA 1
ATOM 10506 C C . LEU C 3 190 ? 84.624 118.503 71.295 1.00 44.07 190 LEU C C 1
ATOM 10507 O O . LEU C 3 190 ? 83.510 118.970 71.040 1.00 54.47 190 LEU C O 1
ATOM 10512 N N . ILE C 3 191 ? 85.764 119.200 71.149 1.00 49.45 191 ILE C N 1
ATOM 10513 C CA . ILE C 3 191 ? 85.731 120.638 70.819 1.00 59.04 191 ILE C CA 1
ATOM 10514 C C . ILE C 3 191 ? 85.068 120.960 69.472 1.00 55.97 191 ILE C C 1
ATOM 10515 O O . ILE C 3 191 ? 84.207 121.856 69.438 1.00 60.47 191 ILE C O 1
ATOM 10520 N N . PRO C 3 192 ? 85.358 120.265 68.354 1.00 57.44 192 PRO C N 1
ATOM 10521 C CA . PRO C 3 192 ? 84.522 120.520 67.164 1.00 56.10 192 PRO C CA 1
ATOM 10522 C C . PRO C 3 192 ? 83.143 119.874 67.215 1.00 58.26 192 PRO C C 1
ATOM 10523 O O . PRO C 3 192 ? 82.242 120.348 66.513 1.00 59.69 192 PRO C O 1
ATOM 10527 N N . ASP C 3 193 ? 82.921 118.847 68.042 1.00 66.37 193 ASP C N 1
ATOM 10528 C CA . ASP C 3 193 ? 81.546 118.437 68.324 1.00 61.91 193 ASP C CA 1
ATOM 10529 C C . ASP C 3 193 ? 80.801 119.495 69.123 1.00 61.62 193 ASP C C 1
ATOM 10530 O O . ASP C 3 193 ? 79.595 119.683 68.926 1.00 60.26 193 ASP C O 1
ATOM 10535 N N . PHE C 3 194 ? 81.503 120.188 70.024 1.00 61.58 194 PHE C N 1
ATOM 10536 C CA . PHE C 3 194 ? 80.925 121.340 70.705 1.00 50.84 194 PHE C CA 1
ATOM 10537 C C . PHE C 3 194 ? 80.589 122.443 69.712 1.00 54.84 194 PHE C C 1
ATOM 10538 O O . PHE C 3 194 ? 79.566 123.121 69.852 1.00 60.59 194 PHE C O 1
ATOM 10546 N N . ALA C 3 195 ? 81.438 122.626 68.694 1.00 60.31 195 ALA C N 1
ATOM 10547 C CA . ALA C 3 195 ? 81.146 123.587 67.632 1.00 60.48 195 ALA C CA 1
ATOM 10548 C C . ALA C 3 195 ? 79.918 123.180 66.824 1.00 56.85 195 ALA C C 1
ATOM 10549 O O . ALA C 3 195 ? 79.097 124.030 66.460 1.00 57.78 195 ALA C O 1
ATOM 10551 N N . THR C 3 196 ? 79.779 121.882 66.538 1.00 61.43 196 THR C N 1
ATOM 10552 C CA . THR C 3 196 ? 78.611 121.386 65.814 1.00 59.82 196 THR C CA 1
ATOM 10553 C C . THR C 3 196 ? 77.329 121.567 66.621 1.00 62.17 196 THR C C 1
ATOM 10554 O O . THR C 3 196 ? 76.293 121.945 66.066 1.00 62.67 196 THR C O 1
ATOM 10558 N N . LEU C 3 197 ? 77.382 121.310 67.931 1.00 63.65 197 LEU C N 1
ATOM 10559 C CA . LEU C 3 197 ? 76.204 121.505 68.775 1.00 57.15 197 LEU C CA 1
ATOM 10560 C C . LEU C 3 197 ? 75.867 122.985 68.935 1.00 61.07 197 LEU C C 1
ATOM 10561 O O . LEU C 3 197 ? 74.687 123.354 68.990 1.00 58.91 197 LEU C O 1
ATOM 10566 N N . ARG C 3 198 ? 76.893 123.840 69.018 1.00 63.21 198 ARG C N 1
ATOM 10567 C CA . ARG C 3 198 ? 76.685 125.283 69.062 1.00 55.63 198 ARG C CA 1
ATOM 10568 C C . ARG C 3 198 ? 76.062 125.787 67.768 1.00 61.94 198 ARG C C 1
ATOM 10569 O O . ARG C 3 198 ? 75.250 126.716 67.777 1.00 65.89 198 ARG C O 1
ATOM 10577 N N . ASP C 3 199 ? 76.428 125.179 66.643 1.00 67.53 199 ASP C N 1
ATOM 10578 C CA . ASP C 3 199 ? 75.826 125.557 65.372 1.00 66.63 199 ASP C CA 1
ATOM 10579 C C . ASP C 3 199 ? 74.398 125.030 65.246 1.00 73.05 199 ASP C C 1
ATOM 10580 O O . ASP C 3 199 ? 73.526 125.714 64.697 1.00 73.61 199 ASP C O 1
ATOM 10585 N N . ARG C 3 200 ? 74.139 123.822 65.748 1.00 71.46 200 ARG C N 1
ATOM 10586 C CA . ARG C 3 200 ? 72.852 123.160 65.573 1.00 64.61 200 ARG C CA 1
ATOM 10587 C C . ARG C 3 200 ? 71.828 123.514 66.641 1.00 68.25 200 ARG C C 1
ATOM 10588 O O . ARG C 3 200 ? 70.669 123.103 66.514 1.00 73.05 200 ARG C O 1
ATOM 10596 N N . ALA C 3 201 ? 72.217 124.241 67.686 1.00 72.47 201 ALA C N 1
ATOM 10597 C CA . ALA C 3 201 ? 71.282 124.595 68.744 1.00 72.41 201 ALA C CA 1
ATOM 10598 C C . ALA C 3 201 ? 70.254 125.608 68.247 1.00 76.81 201 ALA C C 1
ATOM 10599 O O . ALA C 3 201 ? 70.436 126.272 67.224 1.00 82.27 201 ALA C O 1
ATOM 10601 N N . LYS C 3 202 ? 69.148 125.705 68.980 1.00 74.26 202 LYS C N 1
ATOM 10602 C CA . LYS C 3 202 ? 68.064 126.621 68.645 1.00 79.82 202 LYS C CA 1
ATOM 10603 C C . LYS C 3 202 ? 67.916 127.767 69.632 1.00 79.99 202 LYS C C 1
ATOM 10604 O O . LYS C 3 202 ? 67.823 128.923 69.213 1.00 77.73 202 LYS C O 1
ATOM 10610 N N . ASN C 3 203 ? 67.881 127.474 70.929 1.00 86.83 203 ASN C N 1
ATOM 10611 C CA . ASN C 3 203 ? 67.790 128.510 71.949 1.00 86.90 203 ASN C CA 1
ATOM 10612 C C . ASN C 3 203 ? 69.101 129.281 72.032 1.00 87.15 203 ASN C C 1
ATOM 10613 O O . ASN C 3 203 ? 70.181 128.700 71.925 1.00 88.81 203 ASN C O 1
ATOM 10618 N N . ILE C 3 204 ? 69.000 130.599 72.220 1.00 84.33 204 ILE C N 1
ATOM 10619 C CA . ILE C 3 204 ? 70.183 131.454 72.236 1.00 83.11 204 ILE C CA 1
ATOM 10620 C C . ILE C 3 204 ? 71.031 131.262 73.489 1.00 79.63 204 ILE C C 1
ATOM 10621 O O . ILE C 3 204 ? 72.232 131.551 73.464 1.00 79.62 204 ILE C O 1
ATOM 10626 N N . TRP C 3 205 ? 70.455 130.739 74.572 1.00 89.42 205 TRP C N 1
ATOM 10627 C CA . TRP C 3 205 ? 71.196 130.565 75.815 1.00 90.73 205 TRP C CA 1
ATOM 10628 C C . TRP C 3 205 ? 71.903 129.220 75.909 1.00 89.53 205 TRP C C 1
ATOM 10629 O O . TRP C 3 205 ? 72.777 129.058 76.767 1.00 89.05 205 TRP C O 1
ATOM 10640 N N . VAL C 3 206 ? 71.546 128.252 75.059 1.00 80.31 206 VAL C N 1
ATOM 10641 C CA . VAL C 3 206 ? 72.281 126.991 75.003 1.00 79.64 206 VAL C CA 1
ATOM 10642 C C . VAL C 3 206 ? 73.342 127.043 73.904 1.00 79.06 206 VAL C C 1
ATOM 10643 O O . VAL C 3 206 ? 74.184 126.136 73.813 1.00 78.00 206 VAL C O 1
ATOM 10647 N N . LYS C 3 207 ? 73.338 128.096 73.077 1.00 77.27 207 LYS C N 1
ATOM 10648 C CA . LYS C 3 207 ? 74.469 128.369 72.193 1.00 73.10 207 LYS C CA 1
ATOM 10649 C C . LYS C 3 207 ? 75.738 128.625 72.991 1.00 73.82 207 LYS C C 1
ATOM 10650 O O . LYS C 3 207 ? 76.815 128.129 72.641 1.00 76.36 207 LYS C O 1
ATOM 10656 N N . ARG C 3 208 ? 75.628 129.408 74.067 1.00 69.93 208 ARG C N 1
ATOM 10657 C CA . ARG C 3 208 ? 76.787 129.745 74.879 1.00 69.07 208 ARG C CA 1
ATOM 10658 C C . ARG C 3 208 ? 77.243 128.585 75.751 1.00 73.51 208 ARG C C 1
ATOM 10659 O O . ARG C 3 208 ? 78.368 128.619 76.258 1.00 72.76 208 ARG C O 1
ATOM 10667 N N . LEU C 3 209 ? 76.391 127.578 75.958 1.00 72.77 209 LEU C N 1
ATOM 10668 C CA . LEU C 3 209 ? 76.807 126.397 76.707 1.00 68.65 209 LEU C CA 1
ATOM 10669 C C . LEU C 3 209 ? 77.859 125.605 75.941 1.00 67.86 209 LEU C C 1
ATOM 10670 O O . LEU C 3 209 ? 78.851 125.155 76.524 1.00 70.26 209 LEU C O 1
ATOM 10675 N N . TYR C 3 210 ? 77.668 125.440 74.634 1.00 64.49 210 TYR C N 1
ATOM 10676 C CA . TYR C 3 210 ? 78.656 124.774 73.800 1.00 63.08 210 TYR C CA 1
ATOM 10677 C C . TYR C 3 210 ? 79.612 125.741 73.119 1.00 66.16 210 TYR C C 1
ATOM 10678 O O . TYR C 3 210 ? 80.666 125.309 72.648 1.00 71.70 210 TYR C O 1
ATOM 10687 N N . GLY C 3 211 ? 79.273 127.030 73.056 1.00 64.02 211 GLY C N 1
ATOM 10688 C CA . GLY C 3 211 ? 80.185 128.000 72.470 1.00 61.20 211 GLY C CA 1
ATOM 10689 C C . GLY C 3 211 ? 81.449 128.204 73.285 1.00 64.62 211 GLY C C 1
ATOM 10690 O O . GLY C 3 211 ? 82.553 128.247 72.734 1.00 65.80 211 GLY C O 1
ATOM 10691 N N . ILE C 3 212 ? 81.311 128.312 74.610 1.00 66.43 212 ILE C N 1
ATOM 10692 C CA . ILE C 3 212 ? 82.474 128.479 75.474 1.00 62.22 212 ILE C CA 1
ATOM 10693 C C . ILE C 3 212 ? 83.274 127.197 75.633 1.00 64.02 212 ILE C C 1
ATOM 10694 O O . ILE C 3 212 ? 84.411 127.245 76.111 1.00 72.33 212 ILE C O 1
ATOM 10699 N N . ALA C 3 213 ? 82.709 126.052 75.252 1.00 55.25 213 ALA C N 1
ATOM 10700 C CA . ALA C 3 213 ? 83.437 124.794 75.251 1.00 55.32 213 ALA C CA 1
ATOM 10701 C C . ALA C 3 213 ? 84.042 124.463 73.895 1.00 61.15 213 ALA C C 1
ATOM 10702 O O . ALA C 3 213 ? 84.976 123.658 73.828 1.00 61.97 213 ALA C O 1
ATOM 10704 N N . ALA C 3 214 ? 83.523 125.057 72.819 1.00 66.33 214 ALA C N 1
ATOM 10705 C CA . ALA C 3 214 ? 84.138 124.934 71.506 1.00 57.93 214 ALA C CA 1
ATOM 10706 C C . ALA C 3 214 ? 85.238 125.958 71.295 1.00 65.78 214 ALA C C 1
ATOM 10707 O O . ALA C 3 214 ? 86.132 125.729 70.471 1.00 72.44 214 ALA C O 1
ATOM 10709 N N . LEU C 3 215 ? 85.150 127.097 71.998 1.00 72.46 215 LEU C N 1
ATOM 10710 C CA . LEU C 3 215 ? 86.136 128.185 71.973 1.00 67.19 215 LEU C CA 1
ATOM 10711 C C . LEU C 3 215 ? 86.294 128.795 70.581 1.00 66.00 215 LEU C C 1
ATOM 10712 O O . LEU C 3 215 ? 87.350 129.329 70.251 1.00 66.82 215 LEU C O 1
ATOM 10717 N N . GLY C 3 216 ? 85.244 128.744 69.762 1.00 68.42 216 GLY C N 1
ATOM 10718 C CA . GLY C 3 216 ? 85.317 129.263 68.409 1.00 67.87 216 GLY C CA 1
ATOM 10719 C C . GLY C 3 216 ? 86.197 128.421 67.511 1.00 66.79 216 GLY C C 1
ATOM 10720 O O . GLY C 3 216 ? 87.269 128.866 67.094 1.00 71.88 216 GLY C O 1
ATOM 10721 N N . TRP C 3 217 ? 85.756 127.198 67.212 1.00 60.45 217 TRP C N 1
ATOM 10722 C CA . TRP C 3 217 ? 86.630 126.229 66.559 1.00 62.06 217 TRP C CA 1
ATOM 10723 C C . TRP C 3 217 ? 86.846 126.551 65.082 1.00 71.72 217 TRP C C 1
ATOM 10724 O O . TRP C 3 217 ? 87.959 126.371 64.567 1.00 73.90 217 TRP C O 1
ATOM 10735 N N . ARG C 3 218 ? 85.773 126.942 64.377 1.00 69.44 218 ARG C N 1
ATOM 10736 C CA . ARG C 3 218 ? 85.717 127.458 63.002 1.00 61.91 218 ARG C CA 1
ATOM 10737 C C . ARG C 3 218 ? 85.981 126.422 61.913 1.00 68.59 218 ARG C C 1
ATOM 10738 O O . ARG C 3 218 ? 85.726 126.698 60.736 1.00 76.10 218 ARG C O 1
ATOM 10746 N N . GLY C 3 219 ? 86.447 125.230 62.280 1.00 67.32 219 GLY C N 1
ATOM 10747 C CA . GLY C 3 219 ? 86.772 124.204 61.301 1.00 65.05 219 GLY C CA 1
ATOM 10748 C C . GLY C 3 219 ? 87.883 124.565 60.340 1.00 67.27 219 GLY C C 1
ATOM 10749 O O . GLY C 3 219 ? 87.875 124.101 59.196 1.00 68.27 219 GLY C O 1
ATOM 10750 N N . SER C 3 220 ? 88.846 125.374 60.776 1.00 67.18 220 SER C N 1
ATOM 10751 C CA . SER C 3 220 ? 89.872 125.895 59.882 1.00 63.29 220 SER C CA 1
ATOM 10752 C C . SER C 3 220 ? 90.896 124.825 59.532 1.00 69.74 220 SER C C 1
ATOM 10753 O O . SER C 3 220 ? 91.297 124.029 60.386 1.00 74.12 220 SER C O 1
ATOM 10756 N N . ALA C 3 221 ? 91.327 124.820 58.266 1.00 69.58 221 ALA C N 1
ATOM 10757 C CA . ALA C 3 221 ? 92.287 123.821 57.805 1.00 63.40 221 ALA C CA 1
ATOM 10758 C C . ALA C 3 221 ? 93.663 124.031 58.419 1.00 69.05 221 ALA C C 1
ATOM 10759 O O . ALA C 3 221 ? 94.416 123.066 58.590 1.00 70.59 221 ALA C O 1
ATOM 10761 N N . ARG C 3 222 ? 94.016 125.279 58.736 1.00 74.53 222 ARG C N 1
ATOM 10762 C CA . ARG C 3 222 ? 95.207 125.533 59.539 1.00 69.51 222 ARG C CA 1
ATOM 10763 C C . ARG C 3 222 ? 95.037 124.984 60.949 1.00 68.72 222 ARG C C 1
ATOM 10764 O O . ARG C 3 222 ? 95.981 124.438 61.529 1.00 72.53 222 ARG C O 1
ATOM 10772 N N . HIS C 3 223 ? 93.835 125.119 61.509 1.00 66.03 223 HIS C N 1
ATOM 10773 C CA . HIS C 3 223 ? 93.550 124.573 62.831 1.00 63.05 223 HIS C CA 1
ATOM 10774 C C . HIS C 3 223 ? 93.423 123.058 62.787 1.00 61.86 223 HIS C C 1
ATOM 10775 O O . HIS C 3 223 ? 93.707 122.385 63.783 1.00 62.81 223 HIS C O 1
ATOM 10782 N N . TRP C 3 224 ? 92.997 122.509 61.646 1.00 59.62 224 TRP C N 1
ATOM 10783 C CA . TRP C 3 224 ? 92.850 121.064 61.525 1.00 60.01 224 TRP C CA 1
ATOM 10784 C C . TRP C 3 224 ? 94.198 120.358 61.486 1.00 64.48 224 TRP C C 1
ATOM 10785 O O . TRP C 3 224 ? 94.307 119.224 61.959 1.00 63.86 224 TRP C O 1
ATOM 10796 N N . HIS C 3 225 ? 95.232 121.013 60.949 1.00 71.08 225 HIS C N 1
ATOM 10797 C CA . HIS C 3 225 ? 96.572 120.430 60.926 1.00 67.11 225 HIS C CA 1
ATOM 10798 C C . HIS C 3 225 ? 97.138 120.290 62.334 1.00 69.58 225 HIS C C 1
ATOM 10799 O O . HIS C 3 225 ? 97.631 119.218 62.717 1.00 67.64 225 HIS C O 1
ATOM 10806 N N . ARG C 3 226 ? 97.060 121.366 63.122 1.00 59.28 226 ARG C N 1
ATOM 10807 C CA . ARG C 3 226 ? 97.494 121.324 64.512 1.00 55.23 226 ARG C CA 1
ATOM 10808 C C . ARG C 3 226 ? 96.625 120.392 65.343 1.00 58.00 226 ARG C C 1
ATOM 10809 O O . ARG C 3 226 ? 97.134 119.723 66.248 1.00 63.64 226 ARG C O 1
ATOM 10817 N N . TYR C 3 227 ? 95.327 120.326 65.034 1.00 63.22 227 TYR C N 1
ATOM 10818 C CA . TYR C 3 227 ? 94.424 119.411 65.723 1.00 58.18 227 TYR C CA 1
ATOM 10819 C C . TYR C 3 227 ? 94.789 117.957 65.464 1.00 58.08 227 TYR C C 1
ATOM 10820 O O . TYR C 3 227 ? 94.803 117.142 66.393 1.00 62.81 227 TYR C O 1
ATOM 10829 N N . GLU C 3 228 ? 95.083 117.612 64.208 1.00 63.43 228 GLU C N 1
ATOM 10830 C CA . GLU C 3 228 ? 95.443 116.238 63.881 1.00 61.27 228 GLU C CA 1
ATOM 10831 C C . GLU C 3 228 ? 96.801 115.869 64.463 1.00 66.34 228 GLU C C 1
ATOM 10832 O O . GLU C 3 228 ? 96.988 114.740 64.929 1.00 71.50 228 GLU C O 1
ATOM 10838 N N . MET C 3 229 ? 97.752 116.813 64.466 1.00 65.36 229 MET C N 1
ATOM 10839 C CA . MET C 3 229 ? 99.047 116.552 65.091 1.00 60.61 229 MET C CA 1
ATOM 10840 C C . MET C 3 229 ? 98.918 116.367 66.599 1.00 65.67 229 MET C C 1
ATOM 10841 O O . MET C 3 229 ? 99.558 115.480 67.176 1.00 68.24 229 MET C O 1
ATOM 10846 N N . ALA C 3 230 ? 98.084 117.185 67.250 1.00 58.12 230 ALA C N 1
ATOM 10847 C CA . ALA C 3 230 ? 97.869 117.050 68.686 1.00 50.01 230 ALA C CA 1
ATOM 10848 C C . ALA C 3 230 ? 97.146 115.757 69.026 1.00 56.26 230 ALA C C 1
ATOM 10849 O O . ALA C 3 230 ? 97.456 115.125 70.037 1.00 60.23 230 ALA C O 1
ATOM 10851 N N . SER C 3 231 ? 96.185 115.347 68.195 1.00 53.86 231 SER C N 1
ATOM 10852 C CA . SER C 3 231 ? 95.494 114.082 68.421 1.00 43.94 231 SER C CA 1
ATOM 10853 C C . SER C 3 231 ? 96.425 112.893 68.218 1.00 48.24 231 SER C C 1
ATOM 10854 O O . SER C 3 231 ? 96.357 111.917 68.972 1.00 62.11 231 SER C O 1
ATOM 10857 N N . ILE C 3 232 ? 97.313 112.967 67.219 1.00 48.75 232 ILE C N 1
ATOM 10858 C CA . ILE C 3 232 ? 98.290 111.904 66.988 1.00 54.25 232 ILE C CA 1
ATOM 10859 C C . ILE C 3 232 ? 99.271 111.802 68.151 1.00 55.76 232 ILE C C 1
ATOM 10860 O O . ILE C 3 232 ? 99.553 110.701 68.647 1.00 61.97 232 ILE C O 1
ATOM 10865 N N . LEU C 3 233 ? 99.777 112.941 68.632 1.00 53.03 233 LEU C N 1
ATOM 10866 C CA . LEU C 3 233 ? 100.718 112.906 69.748 1.00 48.93 233 LEU C CA 1
ATOM 10867 C C . LEU C 3 233 ? 100.027 112.514 71.050 1.00 47.29 233 LEU C C 1
ATOM 10868 O O . LEU C 3 233 ? 100.620 111.823 71.879 1.00 53.32 233 LEU C O 1
ATOM 10873 N N . LEU C 3 234 ? 98.765 112.912 71.237 1.00 45.70 234 LEU C N 1
ATOM 10874 C CA . LEU C 3 234 ? 98.014 112.481 72.412 1.00 49.05 234 LEU C CA 1
ATOM 10875 C C . LEU C 3 234 ? 97.717 110.988 72.378 1.00 48.46 234 LEU C C 1
ATOM 10876 O O . LEU C 3 234 ? 97.721 110.341 73.425 1.00 48.58 234 LEU C O 1
ATOM 10881 N N . ALA C 3 235 ? 97.491 110.421 71.191 1.00 50.18 235 ALA C N 1
ATOM 10882 C CA . ALA C 3 235 ? 97.346 108.974 71.073 1.00 44.88 235 ALA C CA 1
ATOM 10883 C C . ALA C 3 235 ? 98.661 108.249 71.360 1.00 58.69 235 ALA C C 1
ATOM 10884 O O . ALA C 3 235 ? 98.675 107.231 72.066 1.00 62.88 235 ALA C O 1
ATOM 10886 N N . GLY C 3 236 ? 99.777 108.770 70.839 1.00 48.33 236 GLY C N 1
ATOM 10887 C CA . GLY C 3 236 ? 101.097 108.203 71.055 1.00 42.79 236 GLY C CA 1
ATOM 10888 C C . GLY C 3 236 ? 101.722 108.493 72.400 1.00 50.31 236 GLY C C 1
ATOM 10889 O O . GLY C 3 236 ? 102.841 108.039 72.678 1.00 65.03 236 GLY C O 1
ATOM 10890 N N . LEU C 3 237 ? 101.054 109.310 73.211 1.00 43.50 237 LEU C N 1
ATOM 10891 C CA . LEU C 3 237 ? 101.353 109.439 74.630 1.00 46.94 237 LEU C CA 1
ATOM 10892 C C . LEU C 3 237 ? 100.382 108.670 75.510 1.00 45.91 237 LEU C C 1
ATOM 10893 O O . LEU C 3 237 ? 100.772 108.231 76.593 1.00 48.88 237 LEU C O 1
ATOM 10898 N N . SER C 3 238 ? 99.135 108.485 75.067 1.00 44.33 238 SER C N 1
ATOM 10899 C CA . SER C 3 238 ? 98.119 107.803 75.854 1.00 44.42 238 SER C CA 1
ATOM 10900 C C . SER C 3 238 ? 98.166 106.291 75.725 1.00 38.85 238 SER C C 1
ATOM 10901 O O . SER C 3 238 ? 97.649 105.601 76.610 1.00 44.22 238 SER C O 1
ATOM 10904 N N . THR C 3 239 ? 98.731 105.760 74.640 1.00 37.62 239 THR C N 1
ATOM 10905 C CA . THR C 3 239 ? 98.983 104.319 74.588 1.00 46.28 239 THR C CA 1
ATOM 10906 C C . THR C 3 239 ? 99.991 103.852 75.647 1.00 52.45 239 THR C C 1
ATOM 10907 O O . THR C 3 239 ? 99.637 102.952 76.437 1.00 55.31 239 THR C O 1
ATOM 10911 N N . PRO C 3 240 ? 101.210 104.426 75.778 1.00 48.80 240 PRO C N 1
ATOM 10912 C CA . PRO C 3 240 ? 102.061 103.993 76.891 1.00 41.35 240 PRO C CA 1
ATOM 10913 C C . PRO C 3 240 ? 101.567 104.477 78.235 1.00 43.82 240 PRO C C 1
ATOM 10914 O O . PRO C 3 240 ? 101.883 103.840 79.242 1.00 45.32 240 PRO C O 1
ATOM 10918 N N . LEU C 3 241 ? 100.774 105.554 78.272 1.00 47.72 241 LEU C N 1
ATOM 10919 C CA . LEU C 3 241 ? 100.114 105.963 79.508 1.00 43.91 241 LEU C CA 1
ATOM 10920 C C . LEU C 3 241 ? 99.195 104.874 80.035 1.00 50.73 241 LEU C C 1
ATOM 10921 O O . LEU C 3 241 ? 99.296 104.490 81.200 1.00 59.09 241 LEU C O 1
ATOM 10926 N N . VAL C 3 242 ? 98.294 104.363 79.193 1.00 51.47 242 VAL C N 1
ATOM 10927 C CA . VAL C 3 242 ? 97.330 103.386 79.686 1.00 45.97 242 VAL C CA 1
ATOM 10928 C C . VAL C 3 242 ? 98.004 102.045 79.964 1.00 47.09 242 VAL C C 1
ATOM 10929 O O . VAL C 3 242 ? 97.635 101.352 80.928 1.00 47.45 242 VAL C O 1
ATOM 10933 N N . VAL C 3 243 ? 99.049 101.695 79.196 1.00 45.72 243 VAL C N 1
ATOM 10934 C CA . VAL C 3 243 ? 99.791 100.475 79.506 1.00 44.02 243 VAL C CA 1
ATOM 10935 C C . VAL C 3 243 ? 100.530 100.622 80.835 1.00 47.07 243 VAL C C 1
ATOM 10936 O O . VAL C 3 243 ? 100.538 99.698 81.654 1.00 51.08 243 VAL C O 1
ATOM 10940 N N . SER C 3 244 ? 101.076 101.812 81.111 1.00 49.37 244 SER C N 1
ATOM 10941 C CA . SER C 3 244 ? 101.782 102.038 82.368 1.00 47.74 244 SER C CA 1
ATOM 10942 C C . SER C 3 244 ? 100.828 102.090 83.555 1.00 46.84 244 SER C C 1
ATOM 10943 O O . SER C 3 244 ? 101.176 101.629 84.644 1.00 60.58 244 SER C O 1
ATOM 10946 N N . VAL C 3 245 ? 99.629 102.646 83.365 1.00 39.02 245 VAL C N 1
ATOM 10947 C CA . VAL C 3 245 ? 98.636 102.690 84.438 1.00 46.18 245 VAL C CA 1
ATOM 10948 C C . VAL C 3 245 ? 98.190 101.284 84.819 1.00 49.38 245 VAL C C 1
ATOM 10949 O O . VAL C 3 245 ? 98.174 100.923 86.003 1.00 47.54 245 VAL C O 1
ATOM 10953 N N . HIS C 3 246 ? 97.870 100.451 83.830 1.00 51.62 246 HIS C N 1
ATOM 10954 C CA . HIS C 3 246 ? 97.450 99.102 84.186 1.00 39.41 246 HIS C CA 1
ATOM 10955 C C . HIS C 3 246 ? 98.616 98.215 84.611 1.00 52.77 246 HIS C C 1
ATOM 10956 O O . HIS C 3 246 ? 98.412 97.286 85.401 1.00 57.07 246 HIS C O 1
ATOM 10963 N N . SER C 3 247 ? 99.840 98.530 84.178 1.00 48.93 247 SER C N 1
ATOM 10964 C CA . SER C 3 247 ? 101.018 97.863 84.718 1.00 41.24 247 SER C CA 1
ATOM 10965 C C . SER C 3 247 ? 101.247 98.232 86.178 1.00 47.33 247 SER C C 1
ATOM 10966 O O . SER C 3 247 ? 101.625 97.378 86.978 1.00 50.47 247 SER C O 1
ATOM 10969 N N . ILE C 3 248 ? 101.011 99.492 86.547 1.00 44.93 248 ILE C N 1
ATOM 10970 C CA . ILE C 3 248 ? 101.187 99.928 87.932 1.00 42.33 248 ILE C CA 1
ATOM 10971 C C . ILE C 3 248 ? 100.105 99.325 88.831 1.00 46.02 248 ILE C C 1
ATOM 10972 O O . ILE C 3 248 ? 100.369 98.924 89.976 1.00 52.62 248 ILE C O 1
ATOM 10977 N N . ILE C 3 249 ? 98.876 99.225 88.317 1.00 45.50 249 ILE C N 1
ATOM 10978 C CA . ILE C 3 249 ? 97.811 98.537 89.043 1.00 44.79 249 ILE C CA 1
ATOM 10979 C C . ILE C 3 249 ? 98.076 97.032 89.132 1.00 42.45 249 ILE C C 1
ATOM 10980 O O . ILE C 3 249 ? 97.648 96.382 90.088 1.00 45.29 249 ILE C O 1
ATOM 10985 N N . SER C 3 250 ? 98.810 96.455 88.184 1.00 41.78 250 SER C N 1
ATOM 10986 C CA . SER C 3 250 ? 99.341 95.112 88.405 1.00 40.31 250 SER C CA 1
ATOM 10987 C C . SER C 3 250 ? 100.426 95.116 89.472 1.00 44.21 250 SER C C 1
ATOM 10988 O O . SER C 3 250 ? 100.559 94.164 90.251 1.00 47.64 250 SER C O 1
ATOM 10991 N N . LEU C 3 251 ? 101.230 96.176 89.501 1.00 45.88 251 LEU C N 1
ATOM 10992 C CA . LEU C 3 251 ? 102.394 96.221 90.369 1.00 36.45 251 LEU C CA 1
ATOM 10993 C C . LEU C 3 251 ? 102.023 96.408 91.828 1.00 43.33 251 LEU C C 1
ATOM 10994 O O . LEU C 3 251 ? 102.801 96.003 92.692 1.00 48.84 251 LEU C O 1
ATOM 10999 N N . ASP C 3 252 ? 100.829 96.938 92.124 1.00 51.38 252 ASP C N 1
ATOM 11000 C CA . ASP C 3 252 ? 100.464 97.069 93.539 1.00 45.23 252 ASP C CA 1
ATOM 11001 C C . ASP C 3 252 ? 100.075 95.736 94.181 1.00 43.47 252 ASP C C 1
ATOM 11002 O O . ASP C 3 252 ? 99.697 95.717 95.352 1.00 53.59 252 ASP C O 1
ATOM 11007 N N . PHE C 3 253 ? 100.077 94.651 93.420 1.00 32.12 253 PHE C N 1
ATOM 11008 C CA . PHE C 3 253 ? 100.225 93.306 93.943 1.00 39.32 253 PHE C CA 1
ATOM 11009 C C . PHE C 3 253 ? 101.593 92.724 93.638 1.00 41.06 253 PHE C C 1
ATOM 11010 O O . PHE C 3 253 ? 102.190 92.081 94.499 1.00 46.45 253 PHE C O 1
ATOM 11018 N N . ALA C 3 254 ? 102.134 93.000 92.450 1.00 44.25 254 ALA C N 1
ATOM 11019 C CA . ALA C 3 254 ? 103.322 92.297 91.979 1.00 25.73 254 ALA C CA 1
ATOM 11020 C C . ALA C 3 254 ? 104.613 92.729 92.671 1.00 32.21 254 ALA C C 1
ATOM 11021 O O . ALA C 3 254 ? 105.605 91.999 92.590 1.00 37.75 254 ALA C O 1
ATOM 11023 N N . ILE C 3 255 ? 104.638 93.880 93.353 1.00 34.66 255 ILE C N 1
ATOM 11024 C CA . ILE C 3 255 ? 105.825 94.244 94.126 1.00 32.95 255 ILE C CA 1
ATOM 11025 C C . ILE C 3 255 ? 105.825 93.622 95.510 1.00 34.57 255 ILE C C 1
ATOM 11026 O O . ILE C 3 255 ? 106.816 93.747 96.238 1.00 47.86 255 ILE C O 1
ATOM 11031 N N . SER C 3 256 ? 104.739 92.965 95.896 1.00 33.12 256 SER C N 1
ATOM 11032 C CA . SER C 3 256 ? 104.644 92.328 97.193 1.00 37.50 256 SER C CA 1
ATOM 11033 C C . SER C 3 256 ? 105.238 90.925 97.145 1.00 31.40 256 SER C C 1
ATOM 11034 O O . SER C 3 256 ? 105.451 90.344 96.082 1.00 35.84 256 SER C O 1
ATOM 11037 N N . GLN C 3 257 ? 105.490 90.374 98.327 1.00 39.71 257 GLN C N 1
ATOM 11038 C CA . GLN C 3 257 ? 106.057 89.043 98.467 1.00 43.35 257 GLN C CA 1
ATOM 11039 C C . GLN C 3 257 ? 104.996 87.963 98.620 1.00 34.91 257 GLN C C 1
ATOM 11040 O O . GLN C 3 257 ? 105.345 86.817 98.912 1.00 38.33 257 GLN C O 1
ATOM 11046 N N . VAL C 3 258 ? 103.725 88.310 98.447 1.00 34.64 258 VAL C N 1
ATOM 11047 C CA . VAL C 3 258 ? 102.608 87.359 98.556 1.00 42.55 258 VAL C CA 1
ATOM 11048 C C . VAL C 3 258 ? 102.730 86.318 97.446 1.00 41.81 258 VAL C C 1
ATOM 11049 O O . VAL C 3 258 ? 103.009 86.690 96.293 1.00 38.01 258 VAL C O 1
ATOM 11053 N N . PRO C 3 259 ? 102.595 85.017 97.751 1.00 48.47 259 PRO C N 1
ATOM 11054 C CA . PRO C 3 259 ? 102.817 83.981 96.723 1.00 51.06 259 PRO C CA 1
ATOM 11055 C C . PRO C 3 259 ? 101.858 84.032 95.545 1.00 45.03 259 PRO C C 1
ATOM 11056 O O . PRO C 3 259 ? 102.247 83.670 94.428 1.00 51.97 259 PRO C O 1
ATOM 11060 N N . GLY C 3 260 ? 100.624 84.473 95.751 1.00 39.86 260 GLY C N 1
ATOM 11061 C CA . GLY C 3 260 ? 99.756 84.691 94.614 1.00 50.14 260 GLY C CA 1
ATOM 11062 C C . GLY C 3 260 ? 99.996 85.982 93.876 1.00 46.99 260 GLY C C 1
ATOM 11063 O O . GLY C 3 260 ? 99.469 86.162 92.776 1.00 47.44 260 GLY C O 1
ATOM 11064 N N . TRP C 3 261 ? 100.789 86.879 94.453 1.00 43.65 261 TRP C N 1
ATOM 11065 C CA . TRP C 3 261 ? 100.983 88.210 93.904 1.00 36.82 261 TRP C CA 1
ATOM 11066 C C . TRP C 3 261 ? 102.368 88.428 93.321 1.00 37.92 261 TRP C C 1
ATOM 11067 O O . TRP C 3 261 ? 102.496 89.161 92.343 1.00 39.06 261 TRP C O 1
ATOM 11078 N N . GLN C 3 262 ? 103.403 87.788 93.871 1.00 44.99 262 GLN C N 1
ATOM 11079 C CA . GLN C 3 262 ? 104.753 87.827 93.301 1.00 35.91 262 GLN C CA 1
ATOM 11080 C C . GLN C 3 262 ? 104.756 86.944 92.051 1.00 42.55 262 GLN C C 1
ATOM 11081 O O . GLN C 3 262 ? 105.222 85.801 92.038 1.00 46.09 262 GLN C O 1
ATOM 11087 N N . VAL C 3 263 ? 104.163 87.483 90.989 1.00 37.29 263 VAL C N 1
ATOM 11088 C CA . VAL C 3 263 ? 104.067 86.842 89.685 1.00 40.19 263 VAL C CA 1
ATOM 11089 C C . VAL C 3 263 ? 104.434 87.902 88.662 1.00 37.70 263 VAL C C 1
ATOM 11090 O O . VAL C 3 263 ? 103.845 88.987 88.652 1.00 41.92 263 VAL C O 1
ATOM 11094 N N . THR C 3 264 ? 105.414 87.604 87.819 1.00 41.59 264 THR C N 1
ATOM 11095 C CA . THR C 3 264 ? 106.016 88.650 87.012 1.00 36.89 264 THR C CA 1
ATOM 11096 C C . THR C 3 264 ? 105.325 88.881 85.673 1.00 39.38 264 THR C C 1
ATOM 11097 O O . THR C 3 264 ? 105.656 89.856 84.993 1.00 35.93 264 THR C O 1
ATOM 11101 N N . VAL C 3 265 ? 104.354 88.044 85.288 1.00 42.12 265 VAL C N 1
ATOM 11102 C CA . VAL C 3 265 ? 103.598 88.280 84.061 1.00 33.33 265 VAL C CA 1
ATOM 11103 C C . VAL C 3 265 ? 102.379 89.164 84.328 1.00 38.11 265 VAL C C 1
ATOM 11104 O O . VAL C 3 265 ? 101.577 89.411 83.413 1.00 46.78 265 VAL C O 1
ATOM 11108 N N . PHE C 3 266 ? 102.214 89.644 85.562 1.00 45.38 266 PHE C N 1
ATOM 11109 C CA . PHE C 3 266 ? 101.099 90.532 85.888 1.00 40.46 266 PHE C CA 1
ATOM 11110 C C . PHE C 3 266 ? 100.960 91.831 85.098 1.00 36.73 266 PHE C C 1
ATOM 11111 O O . PHE C 3 266 ? 99.807 92.215 84.870 1.00 49.57 266 PHE C O 1
ATOM 11119 N N . PRO C 3 267 ? 101.998 92.577 84.698 1.00 41.33 267 PRO C N 1
ATOM 11120 C CA . PRO C 3 267 ? 101.720 93.809 83.914 1.00 41.48 267 PRO C CA 1
ATOM 11121 C C . PRO C 3 267 ? 101.087 93.538 82.551 1.00 40.76 267 PRO C C 1
ATOM 11122 O O . PRO C 3 267 ? 100.024 94.126 82.283 1.00 42.21 267 PRO C O 1
ATOM 11126 N N . PRO C 3 268 ? 101.605 92.640 81.678 1.00 48.05 268 PRO C N 1
ATOM 11127 C CA . PRO C 3 268 ? 100.827 92.378 80.452 1.00 39.16 268 PRO C CA 1
ATOM 11128 C C . PRO C 3 268 ? 99.563 91.570 80.703 1.00 47.23 268 PRO C C 1
ATOM 11129 O O . PRO C 3 268 ? 98.596 91.711 79.945 1.00 49.05 268 PRO C O 1
ATOM 11133 N N . TYR C 3 269 ? 99.533 90.761 81.767 1.00 44.95 269 TYR C N 1
ATOM 11134 C CA . TYR C 3 269 ? 98.334 90.012 82.126 1.00 33.14 269 TYR C CA 1
ATOM 11135 C C . TYR C 3 269 ? 97.203 90.941 82.558 1.00 46.65 269 TYR C C 1
ATOM 11136 O O . TYR C 3 269 ? 96.045 90.741 82.174 1.00 56.07 269 TYR C O 1
ATOM 11145 N N . PHE C 3 270 ? 97.527 91.988 83.319 1.00 40.84 270 PHE C N 1
ATOM 11146 C CA . PHE C 3 270 ? 96.533 92.961 83.750 1.00 31.16 270 PHE C CA 1
ATOM 11147 C C . PHE C 3 270 ? 96.128 93.883 82.616 1.00 40.59 270 PHE C C 1
ATOM 11148 O O . PHE C 3 270 ? 94.968 94.306 82.564 1.00 53.07 270 PHE C O 1
ATOM 11156 N N . VAL C 3 271 ? 97.062 94.206 81.711 1.00 40.57 271 VAL C N 1
ATOM 11157 C CA . VAL C 3 271 ? 96.711 94.931 80.488 1.00 36.31 271 VAL C CA 1
ATOM 11158 C C . VAL C 3 271 ? 95.698 94.142 79.664 1.00 39.31 271 VAL C C 1
ATOM 11159 O O . VAL C 3 271 ? 94.670 94.681 79.232 1.00 47.24 271 VAL C O 1
ATOM 11163 N N . ALA C 3 272 ? 95.947 92.842 79.485 1.00 40.81 272 ALA C N 1
ATOM 11164 C CA . ALA C 3 272 ? 95.035 92.001 78.718 1.00 37.10 272 ALA C CA 1
ATOM 11165 C C . ALA C 3 272 ? 93.688 91.833 79.414 1.00 41.12 272 ALA C C 1
ATOM 11166 O O . ALA C 3 272 ? 92.644 91.872 78.756 1.00 51.12 272 ALA C O 1
ATOM 11168 N N . GLY C 3 273 ? 93.690 91.658 80.739 1.00 46.83 273 GLY C N 1
ATOM 11169 C CA . GLY C 3 273 ? 92.436 91.529 81.469 1.00 47.81 273 GLY C CA 1
ATOM 11170 C C . GLY C 3 273 ? 91.613 92.801 81.463 1.00 45.34 273 GLY C C 1
ATOM 11171 O O . GLY C 3 273 ? 90.381 92.757 81.381 1.00 49.35 273 GLY C O 1
ATOM 11172 N N . ALA C 3 274 ? 92.284 93.950 81.523 1.00 42.54 274 ALA C N 1
ATOM 11173 C CA . ALA C 3 274 ? 91.586 95.222 81.456 1.00 39.89 274 ALA C CA 1
ATOM 11174 C C . ALA C 3 274 ? 90.995 95.466 80.074 1.00 43.46 274 ALA C C 1
ATOM 11175 O O . ALA C 3 274 ? 89.851 95.908 79.965 1.00 48.78 274 ALA C O 1
ATOM 11177 N N . VAL C 3 275 ? 91.739 95.162 79.006 1.00 44.12 275 VAL C N 1
ATOM 11178 C CA . VAL C 3 275 ? 91.174 95.307 77.661 1.00 41.02 275 VAL C CA 1
ATOM 11179 C C . VAL C 3 275 ? 90.029 94.315 77.431 1.00 41.39 275 VAL C C 1
ATOM 11180 O O . VAL C 3 275 ? 89.015 94.657 76.802 1.00 49.03 275 VAL C O 1
ATOM 11184 N N . PHE C 3 276 ? 90.141 93.113 78.003 1.00 38.04 276 PHE C N 1
ATOM 11185 C CA . PHE C 3 276 ? 89.096 92.095 77.931 1.00 35.77 276 PHE C CA 1
ATOM 11186 C C . PHE C 3 276 ? 87.794 92.569 78.576 1.00 44.73 276 PHE C C 1
ATOM 11187 O O . PHE C 3 276 ? 86.732 92.597 77.933 1.00 55.72 276 PHE C O 1
ATOM 11195 N N . ALA C 3 277 ? 87.873 92.994 79.844 1.00 45.62 277 ALA C N 1
ATOM 11196 C CA . ALA C 3 277 ? 86.695 93.478 80.557 1.00 39.75 277 ALA C CA 1
ATOM 11197 C C . ALA C 3 277 ? 86.170 94.775 79.965 1.00 47.78 277 ALA C C 1
ATOM 11198 O O . ALA C 3 277 ? 84.953 95.013 79.968 1.00 44.02 277 ALA C O 1
ATOM 11200 N N . GLY C 3 278 ? 87.071 95.609 79.443 1.00 43.81 278 GLY C N 1
ATOM 11201 C CA . GLY C 3 278 ? 86.657 96.861 78.849 1.00 37.65 278 GLY C CA 1
ATOM 11202 C C . GLY C 3 278 ? 85.831 96.669 77.596 1.00 35.76 278 GLY C C 1
ATOM 11203 O O . GLY C 3 278 ? 84.768 97.263 77.468 1.00 48.52 278 GLY C O 1
ATOM 11204 N N . PHE C 3 279 ? 86.311 95.847 76.651 1.00 48.17 279 PHE C N 1
ATOM 11205 C CA . PHE C 3 279 ? 85.488 95.552 75.479 1.00 45.08 279 PHE C CA 1
ATOM 11206 C C . PHE C 3 279 ? 84.245 94.740 75.800 1.00 48.20 279 PHE C C 1
ATOM 11207 O O . PHE C 3 279 ? 83.264 94.856 75.058 1.00 53.57 279 PHE C O 1
ATOM 11215 N N . ALA C 3 280 ? 84.239 93.961 76.889 1.00 43.65 280 ALA C N 1
ATOM 11216 C CA . ALA C 3 280 ? 82.984 93.360 77.340 1.00 41.56 280 ALA C CA 1
ATOM 11217 C C . ALA C 3 280 ? 81.961 94.427 77.719 1.00 48.24 280 ALA C C 1
ATOM 11218 O O . ALA C 3 280 ? 80.816 94.400 77.250 1.00 55.37 280 ALA C O 1
ATOM 11220 N N . MET C 3 281 ? 82.376 95.406 78.532 1.00 48.90 281 MET C N 1
ATOM 11221 C CA . MET C 3 281 ? 81.477 96.495 78.913 1.00 40.63 281 MET C CA 1
ATOM 11222 C C . MET C 3 281 ? 81.128 97.393 77.729 1.00 42.28 281 MET C C 1
ATOM 11223 O O . MET C 3 281 ? 79.994 97.881 77.638 1.00 55.31 281 MET C O 1
ATOM 11228 N N . VAL C 3 282 ? 82.080 97.603 76.814 1.00 50.69 282 VAL C N 1
ATOM 11229 C CA . VAL C 3 282 ? 81.839 98.415 75.623 1.00 47.87 282 VAL C CA 1
ATOM 11230 C C . VAL C 3 282 ? 80.789 97.764 74.735 1.00 47.37 282 VAL C C 1
ATOM 11231 O O . VAL C 3 282 ? 79.863 98.432 74.287 1.00 52.55 282 VAL C O 1
ATOM 11235 N N . LEU C 3 283 ? 80.889 96.450 74.503 1.00 52.54 283 LEU C N 1
ATOM 11236 C CA . LEU C 3 283 ? 79.871 95.762 73.708 1.00 48.06 283 LEU C CA 1
ATOM 11237 C C . LEU C 3 283 ? 78.520 95.760 74.415 1.00 47.43 283 LEU C C 1
ATOM 11238 O O . LEU C 3 283 ? 77.480 96.037 73.793 1.00 56.83 283 LEU C O 1
ATOM 11243 N N . LEU C 3 284 ? 78.537 95.523 75.733 1.00 50.95 284 LEU C N 1
ATOM 11244 C CA . LEU C 3 284 ? 77.331 95.508 76.552 1.00 48.64 284 LEU C CA 1
ATOM 11245 C C . LEU C 3 284 ? 76.647 96.868 76.630 1.00 49.99 284 LEU C C 1
ATOM 11246 O O . LEU C 3 284 ? 75.471 96.931 77.000 1.00 52.58 284 LEU C O 1
ATOM 11251 N N . LEU C 3 285 ? 77.356 97.958 76.319 1.00 53.33 285 LEU C N 1
ATOM 11252 C CA . LEU C 3 285 ? 76.722 99.268 76.258 1.00 51.64 285 LEU C CA 1
ATOM 11253 C C . LEU C 3 285 ? 76.584 99.849 74.851 1.00 51.82 285 LEU C C 1
ATOM 11254 O O . LEU C 3 285 ? 75.812 100.796 74.680 1.00 53.44 285 LEU C O 1
ATOM 11259 N N . MET C 3 286 ? 77.294 99.321 73.844 1.00 52.19 286 MET C N 1
ATOM 11260 C CA . MET C 3 286 ? 76.995 99.698 72.462 1.00 43.56 286 MET C CA 1
ATOM 11261 C C . MET C 3 286 ? 75.689 99.093 72.004 1.00 55.19 286 MET C C 1
ATOM 11262 O O . MET C 3 286 ? 74.926 99.751 71.291 1.00 59.86 286 MET C O 1
ATOM 11267 N N . ILE C 3 287 ? 75.450 97.820 72.358 1.00 52.43 287 ILE C N 1
ATOM 11268 C CA . ILE C 3 287 ? 74.311 97.090 71.791 1.00 42.52 287 ILE C CA 1
ATOM 11269 C C . ILE C 3 287 ? 72.956 97.709 72.148 1.00 53.31 287 ILE C C 1
ATOM 11270 O O . ILE C 3 287 ? 72.137 97.902 71.231 1.00 55.29 287 ILE C O 1
ATOM 11275 N N . PRO C 3 288 ? 72.666 98.094 73.411 1.00 51.85 288 PRO C N 1
ATOM 11276 C CA . PRO C 3 288 ? 71.438 98.879 73.634 1.00 54.03 288 PRO C CA 1
ATOM 11277 C C . PRO C 3 288 ? 71.450 100.255 72.985 1.00 54.33 288 PRO C C 1
ATOM 11278 O O . PRO C 3 288 ? 70.398 100.696 72.514 1.00 57.92 288 PRO C O 1
ATOM 11282 N N . VAL C 3 289 ? 72.598 100.935 72.927 1.00 52.24 289 VAL C N 1
ATOM 11283 C CA . VAL C 3 289 ? 72.675 102.239 72.270 1.00 53.02 289 VAL C CA 1
ATOM 11284 C C . VAL C 3 289 ? 72.429 102.102 70.769 1.00 53.34 289 VAL C C 1
ATOM 11285 O O . VAL C 3 289 ? 71.672 102.883 70.174 1.00 55.43 289 VAL C O 1
ATOM 11289 N N . ARG C 3 290 ? 73.021 101.076 70.150 1.00 56.11 290 ARG C N 1
ATOM 11290 C CA . ARG C 3 290 ? 72.799 100.792 68.736 1.00 57.83 290 ARG C CA 1
ATOM 11291 C C . ARG C 3 290 ? 71.351 100.417 68.438 1.00 60.20 290 ARG C C 1
ATOM 11292 O O . ARG C 3 290 ? 70.815 100.826 67.404 1.00 60.14 290 ARG C O 1
ATOM 11300 N N . THR C 3 291 ? 70.698 99.645 69.310 1.00 60.28 291 THR C N 1
ATOM 11301 C CA . THR C 3 291 ? 69.329 99.243 69.010 1.00 53.60 291 THR C CA 1
ATOM 11302 C C . THR C 3 291 ? 68.278 100.242 69.483 1.00 57.13 291 THR C C 1
ATOM 11303 O O . THR C 3 291 ? 67.116 100.117 69.086 1.00 64.08 291 THR C O 1
ATOM 11307 N N . PHE C 3 292 ? 68.643 101.232 70.305 1.00 57.84 292 PHE C N 1
ATOM 11308 C CA . PHE C 3 292 ? 67.679 102.212 70.783 1.00 57.54 292 PHE C CA 1
ATOM 11309 C C . PHE C 3 292 ? 67.810 103.571 70.115 1.00 54.57 292 PHE C C 1
ATOM 11310 O O . PHE C 3 292 ? 66.832 104.322 70.091 1.00 54.52 292 PHE C O 1
ATOM 11318 N N . TYR C 3 293 ? 68.978 103.901 69.579 1.00 60.59 293 TYR C N 1
ATOM 11319 C CA . TYR C 3 293 ? 69.159 105.070 68.736 1.00 60.13 293 TYR C CA 1
ATOM 11320 C C . TYR C 3 293 ? 69.417 104.619 67.306 1.00 60.05 293 TYR C C 1
ATOM 11321 O O . TYR C 3 293 ? 69.796 103.475 67.054 1.00 61.16 293 TYR C O 1
ATOM 11330 N N . GLY C 3 294 ? 69.209 105.525 66.359 1.00 61.38 294 GLY C N 1
ATOM 11331 C CA . GLY C 3 294 ? 69.360 105.159 64.963 1.00 64.49 294 GLY C CA 1
ATOM 11332 C C . GLY C 3 294 ? 70.799 105.098 64.493 1.00 67.83 294 GLY C C 1
ATOM 11333 O O . GLY C 3 294 ? 71.190 105.838 63.586 1.00 69.35 294 GLY C O 1
ATOM 11334 N N . PHE C 3 295 ? 71.599 104.215 65.094 1.00 59.07 295 PHE C N 1
ATOM 11335 C CA . PHE C 3 295 ? 73.031 104.147 64.832 1.00 58.82 295 PHE C CA 1
ATOM 11336 C C . PHE C 3 295 ? 73.429 102.813 64.211 1.00 60.78 295 PHE C C 1
ATOM 11337 O O . PHE C 3 295 ? 74.565 102.366 64.372 1.00 59.28 295 PHE C O 1
ATOM 11345 N N . GLU C 3 296 ? 72.501 102.157 63.511 1.00 63.51 296 GLU C N 1
ATOM 11346 C CA . GLU C 3 296 ? 72.858 100.938 62.794 1.00 61.30 296 GLU C CA 1
ATOM 11347 C C . GLU C 3 296 ? 73.739 101.237 61.589 1.00 62.15 296 GLU C C 1
ATOM 11348 O O . GLU C 3 296 ? 74.520 100.377 61.167 1.00 60.49 296 GLU C O 1
ATOM 11354 N N . ASN C 3 297 ? 73.626 102.440 61.020 1.00 67.55 297 ASN C N 1
ATOM 11355 C CA . ASN C 3 297 ? 74.490 102.814 59.907 1.00 67.29 297 ASN C CA 1
ATOM 11356 C C . ASN C 3 297 ? 75.903 103.130 60.373 1.00 68.39 297 ASN C C 1
ATOM 11357 O O . ASN C 3 297 ? 76.856 102.966 59.604 1.00 70.82 297 ASN C O 1
ATOM 11362 N N . TYR C 3 298 ? 76.061 103.575 61.618 1.00 62.94 298 TYR C N 1
ATOM 11363 C CA . TYR C 3 298 ? 77.359 103.991 62.141 1.00 54.57 298 TYR C CA 1
ATOM 11364 C C . TYR C 3 298 ? 78.029 102.879 62.942 1.00 61.32 298 TYR C C 1
ATOM 11365 O O . TYR C 3 298 ? 79.148 102.469 62.623 1.00 66.15 298 TYR C O 1
ATOM 11374 N N . ILE C 3 299 ? 77.363 102.383 63.978 1.00 58.10 299 ILE C N 1
ATOM 11375 C CA . ILE C 3 299 ? 77.811 101.195 64.693 1.00 49.26 299 ILE C CA 1
ATOM 11376 C C . ILE C 3 299 ? 77.211 99.998 63.968 1.00 54.12 299 ILE C C 1
ATOM 11377 O O . ILE C 3 299 ? 75.992 99.822 63.949 1.00 61.41 299 ILE C O 1
ATOM 11382 N N . THR C 3 300 ? 78.062 99.181 63.359 1.00 58.19 300 THR C N 1
ATOM 11383 C CA . THR C 3 300 ? 77.618 98.142 62.444 1.00 55.99 300 THR C CA 1
ATOM 11384 C C . THR C 3 300 ? 77.910 96.754 63.006 1.00 56.74 300 THR C C 1
ATOM 11385 O O . THR C 3 300 ? 78.531 96.582 64.064 1.00 59.30 300 THR C O 1
ATOM 11389 N N . LEU C 3 301 ? 77.442 95.749 62.261 1.00 57.85 301 LEU C N 1
ATOM 11390 C CA . LEU C 3 301 ? 77.764 94.364 62.578 1.00 63.01 301 LEU C CA 1
ATOM 11391 C C . LEU C 3 301 ? 79.252 94.093 62.422 1.00 64.71 301 LEU C C 1
ATOM 11392 O O . LEU C 3 301 ? 79.803 93.253 63.137 1.00 64.84 301 LEU C O 1
ATOM 11397 N N . HIS C 3 302 ? 79.919 94.807 61.511 1.00 62.85 302 HIS C N 1
ATOM 11398 C CA . HIS C 3 302 ? 81.372 94.724 61.418 1.00 57.19 302 HIS C CA 1
ATOM 11399 C C . HIS C 3 302 ? 82.043 95.307 62.656 1.00 58.49 302 HIS C C 1
ATOM 11400 O O . HIS C 3 302 ? 83.070 94.786 63.104 1.00 67.30 302 HIS C O 1
ATOM 11407 N N . HIS C 3 303 ? 81.477 96.384 63.218 1.00 50.75 303 HIS C N 1
ATOM 11408 C CA . HIS C 3 303 ? 81.985 96.943 64.471 1.00 53.30 303 HIS C CA 1
ATOM 11409 C C . HIS C 3 303 ? 81.857 95.946 65.613 1.00 59.10 303 HIS C C 1
ATOM 11410 O O . HIS C 3 303 ? 82.805 95.752 66.387 1.00 59.74 303 HIS C O 1
ATOM 11417 N N . LEU C 3 304 ? 80.693 95.292 65.721 1.00 58.35 304 LEU C N 1
ATOM 11418 C CA . LEU C 3 304 ? 80.502 94.275 66.754 1.00 48.30 304 LEU C CA 1
ATOM 11419 C C . LEU C 3 304 ? 81.420 93.077 66.535 1.00 52.34 304 LEU C C 1
ATOM 11420 O O . LEU C 3 304 ? 81.959 92.515 67.497 1.00 63.41 304 LEU C O 1
ATOM 11425 N N . ASP C 3 305 ? 81.631 92.700 65.270 1.00 46.44 305 ASP C N 1
ATOM 11426 C CA . ASP C 3 305 ? 82.499 91.578 64.926 1.00 45.15 305 ASP C CA 1
ATOM 11427 C C . ASP C 3 305 ? 83.949 91.851 65.311 1.00 49.79 305 ASP C C 1
ATOM 11428 O O . ASP C 3 305 ? 84.614 90.999 65.908 1.00 58.95 305 ASP C O 1
ATOM 11433 N N . VAL C 3 306 ? 84.449 93.051 65.008 1.00 50.81 306 VAL C N 1
ATOM 11434 C CA . VAL C 3 306 ? 85.847 93.337 65.318 1.00 45.69 306 VAL C CA 1
ATOM 11435 C C . VAL C 3 306 ? 86.039 93.592 66.816 1.00 52.33 306 VAL C C 1
ATOM 11436 O O . VAL C 3 306 ? 87.090 93.244 67.375 1.00 59.58 306 VAL C O 1
ATOM 11440 N N . MET C 3 307 ? 85.026 94.136 67.508 1.00 48.91 307 MET C N 1
ATOM 11441 C CA . MET C 3 307 ? 85.121 94.278 68.959 1.00 44.82 307 MET C CA 1
ATOM 11442 C C . MET C 3 307 ? 85.124 92.919 69.651 1.00 49.05 307 MET C C 1
ATOM 11443 O O . MET C 3 307 ? 85.873 92.705 70.613 1.00 53.34 307 MET C O 1
ATOM 11448 N N . ALA C 3 308 ? 84.324 91.974 69.151 1.00 43.53 308 ALA C N 1
ATOM 11449 C CA . ALA C 3 308 ? 84.370 90.618 69.681 1.00 45.80 308 ALA C CA 1
ATOM 11450 C C . ALA C 3 308 ? 85.665 89.904 69.314 1.00 49.16 308 ALA C C 1
ATOM 11451 O O . ALA C 3 308 ? 86.117 89.031 70.060 1.00 43.96 308 ALA C O 1
ATOM 11453 N N . LYS C 3 309 ? 86.272 90.254 68.174 1.00 49.36 309 LYS C N 1
ATOM 11454 C CA . LYS C 3 309 ? 87.576 89.696 67.819 1.00 40.28 309 LYS C CA 1
ATOM 11455 C C . LYS C 3 309 ? 88.662 90.162 68.782 1.00 43.80 309 LYS C C 1
ATOM 11456 O O . LYS C 3 309 ? 89.524 89.369 69.187 1.00 49.32 309 LYS C O 1
ATOM 11462 N N . VAL C 3 310 ? 88.638 91.445 69.156 1.00 41.42 310 VAL C N 1
ATOM 11463 C CA . VAL C 3 310 ? 89.594 91.940 70.147 1.00 42.15 310 VAL C CA 1
ATOM 11464 C C . VAL C 3 310 ? 89.306 91.341 71.527 1.00 46.41 310 VAL C C 1
ATOM 11465 O O . VAL C 3 310 ? 90.243 91.050 72.289 1.00 51.21 310 VAL C O 1
ATOM 11469 N N . MET C 3 311 ? 88.022 91.114 71.856 1.00 44.36 311 MET C N 1
ATOM 11470 C CA . MET C 3 311 ? 87.668 90.363 73.065 1.00 39.42 311 MET C CA 1
ATOM 11471 C C . MET C 3 311 ? 88.263 88.964 73.062 1.00 49.10 311 MET C C 1
ATOM 11472 O O . MET C 3 311 ? 88.816 88.522 74.073 1.00 49.36 311 MET C O 1
ATOM 11477 N N . LEU C 3 312 ? 88.151 88.256 71.937 1.00 49.65 312 LEU C N 1
ATOM 11478 C CA . LEU C 3 312 ? 88.672 86.897 71.832 1.00 45.45 312 LEU C CA 1
ATOM 11479 C C . LEU C 3 312 ? 90.190 86.871 71.954 1.00 39.03 312 LEU C C 1
ATOM 11480 O O . LEU C 3 312 ? 90.743 86.018 72.659 1.00 44.31 312 LEU C O 1
ATOM 11485 N N . THR C 3 313 ? 90.868 87.833 71.318 1.00 37.45 313 THR C N 1
ATOM 11486 C CA . THR C 3 313 ? 92.326 87.909 71.386 1.00 41.35 313 THR C CA 1
ATOM 11487 C C . THR C 3 313 ? 92.810 88.188 72.806 1.00 44.26 313 THR C C 1
ATOM 11488 O O . THR C 3 313 ? 93.681 87.479 73.332 1.00 42.90 313 THR C O 1
ATOM 11492 N N . THR C 3 314 ? 92.227 89.196 73.459 1.00 48.48 314 THR C N 1
ATOM 11493 C CA . THR C 3 314 ? 92.692 89.560 74.792 1.00 44.03 314 THR C CA 1
ATOM 11494 C C . THR C 3 314 ? 92.281 88.530 75.837 1.00 46.79 314 THR C C 1
ATOM 11495 O O . THR C 3 314 ? 93.037 88.273 76.778 1.00 46.86 314 THR C O 1
ATOM 11499 N N . GLY C 3 315 ? 91.113 87.902 75.674 1.00 48.93 315 GLY C N 1
ATOM 11500 C CA . GLY C 3 315 ? 90.752 86.791 76.532 1.00 43.00 315 GLY C CA 1
ATOM 11501 C C . GLY C 3 315 ? 91.656 85.592 76.360 1.00 53.21 315 GLY C C 1
ATOM 11502 O O . GLY C 3 315 ? 91.923 84.873 77.325 1.00 59.97 315 GLY C O 1
ATOM 11503 N N . MET C 3 316 ? 92.159 85.370 75.141 1.00 40.98 316 MET C N 1
ATOM 11504 C CA . MET C 3 316 ? 93.158 84.328 74.935 1.00 40.77 316 MET C CA 1
ATOM 11505 C C . MET C 3 316 ? 94.469 84.668 75.633 1.00 41.10 316 MET C C 1
ATOM 11506 O O . MET C 3 316 ? 95.146 83.775 76.155 1.00 38.87 316 MET C O 1
ATOM 11511 N N . ILE C 3 317 ? 94.841 85.952 75.658 1.00 37.87 317 ILE C N 1
ATOM 11512 C CA . ILE C 3 317 ? 96.047 86.351 76.390 1.00 46.21 317 ILE C CA 1
ATOM 11513 C C . ILE C 3 317 ? 95.857 86.163 77.900 1.00 42.87 317 ILE C C 1
ATOM 11514 O O . ILE C 3 317 ? 96.786 85.759 78.611 1.00 51.49 317 ILE C O 1
ATOM 11519 N N . VAL C 3 318 ? 94.649 86.417 78.409 1.00 48.63 318 VAL C N 1
ATOM 11520 C CA . VAL C 3 318 ? 94.374 86.175 79.830 1.00 43.86 318 VAL C CA 1
ATOM 11521 C C . VAL C 3 318 ? 94.369 84.675 80.144 1.00 43.76 318 VAL C C 1
ATOM 11522 O O . VAL C 3 318 ? 94.817 84.251 81.218 1.00 51.70 318 VAL C O 1
ATOM 11526 N N . VAL C 3 319 ? 93.878 83.850 79.213 1.00 45.02 319 VAL C N 1
ATOM 11527 C CA . VAL C 3 319 ? 93.946 82.394 79.370 1.00 44.98 319 VAL C CA 1
ATOM 11528 C C . VAL C 3 319 ? 95.402 81.923 79.372 1.00 54.31 319 VAL C C 1
ATOM 11529 O O . VAL C 3 319 ? 95.790 81.033 80.146 1.00 57.09 319 VAL C O 1
ATOM 11533 N N . TYR C 3 320 ? 96.238 82.556 78.542 1.00 49.52 320 TYR C N 1
ATOM 11534 C CA . TYR C 3 320 ? 97.676 82.304 78.560 1.00 46.85 320 TYR C CA 1
ATOM 11535 C C . TYR C 3 320 ? 98.294 82.706 79.897 1.00 50.57 320 TYR C C 1
ATOM 11536 O O . TYR C 3 320 ? 99.204 82.036 80.392 1.00 54.38 320 TYR C O 1
ATOM 11545 N N . GLY C 3 321 ? 97.807 83.796 80.496 1.00 50.69 321 GLY C N 1
ATOM 11546 C CA . GLY C 3 321 ? 98.273 84.183 81.823 1.00 43.45 321 GLY C CA 1
ATOM 11547 C C . GLY C 3 321 ? 97.870 83.202 82.913 1.00 49.99 321 GLY C C 1
ATOM 11548 O O . GLY C 3 321 ? 98.634 82.961 83.857 1.00 51.73 321 GLY C O 1
ATOM 11549 N N . TYR C 3 322 ? 96.662 82.634 82.805 1.00 51.42 322 TYR C N 1
ATOM 11550 C CA . TYR C 3 322 ? 96.252 81.560 83.712 1.00 42.81 322 TYR C CA 1
ATOM 11551 C C . TYR C 3 322 ? 97.159 80.349 83.565 1.00 50.03 322 TYR C C 1
ATOM 11552 O O . TYR C 3 322 ? 97.548 79.726 84.563 1.00 58.42 322 TYR C O 1
ATOM 11561 N N . PHE C 3 323 ? 97.491 79.997 82.319 1.00 45.84 323 PHE C N 1
ATOM 11562 C CA . PHE C 3 323 ? 98.412 78.894 82.066 1.00 44.15 323 PHE C CA 1
ATOM 11563 C C . PHE C 3 323 ? 99.803 79.192 82.604 1.00 44.49 323 PHE C C 1
ATOM 11564 O O . PHE C 3 323 ? 100.485 78.283 83.081 1.00 47.18 323 PHE C O 1
ATOM 11572 N N . MET C 3 324 ? 100.229 80.456 82.548 1.00 51.81 324 MET C N 1
ATOM 11573 C CA . MET C 3 324 ? 101.523 80.844 83.104 1.00 51.67 324 MET C CA 1
ATOM 11574 C C . MET C 3 324 ? 101.547 80.706 84.620 1.00 50.72 324 MET C C 1
ATOM 11575 O O . MET C 3 324 ? 102.536 80.226 85.184 1.00 50.23 324 MET C O 1
ATOM 11580 N N . GLU C 3 325 ? 100.465 81.109 85.294 1.00 51.21 325 GLU C N 1
ATOM 11581 C CA . GLU C 3 325 ? 100.394 80.953 86.748 1.00 48.46 325 GLU C CA 1
ATOM 11582 C C . GLU C 3 325 ? 100.342 79.482 87.161 1.00 47.08 325 GLU C C 1
ATOM 11583 O O . GLU C 3 325 ? 101.003 79.080 88.130 1.00 49.70 325 GLU C O 1
ATOM 11589 N N . VAL C 3 326 ? 99.572 78.668 86.431 1.00 43.70 326 VAL C N 1
ATOM 11590 C CA . VAL C 3 326 ? 99.489 77.237 86.722 1.00 48.79 326 VAL C CA 1
ATOM 11591 C C . VAL C 3 326 ? 100.830 76.554 86.455 1.00 53.74 326 VAL C C 1
ATOM 11592 O O . VAL C 3 326 ? 101.270 75.690 87.228 1.00 58.63 326 VAL C O 1
ATOM 11596 N N . PHE C 3 327 ? 101.520 76.966 85.384 1.00 56.13 327 PHE C N 1
ATOM 11597 C CA . PHE C 3 327 ? 102.853 76.451 85.094 1.00 47.42 327 PHE C CA 1
ATOM 11598 C C . PHE C 3 327 ? 103.851 76.852 86.167 1.00 49.09 327 PHE C C 1
ATOM 11599 O O . PHE C 3 327 ? 104.726 76.061 86.513 1.00 56.85 327 PHE C O 1
ATOM 11607 N N . ALA C 3 328 ? 103.758 78.084 86.675 1.00 51.20 328 ALA C N 1
ATOM 11608 C CA . ALA C 3 328 ? 104.662 78.526 87.733 1.00 46.68 328 ALA C CA 1
ATOM 11609 C C . ALA C 3 328 ? 104.451 77.728 89.009 1.00 44.72 328 ALA C C 1
ATOM 11610 O O . ALA C 3 328 ? 105.420 77.332 89.668 1.00 56.75 328 ALA C O 1
ATOM 11612 N N . SER C 3 329 ? 103.187 77.460 89.352 1.00 51.12 329 SER C N 1
ATOM 11613 C CA . SER C 3 329 ? 102.887 76.661 90.537 1.00 41.22 329 SER C CA 1
ATOM 11614 C C . SER C 3 329 ? 103.352 75.216 90.382 1.00 41.61 329 SER C C 1
ATOM 11615 O O . SER C 3 329 ? 103.881 74.628 91.332 1.00 42.29 329 SER C O 1
ATOM 11618 N N . LEU C 3 330 ? 103.169 74.626 89.199 1.00 47.96 330 LEU C N 1
ATOM 11619 C CA . LEU C 3 330 ? 103.576 73.236 89.000 1.00 48.47 330 LEU C CA 1
ATOM 11620 C C . LEU C 3 330 ? 105.085 73.098 88.818 1.00 51.31 330 LEU C C 1
ATOM 11621 O O . LEU C 3 330 ? 105.678 72.112 89.262 1.00 45.63 330 LEU C O 1
ATOM 11626 N N . TYR C 3 331 ? 105.712 74.074 88.166 1.00 50.86 331 TYR C N 1
ATOM 11627 C CA . TYR C 3 331 ? 107.133 74.063 87.857 1.00 48.41 331 TYR C CA 1
ATOM 11628 C C . TYR C 3 331 ? 107.976 74.388 89.075 1.00 50.25 331 TYR C C 1
ATOM 11629 O O . TYR C 3 331 ? 109.084 73.861 89.215 1.00 56.69 331 TYR C O 1
ATOM 11638 N N . SER C 3 332 ? 107.473 75.246 89.956 1.00 51.74 332 SER C N 1
ATOM 11639 C CA . SER C 3 332 ? 108.189 75.570 91.176 1.00 48.97 332 SER C CA 1
ATOM 11640 C C . SER C 3 332 ? 108.170 74.388 92.133 1.00 59.80 332 SER C C 1
ATOM 11641 O O . SER C 3 332 ? 107.168 73.678 92.251 1.00 66.68 332 SER C O 1
ATOM 11644 N N . GLY C 3 333 ? 109.276 74.194 92.839 1.00 57.09 333 GLY C N 1
ATOM 11645 C CA . GLY C 3 333 ? 109.267 73.313 93.984 1.00 60.46 333 GLY C CA 1
ATOM 11646 C C . GLY C 3 333 ? 108.809 73.976 95.259 1.00 66.93 333 GLY C C 1
ATOM 11647 O O . GLY C 3 333 ? 108.945 73.402 96.342 1.00 69.19 333 GLY C O 1
ATOM 11648 N N . ASN C 3 334 ? 108.267 75.186 95.148 1.00 58.04 334 ASN C N 1
ATOM 11649 C CA . ASN C 3 334 ? 107.915 75.996 96.300 1.00 54.58 334 ASN C CA 1
ATOM 11650 C C . ASN C 3 334 ? 106.573 75.541 96.856 1.00 59.03 334 ASN C C 1
ATOM 11651 O O . ASN C 3 334 ? 105.578 75.465 96.124 1.00 62.65 334 ASN C O 1
ATOM 11656 N N . GLU C 3 335 ? 106.552 75.244 98.160 1.00 54.75 335 GLU C N 1
ATOM 11657 C CA . GLU C 3 335 ? 105.338 74.759 98.808 1.00 50.91 335 GLU C CA 1
ATOM 11658 C C . GLU C 3 335 ? 104.251 75.822 98.843 1.00 53.87 335 GLU C C 1
ATOM 11659 O O . GLU C 3 335 ? 103.065 75.492 98.810 1.00 64.85 335 GLU C O 1
ATOM 11665 N N . PHE C 3 336 ? 104.629 77.096 98.862 1.00 46.04 336 PHE C N 1
ATOM 11666 C CA . PHE C 3 336 ? 103.636 78.160 98.895 1.00 37.14 336 PHE C CA 1
ATOM 11667 C C . PHE C 3 336 ? 102.978 78.357 97.536 1.00 45.06 336 PHE C C 1
ATOM 11668 O O . PHE C 3 336 ? 101.776 78.628 97.467 1.00 50.64 336 PHE C O 1
ATOM 11676 N N . GLU C 3 337 ? 103.729 78.179 96.446 1.00 50.52 337 GLU C N 1
ATOM 11677 C CA . GLU C 3 337 ? 103.120 78.180 95.117 1.00 44.13 337 GLU C CA 1
ATOM 11678 C C . GLU C 3 337 ? 102.242 76.950 94.912 1.00 43.90 337 GLU C C 1
ATOM 11679 O O . GLU C 3 337 ? 101.149 77.044 94.329 1.00 46.26 337 GLU C O 1
ATOM 11685 N N . GLU C 3 338 ? 102.708 75.792 95.397 1.00 42.37 338 GLU C N 1
ATOM 11686 C CA . GLU C 3 338 ? 101.922 74.565 95.308 1.00 35.89 338 GLU C CA 1
ATOM 11687 C C . GLU C 3 338 ? 100.624 74.676 96.100 1.00 48.31 338 GLU C C 1
ATOM 11688 O O . GLU C 3 338 ? 99.558 74.266 95.622 1.00 53.99 338 GLU C O 1
ATOM 11694 N N . TYR C 3 339 ? 100.682 75.263 97.296 1.00 36.38 339 TYR C N 1
ATOM 11695 C CA . TYR C 3 339 ? 99.472 75.462 98.074 1.00 35.30 339 TYR C CA 1
ATOM 11696 C C . TYR C 3 339 ? 98.609 76.592 97.542 1.00 38.69 339 TYR C C 1
ATOM 11697 O O . TYR C 3 339 ? 97.404 76.567 97.770 1.00 44.98 339 TYR C O 1
ATOM 11706 N N . LEU C 3 340 ? 99.180 77.569 96.836 1.00 45.92 340 LEU C N 1
ATOM 11707 C CA . LEU C 3 340 ? 98.356 78.557 96.147 1.00 36.21 340 LEU C CA 1
ATOM 11708 C C . LEU C 3 340 ? 97.508 77.898 95.067 1.00 35.48 340 LEU C C 1
ATOM 11709 O O . LEU C 3 340 ? 96.302 78.161 94.960 1.00 40.62 340 LEU C O 1
ATOM 11714 N N . LEU C 3 341 ? 98.121 77.006 94.280 1.00 37.67 341 LEU C N 1
ATOM 11715 C CA . LEU C 3 341 ? 97.360 76.255 93.281 1.00 36.83 341 LEU C CA 1
ATOM 11716 C C . LEU C 3 341 ? 96.336 75.330 93.930 1.00 40.94 341 LEU C C 1
ATOM 11717 O O . LEU C 3 341 ? 95.196 75.232 93.456 1.00 46.49 341 LEU C O 1
ATOM 11722 N N . TYR C 3 342 ? 96.718 74.657 95.022 1.00 42.89 342 TYR C N 1
ATOM 11723 C CA . TYR C 3 342 ? 95.786 73.777 95.725 1.00 37.67 342 TYR C CA 1
ATOM 11724 C C . TYR C 3 342 ? 94.629 74.558 96.338 1.00 39.94 342 TYR C C 1
ATOM 11725 O O . TYR C 3 342 ? 93.488 74.092 96.323 1.00 45.36 342 TYR C O 1
ATOM 11734 N N . ASN C 3 343 ? 94.909 75.735 96.896 1.00 34.89 343 ASN C N 1
ATOM 11735 C CA . ASN C 3 343 ? 93.882 76.552 97.525 1.00 28.23 343 ASN C CA 1
ATOM 11736 C C . ASN C 3 343 ? 92.916 77.108 96.493 1.00 40.66 343 ASN C C 1
ATOM 11737 O O . ASN C 3 343 ? 91.706 77.156 96.737 1.00 40.30 343 ASN C O 1
ATOM 11742 N N . ARG C 3 344 ? 93.431 77.512 95.328 1.00 46.66 344 ARG C N 1
ATOM 11743 C CA . ARG C 3 344 ? 92.560 77.948 94.242 1.00 28.23 344 ARG C CA 1
ATOM 11744 C C . ARG C 3 344 ? 91.700 76.803 93.719 1.00 34.02 344 ARG C C 1
ATOM 11745 O O . ARG C 3 344 ? 90.511 76.990 93.446 1.00 45.68 344 ARG C O 1
ATOM 11753 N N . LEU C 3 345 ? 92.276 75.608 93.584 1.00 38.18 345 LEU C N 1
ATOM 11754 C CA . LEU C 3 345 ? 91.525 74.495 93.016 1.00 41.15 345 LEU C CA 1
ATOM 11755 C C . LEU C 3 345 ? 90.506 73.910 93.993 1.00 50.85 345 LEU C C 1
ATOM 11756 O O . LEU C 3 345 ? 89.372 73.619 93.600 1.00 49.34 345 LEU C O 1
ATOM 11761 N N . PHE C 3 346 ? 90.883 73.714 95.259 1.00 46.06 346 PHE C N 1
ATOM 11762 C CA . PHE C 3 346 ? 90.067 72.968 96.212 1.00 41.05 346 PHE C CA 1
ATOM 11763 C C . PHE C 3 346 ? 90.026 73.664 97.566 1.00 41.84 346 PHE C C 1
ATOM 11764 O O . PHE C 3 346 ? 90.036 73.010 98.613 1.00 48.70 346 PHE C O 1
ATOM 11772 N N . GLY C 3 347 ? 89.969 74.991 97.578 1.00 41.70 347 GLY C N 1
ATOM 11773 C CA . GLY C 3 347 ? 89.917 75.715 98.823 1.00 35.90 347 GLY C CA 1
ATOM 11774 C C . GLY C 3 347 ? 88.504 76.090 99.212 1.00 38.68 347 GLY C C 1
ATOM 11775 O O . GLY C 3 347 ? 87.534 75.710 98.550 1.00 43.57 347 GLY C O 1
ATOM 11776 N N . PRO C 3 348 ? 88.358 76.835 100.313 1.00 42.80 348 PRO C N 1
ATOM 11777 C CA . PRO C 3 348 ? 87.034 77.374 100.662 1.00 36.98 348 PRO C CA 1
ATOM 11778 C C . PRO C 3 348 ? 86.525 78.422 99.689 1.00 42.74 348 PRO C C 1
ATOM 11779 O O . PRO C 3 348 ? 85.316 78.680 99.665 1.00 45.93 348 PRO C O 1
ATOM 11783 N N . SER C 3 349 ? 87.400 79.034 98.891 1.00 44.61 349 SER C N 1
ATOM 11784 C CA . SER C 3 349 ? 87.009 80.009 97.882 1.00 33.53 349 SER C CA 1
ATOM 11785 C C . SER C 3 349 ? 87.273 79.505 96.466 1.00 42.31 349 SER C C 1
ATOM 11786 O O . SER C 3 349 ? 87.483 80.300 95.551 1.00 50.12 349 SER C O 1
ATOM 11789 N N . SER C 3 350 ? 87.238 78.186 96.267 1.00 41.81 350 SER C N 1
ATOM 11790 C CA . SER C 3 350 ? 87.469 77.596 94.951 1.00 40.09 350 SER C CA 1
ATOM 11791 C C . SER C 3 350 ? 86.322 77.836 93.977 1.00 44.59 350 SER C C 1
ATOM 11792 O O . SER C 3 350 ? 86.498 77.591 92.775 1.00 49.19 350 SER C O 1
ATOM 11795 N N . TRP C 3 351 ? 85.163 78.292 94.469 1.00 40.85 351 TRP C N 1
ATOM 11796 C CA . TRP C 3 351 ? 84.052 78.666 93.599 1.00 39.04 351 TRP C CA 1
ATOM 11797 C C . TRP C 3 351 ? 84.449 79.794 92.658 1.00 44.29 351 TRP C C 1
ATOM 11798 O O . TRP C 3 351 ? 84.049 79.802 91.489 1.00 53.12 351 TRP C O 1
ATOM 11809 N N . ALA C 3 352 ? 85.263 80.734 93.147 1.00 37.70 352 ALA C N 1
ATOM 11810 C CA . ALA C 3 352 ? 85.711 81.854 92.329 1.00 34.92 352 ALA C CA 1
ATOM 11811 C C . ALA C 3 352 ? 86.632 81.391 91.213 1.00 38.70 352 ALA C C 1
ATOM 11812 O O . ALA C 3 352 ? 86.491 81.832 90.071 1.00 47.02 352 ALA C O 1
ATOM 11814 N N . TYR C 3 353 ? 87.544 80.463 91.513 1.00 48.05 353 TYR C N 1
ATOM 11815 C CA . TYR C 3 353 ? 88.451 79.944 90.495 1.00 39.57 353 TYR C CA 1
ATOM 11816 C C . TYR C 3 353 ? 87.719 79.092 89.465 1.00 43.60 353 TYR C C 1
ATOM 11817 O O . TYR C 3 353 ? 87.996 79.195 88.265 1.00 49.90 353 TYR C O 1
ATOM 11826 N N . TRP C 3 354 ? 86.771 78.260 89.905 1.00 53.51 354 TRP C N 1
ATOM 11827 C CA . TRP C 3 354 ? 86.063 77.399 88.961 1.00 52.51 354 TRP C CA 1
ATOM 11828 C C . TRP C 3 354 ? 85.099 78.194 88.085 1.00 48.02 354 TRP C C 1
ATOM 11829 O O . TRP C 3 354 ? 85.032 77.973 86.865 1.00 50.53 354 TRP C O 1
ATOM 11840 N N . GLY C 3 355 ? 84.360 79.138 88.680 1.00 45.95 355 GLY C N 1
ATOM 11841 C CA . GLY C 3 355 ? 83.536 80.033 87.890 1.00 50.48 355 GLY C CA 1
ATOM 11842 C C . GLY C 3 355 ? 84.348 80.943 86.997 1.00 53.47 355 GLY C C 1
ATOM 11843 O O . GLY C 3 355 ? 83.899 81.303 85.909 1.00 62.49 355 GLY C O 1
ATOM 11844 N N . LEU C 3 356 ? 85.559 81.300 87.429 1.00 46.18 356 LEU C N 1
ATOM 11845 C CA . LEU C 3 356 ? 86.482 82.059 86.597 1.00 40.41 356 LEU C CA 1
ATOM 11846 C C . LEU C 3 356 ? 86.911 81.262 85.373 1.00 45.71 356 LEU C C 1
ATOM 11847 O O . LEU C 3 356 ? 86.968 81.799 84.261 1.00 51.57 356 LEU C O 1
ATOM 11852 N N . LEU C 3 357 ? 87.243 79.983 85.569 1.00 54.45 357 LEU C N 1
ATOM 11853 C CA . LEU C 3 357 ? 87.651 79.136 84.454 1.00 52.65 357 LEU C CA 1
ATOM 11854 C C . LEU C 3 357 ? 86.510 78.939 83.467 1.00 53.99 357 LEU C C 1
ATOM 11855 O O . LEU C 3 357 ? 86.722 78.993 82.248 1.00 59.58 357 LEU C O 1
ATOM 11860 N N . PHE C 3 358 ? 85.286 78.751 83.978 1.00 52.88 358 PHE C N 1
ATOM 11861 C CA . PHE C 3 358 ? 84.127 78.643 83.093 1.00 58.05 358 PHE C CA 1
ATOM 11862 C C . PHE C 3 358 ? 83.849 79.952 82.358 1.00 59.14 358 PHE C C 1
ATOM 11863 O O . PHE C 3 358 ? 83.562 79.942 81.156 1.00 59.59 358 PHE C O 1
ATOM 11871 N N . CYS C 3 359 ? 83.932 81.085 83.052 1.00 57.35 359 CYS C N 1
ATOM 11872 C CA . CYS C 3 359 ? 83.519 82.354 82.472 1.00 55.67 359 CYS C CA 1
ATOM 11873 C C . CYS C 3 359 ? 84.597 83.019 81.630 1.00 54.22 359 CYS C C 1
ATOM 11874 O O . CYS C 3 359 ? 84.289 83.971 80.907 1.00 59.59 359 CYS C O 1
ATOM 11877 N N . ASN C 3 360 ? 85.844 82.557 81.700 1.00 56.30 360 ASN C N 1
ATOM 11878 C CA . ASN C 3 360 ? 86.909 83.150 80.911 1.00 60.15 360 ASN C CA 1
ATOM 11879 C C . ASN C 3 360 ? 87.594 82.177 79.964 1.00 60.57 360 ASN C C 1
ATOM 11880 O O . ASN C 3 360 ? 88.388 82.622 79.130 1.00 64.87 360 ASN C O 1
ATOM 11885 N N . ALA C 3 361 ? 87.321 80.878 80.056 1.00 56.47 361 ALA C N 1
ATOM 11886 C CA . ALA C 3 361 ? 87.904 79.922 79.124 1.00 57.45 361 ALA C CA 1
ATOM 11887 C C . ALA C 3 361 ? 86.854 79.207 78.292 1.00 61.48 361 ALA C C 1
ATOM 11888 O O . ALA C 3 361 ? 87.010 79.096 77.071 1.00 63.05 361 ALA C O 1
ATOM 11890 N N . VAL C 3 362 ? 85.790 78.708 78.923 1.00 59.26 362 VAL C N 1
ATOM 11891 C CA . VAL C 3 362 ? 84.750 77.988 78.194 1.00 60.18 362 VAL C CA 1
ATOM 11892 C C . VAL C 3 362 ? 83.926 78.948 77.340 1.00 62.15 362 VAL C C 1
ATOM 11893 O O . VAL C 3 362 ? 83.558 78.629 76.203 1.00 67.36 362 VAL C O 1
ATOM 11897 N N . ALA C 3 363 ? 83.649 80.143 77.857 1.00 61.61 363 ALA C N 1
ATOM 11898 C CA . ALA C 3 363 ? 82.744 81.084 77.208 1.00 57.46 363 ALA C CA 1
ATOM 11899 C C . ALA C 3 363 ? 83.384 81.859 76.063 1.00 64.57 363 ALA C C 1
ATOM 11900 O O . ALA C 3 363 ? 82.694 82.653 75.416 1.00 68.79 363 ALA C O 1
ATOM 11902 N N . ILE C 3 364 ? 84.674 81.662 75.802 1.00 66.30 364 ILE C N 1
ATOM 11903 C CA . ILE C 3 364 ? 85.363 82.386 74.739 1.00 63.09 364 ILE C CA 1
ATOM 11904 C C . ILE C 3 364 ? 85.560 81.509 73.505 1.00 63.94 364 ILE C C 1
ATOM 11905 O O . ILE C 3 364 ? 85.713 82.041 72.394 1.00 67.74 364 ILE C O 1
ATOM 11910 N N . GLN C 3 365 ? 85.515 80.188 73.660 1.00 63.56 365 GLN C N 1
ATOM 11911 C CA . GLN C 3 365 ? 85.515 79.297 72.504 1.00 67.43 365 GLN C CA 1
ATOM 11912 C C . GLN C 3 365 ? 84.335 79.484 71.542 1.00 68.42 365 GLN C C 1
ATOM 11913 O O . GLN C 3 365 ? 84.530 79.212 70.345 1.00 69.21 365 GLN C O 1
ATOM 11919 N N . PRO C 3 366 ? 83.122 79.893 71.958 1.00 64.77 366 PRO C N 1
ATOM 11920 C CA . PRO C 3 366 ? 82.155 80.361 70.950 1.00 64.23 366 PRO C CA 1
ATOM 11921 C C . PRO C 3 366 ? 82.586 81.600 70.178 1.00 64.81 366 PRO C C 1
ATOM 11922 O O . PRO C 3 366 ? 82.164 81.758 69.027 1.00 65.43 366 PRO C O 1
ATOM 11926 N N . LEU C 3 367 ? 83.419 82.477 70.750 1.00 57.32 367 LEU C N 1
ATOM 11927 C CA . LEU C 3 367 ? 83.793 83.711 70.059 1.00 50.43 367 LEU C CA 1
ATOM 11928 C C . LEU C 3 367 ? 84.745 83.485 68.890 1.00 55.51 367 LEU C C 1
ATOM 11929 O O . LEU C 3 367 ? 84.964 84.418 68.112 1.00 64.87 367 LEU C O 1
ATOM 11934 N N . TRP C 3 368 ? 85.324 82.289 68.757 1.00 62.28 368 TRP C N 1
ATOM 11935 C CA . TRP C 3 368 ? 86.048 81.942 67.540 1.00 56.72 368 TRP C CA 1
ATOM 11936 C C . TRP C 3 368 ? 85.114 81.855 66.342 1.00 61.09 368 TRP C C 1
ATOM 11937 O O . TRP C 3 368 ? 85.520 82.158 65.215 1.00 65.57 368 TRP C O 1
ATOM 11948 N N . PHE C 3 369 ? 83.869 81.445 66.567 1.00 66.70 369 PHE C N 1
ATOM 11949 C CA . PHE C 3 369 ? 82.935 81.173 65.485 1.00 64.67 369 PHE C CA 1
ATOM 11950 C C . PHE C 3 369 ? 82.309 82.456 64.956 1.00 66.12 369 PHE C C 1
ATOM 11951 O O . PHE C 3 369 ? 81.957 83.362 65.718 1.00 65.84 369 PHE C O 1
ATOM 11959 N N . LYS C 3 370 ? 82.148 82.503 63.631 1.00 70.90 370 LYS C N 1
ATOM 11960 C CA . LYS C 3 370 ? 81.751 83.731 62.949 1.00 70.43 370 LYS C CA 1
ATOM 11961 C C . LYS C 3 370 ? 80.287 84.061 63.207 1.00 74.16 370 LYS C C 1
ATOM 11962 O O . LYS C 3 370 ? 79.932 85.232 63.382 1.00 72.26 370 LYS C O 1
ATOM 11968 N N . LYS C 3 371 ? 79.426 83.038 63.229 1.00 74.12 371 LYS C N 1
ATOM 11969 C CA . LYS C 3 371 ? 78.005 83.248 63.490 1.00 69.67 371 LYS C CA 1
ATOM 11970 C C . LYS C 3 371 ? 77.767 83.736 64.913 1.00 71.44 371 LYS C C 1
ATOM 11971 O O . LYS C 3 371 ? 76.943 84.630 65.138 1.00 72.88 371 LYS C O 1
ATOM 11977 N N . VAL C 3 372 ? 78.491 83.172 65.882 1.00 63.63 372 VAL C N 1
ATOM 11978 C CA . VAL C 3 372 ? 78.386 83.622 67.266 1.00 63.02 372 VAL C CA 1
ATOM 11979 C C . VAL C 3 372 ? 78.954 85.030 67.417 1.00 60.75 372 VAL C C 1
ATOM 11980 O O . VAL C 3 372 ? 78.414 85.850 68.172 1.00 59.63 372 VAL C O 1
ATOM 11984 N N . ARG C 3 373 ? 80.026 85.340 66.681 1.00 64.34 373 ARG C N 1
ATOM 11985 C CA . ARG C 3 373 ? 80.601 86.681 66.697 1.00 64.27 373 ARG C CA 1
ATOM 11986 C C . ARG C 3 373 ? 79.641 87.714 66.112 1.00 61.65 373 ARG C C 1
ATOM 11987 O O . ARG C 3 373 ? 79.594 88.859 66.576 1.00 59.02 373 ARG C O 1
ATOM 11995 N N . GLN C 3 374 ? 78.876 87.330 65.089 1.00 70.59 374 GLN C N 1
ATOM 11996 C CA . GLN C 3 374 ? 77.892 88.229 64.498 1.00 68.76 374 GLN C CA 1
ATOM 11997 C C . GLN C 3 374 ? 76.586 88.288 65.284 1.00 66.43 374 GLN C C 1
ATOM 11998 O O . GLN C 3 374 ? 75.838 89.259 65.135 1.00 66.76 374 GLN C O 1
ATOM 12004 N N . ASN C 3 375 ? 76.294 87.276 66.101 1.00 63.04 375 ASN C N 1
ATOM 12005 C CA . ASN C 3 375 ? 75.044 87.246 66.853 1.00 63.63 375 ASN C CA 1
ATOM 12006 C C . ASN C 3 375 ? 75.067 88.256 67.994 1.00 65.49 375 ASN C C 1
ATOM 12007 O O . ASN C 3 375 ? 76.031 88.325 68.760 1.00 66.61 375 ASN C O 1
ATOM 12012 N N . ILE C 3 376 ? 73.993 89.030 68.109 1.00 62.98 376 ILE C N 1
ATOM 12013 C CA . ILE C 3 376 ? 73.854 90.082 69.119 1.00 56.83 376 ILE C CA 1
ATOM 12014 C C . ILE C 3 376 ? 73.502 89.554 70.517 1.00 57.88 376 ILE C C 1
ATOM 12015 O O . ILE C 3 376 ? 74.201 89.942 71.471 1.00 61.24 376 ILE C O 1
ATOM 12020 N N . PRO C 3 377 ? 72.472 88.702 70.736 1.00 60.13 377 PRO C N 1
ATOM 12021 C CA . PRO C 3 377 ? 72.226 88.248 72.120 1.00 58.68 377 PRO C CA 1
ATOM 12022 C C . PRO C 3 377 ? 73.305 87.328 72.660 1.00 58.05 377 PRO C C 1
ATOM 12023 O O . PRO C 3 377 ? 73.558 87.340 73.872 1.00 61.15 377 PRO C O 1
ATOM 12027 N N . ALA C 3 378 ? 73.956 86.548 71.790 1.00 51.56 378 ALA C N 1
ATOM 12028 C CA . ALA C 3 378 ? 75.112 85.763 72.207 1.00 51.96 378 ALA C CA 1
ATOM 12029 C C . ALA C 3 378 ? 76.254 86.666 72.647 1.00 53.49 378 ALA C C 1
ATOM 12030 O O . ALA C 3 378 ? 76.949 86.366 73.623 1.00 56.20 378 ALA C O 1
ATOM 12032 N N . LEU C 3 379 ? 76.442 87.791 71.951 1.00 51.19 379 LEU C N 1
ATOM 12033 C CA . LEU C 3 379 ? 77.454 88.766 72.349 1.00 49.45 379 LEU C CA 1
ATOM 12034 C C . LEU C 3 379 ? 77.121 89.412 73.686 1.00 42.76 379 LEU C C 1
ATOM 12035 O O . LEU C 3 379 ? 78.019 89.646 74.501 1.00 52.85 379 LEU C O 1
ATOM 12040 N N . LEU C 3 380 ? 75.839 89.708 73.928 1.00 43.41 380 LEU C N 1
ATOM 12041 C CA . LEU C 3 380 ? 75.430 90.286 75.210 1.00 48.55 380 LEU C CA 1
ATOM 12042 C C . LEU C 3 380 ? 75.657 89.311 76.362 1.00 47.93 380 LEU C C 1
ATOM 12043 O O . LEU C 3 380 ? 76.178 89.690 77.423 1.00 50.72 380 LEU C O 1
ATOM 12048 N N . ILE C 3 381 ? 75.279 88.043 76.160 1.00 43.61 381 ILE C N 1
ATOM 12049 C CA . ILE C 3 381 ? 75.463 87.011 77.180 1.00 42.05 381 ILE C CA 1
ATOM 12050 C C . ILE C 3 381 ? 76.946 86.782 77.449 1.00 46.94 381 ILE C C 1
ATOM 12051 O O . ILE C 3 381 ? 77.373 86.684 78.609 1.00 49.51 381 ILE C O 1
ATOM 12056 N N . ILE C 3 382 ? 77.757 86.744 76.386 1.00 51.71 382 ILE C N 1
ATOM 12057 C CA . ILE C 3 382 ? 79.196 86.543 76.519 1.00 47.15 382 ILE C CA 1
ATOM 12058 C C . ILE C 3 382 ? 79.847 87.721 77.241 1.00 44.58 382 ILE C C 1
ATOM 12059 O O . ILE C 3 382 ? 80.695 87.524 78.115 1.00 52.52 382 ILE C O 1
ATOM 12064 N N . SER C 3 383 ? 79.423 88.953 76.934 1.00 45.34 383 SER C N 1
ATOM 12065 C CA . SER C 3 383 ? 79.981 90.134 77.591 1.00 42.66 383 SER C CA 1
ATOM 12066 C C . SER C 3 383 ? 79.636 90.179 79.077 1.00 49.19 383 SER C C 1
ATOM 12067 O O . SER C 3 383 ? 80.493 90.519 79.907 1.00 51.50 383 SER C O 1
ATOM 12070 N N . LEU C 3 384 ? 78.393 89.829 79.432 1.00 51.84 384 LEU C N 1
ATOM 12071 C CA . LEU C 3 384 ? 78.007 89.780 80.842 1.00 49.62 384 LEU C CA 1
ATOM 12072 C C . LEU C 3 384 ? 78.763 88.686 81.594 1.00 49.65 384 LEU C C 1
ATOM 12073 O O . LEU C 3 384 ? 79.209 88.898 82.734 1.00 51.47 384 LEU C O 1
ATOM 12078 N N . ILE C 3 385 ? 78.935 87.522 80.956 1.00 52.19 385 ILE C N 1
ATOM 12079 C CA . ILE C 3 385 ? 79.673 86.413 81.556 1.00 44.79 385 ILE C CA 1
ATOM 12080 C C . ILE C 3 385 ? 81.139 86.789 81.754 1.00 44.25 385 ILE C C 1
ATOM 12081 O O . ILE C 3 385 ? 81.742 86.469 82.784 1.00 58.94 385 ILE C O 1
ATOM 12086 N N . VAL C 3 386 ? 81.714 87.522 80.796 1.00 43.74 386 VAL C N 1
ATOM 12087 C CA . VAL C 3 386 ? 83.110 87.945 80.888 1.00 47.04 386 VAL C CA 1
ATOM 12088 C C . VAL C 3 386 ? 83.294 88.981 81.994 1.00 40.80 386 VAL C C 1
ATOM 12089 O O . VAL C 3 386 ? 84.292 88.950 82.722 1.00 40.40 386 VAL C O 1
ATOM 12093 N N . SER C 3 387 ? 82.324 89.888 82.165 1.00 45.02 387 SER C N 1
ATOM 12094 C CA . SER C 3 387 ? 82.396 90.855 83.263 1.00 41.73 387 SER C CA 1
ATOM 12095 C C . SER C 3 387 ? 82.321 90.170 84.629 1.00 47.21 387 SER C C 1
ATOM 12096 O O . SER C 3 387 ? 83.093 90.502 85.546 1.00 54.18 387 SER C O 1
ATOM 12099 N N . VAL C 3 388 ? 81.419 89.188 84.766 1.00 45.31 388 VAL C N 1
ATOM 12100 C CA . VAL C 3 388 ? 81.322 88.412 86.005 1.00 37.06 388 VAL C CA 1
ATOM 12101 C C . VAL C 3 388 ? 82.609 87.627 86.257 1.00 47.83 388 VAL C C 1
ATOM 12102 O O . VAL C 3 388 ? 83.143 87.618 87.375 1.00 54.84 388 VAL C O 1
ATOM 12106 N N . GLY C 3 389 ? 83.155 87.004 85.211 1.00 43.18 389 GLY C N 1
ATOM 12107 C CA . GLY C 3 389 ? 84.375 86.233 85.362 1.00 44.43 389 GLY C CA 1
ATOM 12108 C C . GLY C 3 389 ? 85.606 87.077 85.600 1.00 43.75 389 GLY C C 1
ATOM 12109 O O . GLY C 3 389 ? 86.568 86.613 86.207 1.00 55.43 389 GLY C O 1
ATOM 12110 N N . MET C 3 390 ? 85.591 88.331 85.160 1.00 43.28 390 MET C N 1
ATOM 12111 C CA . MET C 3 390 ? 86.714 89.214 85.448 1.00 47.54 390 MET C CA 1
ATOM 12112 C C . MET C 3 390 ? 86.667 89.717 86.884 1.00 45.90 390 MET C C 1
ATOM 12113 O O . MET C 3 390 ? 87.719 89.870 87.528 1.00 49.92 390 MET C O 1
ATOM 12118 N N . TRP C 3 391 ? 85.457 89.950 87.409 1.00 45.93 391 TRP C N 1
ATOM 12119 C CA . TRP C 3 391 ? 85.321 90.184 88.846 1.00 43.45 391 TRP C CA 1
ATOM 12120 C C . TRP C 3 391 ? 85.802 88.975 89.646 1.00 42.35 391 TRP C C 1
ATOM 12121 O O . TRP C 3 391 ? 86.486 89.126 90.668 1.00 40.37 391 TRP C O 1
ATOM 12132 N N . LEU C 3 392 ? 85.482 87.767 89.170 1.00 44.71 392 LEU C N 1
ATOM 12133 C CA . LEU C 3 392 ? 85.978 86.549 89.806 1.00 44.11 392 LEU C CA 1
ATOM 12134 C C . LEU C 3 392 ? 87.493 86.412 89.692 1.00 41.57 392 LEU C C 1
ATOM 12135 O O . LEU C 3 392 ? 88.129 85.879 90.606 1.00 46.91 392 LEU C O 1
ATOM 12140 N N . GLU C 3 393 ? 88.080 86.875 88.583 1.00 50.53 393 GLU C N 1
ATOM 12141 C CA . GLU C 3 393 ? 89.533 86.871 88.421 1.00 50.51 393 GLU C CA 1
ATOM 12142 C C . GLU C 3 393 ? 90.208 87.754 89.455 1.00 45.36 393 GLU C C 1
ATOM 12143 O O . GLU C 3 393 ? 91.213 87.364 90.063 1.00 46.31 393 GLU C O 1
ATOM 12149 N N . ARG C 3 394 ? 89.665 88.951 89.664 1.00 37.64 394 ARG C N 1
ATOM 12150 C CA . ARG C 3 394 ? 90.256 89.856 90.643 1.00 29.18 394 ARG C CA 1
ATOM 12151 C C . ARG C 3 394 ? 90.032 89.357 92.068 1.00 36.87 394 ARG C C 1
ATOM 12152 O O . ARG C 3 394 ? 90.903 89.547 92.931 1.00 40.36 394 ARG C O 1
ATOM 12160 N N . TYR C 3 395 ? 88.909 88.666 92.310 1.00 43.85 395 TYR C N 1
ATOM 12161 C CA . TYR C 3 395 ? 88.708 87.958 93.575 1.00 33.67 395 TYR C CA 1
ATOM 12162 C C . TYR C 3 395 ? 89.768 86.883 93.792 1.00 41.78 395 TYR C C 1
ATOM 12163 O O . TYR C 3 395 ? 90.338 86.785 94.883 1.00 44.45 395 TYR C O 1
ATOM 12172 N N . VAL C 3 396 ? 90.048 86.083 92.758 1.00 39.46 396 VAL C N 1
ATOM 12173 C CA . VAL C 3 396 ? 91.021 84.995 92.854 1.00 27.36 396 VAL C CA 1
ATOM 12174 C C . VAL C 3 396 ? 92.420 85.545 93.105 1.00 43.43 396 VAL C C 1
ATOM 12175 O O . VAL C 3 396 ? 93.178 85.008 93.926 1.00 56.14 396 VAL C O 1
ATOM 12179 N N . ILE C 3 397 ? 92.765 86.646 92.433 1.00 41.47 397 ILE C N 1
ATOM 12180 C CA . ILE C 3 397 ? 94.083 87.256 92.596 1.00 37.52 397 ILE C CA 1
ATOM 12181 C C . ILE C 3 397 ? 94.251 87.819 94.005 1.00 36.51 397 ILE C C 1
ATOM 12182 O O . ILE C 3 397 ? 95.251 87.549 94.679 1.00 45.06 397 ILE C O 1
ATOM 12187 N N . ILE C 3 398 ? 93.263 88.568 94.495 1.00 33.70 398 ILE C N 1
ATOM 12188 C CA . ILE C 3 398 ? 93.458 89.269 95.760 1.00 35.43 398 ILE C CA 1
ATOM 12189 C C . ILE C 3 398 ? 93.101 88.399 96.963 1.00 40.97 398 ILE C C 1
ATOM 12190 O O . ILE C 3 398 ? 93.963 88.103 97.804 1.00 33.42 398 ILE C O 1
ATOM 12195 N N . VAL C 3 399 ? 91.835 87.979 97.042 1.00 48.27 399 VAL C N 1
ATOM 12196 C CA . VAL C 3 399 ? 91.284 87.441 98.283 1.00 36.88 399 VAL C CA 1
ATOM 12197 C C . VAL C 3 399 ? 91.854 86.062 98.595 1.00 37.88 399 VAL C C 1
ATOM 12198 O O . VAL C 3 399 ? 92.227 85.789 99.739 1.00 44.50 399 VAL C O 1
ATOM 12202 N N . ILE C 3 400 ? 91.949 85.183 97.593 1.00 36.43 400 ILE C N 1
ATOM 12203 C CA . ILE C 3 400 ? 92.414 83.816 97.833 1.00 34.89 400 ILE C CA 1
ATOM 12204 C C . ILE C 3 400 ? 93.894 83.802 98.203 1.00 38.59 400 ILE C C 1
ATOM 12205 O O . ILE C 3 400 ? 94.328 83.024 99.061 1.00 39.88 400 ILE C O 1
ATOM 12210 N N . SER C 3 401 ? 94.684 84.678 97.581 1.00 43.90 401 SER C N 1
ATOM 12211 C CA . SER C 3 401 ? 96.100 84.771 97.921 1.00 44.47 401 SER C CA 1
ATOM 12212 C C . SER C 3 401 ? 96.304 85.384 99.302 1.00 36.62 401 SER C C 1
ATOM 12213 O O . SER C 3 401 ? 97.237 85.006 100.018 1.00 33.33 401 SER C O 1
ATOM 12216 N N . LEU C 3 402 ? 95.449 86.332 99.697 1.00 39.39 402 LEU C N 1
ATOM 12217 C CA . LEU C 3 402 ? 95.558 86.894 101.038 1.00 40.13 402 LEU C CA 1
ATOM 12218 C C . LEU C 3 402 ? 94.971 85.996 102.119 1.00 37.67 402 LEU C C 1
ATOM 12219 O O . LEU C 3 402 ? 95.320 86.163 103.292 1.00 47.51 402 LEU C O 1
ATOM 12224 N N . GLU C 3 403 ? 94.082 85.068 101.754 1.00 40.30 403 GLU C N 1
ATOM 12225 C CA . GLU C 3 403 ? 93.417 84.221 102.741 1.00 32.98 403 GLU C CA 1
ATOM 12226 C C . GLU C 3 403 ? 94.391 83.246 103.377 1.00 37.81 403 GLU C C 1
ATOM 12227 O O . GLU C 3 403 ? 94.452 83.123 104.605 1.00 51.59 403 GLU C O 1
ATOM 12233 N N . ARG C 3 404 ? 95.163 82.546 102.557 1.00 36.53 404 ARG C N 1
ATOM 12234 C CA . ARG C 3 404 ? 96.148 81.591 103.036 1.00 35.80 404 ARG C CA 1
ATOM 12235 C C . ARG C 3 404 ? 97.525 82.057 102.597 1.00 38.56 404 ARG C C 1
ATOM 12236 O O . ARG C 3 404 ? 97.785 82.221 101.402 1.00 48.34 404 ARG C O 1
ATOM 12244 N N . ASP C 3 405 ? 98.396 82.254 103.571 1.00 34.77 405 ASP C N 1
ATOM 12245 C CA . ASP C 3 405 ? 99.665 82.951 103.484 1.00 28.65 405 ASP C CA 1
ATOM 12246 C C . ASP C 3 405 ? 100.747 81.990 103.982 1.00 44.20 405 ASP C C 1
ATOM 12247 O O . ASP C 3 405 ? 100.528 80.777 104.055 1.00 49.39 405 ASP C O 1
ATOM 12252 N N . PHE C 3 406 ? 101.931 82.534 104.274 1.00 36.97 406 PHE C N 1
ATOM 12253 C CA . PHE C 3 406 ? 103.072 81.716 104.676 1.00 27.22 406 PHE C CA 1
ATOM 12254 C C . PHE C 3 406 ? 102.822 80.986 105.991 1.00 36.44 406 PHE C C 1
ATOM 12255 O O . PHE C 3 406 ? 102.999 79.766 106.077 1.00 41.15 406 PHE C O 1
ATOM 12263 N N . LEU C 3 407 ? 102.408 81.711 107.026 1.00 35.79 407 LEU C N 1
ATOM 12264 C CA . LEU C 3 407 ? 102.183 81.102 108.331 1.00 29.12 407 LEU C CA 1
ATOM 12265 C C . LEU C 3 407 ? 100.764 80.557 108.401 1.00 40.17 407 LEU C C 1
ATOM 12266 O O . LEU C 3 407 ? 99.812 81.327 108.220 1.00 47.46 407 LEU C O 1
ATOM 12271 N N . PRO C 3 408 ? 100.572 79.255 108.643 1.00 38.04 408 PRO C N 1
ATOM 12272 C CA . PRO C 3 408 ? 99.208 78.707 108.693 1.00 32.49 408 PRO C CA 1
ATOM 12273 C C . PRO C 3 408 ? 98.407 79.139 109.901 1.00 32.82 408 PRO C C 1
ATOM 12274 O O . PRO C 3 408 ? 97.187 78.945 109.909 1.00 37.34 408 PRO C O 1
ATOM 12278 N N . SER C 3 409 ? 99.045 79.707 110.923 1.00 32.62 409 SER C N 1
ATOM 12279 C CA . SER C 3 409 ? 98.292 80.265 112.036 1.00 32.17 409 SER C CA 1
ATOM 12280 C C . SER C 3 409 ? 97.556 81.532 111.631 1.00 32.65 409 SER C C 1
ATOM 12281 O O . SER C 3 409 ? 96.511 81.852 112.207 1.00 36.78 409 SER C O 1
ATOM 12284 N N . SER C 3 410 ? 98.084 82.264 110.657 1.00 23.95 410 SER C N 1
ATOM 12285 C CA . SER C 3 410 ? 97.450 83.482 110.163 1.00 31.34 410 SER C CA 1
ATOM 12286 C C . SER C 3 410 ? 96.576 83.209 108.946 1.00 34.89 410 SER C C 1
ATOM 12287 O O . SER C 3 410 ? 96.676 83.884 107.925 1.00 51.52 410 SER C O 1
ATOM 12290 N N . TRP C 3 411 ? 95.695 82.219 109.053 1.00 30.60 411 TRP C N 1
ATOM 12291 C CA . TRP C 3 411 ? 94.785 81.848 107.979 1.00 26.08 411 TRP C CA 1
ATOM 12292 C C . TRP C 3 411 ? 93.362 82.130 108.427 1.00 40.64 411 TRP C C 1
ATOM 12293 O O . TRP C 3 411 ? 92.978 81.773 109.544 1.00 50.75 411 TRP C O 1
ATOM 12304 N N . ASP C 3 412 ? 92.588 82.770 107.557 1.00 38.00 412 ASP C N 1
ATOM 12305 C CA . ASP C 3 412 ? 91.191 83.055 107.834 1.00 38.10 412 ASP C CA 1
ATOM 12306 C C . ASP C 3 412 ? 90.461 83.179 106.507 1.00 43.69 412 ASP C C 1
ATOM 12307 O O . ASP C 3 412 ? 91.075 83.250 105.441 1.00 45.77 412 ASP C O 1
ATOM 12312 N N . ILE C 3 413 ? 89.138 83.188 106.583 1.00 45.65 413 ILE C N 1
ATOM 12313 C CA . ILE C 3 413 ? 88.278 83.261 105.410 1.00 38.21 413 ILE C CA 1
ATOM 12314 C C . ILE C 3 413 ? 87.748 84.684 105.282 1.00 39.28 413 ILE C C 1
ATOM 12315 O O . ILE C 3 413 ? 87.446 85.344 106.285 1.00 48.94 413 ILE C O 1
ATOM 12320 N N . TYR C 3 414 ? 87.702 85.188 104.051 1.00 32.40 414 TYR C N 1
ATOM 12321 C CA . TYR C 3 414 ? 87.148 86.504 103.756 1.00 30.61 414 TYR C CA 1
ATOM 12322 C C . TYR C 3 414 ? 85.690 86.328 103.350 1.00 37.72 414 TYR C C 1
ATOM 12323 O O . TYR C 3 414 ? 85.397 85.729 102.311 1.00 38.34 414 TYR C O 1
ATOM 12332 N N . ILE C 3 415 ? 84.783 86.847 104.168 1.00 33.51 415 ILE C N 1
ATOM 12333 C CA . ILE C 3 415 ? 83.353 86.827 103.892 1.00 38.71 415 ILE C CA 1
ATOM 12334 C C . ILE C 3 415 ? 82.895 88.273 103.717 1.00 35.36 415 ILE C C 1
ATOM 12335 O O . ILE C 3 415 ? 82.867 89.030 104.698 1.00 43.01 415 ILE C O 1
ATOM 12340 N N . PRO C 3 416 ? 82.560 88.707 102.502 1.00 34.16 416 PRO C N 1
ATOM 12341 C CA . PRO C 3 416 ? 82.068 90.076 102.314 1.00 35.16 416 PRO C CA 1
ATOM 12342 C C . PRO C 3 416 ? 80.696 90.284 102.935 1.00 40.79 416 PRO C C 1
ATOM 12343 O O . PRO C 3 416 ? 79.855 89.384 102.968 1.00 51.69 416 PRO C O 1
ATOM 12347 N N . THR C 3 417 ? 80.479 91.497 103.426 1.00 24.70 417 THR C N 1
ATOM 12348 C CA . THR C 3 417 ? 79.247 91.847 104.111 1.00 31.73 417 THR C CA 1
ATOM 12349 C C . THR C 3 417 ? 78.243 92.404 103.103 1.00 41.77 417 THR C C 1
ATOM 12350 O O . THR C 3 417 ? 78.410 92.272 101.890 1.00 43.17 417 THR C O 1
ATOM 12354 N N . ILE C 3 418 ? 77.165 93.010 103.600 1.00 38.71 418 ILE C N 1
ATOM 12355 C CA . ILE C 3 418 ? 76.206 93.647 102.707 1.00 35.69 418 ILE C CA 1
ATOM 12356 C C . ILE C 3 418 ? 76.677 95.031 102.273 1.00 43.55 418 ILE C C 1
ATOM 12357 O O . ILE C 3 418 ? 76.211 95.549 101.251 1.00 49.72 418 ILE C O 1
ATOM 12362 N N . TRP C 3 419 ? 77.650 95.616 102.972 1.00 40.29 419 TRP C N 1
ATOM 12363 C CA . TRP C 3 419 ? 77.966 97.022 102.758 1.00 27.92 419 TRP C CA 1
ATOM 12364 C C . TRP C 3 419 ? 78.913 97.236 101.583 1.00 32.54 419 TRP C C 1
ATOM 12365 O O . TRP C 3 419 ? 78.766 98.214 100.844 1.00 51.61 419 TRP C O 1
ATOM 12376 N N . ASP C 3 420 ? 79.872 96.336 101.368 1.00 31.90 420 ASP C N 1
ATOM 12377 C CA . ASP C 3 420 ? 80.698 96.461 100.171 1.00 44.21 420 ASP C CA 1
ATOM 12378 C C . ASP C 3 420 ? 79.933 96.060 98.913 1.00 35.89 420 ASP C C 1
ATOM 12379 O O . ASP C 3 420 ? 80.183 96.619 97.839 1.00 41.75 420 ASP C O 1
ATOM 12384 N N . TRP C 3 421 ? 78.968 95.140 99.030 1.00 32.48 421 TRP C N 1
ATOM 12385 C CA . TRP C 3 421 ? 78.062 94.872 97.915 1.00 39.94 421 TRP C CA 1
ATOM 12386 C C . TRP C 3 421 ? 77.178 96.077 97.614 1.00 35.51 421 TRP C C 1
ATOM 12387 O O . TRP C 3 421 ? 76.918 96.386 96.443 1.00 45.54 421 TRP C O 1
ATOM 12398 N N . SER C 3 422 ? 76.706 96.766 98.659 1.00 25.64 422 SER C N 1
ATOM 12399 C CA . SER C 3 422 ? 75.919 97.980 98.470 1.00 34.60 422 SER C CA 1
ATOM 12400 C C . SER C 3 422 ? 76.748 99.089 97.836 1.00 41.23 422 SER C C 1
ATOM 12401 O O . SER C 3 422 ? 76.244 99.839 96.995 1.00 50.13 422 SER C O 1
ATOM 12404 N N . LEU C 3 423 ? 78.021 99.198 98.220 1.00 36.47 423 LEU C N 1
ATOM 12405 C CA . LEU C 3 423 ? 78.915 100.170 97.597 1.00 32.93 423 LEU C CA 1
ATOM 12406 C C . LEU C 3 423 ? 79.194 99.823 96.137 1.00 41.23 423 LEU C C 1
ATOM 12407 O O . LEU C 3 423 ? 79.331 100.721 95.298 1.00 47.30 423 LEU C O 1
ATOM 12412 N N . TYR C 3 424 ? 79.282 98.529 95.816 1.00 42.17 424 TYR C N 1
ATOM 12413 C CA . TYR C 3 424 ? 79.463 98.103 94.429 1.00 36.19 424 TYR C CA 1
ATOM 12414 C C . TYR C 3 424 ? 78.247 98.452 93.573 1.00 38.64 424 TYR C C 1
ATOM 12415 O O . TYR C 3 424 ? 78.385 98.980 92.459 1.00 48.72 424 TYR C O 1
ATOM 12424 N N . ILE C 3 425 ? 77.046 98.168 94.089 1.00 42.91 425 ILE C N 1
ATOM 12425 C CA . ILE C 3 425 ? 75.803 98.524 93.400 1.00 46.63 425 ILE C CA 1
ATOM 12426 C C . ILE C 3 425 ? 75.689 100.039 93.261 1.00 39.91 425 ILE C C 1
ATOM 12427 O O . ILE C 3 425 ? 75.257 100.561 92.222 1.00 46.58 425 ILE C O 1
ATOM 12432 N N . GLY C 3 426 ? 76.136 100.768 94.280 1.00 31.41 426 GLY C N 1
ATOM 12433 C CA . GLY C 3 426 ? 76.116 102.213 94.215 1.00 37.97 426 GLY C CA 1
ATOM 12434 C C . GLY C 3 426 ? 77.084 102.817 93.218 1.00 37.97 426 GLY C C 1
ATOM 12435 O O . GLY C 3 426 ? 76.773 103.831 92.590 1.00 44.75 426 GLY C O 1
ATOM 12436 N N . THR C 3 427 ? 78.271 102.229 93.069 1.00 43.13 427 THR C N 1
ATOM 12437 C CA . THR C 3 427 ? 79.188 102.713 92.042 1.00 38.70 427 THR C CA 1
ATOM 12438 C C . THR C 3 427 ? 78.723 102.337 90.644 1.00 42.20 427 THR C C 1
ATOM 12439 O O . THR C 3 427 ? 78.998 103.078 89.692 1.00 49.44 427 THR C O 1
ATOM 12443 N N . PHE C 3 428 ? 78.002 101.217 90.509 1.00 43.98 428 PHE C N 1
ATOM 12444 C CA . PHE C 3 428 ? 77.283 100.943 89.264 1.00 42.94 428 PHE C CA 1
ATOM 12445 C C . PHE C 3 428 ? 76.272 102.039 88.962 1.00 40.61 428 PHE C C 1
ATOM 12446 O O . PHE C 3 428 ? 76.151 102.490 87.815 1.00 48.07 428 PHE C O 1
ATOM 12454 N N . GLY C 3 429 ? 75.545 102.483 89.987 1.00 50.14 429 GLY C N 1
ATOM 12455 C CA . GLY C 3 429 ? 74.587 103.559 89.797 1.00 45.17 429 GLY C CA 1
ATOM 12456 C C . GLY C 3 429 ? 75.228 104.893 89.469 1.00 45.34 429 GLY C C 1
ATOM 12457 O O . GLY C 3 429 ? 74.685 105.667 88.685 1.00 56.05 429 GLY C O 1
ATOM 12458 N N . LEU C 3 430 ? 76.381 105.182 90.075 1.00 36.60 430 LEU C N 1
ATOM 12459 C CA . LEU C 3 430 ? 77.121 106.400 89.746 1.00 38.16 430 LEU C CA 1
ATOM 12460 C C . LEU C 3 430 ? 77.629 106.372 88.307 1.00 50.49 430 LEU C C 1
ATOM 12461 O O . LEU C 3 430 ? 77.538 107.381 87.591 1.00 56.25 430 LEU C O 1
ATOM 12466 N N . PHE C 3 431 ? 78.146 105.216 87.869 1.00 49.20 431 PHE C N 1
ATOM 12467 C CA . PHE C 3 431 ? 78.593 105.040 86.489 1.00 34.08 431 PHE C CA 1
ATOM 12468 C C . PHE C 3 431 ? 77.447 105.225 85.504 1.00 44.02 431 PHE C C 1
ATOM 12469 O O . PHE C 3 431 ? 77.590 105.932 84.499 1.00 55.08 431 PHE C O 1
ATOM 12477 N N . PHE C 3 432 ? 76.289 104.632 85.796 1.00 44.34 432 PHE C N 1
ATOM 12478 C CA . PHE C 3 432 ? 75.161 104.750 84.880 1.00 41.64 432 PHE C CA 1
ATOM 12479 C C . PHE C 3 432 ? 74.516 106.130 84.941 1.00 45.00 432 PHE C C 1
ATOM 12480 O O . PHE C 3 432 ? 73.984 106.596 83.931 1.00 56.14 432 PHE C O 1
ATOM 12488 N N . THR C 3 433 ? 74.576 106.807 86.091 1.00 40.32 433 THR C N 1
ATOM 12489 C CA . THR C 3 433 ? 74.096 108.183 86.186 1.00 43.63 433 THR C CA 1
ATOM 12490 C C . THR C 3 433 ? 74.942 109.116 85.333 1.00 48.63 433 THR C C 1
ATOM 12491 O O . THR C 3 433 ? 74.408 109.947 84.585 1.00 57.82 433 THR C O 1
ATOM 12495 N N . LEU C 3 434 ? 76.269 108.969 85.416 1.00 48.97 434 LEU C N 1
ATOM 12496 C CA . LEU C 3 434 ? 77.165 109.770 84.588 1.00 47.32 434 LEU C CA 1
ATOM 12497 C C . LEU C 3 434 ? 77.002 109.443 83.108 1.00 48.52 434 LEU C C 1
ATOM 12498 O O . LEU C 3 434 ? 77.026 110.348 82.265 1.00 49.74 434 LEU C O 1
ATOM 12503 N N . LEU C 3 435 ? 76.807 108.160 82.775 1.00 44.30 435 LEU C N 1
ATOM 12504 C CA . LEU C 3 435 ? 76.591 107.771 81.383 1.00 43.67 435 LEU C CA 1
ATOM 12505 C C . LEU C 3 435 ? 75.281 108.320 80.832 1.00 46.18 435 LEU C C 1
ATOM 12506 O O . LEU C 3 435 ? 75.235 108.772 79.685 1.00 55.78 435 LEU C O 1
ATOM 12511 N N . PHE C 3 436 ? 74.208 108.292 81.626 1.00 42.36 436 PHE C N 1
ATOM 12512 C CA . PHE C 3 436 ? 72.931 108.808 81.147 1.00 44.01 436 PHE C CA 1
ATOM 12513 C C . PHE C 3 436 ? 72.955 110.325 81.016 1.00 45.58 436 PHE C C 1
ATOM 12514 O O . PHE C 3 436 ? 72.365 110.872 80.075 1.00 54.84 436 PHE C O 1
ATOM 12522 N N . LEU C 3 437 ? 73.668 111.014 81.914 1.00 42.03 437 LEU C N 1
ATOM 12523 C CA . LEU C 3 437 ? 73.872 112.451 81.750 1.00 47.28 437 LEU C CA 1
ATOM 12524 C C . LEU C 3 437 ? 74.684 112.756 80.494 1.00 48.52 437 LEU C C 1
ATOM 12525 O O . LEU C 3 437 ? 74.396 113.728 79.783 1.00 48.43 437 LEU C O 1
ATOM 12530 N N . PHE C 3 438 ? 75.692 111.923 80.201 1.00 51.12 438 PHE C N 1
ATOM 12531 C CA . PHE C 3 438 ? 76.499 112.099 78.995 1.00 43.89 438 PHE C CA 1
ATOM 12532 C C . PHE C 3 438 ? 75.677 111.900 77.728 1.00 44.80 438 PHE C C 1
ATOM 12533 O O . PHE C 3 438 ? 75.766 112.706 76.796 1.00 47.32 438 PHE C O 1
ATOM 12541 N N . ILE C 3 439 ? 74.857 110.847 77.675 1.00 47.92 439 ILE C N 1
ATOM 12542 C CA . ILE C 3 439 ? 74.031 110.624 76.492 1.00 46.38 439 ILE C CA 1
ATOM 12543 C C . ILE C 3 439 ? 72.863 111.590 76.405 1.00 50.73 439 ILE C C 1
ATOM 12544 O O . ILE C 3 439 ? 72.237 111.691 75.345 1.00 50.62 439 ILE C O 1
ATOM 12549 N N . ARG C 3 440 ? 72.545 112.300 77.489 1.00 55.51 440 ARG C N 1
ATOM 12550 C CA . ARG C 3 440 ? 71.548 113.356 77.389 1.00 51.73 440 ARG C CA 1
ATOM 12551 C C . ARG C 3 440 ? 72.142 114.645 76.831 1.00 57.44 440 ARG C C 1
ATOM 12552 O O . ARG C 3 440 ? 71.612 115.207 75.867 1.00 63.27 440 ARG C O 1
ATOM 12560 N N . VAL C 3 441 ? 73.242 115.136 77.415 1.00 50.31 441 VAL C N 1
ATOM 12561 C CA . VAL C 3 441 ? 73.718 116.466 77.028 1.00 42.78 441 VAL C CA 1
ATOM 12562 C C . VAL C 3 441 ? 74.791 116.446 75.949 1.00 49.52 441 VAL C C 1
ATOM 12563 O O . VAL C 3 441 ? 75.171 117.518 75.454 1.00 53.62 441 VAL C O 1
ATOM 12567 N N . LEU C 3 442 ? 75.287 115.277 75.558 1.00 51.84 442 LEU C N 1
ATOM 12568 C CA . LEU C 3 442 ? 76.398 115.175 74.625 1.00 44.83 442 LEU C CA 1
ATOM 12569 C C . LEU C 3 442 ? 76.115 114.063 73.628 1.00 47.15 442 LEU C C 1
ATOM 12570 O O . LEU C 3 442 ? 75.354 113.137 73.936 1.00 52.89 442 LEU C O 1
ATOM 12575 N N . PRO C 3 443 ? 76.678 114.139 72.418 1.00 58.94 443 PRO C N 1
ATOM 12576 C CA . PRO C 3 443 ? 76.482 113.050 71.454 1.00 58.55 443 PRO C CA 1
ATOM 12577 C C . PRO C 3 443 ? 77.204 111.782 71.881 1.00 60.28 443 PRO C C 1
ATOM 12578 O O . PRO C 3 443 ? 78.297 111.827 72.448 1.00 58.11 443 PRO C O 1
ATOM 12582 N N . MET C 3 444 ? 76.575 110.639 71.598 1.00 61.98 444 MET C N 1
ATOM 12583 C CA . MET C 3 444 ? 77.176 109.356 71.946 1.00 60.26 444 MET C CA 1
ATOM 12584 C C . MET C 3 444 ? 78.352 109.023 71.048 1.00 65.05 444 MET C C 1
ATOM 12585 O O . MET C 3 444 ? 79.265 108.302 71.463 1.00 66.40 444 MET C O 1
ATOM 12590 N N . ILE C 3 445 ? 78.331 109.500 69.806 1.00 63.21 445 ILE C N 1
ATOM 12591 C CA . ILE C 3 445 ? 79.360 109.184 68.831 1.00 61.05 445 ILE C CA 1
ATOM 12592 C C . ILE C 3 445 ? 79.863 110.486 68.227 1.00 58.83 445 ILE C C 1
ATOM 12593 O O . ILE C 3 445 ? 79.187 111.516 68.260 1.00 63.77 445 ILE C O 1
ATOM 12598 N N . ASN C 3 446 ? 81.076 110.430 67.684 1.00 62.30 446 ASN C N 1
ATOM 12599 C CA . ASN C 3 446 ? 81.767 111.621 67.205 1.00 59.46 446 ASN C CA 1
ATOM 12600 C C . ASN C 3 446 ? 81.137 112.104 65.905 1.00 62.42 446 ASN C C 1
ATOM 12601 O O . ASN C 3 446 ? 81.052 111.342 64.936 1.00 66.45 446 ASN C O 1
ATOM 12606 N N . ILE C 3 447 ? 80.686 113.362 65.885 1.00 64.66 447 ILE C N 1
ATOM 12607 C CA . ILE C 3 447 ? 80.078 113.908 64.675 1.00 63.75 447 ILE C CA 1
ATOM 12608 C C . ILE C 3 447 ? 81.128 114.080 63.587 1.00 64.44 447 ILE C C 1
ATOM 12609 O O . ILE C 3 447 ? 80.936 113.634 62.451 1.00 69.27 447 ILE C O 1
ATOM 12614 N N . PHE C 3 448 ? 82.268 114.690 63.921 1.00 71.08 448 PHE C N 1
ATOM 12615 C CA . PHE C 3 448 ? 83.366 114.685 62.969 1.00 67.43 448 PHE C CA 1
ATOM 12616 C C . PHE C 3 448 ? 84.075 113.342 63.099 1.00 69.74 448 PHE C C 1
ATOM 12617 O O . PHE C 3 448 ? 83.736 112.522 63.957 1.00 75.77 448 PHE C O 1
ATOM 12625 N N . GLU C 3 449 ? 85.021 113.093 62.186 1.00 77.14 449 GLU C N 1
ATOM 12626 C CA . GLU C 3 449 ? 85.806 111.861 62.029 1.00 79.78 449 GLU C CA 1
ATOM 12627 C C . GLU C 3 449 ? 84.958 110.667 61.594 1.00 82.04 449 GLU C C 1
ATOM 12628 O O . GLU C 3 449 ? 85.503 109.610 61.270 1.00 87.26 449 GLU C O 1
ATOM 12634 N N . MET C 3 450 ? 83.640 110.834 61.542 1.00 72.95 450 MET C N 1
ATOM 12635 C CA . MET C 3 450 ? 82.695 109.916 60.935 1.00 75.11 450 MET C CA 1
ATOM 12636 C C . MET C 3 450 ? 82.129 110.471 59.643 1.00 74.17 450 MET C C 1
ATOM 12637 O O . MET C 3 450 ? 81.868 109.715 58.710 1.00 78.32 450 MET C O 1
ATOM 12642 N N . ARG C 3 451 ? 81.949 111.791 59.566 1.00 70.85 451 ARG C N 1
ATOM 12643 C CA . ARG C 3 451 ? 81.812 112.429 58.265 1.00 72.48 451 ARG C CA 1
ATOM 12644 C C . ARG C 3 451 ? 83.145 112.453 57.528 1.00 72.32 451 ARG C C 1
ATOM 12645 O O . ARG C 3 451 ? 83.175 112.336 56.298 1.00 77.67 451 ARG C O 1
ATOM 12653 N N . LEU C 3 452 ? 84.258 112.570 58.260 1.00 64.71 452 LEU C N 1
ATOM 12654 C CA . LEU C 3 452 ? 85.565 112.349 57.652 1.00 66.90 452 LEU C CA 1
ATOM 12655 C C . LEU C 3 452 ? 85.744 110.890 57.251 1.00 71.18 452 LEU C C 1
ATOM 12656 O O . LEU C 3 452 ? 86.372 110.607 56.227 1.00 76.27 452 LEU C O 1
ATOM 12661 N N . PHE C 3 453 ? 85.177 109.958 58.025 1.00 67.98 453 PHE C N 1
ATOM 12662 C CA . PHE C 3 453 ? 85.171 108.553 57.624 1.00 68.88 453 PHE C CA 1
ATOM 12663 C C . PHE C 3 453 ? 84.328 108.337 56.373 1.00 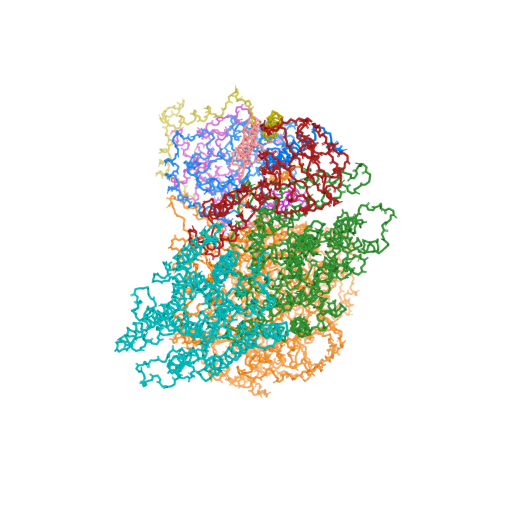69.05 453 PHE C C 1
ATOM 12664 O O . PHE C 3 453 ? 84.683 107.523 55.515 1.00 75.06 453 PHE C O 1
ATOM 12672 N N . LEU C 3 454 ? 83.211 109.058 56.256 1.00 66.84 454 LEU C N 1
ATOM 12673 C CA . LEU C 3 454 ? 82.393 109.003 55.047 1.00 67.07 454 LEU C CA 1
ATOM 12674 C C . LEU C 3 454 ? 83.141 109.561 53.844 1.00 72.70 454 LEU C C 1
ATOM 12675 O O . LEU C 3 454 ? 83.059 109.005 52.742 1.00 70.38 454 LEU C O 1
ATOM 12680 N N . TYR C 3 455 ? 83.883 110.654 54.045 1.00 72.54 455 TYR C N 1
ATOM 12681 C CA . TYR C 3 455 ? 84.712 111.214 52.982 1.00 71.85 455 TYR C CA 1
ATOM 12682 C C . TYR C 3 455 ? 85.833 110.259 52.585 1.00 77.59 455 TYR C C 1
ATOM 12683 O O . TYR C 3 455 ? 86.160 110.134 51.400 1.00 82.53 455 TYR C O 1
ATOM 12692 N N . GLN C 3 456 ? 86.421 109.567 53.564 1.00 72.72 456 GLN C N 1
ATOM 12693 C CA . GLN C 3 456 ? 87.473 108.597 53.275 1.00 72.71 456 GLN C CA 1
ATOM 12694 C C . GLN C 3 456 ? 86.928 107.383 52.531 1.00 74.53 456 GLN C C 1
ATOM 12695 O O . GLN C 3 456 ? 87.589 106.858 51.629 1.00 77.47 456 GLN C O 1
ATOM 12701 N N . GLU C 3 457 ? 85.721 106.933 52.881 1.00 70.43 457 GLU C N 1
ATOM 12702 C CA . GLU C 3 457 ? 85.106 105.828 52.150 1.00 72.70 457 GLU C CA 1
ATOM 12703 C C . GLU C 3 457 ? 84.680 106.249 50.748 1.00 78.97 457 GLU C C 1
ATOM 12704 O O . GLU C 3 457 ? 84.749 105.440 49.814 1.00 83.47 457 GLU C O 1
ATOM 12710 N N . THR C 3 458 ? 84.256 107.506 50.578 1.00 77.95 458 THR C N 1
ATOM 12711 C CA . THR C 3 458 ? 83.974 108.034 49.245 1.00 78.21 458 THR C CA 1
ATOM 12712 C C . THR C 3 458 ? 85.240 108.102 48.398 1.00 78.53 458 THR C C 1
ATOM 12713 O O . THR C 3 458 ? 85.215 107.774 47.205 1.00 80.71 458 THR C O 1
ATOM 12717 N N . GLU C 3 459 ? 86.356 108.516 49.004 1.00 82.48 459 GLU C N 1
ATOM 12718 C CA . GLU C 3 459 ? 87.633 108.540 48.296 1.00 86.90 459 GLU C CA 1
ATOM 12719 C C . GLU C 3 459 ? 88.108 107.132 47.954 1.00 88.12 459 GLU C C 1
ATOM 12720 O O . GLU C 3 459 ? 88.693 106.915 46.888 1.00 85.17 459 GLU C O 1
ATOM 12726 N N . LYS C 3 460 ? 87.865 106.167 48.846 1.00 84.36 460 LYS C N 1
ATOM 12727 C CA . LYS C 3 460 ? 88.206 104.774 48.563 1.00 85.56 460 LYS C CA 1
ATOM 12728 C C . LYS C 3 460 ? 87.370 104.215 47.416 1.00 87.37 460 LYS C C 1
ATOM 12729 O O . LYS C 3 460 ? 87.883 103.469 46.574 1.00 86.44 460 LYS C O 1
ATOM 12735 N N . ALA C 3 461 ? 86.080 104.561 47.372 1.00 80.86 461 ALA C N 1
ATOM 12736 C CA . ALA C 3 461 ? 85.233 104.141 46.260 1.00 78.58 461 ALA C CA 1
ATOM 12737 C C . ALA C 3 461 ? 85.641 104.810 44.953 1.00 82.85 461 ALA C C 1
ATOM 12738 O O . ALA C 3 461 ? 85.540 104.193 43.886 1.00 80.30 461 ALA C O 1
ATOM 12740 N N . LYS C 3 462 ? 86.095 106.065 45.013 1.00 87.10 462 LYS C N 1
ATOM 12741 C CA . LYS C 3 462 ? 86.593 106.732 43.815 1.00 84.45 462 LYS C CA 1
ATOM 12742 C C . LYS C 3 462 ? 87.923 106.146 43.353 1.00 86.72 462 LYS C C 1
ATOM 12743 O O . LYS C 3 462 ? 88.207 106.129 42.151 1.00 87.79 462 LYS C O 1
ATOM 12749 N N . GLN C 3 463 ? 88.747 105.673 44.287 1.00 90.29 463 GLN C N 1
ATOM 12750 C CA . GLN C 3 463 ? 89.992 104.999 43.945 1.00 90.59 463 GLN C CA 1
ATOM 12751 C C . GLN C 3 463 ? 89.788 103.541 43.560 1.00 90.95 463 GLN C C 1
ATOM 12752 O O . GLN C 3 463 ? 90.737 102.920 43.066 1.00 91.42 463 GLN C O 1
ATOM 12758 N N . ARG C 3 464 ? 88.587 103.000 43.791 1.00 87.19 464 ARG C N 1
ATOM 12759 C CA . ARG C 3 464 ? 88.194 101.616 43.486 1.00 87.11 464 ARG C CA 1
ATOM 12760 C C . ARG C 3 464 ? 89.096 100.589 44.165 1.00 85.62 464 ARG C C 1
ATOM 12761 O O . ARG C 3 464 ? 89.159 100.523 45.392 1.00 84.99 464 ARG C O 1
ATOM 12769 N N . VAL D 4 5 ? 85.808 143.426 54.733 1.00 79.47 5 VAL D N 1
ATOM 12770 C CA . VAL D 4 5 ? 86.956 144.207 55.171 1.00 83.51 5 VAL D CA 1
ATOM 12771 C C . VAL D 4 5 ? 88.007 143.252 55.733 1.00 82.40 5 VAL D C 1
ATOM 12772 O O . VAL D 4 5 ? 89.199 143.388 55.448 1.00 78.62 5 VAL D O 1
ATOM 12776 N N . TYR D 4 6 ? 87.552 142.279 56.528 1.00 80.61 6 TYR D N 1
ATOM 12777 C CA . TYR D 4 6 ? 88.446 141.230 57.009 1.00 80.33 6 TYR D CA 1
ATOM 12778 C C . TYR D 4 6 ? 88.922 140.345 55.866 1.00 81.26 6 TYR D C 1
ATOM 12779 O O . TYR D 4 6 ? 90.072 139.891 55.859 1.00 80.97 6 TYR D O 1
ATOM 12788 N N . GLY D 4 7 ? 88.054 140.088 54.897 1.00 83.10 7 GLY D N 1
ATOM 12789 C CA . GLY D 4 7 ? 88.419 139.267 53.765 1.00 80.76 7 GLY D CA 1
ATOM 12790 C C . GLY D 4 7 ? 87.216 139.035 52.876 1.00 83.87 7 GLY D C 1
ATOM 12791 O O . GLY D 4 7 ? 86.157 139.637 53.060 1.00 86.12 7 GLY D O 1
ATOM 12792 N N . VAL D 4 8 ? 87.418 138.177 51.881 1.00 90.72 8 VAL D N 1
ATOM 12793 C CA . VAL D 4 8 ? 86.353 137.721 50.997 1.00 92.09 8 VAL D CA 1
ATOM 12794 C C . VAL D 4 8 ? 86.351 136.200 51.029 1.00 90.50 8 VAL D C 1
ATOM 12795 O O . VAL D 4 8 ? 87.396 135.573 50.824 1.00 93.13 8 VAL D O 1
ATOM 12799 N N . MET D 4 9 ? 85.188 135.607 51.286 1.00 88.59 9 MET D N 1
ATOM 12800 C CA . MET D 4 9 ? 85.063 134.160 51.306 1.00 90.90 9 MET D CA 1
ATOM 12801 C C . MET D 4 9 ? 83.992 133.708 50.323 1.00 93.41 9 MET D C 1
ATOM 12802 O O . MET D 4 9 ? 83.115 134.478 49.920 1.00 92.26 9 MET D O 1
ATOM 12807 N N . ALA D 4 10 ? 84.092 132.442 49.928 1.00 87.92 10 ALA D N 1
ATOM 12808 C CA . ALA D 4 10 ? 83.167 131.833 48.990 1.00 84.94 10 ALA D CA 1
ATOM 12809 C C . ALA D 4 10 ? 82.718 130.483 49.528 1.00 84.91 10 ALA D C 1
ATOM 12810 O O . ALA D 4 10 ? 83.486 129.773 50.180 1.00 85.68 10 ALA D O 1
ATOM 12812 N N . GLU D 4 11 ? 81.468 130.134 49.245 1.00 81.98 11 GLU D N 1
ATOM 12813 C CA . GLU D 4 11 ? 80.878 128.884 49.704 1.00 82.67 11 GLU D CA 1
ATOM 12814 C C . GLU D 4 11 ? 80.914 127.847 48.590 1.00 85.22 11 GLU D C 1
ATOM 12815 O O . GLU D 4 11 ? 80.706 128.173 47.418 1.00 85.85 11 GLU D O 1
ATOM 12821 N N . PHE D 4 12 ? 81.186 126.596 48.961 1.00 83.23 12 PHE D N 1
ATOM 12822 C CA . PHE D 4 12 ? 81.274 125.497 48.014 1.00 84.07 12 PHE D CA 1
ATOM 12823 C C . PHE D 4 12 ? 80.446 124.318 48.506 1.00 86.44 12 PHE D C 1
ATOM 12824 O O . PHE D 4 12 ? 80.370 124.073 49.716 1.00 82.42 12 PHE D O 1
ATOM 12832 N N . PRO D 4 13 ? 79.803 123.573 47.598 1.00 84.06 13 PRO D N 1
ATOM 12833 C CA . PRO D 4 13 ? 78.897 122.505 48.039 1.00 81.13 13 PRO D CA 1
ATOM 12834 C C . PRO D 4 13 ? 79.597 121.208 48.409 1.00 79.93 13 PRO D C 1
ATOM 12835 O O . PRO D 4 13 ? 79.089 120.444 49.235 1.00 81.84 13 PRO D O 1
ATOM 12839 N N . THR D 4 14 ? 80.753 120.942 47.813 1.00 77.75 14 THR D N 1
ATOM 12840 C CA . THR D 4 14 ? 81.417 119.663 47.990 1.00 78.40 14 THR D CA 1
ATOM 12841 C C . THR D 4 14 ? 82.897 119.871 48.283 1.00 80.96 14 THR D C 1
ATOM 12842 O O . THR D 4 14 ? 83.492 120.872 47.849 1.00 81.42 14 THR D O 1
ATOM 12846 N N . PRO D 4 15 ? 83.508 118.969 49.065 1.00 78.17 15 PRO D N 1
ATOM 12847 C CA . PRO D 4 15 ? 84.950 119.092 49.336 1.00 75.58 15 PRO D CA 1
ATOM 12848 C C . PRO D 4 15 ? 85.827 118.959 48.105 1.00 76.36 15 PRO D C 1
ATOM 12849 O O . PRO D 4 15 ? 86.947 119.469 48.124 1.00 77.60 15 PRO D O 1
ATOM 12853 N N . GLU D 4 16 ? 85.354 118.311 47.037 1.00 79.98 16 GLU D N 1
ATOM 12854 C CA . GLU D 4 16 ? 86.099 118.306 45.780 1.00 80.29 16 GLU D CA 1
ATOM 12855 C C . GLU D 4 16 ? 86.181 119.706 45.179 1.00 79.94 16 GLU D C 1
ATOM 12856 O O . GLU D 4 16 ? 87.241 120.115 44.686 1.00 80.77 16 GLU D O 1
ATOM 12862 N N . ALA D 4 17 ? 85.079 120.461 45.231 1.00 77.33 17 ALA D N 1
ATOM 12863 C CA . ALA D 4 17 ? 85.114 121.850 44.785 1.00 78.61 17 ALA D CA 1
ATOM 12864 C C . ALA D 4 17 ? 85.943 122.716 45.719 1.00 81.06 17 ALA D C 1
ATOM 12865 O O . ALA D 4 17 ? 86.589 123.665 45.262 1.00 80.18 17 ALA D O 1
ATOM 12867 N N . LEU D 4 18 ? 85.945 122.403 47.021 1.00 77.23 18 LEU D N 1
ATOM 12868 C CA . LEU D 4 18 ? 86.834 123.106 47.947 1.00 75.41 18 LEU D CA 1
ATOM 12869 C C . LEU D 4 18 ? 88.304 122.848 47.621 1.00 77.02 18 LEU D C 1
ATOM 12870 O O . LEU D 4 18 ? 89.125 123.773 47.660 1.00 76.61 18 LEU D O 1
ATOM 12875 N N . ILE D 4 19 ? 88.644 121.598 47.284 1.00 78.39 19 ILE D N 1
ATOM 12876 C CA . ILE D 4 19 ? 90.010 121.235 46.904 1.00 76.06 19 ILE D CA 1
ATOM 12877 C C . ILE D 4 19 ? 90.419 121.961 45.628 1.00 78.97 19 ILE D C 1
ATOM 12878 O O . ILE D 4 19 ? 91.513 122.536 45.543 1.00 82.74 19 ILE D O 1
ATOM 12883 N N . GLU D 4 20 ? 89.529 121.966 44.628 1.00 79.69 20 GLU D N 1
ATOM 12884 C CA . GLU D 4 20 ? 89.818 122.632 43.360 1.00 80.62 20 GLU D CA 1
ATOM 12885 C C . GLU D 4 20 ? 89.955 124.141 43.534 1.00 83.37 20 GLU D C 1
ATOM 12886 O O . GLU D 4 20 ? 90.826 124.763 42.916 1.00 83.86 20 GLU D O 1
ATOM 12892 N N . ALA D 4 21 ? 89.128 124.742 44.394 1.00 79.63 21 ALA D N 1
ATOM 12893 C CA . ALA D 4 21 ? 89.210 126.181 44.621 1.00 79.72 21 ALA D CA 1
ATOM 12894 C C . ALA D 4 21 ? 90.459 126.562 45.406 1.00 80.64 21 ALA D C 1
ATOM 12895 O O . ALA D 4 21 ? 91.056 127.614 45.149 1.00 84.90 21 ALA D O 1
ATOM 12897 N N . THR D 4 22 ? 90.865 125.734 46.374 1.00 81.59 22 THR D N 1
ATOM 12898 C CA . THR D 4 22 ? 92.105 126.007 47.096 1.00 83.49 22 THR D CA 1
ATOM 12899 C C . THR D 4 22 ? 93.325 125.812 46.207 1.00 83.34 22 THR D C 1
ATOM 12900 O O . THR D 4 22 ? 94.329 126.512 46.376 1.00 84.56 22 THR D O 1
ATOM 12904 N N . ARG D 4 23 ? 93.261 124.866 45.267 1.00 85.52 23 ARG D N 1
ATOM 12905 C CA . ARG D 4 23 ? 94.354 124.700 44.316 1.00 87.80 23 ARG D CA 1
ATOM 12906 C C . ARG D 4 23 ? 94.408 125.861 43.329 1.00 87.86 23 ARG D C 1
ATOM 12907 O O . ARG D 4 23 ? 95.496 126.300 42.939 1.00 89.19 23 ARG D O 1
ATOM 12915 N N . LYS D 4 24 ? 93.245 126.371 42.914 1.00 85.84 24 LYS D N 1
ATOM 12916 C CA . LYS D 4 24 ? 93.219 127.470 41.955 1.00 87.79 24 LYS D CA 1
ATOM 12917 C C . LYS D 4 24 ? 93.595 128.800 42.598 1.00 89.93 24 LYS D C 1
ATOM 12918 O O . LYS D 4 24 ? 94.176 129.662 41.930 1.00 88.46 24 LYS D O 1
ATOM 12924 N N . ALA D 4 25 ? 93.263 128.993 43.877 1.00 87.34 25 ALA D N 1
ATOM 12925 C CA . ALA D 4 25 ? 93.627 130.233 44.555 1.00 85.68 25 ALA D CA 1
ATOM 12926 C C . ALA D 4 25 ? 95.120 130.284 44.854 1.00 86.57 25 ALA D C 1
ATOM 12927 O O . ALA D 4 25 ? 95.740 131.351 44.772 1.00 83.56 25 ALA D O 1
ATOM 12929 N N . LYS D 4 26 ? 95.713 129.141 45.207 1.00 89.13 26 LYS D N 1
ATOM 12930 C CA . LYS D 4 26 ? 97.151 129.092 45.445 1.00 88.09 26 LYS D CA 1
ATOM 12931 C C . LYS D 4 26 ? 97.938 129.204 44.146 1.00 89.90 26 LYS D C 1
ATOM 12932 O O . LYS D 4 26 ? 99.064 129.713 44.148 1.00 90.47 26 LYS D O 1
ATOM 12938 N N . ALA D 4 27 ? 97.367 128.737 43.032 1.00 88.42 27 ALA D N 1
ATOM 12939 C CA . ALA D 4 27 ? 98.025 128.873 41.739 1.00 88.18 27 ALA D CA 1
ATOM 12940 C C . ALA D 4 27 ? 97.989 130.303 41.220 1.00 86.27 27 ALA D C 1
ATOM 12941 O O . ALA D 4 27 ? 98.826 130.667 40.387 1.00 85.56 27 ALA D O 1
ATOM 12943 N N . ALA D 4 28 ? 97.043 131.117 41.687 1.00 85.07 28 ALA D N 1
ATOM 12944 C CA . ALA D 4 28 ? 96.995 132.524 41.318 1.00 86.38 28 ALA D CA 1
ATOM 12945 C C . ALA D 4 28 ? 97.947 133.383 42.140 1.00 88.78 28 ALA D C 1
ATOM 12946 O O . ALA D 4 28 ? 98.088 134.575 41.848 1.00 88.83 28 ALA D O 1
ATOM 12948 N N . GLY D 4 29 ? 98.595 132.813 43.151 1.00 89.65 29 GLY D N 1
ATOM 12949 C CA . GLY D 4 29 ? 99.528 133.545 43.977 1.00 88.96 29 GLY D CA 1
ATOM 12950 C C . GLY D 4 29 ? 98.984 134.041 45.296 1.00 87.60 29 GLY D C 1
ATOM 12951 O O . GLY D 4 29 ? 99.685 134.785 45.990 1.00 87.31 29 GLY D O 1
ATOM 12952 N N . TYR D 4 30 ? 97.766 133.656 45.667 1.00 88.47 30 TYR D N 1
ATOM 12953 C CA . TYR D 4 30 ? 97.164 134.124 46.908 1.00 89.76 30 TYR D CA 1
ATOM 12954 C C . TYR D 4 30 ? 97.760 133.368 48.088 1.00 89.25 30 TYR D C 1
ATOM 12955 O O . TYR D 4 30 ? 97.691 132.136 48.145 1.00 88.60 30 TYR D O 1
ATOM 12964 N N . THR D 4 31 ? 98.347 134.104 49.021 1.00 90.70 31 THR D N 1
ATOM 12965 C CA . THR D 4 31 ? 98.807 133.565 50.290 1.00 89.38 31 THR D CA 1
ATOM 12966 C C . THR D 4 31 ? 97.974 134.162 51.417 1.00 89.94 31 THR D C 1
ATOM 12967 O O . THR D 4 31 ? 97.149 135.055 51.196 1.00 89.19 31 THR D O 1
ATOM 12971 N N . LYS D 4 32 ? 98.214 133.649 52.630 1.00 92.00 32 LYS D N 1
ATOM 12972 C CA . LYS D 4 32 ? 97.482 134.005 53.853 1.00 93.42 32 LYS D CA 1
ATOM 12973 C C . LYS D 4 32 ? 95.974 133.797 53.676 1.00 92.31 32 LYS D C 1
ATOM 12974 O O . LYS D 4 32 ? 95.167 134.717 53.820 1.00 92.97 32 LYS D O 1
ATOM 12980 N N . MET D 4 33 ? 95.611 132.562 53.342 1.00 94.19 33 MET D N 1
ATOM 12981 C CA . MET D 4 33 ? 94.225 132.181 53.119 1.00 95.03 33 MET D CA 1
ATOM 12982 C C . MET D 4 33 ? 93.886 130.974 53.980 1.00 94.70 33 MET D C 1
ATOM 12983 O O . MET D 4 33 ? 94.750 130.149 54.288 1.00 98.51 33 MET D O 1
ATOM 12988 N N . ASP D 4 34 ? 92.618 130.880 54.368 1.00 80.07 34 ASP D N 1
ATOM 12989 C CA . ASP D 4 34 ? 92.144 129.800 55.218 1.00 79.37 34 ASP D CA 1
ATOM 12990 C C . ASP D 4 34 ? 90.884 129.190 54.623 1.00 80.44 34 ASP D C 1
ATOM 12991 O O . ASP D 4 34 ? 90.098 129.869 53.959 1.00 84.14 34 ASP D O 1
ATOM 12996 N N . ALA D 4 35 ? 90.704 127.897 54.869 1.00 70.37 35 ALA D N 1
ATOM 12997 C CA . ALA D 4 35 ? 89.542 127.156 54.405 1.00 68.40 35 ALA D CA 1
ATOM 12998 C C . ALA D 4 35 ? 88.872 126.475 55.587 1.00 69.63 35 ALA D C 1
ATOM 12999 O O . ALA D 4 35 ? 89.546 125.932 56.467 1.00 71.76 35 ALA D O 1
ATOM 13001 N N . PHE D 4 36 ? 87.543 126.501 55.598 1.00 71.22 36 PHE D N 1
ATOM 13002 C CA . PHE D 4 36 ? 86.751 126.044 56.731 1.00 70.16 36 PHE D CA 1
ATOM 13003 C C . PHE D 4 36 ? 85.864 124.887 56.304 1.00 68.47 36 PHE D C 1
ATOM 13004 O O . PHE D 4 36 ? 85.119 124.995 55.325 1.00 68.88 36 PHE D O 1
ATOM 13012 N N . SER D 4 37 ? 85.950 123.785 57.039 1.00 63.87 37 SER D N 1
ATOM 13013 C CA . SER D 4 37 ? 85.242 122.558 56.726 1.00 63.12 37 SER D CA 1
ATOM 13014 C C . SER D 4 37 ? 84.831 121.881 58.024 1.00 62.42 37 SER D C 1
ATOM 13015 O O . SER D 4 37 ? 85.472 122.091 59.060 1.00 66.20 37 SER D O 1
ATOM 13018 N N . PRO D 4 38 ? 83.756 121.083 58.008 1.00 63.80 38 PRO D N 1
ATOM 13019 C CA . PRO D 4 38 ? 83.397 120.318 59.215 1.00 60.99 38 PRO D CA 1
ATOM 13020 C C . PRO D 4 38 ? 84.393 119.228 59.580 1.00 63.54 38 PRO D C 1
ATOM 13021 O O . PRO D 4 38 ? 84.394 118.779 60.732 1.00 66.32 38 PRO D O 1
ATOM 13025 N N . PHE D 4 39 ? 85.229 118.788 58.645 1.00 63.21 39 PHE D N 1
ATOM 13026 C CA . PHE D 4 39 ? 86.181 117.706 58.835 1.00 60.96 39 PHE D CA 1
ATOM 13027 C C . PHE D 4 39 ? 87.478 118.079 58.130 1.00 64.22 39 PHE D C 1
ATOM 13028 O O . PHE D 4 39 ? 87.462 118.913 57.218 1.00 64.04 39 PHE D O 1
ATOM 13036 N N . PRO D 4 40 ? 88.644 117.517 58.529 1.00 62.96 40 PRO D N 1
ATOM 13037 C CA . PRO D 4 40 ? 89.910 117.803 57.845 1.00 61.10 40 PRO D CA 1
ATOM 13038 C C . PRO D 4 40 ? 89.907 117.270 56.404 1.00 65.19 40 PRO D C 1
ATOM 13039 O O . PRO D 4 40 ? 89.980 116.068 56.227 1.00 64.30 40 PRO D O 1
ATOM 13043 N N . ILE D 4 41 ? 89.829 118.175 55.422 1.00 75.70 41 ILE D N 1
ATOM 13044 C CA . ILE D 4 41 ? 89.856 117.764 53.987 1.00 79.80 41 ILE D CA 1
ATOM 13045 C C . ILE D 4 41 ? 91.238 117.182 53.677 1.00 80.18 41 ILE D C 1
ATOM 13046 O O . ILE D 4 41 ? 91.305 116.256 52.847 1.00 80.46 41 ILE D O 1
ATOM 13051 N N . GLU D 4 42 ? 92.289 117.710 54.315 1.00 81.24 42 GLU D N 1
ATOM 13052 C CA . GLU D 4 42 ? 93.680 117.230 54.080 1.00 80.53 42 GLU D CA 1
ATOM 13053 C C . GLU D 4 42 ? 94.162 117.701 52.703 1.00 82.30 42 GLU D C 1
ATOM 13054 O O . GLU D 4 42 ? 95.227 118.347 52.644 1.00 82.99 42 GLU D O 1
ATOM 13060 N N . GLU D 4 43 ? 93.401 117.399 51.646 1.00 83.58 43 GLU D N 1
ATOM 13061 C CA . GLU D 4 43 ? 93.799 117.788 50.266 1.00 80.68 43 GLU D CA 1
ATOM 13062 C C . GLU D 4 43 ? 93.802 119.316 50.154 1.00 83.20 43 GLU D C 1
ATOM 13063 O O . GLU D 4 43 ? 94.132 119.821 49.065 1.00 87.32 43 GLU D O 1
ATOM 13069 N N . VAL D 4 44 ? 93.418 120.015 51.226 1.00 76.65 44 VAL D N 1
ATOM 13070 C CA . VAL D 4 44 ? 93.465 121.507 51.234 1.00 75.63 44 VAL D CA 1
ATOM 13071 C C . VAL D 4 44 ? 94.611 121.944 52.152 1.00 78.50 44 VAL D C 1
ATOM 13072 O O . VAL D 4 44 ? 95.315 122.910 51.799 1.00 82.98 44 VAL D O 1
ATOM 13076 N N . ILE D 4 45 ? 94.792 121.247 53.279 1.00 77.91 45 ILE D N 1
ATOM 13077 C CA . ILE D 4 45 ? 95.861 121.607 54.257 1.00 76.72 45 ILE D CA 1
ATOM 13078 C C . ILE D 4 45 ? 97.230 121.441 53.589 1.00 77.56 45 ILE D C 1
ATOM 13079 O O . ILE D 4 45 ? 98.051 122.374 53.690 1.00 81.65 45 ILE D O 1
ATOM 13084 N N . GLU D 4 46 ? 97.459 120.299 52.934 1.00 87.78 46 GLU D N 1
ATOM 13085 C CA . GLU D 4 46 ? 98.763 120.033 52.268 1.00 88.94 46 GLU D CA 1
ATOM 13086 C C . GLU D 4 46 ? 99.122 121.228 51.380 1.00 90.20 46 GLU D C 1
ATOM 13087 O O . GLU D 4 46 ? 100.313 121.372 51.043 1.00 91.72 46 GLU D O 1
ATOM 13093 N N . GLU D 4 47 ? 98.131 122.047 51.018 1.00 90.47 47 GLU D N 1
ATOM 13094 C CA . GLU D 4 47 ? 98.380 123.231 50.203 1.00 91.31 47 GLU D CA 1
ATOM 13095 C C . GLU D 4 47 ? 98.388 124.527 51.001 1.00 92.58 47 GLU D C 1
ATOM 13096 O O . GLU D 4 47 ? 99.243 125.382 50.758 1.00 96.44 47 GLU D O 1
ATOM 13102 N N . ILE D 4 48 ? 97.467 124.710 51.950 1.00 82.92 48 ILE D N 1
ATOM 13103 C CA . ILE D 4 48 ? 97.347 126.007 52.615 1.00 83.84 48 ILE D CA 1
ATOM 13104 C C . ILE D 4 48 ? 97.912 126.024 54.030 1.00 85.88 48 ILE D C 1
ATOM 13105 O O . ILE D 4 48 ? 97.988 127.104 54.638 1.00 87.57 48 ILE D O 1
ATOM 13110 N N . ALA D 4 49 ? 98.317 124.876 54.575 1.00 82.59 49 ALA D N 1
ATOM 13111 C CA . ALA D 4 49 ? 98.887 124.815 55.914 1.00 82.11 49 ALA D CA 1
ATOM 13112 C C . ALA D 4 49 ? 100.051 123.835 55.976 1.00 82.30 49 ALA D C 1
ATOM 13113 O O . ALA D 4 49 ? 100.269 123.190 57.007 1.00 83.55 49 ALA D O 1
ATOM 13115 N N . HIS D 4 50 ? 100.798 123.699 54.884 1.00 89.88 50 HIS D N 1
ATOM 13116 C CA . HIS D 4 50 ? 101.903 122.753 54.828 1.00 91.87 50 HIS D CA 1
ATOM 13117 C C . HIS D 4 50 ? 103.089 123.278 55.626 1.00 94.46 50 HIS D C 1
ATOM 13118 O O . HIS D 4 50 ? 103.494 124.433 55.466 1.00 94.83 50 HIS D O 1
ATOM 13125 N N . GLY D 4 51 ? 103.642 122.430 56.478 1.00 84.70 51 GLY D N 1
ATOM 13126 C CA . GLY D 4 51 ? 104.784 122.796 57.287 1.00 82.26 51 GLY D CA 1
ATOM 13127 C C . GLY D 4 51 ? 104.713 122.122 58.642 1.00 82.74 51 GLY D C 1
ATOM 13128 O O . GLY D 4 51 ? 104.000 121.141 58.824 1.00 80.62 51 GLY D O 1
ATOM 13129 N N . ASP D 4 52 ? 105.472 122.675 59.583 1.00 81.13 52 ASP D N 1
ATOM 13130 C CA . ASP D 4 52 ? 105.525 122.162 60.944 1.00 76.69 52 ASP D CA 1
ATOM 13131 C C . ASP D 4 52 ? 104.443 122.823 61.786 1.00 78.49 52 ASP D C 1
ATOM 13132 O O . ASP D 4 52 ? 104.282 124.047 61.754 1.00 78.52 52 ASP D O 1
ATOM 13137 N N . THR D 4 53 ? 103.706 122.009 62.544 1.00 68.62 53 THR D N 1
ATOM 13138 C CA . THR D 4 53 ? 102.615 122.535 63.356 1.00 65.03 53 THR D CA 1
ATOM 13139 C C . THR D 4 53 ? 103.124 123.268 64.591 1.00 67.37 53 THR D C 1
ATOM 13140 O O . THR D 4 53 ? 102.470 124.202 65.068 1.00 66.43 53 THR D O 1
ATOM 13144 N N . GLY D 4 54 ? 104.281 122.870 65.116 1.00 64.63 54 GLY D N 1
ATOM 13145 C CA . GLY D 4 54 ? 104.802 123.422 66.347 1.00 59.04 54 GLY D CA 1
ATOM 13146 C C . GLY D 4 54 ? 104.387 122.676 67.594 1.00 55.33 54 GLY D C 1
ATOM 13147 O O . GLY D 4 54 ? 104.926 122.956 68.672 1.00 62.36 54 GLY D O 1
ATOM 13148 N N . VAL D 4 55 ? 103.430 121.755 67.481 1.00 52.64 55 VAL D N 1
ATOM 13149 C CA . VAL D 4 55 ? 103.052 120.910 68.620 1.00 52.22 55 VAL D CA 1
ATOM 13150 C C . VAL D 4 55 ? 104.166 119.970 69.101 1.00 55.59 55 VAL D C 1
ATOM 13151 O O . VAL D 4 55 ? 104.439 119.959 70.313 1.00 58.91 55 VAL D O 1
ATOM 13155 N N . PRO D 4 56 ? 104.815 119.139 68.242 1.00 60.78 56 PRO D N 1
ATOM 13156 C CA . PRO D 4 56 ? 105.711 118.101 68.799 1.00 51.87 56 PRO D CA 1
ATOM 13157 C C . PRO D 4 56 ? 106.965 118.627 69.473 1.00 54.48 56 PRO D C 1
ATOM 13158 O O . PRO D 4 56 ? 107.498 117.934 70.347 1.00 61.81 56 PRO D O 1
ATOM 13162 N N . ARG D 4 57 ? 107.437 119.823 69.115 1.00 53.29 57 ARG D N 1
ATOM 13163 C CA . ARG D 4 57 ? 108.560 120.425 69.829 1.00 58.29 57 ARG D CA 1
ATOM 13164 C C . ARG D 4 57 ? 108.192 120.735 71.275 1.00 61.72 57 ARG D C 1
ATOM 13165 O O . ARG D 4 57 ? 108.960 120.434 72.199 1.00 64.75 57 ARG D O 1
ATOM 13173 N N . LEU D 4 58 ? 107.001 121.303 71.490 1.00 52.39 58 LEU D N 1
ATOM 13174 C CA . LEU D 4 58 ? 106.518 121.563 72.842 1.00 51.48 58 LEU D CA 1
ATOM 13175 C C . LEU D 4 58 ? 106.242 120.268 73.594 1.00 54.88 58 LEU D C 1
ATOM 13176 O O . LEU D 4 58 ? 106.489 120.187 74.805 1.00 60.23 58 LEU D O 1
ATOM 13181 N N . VAL D 4 59 ? 105.734 119.249 72.889 1.00 52.88 59 VAL D N 1
ATOM 13182 C CA . VAL D 4 59 ? 105.466 117.953 73.515 1.00 50.54 59 VAL D CA 1
ATOM 13183 C C . VAL D 4 59 ? 106.763 117.314 74.001 1.00 57.83 59 VAL D C 1
ATOM 13184 O O . VAL D 4 59 ? 106.848 116.839 75.139 1.00 65.72 59 VAL D O 1
ATOM 13188 N N . LEU D 4 60 ? 107.803 117.335 73.158 1.00 52.64 60 LEU D N 1
ATOM 13189 C CA . LEU D 4 60 ? 109.104 116.788 73.536 1.00 48.50 60 LEU D CA 1
ATOM 13190 C C . LEU D 4 60 ? 109.739 117.580 74.672 1.00 54.58 60 LEU D C 1
ATOM 13191 O O . LEU D 4 60 ? 110.295 116.987 75.607 1.00 58.45 60 LEU D O 1
ATOM 13196 N N . LEU D 4 61 ? 109.636 118.914 74.622 1.00 54.21 61 LEU D N 1
ATOM 13197 C CA . LEU D 4 61 ? 110.240 119.760 75.649 1.00 51.14 61 LEU D CA 1
ATOM 13198 C C . LEU D 4 61 ? 109.593 119.539 77.010 1.00 52.82 61 LEU D C 1
ATOM 13199 O O . LEU D 4 61 ? 110.287 119.313 78.008 1.00 54.42 61 LEU D O 1
ATOM 13204 N N . PHE D 4 62 ? 108.261 119.561 77.070 1.00 50.50 62 PHE D N 1
ATOM 13205 C CA . PHE D 4 62 ? 107.612 119.358 78.356 1.00 49.18 62 PHE D CA 1
ATOM 13206 C C . PHE D 4 62 ? 107.598 117.901 78.794 1.00 47.04 62 PHE D C 1
ATOM 13207 O O . PHE D 4 62 ? 107.497 117.646 79.993 1.00 49.19 62 PHE D O 1
ATOM 13215 N N . GLY D 4 63 ? 107.736 116.941 77.875 1.00 42.23 63 GLY D N 1
ATOM 13216 C CA . GLY D 4 63 ? 107.942 115.564 78.292 1.00 45.23 63 GLY D CA 1
ATOM 13217 C C . GLY D 4 63 ? 109.296 115.354 78.940 1.00 50.74 63 GLY D C 1
ATOM 13218 O O . GLY D 4 63 ? 109.412 114.634 79.936 1.00 56.86 63 GLY D O 1
ATOM 13219 N N . LEU D 4 64 ? 110.336 115.991 78.388 1.00 53.95 64 LEU D N 1
ATOM 13220 C CA . LEU D 4 64 ? 111.651 115.971 79.022 1.00 52.21 64 LEU D CA 1
ATOM 13221 C C . LEU D 4 64 ? 111.629 116.679 80.371 1.00 57.45 64 LEU D C 1
ATOM 13222 O O . LEU D 4 64 ? 112.232 116.199 81.340 1.00 60.39 64 LEU D O 1
ATOM 13227 N N . ILE D 4 65 ? 110.927 117.816 80.449 1.00 54.83 65 ILE D N 1
ATOM 13228 C CA . ILE D 4 65 ? 110.788 118.558 81.702 1.00 48.97 65 ILE D CA 1
ATOM 13229 C C . ILE D 4 65 ? 110.049 117.722 82.742 1.00 56.28 65 ILE D C 1
ATOM 13230 O O . ILE D 4 65 ? 110.455 117.658 83.908 1.00 65.74 65 ILE D O 1
ATOM 13235 N N . GLY D 4 66 ? 108.983 117.035 82.324 1.00 50.75 66 GLY D N 1
ATOM 13236 C CA . GLY D 4 66 ? 108.231 116.197 83.241 1.00 48.77 66 GLY D CA 1
ATOM 13237 C C . GLY D 4 66 ? 109.001 114.987 83.728 1.00 49.69 66 GLY D C 1
ATOM 13238 O O . GLY D 4 66 ? 108.934 114.647 84.908 1.00 51.45 66 GLY D O 1
ATOM 13239 N N . ALA D 4 67 ? 109.743 114.326 82.832 1.00 55.28 67 ALA D N 1
ATOM 13240 C CA . ALA D 4 67 ? 110.560 113.185 83.243 1.00 52.83 67 ALA D CA 1
ATOM 13241 C C . ALA D 4 67 ? 111.682 113.609 84.186 1.00 54.87 67 ALA D C 1
ATOM 13242 O O . ALA D 4 67 ? 111.933 112.940 85.200 1.00 58.34 67 ALA D O 1
ATOM 13244 N N . ALA D 4 68 ? 112.341 114.736 83.885 1.00 51.49 68 ALA D N 1
ATOM 13245 C CA . ALA D 4 68 ? 113.387 115.253 84.760 1.00 50.45 68 ALA D CA 1
ATOM 13246 C C . ALA D 4 68 ? 112.832 115.661 86.119 1.00 50.05 68 ALA D C 1
ATOM 13247 O O . ALA D 4 68 ? 113.436 115.359 87.151 1.00 57.91 68 ALA D O 1
ATOM 13249 N N . SER D 4 69 ? 111.669 116.322 86.143 1.00 44.69 69 SER D N 1
ATOM 13250 C CA . SER D 4 69 ? 111.073 116.746 87.406 1.00 45.86 69 SER D CA 1
ATOM 13251 C C . SER D 4 69 ? 110.578 115.558 88.221 1.00 49.08 69 SER D C 1
ATOM 13252 O O . SER D 4 69 ? 110.710 115.549 89.448 1.00 50.70 69 SER D O 1
ATOM 13255 N N . GLY D 4 70 ? 110.012 114.548 87.557 1.00 52.49 70 GLY D N 1
ATOM 13256 C CA . GLY D 4 70 ? 109.576 113.353 88.254 1.00 43.87 70 GLY D CA 1
ATOM 13257 C C . GLY D 4 70 ? 110.715 112.538 88.826 1.00 50.38 70 GLY D C 1
ATOM 13258 O O . GLY D 4 70 ? 110.555 111.898 89.867 1.00 56.16 70 GLY D O 1
ATOM 13259 N N . PHE D 4 71 ? 111.871 112.530 88.157 1.00 46.30 71 PHE D N 1
ATOM 13260 C CA . PHE D 4 71 ? 113.028 111.871 88.756 1.00 40.71 71 PHE D CA 1
ATOM 13261 C C . PHE D 4 71 ? 113.624 112.703 89.887 1.00 38.27 71 PHE D C 1
ATOM 13262 O O . PHE D 4 71 ? 113.981 112.156 90.938 1.00 39.72 71 PHE D O 1
ATOM 13270 N N . ILE D 4 72 ? 113.736 114.021 89.691 1.00 45.21 72 ILE D N 1
ATOM 13271 C CA . ILE D 4 72 ? 114.377 114.901 90.664 1.00 44.96 72 ILE D CA 1
ATOM 13272 C C . ILE D 4 72 ? 113.561 114.990 91.950 1.00 47.11 72 ILE D C 1
ATOM 13273 O O . ILE D 4 72 ? 114.131 115.003 93.048 1.00 57.17 72 ILE D O 1
ATOM 13278 N N . LEU D 4 73 ? 112.228 114.996 91.842 1.00 35.09 73 LEU D N 1
ATOM 13279 C CA . LEU D 4 73 ? 111.368 115.068 93.020 1.00 40.59 73 LEU D CA 1
ATOM 13280 C C . LEU D 4 73 ? 111.514 113.828 93.894 1.00 40.52 73 LEU D C 1
ATOM 13281 O O . LEU D 4 73 ? 111.693 113.937 95.112 1.00 44.34 73 LEU D O 1
ATOM 13286 N N . GLN D 4 74 ? 111.481 112.642 93.277 1.00 45.03 74 GLN D N 1
ATOM 13287 C CA . GLN D 4 74 ? 111.675 111.399 94.020 1.00 45.49 74 GLN D CA 1
ATOM 13288 C C . GLN D 4 74 ? 113.078 111.301 94.598 1.00 47.03 74 GLN D C 1
ATOM 13289 O O . GLN D 4 74 ? 113.245 110.856 95.740 1.00 47.14 74 GLN D O 1
ATOM 13295 N N . TYR D 4 75 ? 114.091 111.721 93.827 1.00 45.06 75 TYR D N 1
ATOM 13296 C CA . TYR D 4 75 ? 115.474 111.655 94.287 1.00 41.27 75 TYR D CA 1
ATOM 13297 C C . TYR D 4 75 ? 115.694 112.540 95.504 1.00 43.08 75 TYR D C 1
ATOM 13298 O O . TYR D 4 75 ? 116.179 112.068 96.537 1.00 51.69 75 TYR D O 1
ATOM 13307 N N . ILE D 4 76 ? 115.299 113.814 95.408 1.00 37.27 76 ILE D N 1
ATOM 13308 C CA . ILE D 4 76 ? 115.471 114.757 96.509 1.00 38.81 76 ILE D CA 1
ATOM 13309 C C . ILE D 4 76 ? 114.653 114.320 97.716 1.00 40.03 76 ILE D C 1
ATOM 13310 O O . ILE D 4 76 ? 115.174 114.242 98.836 1.00 55.93 76 ILE D O 1
ATOM 13315 N N . GLY D 4 77 ? 113.394 113.934 97.489 1.00 31.42 77 GLY D N 1
ATOM 13316 C CA . GLY D 4 77 ? 112.509 113.619 98.595 1.00 38.95 77 GLY D CA 1
ATOM 13317 C C . GLY D 4 77 ? 112.867 112.354 99.349 1.00 36.26 77 GLY D C 1
ATOM 13318 O O . GLY D 4 77 ? 112.792 112.319 100.578 1.00 40.65 77 GLY D O 1
ATOM 13319 N N . ASN D 4 78 ? 113.275 111.306 98.641 1.00 38.57 78 ASN D N 1
ATOM 13320 C CA . ASN D 4 78 ? 113.593 110.061 99.318 1.00 39.78 78 ASN D CA 1
ATOM 13321 C C . ASN D 4 78 ? 115.057 109.928 99.673 1.00 45.79 78 ASN D C 1
ATOM 13322 O O . ASN D 4 78 ? 115.408 109.034 100.453 1.00 48.70 78 ASN D O 1
ATOM 13327 N N . LEU D 4 79 ? 115.921 110.777 99.120 1.00 39.00 79 LEU D N 1
ATOM 13328 C CA . LEU D 4 79 ? 117.335 110.494 99.162 1.00 36.48 79 LEU D CA 1
ATOM 13329 C C . LEU D 4 79 ? 118.159 111.643 99.706 1.00 40.02 79 LEU D C 1
ATOM 13330 O O . LEU D 4 79 ? 119.255 111.396 100.223 1.00 46.55 79 LEU D O 1
ATOM 13335 N N . VAL D 4 80 ? 117.680 112.885 99.610 1.00 42.40 80 VAL D N 1
ATOM 13336 C CA . VAL D 4 80 ? 118.474 114.049 99.974 1.00 43.38 80 VAL D CA 1
ATOM 13337 C C . VAL D 4 80 ? 117.776 114.790 101.102 1.00 46.48 80 VAL D C 1
ATOM 13338 O O . VAL D 4 80 ? 118.355 114.996 102.174 1.00 48.23 80 VAL D O 1
ATOM 13342 N N . ASP D 4 81 ? 116.528 115.205 100.853 1.00 50.00 81 ASP D N 1
ATOM 13343 C CA . ASP D 4 81 ? 115.786 115.998 101.830 1.00 44.47 81 ASP D CA 1
ATOM 13344 C C . ASP D 4 81 ? 115.440 115.179 103.063 1.00 47.69 81 ASP D C 1
ATOM 13345 O O . ASP D 4 81 ? 115.453 115.699 104.185 1.00 51.47 81 ASP D O 1
ATOM 13350 N N . TYR D 4 82 ? 115.146 113.895 102.882 1.00 51.02 82 TYR D N 1
ATOM 13351 C CA . TYR D 4 82 ? 114.707 113.051 103.989 1.00 50.11 82 TYR D CA 1
ATOM 13352 C C . TYR D 4 82 ? 115.147 111.620 103.735 1.00 51.05 82 TYR D C 1
ATOM 13353 O O . TYR D 4 82 ? 114.374 110.796 103.230 1.00 46.89 82 TYR D O 1
ATOM 13362 N N . PRO D 4 83 ? 116.393 111.278 104.086 1.00 45.44 83 PRO D N 1
ATOM 13363 C CA . PRO D 4 83 ? 116.896 109.920 103.839 1.00 38.32 83 PRO D CA 1
ATOM 13364 C C . PRO D 4 83 ? 116.303 108.937 104.834 1.00 50.85 83 PRO D C 1
ATOM 13365 O O . PRO D 4 83 ? 116.675 108.915 106.011 1.00 53.86 83 PRO D O 1
ATOM 13369 N N . LEU D 4 84 ? 115.375 108.113 104.359 1.00 42.22 84 LEU D N 1
ATOM 13370 C CA . LEU D 4 84 ? 114.673 107.151 105.192 1.00 34.93 84 LEU D CA 1
ATOM 13371 C C . LEU D 4 84 ? 115.042 105.746 104.752 1.00 40.16 84 LEU D C 1
ATOM 13372 O O . LEU D 4 84 ? 115.077 105.458 103.552 1.00 47.79 84 LEU D O 1
ATOM 13377 N N . ASN D 4 85 ? 115.316 104.877 105.718 1.00 43.20 85 ASN D N 1
ATOM 13378 C CA . ASN D 4 85 ? 115.544 103.466 105.442 1.00 41.88 85 ASN D CA 1
ATOM 13379 C C . ASN D 4 85 ? 114.193 102.765 105.438 1.00 41.36 85 ASN D C 1
ATOM 13380 O O . ASN D 4 85 ? 113.580 102.580 106.492 1.00 39.63 85 ASN D O 1
ATOM 13385 N N . VAL D 4 86 ? 113.716 102.400 104.254 1.00 43.80 86 VAL D N 1
ATOM 13386 C CA . VAL D 4 86 ? 112.509 101.596 104.103 1.00 40.21 86 VAL D CA 1
ATOM 13387 C C . VAL D 4 86 ? 112.874 100.331 103.333 1.00 38.08 86 VAL D C 1
ATOM 13388 O O . VAL D 4 86 ? 113.491 100.396 102.263 1.00 34.18 86 VAL D O 1
ATOM 13392 N N . GLY D 4 87 ? 112.583 99.179 103.933 1.00 35.67 87 GLY D N 1
ATOM 13393 C CA . GLY D 4 87 ? 112.794 97.887 103.305 1.00 36.75 87 GLY D CA 1
ATOM 13394 C C . GLY D 4 87 ? 114.230 97.511 102.988 1.00 40.33 87 GLY D C 1
ATOM 13395 O O . GLY D 4 87 ? 114.468 96.559 102.242 1.00 36.99 87 GLY D O 1
ATOM 13396 N N . GLY D 4 88 ? 115.198 98.249 103.528 1.00 39.19 88 GLY D N 1
ATOM 13397 C CA . GLY D 4 88 ? 116.587 98.019 103.191 1.00 36.42 88 GLY D CA 1
ATOM 13398 C C . GLY D 4 88 ? 117.001 98.471 101.806 1.00 35.71 88 GLY D C 1
ATOM 13399 O O . GLY D 4 88 ? 118.101 98.135 101.368 1.00 44.73 88 GLY D O 1
ATOM 13400 N N . ARG D 4 89 ? 116.156 99.222 101.108 1.00 36.02 89 ARG D N 1
ATOM 13401 C CA . ARG D 4 89 ? 116.384 99.640 99.741 1.00 35.07 89 ARG D CA 1
ATOM 13402 C C . ARG D 4 89 ? 117.453 100.738 99.687 1.00 45.93 89 ARG D C 1
ATOM 13403 O O . ARG D 4 89 ? 117.696 101.410 100.688 1.00 59.12 89 ARG D O 1
ATOM 13411 N N . PRO D 4 90 ? 118.145 100.902 98.545 1.00 45.72 90 PRO D N 1
ATOM 13412 C CA . PRO D 4 90 ? 119.315 101.795 98.508 1.00 42.56 90 PRO D CA 1
ATOM 13413 C C . PRO D 4 90 ? 118.975 103.265 98.706 1.00 34.36 90 PRO D C 1
A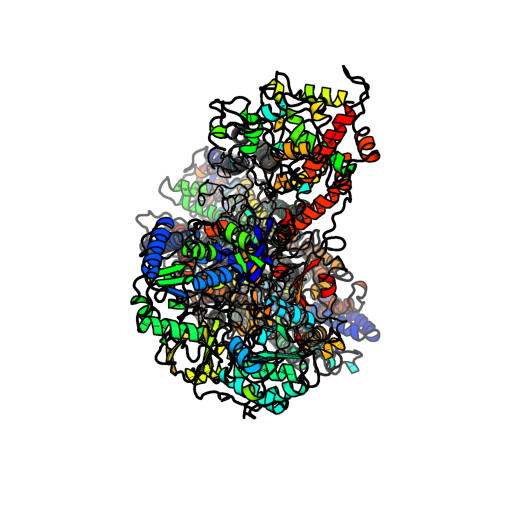TOM 13414 O O . PRO D 4 90 ? 117.848 103.720 98.500 1.00 36.53 90 PRO D O 1
ATOM 13418 N N . LEU D 4 91 ? 119.993 104.007 99.141 1.00 46.08 91 LEU D N 1
ATOM 13419 C CA . LEU D 4 91 ? 119.897 105.442 99.382 1.00 47.71 91 LEU D CA 1
ATOM 13420 C C . LEU D 4 91 ? 120.706 106.253 98.369 1.00 47.67 91 LEU D C 1
ATOM 13421 O O . LEU D 4 91 ? 121.201 107.335 98.685 1.00 52.07 91 LEU D O 1
ATOM 13426 N N . ASP D 4 92 ? 120.836 105.749 97.148 1.00 47.87 92 ASP D N 1
ATOM 13427 C CA . ASP D 4 92 ? 121.638 106.398 96.108 1.00 47.95 92 ASP D CA 1
ATOM 13428 C C . ASP D 4 92 ? 121.028 106.056 94.752 1.00 47.52 92 ASP D C 1
ATOM 13429 O O . ASP D 4 92 ? 119.857 105.674 94.667 1.00 52.73 92 ASP D O 1
ATOM 13434 N N . ILE D 4 93 ? 121.822 106.209 93.684 1.00 52.20 93 ILE D N 1
ATOM 13435 C CA . ILE D 4 93 ? 121.383 105.913 92.319 1.00 50.87 93 ILE D CA 1
ATOM 13436 C C . ILE D 4 93 ? 121.086 104.436 92.075 1.00 52.26 93 ILE D C 1
ATOM 13437 O O . ILE D 4 93 ? 120.464 104.096 91.063 1.00 48.47 93 ILE D O 1
ATOM 13442 N N . THR D 4 94 ? 121.480 103.543 92.992 1.00 56.45 94 THR D N 1
ATOM 13443 C CA . THR D 4 94 ? 121.098 102.136 92.919 1.00 47.76 94 THR D CA 1
ATOM 13444 C C . THR D 4 94 ? 119.596 101.945 93.150 1.00 51.49 94 THR D C 1
ATOM 13445 O O . THR D 4 94 ? 119.037 100.907 92.777 1.00 47.76 94 THR D O 1
ATOM 13449 N N . ASN D 4 95 ? 118.917 102.962 93.692 1.00 47.37 95 ASN D N 1
ATOM 13450 C CA . ASN D 4 95 ? 117.471 102.990 93.860 1.00 43.77 95 ASN D CA 1
ATOM 13451 C C . ASN D 4 95 ? 116.792 103.533 92.585 1.00 52.28 95 ASN D C 1
ATOM 13452 O O . ASN D 4 95 ? 115.764 104.212 92.639 1.00 55.72 95 ASN D O 1
ATOM 13457 N N . TRP D 4 96 ? 117.415 103.336 91.424 1.00 57.07 96 TRP D N 1
ATOM 13458 C CA . TRP D 4 96 ? 116.825 103.745 90.154 1.00 38.53 96 TRP D CA 1
ATOM 13459 C C . TRP D 4 96 ? 115.574 102.961 89.730 1.00 49.94 96 TRP D C 1
ATOM 13460 O O . TRP D 4 96 ? 114.769 103.532 88.983 1.00 44.63 96 TRP D O 1
ATOM 13471 N N . PRO D 4 97 ? 115.327 101.699 90.126 1.00 56.85 97 PRO D N 1
ATOM 13472 C CA . PRO D 4 97 ? 113.949 101.213 90.040 1.00 42.69 97 PRO D CA 1
ATOM 13473 C C . PRO D 4 97 ? 113.131 101.840 91.152 1.00 44.79 97 PRO D C 1
ATOM 13474 O O . PRO D 4 97 ? 113.676 102.373 92.120 1.00 53.39 97 PRO D O 1
ATOM 13478 N N . ALA D 4 98 ? 111.805 101.780 90.981 1.00 38.35 98 ALA D N 1
ATOM 13479 C CA . ALA D 4 98 ? 110.821 102.504 91.797 1.00 40.28 98 ALA D CA 1
ATOM 13480 C C . ALA D 4 98 ? 111.036 104.015 91.745 1.00 42.44 98 ALA D C 1
ATOM 13481 O O . ALA D 4 98 ? 110.746 104.727 92.708 1.00 46.52 98 ALA D O 1
ATOM 13483 N N . MET D 4 99 ? 111.557 104.512 90.621 1.00 46.75 99 MET D N 1
ATOM 13484 C CA . MET D 4 99 ? 111.585 105.936 90.312 1.00 44.37 99 MET D CA 1
ATOM 13485 C C . MET D 4 99 ? 111.084 106.117 88.885 1.00 44.02 99 MET D C 1
ATOM 13486 O O . MET D 4 99 ? 110.554 107.175 88.513 1.00 51.16 99 MET D O 1
ATOM 13491 N N . ILE D 4 100 ? 111.268 105.050 88.100 1.00 46.76 100 ILE D N 1
ATOM 13492 C CA . ILE D 4 100 ? 110.794 105.043 86.711 1.00 44.56 100 ILE D CA 1
ATOM 13493 C C . ILE D 4 100 ? 109.286 105.226 86.555 1.00 44.17 100 ILE D C 1
ATOM 13494 O O . ILE D 4 100 ? 108.885 105.966 85.645 1.00 49.90 100 ILE D O 1
ATOM 13499 N N . PRO D 4 101 ? 108.390 104.590 87.354 1.00 56.86 101 PRO D N 1
ATOM 13500 C CA . PRO D 4 101 ? 106.947 104.847 87.134 1.00 47.73 101 PRO D CA 1
ATOM 13501 C C . PRO D 4 101 ? 106.503 106.286 87.348 1.00 38.39 101 PRO D C 1
ATOM 13502 O O . PRO D 4 101 ? 105.820 106.839 86.483 1.00 47.83 101 PRO D O 1
ATOM 13506 N N . ILE D 4 102 ? 106.891 106.917 88.456 1.00 44.49 102 ILE D N 1
ATOM 13507 C CA . ILE D 4 102 ? 106.482 108.296 88.707 1.00 46.25 102 ILE D CA 1
ATOM 13508 C C . ILE D 4 102 ? 107.189 109.258 87.750 1.00 54.93 102 ILE D C 1
ATOM 13509 O O . ILE D 4 102 ? 106.588 110.249 87.302 1.00 62.11 102 ILE D O 1
ATOM 13514 N N . THR D 4 103 ? 108.437 108.944 87.369 1.00 50.60 103 THR D N 1
ATOM 13515 C CA . THR D 4 103 ? 109.142 109.701 86.333 1.00 49.94 103 THR D CA 1
ATOM 13516 C C . THR D 4 103 ? 108.385 109.673 85.006 1.00 50.59 103 THR D C 1
ATOM 13517 O O . THR D 4 103 ? 108.144 110.719 84.383 1.00 56.06 103 THR D O 1
ATOM 13521 N N . PHE D 4 104 ? 107.950 108.479 84.595 1.00 45.62 104 PHE D N 1
ATOM 13522 C CA . PHE D 4 104 ? 107.236 108.321 83.336 1.00 46.53 104 PHE D CA 1
ATOM 13523 C C . PHE D 4 104 ? 105.865 108.980 83.377 1.00 48.54 104 PHE D C 1
ATOM 13524 O O . PHE D 4 104 ? 105.443 109.590 82.390 1.00 58.92 104 PHE D O 1
ATOM 13532 N N . GLU D 4 105 ? 105.153 108.864 84.502 1.00 45.74 105 GLU D N 1
ATOM 13533 C CA . GLU D 4 105 ? 103.820 109.452 84.588 1.00 44.32 105 GLU D CA 1
ATOM 13534 C C . GLU D 4 105 ? 103.884 110.973 84.605 1.00 47.79 105 GLU D C 1
ATOM 13535 O O . GLU D 4 105 ? 103.028 111.637 84.009 1.00 56.56 105 GLU D O 1
ATOM 13541 N N . SER D 4 106 ? 104.906 111.542 85.256 1.00 46.64 106 SER D N 1
ATOM 13542 C CA . SER D 4 106 ? 105.103 112.988 85.215 1.00 50.60 106 SER D CA 1
ATOM 13543 C C . SER D 4 106 ? 105.447 113.466 83.807 1.00 55.27 106 SER D C 1
ATOM 13544 O O . SER D 4 106 ? 104.943 114.509 83.357 1.00 59.21 106 SER D O 1
ATOM 13547 N N . GLY D 4 107 ? 106.288 112.704 83.095 1.00 51.12 107 GLY D N 1
ATOM 13548 C CA . GLY D 4 107 ? 106.609 113.055 81.719 1.00 42.79 107 GLY D CA 1
ATOM 13549 C C . GLY D 4 107 ? 105.410 112.987 80.791 1.00 47.54 107 GLY D C 1
ATOM 13550 O O . GLY D 4 107 ? 105.213 113.875 79.957 1.00 53.80 107 GLY D O 1
ATOM 13551 N N . ILE D 4 108 ? 104.577 111.951 80.949 1.00 49.33 108 ILE D N 1
ATOM 13552 C CA . ILE D 4 108 ? 103.359 111.806 80.150 1.00 44.82 108 ILE D CA 1
ATOM 13553 C C . ILE D 4 108 ? 102.377 112.932 80.452 1.00 53.12 108 ILE D C 1
ATOM 13554 O O . ILE D 4 108 ? 101.765 113.499 79.536 1.00 59.22 108 ILE D O 1
ATOM 13559 N N . LEU D 4 109 ? 102.239 113.291 81.737 1.00 49.44 109 LEU D N 1
ATOM 13560 C CA . LEU D 4 109 ? 101.320 114.352 82.143 1.00 43.68 109 LEU D CA 1
ATOM 13561 C C . LEU D 4 109 ? 101.708 115.694 81.541 1.00 51.42 109 LEU D C 1
ATOM 13562 O O . LEU D 4 109 ? 100.874 116.378 80.931 1.00 56.39 109 LEU D O 1
ATOM 13567 N N . LEU D 4 110 ? 102.983 116.073 81.662 1.00 52.69 110 LEU D N 1
ATOM 13568 C CA . LEU D 4 110 ? 103.369 117.372 81.122 1.00 49.49 110 LEU D CA 1
ATOM 13569 C C . LEU D 4 110 ? 103.465 117.359 79.600 1.00 51.28 110 LEU D C 1
ATOM 13570 O O . LEU D 4 110 ? 103.224 118.391 78.969 1.00 54.59 110 LEU D O 1
ATOM 13575 N N . ALA D 4 111 ? 103.743 116.205 78.983 1.00 53.77 111 ALA D N 1
ATOM 13576 C CA . ALA D 4 111 ? 103.746 116.141 77.525 1.00 47.73 111 ALA D CA 1
ATOM 13577 C C . ALA D 4 111 ? 102.335 116.242 76.955 1.00 48.13 111 ALA D C 1
ATOM 13578 O O . ALA D 4 111 ? 102.125 116.875 75.915 1.00 56.75 111 ALA D O 1
ATOM 13580 N N . SER D 4 112 ? 101.349 115.642 77.628 1.00 56.07 112 SER D N 1
ATOM 13581 C CA . SER D 4 112 ? 99.968 115.749 77.168 1.00 52.62 112 SER D CA 1
ATOM 13582 C C . SER D 4 112 ? 99.403 117.142 77.419 1.00 49.26 112 SER D C 1
ATOM 13583 O O . SER D 4 112 ? 98.609 117.651 76.612 1.00 51.68 112 SER D O 1
ATOM 13586 N N . PHE D 4 113 ? 99.799 117.770 78.534 1.00 53.07 113 PHE D N 1
ATOM 13587 C CA . PHE D 4 113 ? 99.472 119.176 78.755 1.00 53.08 113 PHE D CA 1
ATOM 13588 C C . PHE D 4 113 ? 100.081 120.054 77.672 1.00 55.83 113 PHE D C 1
ATOM 13589 O O . PHE D 4 113 ? 99.440 121.000 77.199 1.00 53.24 113 PHE D O 1
ATOM 13597 N N . ALA D 4 114 ? 101.320 119.750 77.271 1.00 57.00 114 ALA D N 1
ATOM 13598 C CA . ALA D 4 114 ? 101.964 120.473 76.183 1.00 48.05 114 ALA D CA 1
ATOM 13599 C C . ALA D 4 114 ? 101.212 120.296 74.877 1.00 51.84 114 ALA D C 1
ATOM 13600 O O . ALA D 4 114 ? 100.991 121.273 74.163 1.00 60.11 114 ALA D O 1
ATOM 13602 N N . ALA D 4 115 ? 100.774 119.067 74.580 1.00 51.02 115 ALA D N 1
ATOM 13603 C CA . ALA D 4 115 ? 100.027 118.793 73.352 1.00 46.78 115 ALA D CA 1
ATOM 13604 C C . ALA D 4 115 ? 98.729 119.586 73.300 1.00 50.70 115 ALA D C 1
ATOM 13605 O O . ALA D 4 115 ? 98.489 120.336 72.344 1.00 56.20 115 ALA D O 1
ATOM 13607 N N . ALA D 4 116 ? 97.936 119.511 74.374 1.00 57.36 116 ALA D N 1
ATOM 13608 C CA . ALA D 4 116 ? 96.652 120.206 74.424 1.00 49.69 116 ALA D CA 1
ATOM 13609 C C . ALA D 4 116 ? 96.820 121.720 74.402 1.00 52.34 116 ALA D C 1
ATOM 13610 O O . ALA D 4 116 ? 96.326 122.390 73.487 1.00 56.59 116 ALA D O 1
ATOM 13612 N N . ILE D 4 117 ? 97.522 122.273 75.400 1.00 50.42 117 ILE D N 1
ATOM 13613 C CA . ILE D 4 117 ? 97.626 123.722 75.545 1.00 48.96 117 ILE D CA 1
ATOM 13614 C C . ILE D 4 117 ? 98.424 124.327 74.395 1.00 53.21 117 ILE D C 1
ATOM 13615 O O . ILE D 4 117 ? 98.097 125.417 73.910 1.00 56.43 117 ILE D O 1
ATOM 13620 N N . GLY D 4 118 ? 99.447 123.618 73.907 1.00 48.00 118 GLY D N 1
ATOM 13621 C CA . GLY D 4 118 ? 100.203 124.099 72.770 1.00 49.07 118 GLY D CA 1
ATOM 13622 C C . GLY D 4 118 ? 99.396 124.128 71.491 1.00 54.77 118 GLY D C 1
ATOM 13623 O O . GLY D 4 118 ? 99.509 125.078 70.721 1.00 57.97 118 GLY D O 1
ATOM 13624 N N . MET D 4 119 ? 98.547 123.115 71.261 1.00 55.84 119 MET D N 1
ATOM 13625 C CA . MET D 4 119 ? 97.667 123.158 70.095 1.00 52.55 119 MET D CA 1
ATOM 13626 C C . MET D 4 119 ? 96.670 124.303 70.195 1.00 54.61 119 MET D C 1
ATOM 13627 O O . MET D 4 119 ? 96.511 125.074 69.239 1.00 63.00 119 MET D O 1
ATOM 13632 N N . ILE D 4 120 ? 96.035 124.453 71.368 1.00 55.86 120 ILE D N 1
ATOM 13633 C CA . ILE D 4 120 ? 94.999 125.468 71.572 1.00 48.55 120 ILE D CA 1
ATOM 13634 C C . ILE D 4 120 ? 95.576 126.873 71.417 1.00 56.39 120 ILE D C 1
ATOM 13635 O O . ILE D 4 120 ? 94.977 127.735 70.763 1.00 66.21 120 ILE D O 1
ATOM 13640 N N . VAL D 4 121 ? 96.760 127.116 71.985 1.00 54.42 121 VAL D N 1
ATOM 13641 C CA . VAL D 4 121 ? 97.400 128.422 71.860 1.00 52.11 121 VAL D CA 1
ATOM 13642 C C . VAL D 4 121 ? 97.932 128.637 70.444 1.00 52.19 121 VAL D C 1
ATOM 13643 O O . VAL D 4 121 ? 97.755 129.715 69.861 1.00 55.07 121 VAL D O 1
ATOM 13647 N N . LEU D 4 122 ? 98.550 127.609 69.851 1.00 56.90 122 LEU D N 1
ATOM 13648 C CA . LEU D 4 122 ? 99.279 127.777 68.600 1.00 56.60 122 LEU D CA 1
ATOM 13649 C C . LEU D 4 122 ? 98.354 127.967 67.408 1.00 57.70 122 LEU D C 1
ATOM 13650 O O . LEU D 4 122 ? 98.724 128.666 66.459 1.00 57.46 122 LEU D O 1
ATOM 13655 N N . ASN D 4 123 ? 97.179 127.334 67.440 1.00 62.12 123 ASN D N 1
ATOM 13656 C CA . ASN D 4 123 ? 96.195 127.543 66.345 1.00 63.34 123 ASN D CA 1
ATOM 13657 C C . ASN D 4 123 ? 95.422 128.833 66.631 1.00 62.40 123 ASN D C 1
ATOM 13658 O O . ASN D 4 123 ? 94.648 129.259 65.758 1.00 61.65 123 ASN D O 1
ATOM 13663 N N . GLY D 4 124 ? 95.644 129.437 67.802 1.00 60.46 124 GLY D N 1
ATOM 13664 C CA . GLY D 4 124 ? 94.894 130.649 68.183 1.00 56.46 124 GLY D CA 1
ATOM 13665 C C . GLY D 4 124 ? 93.426 130.331 68.406 1.00 63.01 124 GLY D C 1
ATOM 13666 O O . GLY D 4 124 ? 92.583 131.208 68.133 1.00 69.22 124 GLY D O 1
ATOM 13667 N N . LEU D 4 125 ? 93.131 129.118 68.886 1.00 67.69 125 LEU D N 1
ATOM 13668 C CA . LEU D 4 125 ? 91.722 128.695 69.118 1.00 64.83 125 LEU D CA 1
ATOM 13669 C C . LEU D 4 125 ? 91.043 129.601 70.156 1.00 68.59 125 LEU D C 1
ATOM 13670 O O . LEU D 4 125 ? 89.847 129.880 69.966 1.00 70.85 125 LEU D O 1
ATOM 13675 N N . PRO D 4 126 ? 91.713 130.061 71.241 1.00 69.68 126 PRO D N 1
ATOM 13676 C CA . PRO D 4 126 ? 91.047 130.855 72.286 1.00 67.90 126 PRO D CA 1
ATOM 13677 C C . PRO D 4 126 ? 90.510 132.193 71.758 1.00 67.71 126 PRO D C 1
ATOM 13678 O O . PRO D 4 126 ? 90.757 133.206 72.389 1.00 74.62 126 PRO D O 1
ATOM 13682 N N . SER D 4 127 ? 89.795 132.167 70.631 1.00 65.45 127 SER D N 1
ATOM 13683 C CA . SER D 4 127 ? 89.182 133.397 70.067 1.00 70.40 127 SER D CA 1
ATOM 13684 C C . SER D 4 127 ? 87.733 133.086 69.684 1.00 70.15 127 SER D C 1
ATOM 13685 O O . SER D 4 127 ? 87.434 133.056 68.473 1.00 68.54 127 SER D O 1
ATOM 13688 N N . PRO D 4 128 ? 86.822 132.851 70.655 1.00 69.05 128 PRO D N 1
ATOM 13689 C CA . PRO D 4 128 ? 85.444 132.467 70.339 1.00 69.59 128 PRO D CA 1
ATOM 13690 C C . PRO D 4 128 ? 84.835 133.455 69.337 1.00 67.09 128 PRO D C 1
ATOM 13691 O O . PRO D 4 128 ? 84.234 133.011 68.376 1.00 69.82 128 PRO D O 1
ATOM 13695 N N . TYR D 4 129 ? 85.014 134.757 69.578 1.00 66.15 129 TYR D N 1
ATOM 13696 C CA . TYR D 4 129 ? 84.514 135.780 68.624 1.00 66.88 129 TYR D CA 1
ATOM 13697 C C . TYR D 4 129 ? 85.511 135.921 67.472 1.00 70.55 129 TYR D C 1
ATOM 13698 O O . TYR D 4 129 ? 86.623 136.434 67.704 1.00 72.93 129 TYR D O 1
ATOM 13707 N N . HIS D 4 130 ? 85.128 135.473 66.274 1.00 68.95 130 HIS D N 1
ATOM 13708 C CA . HIS D 4 130 ? 85.992 135.603 65.118 1.00 68.03 130 HIS D CA 1
ATOM 13709 C C . HIS D 4 130 ? 85.229 136.401 64.076 1.00 68.99 130 HIS D C 1
ATOM 13710 O O . HIS D 4 130 ? 83.992 136.391 64.077 1.00 72.99 130 HIS D O 1
ATOM 13717 N N . PRO D 4 131 ? 85.931 137.138 63.209 1.00 69.95 131 PRO D N 1
ATOM 13718 C CA . PRO D 4 131 ? 85.244 137.813 62.097 1.00 69.95 131 PRO D CA 1
ATOM 13719 C C . PRO D 4 131 ? 84.526 136.873 61.145 1.00 72.85 131 PRO D C 1
ATOM 13720 O O . PRO D 4 131 ? 83.547 137.295 60.524 1.00 75.29 131 PRO D O 1
ATOM 13724 N N . VAL D 4 132 ? 84.951 135.609 61.048 1.00 74.43 132 VAL D N 1
ATOM 13725 C CA . VAL D 4 132 ? 84.405 134.671 60.073 1.00 69.81 132 VAL D CA 1
ATOM 13726 C C . VAL D 4 132 ? 82.956 134.282 60.378 1.00 69.85 132 VAL D C 1
ATOM 13727 O O . VAL D 4 132 ? 82.235 133.837 59.478 1.00 75.65 132 VAL D O 1
ATOM 13731 N N . PHE D 4 133 ? 82.489 134.478 61.612 1.00 67.74 133 PHE D N 1
ATOM 13732 C CA . PHE D 4 133 ? 81.113 134.158 61.969 1.00 67.59 133 PHE D CA 1
ATOM 13733 C C . PHE D 4 133 ? 80.124 135.240 61.553 1.00 71.24 133 PHE D C 1
ATOM 13734 O O . PHE D 4 133 ? 78.918 135.056 61.743 1.00 72.57 133 PHE D O 1
ATOM 13742 N N . ASN D 4 134 ? 80.603 136.360 61.002 1.00 75.86 134 ASN D N 1
ATOM 13743 C CA . ASN D 4 134 ? 79.717 137.420 60.536 1.00 75.86 134 ASN D CA 1
ATOM 13744 C C . ASN D 4 134 ? 78.908 137.007 59.315 1.00 75.47 134 ASN D C 1
ATOM 13745 O O . ASN D 4 134 ? 77.852 137.597 59.059 1.00 75.80 134 ASN D O 1
ATOM 13750 N N . VAL D 4 135 ? 79.380 136.028 58.556 1.00 78.37 135 VAL D N 1
ATOM 13751 C CA . VAL D 4 135 ? 78.597 135.485 57.441 1.00 80.80 135 VAL D CA 1
ATOM 13752 C C . VAL D 4 135 ? 77.424 134.688 58.003 1.00 80.77 135 VAL D C 1
ATOM 13753 O O . VAL D 4 135 ? 77.633 133.800 58.850 1.00 82.35 135 VAL D O 1
ATOM 13757 N N . PRO D 4 136 ? 76.183 134.976 57.594 1.00 81.33 136 PRO D N 1
ATOM 13758 C CA . PRO D 4 136 ? 75.035 134.242 58.152 1.00 83.76 136 PRO D CA 1
ATOM 13759 C C . PRO D 4 136 ? 74.959 132.786 57.719 1.00 82.33 136 PRO D C 1
ATOM 13760 O O . PRO D 4 136 ? 74.255 132.005 58.371 1.00 82.67 136 PRO D O 1
ATOM 13764 N N . ARG D 4 137 ? 75.654 132.395 56.654 1.00 74.42 137 ARG D N 1
ATOM 13765 C CA . ARG D 4 137 ? 75.678 131.007 56.219 1.00 73.56 137 ARG D CA 1
ATOM 13766 C C . ARG D 4 137 ? 76.851 130.225 56.792 1.00 73.98 137 ARG D C 1
ATOM 13767 O O . ARG D 4 137 ? 77.020 129.053 56.446 1.00 74.53 137 ARG D O 1
ATOM 13775 N N . PHE D 4 138 ? 77.652 130.834 57.667 1.00 68.19 138 PHE D N 1
ATOM 13776 C CA . PHE D 4 138 ? 78.740 130.128 58.333 1.00 66.81 138 PHE D CA 1
ATOM 13777 C C . PHE D 4 138 ? 78.258 129.261 59.490 1.00 68.48 138 PHE D C 1
ATOM 13778 O O . PHE D 4 138 ? 79.065 128.538 60.082 1.00 67.64 138 PHE D O 1
ATOM 13786 N N . GLN D 4 139 ? 76.966 129.319 59.826 1.00 73.86 139 GLN D N 1
ATOM 13787 C CA . GLN D 4 139 ? 76.398 128.408 60.814 1.00 73.65 139 GLN D CA 1
ATOM 13788 C C . GLN D 4 139 ? 76.444 126.961 60.337 1.00 75.14 139 GLN D C 1
ATOM 13789 O O . GLN D 4 139 ? 76.514 126.041 61.156 1.00 76.76 139 GLN D O 1
ATOM 13795 N N . TYR D 4 140 ? 76.430 126.738 59.028 1.00 74.43 140 TYR D N 1
ATOM 13796 C CA . TYR D 4 140 ? 76.463 125.397 58.467 1.00 73.62 140 TYR D CA 1
ATOM 13797 C C . TYR D 4 140 ? 77.878 124.907 58.186 1.00 72.45 140 TYR D C 1
ATOM 13798 O O . TYR D 4 140 ? 78.038 123.827 57.615 1.00 73.86 140 TYR D O 1
ATOM 13807 N N . ALA D 4 141 ? 78.904 125.655 58.604 1.00 72.67 141 ALA D N 1
ATOM 13808 C CA . ALA D 4 141 ? 80.293 125.270 58.362 1.00 71.59 141 ALA D CA 1
ATOM 13809 C C . ALA D 4 141 ? 80.730 124.048 59.160 1.00 68.39 141 ALA D C 1
ATOM 13810 O O . ALA D 4 141 ? 81.823 123.532 58.912 1.00 73.30 141 ALA D O 1
ATOM 13812 N N . SER D 4 142 ? 79.932 123.601 60.128 1.00 69.78 142 SER D N 1
ATOM 13813 C CA . SER D 4 142 ? 80.067 122.280 60.724 1.00 71.29 142 SER D CA 1
ATOM 13814 C C . SER D 4 142 ? 78.885 121.379 60.382 1.00 74.17 142 SER D C 1
ATOM 13815 O O . SER D 4 142 ? 78.753 120.295 60.957 1.00 77.14 142 SER D O 1
ATOM 13818 N N . GLN D 4 143 ? 78.022 121.808 59.460 1.00 72.39 143 GLN D N 1
ATOM 13819 C CA . GLN D 4 143 ? 76.804 121.105 59.064 1.00 77.58 143 GLN D CA 1
ATOM 13820 C C . GLN D 4 143 ? 76.736 120.967 57.546 1.00 78.15 143 GLN D C 1
ATOM 13821 O O . GLN D 4 143 ? 75.747 121.352 56.914 1.00 75.57 143 GLN D O 1
ATOM 13827 N N . ASP D 4 144 ? 77.821 120.449 56.954 1.00 73.65 144 ASP D N 1
ATOM 13828 C CA . ASP D 4 144 ? 77.984 120.237 55.507 1.00 78.15 144 ASP D CA 1
ATOM 13829 C C . ASP D 4 144 ? 77.900 121.552 54.725 1.00 78.96 144 ASP D C 1
ATOM 13830 O O . ASP D 4 144 ? 77.003 121.776 53.910 1.00 79.32 144 ASP D O 1
ATOM 13835 N N . ALA D 4 145 ? 78.860 122.430 55.003 1.00 72.83 145 ALA D N 1
ATOM 13836 C CA . ALA D 4 145 ? 79.150 123.561 54.137 1.00 73.40 145 ALA D CA 1
ATOM 13837 C C . ALA D 4 145 ? 80.649 123.798 54.177 1.00 74.04 145 ALA D C 1
ATOM 13838 O O . ALA D 4 145 ? 81.313 123.490 55.170 1.00 74.90 145 ALA D O 1
ATOM 13840 N N . PHE D 4 146 ? 81.179 124.340 53.085 1.00 75.17 146 PHE D N 1
ATOM 13841 C CA . PHE D 4 146 ? 82.617 124.461 52.902 1.00 74.29 146 PHE D CA 1
ATOM 13842 C C . PHE D 4 146 ? 82.938 125.867 52.424 1.00 74.81 146 PHE D C 1
ATOM 13843 O O . PHE D 4 146 ? 82.276 126.385 51.519 1.00 76.82 146 PHE D O 1
ATOM 13851 N N . PHE D 4 147 ? 83.951 126.477 53.031 1.00 71.58 147 PHE D N 1
ATOM 13852 C CA . PHE D 4 147 ? 84.284 127.869 52.783 1.00 73.56 147 PHE D CA 1
ATOM 13853 C C . PHE D 4 147 ? 85.778 128.005 52.535 1.00 74.73 147 PHE D C 1
ATOM 13854 O O . PHE D 4 147 ? 86.575 127.149 52.920 1.00 74.97 147 PHE D O 1
ATOM 13862 N N . LEU D 4 148 ? 86.142 129.099 51.870 1.00 79.88 148 LEU D N 1
ATOM 13863 C CA . LEU D 4 148 ? 87.543 129.434 51.629 1.00 80.68 148 LEU D CA 1
ATOM 13864 C C . LEU D 4 148 ? 87.660 130.948 51.698 1.00 79.21 148 LEU D C 1
ATOM 13865 O O . LEU D 4 148 ? 87.164 131.649 50.812 1.00 81.30 148 LEU D O 1
ATOM 13870 N N . CYS D 4 149 ? 88.308 131.448 52.745 1.00 85.79 149 CYS D N 1
ATOM 13871 C CA . CYS D 4 149 ? 88.436 132.880 52.973 1.00 86.46 149 CYS D CA 1
ATOM 13872 C C . CYS D 4 149 ? 89.844 133.337 52.625 1.00 87.13 149 CYS D C 1
ATOM 13873 O O . CYS D 4 149 ? 90.826 132.781 53.126 1.00 91.08 149 CYS D O 1
ATOM 13876 N N . ILE D 4 150 ? 89.935 134.347 51.769 1.00 89.08 150 ILE D N 1
ATOM 13877 C CA . ILE D 4 150 ? 91.193 135.010 51.457 1.00 90.87 150 ILE D CA 1
ATOM 13878 C C . ILE D 4 150 ? 91.257 136.262 52.321 1.00 91.30 150 ILE D C 1
ATOM 13879 O O . ILE D 4 150 ? 90.454 137.187 52.154 1.00 91.15 150 ILE D O 1
ATOM 13884 N N . GLU D 4 151 ? 92.205 136.288 53.253 1.00 86.53 151 GLU D N 1
ATOM 13885 C CA . GLU D 4 151 ? 92.260 137.329 54.264 1.00 87.53 151 GLU D CA 1
ATOM 13886 C C . GLU D 4 151 ? 92.827 138.624 53.684 1.00 89.14 151 GLU D C 1
ATOM 13887 O O . GLU D 4 151 ? 93.398 138.656 52.592 1.00 88.91 151 GLU D O 1
ATOM 13893 N N . ALA D 4 152 ? 92.658 139.709 54.441 1.00 93.99 152 ALA D N 1
ATOM 13894 C CA . ALA D 4 152 ? 93.123 141.024 54.019 1.00 92.58 152 ALA D CA 1
ATOM 13895 C C . ALA D 4 152 ? 94.610 141.239 54.266 1.00 92.90 152 ALA D C 1
ATOM 13896 O O . ALA D 4 152 ? 95.142 142.277 53.861 1.00 92.94 152 ALA D O 1
ATOM 13898 N N . THR D 4 153 ? 95.289 140.293 54.915 1.00 93.24 153 THR D N 1
ATOM 13899 C CA . THR D 4 153 ? 96.731 140.372 55.104 1.00 91.15 153 THR D CA 1
ATOM 13900 C C . THR D 4 153 ? 97.510 139.928 53.874 1.00 91.42 153 THR D C 1
ATOM 13901 O O . THR D 4 153 ? 98.743 140.021 53.876 1.00 93.33 153 THR D O 1
ATOM 13905 N N . ASP D 4 154 ? 96.826 139.430 52.848 1.00 91.92 154 ASP D N 1
ATOM 13906 C CA . ASP D 4 154 ? 97.473 139.102 51.589 1.00 93.30 154 ASP D CA 1
ATOM 13907 C C . ASP D 4 154 ? 97.955 140.379 50.902 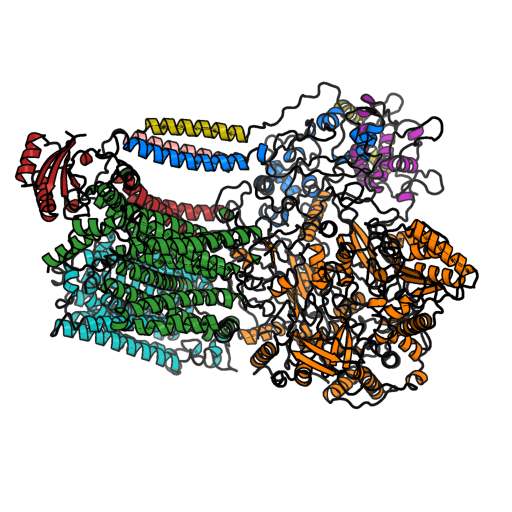1.00 93.12 154 ASP D C 1
ATOM 13908 O O . ASP D 4 154 ? 97.279 141.411 50.970 1.00 92.78 154 ASP D O 1
ATOM 13913 N N . PRO D 4 155 ? 99.134 140.354 50.268 1.00 88.25 155 PRO D N 1
ATOM 13914 C CA . PRO D 4 155 ? 99.613 141.571 49.588 1.00 88.81 155 PRO D CA 1
ATOM 13915 C C . PRO D 4 155 ? 98.812 141.938 48.351 1.00 88.91 155 PRO D C 1
ATOM 13916 O O . PRO D 4 155 ? 98.508 143.121 48.150 1.00 88.49 155 PRO D O 1
ATOM 13920 N N . LEU D 4 156 ? 98.458 140.967 47.513 1.00 90.37 156 LEU D N 1
ATOM 13921 C CA . LEU D 4 156 ? 97.674 141.241 46.307 1.00 92.86 156 LEU D CA 1
ATOM 13922 C C . LEU D 4 156 ? 96.168 141.091 46.554 1.00 92.83 156 LEU D C 1
ATOM 13923 O O . LEU D 4 156 ? 95.416 140.486 45.791 1.00 92.23 156 LEU D O 1
ATOM 13928 N N . PHE D 4 157 ? 95.702 141.731 47.622 1.00 93.86 157 PHE D N 1
ATOM 13929 C CA . PHE D 4 157 ? 94.311 141.653 48.042 1.00 94.38 157 PHE D CA 1
ATOM 13930 C C . PHE D 4 157 ? 93.574 142.920 47.635 1.00 96.02 157 PHE D C 1
ATOM 13931 O O . PHE D 4 157 ? 94.084 144.030 47.819 1.00 95.40 157 PHE D O 1
ATOM 13939 N N . ASP D 4 158 ? 92.378 142.747 47.081 1.00 99.07 158 ASP D N 1
ATOM 13940 C CA . ASP D 4 158 ? 91.475 143.848 46.790 1.00 99.08 158 ASP D CA 1
ATOM 13941 C C . ASP D 4 158 ? 90.053 143.362 47.018 1.00 99.50 158 ASP D C 1
ATOM 13942 O O . ASP D 4 158 ? 89.730 142.215 46.700 1.00 99.11 158 ASP D O 1
ATOM 13947 N N . ARG D 4 159 ? 89.212 144.245 47.568 1.00 98.75 159 ARG D N 1
ATOM 13948 C CA . ARG D 4 159 ? 87.855 143.865 47.955 1.00 99.98 159 ARG D CA 1
ATOM 13949 C C . ARG D 4 159 ? 86.987 143.523 46.751 1.00 101.52 159 ARG D C 1
ATOM 13950 O O . ARG D 4 159 ? 86.090 142.679 46.858 1.00 101.99 159 ARG D O 1
ATOM 13958 N N . SER D 4 160 ? 87.235 144.157 45.607 1.00 98.80 160 SER D N 1
ATOM 13959 C CA . SER D 4 160 ? 86.495 143.838 44.394 1.00 99.99 160 SER D CA 1
ATOM 13960 C C . SER D 4 160 ? 87.170 142.745 43.575 1.00 100.64 160 SER D C 1
ATOM 13961 O O . SER D 4 160 ? 86.488 141.857 43.052 1.00 98.33 160 SER D O 1
ATOM 13964 N N . ARG D 4 161 ? 88.503 142.787 43.465 1.00 102.45 161 ARG D N 1
ATOM 13965 C CA . ARG D 4 161 ? 89.216 141.837 42.614 1.00 103.25 161 ARG D CA 1
ATOM 13966 C C . ARG D 4 161 ? 89.211 140.433 43.207 1.00 104.19 161 ARG D C 1
ATOM 13967 O O . ARG D 4 161 ? 89.080 139.447 42.471 1.00 103.91 161 ARG D O 1
ATOM 13975 N N . THR D 4 162 ? 89.353 140.321 44.532 1.00 96.67 162 THR D N 1
ATOM 13976 C CA . THR D 4 162 ? 89.289 139.016 45.185 1.00 96.58 162 THR D CA 1
ATOM 13977 C C . THR D 4 162 ? 87.891 138.417 45.087 1.00 98.02 162 THR D C 1
ATOM 13978 O O . THR D 4 162 ? 87.742 137.205 44.881 1.00 97.72 162 THR D O 1
ATOM 13982 N N . SER D 4 163 ? 86.859 139.256 45.218 1.00 96.46 163 SER D N 1
ATOM 13983 C CA . SER D 4 163 ? 85.484 138.797 45.049 1.00 95.58 163 SER D CA 1
ATOM 13984 C C . SER D 4 163 ? 85.220 138.350 43.617 1.00 97.13 163 SER D C 1
ATOM 13985 O O . SER D 4 163 ? 84.535 137.345 43.395 1.00 98.60 163 SER D O 1
ATOM 13988 N N . GLN D 4 164 ? 85.768 139.074 42.636 1.00 97.05 164 GLN D N 1
ATOM 13989 C CA . GLN D 4 164 ? 85.618 138.681 41.237 1.00 98.54 164 GLN D CA 1
ATOM 13990 C C . GLN D 4 164 ? 86.346 137.375 40.939 1.00 97.03 164 GLN D C 1
ATOM 13991 O O . GLN D 4 164 ? 85.838 136.537 40.186 1.00 97.10 164 GLN D O 1
ATOM 13997 N N . PHE D 4 165 ? 87.532 137.181 41.527 1.00 90.39 165 PHE D N 1
ATOM 13998 C CA . PHE D 4 165 ? 88.262 135.926 41.357 1.00 91.26 165 PHE D CA 1
ATOM 13999 C C . PHE D 4 165 ? 87.517 134.752 41.988 1.00 93.91 165 PHE D C 1
ATOM 14000 O O . PHE D 4 165 ? 87.426 133.670 41.389 1.00 94.61 165 PHE D O 1
ATOM 14008 N N . LEU D 4 166 ? 86.969 134.953 43.191 1.00 91.04 166 LEU D N 1
ATOM 14009 C CA . LEU D 4 166 ? 86.210 133.895 43.849 1.00 88.30 166 LEU D CA 1
ATOM 14010 C C . LEU D 4 166 ? 84.911 133.590 43.114 1.00 90.35 166 LEU D C 1
ATOM 14011 O O . LEU D 4 166 ? 84.474 132.435 43.096 1.00 89.82 166 LEU D O 1
ATOM 14016 N N . ARG D 4 167 ? 84.289 134.602 42.501 1.00 94.83 167 ARG D N 1
ATOM 14017 C CA . ARG D 4 167 ? 83.135 134.356 41.642 1.00 93.78 167 ARG D CA 1
ATOM 14018 C C . ARG D 4 167 ? 83.536 133.637 40.361 1.00 92.50 167 ARG D C 1
ATOM 14019 O O . ARG D 4 167 ? 82.751 132.849 39.822 1.00 94.78 167 ARG D O 1
ATOM 14027 N N . SER D 4 168 ? 84.748 133.892 39.864 1.00 84.90 168 SER D N 1
ATOM 14028 C CA . SER D 4 168 ? 85.282 133.156 38.725 1.00 88.89 168 SER D CA 1
ATOM 14029 C C . SER D 4 168 ? 85.669 131.726 39.077 1.00 89.62 168 SER D C 1
ATOM 14030 O O . SER D 4 168 ? 85.863 130.914 38.167 1.00 86.94 168 SER D O 1
ATOM 14033 N N . LEU D 4 169 ? 85.789 131.400 40.366 1.00 89.47 169 LEU D N 1
ATOM 14034 C CA . LEU D 4 169 ? 85.996 130.026 40.809 1.00 88.52 169 LEU D CA 1
ATOM 14035 C C . LEU D 4 169 ? 84.701 129.210 40.860 1.00 88.75 169 LEU D C 1
ATOM 14036 O O . LEU D 4 169 ? 84.732 128.056 41.305 1.00 87.88 169 LEU D O 1
ATOM 14041 N N . ASN D 4 170 ? 83.575 129.786 40.407 1.00 89.94 170 ASN D N 1
ATOM 14042 C CA . ASN D 4 170 ? 82.222 129.223 40.376 1.00 90.35 170 ASN D CA 1
ATOM 14043 C C . ASN D 4 170 ? 81.763 128.713 41.740 1.00 92.50 170 ASN D C 1
ATOM 14044 O O . ASN D 4 170 ? 81.646 127.497 41.940 1.00 89.72 170 ASN D O 1
ATOM 14049 N N . PRO D 4 171 ? 81.497 129.604 42.702 1.00 94.48 171 PRO D N 1
ATOM 14050 C CA . PRO D 4 171 ? 81.089 129.159 44.037 1.00 90.86 171 PRO D CA 1
ATOM 14051 C C . PRO D 4 171 ? 79.582 129.061 44.199 1.00 92.33 171 PRO D C 1
ATOM 14052 O O . PRO D 4 171 ? 78.825 129.238 43.239 1.00 90.65 171 PRO D O 1
ATOM 14056 N N . MET D 4 172 ? 79.138 128.774 45.421 1.00 94.25 172 MET D N 1
ATOM 14057 C CA . MET D 4 172 ? 77.725 128.878 45.761 1.00 91.91 172 MET D CA 1
ATOM 14058 C C . MET D 4 172 ? 77.334 130.297 46.161 1.00 92.40 172 MET D C 1
ATOM 14059 O O . MET D 4 172 ? 76.296 130.799 45.716 1.00 91.68 172 MET D O 1
ATOM 14064 N N . GLN D 4 173 ? 78.154 130.962 46.976 1.00 94.59 173 GLN D N 1
ATOM 14065 C CA . GLN D 4 173 ? 77.840 132.301 47.461 1.00 95.25 173 GLN D CA 1
ATOM 14066 C C . GLN D 4 173 ? 79.122 132.989 47.904 1.00 94.87 173 GLN D C 1
ATOM 14067 O O . GLN D 4 173 ? 79.910 132.403 48.651 1.00 95.93 173 GLN D O 1
ATOM 14073 N N . VAL D 4 174 ? 79.323 134.226 47.451 1.00 97.25 174 VAL D N 1
ATOM 14074 C CA . VAL D 4 174 ? 80.445 135.061 47.871 1.00 96.65 174 VAL D CA 1
ATOM 14075 C C . VAL D 4 174 ? 79.931 136.126 48.828 1.00 96.85 174 VAL D C 1
ATOM 14076 O O . VAL D 4 174 ? 79.011 136.882 48.491 1.00 96.70 174 VAL D O 1
ATOM 14080 N N . SER D 4 175 ? 80.524 136.189 50.018 1.00 93.52 175 SER D N 1
ATOM 14081 C CA . SER D 4 175 ? 80.168 137.183 51.019 1.00 95.30 175 SER D CA 1
ATOM 14082 C C . SER D 4 175 ? 81.418 137.942 51.436 1.00 94.48 175 SER D C 1
ATOM 14083 O O . SER D 4 175 ? 82.412 137.330 51.837 1.00 96.82 175 SER D O 1
ATOM 14086 N N . GLU D 4 176 ? 81.365 139.269 51.343 1.00 94.32 176 GLU D N 1
ATOM 14087 C CA . GLU D 4 176 ? 82.451 140.114 51.829 1.00 92.60 176 GLU D CA 1
ATOM 14088 C C . GLU D 4 176 ? 82.351 140.186 53.345 1.00 93.44 176 GLU D C 1
ATOM 14089 O O . GLU D 4 176 ? 81.490 140.888 53.886 1.00 94.23 176 GLU D O 1
ATOM 14095 N N . VAL D 4 177 ? 83.221 139.465 54.030 1.00 86.06 177 VAL D N 1
ATOM 14096 C CA . VAL D 4 177 ? 83.113 139.294 55.472 1.00 86.28 177 VAL D CA 1
ATOM 14097 C C . VAL D 4 177 ? 83.749 140.498 56.160 1.00 87.26 177 VAL D C 1
ATOM 14098 O O . VAL D 4 177 ? 84.716 141.086 55.659 1.00 85.20 177 VAL D O 1
ATOM 14102 N N . ALA D 4 178 ? 83.164 140.910 57.281 1.00 85.38 178 ALA D N 1
ATOM 14103 C CA . ALA D 4 178 ? 83.596 142.085 58.020 1.00 85.71 178 ALA D CA 1
ATOM 14104 C C . ALA D 4 178 ? 84.305 141.668 59.301 1.00 86.71 178 ALA D C 1
ATOM 14105 O O . ALA D 4 178 ? 84.384 140.485 59.637 1.00 86.76 178 ALA D O 1
ATOM 14107 N N . TYR D 4 179 ? 84.828 142.667 60.010 1.00 91.57 179 TYR D N 1
ATOM 14108 C CA . TYR D 4 179 ? 85.513 142.461 61.285 1.00 91.21 179 TYR D CA 1
ATOM 14109 C C . TYR D 4 179 ? 84.573 141.916 62.355 1.00 91.68 179 TYR D C 1
ATOM 14110 O O . TYR D 4 179 ? 83.407 142.301 62.425 1.00 90.83 179 TYR D O 1
ATOM 14119 N N . CYS E 5 26 ? 91.689 120.510 112.168 1.00 79.62 26 CYS E N 1
ATOM 14120 C CA . CYS E 5 26 ? 90.695 119.817 111.357 1.00 81.67 26 CYS E CA 1
ATOM 14121 C C . CYS E 5 26 ? 90.784 118.305 111.547 1.00 78.44 26 CYS E C 1
ATOM 14122 O O . CYS E 5 26 ? 89.770 117.610 111.568 1.00 75.45 26 CYS E O 1
ATOM 14125 N N . HIS E 5 27 ? 92.015 117.811 111.664 1.00 64.32 27 HIS E N 1
ATOM 14126 C CA . HIS E 5 27 ? 92.300 116.390 111.814 1.00 56.13 27 HIS E CA 1
ATOM 14127 C C . HIS E 5 27 ? 91.764 115.815 113.121 1.00 51.23 27 HIS E C 1
ATOM 14128 O O . HIS E 5 27 ? 90.816 115.023 113.100 1.00 63.00 27 HIS E O 1
ATOM 14135 N N . GLN E 5 28 ? 92.359 116.234 114.247 1.00 46.17 28 GLN E N 1
ATOM 14136 C CA . GLN E 5 28 ? 91.886 115.957 115.615 1.00 49.81 28 GLN E CA 1
ATOM 14137 C C . GLN E 5 28 ? 91.723 114.466 115.921 1.00 46.87 28 GLN E C 1
ATOM 14138 O O . GLN E 5 28 ? 90.717 114.053 116.498 1.00 59.09 28 GLN E O 1
ATOM 14144 N N . ASP E 5 29 ? 92.700 113.638 115.547 1.00 38.49 29 ASP E N 1
ATOM 14145 C CA . ASP E 5 29 ? 92.534 112.190 115.749 1.00 49.55 29 ASP E CA 1
ATOM 14146 C C . ASP E 5 29 ? 93.124 111.719 117.074 1.00 55.98 29 ASP E C 1
ATOM 14147 O O . ASP E 5 29 ? 92.394 111.286 117.971 1.00 55.65 29 ASP E O 1
ATOM 14152 N N . MET E 5 30 ? 94.439 111.825 117.221 1.00 43.27 30 MET E N 1
ATOM 14153 C CA . MET E 5 30 ? 95.119 111.389 118.432 1.00 39.58 30 MET E CA 1
ATOM 14154 C C . MET E 5 30 ? 95.770 112.564 119.143 1.00 34.39 30 MET E C 1
ATOM 14155 O O . MET E 5 30 ? 96.765 112.401 119.847 1.00 30.35 30 MET E O 1
ATOM 14160 N N . TYR E 5 31 ? 95.206 113.756 118.954 1.00 44.73 31 TYR E N 1
ATOM 14161 C CA . TYR E 5 31 ? 95.816 114.966 119.490 1.00 31.04 31 TYR E CA 1
ATOM 14162 C C . TYR E 5 31 ? 95.596 115.057 120.991 1.00 34.59 31 TYR E C 1
ATOM 14163 O O . TYR E 5 31 ? 96.496 115.458 121.736 1.00 37.64 31 TYR E O 1
ATOM 14172 N N . ASP E 5 32 ? 94.397 114.696 121.447 1.00 31.52 32 ASP E N 1
ATOM 14173 C CA . ASP E 5 32 ? 94.026 114.672 122.860 1.00 37.93 32 ASP E CA 1
ATOM 14174 C C . ASP E 5 32 ? 93.452 113.283 123.110 1.00 39.48 32 ASP E C 1
ATOM 14175 O O . ASP E 5 32 ? 92.261 113.046 122.898 1.00 44.89 32 ASP E O 1
ATOM 14180 N N . GLN E 5 33 ? 94.303 112.365 123.551 1.00 37.44 33 GLN E N 1
ATOM 14181 C CA . GLN E 5 33 ? 93.927 110.967 123.645 1.00 33.21 33 GLN E CA 1
ATOM 14182 C C . GLN E 5 33 ? 93.166 110.682 124.935 1.00 49.89 33 GLN E C 1
ATOM 14183 O O . GLN E 5 33 ? 93.110 111.498 125.859 1.00 54.58 33 GLN E O 1
ATOM 14189 N N . GLN E 5 34 ? 92.578 109.486 124.986 1.00 42.25 34 GLN E N 1
ATOM 14190 C CA . GLN E 5 34 ? 91.794 109.072 126.140 1.00 37.37 34 GLN E CA 1
ATOM 14191 C C . GLN E 5 34 ? 92.662 108.746 127.343 1.00 44.91 34 GLN E C 1
ATOM 14192 O O . GLN E 5 34 ? 92.173 108.810 128.475 1.00 44.08 34 GLN E O 1
ATOM 14198 N N . LYS E 5 35 ? 93.928 108.401 127.123 1.00 48.40 35 LYS E N 1
ATOM 14199 C CA . LYS E 5 35 ? 94.858 108.159 128.215 1.00 43.81 35 LYS E CA 1
ATOM 14200 C C . LYS E 5 35 ? 95.110 109.444 128.991 1.00 42.37 35 LYS E C 1
ATOM 14201 O O . LYS E 5 35 ? 95.007 110.552 128.459 1.00 51.00 35 LYS E O 1
ATOM 14207 N N . TYR E 5 36 ? 95.421 109.289 130.271 1.00 43.56 36 TYR E N 1
ATOM 14208 C CA . TYR E 5 36 ? 95.651 110.433 131.136 1.00 53.47 36 TYR E CA 1
ATOM 14209 C C . TYR E 5 36 ? 97.135 110.768 131.161 1.00 55.54 36 TYR E C 1
ATOM 14210 O O . TYR E 5 36 ? 97.973 109.893 131.389 1.00 56.47 36 TYR E O 1
ATOM 14219 N N . THR E 5 37 ? 97.448 112.043 130.944 1.00 47.79 37 THR E N 1
ATOM 14220 C CA . THR E 5 37 ? 98.821 112.521 130.858 1.00 41.38 37 THR E CA 1
ATOM 14221 C C . THR E 5 37 ? 99.233 112.855 132.306 1.00 49.93 37 THR E C 1
ATOM 14222 O O . THR E 5 37 ? 98.544 112.460 133.251 1.00 58.34 37 THR E O 1
ATOM 14226 N N . THR E 5 38 ? 100.362 113.545 132.523 1.00 44.12 38 THR E N 1
ATOM 14227 C CA . THR E 5 38 ? 100.913 113.711 133.867 1.00 52.90 38 THR E CA 1
ATOM 14228 C C . THR E 5 38 ? 100.018 114.575 134.750 1.00 53.62 38 THR E C 1
ATOM 14229 O O . THR E 5 38 ? 99.630 114.158 135.847 1.00 58.65 38 THR E O 1
ATOM 14233 N N . TYR E 5 39 ? 99.639 115.756 134.276 1.00 44.28 39 TYR E N 1
ATOM 14234 C CA . TYR E 5 39 ? 98.795 116.653 135.052 1.00 45.55 39 TYR E CA 1
ATOM 14235 C C . TYR E 5 39 ? 97.461 116.899 134.355 1.00 46.07 39 TYR E C 1
ATOM 14236 O O . TYR E 5 39 ? 96.913 118.000 134.414 1.00 47.39 39 TYR E O 1
ATOM 14245 N N . GLU E 5 40 ? 96.943 115.880 133.683 1.00 53.54 40 GLU E N 1
ATOM 14246 C CA . GLU E 5 40 ? 95.662 115.995 132.997 1.00 54.30 40 GLU E CA 1
ATOM 14247 C C . GLU E 5 40 ? 94.532 116.024 134.022 1.00 60.12 40 GLU E C 1
ATOM 14248 O O . GLU E 5 40 ? 94.553 115.240 134.975 1.00 54.91 40 GLU E O 1
ATOM 14254 N N . PRO E 5 41 ? 93.562 116.928 133.892 1.00 58.53 41 PRO E N 1
ATOM 14255 C CA . PRO E 5 41 ? 92.416 116.910 134.805 1.00 53.08 41 PRO E CA 1
ATOM 14256 C C . PRO E 5 41 ? 91.495 115.734 134.522 1.00 56.60 41 PRO E C 1
ATOM 14257 O O . PRO E 5 41 ? 91.398 115.247 133.394 1.00 56.64 41 PRO E O 1
ATOM 14261 N N . SER E 5 42 ? 90.811 115.279 135.568 1.00 60.57 42 SER E N 1
ATOM 14262 C CA . SER E 5 42 ? 89.919 114.134 135.460 1.00 57.77 42 SER E CA 1
ATOM 14263 C C . SER E 5 42 ? 88.650 114.391 136.253 1.00 59.11 42 SER E C 1
ATOM 14264 O O . SER E 5 42 ? 88.704 114.888 137.379 1.00 65.14 42 SER E O 1
ATOM 14267 N N . SER E 5 43 ? 87.511 114.035 135.667 1.00 64.33 43 SER E N 1
ATOM 14268 C CA . SER E 5 43 ? 86.228 114.122 136.349 1.00 64.84 43 SER E CA 1
ATOM 14269 C C . SER E 5 43 ? 85.911 112.877 137.164 1.00 60.91 43 SER E C 1
ATOM 14270 O O . SER E 5 43 ? 84.874 112.839 137.834 1.00 63.00 43 SER E O 1
ATOM 14273 N N . PHE E 5 44 ? 86.774 111.859 137.117 1.00 57.75 44 PHE E N 1
ATOM 14274 C CA . PHE E 5 44 ? 86.538 110.635 137.874 1.00 61.64 44 PHE E CA 1
ATOM 14275 C C . PHE E 5 44 ? 86.761 110.840 139.367 1.00 63.58 44 PHE E C 1
ATOM 14276 O O . PHE E 5 44 ? 86.073 110.221 140.185 1.00 57.41 44 PHE E O 1
ATOM 14284 N N . PHE E 5 45 ? 87.704 111.696 139.739 1.00 62.14 45 PHE E N 1
ATOM 14285 C CA . PHE E 5 45 ? 88.089 111.887 141.128 1.00 57.64 45 PHE E CA 1
ATOM 14286 C C . PHE E 5 45 ? 87.452 113.146 141.704 1.00 58.32 45 PHE E C 1
ATOM 14287 O O . PHE E 5 45 ? 87.014 114.040 140.978 1.00 59.25 45 PHE E O 1
ATOM 14295 N N . ALA E 5 46 ? 87.413 113.199 143.039 1.00 58.94 46 ALA E N 1
ATOM 14296 C CA . ALA E 5 46 ? 86.684 114.259 143.729 1.00 61.95 46 ALA E CA 1
ATOM 14297 C C . ALA E 5 46 ? 87.397 115.602 143.644 1.00 62.66 46 ALA E C 1
ATOM 14298 O O . ALA E 5 46 ? 86.738 116.646 143.599 1.00 59.74 46 ALA E O 1
ATOM 14300 N N . ASP E 5 47 ? 88.727 115.605 143.621 1.00 62.73 47 ASP E N 1
ATOM 14301 C CA . ASP E 5 47 ? 89.482 116.848 143.558 1.00 62.00 47 ASP E CA 1
ATOM 14302 C C . ASP E 5 47 ? 89.740 117.313 142.133 1.00 64.00 47 ASP E C 1
ATOM 14303 O O . ASP E 5 47 ? 90.442 118.309 141.944 1.00 61.29 47 ASP E O 1
ATOM 14308 N N . GLY E 5 48 ? 89.187 116.628 141.137 1.00 57.97 48 GLY E N 1
ATOM 14309 C CA . GLY E 5 48 ? 89.320 117.039 139.750 1.00 58.39 48 GLY E CA 1
ATOM 14310 C C . GLY E 5 48 ? 90.718 116.943 139.182 1.00 59.99 48 GLY E C 1
ATOM 14311 O O . GLY E 5 48 ? 91.162 117.863 138.483 1.00 60.57 48 GLY E O 1
ATOM 14312 N N . ARG E 5 49 ? 91.422 115.847 139.454 1.00 54.82 49 ARG E N 1
ATOM 14313 C CA . ARG E 5 49 ? 92.818 115.717 139.052 1.00 59.20 49 ARG E CA 1
ATOM 14314 C C . ARG E 5 49 ? 93.150 114.242 138.902 1.00 56.52 49 ARG E C 1
ATOM 14315 O O . ARG E 5 49 ? 92.904 113.458 139.821 1.00 55.93 49 ARG E O 1
ATOM 14323 N N . SER E 5 50 ? 93.701 113.864 137.745 1.00 42.39 50 SER E N 1
ATOM 14324 C CA . SER E 5 50 ? 94.082 112.473 137.527 1.00 45.16 50 SER E CA 1
ATOM 14325 C C . SER E 5 50 ? 95.370 112.105 138.246 1.00 56.44 50 SER E C 1
ATOM 14326 O O . SER E 5 50 ? 95.630 110.916 138.456 1.00 54.91 50 SER E O 1
ATOM 14329 N N . SER E 5 51 ? 96.184 113.090 138.613 1.00 57.15 51 SER E N 1
ATOM 14330 C CA . SER E 5 51 ? 97.400 112.827 139.369 1.00 50.70 51 SER E CA 1
ATOM 14331 C C . SER E 5 51 ? 97.044 112.534 140.820 1.00 52.91 51 SER E C 1
ATOM 14332 O O . SER E 5 51 ? 96.439 113.369 141.499 1.00 56.27 51 SER E O 1
ATOM 14335 N N . ARG E 5 52 ? 97.424 111.356 141.294 1.00 54.70 52 ARG E N 1
ATOM 14336 C CA . ARG E 5 52 ? 97.019 110.933 142.624 1.00 55.62 52 ARG E CA 1
ATOM 14337 C C . ARG E 5 52 ? 98.123 111.164 143.642 1.00 55.54 52 ARG E C 1
ATOM 14338 O O . ARG E 5 52 ? 99.301 110.972 143.331 1.00 59.89 52 ARG E O 1
ATOM 14346 N N . PRO E 5 53 ? 97.769 111.569 144.860 1.00 64.78 53 PRO E N 1
ATOM 14347 C CA . PRO E 5 53 ? 98.788 111.811 145.886 1.00 64.91 53 PRO E CA 1
ATOM 14348 C C . PRO E 5 53 ? 99.378 110.511 146.409 1.00 60.72 53 PRO E C 1
ATOM 14349 O O . PRO E 5 53 ? 98.957 109.406 146.060 1.00 67.63 53 PRO E O 1
ATOM 14353 N N . ASN E 5 54 ? 100.391 110.665 147.254 1.00 64.42 54 ASN E N 1
ATOM 14354 C CA . ASN E 5 54 ? 101.045 109.516 147.860 1.00 65.68 54 ASN E CA 1
ATOM 14355 C C . ASN E 5 54 ? 100.123 108.844 148.868 1.00 68.30 54 ASN E C 1
ATOM 14356 O O . ASN E 5 54 ? 99.436 109.512 149.646 1.00 68.57 54 ASN E O 1
ATOM 14361 N N . VAL E 5 55 ? 100.097 107.519 148.834 1.00 63.48 55 VAL E N 1
ATOM 14362 C CA . VAL E 5 55 ? 99.372 106.748 149.850 1.00 65.77 55 VAL E CA 1
ATOM 14363 C C . VAL E 5 55 ? 100.090 106.902 151.187 1.00 65.31 55 VAL E C 1
ATOM 14364 O O . VAL E 5 55 ? 101.323 106.755 151.239 1.00 69.06 55 VAL E O 1
ATOM 14368 N N . PRO E 5 56 ? 99.390 107.229 152.275 1.00 63.17 56 PRO E N 1
ATOM 14369 C CA . PRO E 5 56 ? 100.085 107.448 153.552 1.00 65.48 56 PRO E CA 1
ATOM 14370 C C . PRO E 5 56 ? 100.624 106.167 154.169 1.00 67.35 56 PRO E C 1
ATOM 14371 O O . PRO E 5 56 ? 99.865 105.337 154.679 1.00 68.53 56 PRO E O 1
ATOM 14375 N N . GLY E 5 57 ? 101.943 106.002 154.118 1.00 63.02 57 GLY E N 1
ATOM 14376 C CA . GLY E 5 57 ? 102.592 104.860 154.730 1.00 61.35 57 GLY E CA 1
ATOM 14377 C C . GLY E 5 57 ? 103.184 103.878 153.742 1.00 63.05 57 GLY E C 1
ATOM 14378 O O . GLY E 5 57 ? 103.273 102.684 154.034 1.00 68.76 57 GLY E O 1
ATOM 14379 N N . THR E 5 58 ? 103.601 104.358 152.576 1.00 62.78 58 THR E N 1
ATOM 14380 C CA . THR E 5 58 ? 104.160 103.495 151.548 1.00 65.67 58 THR E CA 1
ATOM 14381 C C . THR E 5 58 ? 105.523 104.018 151.106 1.00 65.73 58 THR E C 1
ATOM 14382 O O . THR E 5 58 ? 105.864 105.188 151.303 1.00 65.31 58 THR E O 1
ATOM 14386 N N . THR E 5 59 ? 106.316 103.117 150.537 1.00 64.62 59 THR E N 1
ATOM 14387 C CA . THR E 5 59 ? 107.636 103.432 150.015 1.00 69.80 59 THR E CA 1
ATOM 14388 C C . THR E 5 59 ? 107.817 102.707 148.689 1.00 62.28 59 THR E C 1
ATOM 14389 O O . THR E 5 59 ? 107.224 101.642 148.478 1.00 59.10 59 THR E O 1
ATOM 14393 N N . PRO E 5 60 ? 108.597 103.278 147.756 1.00 62.35 60 PRO E N 1
ATOM 14394 C CA . PRO E 5 60 ? 108.842 102.585 146.481 1.00 62.37 60 PRO E CA 1
ATOM 14395 C C . PRO E 5 60 ? 109.715 101.347 146.616 1.00 65.54 60 PRO E C 1
ATOM 14396 O O . PRO E 5 60 ? 110.171 101.004 147.711 1.00 69.71 60 PRO E O 1
ATOM 14400 N N . PHE E 5 61 ? 109.956 100.671 145.496 1.00 58.40 61 PHE E N 1
ATOM 14401 C CA . PHE E 5 61 ? 110.748 99.450 145.515 1.00 57.35 61 PHE E CA 1
ATOM 14402 C C . PHE E 5 61 ? 112.220 99.769 145.741 1.00 61.58 61 PHE E C 1
ATOM 14403 O O . PHE E 5 61 ? 112.783 100.643 145.074 1.00 59.77 61 PHE E O 1
ATOM 14411 N N . GLU E 5 62 ? 112.823 99.056 146.702 1.00 68.46 62 GLU E N 1
ATOM 14412 C CA . GLU E 5 62 ? 114.237 99.168 147.083 1.00 68.84 62 GLU E CA 1
ATOM 14413 C C . GLU E 5 62 ? 114.610 100.578 147.537 1.00 70.97 62 GLU E C 1
ATOM 14414 O O . GLU E 5 62 ? 115.750 101.016 147.367 1.00 68.61 62 GLU E O 1
ATOM 14420 N N . VAL E 5 63 ? 113.658 101.296 148.121 1.00 68.97 63 VAL E N 1
ATOM 14421 C CA . VAL E 5 63 ? 113.896 102.618 148.698 1.00 70.96 63 VAL E CA 1
ATOM 14422 C C . VAL E 5 63 ? 113.601 102.482 150.186 1.00 70.79 63 VAL E C 1
ATOM 14423 O O . VAL E 5 63 ? 112.457 102.608 150.631 1.00 76.15 63 VAL E O 1
ATOM 14427 N N . VAL E 5 64 ? 114.634 102.219 150.965 1.00 78.19 64 VAL E N 1
ATOM 14428 C CA . VAL E 5 64 ? 114.484 101.871 152.371 1.00 79.30 64 VAL E CA 1
ATOM 14429 C C . VAL E 5 64 ? 114.441 103.149 153.203 1.00 80.31 64 VAL E C 1
ATOM 14430 O O . VAL E 5 64 ? 115.057 104.166 152.864 1.00 86.20 64 VAL E O 1
ATOM 14434 N N . LYS E 5 65 ? 113.659 103.115 154.286 1.00 83.29 65 LYS E N 1
ATOM 14435 C CA . LYS E 5 65 ? 113.477 104.264 155.165 1.00 86.49 65 LYS E CA 1
ATOM 14436 C C . LYS E 5 65 ? 113.928 103.969 156.592 1.00 88.99 65 LYS E C 1
ATOM 14437 O O . LYS E 5 65 ? 113.467 104.626 157.530 1.00 86.49 65 LYS E O 1
ATOM 14443 N N . THR E 5 66 ? 114.815 102.988 156.775 1.00 94.71 66 THR E N 1
ATOM 14444 C CA . THR E 5 66 ? 115.200 102.564 158.117 1.00 95.77 66 THR E CA 1
ATOM 14445 C C . THR E 5 66 ? 116.115 103.566 158.806 1.00 96.53 66 THR E C 1
ATOM 14446 O O . THR E 5 66 ? 116.075 103.689 160.036 1.00 94.83 66 THR E O 1
ATOM 14450 N N . ASP E 5 67 ? 116.946 104.274 158.047 1.00 101.09 67 ASP E N 1
ATOM 14451 C CA . ASP E 5 67 ? 117.814 105.299 158.618 1.00 100.79 67 ASP E CA 1
ATOM 14452 C C . ASP E 5 67 ? 116.959 106.508 158.966 1.00 102.03 67 ASP E C 1
ATOM 14453 O O . ASP E 5 67 ? 116.587 107.295 158.093 1.00 103.30 67 ASP E O 1
ATOM 14458 N N . GLU E 5 68 ? 116.627 106.645 160.253 1.00 103.21 68 GLU E N 1
ATOM 14459 C CA . GLU E 5 68 ? 115.808 107.767 160.696 1.00 102.89 68 GLU E CA 1
ATOM 14460 C C . GLU E 5 68 ? 116.566 109.084 160.611 1.00 104.87 68 GLU E C 1
ATOM 14461 O O . GLU E 5 68 ? 115.955 110.130 160.371 1.00 105.39 68 GLU E O 1
ATOM 14467 N N . PHE E 5 69 ? 117.889 109.053 160.793 1.00 94.05 69 PHE E N 1
ATOM 14468 C CA . PHE E 5 69 ? 118.684 110.271 160.679 1.00 91.99 69 PHE E CA 1
ATOM 14469 C C . PHE E 5 69 ? 118.780 110.753 159.236 1.00 91.40 69 PHE E C 1
ATOM 14470 O O . PHE E 5 69 ? 118.986 111.948 158.996 1.00 90.68 69 PHE E O 1
ATOM 14478 N N . LEU E 5 70 ? 118.632 109.845 158.268 1.00 92.55 70 LEU E N 1
ATOM 14479 C CA . LEU E 5 70 ? 118.677 110.237 156.864 1.00 94.62 70 LEU E CA 1
ATOM 14480 C C . LEU E 5 70 ? 117.419 110.986 156.442 1.00 93.46 70 LEU E C 1
ATOM 14481 O O . LEU E 5 70 ? 117.486 111.860 155.570 1.00 94.52 70 LEU E O 1
ATOM 14486 N N . TYR E 5 71 ? 116.272 110.671 157.045 1.00 92.48 71 TYR E N 1
ATOM 14487 C CA . TYR E 5 71 ? 115.000 111.238 156.620 1.00 94.97 71 TYR E CA 1
ATOM 14488 C C . TYR E 5 71 ? 114.420 112.256 157.591 1.00 93.20 71 TYR E C 1
ATOM 14489 O O . TYR E 5 71 ? 113.475 112.963 157.223 1.00 92.99 71 TYR E O 1
ATOM 14498 N N . THR E 5 72 ? 114.950 112.355 158.808 1.00 93.02 72 THR E N 1
ATOM 14499 C CA . THR E 5 72 ? 114.598 113.440 159.712 1.00 91.68 72 THR E CA 1
ATOM 14500 C C . THR E 5 72 ? 115.808 113.741 160.584 1.00 92.46 72 THR E C 1
ATOM 14501 O O . THR E 5 72 ? 116.739 112.941 160.685 1.00 95.18 72 THR E O 1
ATOM 14505 N N . GLY E 5 73 ? 115.802 114.920 161.190 1.00 92.39 73 GLY E N 1
ATOM 14506 C CA . GLY E 5 73 ? 116.893 115.321 162.050 1.00 94.82 73 GLY E CA 1
ATOM 14507 C C . GLY E 5 73 ? 116.764 114.880 163.490 1.00 95.08 73 GLY E C 1
ATOM 14508 O O . GLY E 5 73 ? 117.578 115.283 164.326 1.00 92.42 73 GLY E O 1
ATOM 14509 N N . LEU E 5 74 ? 115.764 114.065 163.808 1.00 97.78 74 LEU E N 1
ATOM 14510 C CA . LEU E 5 74 ? 115.496 113.642 165.175 1.00 98.84 74 LEU E CA 1
ATOM 14511 C C . LEU E 5 74 ? 115.977 112.211 165.373 1.00 98.67 74 LEU E C 1
ATOM 14512 O O . LEU E 5 74 ? 115.708 111.339 164.540 1.00 99.25 74 LEU E O 1
ATOM 14517 N N . ILE E 5 75 ? 116.693 111.976 166.473 1.00 96.40 75 ILE E N 1
ATOM 14518 C CA . ILE E 5 75 ? 117.153 110.647 166.856 1.00 97.81 75 ILE E CA 1
ATOM 14519 C C . ILE E 5 75 ? 116.558 110.219 168.193 1.00 97.62 75 ILE E C 1
ATOM 14520 O O . ILE E 5 75 ? 115.924 109.164 168.295 1.00 93.70 75 ILE E O 1
ATOM 14525 N N . ASP E 5 76 ? 116.742 111.038 169.232 1.00 103.99 76 ASP E N 1
ATOM 14526 C CA . ASP E 5 76 ? 116.248 110.725 170.568 1.00 104.53 76 ASP E CA 1
ATOM 14527 C C . ASP E 5 76 ? 115.396 111.854 171.137 1.00 106.48 76 ASP E C 1
ATOM 14528 O O . ASP E 5 76 ? 115.240 111.949 172.359 1.00 106.20 76 ASP E O 1
ATOM 14533 N N . GLY E 5 77 ? 114.845 112.709 170.283 1.00 105.93 77 GLY E N 1
ATOM 14534 C CA . GLY E 5 77 ? 114.067 113.843 170.727 1.00 106.05 77 GLY E CA 1
ATOM 14535 C C . GLY E 5 77 ? 114.818 115.152 170.809 1.00 107.56 77 GLY E C 1
ATOM 14536 O O . GLY E 5 77 ? 114.248 116.141 171.285 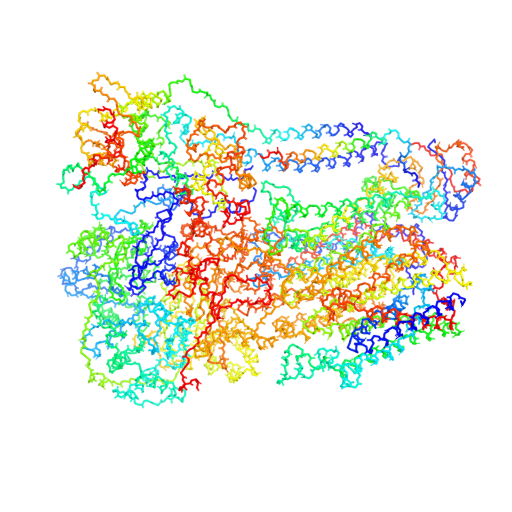1.00 106.74 77 GLY E O 1
ATOM 14537 N N . GLN E 5 78 ? 116.072 115.193 170.364 1.00 107.87 78 GLN E N 1
ATOM 14538 C CA . GLN E 5 78 ? 116.871 116.408 170.396 1.00 107.62 78 GLN E CA 1
ATOM 14539 C C . GLN E 5 78 ? 117.698 116.494 169.121 1.00 108.93 78 GLN E C 1
ATOM 14540 O O . GLN E 5 78 ? 117.718 115.572 168.301 1.00 108.91 78 GLN E O 1
ATOM 14546 N N . GLU E 5 79 ? 118.379 117.625 168.959 1.00 103.96 79 GLU E N 1
ATOM 14547 C CA . GLU E 5 79 ? 119.224 117.845 167.796 1.00 102.45 79 GLU E CA 1
ATOM 14548 C C . GLU E 5 79 ? 120.500 117.011 167.890 1.00 104.47 79 GLU E C 1
ATOM 14549 O O . GLU E 5 79 ? 120.951 116.632 168.975 1.00 104.50 79 GLU E O 1
ATOM 14555 N N . VAL E 5 80 ? 121.088 116.731 166.729 1.00 96.69 80 VAL E N 1
ATOM 14556 C CA . VAL E 5 80 ? 122.195 115.793 166.616 1.00 95.91 80 VAL E CA 1
ATOM 14557 C C . VAL E 5 80 ? 123.515 116.497 166.319 1.00 96.51 80 VAL E C 1
ATOM 14558 O O . VAL E 5 80 ? 124.540 116.158 166.917 1.00 95.98 80 VAL E O 1
ATOM 14562 N N . ASP E 5 81 ? 123.499 117.480 165.408 1.00 96.60 81 ASP E N 1
ATOM 14563 C CA . ASP E 5 81 ? 124.688 118.147 164.855 1.00 98.33 81 ASP E CA 1
ATOM 14564 C C . ASP E 5 81 ? 125.662 117.129 164.253 1.00 97.77 81 ASP E C 1
ATOM 14565 O O . ASP E 5 81 ? 126.800 116.969 164.698 1.00 96.15 81 ASP E O 1
ATOM 14570 N N . ALA E 5 82 ? 125.184 116.436 163.225 1.00 95.77 82 ALA E N 1
ATOM 14571 C CA . ALA E 5 82 ? 125.963 115.404 162.557 1.00 92.94 82 ALA E CA 1
ATOM 14572 C C . ALA E 5 82 ? 125.481 115.288 161.116 1.00 92.71 82 ALA E C 1
ATOM 14573 O O . ALA E 5 82 ? 124.663 116.086 160.649 1.00 91.84 82 ALA E O 1
ATOM 14575 N N . MET E 5 83 ? 125.995 114.283 160.407 1.00 99.55 83 MET E N 1
ATOM 14576 C CA . MET E 5 83 ? 125.661 114.033 159.016 1.00 98.56 83 MET E CA 1
ATOM 14577 C C . MET E 5 83 ? 125.620 112.530 158.779 1.00 99.14 83 MET E C 1
ATOM 14578 O O . MET E 5 83 ? 126.470 111.800 159.308 1.00 100.74 83 MET E O 1
ATOM 14583 N N . PRO E 5 84 ? 124.643 112.034 158.012 1.00 92.96 84 PRO E N 1
ATOM 14584 C CA . PRO E 5 84 ? 124.591 110.587 157.737 1.00 94.20 84 PRO E CA 1
ATOM 14585 C C . PRO E 5 84 ? 125.708 110.082 156.836 1.00 91.60 84 PRO E C 1
ATOM 14586 O O . PRO E 5 84 ? 125.967 108.873 156.826 1.00 92.73 84 PRO E O 1
ATOM 14590 N N . PHE E 5 85 ? 126.368 110.956 156.081 1.00 92.23 85 PHE E N 1
ATOM 14591 C CA . PHE E 5 85 ? 127.453 110.566 155.193 1.00 94.03 85 PHE E CA 1
ATOM 14592 C C . PHE E 5 85 ? 128.535 111.634 155.251 1.00 94.95 85 PHE E C 1
ATOM 14593 O O . PHE E 5 85 ? 128.235 112.792 155.564 1.00 94.95 85 PHE E O 1
ATOM 14601 N N . PRO E 5 86 ? 129.795 111.278 154.990 1.00 96.15 86 PRO E N 1
ATOM 14602 C CA . PRO E 5 86 ? 130.858 112.290 154.974 1.00 95.60 86 PRO E CA 1
ATOM 14603 C C . PRO E 5 86 ? 130.717 113.256 153.808 1.00 93.78 86 PRO E C 1
ATOM 14604 O O . PRO E 5 86 ? 130.135 112.947 152.766 1.00 90.97 86 PRO E O 1
ATOM 14608 N N . VAL E 5 87 ? 131.269 114.450 154.007 1.00 90.48 87 VAL E N 1
ATOM 14609 C CA . VAL E 5 87 ? 131.142 115.532 153.038 1.00 90.87 87 VAL E CA 1
ATOM 14610 C C . VAL E 5 87 ? 132.077 115.274 151.858 1.00 89.32 87 VAL E C 1
ATOM 14611 O O . VAL E 5 87 ? 133.128 114.635 151.986 1.00 88.69 87 VAL E O 1
ATOM 14615 N N . THR E 5 88 ? 131.655 115.726 150.679 1.00 85.47 88 THR E N 1
ATOM 14616 C CA . THR E 5 88 ? 132.385 115.533 149.437 1.00 86.98 88 THR E CA 1
ATOM 14617 C C . THR E 5 88 ? 132.323 116.854 148.678 1.00 86.62 88 THR E C 1
ATOM 14618 O O . THR E 5 88 ? 131.399 117.644 148.884 1.00 88.35 88 THR E O 1
ATOM 14622 N N . LYS E 5 89 ? 133.335 117.121 147.843 1.00 86.66 89 LYS E N 1
ATOM 14623 C CA . LYS E 5 89 ? 133.332 118.336 147.030 1.00 87.03 89 LYS E CA 1
ATOM 14624 C C . LYS E 5 89 ? 132.193 118.327 146.013 1.00 85.93 89 LYS E C 1
ATOM 14625 O O . LYS E 5 89 ? 131.564 119.364 145.767 1.00 86.63 89 LYS E O 1
ATOM 14631 N N . ASP E 5 90 ? 131.906 117.163 145.421 1.00 86.11 90 ASP E N 1
ATOM 14632 C CA . ASP E 5 90 ? 130.767 117.048 144.513 1.00 87.43 90 ASP E CA 1
ATOM 14633 C C . ASP E 5 90 ? 129.446 117.229 145.253 1.00 89.98 90 ASP E C 1
ATOM 14634 O O . ASP E 5 90 ? 128.509 117.839 144.721 1.00 90.05 90 ASP E O 1
ATOM 14639 N N . LEU E 5 91 ? 129.364 116.715 146.485 1.00 85.19 91 LEU E N 1
ATOM 14640 C CA . LEU E 5 91 ? 128.179 116.920 147.315 1.00 82.36 91 LEU E CA 1
ATOM 14641 C C . LEU E 5 91 ? 128.000 118.390 147.673 1.00 80.83 91 LEU E C 1
ATOM 14642 O O . LEU E 5 91 ? 126.876 118.901 147.683 1.00 81.27 91 LEU E O 1
ATOM 14647 N N . LEU E 5 92 ? 129.102 119.088 147.955 1.00 79.97 92 LEU E N 1
ATOM 14648 C CA . LEU E 5 92 ? 129.034 120.514 148.256 1.00 79.23 92 LEU E CA 1
ATOM 14649 C C . LEU E 5 92 ? 128.657 121.335 147.030 1.00 79.88 92 LEU E C 1
ATOM 14650 O O . LEU E 5 92 ? 127.952 122.339 147.156 1.00 81.55 92 LEU E O 1
ATOM 14655 N N . LEU E 5 93 ? 129.106 120.924 145.841 1.00 79.68 93 LEU E N 1
ATOM 14656 C CA . LEU E 5 93 ? 128.695 121.609 144.618 1.00 78.85 93 LEU E CA 1
ATOM 14657 C C . LEU E 5 93 ? 127.216 121.377 144.320 1.00 82.90 93 LEU E C 1
ATOM 14658 O O . LEU E 5 93 ? 126.515 122.295 143.873 1.00 82.88 93 LEU E O 1
ATOM 14663 N N . ARG E 5 94 ? 126.724 120.158 144.573 1.00 81.00 94 ARG E N 1
ATOM 14664 C CA . ARG E 5 94 ? 125.295 119.877 144.441 1.00 77.56 94 ARG E CA 1
ATOM 14665 C C . ARG E 5 94 ? 124.479 120.677 145.452 1.00 77.42 94 ARG E C 1
ATOM 14666 O O . ARG E 5 94 ? 123.390 121.172 145.133 1.00 78.36 94 ARG E O 1
ATOM 14674 N N . GLY E 5 95 ? 124.999 120.823 146.672 1.00 72.83 95 GLY E N 1
ATOM 14675 C CA . GLY E 5 95 ? 124.334 121.648 147.666 1.00 72.28 95 GLY E CA 1
ATOM 14676 C C . GLY E 5 95 ? 124.327 123.120 147.308 1.00 69.67 95 GLY E C 1
ATOM 14677 O O . GLY E 5 95 ? 123.352 123.821 147.578 1.00 75.96 95 GLY E O 1
ATOM 14678 N N . GLN E 5 96 ? 125.410 123.605 146.694 1.00 66.52 96 GLN E N 1
ATOM 14679 C CA . GLN E 5 96 ? 125.446 124.977 146.197 1.00 69.58 96 GLN E CA 1
ATOM 14680 C C . GLN E 5 96 ? 124.424 125.190 145.088 1.00 70.35 96 GLN E C 1
ATOM 14681 O O . GLN E 5 96 ? 123.729 126.214 145.062 1.00 74.53 96 GLN E O 1
ATOM 14687 N N . LEU E 5 97 ? 124.304 124.216 144.178 1.00 69.98 97 LEU E N 1
ATOM 14688 C CA . LEU E 5 97 ? 123.322 124.305 143.099 1.00 71.04 97 LEU E CA 1
ATOM 14689 C C . LEU E 5 97 ? 121.894 124.301 143.634 1.00 70.37 97 LEU E C 1
ATOM 14690 O O . LEU E 5 97 ? 121.067 125.123 143.222 1.00 70.98 97 LEU E O 1
ATOM 14695 N N . LYS E 5 98 ? 121.596 123.402 144.576 1.00 68.70 98 LYS E N 1
ATOM 14696 C CA . LYS E 5 98 ? 120.248 123.330 145.128 1.00 66.05 98 LYS E CA 1
ATOM 14697 C C . LYS E 5 98 ? 119.936 124.523 146.026 1.00 66.41 98 LYS E C 1
ATOM 14698 O O . LYS E 5 98 ? 118.774 124.933 146.120 1.00 71.40 98 LYS E O 1
ATOM 14704 N N . TYR E 5 99 ? 120.952 125.089 146.685 1.00 65.14 99 TYR E N 1
ATOM 14705 C CA . TYR E 5 99 ? 120.774 126.334 147.424 1.00 66.07 99 TYR E CA 1
ATOM 14706 C C . TYR E 5 99 ? 120.449 127.487 146.486 1.00 70.96 99 TYR E C 1
ATOM 14707 O O . TYR E 5 99 ? 119.595 128.325 146.796 1.00 76.90 99 TYR E O 1
ATOM 14716 N N . ASN E 5 100 ? 121.144 127.563 145.346 1.00 66.64 100 ASN E N 1
ATOM 14717 C CA . ASN E 5 100 ? 120.876 128.631 144.390 1.00 68.22 100 ASN E CA 1
ATOM 14718 C C . ASN E 5 100 ? 119.517 128.462 143.724 1.00 71.15 100 ASN E C 1
ATOM 14719 O O . ASN E 5 100 ? 118.889 129.455 143.341 1.00 70.42 100 ASN E O 1
ATOM 14724 N N . ILE E 5 101 ? 119.049 127.224 143.581 1.00 68.23 101 ILE E N 1
ATOM 14725 C CA . ILE E 5 101 ? 117.729 126.991 143.002 1.00 63.82 101 ILE E CA 1
ATOM 14726 C C . ILE E 5 101 ? 116.630 127.330 144.003 1.00 66.04 101 ILE E C 1
ATOM 14727 O O . ILE E 5 101 ? 115.743 128.144 143.723 1.00 67.15 101 ILE E O 1
ATOM 14732 N N . TYR E 5 102 ? 116.679 126.723 145.190 1.00 64.17 102 TYR E N 1
ATOM 14733 C CA . TYR E 5 102 ? 115.529 126.711 146.086 1.00 62.73 102 TYR E CA 1
ATOM 14734 C C . TYR E 5 102 ? 115.635 127.671 147.258 1.00 64.00 102 TYR E C 1
ATOM 14735 O O . TYR E 5 102 ? 114.601 128.091 147.785 1.00 71.92 102 TYR E O 1
ATOM 14744 N N . CYS E 5 103 ? 116.840 128.031 147.689 1.00 63.49 103 CYS E N 1
ATOM 14745 C CA . CYS E 5 103 ? 116.997 128.743 148.949 1.00 69.18 103 CYS E CA 1
ATOM 14746 C C . CYS E 5 103 ? 117.520 130.160 148.802 1.00 68.22 103 CYS E C 1
ATOM 14747 O O . CYS E 5 103 ? 117.261 130.990 149.674 1.00 71.81 103 CYS E O 1
ATOM 14750 N N . ALA E 5 104 ? 118.241 130.463 147.725 1.00 73.29 104 ALA E N 1
ATOM 14751 C CA . ALA E 5 104 ? 118.844 131.777 147.548 1.00 74.86 104 ALA E CA 1
ATOM 14752 C C . ALA E 5 104 ? 117.860 132.823 147.044 1.00 78.71 104 ALA E C 1
ATOM 14753 O O . ALA E 5 104 ? 118.245 133.988 146.899 1.00 82.79 104 ALA E O 1
ATOM 14755 N N . VAL E 5 105 ? 116.616 132.433 146.758 1.00 76.25 105 VAL E N 1
ATOM 14756 C CA . VAL E 5 105 ? 115.609 133.391 146.314 1.00 75.95 105 VAL E CA 1
ATOM 14757 C C . VAL E 5 105 ? 115.227 134.329 147.453 1.00 77.74 105 VAL E C 1
ATOM 14758 O O . VAL E 5 105 ? 115.067 135.539 147.254 1.00 79.18 105 VAL E O 1
ATOM 14762 N N . CYS E 5 106 ? 115.094 133.795 148.667 1.00 80.62 106 CYS E N 1
ATOM 14763 C CA . CYS E 5 106 ? 114.757 134.588 149.842 1.00 79.17 106 CYS E CA 1
ATOM 14764 C C . CYS E 5 106 ? 115.970 134.898 150.710 1.00 85.07 106 CYS E C 1
ATOM 14765 O O . CYS E 5 106 ? 116.192 136.056 151.073 1.00 85.02 106 CYS E O 1
ATOM 14768 N N . HIS E 5 107 ? 116.763 133.882 151.054 1.00 81.07 107 HIS E N 1
ATOM 14769 C CA . HIS E 5 107 ? 117.904 134.068 151.941 1.00 75.37 107 HIS E CA 1
ATOM 14770 C C . HIS E 5 107 ? 119.096 134.730 151.261 1.00 78.45 107 HIS E C 1
ATOM 14771 O O . HIS E 5 107 ? 120.021 135.159 151.957 1.00 80.35 107 HIS E O 1
ATOM 14778 N N . GLY E 5 108 ? 119.101 134.826 149.937 1.00 79.12 108 GLY E N 1
ATOM 14779 C CA . GLY E 5 108 ? 120.214 135.404 149.217 1.00 76.74 108 GLY E CA 1
ATOM 14780 C C . GLY E 5 108 ? 121.270 134.373 148.859 1.00 80.13 108 GLY E C 1
ATOM 14781 O O . GLY E 5 108 ? 121.324 133.273 149.406 1.00 79.68 108 GLY E O 1
ATOM 14782 N N . GLU E 5 109 ? 122.122 134.747 147.899 1.00 85.43 109 GLU E N 1
ATOM 14783 C CA . GLU E 5 109 ? 123.207 133.861 147.487 1.00 83.36 109 GLU E CA 1
ATOM 14784 C C . GLU E 5 109 ? 124.281 133.764 148.563 1.00 84.54 109 GLU E C 1
ATOM 14785 O O . GLU E 5 109 ? 124.807 132.677 148.826 1.00 83.25 109 GLU E O 1
ATOM 14791 N N . ALA E 5 110 ? 124.620 134.888 149.194 1.00 81.75 110 ALA E N 1
ATOM 14792 C CA . ALA E 5 110 ? 125.594 134.892 150.277 1.00 80.73 110 ALA E CA 1
ATOM 14793 C C . ALA E 5 110 ? 124.997 134.468 151.610 1.00 82.78 110 ALA E C 1
ATOM 14794 O O . ALA E 5 110 ? 125.752 134.174 152.542 1.00 84.14 110 ALA E O 1
ATOM 14796 N N . GLY E 5 111 ? 123.673 134.430 151.723 1.00 82.30 111 GLY E N 1
ATOM 14797 C CA . GLY E 5 111 ? 123.029 133.980 152.938 1.00 79.03 111 GLY E CA 1
ATOM 14798 C C . GLY E 5 111 ? 122.753 135.044 153.970 1.00 81.76 111 GLY E C 1
ATOM 14799 O O . GLY E 5 111 ? 122.486 134.704 155.127 1.00 86.97 111 GLY E O 1
ATOM 14800 N N . TYR E 5 112 ? 122.796 136.318 153.596 1.00 83.47 112 TYR E N 1
ATOM 14801 C CA . TYR E 5 112 ? 122.590 137.403 154.545 1.00 84.37 112 TYR E CA 1
ATOM 14802 C C . TYR E 5 112 ? 121.127 137.793 154.700 1.00 87.04 112 TYR E C 1
ATOM 14803 O O . TYR E 5 112 ? 120.826 138.714 155.466 1.00 89.22 112 TYR E O 1
ATOM 14812 N N . GLY E 5 113 ? 120.215 137.121 154.002 1.00 78.51 113 GLY E N 1
ATOM 14813 C CA . GLY E 5 113 ? 118.804 137.423 154.117 1.00 76.28 113 GLY E CA 1
ATOM 14814 C C . GLY E 5 113 ? 118.338 138.634 153.345 1.00 76.66 113 GLY E C 1
ATOM 14815 O O . GLY E 5 113 ? 117.188 139.051 153.518 1.00 74.72 113 GLY E O 1
ATOM 14816 N N . ALA E 5 114 ? 119.187 139.213 152.501 1.00 72.77 114 ALA E N 1
ATOM 14817 C CA . ALA E 5 114 ? 118.834 140.379 151.703 1.00 74.42 114 ALA E CA 1
ATOM 14818 C C . ALA E 5 114 ? 118.494 139.924 150.291 1.00 75.24 114 ALA E C 1
ATOM 14819 O O . ALA E 5 114 ? 119.359 139.402 149.580 1.00 75.27 114 ALA E O 1
ATOM 14821 N N . SER E 5 115 ? 117.241 140.125 149.890 1.00 74.75 115 SER E N 1
ATOM 14822 C CA . SER E 5 115 ? 116.783 139.696 148.576 1.00 76.19 115 SER E CA 1
ATOM 14823 C C . SER E 5 115 ? 115.558 140.509 148.184 1.00 75.69 115 SER E C 1
ATOM 14824 O O . SER E 5 115 ? 114.992 141.253 148.989 1.00 77.42 115 SER E O 1
ATOM 14827 N N . MET E 5 116 ? 115.154 140.348 146.921 1.00 70.07 116 MET E N 1
ATOM 14828 C CA . MET E 5 116 ? 114.006 141.083 146.401 1.00 70.29 116 MET E CA 1
ATOM 14829 C C . MET E 5 116 ? 112.694 140.581 146.989 1.00 72.95 116 MET E C 1
ATOM 14830 O O . MET E 5 116 ? 111.712 141.330 147.028 1.00 76.51 116 MET E O 1
ATOM 14835 N N . VAL E 5 117 ? 112.656 139.328 147.450 1.00 70.00 117 VAL E N 1
ATOM 14836 C CA . VAL E 5 117 ? 111.461 138.819 148.116 1.00 67.98 117 VAL E CA 1
ATOM 14837 C C . VAL E 5 117 ? 111.267 139.517 149.456 1.00 73.63 117 VAL E C 1
ATOM 14838 O O . VAL E 5 117 ? 110.152 139.923 149.807 1.00 78.64 117 VAL E O 1
ATOM 14842 N N . ALA E 5 118 ? 112.352 139.688 150.215 1.00 71.35 118 ALA E N 1
ATOM 14843 C CA . ALA E 5 118 ? 112.270 140.418 151.474 1.00 70.18 118 ALA E CA 1
ATOM 14844 C C . ALA E 5 118 ? 112.086 141.912 151.249 1.00 73.53 118 ALA E C 1
ATOM 14845 O O . ALA E 5 118 ? 111.523 142.600 152.108 1.00 73.18 118 ALA E O 1
ATOM 14847 N N . GLU E 5 119 ? 112.561 142.435 150.115 1.00 76.13 119 GLU E N 1
ATOM 14848 C CA . GLU E 5 119 ? 112.357 143.849 149.814 1.00 75.26 119 GLU E CA 1
ATOM 14849 C C . GLU E 5 119 ? 110.900 144.137 149.466 1.00 78.60 119 GLU E C 1
ATOM 14850 O O . GLU E 5 119 ? 110.307 145.095 149.975 1.00 78.65 119 GLU E O 1
ATOM 14856 N N . ARG E 5 120 ? 110.304 143.308 148.603 1.00 77.02 120 ARG E N 1
ATOM 14857 C CA . ARG E 5 120 ? 108.932 143.548 148.166 1.00 79.07 120 ARG E CA 1
ATOM 14858 C C . ARG E 5 120 ? 107.928 143.228 149.268 1.00 80.13 120 ARG E C 1
ATOM 14859 O O . ARG E 5 120 ? 106.991 143.999 149.503 1.00 80.19 120 ARG E O 1
ATOM 14867 N N . GLY E 5 121 ? 108.108 142.103 149.953 1.00 80.02 121 GLY E N 1
ATOM 14868 C CA . GLY E 5 121 ? 107.179 141.705 150.991 1.00 79.83 121 GLY E CA 1
ATOM 14869 C C . GLY E 5 121 ? 107.718 141.874 152.396 1.00 82.00 121 GLY E C 1
ATOM 14870 O O . GLY E 5 121 ? 108.597 142.705 152.640 1.00 79.66 121 GLY E O 1
ATOM 14871 N N . GLY E 5 122 ? 107.189 141.086 153.328 1.00 83.86 122 GLY E N 1
ATOM 14872 C CA . GLY E 5 122 ? 107.612 141.141 154.713 1.00 85.77 122 GLY E CA 1
ATOM 14873 C C . GLY E 5 122 ? 108.240 139.844 155.176 1.00 86.06 122 GLY E C 1
ATOM 14874 O O . GLY E 5 122 ? 107.951 139.364 156.276 1.00 86.63 122 GLY E O 1
ATOM 14875 N N . ILE E 5 123 ? 109.091 139.263 154.331 1.00 78.06 123 ILE E N 1
ATOM 14876 C CA . ILE E 5 123 ? 109.685 137.964 154.630 1.00 78.23 123 ILE E CA 1
ATOM 14877 C C . ILE E 5 123 ? 110.733 138.082 155.729 1.00 79.90 123 ILE E C 1
ATOM 14878 O O . ILE E 5 123 ? 110.581 137.473 156.796 1.00 79.71 123 ILE E O 1
ATOM 14883 N N . VAL E 5 124 ? 111.765 138.892 155.443 1.00 79.34 124 VAL E N 1
ATOM 14884 C CA . VAL E 5 124 ? 112.878 139.116 156.412 1.00 79.59 124 VAL E CA 1
ATOM 14885 C C . VAL E 5 124 ? 113.402 137.755 156.862 1.00 80.02 124 VAL E C 1
ATOM 14886 O O . VAL E 5 124 ? 113.163 137.404 158.034 1.00 79.53 124 VAL E O 1
ATOM 14890 N N . PRO E 5 125 ? 114.099 136.958 156.020 1.00 79.75 125 PRO E N 1
ATOM 14891 C CA . PRO E 5 125 ? 114.496 135.620 156.467 1.00 79.75 125 PRO E CA 1
ATOM 14892 C C . PRO E 5 125 ? 115.727 135.667 157.365 1.00 82.94 125 PRO E C 1
ATOM 14893 O O . PRO E 5 125 ? 116.417 136.680 157.479 1.00 82.78 125 PRO E O 1
ATOM 14897 N N . ALA E 5 126 ? 115.983 134.533 158.012 1.00 85.31 126 ALA E N 1
ATOM 14898 C CA . ALA E 5 126 ? 117.030 134.458 159.022 1.00 87.11 126 ALA E CA 1
ATOM 14899 C C . ALA E 5 126 ? 118.413 134.480 158.383 1.00 89.61 126 ALA E C 1
ATOM 14900 O O . ALA E 5 126 ? 118.671 133.777 157.401 1.00 88.66 126 ALA E O 1
ATOM 14902 N N . ASN E 5 127 ? 119.299 135.293 158.949 1.00 90.22 127 ASN E N 1
ATOM 14903 C CA . ASN E 5 127 ? 120.686 135.349 158.512 1.00 87.25 127 ASN E CA 1
ATOM 14904 C C . ASN E 5 127 ? 121.440 134.141 159.052 1.00 89.02 127 ASN E C 1
ATOM 14905 O O . ASN E 5 127 ? 121.410 133.869 160.256 1.00 91.35 127 ASN E O 1
ATOM 14910 N N . PHE E 5 128 ? 122.132 133.425 158.160 1.00 83.07 128 PHE E N 1
ATOM 14911 C CA . PHE E 5 128 ? 122.901 132.256 158.572 1.00 80.12 128 PHE E CA 1
ATOM 14912 C C . PHE E 5 128 ? 124.165 132.626 159.335 1.00 81.43 128 PHE E C 1
ATOM 14913 O O . PHE E 5 128 ? 124.746 131.763 160.000 1.00 84.80 128 PHE E O 1
ATOM 14921 N N . HIS E 5 129 ? 124.604 133.879 159.253 1.00 89.11 129 HIS E N 1
ATOM 14922 C CA . HIS E 5 129 ? 125.846 134.320 159.867 1.00 89.70 129 HIS E CA 1
ATOM 14923 C C . HIS E 5 129 ? 125.630 134.995 161.214 1.00 90.08 129 HIS E C 1
ATOM 14924 O O . HIS E 5 129 ? 126.558 135.613 161.744 1.00 91.60 129 HIS E O 1
ATOM 14931 N N . GLN E 5 130 ? 124.427 134.902 161.773 1.00 95.13 130 GLN E N 1
ATOM 14932 C CA . GLN E 5 130 ? 124.210 135.288 163.155 1.00 97.52 130 GLN E CA 1
ATOM 14933 C C . GLN E 5 130 ? 124.675 134.166 164.082 1.00 98.59 130 GLN E C 1
ATOM 14934 O O . GLN E 5 130 ? 125.013 133.066 163.642 1.00 97.28 130 GLN E O 1
ATOM 14940 N N . GLN E 5 131 ? 124.698 134.463 165.385 1.00 104.82 131 GLN E N 1
ATOM 14941 C CA . GLN E 5 131 ? 125.215 133.508 166.364 1.00 102.37 131 GLN E CA 1
ATOM 14942 C C . GLN E 5 131 ? 124.307 132.290 166.505 1.00 104.01 131 GLN E C 1
ATOM 14943 O O . GLN E 5 131 ? 124.796 131.158 166.624 1.00 102.36 131 GLN E O 1
ATOM 14949 N N . ARG E 5 132 ? 122.986 132.507 166.481 1.00 94.13 132 ARG E N 1
ATOM 14950 C CA . ARG E 5 132 ? 122.025 131.426 166.693 1.00 92.95 132 ARG E CA 1
ATOM 14951 C C . ARG E 5 132 ? 122.083 130.391 165.577 1.00 95.04 132 ARG E C 1
ATOM 14952 O O . ARG E 5 132 ? 121.955 129.188 165.833 1.00 94.35 132 ARG E O 1
ATOM 14960 N N . LEU E 5 133 ? 122.284 130.834 164.339 1.00 93.64 133 LEU E N 1
ATOM 14961 C CA . LEU E 5 133 ? 122.439 129.913 163.225 1.00 89.64 133 LEU E CA 1
ATOM 14962 C C . LEU E 5 133 ? 123.883 129.484 163.004 1.00 89.10 133 LEU E C 1
ATOM 14963 O O . LEU E 5 133 ? 124.117 128.502 162.292 1.00 88.03 133 LEU E O 1
ATOM 14968 N N . ARG E 5 134 ? 124.852 130.188 163.596 1.00 94.46 134 ARG E N 1
ATOM 14969 C CA . ARG E 5 134 ? 126.240 129.742 163.527 1.00 93.88 134 ARG E CA 1
ATOM 14970 C C . ARG E 5 134 ? 126.477 128.553 164.448 1.00 93.44 134 ARG E C 1
ATOM 14971 O O . ARG E 5 134 ? 127.168 127.599 164.073 1.00 92.28 134 ARG E O 1
ATOM 14979 N N . GLU E 5 135 ? 125.913 128.589 165.659 1.00 103.72 135 GLU E N 1
ATOM 14980 C CA . GLU E 5 135 ? 125.952 127.440 166.557 1.00 102.82 135 GLU E CA 1
ATOM 14981 C C . GLU E 5 135 ? 124.721 126.547 166.428 1.00 101.71 135 GLU E C 1
ATOM 14982 O O . GLU E 5 135 ? 124.352 125.863 167.392 1.00 100.47 135 GLU E O 1
ATOM 14988 N N . ALA E 5 136 ? 124.078 126.529 165.259 1.00 97.01 136 ALA E N 1
ATOM 14989 C CA . ALA E 5 136 ? 122.919 125.675 165.024 1.00 95.98 136 ALA E CA 1
ATOM 14990 C C . ALA E 5 136 ? 123.355 124.317 164.482 1.00 96.83 136 ALA E C 1
ATOM 14991 O O . ALA E 5 136 ? 124.292 124.240 163.682 1.00 95.46 136 ALA E O 1
ATOM 14993 N N . PRO E 5 137 ? 122.697 123.245 164.914 1.00 95.92 137 PRO E N 1
ATOM 14994 C CA . PRO E 5 137 ? 123.061 121.907 164.435 1.00 95.38 137 PRO E CA 1
ATOM 14995 C C . PRO E 5 137 ? 122.680 121.662 162.980 1.00 95.31 137 PRO E C 1
ATOM 14996 O O . PRO E 5 137 ? 121.743 122.260 162.438 1.00 92.28 137 PRO E O 1
ATOM 15000 N N . LEU E 5 138 ? 123.432 120.748 162.352 1.00 90.23 138 LEU E N 1
ATOM 15001 C CA . LEU E 5 138 ? 123.115 120.294 161.000 1.00 90.09 138 LEU E CA 1
ATOM 15002 C C . LEU E 5 138 ? 121.790 119.544 160.960 1.00 90.54 138 LEU E C 1
ATOM 15003 O O . LEU E 5 138 ? 121.057 119.629 159.966 1.00 92.77 138 LEU E O 1
ATOM 15008 N N . SER E 5 139 ? 121.475 118.804 162.025 1.00 89.40 139 SER E N 1
ATOM 15009 C CA . SER E 5 139 ? 120.167 118.169 162.129 1.00 91.41 139 SER E CA 1
ATOM 15010 C C . SER E 5 139 ? 119.060 119.210 162.222 1.00 92.27 139 SER E C 1
ATOM 15011 O O . SER E 5 139 ? 117.979 119.022 161.657 1.00 91.09 139 SER E O 1
ATOM 15014 N N . HIS E 5 140 ? 119.319 120.324 162.916 1.00 95.65 140 HIS E N 1
ATOM 15015 C CA . HIS E 5 140 ? 118.348 121.415 162.965 1.00 96.25 140 HIS E CA 1
ATOM 15016 C C . HIS E 5 140 ? 118.177 122.065 161.597 1.00 91.86 140 HIS E C 1
ATOM 15017 O O . HIS E 5 140 ? 117.065 122.469 161.232 1.00 92.92 140 HIS E O 1
ATOM 15024 N N . PHE E 5 141 ? 119.268 122.168 160.829 1.00 84.25 141 PHE E N 1
ATOM 15025 C CA . PHE E 5 141 ? 119.169 122.656 159.454 1.00 84.98 141 PHE E CA 1
ATOM 15026 C C . PHE E 5 141 ? 118.321 121.725 158.594 1.00 84.69 141 PHE E C 1
ATOM 15027 O O . PHE E 5 141 ? 117.492 122.184 157.801 1.00 86.16 141 PHE E O 1
ATOM 15035 N N . PHE E 5 142 ? 118.501 120.412 158.758 1.00 81.55 142 PHE E N 1
ATOM 15036 C CA . PHE E 5 142 ? 117.686 119.449 158.018 1.00 80.89 142 PHE E CA 1
ATOM 15037 C C . PHE E 5 142 ? 116.216 119.523 158.421 1.00 80.86 142 PHE E C 1
ATOM 15038 O O . PHE E 5 142 ? 115.329 119.416 157.564 1.00 79.64 142 PHE E O 1
ATOM 15046 N N . VAL E 5 143 ? 115.944 119.712 159.717 1.00 81.09 143 VAL E N 1
ATOM 15047 C CA . VAL E 5 143 ? 114.570 119.860 160.199 1.00 80.26 143 VAL E CA 1
ATOM 15048 C C . VAL E 5 143 ? 113.926 121.122 159.634 1.00 79.95 143 VAL E C 1
ATOM 15049 O O . VAL E 5 143 ? 112.770 121.097 159.197 1.00 81.66 143 VAL E O 1
ATOM 15053 N N . VAL E 5 144 ? 114.663 122.236 159.600 1.00 78.56 144 VAL E N 1
ATOM 15054 C CA . VAL E 5 144 ? 114.051 123.467 159.111 1.00 78.90 144 VAL E CA 1
ATOM 15055 C C . VAL E 5 144 ? 113.906 123.459 157.586 1.00 78.76 144 VAL E C 1
ATOM 15056 O O . VAL E 5 144 ? 113.020 124.136 157.054 1.00 85.17 144 VAL E O 1
ATOM 15060 N N . ILE E 5 145 ? 114.720 122.686 156.859 1.00 73.02 145 ILE E N 1
ATOM 15061 C CA . ILE E 5 145 ? 114.448 122.517 155.432 1.00 74.88 145 ILE E CA 1
ATOM 15062 C C . ILE E 5 145 ? 113.232 121.618 155.220 1.00 74.99 145 ILE E C 1
ATOM 15063 O O . ILE E 5 145 ? 112.361 121.917 154.395 1.00 74.05 145 ILE E O 1
ATOM 15068 N N . THR E 5 146 ? 113.141 120.516 155.975 1.00 78.45 146 THR E N 1
ATOM 15069 C CA . THR E 5 146 ? 112.086 119.530 155.751 1.00 78.49 146 THR E CA 1
ATOM 15070 C C . THR E 5 146 ? 110.716 120.051 156.178 1.00 76.83 146 THR E C 1
ATOM 15071 O O . THR E 5 146 ? 109.735 119.924 155.438 1.00 74.46 146 THR E O 1
ATOM 15075 N N . ASN E 5 147 ? 110.631 120.646 157.363 1.00 78.26 147 ASN E N 1
ATOM 15076 C CA . ASN E 5 147 ? 109.361 121.048 157.954 1.00 77.61 147 ASN E CA 1
ATOM 15077 C C . ASN E 5 147 ? 109.147 122.551 157.984 1.00 79.31 147 ASN E C 1
ATOM 15078 O O . ASN E 5 147 ? 108.045 123.014 157.688 1.00 81.58 147 ASN E O 1
ATOM 15083 N N . GLY E 5 148 ? 110.165 123.329 158.339 1.00 75.38 148 GLY E N 1
ATOM 15084 C CA . GLY E 5 148 ? 110.017 124.769 158.395 1.00 72.73 148 GLY E CA 1
ATOM 15085 C C . GLY E 5 148 ? 110.089 125.332 159.799 1.00 77.71 148 GLY E C 1
ATOM 15086 O O . GLY E 5 148 ? 110.947 124.937 160.593 1.00 79.45 148 GLY E O 1
ATOM 15087 N N . VAL E 5 149 ? 109.175 126.243 160.123 1.00 93.71 149 VAL E N 1
ATOM 15088 C CA . VAL E 5 149 ? 109.153 126.910 161.421 1.00 95.48 149 VAL E CA 1
ATOM 15089 C C . VAL E 5 149 ? 107.822 126.637 162.104 1.00 94.80 149 VAL E C 1
ATOM 15090 O O . VAL E 5 149 ? 107.047 125.785 161.652 1.00 94.23 149 VAL E O 1
ATOM 15094 N N . TYR E 5 150 ? 107.600 127.316 163.233 1.00 102.13 150 TYR E N 1
ATOM 15095 C CA . TYR E 5 150 ? 106.391 127.161 164.036 1.00 104.06 150 TYR E CA 1
ATOM 15096 C C . TYR E 5 150 ? 105.131 127.445 163.226 1.00 103.83 150 TYR E C 1
ATOM 15097 O O . TYR E 5 150 ? 105.075 128.393 162.439 1.00 102.08 150 TYR E O 1
ATOM 15106 N N . ARG E 5 151 ? 104.129 126.591 163.406 1.00 96.74 151 ARG E N 1
ATOM 15107 C CA . ARG E 5 151 ? 102.865 126.697 162.697 1.00 96.95 151 ARG E CA 1
ATOM 15108 C C . ARG E 5 151 ? 101.923 127.620 163.468 1.00 98.25 151 ARG E C 1
ATOM 15109 O O . ARG E 5 151 ? 102.335 128.351 164.373 1.00 97.04 151 ARG E O 1
ATOM 15111 N N . GLY E 5 152 ? 100.644 127.606 163.098 1.00 97.01 152 GLY E N 1
ATOM 15112 C CA . GLY E 5 152 ? 99.661 128.438 163.765 1.00 96.80 152 GLY E CA 1
ATOM 15113 C C . GLY E 5 152 ? 99.389 127.948 165.175 1.00 98.56 152 GLY E C 1
ATOM 15114 O O . GLY E 5 152 ? 98.866 126.836 165.363 1.00 98.21 152 GLY E O 1
ATOM 15115 N N . ASP E 5 153 ? 99.749 128.752 166.174 1.00 103.35 153 ASP E N 1
ATOM 15116 C CA . ASP E 5 153 ? 99.487 128.397 167.557 1.00 103.40 153 ASP E CA 1
ATOM 15117 C C . ASP E 5 153 ? 97.990 128.489 167.852 1.00 103.48 153 ASP E C 1
ATOM 15118 O O . ASP E 5 153 ? 97.288 129.329 167.282 1.00 100.24 153 ASP E O 1
ATOM 15123 N N . PRO E 5 154 ? 97.471 127.621 168.729 1.00 113.69 154 PRO E N 1
ATOM 15124 C CA . PRO E 5 154 ? 96.047 127.714 169.095 1.00 114.84 154 PRO E CA 1
ATOM 15125 C C . PRO E 5 154 ? 95.701 128.944 169.917 1.00 114.34 154 PRO E C 1
ATOM 15126 O O . PRO E 5 154 ? 94.520 129.306 169.985 1.00 111.12 154 PRO E O 1
ATOM 15130 N N . GLU E 5 155 ? 96.680 129.596 170.539 1.00 119.22 155 GLU E N 1
ATOM 15131 C CA . GLU E 5 155 ? 96.455 130.795 171.334 1.00 119.19 155 GLU E CA 1
ATOM 15132 C C . GLU E 5 155 ? 97.091 131.991 170.639 1.00 118.06 155 GLU E C 1
ATOM 15133 O O . GLU E 5 155 ? 98.250 131.917 170.214 1.00 114.95 155 GLU E O 1
ATOM 15139 N N . ASN E 5 156 ? 96.313 133.075 170.515 1.00 116.24 156 ASN E N 1
ATOM 15140 C CA . ASN E 5 156 ? 96.738 134.363 169.945 1.00 116.94 156 ASN E CA 1
ATOM 15141 C C . ASN E 5 156 ? 97.228 134.236 168.503 1.00 116.79 156 ASN E C 1
ATOM 15142 O O . ASN E 5 156 ? 98.113 134.980 168.071 1.00 114.36 156 ASN E O 1
ATOM 15147 N N . GLY E 5 157 ? 96.659 133.298 167.748 1.00 104.35 157 GLY E N 1
ATOM 15148 C CA . GLY E 5 157 ? 96.984 133.161 166.343 1.00 101.67 157 GLY E CA 1
ATOM 15149 C C . GLY E 5 157 ? 98.353 132.543 166.095 1.00 102.83 157 GLY E C 1
ATOM 15150 O O . GLY E 5 157 ? 99.031 132.045 166.994 1.00 103.13 157 GLY E O 1
ATOM 15151 N N . GLY E 5 158 ? 98.748 132.590 164.832 1.00 93.07 158 GLY E N 1
ATOM 15152 C CA . GLY E 5 158 ? 100.037 132.075 164.416 1.00 92.51 158 GLY E CA 1
ATOM 15153 C C . GLY E 5 158 ? 100.089 131.904 162.918 1.00 95.11 158 GLY E C 1
ATOM 15154 O O . GLY E 5 158 ? 99.070 131.904 162.227 1.00 92.79 158 GLY E O 1
ATOM 15155 N N . TYR E 5 159 ? 101.314 131.751 162.418 1.00 101.55 159 TYR E N 1
ATOM 15156 C CA . TYR E 5 159 ? 101.541 131.618 160.986 1.00 102.80 159 TYR E CA 1
ATOM 15157 C C . TYR E 5 159 ? 102.870 130.913 160.761 1.00 102.69 159 TYR E C 1
ATOM 15158 O O . TYR E 5 159 ? 103.710 130.832 161.659 1.00 99.86 159 TYR E O 1
ATOM 15167 N N . GLN E 5 160 ? 103.048 130.413 159.542 1.00 98.90 160 GLN E N 1
ATOM 15168 C CA . GLN E 5 160 ? 104.288 129.785 159.113 1.00 94.62 160 GLN E CA 1
ATOM 15169 C C . GLN E 5 160 ? 104.971 130.667 158.077 1.00 94.76 160 GLN E C 1
ATOM 15170 O O . GLN E 5 160 ? 104.308 131.261 157.221 1.00 97.26 160 GLN E O 1
ATOM 15176 N N . SER E 5 161 ? 106.297 130.756 158.160 1.00 87.34 161 SER E N 1
ATOM 15177 C CA . SER E 5 161 ? 107.072 131.607 157.264 1.00 90.59 161 SER E CA 1
ATOM 15178 C C . SER E 5 161 ? 108.063 130.828 156.414 1.00 92.24 161 SER E C 1
ATOM 15179 O O . SER E 5 161 ? 108.120 131.030 155.196 1.00 94.42 161 SER E O 1
ATOM 15182 N N . MET E 5 162 ? 108.854 129.946 157.029 1.00 81.74 162 MET E N 1
ATOM 15183 C CA . MET E 5 162 ? 109.881 129.203 156.306 1.00 83.38 162 MET E CA 1
ATOM 15184 C C . MET E 5 162 ? 109.272 128.136 155.400 1.00 85.84 162 MET E C 1
ATOM 15185 O O . MET E 5 162 ? 109.816 127.858 154.323 1.00 85.38 162 MET E O 1
ATOM 15190 N N . TYR E 5 163 ? 108.160 127.532 155.826 1.00 83.32 163 TYR E N 1
ATOM 15191 C CA . TYR E 5 163 ? 107.168 126.772 155.069 1.00 81.75 163 TYR E CA 1
ATOM 15192 C C . TYR E 5 163 ? 107.631 125.356 154.697 1.00 84.42 163 TYR E C 1
ATOM 15193 O O . TYR E 5 163 ? 106.796 124.548 154.292 1.00 85.77 163 TYR E O 1
ATOM 15202 N N . GLY E 5 164 ? 108.900 125.001 154.875 1.00 77.23 164 GLY E N 1
ATOM 15203 C CA . GLY E 5 164 ? 109.335 123.641 154.596 1.00 73.91 164 GLY E CA 1
ATOM 15204 C C . GLY E 5 164 ? 109.490 123.287 153.128 1.00 72.38 164 GLY E C 1
ATOM 15205 O O . GLY E 5 164 ? 108.762 123.799 152.272 1.00 71.40 164 GLY E O 1
ATOM 15206 N N . TYR E 5 165 ? 110.436 122.400 152.820 1.00 71.67 165 TYR E N 1
ATOM 15207 C CA . TYR E 5 165 ? 110.757 122.044 151.440 1.00 68.23 165 TYR E CA 1
ATOM 15208 C C . TYR E 5 165 ? 110.943 120.542 151.299 1.00 68.58 165 TYR E C 1
ATOM 15209 O O . TYR E 5 165 ? 111.865 120.074 150.624 1.00 68.06 165 TYR E O 1
ATOM 15218 N N . ALA E 5 166 ? 110.068 119.762 151.933 1.00 80.41 166 ALA E N 1
ATOM 15219 C CA . ALA E 5 166 ? 110.195 118.309 151.887 1.00 76.66 166 ALA E CA 1
ATOM 15220 C C . ALA E 5 166 ? 109.755 117.741 150.544 1.00 75.14 166 ALA E C 1
ATOM 15221 O O . ALA E 5 166 ? 110.334 116.763 150.061 1.00 77.62 166 ALA E O 1
ATOM 15223 N N . SER E 5 167 ? 108.731 118.336 149.933 1.00 71.62 167 SER E N 1
ATOM 15224 C CA . SER E 5 167 ? 108.159 117.781 148.713 1.00 72.56 167 SER E CA 1
ATOM 15225 C C . SER E 5 167 ? 109.022 118.045 147.486 1.00 74.55 167 SER E C 1
ATOM 15226 O O . SER E 5 167 ? 108.980 117.264 146.529 1.00 73.14 167 SER E O 1
ATOM 15229 N N . ARG E 5 168 ? 109.800 119.126 147.487 1.00 74.29 168 ARG E N 1
ATOM 15230 C CA . ARG E 5 168 ? 110.545 119.514 146.297 1.00 74.26 168 ARG E CA 1
ATOM 15231 C C . ARG E 5 168 ? 111.975 118.993 146.277 1.00 77.29 168 ARG E C 1
ATOM 15232 O O . ARG E 5 168 ? 112.532 118.792 145.192 1.00 76.63 168 ARG E O 1
ATOM 15240 N N . ILE E 5 169 ? 112.586 118.771 147.438 1.00 70.81 169 ILE E N 1
ATOM 15241 C CA . ILE E 5 169 ? 114.005 118.451 147.530 1.00 67.75 169 ILE E CA 1
ATOM 15242 C C . ILE E 5 169 ? 114.170 117.053 148.114 1.00 67.45 169 ILE E C 1
ATOM 15243 O O . ILE E 5 169 ? 113.553 116.721 149.133 1.00 63.23 169 ILE E O 1
ATOM 15248 N N . THR E 5 170 ? 114.988 116.239 147.449 1.00 75.86 170 THR E N 1
ATOM 15249 C CA . THR E 5 170 ? 115.376 114.930 147.959 1.00 72.64 170 THR E CA 1
ATOM 15250 C C . THR E 5 170 ? 116.193 115.105 149.240 1.00 73.61 170 THR E C 1
ATOM 15251 O O . THR E 5 170 ? 116.997 116.038 149.320 1.00 73.23 170 THR E O 1
ATOM 15255 N N . PRO E 5 171 ? 115.986 114.255 150.264 1.00 76.20 171 PRO E N 1
ATOM 15256 C CA . PRO E 5 171 ? 116.695 114.435 151.553 1.00 73.99 171 PRO E CA 1
ATOM 15257 C C . PRO E 5 171 ? 118.217 114.414 151.480 1.00 73.53 171 PRO E C 1
ATOM 15258 O O . PRO E 5 171 ? 118.868 115.097 152.284 1.00 76.86 171 PRO E O 1
ATOM 15262 N N . GLU E 5 172 ? 118.802 113.665 150.539 1.00 80.11 172 GLU E N 1
ATOM 15263 C CA . GLU E 5 172 ? 120.241 113.755 150.306 1.00 82.83 172 GLU E CA 1
ATOM 15264 C C . GLU E 5 172 ? 120.632 115.150 149.831 1.00 80.19 172 GLU E C 1
ATOM 15265 O O . GLU E 5 172 ? 121.642 115.711 150.276 1.00 79.05 172 GLU E O 1
ATOM 15271 N N . ASP E 5 173 ? 119.818 115.743 148.956 1.00 76.54 173 ASP E N 1
ATOM 15272 C CA . ASP E 5 173 ? 120.076 117.108 148.515 1.00 72.95 173 ASP E CA 1
ATOM 15273 C C . ASP E 5 173 ? 119.809 118.121 149.622 1.00 74.98 173 ASP E C 1
ATOM 15274 O O . ASP E 5 173 ? 120.445 119.176 149.647 1.00 79.95 173 ASP E O 1
ATOM 15279 N N . ARG E 5 174 ? 118.892 117.822 150.549 1.00 71.54 174 ARG E N 1
ATOM 15280 C CA . ARG E 5 174 ? 118.691 118.698 151.704 1.00 69.85 174 ARG E CA 1
ATOM 15281 C C . ARG E 5 174 ? 119.901 118.671 152.633 1.00 71.94 174 ARG E C 1
ATOM 15282 O O . ARG E 5 174 ? 120.304 119.710 153.172 1.00 73.09 174 ARG E O 1
ATOM 15290 N N . TRP E 5 175 ? 120.494 117.488 152.824 1.00 76.50 175 TRP E N 1
ATOM 15291 C CA . TRP E 5 175 ? 121.735 117.392 153.591 1.00 74.35 175 TRP E CA 1
ATOM 15292 C C . TRP E 5 175 ? 122.882 118.105 152.881 1.00 76.05 175 TRP E C 1
ATOM 15293 O O . TRP E 5 175 ? 123.738 118.718 153.532 1.00 78.31 175 TRP E O 1
ATOM 15304 N N . ALA E 5 176 ? 122.911 118.037 151.547 1.00 68.93 176 ALA E N 1
ATOM 15305 C CA . ALA E 5 176 ? 123.898 118.789 150.775 1.00 69.48 176 ALA E CA 1
ATOM 15306 C C . ALA E 5 176 ? 123.692 120.296 150.915 1.00 70.09 176 ALA E C 1
ATOM 15307 O O . ALA E 5 176 ? 124.665 121.060 150.964 1.00 68.90 176 ALA E O 1
ATOM 15309 N N . ILE E 5 177 ? 122.431 120.736 150.979 1.00 67.07 177 ILE E N 1
ATOM 15310 C CA . ILE E 5 177 ? 122.116 122.143 151.217 1.00 68.24 177 ILE E CA 1
ATOM 15311 C C . ILE E 5 177 ? 122.603 122.572 152.597 1.00 72.57 177 ILE E C 1
ATOM 15312 O O . ILE E 5 177 ? 123.170 123.657 152.759 1.00 73.85 177 ILE E O 1
ATOM 15317 N N . ALA E 5 178 ? 122.418 121.711 153.605 1.00 73.67 178 ALA E N 1
ATOM 15318 C CA . ALA E 5 178 ? 122.912 122.005 154.952 1.00 71.87 178 ALA E CA 1
ATOM 15319 C C . ALA E 5 178 ? 124.439 122.072 154.994 1.00 74.31 178 ALA E C 1
ATOM 15320 O O . ALA E 5 178 ? 125.017 122.908 155.707 1.00 75.39 178 ALA E O 1
ATOM 15322 N N . ALA E 5 179 ? 125.107 121.202 154.229 1.00 71.53 179 ALA E N 1
ATOM 15323 C CA . ALA E 5 179 ? 126.563 121.268 154.112 1.00 71.70 179 ALA E CA 1
ATOM 15324 C C . ALA E 5 179 ? 127.012 122.564 153.445 1.00 71.48 179 ALA E C 1
ATOM 15325 O O . ALA E 5 179 ? 128.016 123.165 153.849 1.00 68.42 179 ALA E O 1
ATOM 15327 N N . TYR E 5 180 ? 126.276 123.019 152.428 1.00 74.63 180 TYR E N 1
ATOM 15328 C CA . TYR E 5 180 ? 126.601 124.306 151.817 1.00 75.79 180 TYR E CA 1
ATOM 15329 C C . TYR E 5 180 ? 126.282 125.475 152.744 1.00 76.58 180 TYR E C 1
ATOM 15330 O O . TYR E 5 180 ? 126.920 126.528 152.646 1.00 79.91 180 TYR E O 1
ATOM 15339 N N . ILE E 5 181 ? 125.305 125.314 153.640 1.00 77.23 181 ILE E N 1
ATOM 15340 C CA . ILE E 5 181 ? 125.038 126.325 154.663 1.00 80.63 181 ILE E CA 1
ATOM 15341 C C . ILE E 5 181 ? 126.225 126.436 155.612 1.00 82.22 181 ILE E C 1
ATOM 15342 O O . ILE E 5 181 ? 126.655 127.541 155.971 1.00 82.04 181 ILE E O 1
ATOM 15347 N N . ARG E 5 182 ? 126.788 125.289 156.003 1.00 81.58 182 ARG E N 1
ATOM 15348 C CA . ARG E 5 182 ? 128.010 125.283 156.807 1.00 80.30 182 ARG E CA 1
ATOM 15349 C C . ARG E 5 182 ? 129.185 125.898 156.049 1.00 83.32 182 ARG E C 1
ATOM 15350 O O . ARG E 5 182 ? 130.012 126.609 156.636 1.00 82.78 182 ARG E O 1
ATOM 15358 N N . ALA E 5 183 ? 129.262 125.643 154.739 1.00 83.36 183 ALA E N 1
ATOM 15359 C CA . ALA E 5 183 ? 130.302 126.247 153.906 1.00 81.26 183 ALA E CA 1
ATOM 15360 C C . ALA E 5 183 ? 130.155 127.764 153.825 1.00 80.75 183 ALA E C 1
ATOM 15361 O O . ALA E 5 183 ? 131.152 128.489 153.877 1.00 80.61 183 ALA E O 1
ATOM 15363 N N . LEU E 5 184 ? 128.921 128.262 153.706 1.00 80.70 184 LEU E N 1
ATOM 15364 C CA . LEU E 5 184 ? 128.687 129.706 153.676 1.00 80.59 184 LEU E CA 1
ATOM 15365 C C . LEU E 5 184 ? 128.975 130.345 155.030 1.00 82.67 184 LEU E C 1
ATOM 15366 O O . LEU E 5 184 ? 129.449 131.488 155.098 1.00 84.89 184 LEU E O 1
ATOM 15371 N N . GLN E 5 185 ? 128.677 129.628 156.117 1.00 85.04 185 GLN E N 1
ATOM 15372 C CA . GLN E 5 185 ? 129.002 130.123 157.449 1.00 85.79 185 GLN E CA 1
ATOM 15373 C C . GLN E 5 185 ? 130.507 130.184 157.671 1.00 87.17 185 GLN E C 1
ATOM 15374 O O . GLN E 5 185 ? 130.992 131.094 158.351 1.00 86.98 185 GLN E O 1
ATOM 15380 N N . LEU E 5 186 ? 131.257 129.231 157.113 1.00 85.25 186 LEU E N 1
ATOM 15381 C CA . LEU E 5 186 ? 132.713 129.350 157.122 1.00 86.60 186 LEU E CA 1
ATOM 15382 C C . LEU E 5 186 ? 133.190 130.464 156.195 1.00 86.84 186 LEU E C 1
ATOM 15383 O O . LEU E 5 186 ? 134.223 131.090 156.463 1.00 87.80 186 LEU E O 1
ATOM 15388 N N . SER E 5 187 ? 132.459 130.708 155.103 1.00 87.64 187 SER E N 1
ATOM 15389 C CA . SER E 5 187 ? 132.821 131.758 154.153 1.00 87.77 187 SER E CA 1
ATOM 15390 C C . SER E 5 187 ? 132.724 133.140 154.781 1.00 87.26 187 SER E C 1
ATOM 15391 O O . SER E 5 187 ? 133.600 133.987 154.570 1.00 88.37 187 SER E O 1
ATOM 15394 N N . GLN E 5 188 ? 131.669 133.389 155.556 1.00 89.48 188 GLN E N 1
ATOM 15395 C CA . GLN E 5 188 ? 131.447 134.698 156.157 1.00 89.50 188 GLN E CA 1
ATOM 15396 C C . GLN E 5 188 ? 131.952 134.771 157.594 1.00 91.70 188 GLN E C 1
ATOM 15397 O O . GLN E 5 188 ? 131.377 135.487 158.420 1.00 91.74 188 GLN E O 1
ATOM 15403 N N . ASN E 5 189 ? 133.022 134.046 157.906 1.00 91.90 189 ASN E N 1
ATOM 15404 C CA . ASN E 5 189 ? 133.610 134.078 159.240 1.00 90.88 189 ASN E CA 1
ATOM 15405 C C . ASN E 5 189 ? 135.126 133.921 159.165 1.00 88.76 189 ASN E C 1
ATOM 15406 O O . ASN E 5 189 ? 135.635 132.852 158.829 1.00 86.44 189 ASN E O 1
ATOM 15411 N N . ILE F 6 11 ? 116.786 90.848 43.255 1.00 90.51 11 ILE F N 1
ATOM 15412 C CA . ILE F 6 11 ? 117.584 89.722 42.772 1.00 91.00 11 ILE F CA 1
ATOM 15413 C C . ILE F 6 11 ? 119.120 90.002 42.776 1.00 91.65 11 ILE F C 1
ATOM 15414 O O . ILE F 6 11 ? 119.873 89.123 43.205 1.00 91.18 11 ILE F O 1
ATOM 15419 N N . PRO F 6 12 ? 119.611 91.181 42.342 1.00 94.55 12 PRO F N 1
ATOM 15420 C CA . PRO F 6 12 ? 121.035 91.459 42.609 1.00 93.31 12 PRO F CA 1
ATOM 15421 C C . PRO F 6 12 ? 121.326 91.726 44.074 1.00 94.20 12 PRO F C 1
ATOM 15422 O O . PRO F 6 12 ? 122.317 91.210 44.606 1.00 92.37 12 PRO F O 1
ATOM 15426 N N . GLN F 6 13 ? 120.489 92.524 44.743 1.00 93.69 13 GLN F N 1
ATOM 15427 C CA . GLN F 6 13 ? 120.673 92.770 46.170 1.00 92.71 13 GLN F CA 1
ATOM 15428 C C . GLN F 6 13 ? 120.366 91.529 46.998 1.00 93.56 13 GLN F C 1
ATOM 15429 O O . GLN F 6 13 ? 120.994 91.311 48.043 1.00 95.22 13 GLN F O 1
ATOM 15435 N N . LEU F 6 14 ? 119.413 90.709 46.546 1.00 89.62 14 LEU F N 1
ATOM 15436 C CA . LEU F 6 14 ? 119.140 89.437 47.209 1.00 88.46 14 LEU F CA 1
ATOM 15437 C C . LEU F 6 14 ? 120.322 88.484 47.086 1.00 90.07 14 LEU F C 1
ATOM 15438 O O . LEU F 6 14 ? 120.678 87.805 48.054 1.00 92.86 14 LEU F O 1
ATOM 15443 N N . GLY F 6 15 ? 120.953 88.432 45.911 1.00 86.37 15 GLY F N 1
ATOM 15444 C CA . GLY F 6 15 ? 122.164 87.644 45.762 1.00 85.05 15 GLY F CA 1
ATOM 15445 C C . GLY F 6 15 ? 123.330 88.185 46.563 1.00 85.97 15 GLY F C 1
ATOM 15446 O O . GLY F 6 15 ? 124.140 87.411 47.085 1.00 87.17 15 GLY F O 1
ATOM 15447 N N . GLN F 6 16 ? 123.422 89.514 46.685 1.00 85.61 16 GLN F N 1
ATOM 15448 C CA . GLN F 6 16 ? 124.479 90.134 47.479 1.00 86.86 16 GLN F CA 1
ATOM 15449 C C . GLN F 6 16 ? 124.332 89.800 48.959 1.00 87.03 16 GLN F C 1
ATOM 15450 O O . GLN F 6 16 ? 125.306 89.410 49.615 1.00 86.96 16 GLN F O 1
ATOM 15456 N N . VAL F 6 17 ? 123.115 89.917 49.501 1.00 88.02 17 VAL F N 1
ATOM 15457 C CA . VAL F 6 17 ? 122.927 89.545 50.900 1.00 88.27 17 VAL F CA 1
ATOM 15458 C C . VAL F 6 17 ? 123.002 88.033 51.090 1.00 88.75 17 VAL F C 1
ATOM 15459 O O . VAL F 6 17 ? 123.432 87.584 52.153 1.00 90.16 17 VAL F O 1
ATOM 15463 N N . GLN F 6 18 ? 122.673 87.234 50.067 1.00 88.83 18 GLN F N 1
ATOM 15464 C CA . GLN F 6 18 ? 122.804 85.784 50.177 1.00 89.52 18 GLN F CA 1
ATOM 15465 C C . GLN F 6 18 ? 124.266 85.361 50.260 1.00 90.49 18 GLN F C 1
ATOM 15466 O O . GLN F 6 18 ? 124.632 84.523 51.093 1.00 91.92 18 GLN F O 1
ATOM 15472 N N . MET F 6 19 ? 125.126 85.948 49.421 1.00 88.85 19 MET F N 1
ATOM 15473 C CA . MET F 6 19 ? 126.544 85.615 49.505 1.00 88.40 19 MET F CA 1
ATOM 15474 C C . MET F 6 19 ? 127.195 86.230 50.742 1.00 88.46 19 MET F C 1
ATOM 15475 O O . MET F 6 19 ? 128.136 85.645 51.290 1.00 88.79 19 MET F O 1
ATOM 15480 N N . LEU F 6 20 ? 126.680 87.371 51.224 1.00 87.72 20 LEU F N 1
ATOM 15481 C CA . LEU F 6 20 ? 127.165 87.937 52.482 1.00 90.33 20 LEU F CA 1
ATOM 15482 C C . LEU F 6 20 ? 126.838 87.028 53.662 1.00 90.17 20 LEU F C 1
ATOM 15483 O O . LEU F 6 20 ? 127.690 86.794 54.528 1.00 91.96 20 LEU F O 1
ATOM 15488 N N . GLY F 6 21 ? 125.613 86.501 53.703 1.00 78.02 21 GLY F N 1
ATOM 15489 C CA . GLY F 6 21 ? 125.247 85.572 54.757 1.00 75.48 21 GLY F CA 1
ATOM 15490 C C . GLY F 6 21 ? 125.958 84.240 54.650 1.00 79.77 21 GLY F C 1
ATOM 15491 O O . GLY F 6 21 ? 126.273 83.621 55.666 1.00 81.35 21 GLY F O 1
ATOM 15492 N N . LEU F 6 22 ? 126.215 83.777 53.422 1.00 81.19 22 LEU F N 1
ATOM 15493 C CA . LEU F 6 22 ? 126.992 82.556 53.233 1.00 80.01 22 LEU F CA 1
ATOM 15494 C C . LEU F 6 22 ? 128.426 82.730 53.725 1.00 83.62 22 LEU F C 1
ATOM 15495 O O . LEU F 6 22 ? 128.969 81.839 54.389 1.00 82.53 22 LEU F O 1
ATOM 15500 N N . ALA F 6 23 ? 129.042 83.881 53.432 1.00 78.35 23 ALA F N 1
ATOM 15501 C CA . ALA F 6 23 ? 130.394 84.155 53.911 1.00 77.30 23 ALA F CA 1
ATOM 15502 C C . ALA F 6 23 ? 130.436 84.306 55.429 1.00 77.96 23 ALA F C 1
ATOM 15503 O O . ALA F 6 23 ? 131.354 83.789 56.081 1.00 81.36 23 ALA F O 1
ATOM 15505 N N . ALA F 6 24 ? 129.448 85.001 56.008 1.00 72.43 24 ALA F N 1
ATOM 15506 C CA . ALA F 6 24 ? 129.389 85.151 57.461 1.00 76.90 24 ALA F CA 1
ATOM 15507 C C . ALA F 6 24 ? 129.133 83.816 58.150 1.00 76.17 24 ALA F C 1
ATOM 15508 O O . ALA F 6 24 ? 129.689 83.550 59.220 1.00 76.76 24 ALA F O 1
ATOM 15510 N N . ALA F 6 25 ? 128.311 82.959 57.538 1.00 73.79 25 ALA F N 1
ATOM 15511 C CA . ALA F 6 25 ? 128.065 81.628 58.076 1.00 73.51 25 ALA F CA 1
ATOM 15512 C C . ALA F 6 25 ? 129.311 80.759 58.012 1.00 76.35 25 ALA F C 1
ATOM 15513 O O . ALA F 6 25 ? 129.598 80.021 58.959 1.00 77.10 25 ALA F O 1
ATOM 15515 N N . VAL F 6 26 ? 130.059 80.837 56.904 1.00 79.48 26 VAL F N 1
ATOM 15516 C CA . VAL F 6 26 ? 131.299 80.076 56.766 1.00 80.31 26 VAL F CA 1
ATOM 15517 C C . VAL F 6 26 ? 132.320 80.526 57.806 1.00 80.38 26 VAL F C 1
ATOM 15518 O O . VAL F 6 26 ? 132.950 79.694 58.473 1.00 79.65 26 VAL F O 1
ATOM 15522 N N . ILE F 6 27 ? 132.444 81.844 58.004 1.00 77.82 27 ILE F N 1
ATOM 15523 C CA . ILE F 6 27 ? 133.378 82.389 58.991 1.00 81.46 27 ILE F CA 1
ATOM 15524 C C . ILE F 6 27 ? 132.976 81.984 60.408 1.00 81.91 27 ILE F C 1
ATOM 15525 O O . ILE F 6 27 ? 133.815 81.524 61.197 1.00 80.56 27 ILE F O 1
ATOM 15530 N N . GLY F 6 28 ? 131.686 82.109 60.737 1.00 80.30 28 GLY F N 1
ATOM 15531 C CA . GLY F 6 28 ? 131.225 81.771 62.076 1.00 77.54 28 GLY F CA 1
ATOM 15532 C C . GLY F 6 28 ? 131.332 80.293 62.397 1.00 77.55 28 GLY F C 1
ATOM 15533 O O . GLY F 6 28 ? 131.776 79.923 63.486 1.00 80.53 28 GLY F O 1
ATOM 15534 N N . ILE F 6 29 ? 130.956 79.429 61.448 1.00 80.88 29 ILE F N 1
ATOM 15535 C CA . ILE F 6 29 ? 131.080 77.988 61.644 1.00 83.91 29 ILE F CA 1
ATOM 15536 C C . ILE F 6 29 ? 132.549 77.567 61.702 1.00 83.34 29 ILE F C 1
ATOM 15537 O O . ILE F 6 29 ? 132.910 76.689 62.494 1.00 77.64 29 ILE F O 1
ATOM 15542 N N . GLY F 6 30 ? 133.424 78.211 60.923 1.00 86.01 30 GLY F N 1
ATOM 15543 C CA . GLY F 6 30 ? 134.843 77.884 60.987 1.00 84.44 30 GLY F CA 1
ATOM 15544 C C . GLY F 6 30 ? 135.486 78.258 62.311 1.00 85.34 30 GLY F C 1
ATOM 15545 O O . GLY F 6 30 ? 136.234 77.465 62.894 1.00 84.61 30 GLY F O 1
ATOM 15546 N N . VAL F 6 31 ? 135.188 79.461 62.817 1.00 84.37 31 VAL F N 1
ATOM 15547 C CA . VAL F 6 31 ? 135.734 79.876 64.109 1.00 84.71 31 VAL F CA 1
ATOM 15548 C C . VAL F 6 31 ? 135.120 79.052 65.242 1.00 84.45 31 VAL F C 1
ATOM 15549 O O . VAL F 6 31 ? 135.808 78.685 66.205 1.00 85.36 31 VAL F O 1
ATOM 15553 N N . LEU F 6 32 ? 133.836 78.699 65.117 1.00 82.92 32 LEU F N 1
ATOM 15554 C CA . LEU F 6 32 ? 133.178 77.862 66.116 1.00 82.34 32 LEU F CA 1
ATOM 15555 C C . LEU F 6 32 ? 133.752 76.448 66.137 1.00 83.01 32 LEU F C 1
ATOM 15556 O O . LEU F 6 32 ? 133.933 75.863 67.211 1.00 86.75 32 LEU F O 1
ATOM 15561 N N . ALA F 6 33 ? 134.068 75.891 64.966 1.00 87.81 33 ALA F N 1
ATOM 15562 C CA . ALA F 6 33 ? 134.682 74.570 64.911 1.00 91.51 33 ALA F CA 1
ATOM 15563 C C . ALA F 6 33 ? 136.129 74.601 65.383 1.00 91.28 33 ALA F C 1
ATOM 15564 O O . ALA F 6 33 ? 136.622 73.604 65.924 1.00 89.84 33 ALA F O 1
ATOM 15566 N N . ALA F 6 34 ? 136.827 75.721 65.172 1.00 89.33 34 ALA F N 1
ATOM 15567 C CA . ALA F 6 34 ? 138.163 75.876 65.738 1.00 89.82 34 ALA F CA 1
ATOM 15568 C C . ALA F 6 34 ? 138.113 75.950 67.260 1.00 91.50 34 ALA F C 1
ATOM 15569 O O . ALA F 6 34 ? 138.981 75.393 67.942 1.00 90.64 34 ALA F O 1
ATOM 15571 N N . GLY F 6 35 ? 137.107 76.634 67.809 1.00 87.96 35 GLY F N 1
ATOM 15572 C CA . GLY F 6 35 ? 136.947 76.698 69.252 1.00 90.52 35 GLY F CA 1
ATOM 15573 C C . GLY F 6 35 ? 136.402 75.428 69.875 1.00 91.98 35 GLY F C 1
ATOM 15574 O O . GLY F 6 35 ? 136.566 75.224 71.084 1.00 90.25 35 GLY F O 1
ATOM 15575 N N . TYR F 6 36 ? 135.740 74.583 69.078 1.00 95.33 36 TYR F N 1
ATOM 15576 C CA . TYR F 6 36 ? 135.236 73.306 69.576 1.00 94.27 36 TYR F CA 1
ATOM 15577 C C . TYR F 6 36 ? 136.372 72.378 69.986 1.00 95.11 36 TYR F C 1
ATOM 15578 O O . TYR F 6 36 ? 136.252 71.630 70.963 1.00 97.66 36 TYR F O 1
ATOM 15587 N N . PHE F 6 37 ? 137.486 72.412 69.254 1.00 100.42 37 PHE F N 1
ATOM 15588 C CA . PHE F 6 37 ? 138.608 71.542 69.579 1.00 101.39 37 PHE F CA 1
ATOM 15589 C C . PHE F 6 37 ? 139.380 72.015 70.804 1.00 100.69 37 PHE F C 1
ATOM 15590 O O . PHE F 6 37 ? 140.107 71.217 71.405 1.00 100.49 37 PHE F O 1
ATOM 15598 N N . LEU F 6 38 ? 139.244 73.284 71.192 1.00 95.59 38 LEU F N 1
ATOM 15599 C CA . LEU F 6 38 ? 139.897 73.756 72.407 1.00 96.41 38 LEU F CA 1
ATOM 15600 C C . LEU F 6 38 ? 138.975 73.717 73.618 1.00 97.73 38 LEU F C 1
ATOM 15601 O O . LEU F 6 38 ? 139.459 73.562 74.746 1.00 97.70 38 LEU F O 1
ATOM 15606 N N . SER F 6 39 ? 137.665 73.853 73.418 1.00 90.22 39 SER F N 1
ATOM 15607 C CA . SER F 6 39 ? 136.703 73.736 74.514 1.00 89.88 39 SER F CA 1
ATOM 15608 C C . SER F 6 39 ? 135.381 73.231 73.955 1.00 90.90 39 SER F C 1
ATOM 15609 O O . SER F 6 39 ? 134.517 74.019 73.536 1.00 88.51 39 SER F O 1
ATOM 15612 N N . PRO F 6 40 ? 135.193 71.905 73.920 1.00 87.67 40 PRO F N 1
ATOM 15613 C CA . PRO F 6 40 ? 133.936 71.346 73.395 1.00 85.28 40 PRO F CA 1
ATOM 15614 C C . PRO F 6 40 ? 132.721 71.650 74.249 1.00 85.98 40 PRO F C 1
ATOM 15615 O O . PRO F 6 40 ? 131.601 71.614 73.726 1.00 88.36 40 PRO F O 1
ATOM 15619 N N . THR F 6 41 ? 132.900 71.924 75.542 1.00 81.83 41 THR F N 1
ATOM 15620 C CA . THR F 6 41 ? 131.785 72.378 76.366 1.00 81.60 41 THR F CA 1
ATOM 15621 C C . THR F 6 41 ? 131.326 73.764 75.936 1.00 79.29 41 THR F C 1
ATOM 15622 O O . THR F 6 41 ? 130.141 73.981 75.652 1.00 80.51 41 THR F O 1
ATOM 15626 N N . SER F 6 42 ? 132.271 74.705 75.825 1.00 81.35 42 SER F N 1
ATOM 15627 C CA . SER F 6 42 ? 131.930 76.079 75.477 1.00 83.97 42 SER F CA 1
ATOM 15628 C C . SER F 6 42 ? 131.477 76.213 74.032 1.00 81.60 42 SER F C 1
ATOM 15629 O O . SER F 6 42 ? 130.791 77.188 73.712 1.00 77.59 42 SER F O 1
ATOM 15632 N N . PHE F 6 43 ? 131.829 75.248 73.171 1.00 82.77 43 PHE F N 1
ATOM 15633 C CA . PHE F 6 43 ? 131.234 75.162 71.838 1.00 82.24 43 PHE F CA 1
ATOM 15634 C C . PHE F 6 43 ? 129.713 75.058 71.912 1.00 79.71 43 PHE F C 1
ATOM 15635 O O . PHE F 6 43 ? 128.994 75.844 71.288 1.00 79.82 43 PHE F O 1
ATOM 15643 N N . PHE F 6 44 ? 129.207 74.116 72.711 1.00 73.87 44 PHE F N 1
ATOM 15644 C CA . PHE F 6 44 ? 127.762 73.947 72.832 1.00 76.77 44 PHE F CA 1
ATOM 15645 C C . PHE F 6 44 ? 127.117 75.049 73.664 1.00 76.32 44 PHE F C 1
ATOM 15646 O O . PHE F 6 44 ? 125.965 75.423 73.400 1.00 75.96 44 PHE F O 1
ATOM 15654 N N . GLU F 6 45 ? 127.834 75.585 74.662 1.00 73.65 45 GLU F N 1
ATOM 15655 C CA . GLU F 6 45 ? 127.274 76.706 75.416 1.00 72.77 45 GLU F CA 1
ATOM 15656 C C . GLU F 6 45 ? 127.144 77.954 74.547 1.00 75.26 45 GLU F C 1
ATOM 15657 O O . GLU F 6 45 ? 126.176 78.706 74.692 1.00 76.81 45 GLU F O 1
ATOM 15663 N N . SER F 6 46 ? 128.085 78.183 73.630 1.00 72.28 46 SER F N 1
ATOM 15664 C CA . SER F 6 46 ? 127.934 79.272 72.675 1.00 70.09 46 SER F CA 1
ATOM 15665 C C . SER F 6 46 ? 126.908 78.947 71.598 1.00 72.08 46 SER F C 1
ATOM 15666 O O . SER F 6 46 ? 126.261 79.860 71.075 1.00 75.74 46 SER F O 1
ATOM 15669 N N . TYR F 6 47 ? 126.749 77.664 71.254 1.00 66.47 47 TYR F N 1
ATOM 15670 C CA . TYR F 6 47 ? 125.766 77.280 70.247 1.00 61.62 47 TYR F CA 1
ATOM 15671 C C . TYR F 6 47 ? 124.341 77.478 70.741 1.00 62.28 47 TYR F C 1
ATOM 15672 O O . TYR F 6 47 ? 123.455 77.782 69.936 1.00 67.41 47 TYR F O 1
ATOM 15681 N N . ILE F 6 48 ? 124.104 77.303 72.045 1.00 60.86 48 ILE F N 1
ATOM 15682 C CA . ILE F 6 48 ? 122.786 77.587 72.622 1.00 60.88 48 ILE F CA 1
ATOM 15683 C C . ILE F 6 48 ? 122.442 79.065 72.461 1.00 54.89 48 ILE F C 1
ATOM 15684 O O . ILE F 6 48 ? 121.334 79.427 72.042 1.00 50.71 48 ILE F O 1
ATOM 15689 N N . TYR F 6 49 ? 123.407 79.936 72.757 1.00 63.34 49 TYR F N 1
ATOM 15690 C CA . TYR F 6 49 ? 123.202 81.374 72.623 1.00 63.72 49 TYR F CA 1
ATOM 15691 C C . TYR F 6 49 ? 123.047 81.783 71.160 1.00 63.83 49 TYR F C 1
ATOM 15692 O O . TYR F 6 49 ? 122.234 82.659 70.836 1.00 62.58 49 TYR F O 1
ATOM 15701 N N . GLY F 6 50 ? 123.801 81.143 70.265 1.00 54.75 50 GLY F N 1
ATOM 15702 C CA . GLY F 6 50 ? 123.648 81.414 68.845 1.00 53.77 50 GLY F CA 1
ATOM 15703 C C . GLY F 6 50 ? 122.305 80.967 68.299 1.00 54.65 50 GLY F C 1
ATOM 15704 O O . GLY F 6 50 ? 121.718 81.643 67.452 1.00 52.70 50 GLY F O 1
ATOM 15705 N N . TYR F 6 51 ? 121.798 79.832 68.786 1.00 57.51 51 TYR F N 1
ATOM 15706 C CA . TYR F 6 51 ? 120.469 79.371 68.398 1.00 55.79 51 TYR F CA 1
ATOM 15707 C C . TYR F 6 51 ? 119.381 80.297 68.924 1.00 63.06 51 TYR F C 1
ATOM 15708 O O . TYR F 6 51 ? 118.409 80.585 68.216 1.00 66.81 51 TYR F O 1
ATOM 15717 N N . TYR F 6 52 ? 119.540 80.781 70.160 1.00 59.52 52 TYR F N 1
ATOM 15718 C CA . TYR F 6 52 ? 118.578 81.718 70.734 1.00 47.81 52 TYR F CA 1
ATOM 15719 C C . TYR F 6 52 ? 118.575 83.044 69.984 1.00 49.50 52 TYR F C 1
ATOM 15720 O O . TYR F 6 52 ? 117.523 83.675 69.839 1.00 60.11 52 TYR F O 1
ATOM 15729 N N . VAL F 6 53 ? 119.744 83.488 69.514 1.00 48.94 53 VAL F N 1
ATOM 15730 C CA . VAL F 6 53 ? 119.806 84.694 68.691 1.00 52.50 53 VAL F CA 1
ATOM 15731 C C . VAL F 6 53 ? 119.166 84.451 67.330 1.00 53.17 53 VAL F C 1
ATOM 15732 O O . VAL F 6 53 ? 118.321 85.230 66.875 1.00 50.81 53 VAL F O 1
ATOM 15736 N N . ALA F 6 54 ? 119.532 83.350 66.672 1.00 50.51 54 ALA F N 1
ATOM 15737 C CA . ALA F 6 54 ? 119.106 83.118 65.301 1.00 50.83 54 ALA F CA 1
ATOM 15738 C C . ALA F 6 54 ? 117.657 82.676 65.184 1.00 58.31 54 ALA F C 1
ATOM 15739 O O . ALA F 6 54 ? 117.127 82.680 64.071 1.00 62.10 54 ALA F O 1
ATOM 15741 N N . MET F 6 55 ? 117.012 82.285 66.279 1.00 63.09 55 MET F N 1
ATOM 15742 C CA . MET F 6 55 ? 115.589 81.981 66.243 1.00 58.18 55 MET F CA 1
ATOM 15743 C C . MET F 6 55 ? 114.711 83.215 66.406 1.00 60.01 55 MET F C 1
ATOM 15744 O O . MET F 6 55 ? 113.489 83.102 66.286 1.00 62.11 55 MET F O 1
ATOM 15749 N N . THR F 6 56 ? 115.299 84.383 66.672 1.00 56.86 56 THR F N 1
ATOM 15750 C CA . THR F 6 56 ? 114.503 85.598 66.806 1.00 54.84 56 THR F CA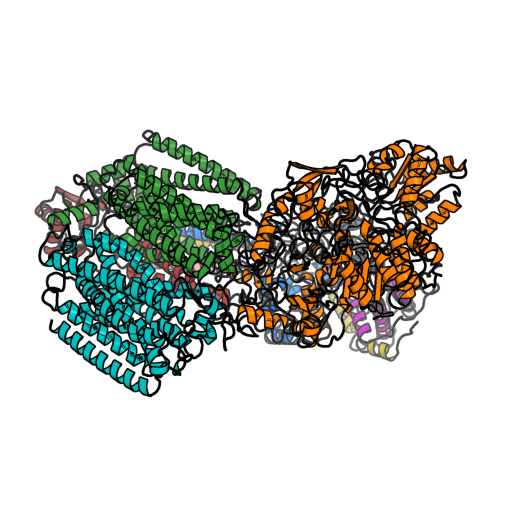 1
ATOM 15751 C C . THR F 6 56 ? 113.936 86.047 65.468 1.00 61.29 56 THR F C 1
ATOM 15752 O O . THR F 6 56 ? 112.878 86.685 65.427 1.00 61.11 56 THR F O 1
ATOM 15756 N N . ILE F 6 57 ? 114.623 85.739 64.375 1.00 64.17 57 ILE F N 1
ATOM 15757 C CA . ILE F 6 57 ? 114.162 86.126 63.044 1.00 61.42 57 ILE F CA 1
ATOM 15758 C C . ILE F 6 57 ? 113.013 85.242 62.546 1.00 61.45 57 ILE F C 1
ATOM 15759 O O . ILE F 6 57 ? 111.955 85.810 62.255 1.00 66.78 57 ILE F O 1
ATOM 15764 N N . PRO F 6 58 ? 113.111 83.898 62.434 1.00 54.31 58 PRO F N 1
ATOM 15765 C CA . PRO F 6 58 ? 111.998 83.168 61.797 1.00 55.42 58 PRO F CA 1
ATOM 15766 C C . PRO F 6 58 ? 110.741 83.093 62.649 1.00 58.06 58 PRO F C 1
ATOM 15767 O O . PRO F 6 58 ? 109.632 83.129 62.096 1.00 67.62 58 PRO F O 1
ATOM 15771 N N . LEU F 6 59 ? 110.886 83.000 63.976 1.00 54.86 59 LEU F N 1
ATOM 15772 C CA . LEU F 6 59 ? 109.729 83.035 64.865 1.00 54.70 59 LEU F CA 1
ATOM 15773 C C . LEU F 6 59 ? 109.027 84.382 64.796 1.00 57.01 59 LEU F C 1
ATOM 15774 O O . LEU F 6 59 ? 107.795 84.444 64.742 1.00 60.33 59 LEU F O 1
ATOM 15779 N N . GLY F 6 60 ? 109.795 85.470 64.770 1.00 52.10 60 GLY F N 1
ATOM 15780 C CA . GLY F 6 60 ? 109.202 86.783 64.598 1.00 52.02 60 GLY F CA 1
ATOM 15781 C C . GLY F 6 60 ? 108.573 86.993 63.235 1.00 56.19 60 GLY F C 1
ATOM 15782 O O . GLY F 6 60 ? 107.552 87.674 63.125 1.00 60.34 60 GLY F O 1
ATOM 15783 N N . CYS F 6 61 ? 109.149 86.396 62.184 1.00 51.96 61 CYS F N 1
ATOM 15784 C CA . CYS F 6 61 ? 108.541 86.479 60.855 1.00 51.03 61 CYS F CA 1
ATOM 15785 C C . CYS F 6 61 ? 107.212 85.739 60.793 1.00 53.30 61 CYS F C 1
ATOM 15786 O O . CYS F 6 61 ? 106.251 86.239 60.198 1.00 63.22 61 CYS F O 1
ATOM 15789 N N . LEU F 6 62 ? 107.134 84.560 61.415 1.00 48.18 62 LEU F N 1
ATOM 15790 C CA . LEU F 6 62 ? 105.861 83.848 61.500 1.00 49.60 62 LEU F CA 1
ATOM 15791 C C . LEU F 6 62 ? 104.849 84.626 62.339 1.00 51.25 62 LEU F C 1
ATOM 15792 O O . LEU F 6 62 ? 103.665 84.720 61.970 1.00 59.52 62 LEU F O 1
ATOM 15797 N N . GLY F 6 63 ? 105.313 85.232 63.436 1.00 45.22 63 GLY F N 1
ATOM 15798 C CA . GLY F 6 63 ? 104.427 86.008 64.288 1.00 41.99 63 GLY F CA 1
ATOM 15799 C C . GLY F 6 63 ? 103.845 87.238 63.614 1.00 46.58 63 GLY F C 1
ATOM 15800 O O . GLY F 6 63 ? 102.628 87.433 63.630 1.00 52.81 63 GLY F O 1
ATOM 15801 N N . PHE F 6 64 ? 104.688 88.062 62.973 1.00 48.61 64 PHE F N 1
ATOM 15802 C CA . PHE F 6 64 ? 104.141 89.196 62.231 1.00 45.32 64 PHE F CA 1
ATOM 15803 C C . PHE F 6 64 ? 103.423 88.799 60.961 1.00 45.37 64 PHE F C 1
ATOM 15804 O O . PHE F 6 64 ? 102.580 89.567 60.511 1.00 54.90 64 PHE F O 1
ATOM 15812 N N . LEU F 6 65 ? 103.733 87.645 60.364 1.00 44.20 65 LEU F N 1
ATOM 15813 C CA . LEU F 6 65 ? 102.942 87.187 59.229 1.00 42.08 65 LEU F CA 1
ATOM 15814 C C . LEU F 6 65 ? 101.501 86.937 59.645 1.00 46.87 65 LEU F C 1
ATOM 15815 O O . LEU F 6 65 ? 100.560 87.401 58.984 1.00 57.65 65 LEU F O 1
ATOM 15820 N N . MET F 6 66 ? 101.315 86.304 60.801 1.00 47.15 66 MET F N 1
ATOM 15821 C CA . MET F 6 66 ? 99.960 86.096 61.295 1.00 46.22 66 MET F CA 1
ATOM 15822 C C . MET F 6 66 ? 99.313 87.385 61.807 1.00 50.00 66 MET F C 1
ATOM 15823 O O . MET F 6 66 ? 98.105 87.582 61.615 1.00 60.02 66 MET F O 1
ATOM 15828 N N . VAL F 6 67 ? 100.093 88.279 62.425 1.00 49.35 67 VAL F N 1
ATOM 15829 C CA . VAL F 6 67 ? 99.550 89.559 62.886 1.00 43.53 67 VAL F CA 1
ATOM 15830 C C . VAL F 6 67 ? 99.118 90.436 61.709 1.00 49.17 67 VAL F C 1
ATOM 15831 O O . VAL F 6 67 ? 98.048 91.054 61.752 1.00 55.79 67 VAL F O 1
ATOM 15835 N N . GLN F 6 68 ? 99.907 90.485 60.628 1.00 53.33 68 GLN F N 1
ATOM 15836 C CA . GLN F 6 68 ? 99.496 91.290 59.480 1.00 47.33 68 GLN F CA 1
ATOM 15837 C C . GLN F 6 68 ? 98.371 90.625 58.703 1.00 55.90 68 GLN F C 1
ATOM 15838 O O . GLN F 6 68 ? 97.615 91.316 58.012 1.00 61.03 68 GLN F O 1
ATOM 15844 N N . HIS F 6 69 ? 98.258 89.295 58.771 1.00 55.41 69 HIS F N 1
ATOM 15845 C CA . HIS F 6 69 ? 97.117 88.643 58.143 1.00 43.90 69 HIS F CA 1
ATOM 15846 C C . HIS F 6 69 ? 95.829 88.958 58.891 1.00 40.02 69 HIS F C 1
ATOM 15847 O O . HIS F 6 69 ? 94.785 89.182 58.269 1.00 46.63 69 HIS F O 1
ATOM 15854 N N . LEU F 6 70 ? 95.885 88.975 60.226 1.00 46.80 70 LEU F N 1
ATOM 15855 C CA . LEU F 6 70 ? 94.708 89.334 61.013 1.00 50.34 70 LEU F CA 1
ATOM 15856 C C . LEU F 6 70 ? 94.365 90.811 60.857 1.00 53.94 70 LEU F C 1
ATOM 15857 O O . LEU F 6 70 ? 93.211 91.169 60.596 1.00 52.53 70 LEU F O 1
ATOM 15862 N N . THR F 6 71 ? 95.356 91.681 61.007 1.00 55.77 71 THR F N 1
ATOM 15863 C CA . THR F 6 71 ? 95.201 93.127 60.888 1.00 52.09 71 THR F CA 1
ATOM 15864 C C . THR F 6 71 ? 95.960 93.555 59.637 1.00 54.96 71 THR F C 1
ATOM 15865 O O . THR F 6 71 ? 97.185 93.702 59.672 1.00 61.87 71 THR F O 1
ATOM 15869 N N . GLY F 6 72 ? 95.237 93.747 58.537 1.00 57.14 72 GLY F N 1
ATOM 15870 C CA . GLY F 6 72 ? 95.884 94.098 57.288 1.00 60.92 72 GLY F CA 1
ATOM 15871 C C . GLY F 6 72 ? 96.438 95.509 57.303 1.00 59.45 72 GLY F C 1
ATOM 15872 O O . GLY F 6 72 ? 95.936 96.397 57.989 1.00 65.62 72 GLY F O 1
ATOM 15873 N N . GLY F 6 73 ? 97.497 95.715 56.530 1.00 51.46 73 GLY F N 1
ATOM 15874 C CA . GLY F 6 73 ? 98.140 97.012 56.488 1.00 58.17 73 GLY F CA 1
ATOM 15875 C C . GLY F 6 73 ? 99.049 97.137 55.288 1.00 64.26 73 GLY F C 1
ATOM 15876 O O . GLY F 6 73 ? 99.413 96.141 54.651 1.00 63.74 73 GLY F O 1
ATOM 15877 N N . ALA F 6 74 ? 99.401 98.392 54.985 1.00 64.42 74 ALA F N 1
ATOM 15878 C CA . ALA F 6 74 ? 100.332 98.676 53.897 1.00 64.97 74 ALA F CA 1
ATOM 15879 C C . ALA F 6 74 ? 101.712 98.109 54.193 1.00 62.08 74 ALA F C 1
ATOM 15880 O O . ALA F 6 74 ? 102.354 97.523 53.311 1.00 62.23 74 ALA F O 1
ATOM 15882 N N . TRP F 6 75 ? 102.169 98.247 55.443 1.00 64.72 75 TRP F N 1
ATOM 15883 C CA . TRP F 6 75 ? 103.408 97.603 55.865 1.00 65.22 75 TRP F CA 1
ATOM 15884 C C . TRP F 6 75 ? 103.289 96.086 55.797 1.00 66.08 75 TRP F C 1
ATOM 15885 O O . TRP F 6 75 ? 104.261 95.400 55.461 1.00 70.54 75 TRP F O 1
ATOM 15896 N N . GLY F 6 76 ? 102.098 95.553 56.086 1.00 57.95 76 GLY F N 1
ATOM 15897 C CA . GLY F 6 76 ? 101.905 94.113 56.059 1.00 53.34 76 GLY F CA 1
ATOM 15898 C C . GLY F 6 76 ? 102.016 93.531 54.664 1.00 58.52 76 GLY F C 1
ATOM 15899 O O . GLY F 6 76 ? 102.712 92.538 54.454 1.00 63.80 76 GLY F O 1
ATOM 15900 N N . VAL F 6 77 ? 101.372 94.166 53.683 1.00 60.13 77 VAL F N 1
ATOM 15901 C CA . VAL F 6 77 ? 101.525 93.682 52.313 1.00 62.31 77 VAL F CA 1
ATOM 15902 C C . VAL F 6 77 ? 102.871 94.065 51.717 1.00 63.69 77 VAL F C 1
ATOM 15903 O O . VAL F 6 77 ? 103.279 93.478 50.709 1.00 71.90 77 VAL F O 1
ATOM 15907 N N . THR F 6 78 ? 103.574 95.037 52.300 1.00 61.25 78 THR F N 1
ATOM 15908 C CA . THR F 6 78 ? 104.928 95.321 51.844 1.00 63.58 78 THR F CA 1
ATOM 15909 C C . THR F 6 78 ? 105.905 94.237 52.285 1.00 68.37 78 THR F C 1
ATOM 15910 O O . THR F 6 78 ? 106.720 93.762 51.487 1.00 69.28 78 THR F O 1
ATOM 15914 N N . VAL F 6 79 ? 105.833 93.823 53.551 1.00 65.94 79 VAL F N 1
ATOM 15915 C CA . VAL F 6 79 ? 106.828 92.908 54.097 1.00 62.19 79 VAL F CA 1
ATOM 15916 C C . VAL F 6 79 ? 106.309 91.477 54.201 1.00 57.22 79 VAL F C 1
ATOM 15917 O O . VAL F 6 79 ? 107.009 90.623 54.746 1.00 65.20 79 VAL F O 1
ATOM 15921 N N . ARG F 6 80 ? 105.121 91.189 53.651 1.00 58.36 80 ARG F N 1
ATOM 15922 C CA . ARG F 6 80 ? 104.484 89.882 53.815 1.00 60.70 80 ARG F CA 1
ATOM 15923 C C . ARG F 6 80 ? 105.289 88.753 53.181 1.00 64.87 80 ARG F C 1
ATOM 15924 O O . ARG F 6 80 ? 105.423 87.673 53.770 1.00 67.02 80 ARG F O 1
ATOM 15932 N N . ARG F 6 81 ? 105.851 88.983 51.994 1.00 66.99 81 ARG F N 1
ATOM 15933 C CA . ARG F 6 81 ? 106.622 87.921 51.354 1.00 68.56 81 ARG F CA 1
ATOM 15934 C C . ARG F 6 81 ? 107.970 87.723 52.036 1.00 71.62 81 ARG F C 1
ATOM 15935 O O . ARG F 6 81 ? 108.479 86.596 52.079 1.00 71.35 81 ARG F O 1
ATOM 15943 N N . MET F 6 82 ? 108.542 88.791 52.602 1.00 68.56 82 MET F N 1
ATOM 15944 C CA . MET F 6 82 ? 109.730 88.647 53.439 1.00 65.26 82 MET F CA 1
ATOM 15945 C C . MET F 6 82 ? 109.424 87.857 54.704 1.00 66.74 82 MET F C 1
ATOM 15946 O O . MET F 6 82 ? 110.251 87.061 55.159 1.00 72.71 82 MET F O 1
ATOM 15951 N N . LEU F 6 83 ? 108.247 88.081 55.294 1.00 60.60 83 LEU F N 1
ATOM 15952 C CA . LEU F 6 83 ? 107.833 87.320 56.471 1.00 53.10 83 LEU F CA 1
ATOM 15953 C C . LEU F 6 83 ? 107.626 85.849 56.133 1.00 56.48 83 LEU F C 1
ATOM 15954 O O . LEU F 6 83 ? 107.980 84.971 56.927 1.00 67.82 83 LEU F O 1
ATOM 15959 N N . GLU F 6 84 ? 107.063 85.566 54.954 1.00 57.54 84 GLU F N 1
ATOM 15960 C CA . GLU F 6 84 ? 106.918 84.183 54.502 1.00 63.62 84 GLU F CA 1
ATOM 15961 C C . GLU F 6 84 ? 108.272 83.523 54.272 1.00 71.42 84 GLU F C 1
ATOM 15962 O O . GLU F 6 84 ? 108.476 82.361 54.647 1.00 71.75 84 GLU F O 1
ATOM 15968 N N . ALA F 6 85 ? 109.210 84.255 53.662 1.00 67.53 85 ALA F N 1
ATOM 15969 C CA . ALA F 6 85 ? 110.544 83.718 53.412 1.00 62.66 85 ALA F CA 1
ATOM 15970 C C . ALA F 6 85 ? 111.314 83.492 54.706 1.00 63.36 85 ALA F C 1
ATOM 15971 O O . ALA F 6 85 ? 112.068 82.520 54.821 1.00 66.38 85 ALA F O 1
ATOM 15973 N N . GLY F 6 86 ? 111.154 84.389 55.680 1.00 56.50 86 GLY F N 1
ATOM 15974 C CA . GLY F 6 86 ? 111.783 84.188 56.974 1.00 54.38 86 GLY F CA 1
ATOM 15975 C C . GLY F 6 86 ? 111.179 83.034 57.749 1.00 59.69 86 GLY F C 1
ATOM 15976 O O . GLY F 6 86 ? 111.900 82.255 58.377 1.00 60.04 86 GLY F O 1
ATOM 15977 N N . ALA F 6 87 ? 109.852 82.899 57.708 1.00 60.42 87 ALA F N 1
ATOM 15978 C CA . ALA F 6 87 ? 109.179 81.833 58.432 1.00 51.32 87 ALA F CA 1
ATOM 15979 C C . ALA F 6 87 ? 109.331 80.474 57.764 1.00 54.70 87 ALA F C 1
ATOM 15980 O O . ALA F 6 87 ? 109.132 79.452 58.427 1.00 65.82 87 ALA F O 1
ATOM 15982 N N . ALA F 6 88 ? 109.686 80.433 56.480 1.00 51.14 88 ALA F N 1
ATOM 15983 C CA . ALA F 6 88 ? 109.887 79.160 55.800 1.00 55.49 88 ALA F CA 1
ATOM 15984 C C . ALA F 6 88 ? 111.216 78.493 56.140 1.00 64.28 88 ALA F C 1
ATOM 15985 O O . ALA F 6 88 ? 111.443 77.357 55.711 1.00 67.25 88 ALA F O 1
ATOM 15987 N N . THR F 6 89 ? 112.092 79.159 56.888 1.00 63.03 89 THR F N 1
ATOM 15988 C CA . THR F 6 89 ? 113.372 78.595 57.294 1.00 60.80 89 THR F CA 1
ATOM 15989 C C . THR F 6 89 ? 113.280 77.763 58.566 1.00 63.78 89 THR F C 1
ATOM 15990 O O . THR F 6 89 ? 114.303 77.249 59.027 1.00 68.46 89 THR F O 1
ATOM 15994 N N . LEU F 6 90 ? 112.090 77.619 59.136 1.00 58.47 90 LEU F N 1
ATOM 15995 C CA . LEU F 6 90 ? 111.880 76.947 60.415 1.00 55.96 90 LEU F CA 1
ATOM 15996 C C . LEU F 6 90 ? 112.068 75.424 60.414 1.00 61.84 90 LEU F C 1
ATOM 15997 O O . LEU F 6 90 ? 112.462 74.888 61.458 1.00 60.89 90 LEU F O 1
ATOM 16002 N N . PRO F 6 91 ? 111.781 74.673 59.333 1.00 69.20 91 PRO F N 1
ATOM 16003 C CA . PRO F 6 91 ? 112.288 73.286 59.289 1.00 68.01 91 PRO F CA 1
ATOM 16004 C C . PRO F 6 91 ? 113.807 73.172 59.341 1.00 65.73 91 PRO F C 1
ATOM 16005 O O . PRO F 6 91 ? 114.325 72.217 59.935 1.00 65.13 91 PRO F O 1
ATOM 16009 N N . ILE F 6 92 ? 114.540 74.118 58.753 1.00 68.54 92 ILE F N 1
ATOM 16010 C CA . ILE F 6 92 ? 115.997 74.077 58.840 1.00 70.34 92 ILE F CA 1
ATOM 16011 C C . ILE F 6 92 ? 116.456 74.421 60.256 1.00 73.79 92 ILE F C 1
ATOM 16012 O O . ILE F 6 92 ? 117.442 73.868 60.755 1.00 77.81 92 ILE F O 1
ATOM 16017 N N . MET F 6 93 ? 115.725 75.304 60.943 1.00 70.79 93 MET F N 1
ATOM 16018 C CA . MET F 6 93 ? 115.991 75.544 62.360 1.00 71.03 93 MET F CA 1
ATOM 16019 C C . MET F 6 93 ? 115.673 74.319 63.214 1.00 70.00 93 MET F C 1
ATOM 16020 O O . MET F 6 93 ? 116.365 74.056 64.208 1.00 69.78 93 MET F O 1
ATOM 16025 N N . GLY F 6 94 ? 114.641 73.561 62.842 1.00 74.72 94 GLY F N 1
ATOM 16026 C CA . GLY F 6 94 ? 114.389 72.292 63.505 1.00 77.36 94 GLY F CA 1
ATOM 16027 C C . GLY F 6 94 ? 115.492 71.281 63.267 1.00 78.63 94 GLY F C 1
ATOM 16028 O O . GLY F 6 94 ? 115.809 70.472 64.145 1.00 82.43 94 GLY F O 1
ATOM 16029 N N . LEU F 6 95 ? 116.085 71.306 62.074 1.00 69.55 95 LEU F N 1
ATOM 16030 C CA . LEU F 6 95 ? 117.246 70.467 61.801 1.00 73.68 95 LEU F CA 1
ATOM 16031 C C . LEU F 6 95 ? 118.483 70.951 62.553 1.00 73.61 95 LEU F C 1
ATOM 16032 O O . LEU F 6 95 ? 119.372 70.152 62.863 1.00 74.39 95 LEU F O 1
ATOM 16037 N N . LEU F 6 96 ? 118.567 72.249 62.838 1.00 66.81 96 LEU F N 1
ATOM 16038 C CA . LEU F 6 96 ? 119.718 72.823 63.523 1.00 67.60 96 LEU F CA 1
ATOM 16039 C C . LEU F 6 96 ? 119.605 72.785 65.043 1.00 72.32 96 LEU F C 1
ATOM 16040 O O . LEU F 6 96 ? 120.587 73.086 65.728 1.00 74.34 96 LEU F O 1
ATOM 16045 N N . PHE F 6 97 ? 118.433 72.445 65.585 1.00 71.98 97 PHE F N 1
ATOM 16046 C CA . PHE F 6 97 ? 118.310 72.178 67.019 1.00 62.54 97 PHE F CA 1
ATOM 16047 C C . PHE F 6 97 ? 118.957 70.856 67.435 1.00 59.13 97 PHE F C 1
ATOM 16048 O O . PHE F 6 97 ? 119.159 70.641 68.635 1.00 62.64 97 PHE F O 1
ATOM 16056 N N . ILE F 6 98 ? 119.281 69.989 66.466 1.00 67.34 98 ILE F N 1
ATOM 16057 C CA . ILE F 6 98 ? 119.840 68.664 66.788 1.00 69.45 98 ILE F CA 1
ATOM 16058 C C . ILE F 6 98 ? 121.148 68.698 67.580 1.00 67.36 98 ILE F C 1
ATOM 16059 O O . ILE F 6 98 ? 121.316 67.842 68.463 1.00 68.26 98 ILE F O 1
ATOM 16064 N N . PRO F 6 99 ? 122.115 69.619 67.341 1.00 68.80 99 PRO F N 1
ATOM 16065 C CA . PRO F 6 99 ? 123.271 69.689 68.268 1.00 65.80 99 PRO F CA 1
ATOM 16066 C C . PRO F 6 99 ? 122.937 69.966 69.732 1.00 67.82 99 PRO F C 1
ATOM 16067 O O . PRO F 6 99 ? 123.577 69.377 70.611 1.00 72.65 99 PRO F O 1
ATOM 16071 N N . ILE F 6 100 ? 121.937 70.804 70.026 1.00 64.95 100 ILE F N 1
ATOM 16072 C CA . ILE F 6 100 ? 121.542 71.040 71.416 1.00 67.16 100 ILE F CA 1
ATOM 16073 C C . ILE F 6 100 ? 120.925 69.783 72.028 1.00 68.14 100 ILE F C 1
ATOM 16074 O O . ILE F 6 100 ? 121.207 69.430 73.185 1.00 68.81 100 ILE F O 1
ATOM 16079 N N . ALA F 6 101 ? 120.083 69.086 71.256 1.00 66.13 101 ALA F N 1
ATOM 16080 C CA . ALA F 6 101 ? 119.462 67.853 71.727 1.00 64.22 101 ALA F CA 1
ATOM 16081 C C . ALA F 6 101 ? 120.499 66.766 71.970 1.00 67.22 101 ALA F C 1
ATOM 16082 O O . ALA F 6 101 ? 120.427 66.046 72.971 1.00 72.42 101 ALA F O 1
ATOM 16084 N N . LEU F 6 102 ? 121.489 66.651 71.080 1.00 70.79 102 LEU F N 1
ATOM 16085 C CA . LEU F 6 102 ? 122.584 65.711 71.302 1.00 72.65 102 LEU F CA 1
ATOM 16086 C C . LEU F 6 102 ? 123.465 66.143 72.467 1.00 73.49 102 LEU F C 1
ATOM 16087 O O . LEU F 6 102 ? 124.120 65.301 73.091 1.00 74.27 102 LEU F O 1
ATOM 16092 N N . GLY F 6 103 ? 123.502 67.445 72.761 1.00 69.07 103 GLY F N 1
ATOM 16093 C CA . GLY F 6 103 ? 124.188 67.908 73.954 1.00 68.44 103 GLY F CA 1
ATOM 16094 C C . GLY F 6 103 ? 123.519 67.455 75.238 1.00 71.39 103 GLY F C 1
ATOM 16095 O O . GLY F 6 103 ? 124.195 67.022 76.175 1.00 77.72 103 GLY F O 1
ATOM 16096 N N . TYR F 6 104 ? 122.190 67.541 75.305 1.00 70.79 104 TYR F N 1
ATOM 16097 C CA . TYR F 6 104 ? 121.518 67.131 76.538 1.00 67.64 104 TYR F CA 1
ATOM 16098 C C . TYR F 6 104 ? 121.030 65.679 76.521 1.00 64.28 104 TYR F C 1
ATOM 16099 O O . TYR F 6 104 ? 120.363 65.260 77.470 1.00 63.49 104 TYR F O 1
ATOM 16108 N N . PHE F 6 105 ? 121.342 64.905 75.484 1.00 73.47 105 PHE F N 1
ATOM 16109 C CA . PHE F 6 105 ? 121.054 63.475 75.502 1.00 76.00 105 PHE F CA 1
ATOM 16110 C C . PHE F 6 105 ? 122.146 62.728 76.267 1.00 79.72 105 PHE F C 1
ATOM 16111 O O . PHE F 6 105 ? 123.023 63.320 76.901 1.00 80.05 105 PHE F O 1
ATOM 16119 N N . ASP F 6 106 ? 122.105 61.397 76.201 1.00 89.98 106 ASP F N 1
ATOM 16120 C CA . ASP F 6 106 ? 123.112 60.559 76.838 1.00 88.93 106 ASP F CA 1
ATOM 16121 C C . ASP F 6 106 ? 124.373 60.411 75.997 1.00 87.45 106 ASP F C 1
ATOM 16122 O O . ASP F 6 106 ? 125.342 59.803 76.463 1.00 87.34 106 ASP F O 1
ATOM 16127 N N . THR F 6 107 ? 124.382 60.951 74.779 1.00 86.99 107 THR F N 1
ATOM 16128 C CA . THR F 6 107 ? 125.526 60.896 73.881 1.00 88.92 107 THR F CA 1
ATOM 16129 C C . THR F 6 107 ? 126.484 62.073 74.065 1.00 88.16 107 THR F C 1
ATOM 16130 O O . THR F 6 107 ? 127.283 62.358 73.165 1.00 88.69 107 THR F O 1
ATOM 16134 N N . TYR F 6 108 ? 126.434 62.741 75.222 1.00 89.30 108 TYR F N 1
ATOM 16135 C CA . TYR F 6 108 ? 127.314 63.875 75.492 1.00 88.19 108 TYR F CA 1
ATOM 16136 C C . TYR F 6 108 ? 128.770 63.448 75.643 1.00 90.34 108 TYR F C 1
ATOM 16137 O O . TYR F 6 108 ? 129.673 64.235 75.341 1.00 92.11 108 TYR F O 1
ATOM 16146 N N . LYS F 6 109 ? 129.015 62.219 76.111 1.00 91.68 109 LYS F N 1
ATOM 16147 C CA . LYS F 6 109 ? 130.384 61.758 76.336 1.00 92.81 109 LYS F CA 1
ATOM 16148 C C . LYS F 6 109 ? 131.134 61.564 75.024 1.00 92.63 109 LYS F C 1
ATOM 16149 O O . LYS F 6 109 ? 132.341 61.822 74.950 1.00 91.41 109 LYS F O 1
ATOM 16155 N N . ALA F 6 110 ? 130.437 61.119 73.978 1.00 91.51 110 ALA F N 1
ATOM 16156 C CA . ALA F 6 110 ? 131.074 60.892 72.688 1.00 92.09 110 ALA F CA 1
ATOM 16157 C C . ALA F 6 110 ? 131.379 62.183 71.940 1.00 91.52 110 ALA F C 1
ATOM 16158 O O . ALA F 6 110 ? 132.114 62.148 70.948 1.00 91.52 110 ALA F O 1
ATOM 16160 N N . LEU F 6 111 ? 130.838 63.314 72.389 1.00 92.01 111 LEU F N 1
ATOM 16161 C CA . LEU F 6 111 ? 130.992 64.587 71.701 1.00 92.11 111 LEU F CA 1
ATOM 16162 C C . LEU F 6 111 ? 131.944 65.538 72.419 1.00 94.54 111 LEU F C 1
ATOM 16163 O O . LEU F 6 111 ? 131.983 66.726 72.086 1.00 96.92 111 LEU F O 1
ATOM 16168 N N . GLY F 6 112 ? 132.706 65.048 73.398 1.00 90.22 112 GLY F N 1
ATOM 16169 C CA . GLY F 6 112 ? 133.717 65.837 74.069 1.00 88.34 112 GLY F CA 1
ATOM 16170 C C . GLY F 6 112 ? 133.228 66.624 75.265 1.00 89.30 112 GLY F C 1
ATOM 16171 O O . GLY F 6 112 ? 134.046 67.068 76.078 1.00 89.17 112 GLY F O 1
ATOM 16172 N N . LEU F 6 113 ? 131.920 66.797 75.399 1.00 90.36 113 LEU F N 1
ATOM 16173 C CA . LEU F 6 113 ? 131.329 67.542 76.501 1.00 89.24 113 LEU F CA 1
ATOM 16174 C C . LEU F 6 113 ? 131.246 66.657 77.744 1.00 91.41 113 LEU F C 1
ATOM 16175 O O . LEU F 6 113 ? 130.624 65.591 77.716 1.00 91.02 113 LEU F O 1
ATOM 16180 N N . GLU F 6 114 ? 131.876 67.108 78.835 1.00 101.49 114 GLU F N 1
ATOM 16181 C CA . GLU F 6 114 ? 132.138 66.242 79.983 1.00 101.50 114 GLU F CA 1
ATOM 16182 C C . GLU F 6 114 ? 130.920 66.086 80.896 1.00 100.99 114 GLU F C 1
ATOM 16183 O O . GLU F 6 114 ? 130.600 64.969 81.316 1.00 102.65 114 GLU F O 1
ATOM 16189 N N . HIS F 6 115 ? 130.226 67.183 81.219 1.00 95.49 115 HIS F N 1
ATOM 16190 C CA . HIS F 6 115 ? 129.006 67.081 82.001 1.00 95.39 115 HIS F CA 1
ATOM 16191 C C . HIS F 6 115 ? 127.847 67.661 81.204 1.00 96.46 115 HIS F C 1
ATOM 16192 O O . HIS F 6 115 ? 128.009 68.734 80.616 1.00 96.95 115 HIS F O 1
ATOM 16199 N N . PRO F 6 116 ? 126.677 66.999 81.215 1.00 91.09 116 PRO F N 1
ATOM 16200 C CA . PRO F 6 116 ? 125.611 67.276 80.233 1.00 85.83 116 PRO F CA 1
ATOM 16201 C C . PRO F 6 116 ? 125.121 68.717 80.203 1.00 81.98 116 PRO F C 1
ATOM 16202 O O . PRO F 6 116 ? 125.242 69.471 81.172 1.00 84.08 116 PRO F O 1
ATOM 16206 N N . LEU F 6 117 ? 124.571 69.077 79.040 1.00 66.97 117 LEU F N 1
ATOM 16207 C CA . LEU F 6 117 ? 124.428 70.470 78.627 1.00 70.10 117 LEU F CA 1
ATOM 16208 C C . LEU F 6 117 ? 123.450 71.241 79.502 1.00 69.00 117 LEU F C 1
ATOM 16209 O O . LEU F 6 117 ? 123.644 72.439 79.736 1.00 70.10 117 LEU F O 1
ATOM 16214 N N . TYR F 6 118 ? 122.416 70.582 80.006 1.00 66.82 118 TYR F N 1
ATOM 16215 C CA . TYR F 6 118 ? 121.474 71.195 80.926 1.00 60.94 118 TYR F CA 1
ATOM 16216 C C . TYR F 6 118 ? 121.564 70.509 82.282 1.00 62.87 118 TYR F C 1
ATOM 16217 O O . TYR F 6 118 ? 122.008 69.364 82.394 1.00 68.17 118 TYR F O 1
ATOM 16226 N N . GLU F 6 119 ? 121.142 71.233 83.321 1.00 62.38 119 GLU F N 1
ATOM 16227 C CA . GLU F 6 119 ? 121.277 70.733 84.685 1.00 67.68 119 GLU F CA 1
ATOM 16228 C C . GLU F 6 119 ? 120.319 69.591 84.993 1.00 68.21 119 GLU F C 1
ATOM 16229 O O . GLU F 6 119 ? 120.583 68.812 85.914 1.00 64.74 119 GLU F O 1
ATOM 16235 N N . TRP F 6 120 ? 119.225 69.469 84.249 1.00 60.88 120 TRP F N 1
ATOM 16236 C CA . TRP F 6 120 ? 118.272 68.389 84.451 1.00 53.59 120 TRP F CA 1
ATOM 16237 C C . TRP F 6 120 ? 118.589 67.154 83.625 1.00 58.38 120 TRP F C 1
ATOM 16238 O O . TRP F 6 120 ? 117.868 66.157 83.727 1.00 67.40 120 TRP F O 1
ATOM 16249 N N . ALA F 6 121 ? 119.629 67.197 82.803 1.00 63.59 121 ALA F N 1
ATOM 16250 C CA . ALA F 6 121 ? 120.113 66.009 82.121 1.00 67.72 121 ALA F CA 1
ATOM 16251 C C . ALA F 6 121 ? 121.127 65.239 82.955 1.00 73.93 121 ALA F C 1
ATOM 16252 O O . ALA F 6 121 ? 121.598 64.187 82.515 1.00 74.02 121 ALA F O 1
ATOM 16254 N N . ASN F 6 122 ? 121.470 65.742 84.142 1.00 73.74 122 ASN F N 1
ATOM 16255 C CA . ASN F 6 122 ? 122.387 65.056 85.041 1.00 72.41 122 ASN F CA 1
ATOM 16256 C C . ASN F 6 122 ? 121.641 63.988 85.824 1.00 71.98 122 ASN F C 1
ATOM 16257 O O . ASN F 6 122 ? 120.708 64.324 86.570 1.00 72.77 122 ASN F O 1
ATOM 16262 N N . PRO F 6 123 ? 122.008 62.709 85.695 1.00 78.49 123 PRO F N 1
ATOM 16263 C CA . PRO F 6 123 ? 121.460 61.696 86.611 1.00 79.26 123 PRO F CA 1
ATOM 16264 C C . PRO F 6 123 ? 121.839 61.936 88.061 1.00 80.43 123 PRO F C 1
ATOM 16265 O O . PRO F 6 123 ? 121.031 61.659 88.954 1.00 83.56 123 PRO F O 1
ATOM 16269 N N . GLU F 6 124 ? 123.030 62.485 88.318 1.00 79.44 124 GLU F N 1
ATOM 16270 C CA . GLU F 6 124 ? 123.442 62.791 89.683 1.00 81.68 124 GLU F CA 1
ATOM 16271 C C . GLU F 6 124 ? 122.672 63.960 90.284 1.00 81.96 124 GLU F C 1
ATOM 16272 O O . GLU F 6 124 ? 122.682 64.124 91.508 1.00 87.07 124 GLU F O 1
ATOM 16278 N N . VAL F 6 125 ? 122.017 64.776 89.464 1.00 69.25 125 VAL F N 1
ATOM 16279 C CA . VAL F 6 125 ? 121.176 65.850 89.983 1.00 71.23 125 VAL F CA 1
ATOM 16280 C C . VAL F 6 125 ? 119.722 65.408 90.099 1.00 72.24 125 VAL F C 1
ATOM 16281 O O . VAL F 6 125 ? 119.074 65.651 91.120 1.00 72.74 125 VAL F O 1
ATOM 16285 N N . VAL F 6 126 ? 119.180 64.727 89.085 1.00 71.78 126 VAL F N 1
ATOM 16286 C CA . VAL F 6 126 ? 117.754 64.412 89.084 1.00 70.17 126 VAL F CA 1
ATOM 16287 C C . VAL F 6 126 ? 117.439 63.048 89.684 1.00 72.09 126 VAL F C 1
ATOM 16288 O O . VAL F 6 126 ? 116.259 62.679 89.757 1.00 74.36 126 VAL F O 1
ATOM 16292 N N . THR F 6 127 ? 118.446 62.287 90.125 1.00 77.70 127 THR F N 1
ATOM 16293 C CA . THR F 6 127 ? 118.069 61.045 90.783 1.00 81.68 127 THR F CA 1
ATOM 16294 C C . THR F 6 127 ? 118.442 61.095 92.259 1.00 81.40 127 THR F C 1
ATOM 16295 O O . THR F 6 127 ? 119.477 61.671 92.613 1.00 76.38 127 THR F O 1
ATOM 16299 N N . PRO F 6 128 ? 117.610 60.535 93.139 1.00 81.33 128 PRO F N 1
ATOM 16300 C CA . PRO F 6 128 ? 117.978 60.461 94.557 1.00 80.88 128 PRO F CA 1
ATOM 16301 C C . PRO F 6 128 ? 119.151 59.522 94.786 1.00 81.19 128 PRO F C 1
ATOM 16302 O O . PRO F 6 128 ? 119.331 58.525 94.083 1.00 78.38 128 PRO F O 1
ATOM 16306 N N . GLY F 6 129 ? 119.958 59.859 95.788 1.00 80.83 129 GLY F N 1
ATOM 16307 C CA . GLY F 6 129 ? 121.166 59.111 96.058 1.00 80.33 129 GLY F CA 1
ATOM 16308 C C . GLY F 6 129 ? 122.342 59.464 95.179 1.00 83.07 129 GLY F C 1
ATOM 16309 O O . GLY F 6 129 ? 123.387 58.811 95.279 1.00 85.87 129 GLY F O 1
ATOM 16310 N N . GLY F 6 130 ? 122.211 60.475 94.325 1.00 83.89 130 GLY F N 1
ATOM 16311 C CA . GLY F 6 130 ? 123.284 60.882 93.446 1.00 81.41 130 GLY F CA 1
ATOM 16312 C C . GLY F 6 130 ? 124.303 61.754 94.154 1.00 83.83 130 GLY F C 1
ATOM 16313 O O . GLY F 6 130 ? 124.268 61.957 95.368 1.00 85.07 130 GLY F O 1
ATOM 16314 N N . ALA F 6 131 ? 125.243 62.270 93.359 1.00 87.91 131 ALA F N 1
ATOM 16315 C CA . ALA F 6 131 ? 126.305 63.106 93.909 1.00 87.36 131 ALA F CA 1
ATOM 16316 C C . ALA F 6 131 ? 125.771 64.464 94.351 1.00 86.21 131 ALA F C 1
ATOM 16317 O O . ALA F 6 131 ? 126.061 64.925 95.461 1.00 84.91 131 ALA F O 1
ATOM 16319 N N . GLU F 6 132 ? 124.982 65.117 93.499 1.00 83.62 132 GLU F N 1
ATOM 16320 C CA . GLU F 6 132 ? 124.439 66.431 93.828 1.00 86.23 132 GLU F CA 1
ATOM 16321 C C . GLU F 6 132 ? 123.045 66.324 94.439 1.00 86.59 132 GLU F C 1
ATOM 16322 O O . GLU F 6 132 ? 122.843 66.722 95.592 1.00 87.71 132 GLU F O 1
ATOM 16328 N N . PHE F 6 133 ? 122.096 65.770 93.678 1.00 75.46 133 PHE F N 1
ATOM 16329 C CA . PHE F 6 133 ? 120.688 65.603 94.056 1.00 77.39 133 PHE F CA 1
ATOM 16330 C C . PHE F 6 133 ? 120.061 66.936 94.478 1.00 75.46 133 PHE F C 1
ATOM 16331 O O . PHE F 6 133 ? 119.750 67.180 95.643 1.00 77.24 133 PHE F O 1
ATOM 16339 N N . ASP F 6 134 ? 119.930 67.810 93.497 1.00 69.35 134 ASP F N 1
ATOM 16340 C CA . ASP F 6 134 ? 119.168 69.030 93.703 1.00 67.13 134 ASP F CA 1
ATOM 16341 C C . ASP F 6 134 ? 117.687 68.684 93.758 1.00 69.37 134 ASP F C 1
ATOM 16342 O O . ASP F 6 134 ? 117.149 68.156 92.775 1.00 69.34 134 ASP F O 1
ATOM 16347 N N . PRO F 6 135 ? 116.996 68.955 94.870 1.00 71.07 135 PRO F N 1
ATOM 16348 C CA . PRO F 6 135 ? 115.603 68.500 94.991 1.00 69.21 135 PRO F CA 1
ATOM 16349 C C . PRO F 6 135 ? 114.627 69.275 94.125 1.00 69.74 135 PRO F C 1
ATOM 16350 O O . PRO F 6 135 ? 113.601 68.714 93.734 1.00 66.38 135 PRO F O 1
ATOM 16354 N N . ILE F 6 136 ? 114.928 70.527 93.781 1.00 71.17 136 ILE F N 1
ATOM 16355 C CA . ILE F 6 136 ? 114.037 71.305 92.922 1.00 68.60 136 ILE F CA 1
ATOM 16356 C C . ILE F 6 136 ? 114.086 70.780 91.485 1.00 69.29 136 ILE F C 1
ATOM 16357 O O . ILE F 6 136 ? 113.049 70.560 90.836 1.00 75.39 136 ILE F O 1
ATOM 16362 N N . ILE F 6 137 ? 115.300 70.542 90.981 1.00 59.04 137 ILE F N 1
ATOM 16363 C CA . ILE F 6 137 ? 115.475 69.969 89.651 1.00 60.04 137 ILE F CA 1
ATOM 16364 C C . ILE F 6 137 ? 114.957 68.534 89.611 1.00 62.83 137 ILE F C 1
ATOM 16365 O O . ILE F 6 137 ? 114.387 68.094 88.605 1.00 62.93 137 ILE F O 1
ATOM 16370 N N . ALA F 6 138 ? 115.121 67.790 90.708 1.00 56.46 138 ALA F N 1
ATOM 16371 C CA . ALA F 6 138 ? 114.549 66.450 90.778 1.00 55.71 138 ALA F CA 1
ATOM 16372 C C . ALA F 6 138 ? 113.029 66.489 90.886 1.00 59.42 138 ALA F C 1
ATOM 16373 O O . ALA F 6 138 ? 112.359 65.514 90.532 1.00 59.70 138 ALA F O 1
ATOM 16375 N N . HIS F 6 139 ? 112.474 67.591 91.394 1.00 65.60 139 HIS F N 1
ATOM 16376 C CA . HIS F 6 139 ? 111.029 67.774 91.384 1.00 61.74 139 HIS F CA 1
ATOM 16377 C C . HIS F 6 139 ? 110.518 67.987 89.969 1.00 57.97 139 HIS F C 1
ATOM 16378 O O . HIS F 6 139 ? 109.432 67.512 89.617 1.00 60.80 139 HIS F O 1
ATOM 16385 N N . LYS F 6 140 ? 111.295 68.676 89.131 1.00 62.07 140 LYS F N 1
ATOM 16386 C CA . LYS F 6 140 ? 110.895 68.865 87.739 1.00 55.77 140 LYS F CA 1
ATOM 16387 C C . LYS F 6 140 ? 111.394 67.761 86.809 1.00 57.59 140 LYS F C 1
ATOM 16388 O O . LYS F 6 140 ? 111.574 68.019 85.614 1.00 59.56 140 LYS F O 1
ATOM 16394 N N . VAL F 6 141 ? 111.621 66.547 87.309 1.00 65.82 141 VAL F N 1
ATOM 16395 C CA . VAL F 6 141 ? 112.215 65.477 86.501 1.00 61.40 141 VAL F CA 1
ATOM 16396 C C . VAL F 6 141 ? 111.332 64.968 85.351 1.00 67.24 141 VAL F C 1
ATOM 16397 O O . VAL F 6 141 ? 111.908 64.599 84.317 1.00 76.76 141 VAL F O 1
ATOM 16401 N N . PRO F 6 142 ? 109.942 64.929 85.390 1.00 56.70 142 PRO F N 1
ATOM 16402 C CA . PRO F 6 142 ? 109.267 64.541 84.141 1.00 54.36 142 PRO F CA 1
ATOM 16403 C C . PRO F 6 142 ? 109.255 65.665 83.116 1.00 50.77 142 PRO F C 1
ATOM 16404 O O . PRO F 6 142 ? 109.532 65.433 81.937 1.00 52.64 142 PRO F O 1
ATOM 16408 N N . TRP F 6 143 ? 108.957 66.888 83.566 1.00 49.14 143 TRP F N 1
ATOM 16409 C CA . TRP F 6 143 ? 108.829 68.024 82.657 1.00 46.55 143 TRP F CA 1
ATOM 16410 C C . TRP F 6 143 ? 110.175 68.426 82.071 1.00 50.95 143 TRP F C 1
ATOM 16411 O O . TRP F 6 143 ? 110.302 68.623 80.858 1.00 54.76 143 TRP F O 1
ATOM 16422 N N . LEU F 6 144 ? 111.194 68.555 82.918 1.00 59.23 144 LEU F N 1
ATOM 16423 C CA . LEU F 6 144 ? 112.543 68.870 82.464 1.00 48.32 144 LEU F CA 1
ATOM 16424 C C . LEU F 6 144 ? 113.324 67.563 82.373 1.00 49.96 144 LEU F C 1
ATOM 16425 O O . LEU F 6 144 ? 114.150 67.230 83.219 1.00 56.85 144 LEU F O 1
ATOM 16430 N N . SER F 6 145 ? 113.026 66.806 81.327 1.00 51.80 145 SER F N 1
ATOM 16431 C CA . SER F 6 145 ? 113.757 65.612 80.948 1.00 56.25 145 SER F CA 1
ATOM 16432 C C . SER F 6 145 ? 114.119 65.735 79.477 1.00 54.71 145 SER F C 1
ATOM 16433 O O . SER F 6 145 ? 113.462 66.485 78.748 1.00 55.07 145 SER F O 1
ATOM 16436 N N . PRO F 6 146 ? 115.201 65.074 79.032 1.00 55.13 146 PRO F N 1
ATOM 16437 C CA . PRO F 6 146 ? 115.560 65.137 77.601 1.00 56.28 146 PRO F CA 1
ATOM 16438 C C . PRO F 6 146 ? 114.479 64.635 76.659 1.00 62.33 146 PRO F C 1
ATOM 16439 O O . PRO F 6 146 ? 114.243 65.264 75.622 1.00 62.27 146 PRO F O 1
ATOM 16443 N N . LEU F 6 147 ? 113.774 63.561 77.026 1.00 63.14 147 LEU F N 1
ATOM 16444 C CA . LEU F 6 147 ? 112.741 63.004 76.156 1.00 54.82 147 LEU F CA 1
ATOM 16445 C C . LEU F 6 147 ? 111.545 63.941 76.041 1.00 55.94 147 LEU F C 1
ATOM 16446 O O . LEU F 6 147 ? 111.063 64.209 74.934 1.00 61.58 147 LEU F O 1
ATOM 16451 N N . TRP F 6 148 ? 111.073 64.471 77.174 1.00 53.87 148 TRP F N 1
ATOM 16452 C CA . TRP F 6 148 ? 109.923 65.371 77.162 1.00 48.85 148 TRP F CA 1
ATOM 16453 C C . TRP F 6 148 ? 110.260 66.702 76.505 1.00 55.75 148 TRP F C 1
ATOM 16454 O O . TRP F 6 148 ? 109.435 67.258 75.772 1.00 64.49 148 TRP F O 1
ATOM 16465 N N . VAL F 6 149 ? 111.466 67.223 76.752 1.00 55.84 149 VAL F N 1
ATOM 16466 C CA . VAL F 6 149 ? 111.879 68.489 76.152 1.00 49.32 149 VAL F CA 1
ATOM 16467 C C . VAL F 6 149 ? 112.046 68.340 74.641 1.00 44.52 149 VAL F C 1
ATOM 16468 O O . VAL F 6 149 ? 111.596 69.197 73.872 1.00 49.47 149 VAL F O 1
ATOM 16472 N N . THR F 6 150 ? 112.650 67.230 74.191 1.00 54.33 150 THR F N 1
ATOM 16473 C CA . THR F 6 150 ? 112.793 66.967 72.762 1.00 55.87 150 THR F CA 1
ATOM 16474 C C . THR F 6 150 ? 111.436 66.778 72.090 1.00 61.13 150 THR F C 1
ATOM 16475 O O . THR F 6 150 ? 111.211 67.302 70.993 1.00 64.05 150 THR F O 1
ATOM 16479 N N . ALA F 6 151 ? 110.508 66.076 72.753 1.00 56.76 151 ALA F N 1
ATOM 16480 C CA . ALA F 6 151 ? 109.162 65.903 72.211 1.00 52.98 151 ALA F CA 1
ATOM 16481 C C . ALA F 6 151 ? 108.415 67.229 72.114 1.00 59.33 151 ALA F C 1
ATOM 16482 O O . ALA F 6 151 ? 107.746 67.493 71.108 1.00 63.03 151 ALA F O 1
ATOM 16484 N N . ARG F 6 152 ? 108.544 68.085 73.134 1.00 54.77 152 ARG F N 1
ATOM 16485 C CA . ARG F 6 152 ? 107.874 69.382 73.121 1.00 54.11 152 ARG F CA 1
ATOM 16486 C C . ARG F 6 152 ? 108.431 70.292 72.034 1.00 57.85 152 ARG F C 1
ATOM 16487 O O . ARG F 6 152 ? 107.668 70.915 71.288 1.00 65.69 152 ARG F O 1
ATOM 16495 N N . ILE F 6 153 ? 109.760 70.367 71.917 1.00 59.21 153 ILE F N 1
ATOM 16496 C CA . ILE F 6 153 ? 110.363 71.245 70.918 1.00 59.29 153 ILE F CA 1
ATOM 16497 C C . ILE F 6 153 ? 110.137 70.698 69.506 1.00 62.80 153 ILE F C 1
ATOM 16498 O O . ILE F 6 153 ? 109.952 71.472 68.560 1.00 65.66 153 ILE F O 1
ATOM 16503 N N . ALA F 6 154 ? 110.073 69.370 69.343 1.00 58.73 154 ALA F N 1
ATOM 16504 C CA . ALA F 6 154 ? 109.754 68.795 68.038 1.00 57.26 154 ALA F CA 1
ATOM 16505 C C . ALA F 6 154 ? 108.304 69.059 67.647 1.00 64.05 154 ALA F C 1
ATOM 16506 O O . ALA F 6 154 ? 108.014 69.326 66.475 1.00 67.56 154 ALA F O 1
ATOM 16508 N N . ILE F 6 155 ? 107.384 68.990 68.617 1.00 68.05 155 ILE F N 1
ATOM 16509 C CA . ILE F 6 155 ? 105.986 69.343 68.372 1.00 62.71 155 ILE F CA 1
ATOM 16510 C C . ILE F 6 155 ? 105.870 70.817 67.997 1.00 57.21 155 ILE F C 1
ATOM 16511 O O . ILE F 6 155 ? 105.108 71.189 67.093 1.00 57.27 155 ILE F O 1
ATOM 16516 N N . PHE F 6 156 ? 106.663 71.669 68.654 1.00 56.33 156 PHE F N 1
ATOM 16517 C CA . PHE F 6 156 ? 106.671 73.099 68.348 1.00 57.52 156 PHE F CA 1
ATOM 16518 C C . PHE F 6 156 ? 107.209 73.362 66.945 1.00 62.63 156 PHE F C 1
ATOM 16519 O O . PHE F 6 156 ? 106.704 74.238 66.232 1.00 58.97 156 PHE F O 1
ATOM 16527 N N . PHE F 6 157 ? 108.235 72.605 66.538 1.00 71.00 157 PHE F N 1
ATOM 16528 C CA . PHE F 6 157 ? 108.765 72.697 65.180 1.00 61.47 157 PHE F CA 1
ATOM 16529 C C . PHE F 6 157 ? 107.740 72.250 64.151 1.00 62.67 157 PHE F C 1
ATOM 16530 O O . PHE F 6 157 ? 107.631 72.855 63.080 1.00 65.44 157 PHE F O 1
ATOM 16538 N N . ILE F 6 158 ? 106.998 71.179 64.453 1.00 62.51 158 ILE F N 1
ATOM 16539 C CA . ILE F 6 158 ? 105.949 70.692 63.557 1.00 63.46 158 ILE F CA 1
ATOM 16540 C C . ILE F 6 158 ? 104.853 71.741 63.398 1.00 64.98 158 ILE F C 1
ATOM 16541 O O . ILE F 6 158 ? 104.394 72.015 62.280 1.00 65.62 158 ILE F O 1
ATOM 16546 N N . ILE F 6 159 ? 104.461 72.378 64.509 1.00 60.14 159 ILE F N 1
ATOM 16547 C CA . ILE F 6 159 ? 103.428 73.415 64.486 1.00 52.68 159 ILE F CA 1
ATOM 16548 C C . ILE F 6 159 ? 103.888 74.618 63.668 1.00 58.51 159 ILE F C 1
ATOM 16549 O O . ILE F 6 159 ? 103.165 75.094 62.782 1.00 64.21 159 ILE F O 1
ATOM 16554 N N . TRP F 6 160 ? 105.115 75.097 63.928 1.00 61.49 160 TRP F N 1
ATOM 16555 C CA . TRP F 6 160 ? 105.659 76.251 63.208 1.00 54.33 160 TRP F CA 1
ATOM 16556 C C . TRP F 6 160 ? 105.826 75.960 61.723 1.00 56.15 160 TRP F C 1
ATOM 16557 O O . TRP F 6 160 ? 105.491 76.801 60.880 1.00 58.67 160 TRP F O 1
ATOM 16568 N N . SER F 6 161 ? 106.338 74.770 61.388 1.00 61.97 161 SER F N 1
ATOM 16569 C CA . SER F 6 161 ? 106.582 74.409 59.998 1.00 63.03 161 SER F CA 1
ATOM 16570 C C . SER F 6 161 ? 105.282 74.257 59.224 1.00 64.74 161 SER F C 1
ATOM 16571 O O . SER F 6 161 ? 105.167 74.773 58.108 1.00 64.49 161 SER F O 1
ATOM 16574 N N . ALA F 6 162 ? 104.289 73.572 59.808 1.00 60.93 162 ALA F N 1
ATOM 16575 C CA . ALA F 6 162 ? 102.997 73.414 59.147 1.00 62.80 162 ALA F CA 1
ATOM 16576 C C . ALA F 6 162 ? 102.292 74.753 58.980 1.00 63.21 162 ALA F C 1
ATOM 16577 O O . ALA F 6 162 ? 101.721 75.027 57.918 1.00 62.38 162 ALA F O 1
ATOM 16579 N N . LEU F 6 163 ? 102.377 75.618 59.997 1.00 59.99 163 LEU F N 1
ATOM 16580 C CA . LEU F 6 163 ? 101.743 76.931 59.942 1.00 55.29 163 LEU F CA 1
ATOM 16581 C C . LEU F 6 163 ? 102.371 77.810 58.864 1.00 62.56 163 LEU F C 1
ATOM 16582 O O . LEU F 6 163 ? 101.664 78.376 58.019 1.00 69.41 163 LEU F O 1
ATOM 16587 N N . ALA F 6 164 ? 103.707 77.902 58.856 1.00 63.52 164 ALA F N 1
ATOM 16588 C CA . ALA F 6 164 ? 104.403 78.746 57.889 1.00 59.43 164 ALA F CA 1
ATOM 16589 C C . ALA F 6 164 ? 104.274 78.209 56.471 1.00 62.55 164 ALA F C 1
ATOM 16590 O O . ALA F 6 164 ? 104.094 78.988 55.528 1.00 63.68 164 ALA F O 1
ATOM 16592 N N . LEU F 6 165 ? 104.359 76.886 56.299 1.00 68.08 165 LEU F N 1
ATOM 16593 C CA . LEU F 6 165 ? 104.241 76.305 54.968 1.00 66.63 165 LEU F CA 1
ATOM 16594 C C . LEU F 6 165 ? 102.824 76.437 54.428 1.00 67.65 165 LEU F C 1
ATOM 16595 O O . LEU F 6 165 ? 102.643 76.684 53.233 1.00 72.64 165 LEU F O 1
ATOM 16600 N N . THR F 6 166 ? 101.809 76.321 55.294 1.00 57.52 166 THR F N 1
ATOM 16601 C CA . THR F 6 166 ? 100.432 76.510 54.847 1.00 62.35 166 THR F CA 1
ATOM 16602 C C . THR F 6 166 ? 100.158 77.961 54.470 1.00 59.99 166 THR F C 1
ATOM 16603 O O . THR F 6 166 ? 99.510 78.223 53.449 1.00 64.16 166 THR F O 1
ATOM 16607 N N . LEU F 6 167 ? 100.654 78.916 55.269 1.00 56.07 167 LEU F N 1
ATOM 16608 C CA . LEU F 6 167 ? 100.468 80.330 54.945 1.00 57.76 167 LEU F CA 1
ATOM 16609 C C . LEU F 6 167 ? 101.199 80.716 53.660 1.00 65.85 167 LEU F C 1
ATOM 16610 O O . LEU F 6 167 ? 100.641 81.426 52.810 1.00 68.37 167 LEU F O 1
ATOM 16615 N N . ARG F 6 168 ? 102.433 80.228 53.485 1.00 71.77 168 ARG F N 1
ATOM 16616 C CA . ARG F 6 168 ? 103.193 80.509 52.271 1.00 64.70 168 ARG F CA 1
ATOM 16617 C C . ARG F 6 168 ? 102.568 79.847 51.048 1.00 64.79 168 ARG F C 1
ATOM 16618 O O . ARG F 6 168 ? 102.532 80.448 49.969 1.00 69.56 168 ARG F O 1
ATOM 16626 N N . ALA F 6 169 ? 102.061 78.618 51.197 1.00 64.86 169 ALA F N 1
ATOM 16627 C CA . ALA F 6 169 ? 101.428 77.928 50.079 1.00 67.29 169 ALA F CA 1
ATOM 16628 C C . ALA F 6 169 ? 100.123 78.598 49.681 1.00 67.62 169 ALA F C 1
ATOM 16629 O O . ALA F 6 169 ? 99.812 78.690 48.489 1.00 68.37 169 ALA F O 1
ATOM 16631 N N . TRP F 6 170 ? 99.355 79.085 50.660 1.00 64.57 170 TRP F N 1
ATOM 16632 C CA . TRP F 6 170 ? 98.122 79.799 50.345 1.00 65.34 170 TRP F CA 1
ATOM 16633 C C . TRP F 6 170 ? 98.412 81.137 49.679 1.00 67.31 170 TRP F C 1
ATOM 16634 O O . TRP F 6 170 ? 97.692 81.542 48.760 1.00 71.25 170 TRP F O 1
ATOM 16645 N N . SER F 6 171 ? 99.479 81.823 50.105 1.00 65.75 171 SER F N 1
ATOM 16646 C CA . SER F 6 171 ? 99.867 83.072 49.451 1.00 66.02 171 SER F CA 1
ATOM 16647 C C . SER F 6 171 ? 100.357 82.838 48.023 1.00 65.87 171 SER F C 1
ATOM 16648 O O . SER F 6 171 ? 100.043 83.620 47.117 1.00 69.11 171 SER F O 1
ATOM 16651 N N . ARG F 6 172 ? 101.112 81.759 47.799 1.00 70.06 172 ARG F N 1
ATOM 16652 C CA . ARG F 6 172 ? 101.585 81.454 46.451 1.00 70.30 172 ARG F CA 1
ATOM 16653 C C . ARG F 6 172 ? 100.444 80.997 45.548 1.00 74.32 172 ARG F C 1
ATOM 16654 O O . ARG F 6 172 ? 100.431 81.312 44.353 1.00 72.40 172 ARG F O 1
ATOM 16662 N N . GLN F 6 173 ? 99.471 80.265 46.102 1.00 75.43 173 GLN F N 1
ATOM 16663 C CA . GLN F 6 173 ? 98.283 79.892 45.341 1.00 74.73 173 GLN F CA 1
ATOM 16664 C C . GLN F 6 173 ? 97.436 81.114 45.006 1.00 78.46 173 GLN F C 1
ATOM 16665 O O . GLN F 6 173 ? 96.843 81.187 43.923 1.00 78.36 173 GLN F O 1
ATOM 16671 N N . GLN F 6 174 ? 97.366 82.075 45.930 1.00 77.49 174 GLN F N 1
ATOM 16672 C CA . GLN F 6 174 ? 96.668 83.330 45.675 1.00 77.75 174 GLN F CA 1
ATOM 16673 C C . GLN F 6 174 ? 97.357 84.139 44.584 1.00 79.72 174 GLN F C 1
ATOM 16674 O O . GLN F 6 174 ? 96.692 84.798 43.777 1.00 82.47 174 GLN F O 1
ATOM 16680 N N . ASP F 6 175 ? 98.691 84.114 44.555 1.00 78.71 175 ASP F N 1
ATOM 16681 C CA . ASP F 6 175 ? 99.417 84.807 43.495 1.00 77.55 175 ASP F CA 1
ATOM 16682 C C . ASP F 6 175 ? 99.253 84.105 42.151 1.00 80.13 175 ASP F C 1
ATOM 16683 O O . ASP F 6 175 ? 99.132 84.765 41.113 1.00 79.82 175 ASP F O 1
ATOM 16688 N N . ALA F 6 176 ? 99.246 82.771 42.148 1.00 81.77 176 ALA F N 1
ATOM 16689 C CA . ALA F 6 176 ? 99.226 82.032 40.889 1.00 80.12 176 ALA F CA 1
ATOM 16690 C C . ALA F 6 176 ? 97.819 81.942 40.307 1.00 77.99 176 ALA F C 1
ATOM 16691 O O . ALA F 6 176 ? 97.551 82.472 39.223 1.00 77.70 176 ALA F O 1
ATOM 16693 N N . GLY F 6 177 ? 96.906 81.281 41.013 1.00 83.45 177 GLY F N 1
ATOM 16694 C CA . GLY F 6 177 ? 95.567 81.095 40.489 1.00 81.76 177 GLY F CA 1
ATOM 16695 C C . GLY F 6 177 ? 94.527 80.805 41.549 1.00 84.05 177 GLY F C 1
ATOM 16696 O O . GLY F 6 177 ? 94.701 79.902 42.374 1.00 83.04 177 GLY F O 1
ATOM 16697 N N . GLY F 6 178 ? 93.431 81.558 41.528 1.00 85.99 178 GLY F N 1
ATOM 16698 C CA . GLY F 6 178 ? 92.377 81.395 42.509 1.00 85.45 178 GLY F CA 1
ATOM 16699 C C . GLY F 6 178 ? 91.786 82.720 42.940 1.00 88.02 178 GLY F C 1
ATOM 16700 O O . GLY F 6 178 ? 92.257 83.780 42.518 1.00 90.69 178 GLY F O 1
ATOM 16701 N N . ASP F 6 179 ? 90.753 82.678 43.776 1.00 87.13 179 ASP F N 1
ATOM 16702 C CA . ASP F 6 179 ? 90.118 83.899 44.249 1.00 87.18 179 ASP F CA 1
ATOM 16703 C C . ASP F 6 179 ? 90.969 84.537 45.338 1.00 84.20 179 ASP F C 1
ATOM 16704 O O . ASP F 6 179 ? 91.328 83.883 46.322 1.00 84.12 179 ASP F O 1
ATOM 16709 N N . ALA F 6 180 ? 91.294 85.819 45.154 1.00 83.29 180 ALA F N 1
ATOM 16710 C CA . ALA F 6 180 ? 92.122 86.526 46.125 1.00 83.97 180 ALA F CA 1
ATOM 16711 C C . ALA F 6 180 ? 91.359 86.796 47.415 1.00 83.56 180 ALA F C 1
ATOM 16712 O O . ALA F 6 180 ? 91.946 86.781 48.503 1.00 85.31 180 ALA F O 1
ATOM 16714 N N . LYS F 6 181 ? 90.055 87.056 47.314 1.00 80.41 181 LYS F N 1
ATOM 16715 C CA . LYS F 6 181 ? 89.255 87.301 48.509 1.00 82.63 181 LYS F CA 1
ATOM 16716 C C . LYS F 6 181 ? 88.996 86.010 49.278 1.00 83.92 181 LYS F C 1
ATOM 16717 O O . LYS F 6 181 ? 88.976 86.012 50.514 1.00 82.97 181 LYS F O 1
ATOM 16723 N N . LYS F 6 182 ? 88.792 84.900 48.565 1.00 87.10 182 LYS F N 1
ATOM 16724 C CA . LYS F 6 182 ? 88.545 83.630 49.240 1.00 86.23 182 LYS F CA 1
ATOM 16725 C C . LYS F 6 182 ? 89.818 83.081 49.869 1.00 86.94 182 LYS F C 1
ATOM 16726 O O . LYS F 6 182 ? 89.776 82.516 50.968 1.00 89.18 182 LYS F O 1
ATOM 16732 N N . LEU F 6 183 ? 90.959 83.237 49.200 1.00 79.68 183 LEU F N 1
ATOM 16733 C CA . LEU F 6 183 ? 92.238 82.831 49.786 1.00 74.64 183 LEU F CA 1
ATOM 16734 C C . LEU F 6 183 ? 92.905 83.987 50.522 1.00 74.15 183 LEU F C 1
ATOM 16735 O O . LEU F 6 183 ? 94.093 84.257 50.368 1.00 78.86 183 LEU F O 1
ATOM 16740 N N . ALA F 6 184 ? 92.130 84.665 51.333 1.00 66.82 184 ALA F N 1
ATOM 16741 C CA . ALA F 6 184 ? 92.560 85.612 52.349 1.00 65.46 184 ALA F CA 1
ATOM 16742 C C . ALA F 6 184 ? 91.863 85.354 53.670 1.00 72.78 184 ALA F C 1
ATOM 16743 O O . ALA F 6 184 ? 92.486 85.485 54.726 1.00 77.46 184 ALA F O 1
ATOM 16745 N N . THR F 6 185 ? 90.588 84.958 53.630 1.00 72.84 185 THR F N 1
ATOM 16746 C CA . THR F 6 185 ? 89.864 84.582 54.838 1.00 70.97 185 THR F CA 1
ATOM 16747 C C . THR F 6 185 ? 90.431 83.300 55.439 1.00 69.03 185 THR F C 1
ATOM 16748 O O . THR F 6 185 ? 90.459 83.145 56.665 1.00 70.98 185 THR F O 1
ATOM 16752 N N . ARG F 6 186 ? 90.911 82.386 54.588 1.00 67.38 186 ARG F N 1
ATOM 16753 C CA . ARG F 6 186 ? 91.510 81.142 55.069 1.00 70.68 186 ARG F CA 1
ATOM 16754 C C . ARG F 6 186 ? 92.791 81.409 55.849 1.00 70.74 186 ARG F C 1
ATOM 16755 O O . ARG F 6 186 ? 92.981 80.884 56.954 1.00 74.01 186 ARG F O 1
ATOM 16763 N N . MET F 6 187 ? 93.673 82.248 55.302 1.00 64.55 187 MET F N 1
ATOM 16764 C CA . MET F 6 187 ? 94.891 82.578 56.027 1.00 65.14 187 MET F CA 1
ATOM 16765 C C . MET F 6 187 ? 94.633 83.526 57.191 1.00 60.22 187 MET F C 1
ATOM 16766 O O . MET F 6 187 ? 95.391 83.495 58.162 1.00 61.52 187 MET F O 1
ATOM 16771 N N . ARG F 6 188 ? 93.549 84.308 57.156 1.00 59.58 188 ARG F N 1
ATOM 16772 C CA . ARG F 6 188 ? 93.164 85.094 58.327 1.00 58.01 188 ARG F CA 1
ATOM 16773 C C . ARG F 6 188 ? 92.684 84.205 59.473 1.00 62.57 188 ARG F C 1
ATOM 16774 O O . ARG F 6 188 ? 93.017 84.456 60.635 1.00 70.37 188 ARG F O 1
ATOM 16782 N N . ARG F 6 189 ? 91.906 83.159 59.170 1.00 61.22 189 ARG F N 1
ATOM 16783 C CA . ARG F 6 189 ? 91.461 82.232 60.211 1.00 64.33 189 ARG F CA 1
ATOM 16784 C C . ARG F 6 189 ? 92.619 81.399 60.751 1.00 59.80 189 ARG F C 1
ATOM 16785 O O . ARG F 6 189 ? 92.717 81.166 61.971 1.00 61.49 189 ARG F O 1
ATOM 16793 N N . LEU F 6 190 ? 93.497 80.936 59.851 1.00 51.46 190 LEU F N 1
ATOM 16794 C CA . LEU F 6 190 ? 94.688 80.204 60.267 1.00 57.01 190 LEU F CA 1
ATOM 16795 C C . LEU F 6 190 ? 95.596 81.078 61.115 1.00 55.42 190 LEU F C 1
ATOM 16796 O O . LEU F 6 190 ? 96.172 80.611 62.100 1.00 59.52 190 LEU F O 1
ATOM 16801 N N . SER F 6 191 ? 95.695 82.362 60.776 1.00 50.94 191 SER F N 1
ATOM 16802 C CA . SER F 6 191 ? 96.462 83.294 61.585 1.00 42.29 191 SER F CA 1
ATOM 16803 C C . SER F 6 191 ? 95.791 83.554 62.925 1.00 49.09 191 SER F C 1
ATOM 16804 O O . SER F 6 191 ? 96.476 83.735 63.933 1.00 62.47 191 SER F O 1
ATOM 16807 N N . GLY F 6 192 ? 94.457 83.563 62.958 1.00 50.88 192 GLY F N 1
ATOM 16808 C CA . GLY F 6 192 ? 93.751 83.783 64.211 1.00 43.76 192 GLY F CA 1
ATOM 16809 C C . GLY F 6 192 ? 93.965 82.673 65.223 1.00 48.74 192 GLY F C 1
ATOM 16810 O O . GLY F 6 192 ? 94.161 82.937 66.411 1.00 45.58 192 GLY F O 1
ATOM 16811 N N . ILE F 6 193 ? 93.936 81.418 64.770 1.00 57.60 193 ILE F N 1
ATOM 16812 C CA . ILE F 6 193 ? 94.278 80.338 65.700 1.00 57.96 193 ILE F CA 1
ATOM 16813 C C . ILE F 6 193 ? 95.796 80.283 65.935 1.00 50.97 193 ILE F C 1
ATOM 16814 O O . ILE F 6 193 ? 96.263 79.966 67.049 1.00 58.32 193 ILE F O 1
ATOM 16819 N N . GLY F 6 194 ? 96.589 80.661 64.926 1.00 45.84 194 GLY F N 1
ATOM 16820 C CA . GLY F 6 194 ? 98.027 80.566 65.019 1.00 44.43 194 GLY F CA 1
ATOM 16821 C C . GLY F 6 194 ? 98.688 81.594 65.902 1.00 46.96 194 GLY F C 1
ATOM 16822 O O . GLY F 6 194 ? 99.793 81.339 66.371 1.00 56.36 194 GLY F O 1
ATOM 16823 N N . VAL F 6 195 ? 98.057 82.748 66.133 1.00 36.42 195 VAL F N 1
ATOM 16824 C CA . VAL F 6 195 ? 98.609 83.709 67.089 1.00 34.95 195 VAL F CA 1
ATOM 16825 C C . VAL F 6 195 ? 98.591 83.133 68.501 1.00 46.57 195 VAL F C 1
ATOM 16826 O O . VAL F 6 195 ? 99.589 83.210 69.226 1.00 48.52 195 VAL F O 1
ATOM 16830 N N . ALA F 6 196 ? 97.476 82.509 68.896 1.00 47.06 196 ALA F N 1
ATOM 16831 C CA . ALA F 6 196 ? 97.396 81.891 70.219 1.00 41.21 196 ALA F CA 1
ATOM 16832 C C . ALA F 6 196 ? 98.336 80.696 70.335 1.00 46.96 196 ALA F C 1
ATOM 16833 O O . ALA F 6 196 ? 99.053 80.555 71.345 1.00 54.89 196 ALA F O 1
ATOM 16835 N N . LEU F 6 197 ? 98.362 79.848 69.293 1.00 42.86 197 LEU F N 1
ATOM 16836 C CA . LEU F 6 197 ? 99.281 78.710 69.278 1.00 45.78 197 LEU F CA 1
ATOM 16837 C C . LEU F 6 197 ? 100.735 79.167 69.303 1.00 46.79 197 LEU F C 1
ATOM 16838 O O . LEU F 6 197 ? 101.560 78.590 70.016 1.00 58.82 197 LEU F O 1
ATOM 16843 N N . PHE F 6 198 ? 101.044 80.240 68.574 1.00 40.23 198 PHE F N 1
ATOM 16844 C CA . PHE F 6 198 ? 102.379 80.817 68.519 1.00 48.26 198 PHE F CA 1
ATOM 16845 C C . PHE F 6 198 ? 102.801 81.389 69.861 1.00 52.12 198 PHE F C 1
ATOM 16846 O O . PHE F 6 198 ? 103.948 81.208 70.269 1.00 57.69 198 PHE F O 1
ATOM 16854 N N . VAL F 6 199 ? 101.893 82.082 70.557 1.00 49.05 199 VAL F N 1
ATOM 16855 C CA . VAL F 6 199 ? 102.234 82.691 71.842 1.00 51.77 199 VAL F CA 1
ATOM 16856 C C . VAL F 6 199 ? 102.562 81.616 72.871 1.00 51.60 199 VAL F C 1
ATOM 16857 O O . VAL F 6 199 ? 103.634 81.646 73.497 1.00 54.89 199 VAL F O 1
ATOM 16861 N N . ILE F 6 200 ? 101.682 80.613 73.008 1.00 50.65 200 ILE F N 1
ATOM 16862 C CA . ILE F 6 200 ? 101.943 79.573 74.008 1.00 53.50 200 ILE F CA 1
ATOM 16863 C C . ILE F 6 200 ? 103.139 78.701 73.601 1.00 58.56 200 ILE F C 1
ATOM 16864 O O . ILE F 6 200 ? 103.965 78.326 74.451 1.00 58.40 200 ILE F O 1
ATOM 16869 N N . THR F 6 201 ? 103.320 78.475 72.297 1.00 51.40 201 THR F N 1
ATOM 16870 C CA . THR F 6 201 ? 104.380 77.612 71.798 1.00 45.70 201 THR F CA 1
ATOM 16871 C C . THR F 6 201 ? 105.749 78.270 71.936 1.00 52.47 201 THR F C 1
ATOM 16872 O O . THR F 6 201 ? 106.705 77.636 72.393 1.00 62.56 201 THR F O 1
ATOM 16876 N N . VAL F 6 202 ? 105.854 79.553 71.579 1.00 48.23 202 VAL F N 1
ATOM 16877 C CA . VAL F 6 202 ? 107.113 80.277 71.698 1.00 45.02 202 VAL F CA 1
ATOM 16878 C C . VAL F 6 202 ? 107.462 80.528 73.160 1.00 48.20 202 VAL F C 1
ATOM 16879 O O . VAL F 6 202 ? 108.639 80.455 73.534 1.00 51.85 202 VAL F O 1
ATOM 16883 N N . THR F 6 203 ? 106.461 80.779 74.020 1.00 48.26 203 THR F N 1
ATOM 16884 C CA . THR F 6 203 ? 106.741 80.927 75.448 1.00 47.62 203 THR F CA 1
ATOM 16885 C C . THR F 6 203 ? 107.286 79.636 76.055 1.00 46.52 203 THR F C 1
ATOM 16886 O O . THR F 6 203 ? 108.275 79.665 76.797 1.00 56.61 203 THR F O 1
ATOM 16890 N N . PHE F 6 204 ? 106.706 78.485 75.700 1.00 46.72 204 PHE F N 1
ATOM 16891 C CA . PHE F 6 204 ? 107.224 77.238 76.257 1.00 50.15 204 PHE F CA 1
ATOM 16892 C C . PHE F 6 204 ? 108.547 76.817 75.617 1.00 56.58 204 PHE F C 1
ATOM 16893 O O . PHE F 6 204 ? 109.377 76.186 76.284 1.00 59.65 204 PHE F O 1
ATOM 16901 N N . PHE F 6 205 ? 108.771 77.169 74.346 1.00 53.05 205 PHE F N 1
ATOM 16902 C CA . PHE F 6 205 ? 110.066 76.933 73.711 1.00 46.26 205 PHE F CA 1
ATOM 16903 C C . PHE F 6 205 ? 111.160 77.763 74.369 1.00 50.79 205 PHE F C 1
ATOM 16904 O O . PHE F 6 205 ? 112.258 77.256 74.631 1.00 58.58 205 PHE F O 1
ATOM 16912 N N . SER F 6 206 ? 110.870 79.039 74.640 1.00 50.97 206 SER F N 1
ATOM 16913 C CA . SER F 6 206 ? 111.820 79.914 75.316 1.00 54.04 206 SER F CA 1
ATOM 16914 C C . SER F 6 206 ? 112.098 79.432 76.727 1.00 50.13 206 SER F C 1
ATOM 16915 O O . SER F 6 206 ? 113.245 79.487 77.185 1.00 57.55 206 SER F O 1
ATOM 16918 N N . PHE F 6 207 ? 111.062 78.931 77.413 1.00 51.97 207 PHE F N 1
ATOM 16919 C CA . PHE F 6 207 ? 111.223 78.290 78.715 1.00 45.25 207 PHE F CA 1
ATOM 16920 C C . PHE F 6 207 ? 112.207 77.131 78.640 1.00 44.38 207 PHE F C 1
ATOM 16921 O O . PHE F 6 207 ? 113.308 77.206 79.198 1.00 50.82 207 PHE F O 1
ATOM 16929 N N . ASP F 6 208 ? 111.862 76.108 77.849 1.00 50.89 208 ASP F N 1
ATOM 16930 C CA . ASP F 6 208 ? 112.620 74.863 77.783 1.00 55.45 208 ASP F CA 1
ATOM 16931 C C . ASP F 6 208 ? 114.010 75.026 77.179 1.00 46.40 208 ASP F C 1
ATOM 16932 O O . ASP F 6 208 ? 114.860 74.155 77.385 1.00 45.41 208 ASP F O 1
ATOM 16937 N N . VAL F 6 209 ? 114.269 76.103 76.442 1.00 50.84 209 VAL F N 1
ATOM 16938 C CA . VAL F 6 209 ? 115.606 76.321 75.899 1.00 54.20 209 VAL F CA 1
ATOM 16939 C C . VAL F 6 209 ? 116.446 77.205 76.813 1.00 49.76 209 VAL F C 1
ATOM 16940 O O . VAL F 6 209 ? 117.573 76.847 77.165 1.00 55.62 209 VAL F O 1
ATOM 16944 N N . ALA F 6 210 ? 115.929 78.359 77.239 1.00 45.38 210 ALA F N 1
ATOM 16945 C CA . ALA F 6 210 ? 116.729 79.321 77.984 1.00 46.99 210 ALA F CA 1
ATOM 16946 C C . ALA F 6 210 ? 116.586 79.188 79.496 1.00 52.47 210 ALA F C 1
ATOM 16947 O O . ALA F 6 210 ? 117.595 79.096 80.199 1.00 60.34 210 ALA F O 1
ATOM 16949 N N . MET F 6 211 ? 115.356 79.178 80.022 1.00 49.15 211 MET F N 1
ATOM 16950 C CA . MET F 6 211 ? 115.172 79.112 81.467 1.00 50.15 211 MET F CA 1
ATOM 16951 C C . MET F 6 211 ? 115.439 77.742 82.051 1.00 54.81 211 MET F C 1
ATOM 16952 O O . MET F 6 211 ? 115.594 77.625 83.270 1.00 57.83 211 MET F O 1
ATOM 16957 N N . SER F 6 212 ? 115.486 76.710 81.224 1.00 53.03 212 SER F N 1
ATOM 16958 C CA . SER F 6 212 ? 115.769 75.375 81.716 1.00 52.08 212 SER F CA 1
ATOM 16959 C C . SER F 6 212 ? 117.258 75.138 81.934 1.00 54.28 212 SER F C 1
ATOM 16960 O O . SER F 6 212 ? 117.634 74.058 82.399 1.00 56.72 212 SER F O 1
ATOM 16963 N N . LEU F 6 213 ? 118.107 76.116 81.601 1.00 56.24 213 LEU F N 1
ATOM 16964 C CA . LEU F 6 213 ? 119.515 76.060 81.981 1.00 59.15 213 LEU F CA 1
ATOM 16965 C C . LEU F 6 213 ? 119.678 76.123 83.494 1.00 60.72 213 LEU F C 1
ATOM 16966 O O . LEU F 6 213 ? 120.418 75.329 84.085 1.00 59.97 213 LEU F O 1
ATOM 16971 N N . ASP F 6 214 ? 118.992 77.064 84.138 1.00 58.23 214 ASP F N 1
ATOM 16972 C CA . ASP F 6 214 ? 118.974 77.168 85.597 1.00 55.69 214 ASP F CA 1
ATOM 16973 C C . ASP F 6 214 ? 117.559 76.914 86.086 1.00 57.41 214 ASP F C 1
ATOM 16974 O O . ASP F 6 214 ? 116.720 77.832 86.070 1.00 61.79 214 ASP F O 1
ATOM 16979 N N . PRO F 6 215 ? 117.239 75.698 86.532 1.00 50.49 215 PRO F N 1
ATOM 16980 C CA . PRO F 6 215 ? 115.885 75.414 87.017 1.00 54.70 215 PRO F CA 1
ATOM 16981 C C . PRO F 6 215 ? 115.569 75.992 88.389 1.00 53.61 215 PRO F C 1
ATOM 16982 O O . PRO F 6 215 ? 114.424 75.879 88.833 1.00 61.29 215 PRO F O 1
ATOM 16986 N N . HIS F 6 216 ? 116.530 76.613 89.075 1.00 46.57 216 HIS F N 1
ATOM 16987 C CA . HIS F 6 216 ? 116.245 77.229 90.364 1.00 50.53 216 HIS F CA 1
ATOM 16988 C C . HIS F 6 216 ? 115.423 78.502 90.245 1.00 51.63 216 HIS F C 1
ATOM 16989 O O . HIS F 6 216 ? 114.869 78.957 91.250 1.00 53.74 216 HIS F O 1
ATOM 16996 N N . TRP F 6 217 ? 115.333 79.083 89.055 1.00 43.25 217 TRP F N 1
ATOM 16997 C CA . TRP F 6 217 ? 114.726 80.389 88.866 1.00 44.99 217 TRP F CA 1
ATOM 16998 C C . TRP F 6 217 ? 113.661 80.282 87.788 1.00 40.37 217 TRP F C 1
ATOM 16999 O O . TRP F 6 217 ? 113.905 79.698 86.728 1.00 38.05 217 TRP F O 1
ATOM 17010 N N . PHE F 6 218 ? 112.484 80.832 88.061 1.00 48.96 218 PHE F N 1
ATOM 17011 C CA . PHE F 6 218 ? 111.397 80.825 87.098 1.00 42.75 218 PHE F CA 1
ATOM 17012 C C . PHE F 6 218 ? 110.834 82.228 86.933 1.00 47.13 218 PHE F C 1
ATOM 17013 O O . PHE F 6 218 ? 110.850 83.041 87.861 1.00 48.01 218 PHE F O 1
ATOM 17021 N N . SER F 6 219 ? 110.347 82.502 85.726 1.00 33.89 219 SER F N 1
ATOM 17022 C CA . SER F 6 219 ? 109.730 83.777 85.396 1.00 32.49 219 SER F CA 1
ATOM 17023 C C . SER F 6 219 ? 108.643 83.525 84.366 1.00 42.93 219 SER F C 1
ATOM 17024 O O . SER F 6 219 ? 108.872 82.822 83.380 1.00 40.15 219 SER F O 1
ATOM 17027 N N . THR F 6 220 ? 107.467 84.095 84.603 1.00 44.26 220 THR F N 1
ATOM 17028 C CA . THR F 6 220 ? 106.323 83.892 83.730 1.00 40.16 220 THR F CA 1
ATOM 17029 C C . THR F 6 220 ? 106.208 84.945 82.635 1.00 43.82 220 THR F C 1
ATOM 17030 O O . THR F 6 220 ? 105.582 84.676 81.605 1.00 47.88 220 THR F O 1
ATOM 17034 N N . ILE F 6 221 ? 106.800 86.130 82.824 1.00 39.42 221 ILE F N 1
ATOM 17035 C CA . ILE F 6 221 ? 106.889 87.116 81.746 1.00 40.97 221 ILE F CA 1
ATOM 17036 C C . ILE F 6 221 ? 107.984 86.763 80.754 1.00 36.61 221 ILE F C 1
ATOM 17037 O O . ILE F 6 221 ? 108.031 87.334 79.658 1.00 54.30 221 ILE F O 1
ATOM 17042 N N . TYR F 6 222 ? 108.858 85.830 81.111 1.00 44.81 222 TYR F N 1
ATOM 17043 C CA . TYR F 6 222 ? 109.822 85.262 80.188 1.00 41.81 222 TYR F CA 1
ATOM 17044 C C . TYR F 6 222 ? 109.084 84.494 79.096 1.00 52.07 222 TYR F C 1
ATOM 17045 O O . TYR F 6 222 ? 107.989 83.969 79.309 1.00 56.87 222 TYR F O 1
ATOM 17054 N N . GLY F 6 223 ? 109.670 84.449 77.920 1.00 47.85 223 GLY F N 1
ATOM 17055 C CA . GLY F 6 223 ? 108.961 83.865 76.790 1.00 50.05 223 GLY F CA 1
ATOM 17056 C C . GLY F 6 223 ? 108.142 84.884 76.033 1.00 53.96 223 GLY F C 1
ATOM 17057 O O . GLY F 6 223 ? 108.258 84.994 74.815 1.00 61.74 223 GLY F O 1
ATOM 17058 N N . ALA F 6 224 ? 107.307 85.643 76.743 1.00 44.16 224 ALA F N 1
ATOM 17059 C CA . ALA F 6 224 ? 106.671 86.805 76.140 1.00 43.69 224 ALA F CA 1
ATOM 17060 C C . ALA F 6 224 ? 107.649 87.965 76.013 1.00 51.69 224 ALA F C 1
ATOM 17061 O O . ALA F 6 224 ? 107.569 88.746 75.055 1.00 57.06 224 ALA F O 1
ATOM 17063 N N . HIS F 6 225 ? 108.588 88.077 76.957 1.00 54.93 225 HIS F N 1
ATOM 17064 C CA . HIS F 6 225 ? 109.719 88.982 76.785 1.00 48.06 225 HIS F CA 1
ATOM 17065 C C . HIS F 6 225 ? 110.580 88.552 75.606 1.00 47.51 225 HIS F C 1
ATOM 17066 O O . HIS F 6 225 ? 111.078 89.394 74.851 1.00 54.72 225 HIS F O 1
ATOM 17073 N N . TYR F 6 226 ? 110.750 87.240 75.422 1.00 52.95 226 TYR F N 1
ATOM 17074 C CA . TYR F 6 226 ? 111.430 86.732 74.236 1.00 46.12 226 TYR F CA 1
ATOM 17075 C C . TYR F 6 226 ? 110.632 86.999 72.969 1.00 48.87 226 TYR F C 1
ATOM 17076 O O . TYR F 6 226 ? 111.221 87.197 71.905 1.00 56.03 226 TYR F O 1
ATOM 17085 N N . MET F 6 227 ? 109.301 87.004 73.063 1.00 48.85 227 MET F N 1
ATOM 17086 C CA . MET F 6 227 ? 108.467 87.365 71.922 1.00 52.66 227 MET F CA 1
ATOM 17087 C C . MET F 6 227 ? 108.658 88.824 71.532 1.00 50.80 227 MET F C 1
ATOM 17088 O O . MET F 6 227 ? 108.751 89.142 70.344 1.00 57.54 227 MET F O 1
ATOM 17093 N N . ALA F 6 228 ? 108.720 89.721 72.520 1.00 42.72 228 ALA F N 1
ATOM 17094 C CA . ALA F 6 228 ? 108.998 91.129 72.234 1.00 49.89 228 ALA F CA 1
ATOM 17095 C C . ALA F 6 228 ? 110.408 91.319 71.679 1.00 54.21 228 ALA F C 1
ATOM 17096 O O . ALA F 6 228 ? 110.622 92.127 70.765 1.00 58.79 228 ALA F O 1
ATOM 17098 N N . ASN F 6 229 ? 111.374 90.570 72.219 1.00 51.37 229 ASN F N 1
ATOM 17099 C CA . ASN F 6 229 ? 112.752 90.603 71.736 1.00 48.83 229 ASN F CA 1
ATOM 17100 C C . ASN F 6 229 ? 112.849 90.140 70.285 1.00 52.80 229 ASN F C 1
ATOM 17101 O O . ASN F 6 229 ? 113.481 90.798 69.450 1.00 59.60 229 ASN F O 1
ATOM 17106 N N . ALA F 6 230 ? 112.194 89.018 69.967 1.00 50.10 230 ALA F N 1
ATOM 17107 C CA . ALA F 6 230 ? 112.192 88.475 68.616 1.00 47.98 230 ALA F CA 1
ATOM 17108 C C . ALA F 6 230 ? 111.438 89.383 67.657 1.00 53.59 230 ALA F C 1
ATOM 17109 O O . ALA F 6 230 ? 111.832 89.520 66.493 1.00 59.52 230 ALA F O 1
ATOM 17111 N N . GLY F 6 231 ? 110.362 90.011 68.133 1.00 51.78 231 GLY F N 1
ATOM 17112 C CA . GLY F 6 231 ? 109.626 90.937 67.302 1.00 44.62 231 GLY F CA 1
ATOM 17113 C C . GLY F 6 231 ? 110.419 92.173 66.939 1.00 52.57 231 GLY F C 1
ATOM 17114 O O . GLY F 6 231 ? 110.415 92.602 65.780 1.00 53.36 231 GLY F O 1
ATOM 17115 N N . LEU F 6 232 ? 111.130 92.744 67.915 1.00 58.63 232 LEU F N 1
ATOM 17116 C CA . LEU F 6 232 ? 111.990 93.892 67.642 1.00 45.94 232 LEU F CA 1
ATOM 17117 C C . LEU F 6 232 ? 113.149 93.517 66.725 1.00 50.36 232 LEU F C 1
ATOM 17118 O O . LEU F 6 232 ? 113.505 94.285 65.816 1.00 59.22 232 LEU F O 1
ATOM 17123 N N . MET F 6 233 ? 113.736 92.333 66.943 1.00 60.29 233 MET F N 1
ATOM 17124 C CA . MET F 6 233 ? 114.843 91.858 66.116 1.00 57.32 233 MET F CA 1
ATOM 17125 C C . MET F 6 233 ? 114.423 91.674 64.663 1.00 60.05 233 MET F C 1
ATOM 17126 O O . MET F 6 233 ? 115.088 92.171 63.747 1.00 68.80 233 MET F O 1
ATOM 17131 N N . THR F 6 234 ? 113.299 90.997 64.428 1.00 57.97 234 THR F N 1
ATOM 17132 C CA . THR F 6 234 ? 112.874 90.817 63.049 1.00 61.82 234 THR F CA 1
ATOM 17133 C C . THR F 6 234 ? 112.249 92.074 62.453 1.00 58.71 234 THR F C 1
ATOM 17134 O O . THR F 6 234 ? 112.231 92.199 61.230 1.00 64.68 234 THR F O 1
ATOM 17138 N N . LEU F 6 235 ? 111.795 93.034 63.267 1.00 54.72 235 LEU F N 1
ATOM 17139 C CA . LEU F 6 235 ? 111.329 94.297 62.702 1.00 54.98 235 LEU F CA 1
ATOM 17140 C C . LEU F 6 235 ? 112.493 95.134 62.189 1.00 60.88 235 LEU F C 1
ATOM 17141 O O . LEU F 6 235 ? 112.420 95.713 61.095 1.00 59.80 235 LEU F O 1
ATOM 17146 N N . ALA F 6 236 ? 113.581 95.199 62.961 1.00 62.28 236 ALA F N 1
ATOM 17147 C CA . ALA F 6 236 ? 114.783 95.871 62.478 1.00 57.35 236 ALA F CA 1
ATOM 17148 C C . ALA F 6 236 ? 115.417 95.115 61.314 1.00 62.19 236 ALA F C 1
ATOM 17149 O O . ALA F 6 236 ? 115.982 95.733 60.401 1.00 69.16 236 ALA F O 1
ATOM 17151 N N . PHE F 6 237 ? 115.304 93.786 61.324 1.00 60.24 237 PHE F N 1
ATOM 17152 C CA . PHE F 6 237 ? 115.696 92.968 60.181 1.00 60.95 237 PHE F CA 1
ATOM 17153 C C . PHE F 6 237 ? 114.894 93.313 58.929 1.00 66.91 237 PHE F C 1
ATOM 17154 O O . PHE F 6 237 ? 115.450 93.404 57.824 1.00 70.60 237 PHE F O 1
ATOM 17162 N N . LEU F 6 238 ? 113.583 93.507 59.091 1.00 63.43 238 LEU F N 1
ATOM 17163 C CA . LEU F 6 238 ? 112.719 93.882 57.981 1.00 59.59 238 LEU F CA 1
ATOM 17164 C C . LEU F 6 238 ? 113.066 95.266 57.459 1.00 58.85 238 LEU F C 1
ATOM 17165 O O . LEU F 6 238 ? 113.023 95.501 56.251 1.00 59.27 238 LEU F O 1
ATOM 17170 N N . ALA F 6 239 ? 113.410 96.191 58.361 1.00 66.24 239 ALA F N 1
ATOM 17171 C CA . ALA F 6 239 ? 113.837 97.528 57.948 1.00 65.32 239 ALA F CA 1
ATOM 17172 C C . ALA F 6 239 ? 115.135 97.486 57.147 1.00 65.90 239 ALA F C 1
ATOM 17173 O O . ALA F 6 239 ? 115.260 98.175 56.127 1.00 67.90 239 ALA F O 1
ATOM 17175 N N . LEU F 6 240 ? 116.101 96.669 57.586 1.00 67.98 240 LEU F N 1
ATOM 17176 C CA . LEU F 6 240 ? 117.360 96.531 56.852 1.00 67.38 240 LEU F CA 1
ATOM 17177 C C . LEU F 6 240 ? 117.148 95.905 55.475 1.00 69.33 240 LEU F C 1
ATOM 17178 O O . LEU F 6 240 ? 117.683 96.397 54.470 1.00 70.44 240 LEU F O 1
ATOM 17183 N N . MET F 6 241 ? 116.350 94.835 55.404 1.00 75.98 241 MET F N 1
ATOM 17184 C CA . MET F 6 241 ? 116.106 94.180 54.120 1.00 76.70 241 MET F CA 1
ATOM 17185 C C . MET F 6 241 ? 115.271 95.058 53.193 1.00 77.88 241 MET F C 1
ATOM 17186 O O . MET F 6 241 ? 115.491 95.068 51.976 1.00 77.18 241 MET F O 1
ATOM 17191 N N . MET F 6 242 ? 114.327 95.814 53.758 1.00 77.67 242 MET F N 1
ATOM 17192 C CA . MET F 6 242 ? 113.504 96.741 52.993 1.00 77.96 242 MET F CA 1
ATOM 17193 C C . MET F 6 242 ? 114.336 97.886 52.437 1.00 81.29 242 MET F C 1
ATOM 17194 O O . MET F 6 242 ? 114.065 98.381 51.336 1.00 82.00 242 MET F O 1
ATOM 17199 N N . SER F 6 243 ? 115.346 98.328 53.190 1.00 83.70 243 SER F N 1
ATOM 17200 C CA . SER F 6 243 ? 116.298 99.289 52.647 1.00 81.39 243 SER F CA 1
ATOM 17201 C C . SER F 6 243 ? 117.156 98.669 51.556 1.00 80.31 243 SER F C 1
ATOM 17202 O O . SER F 6 243 ? 117.552 99.362 50.613 1.00 81.70 243 SER F O 1
ATOM 17205 N N . ARG F 6 244 ? 117.460 97.374 51.669 1.00 84.41 244 ARG F N 1
ATOM 17206 C CA . ARG F 6 244 ? 118.297 96.736 50.657 1.00 83.95 244 ARG F CA 1
ATOM 17207 C C . ARG F 6 244 ? 117.557 96.508 49.341 1.00 84.24 244 ARG F C 1
ATOM 17208 O O . ARG F 6 244 ? 118.169 96.606 48.271 1.00 85.35 244 ARG F O 1
ATOM 17216 N N . VAL F 6 245 ? 116.261 96.207 49.383 1.00 89.60 245 VAL F N 1
ATOM 17217 C CA . VAL F 6 245 ? 115.519 95.855 48.172 1.00 88.53 245 VAL F CA 1
ATOM 17218 C C . VAL F 6 245 ? 114.677 97.027 47.654 1.00 87.68 245 VAL F C 1
ATOM 17219 O O . VAL F 6 245 ? 113.750 96.822 46.866 1.00 90.32 245 VAL F O 1
ATOM 17223 N N . ARG F 6 246 ? 115.024 98.261 48.034 1.00 89.15 246 ARG F N 1
ATOM 17224 C CA . ARG F 6 246 ? 114.235 99.430 47.649 1.00 89.54 246 ARG F CA 1
ATOM 17225 C C . ARG F 6 246 ? 114.309 99.746 46.157 1.00 91.05 246 ARG F C 1
ATOM 17226 O O . ARG F 6 246 ? 113.470 100.503 45.659 1.00 91.37 246 ARG F O 1
ATOM 17234 N N . ASP F 6 247 ? 115.284 99.194 45.437 1.00 99.50 247 ASP F N 1
ATOM 17235 C CA . ASP F 6 247 ? 115.378 99.318 43.985 1.00 99.83 247 ASP F CA 1
ATOM 17236 C C . ASP F 6 247 ? 115.287 97.909 43.408 1.00 99.25 247 ASP F C 1
ATOM 17237 O O . ASP F 6 247 ? 116.306 97.257 43.168 1.00 101.78 247 ASP F O 1
ATOM 17242 N N . ALA F 6 248 ? 114.057 97.439 43.190 1.00 89.16 248 ALA F N 1
ATOM 17243 C CA . ALA F 6 248 ? 113.852 96.091 42.679 1.00 92.00 248 ALA F CA 1
ATOM 17244 C C . ALA F 6 248 ? 112.730 96.010 41.652 1.00 94.30 248 ALA F C 1
ATOM 17245 O O . ALA F 6 248 ? 112.274 94.898 41.352 1.00 94.19 248 ALA F O 1
ATOM 17247 N N . ALA F 6 249 ? 112.249 97.150 41.145 1.00 95.27 249 ALA F N 1
ATOM 17248 C CA . ALA F 6 249 ? 111.217 97.299 40.115 1.00 91.35 249 ALA F CA 1
ATOM 17249 C C . ALA F 6 249 ? 109.867 96.704 40.509 1.00 89.74 249 ALA F C 1
ATOM 17250 O O . ALA F 6 249 ? 109.007 96.512 39.642 1.00 90.29 249 ALA F O 1
ATOM 17252 N N . LEU F 6 250 ? 109.657 96.400 41.789 1.00 91.67 250 LEU F N 1
ATOM 17253 C CA . LEU F 6 250 ? 108.356 95.983 42.299 1.00 93.24 250 LEU F CA 1
ATOM 17254 C C . LEU F 6 250 ? 107.983 96.879 43.469 1.00 91.94 250 LEU F C 1
ATOM 17255 O O . LEU F 6 250 ? 106.807 97.195 43.673 1.00 93.34 250 LEU F O 1
ATOM 17260 N N . PHE F 6 251 ? 108.983 97.287 44.247 1.00 90.50 251 PHE F N 1
ATOM 17261 C CA . PHE F 6 251 ? 108.777 98.232 45.333 1.00 87.80 251 PHE F CA 1
ATOM 17262 C C . PHE F 6 251 ? 108.922 99.678 44.883 1.00 91.48 251 PHE F C 1
ATOM 17263 O O . PHE F 6 251 ? 108.617 100.587 45.662 1.00 91.72 251 PHE F O 1
ATOM 17271 N N . ARG F 6 252 ? 109.388 99.911 43.655 1.00 106.69 252 ARG F N 1
ATOM 17272 C CA . ARG F 6 252 ? 109.484 101.271 43.142 1.00 106.95 252 ARG F CA 1
ATOM 17273 C C . ARG F 6 252 ? 108.128 101.813 42.715 1.00 107.12 252 ARG F C 1
ATOM 17274 O O . ARG F 6 252 ? 107.902 103.026 42.781 1.00 109.19 252 ARG F O 1
ATOM 17282 N N . GLU F 6 253 ? 107.221 100.940 42.283 1.00 98.55 253 GLU F N 1
ATOM 17283 C CA . GLU F 6 253 ? 105.924 101.352 41.762 1.00 100.43 253 GLU F CA 1
ATOM 17284 C C . GLU F 6 253 ? 104.809 101.292 42.797 1.00 99.88 253 GLU F C 1
ATOM 17285 O O . GLU F 6 253 ? 103.965 102.192 42.839 1.00 98.66 253 GLU F O 1
ATOM 17291 N N . TYR F 6 254 ? 104.788 100.260 43.639 1.00 86.45 254 TYR F N 1
ATOM 17292 C CA . TYR F 6 254 ? 103.656 100.010 44.520 1.00 84.35 254 TYR F CA 1
ATOM 17293 C C . TYR F 6 254 ? 103.904 100.397 45.971 1.00 87.30 254 TYR F C 1
ATOM 17294 O O . TYR F 6 254 ? 102.951 100.417 46.755 1.00 88.74 254 TYR F O 1
ATOM 17303 N N . VAL F 6 255 ? 105.139 100.707 46.352 1.00 80.70 255 VAL F N 1
ATOM 17304 C CA . VAL F 6 255 ? 105.492 100.943 47.747 1.00 76.50 255 VAL F CA 1
ATOM 17305 C C . VAL F 6 255 ? 105.979 102.378 47.889 1.00 77.00 255 VAL F C 1
ATOM 17306 O O . VAL F 6 255 ? 106.871 102.813 47.152 1.00 78.12 255 VAL F O 1
ATOM 17310 N N . SER F 6 256 ? 105.394 103.103 48.837 1.00 72.21 256 SER F N 1
ATOM 17311 C CA . SER F 6 256 ? 105.702 104.498 49.115 1.00 71.09 256 SER F CA 1
ATOM 17312 C C . SER F 6 256 ? 106.293 104.603 50.520 1.00 72.32 256 SER F C 1
ATOM 17313 O O . SER F 6 256 ? 106.654 103.602 51.141 1.00 73.45 256 SER F O 1
ATOM 17316 N N . VAL F 6 257 ? 106.418 105.840 51.011 1.00 70.90 257 VAL F N 1
ATOM 17317 C CA . VAL F 6 257 ? 107.038 106.074 52.313 1.00 68.22 257 VAL F CA 1
ATOM 17318 C C . VAL F 6 257 ? 106.156 105.697 53.491 1.00 64.92 257 VAL F C 1
ATOM 17319 O O . VAL F 6 257 ? 106.646 105.659 54.625 1.00 66.34 257 VAL F O 1
ATOM 17323 N N . LYS F 6 258 ? 104.875 105.420 53.269 1.00 71.33 258 LYS F N 1
ATOM 17324 C CA . LYS F 6 258 ? 103.979 105.088 54.374 1.00 73.24 258 LYS F CA 1
ATOM 17325 C C . LYS F 6 258 ? 104.200 103.680 54.950 1.00 70.34 258 LYS F C 1
ATOM 17326 O O . LYS F 6 258 ? 104.094 103.530 56.176 1.00 66.09 258 LYS F O 1
ATOM 17332 N N . PRO F 6 259 ? 104.497 102.628 54.160 1.00 65.67 259 PRO F N 1
ATOM 17333 C CA . PRO F 6 259 ? 105.006 101.395 54.795 1.00 65.32 259 PRO F CA 1
ATOM 17334 C C . PRO F 6 259 ? 106.312 101.566 55.557 1.00 70.39 259 PRO F C 1
ATOM 17335 O O . PRO F 6 259 ? 106.495 100.903 56.585 1.00 66.02 259 PRO F O 1
ATOM 17339 N N . ILE F 6 260 ? 107.219 102.433 55.091 1.00 74.21 260 ILE F N 1
ATOM 17340 C CA . ILE F 6 260 ? 108.454 102.709 55.825 1.00 63.22 260 ILE F CA 1
ATOM 17341 C C . ILE F 6 260 ? 108.148 103.391 57.153 1.00 64.31 260 ILE F C 1
ATOM 17342 O O . ILE F 6 260 ? 108.741 103.063 58.190 1.00 70.61 260 ILE F O 1
ATOM 17347 N N . HIS F 6 261 ? 107.218 104.350 57.134 1.00 60.41 261 HIS F N 1
ATOM 17348 C CA . HIS F 6 261 ? 106.787 105.032 58.350 1.00 59.74 261 HIS F CA 1
ATOM 17349 C C . HIS F 6 261 ? 106.120 104.068 59.325 1.00 65.06 261 HIS F C 1
ATOM 17350 O O . HIS F 6 261 ? 106.366 104.132 60.535 1.00 70.00 261 HIS F O 1
ATOM 17357 N N . ASP F 6 262 ? 105.288 103.155 58.809 1.00 61.57 262 ASP F N 1
ATOM 17358 C CA . ASP F 6 262 ? 104.631 102.167 59.660 1.00 56.71 262 ASP F CA 1
ATOM 17359 C C . ASP F 6 262 ? 105.630 101.182 60.256 1.00 60.06 262 ASP F C 1
ATOM 17360 O O . ASP F 6 262 ? 105.498 100.791 61.421 1.00 65.92 262 ASP F O 1
ATOM 17365 N N . ILE F 6 263 ? 106.634 100.773 59.473 1.00 54.28 263 ILE F N 1
ATOM 17366 C CA . ILE F 6 263 ? 107.674 99.873 59.968 1.00 55.80 263 ILE F CA 1
ATOM 17367 C C . ILE F 6 263 ? 108.504 100.552 61.055 1.00 56.10 263 ILE F C 1
ATOM 17368 O O . ILE F 6 263 ? 108.798 99.947 62.092 1.00 57.03 263 ILE F O 1
ATOM 17373 N N . GLY F 6 264 ? 108.857 101.825 60.854 1.00 57.52 264 GLY F N 1
ATOM 17374 C CA . GLY F 6 264 ? 109.591 102.554 61.879 1.00 54.68 264 GLY F CA 1
ATOM 17375 C C . GLY F 6 264 ? 108.784 102.783 63.144 1.00 58.14 264 GLY F C 1
ATOM 17376 O O . GLY F 6 264 ? 109.323 102.714 64.254 1.00 62.01 264 GLY F O 1
ATOM 17377 N N . LYS F 6 265 ? 107.480 103.041 62.996 1.00 53.34 265 LYS F N 1
ATOM 17378 C CA . LYS F 6 265 ? 106.601 103.172 64.155 1.00 50.89 265 LYS F CA 1
ATOM 17379 C C . LYS F 6 265 ? 106.467 101.852 64.909 1.00 53.27 265 LYS F C 1
ATOM 17380 O O . LYS F 6 265 ? 106.425 101.843 66.144 1.00 51.27 265 LYS F O 1
ATOM 17386 N N . LEU F 6 266 ? 106.400 100.731 64.183 1.00 47.46 266 LEU F N 1
ATOM 17387 C CA . LEU F 6 266 ? 106.366 99.418 64.822 1.00 46.65 266 LEU F CA 1
ATOM 17388 C C . LEU F 6 266 ? 107.671 99.115 65.551 1.00 58.08 266 LEU F C 1
ATOM 17389 O O . LEU F 6 266 ? 107.655 98.527 66.639 1.00 61.92 266 LEU F O 1
ATOM 17394 N N . ILE F 6 267 ? 108.806 99.507 64.961 1.00 59.99 267 ILE F N 1
ATOM 17395 C CA . ILE F 6 267 ? 110.110 99.314 65.598 1.00 53.30 267 ILE F CA 1
ATOM 17396 C C . ILE F 6 267 ? 110.209 100.132 66.882 1.00 50.83 267 ILE F C 1
ATOM 17397 O O . ILE F 6 267 ? 110.673 99.635 67.915 1.00 54.70 267 ILE F O 1
ATOM 17402 N N . PHE F 6 268 ? 109.756 101.391 66.840 1.00 46.10 268 PHE F N 1
ATOM 17403 C CA . PHE F 6 268 ? 109.769 102.242 68.029 1.00 50.17 268 PHE F CA 1
ATOM 17404 C C . PHE F 6 268 ? 108.837 101.702 69.111 1.00 52.35 268 PHE F C 1
ATOM 17405 O O . PHE F 6 268 ? 109.210 101.638 70.295 1.00 61.81 268 PHE F O 1
ATOM 17413 N N . ALA F 6 269 ? 107.640 101.260 68.707 1.00 53.73 269 ALA F N 1
ATOM 17414 C CA . ALA F 6 269 ? 106.666 100.711 69.643 1.00 50.55 269 ALA F CA 1
ATOM 17415 C C . ALA F 6 269 ? 107.169 99.430 70.288 1.00 48.09 269 ALA F C 1
ATOM 17416 O O . ALA F 6 269 ? 106.948 99.205 71.481 1.00 48.40 269 ALA F O 1
ATOM 17418 N N . PHE F 6 270 ? 107.880 98.591 69.540 1.00 52.06 270 PHE F N 1
ATOM 17419 C CA . PHE F 6 270 ? 108.336 97.354 70.155 1.00 56.63 270 PHE F CA 1
ATOM 17420 C C . PHE F 6 270 ? 109.692 97.485 70.835 1.00 57.01 270 PHE F C 1
ATOM 17421 O O . PHE F 6 270 ? 110.026 96.633 71.657 1.00 60.45 270 PHE F O 1
ATOM 17429 N N . THR F 6 271 ? 110.447 98.554 70.573 1.00 53.87 271 THR F N 1
ATOM 17430 C CA . THR F 6 271 ? 111.537 98.923 71.472 1.00 47.38 271 THR F CA 1
ATOM 17431 C C . THR F 6 271 ? 110.993 99.318 72.839 1.00 54.14 271 THR F C 1
ATOM 17432 O O . THR F 6 271 ? 111.509 98.879 73.881 1.00 63.14 271 THR F O 1
ATOM 17436 N N . VAL F 6 272 ? 109.930 100.130 72.845 1.00 51.95 272 VAL F N 1
ATOM 17437 C CA . VAL F 6 272 ? 109.252 100.494 74.089 1.00 51.37 272 VAL F CA 1
ATOM 17438 C C . VAL F 6 272 ? 108.643 99.258 74.755 1.00 55.32 272 VAL F C 1
ATOM 17439 O O . VAL F 6 272 ? 108.700 99.098 75.981 1.00 55.36 272 VAL F O 1
ATOM 17443 N N . LEU F 6 273 ? 108.100 98.339 73.954 1.00 55.31 273 LEU F N 1
ATOM 17444 C CA . LEU F 6 273 ? 107.534 97.108 74.495 1.00 54.88 273 LEU F CA 1
ATOM 17445 C C . LEU F 6 273 ? 108.605 96.192 75.084 1.00 58.75 273 LEU F C 1
ATOM 17446 O O . LEU F 6 273 ? 108.377 95.568 76.125 1.00 68.62 273 LEU F O 1
ATOM 17451 N N . TRP F 6 274 ? 109.774 96.093 74.436 1.00 52.06 274 TRP F N 1
ATOM 17452 C CA . TRP F 6 274 ? 110.856 95.271 74.974 1.00 50.69 274 TRP F CA 1
ATOM 17453 C C . TRP F 6 274 ? 111.380 95.831 76.287 1.00 47.26 274 TRP F C 1
ATOM 17454 O O . TRP F 6 274 ? 111.600 95.073 77.243 1.00 50.50 274 TRP F O 1
ATOM 17465 N N . THR F 6 275 ? 111.599 97.150 76.358 1.00 49.41 275 THR F N 1
ATOM 17466 C CA . THR F 6 275 ? 112.065 97.701 77.626 1.00 47.78 275 THR F CA 1
ATOM 17467 C C . THR F 6 275 ? 110.975 97.667 78.689 1.00 50.11 275 THR F C 1
ATOM 17468 O O . THR F 6 275 ? 111.296 97.600 79.876 1.00 58.37 275 THR F O 1
ATOM 17472 N N . TYR F 6 276 ? 109.705 97.612 78.281 1.00 55.85 276 TYR F N 1
ATOM 17473 C CA . TYR F 6 276 ? 108.610 97.392 79.217 1.00 47.07 276 TYR F CA 1
ATOM 17474 C C . TYR F 6 276 ? 108.659 95.990 79.815 1.00 47.73 276 TYR F C 1
ATOM 17475 O O . TYR F 6 276 ? 108.549 95.824 81.035 1.00 45.33 276 TYR F O 1
ATOM 17484 N N . MET F 6 277 ? 108.815 94.968 78.969 1.00 50.51 277 MET F N 1
ATOM 17485 C CA . MET F 6 277 ? 108.863 93.597 79.471 1.00 48.82 277 MET F CA 1
ATOM 17486 C C . MET F 6 277 ? 110.140 93.306 80.248 1.00 51.03 277 MET F C 1
ATOM 17487 O O . MET F 6 277 ? 110.139 92.412 81.100 1.00 48.86 277 MET F O 1
ATOM 17492 N N . SER F 6 278 ? 111.228 94.025 79.970 1.00 48.97 278 SER F N 1
ATOM 17493 C CA . SER F 6 278 ? 112.426 93.887 80.793 1.00 47.12 278 SER F CA 1
ATOM 17494 C C . SER F 6 278 ? 112.270 94.603 82.134 1.00 47.49 278 SER F C 1
ATOM 17495 O O . SER F 6 278 ? 112.593 94.038 83.190 1.00 48.97 278 SER F O 1
ATOM 17498 N N . TYR F 6 279 ? 111.752 95.840 82.114 1.00 41.94 279 TYR F N 1
ATOM 17499 C CA . TYR F 6 279 ? 111.648 96.624 83.337 1.00 34.37 279 TYR F CA 1
ATOM 17500 C C . TYR F 6 279 ? 110.591 96.078 84.283 1.00 47.71 279 TYR F C 1
ATOM 17501 O O . TYR F 6 279 ? 110.761 96.182 85.500 1.00 52.02 279 TYR F O 1
ATOM 17510 N N . GLY F 6 280 ? 109.503 95.504 83.758 1.00 43.01 280 GLY F N 1
ATOM 17511 C CA . GLY F 6 280 ? 108.486 94.934 84.629 1.00 30.30 280 GLY F CA 1
ATOM 17512 C C . GLY F 6 280 ? 109.006 93.764 85.439 1.00 33.44 280 GLY F C 1
ATOM 17513 O O . GLY F 6 280 ? 108.813 93.708 86.656 1.00 42.89 280 GLY F O 1
ATOM 17514 N N . GLN F 6 281 ? 109.730 92.855 84.780 1.00 36.21 281 GLN F N 1
ATOM 17515 C CA . GLN F 6 281 ? 110.386 91.744 85.461 1.00 26.74 281 GLN F CA 1
ATOM 17516 C C . GLN F 6 281 ? 111.431 92.233 86.453 1.00 28.25 281 GLN F C 1
ATOM 17517 O O . GLN F 6 281 ? 111.510 91.722 87.580 1.00 40.80 281 GLN F O 1
ATOM 17523 N N . LEU F 6 282 ? 112.215 93.243 86.058 1.00 42.46 282 LEU F N 1
ATOM 17524 C CA . LEU F 6 282 ? 113.254 93.772 86.935 1.00 32.02 282 LEU F CA 1
ATOM 17525 C C . LEU F 6 282 ? 112.663 94.415 88.184 1.00 38.61 282 LEU F C 1
ATOM 17526 O O . LEU F 6 282 ? 113.133 94.160 89.295 1.00 55.18 282 LEU F O 1
ATOM 17531 N N . VAL F 6 283 ? 111.616 95.229 88.028 1.00 33.46 283 VAL F N 1
ATOM 17532 C CA . VAL F 6 283 ? 111.047 95.912 89.185 1.00 29.50 283 VAL F CA 1
ATOM 17533 C C . VAL F 6 283 ? 110.269 94.938 90.063 1.00 41.28 283 VAL F C 1
ATOM 17534 O O . VAL F 6 283 ? 110.256 95.095 91.288 1.00 57.08 283 VAL F O 1
ATOM 17538 N N . ILE F 6 284 ? 109.685 93.880 89.484 1.00 40.85 284 ILE F N 1
ATOM 17539 C CA . ILE F 6 284 ? 108.974 92.891 90.289 1.00 32.79 284 ILE F CA 1
ATOM 17540 C C . ILE F 6 284 ? 109.954 92.090 91.140 1.00 37.92 284 ILE F C 1
ATOM 17541 O O . ILE F 6 284 ? 109.764 91.940 92.353 1.00 51.43 284 ILE F O 1
ATOM 17546 N N . ILE F 6 285 ? 111.043 91.616 90.528 1.00 26.23 285 ILE F N 1
ATOM 17547 C CA . ILE F 6 285 ? 112.041 90.849 91.266 1.00 25.06 285 ILE F CA 1
ATOM 17548 C C . ILE F 6 285 ? 112.815 91.738 92.243 1.00 37.10 285 ILE F C 1
ATOM 17549 O O . ILE F 6 285 ? 113.146 91.309 93.355 1.00 50.12 285 ILE F O 1
ATOM 17554 N N . TRP F 6 286 ? 113.068 92.997 91.878 1.00 37.04 286 TRP F N 1
ATOM 17555 C CA . TRP F 6 286 ? 113.816 93.907 92.738 1.00 30.11 286 TRP F CA 1
ATOM 17556 C C . TRP F 6 286 ? 112.995 94.338 93.947 1.00 38.58 286 TRP F C 1
ATOM 17557 O O . TRP F 6 286 ? 113.505 94.352 95.073 1.00 48.18 286 TRP F O 1
ATOM 17568 N N . SER F 6 287 ? 111.723 94.694 93.741 1.00 38.60 287 SER F N 1
ATOM 17569 C CA . SER F 6 287 ? 110.881 95.144 94.839 1.00 38.98 287 SER F CA 1
ATOM 17570 C C . SER F 6 287 ? 110.433 93.985 95.720 1.00 49.42 287 SER F C 1
ATOM 17571 O O . SER F 6 287 ? 110.421 94.111 96.949 1.00 58.79 287 SER F O 1
ATOM 17574 N N . GLY F 6 288 ? 110.058 92.856 95.124 1.00 38.10 288 GLY F N 1
ATOM 17575 C CA . GLY F 6 288 ? 109.781 91.684 95.926 1.00 35.07 288 GLY F CA 1
ATOM 17576 C C . GLY F 6 288 ? 111.056 90.903 96.151 1.00 47.50 288 GLY F C 1
ATOM 17577 O O . GLY F 6 288 ? 111.446 90.079 95.320 1.00 57.48 288 GLY F O 1
ATOM 17578 N N . ASP F 6 289 ? 111.703 91.137 97.291 1.00 39.91 289 ASP F N 1
ATOM 17579 C CA . ASP F 6 289 ? 113.045 90.620 97.552 1.00 44.94 289 ASP F CA 1
ATOM 17580 C C . ASP F 6 289 ? 112.961 89.171 98.035 1.00 53.33 289 ASP F C 1
ATOM 17581 O O . ASP F 6 289 ? 113.162 88.846 99.206 1.00 63.44 289 ASP F O 1
ATOM 17586 N N . VAL F 6 290 ? 112.665 88.285 97.091 1.00 45.45 290 VAL F N 1
ATOM 17587 C CA . VAL F 6 290 ? 112.570 86.854 97.350 1.00 40.95 290 VAL F CA 1
ATOM 17588 C C . VAL F 6 290 ? 113.821 86.194 96.793 1.00 42.24 290 VAL F C 1
ATOM 17589 O O . VAL F 6 290 ? 114.221 86.465 95.655 1.00 52.06 290 VAL F O 1
ATOM 17593 N N . ALA F 6 291 ? 114.438 85.317 97.587 1.00 45.13 291 ALA F N 1
ATOM 17594 C CA . ALA F 6 291 ? 115.692 84.683 97.195 1.00 46.68 291 ALA F CA 1
ATOM 17595 C C . ALA F 6 291 ? 115.518 83.601 96.140 1.00 55.69 291 ALA F C 1
ATOM 17596 O O . ALA F 6 291 ? 116.523 83.035 95.700 1.00 54.97 291 ALA F O 1
ATOM 17598 N N . GLU F 6 292 ? 114.288 83.273 95.749 1.00 58.09 292 GLU F N 1
ATOM 17599 C CA . GLU F 6 292 ? 114.066 82.390 94.615 1.00 54.75 292 GLU F CA 1
ATOM 17600 C C . GLU F 6 292 ? 114.247 83.103 93.281 1.00 49.63 292 GLU F C 1
ATOM 17601 O O . GLU F 6 292 ? 114.425 82.438 92.257 1.00 50.76 292 GLU F O 1
ATOM 17607 N N . PHE F 6 293 ? 114.224 84.436 93.273 1.00 44.61 293 PHE F N 1
ATOM 17608 C CA . PHE F 6 293 ? 114.250 85.215 92.043 1.00 48.07 293 PHE F CA 1
ATOM 17609 C C . PHE F 6 293 ? 115.446 86.142 91.910 1.00 53.51 293 PHE F C 1
ATOM 17610 O O . PHE F 6 293 ? 115.919 86.353 90.793 1.00 57.52 293 PHE F O 1
ATOM 17618 N N . THR F 6 294 ? 115.926 86.713 93.003 1.00 53.33 294 THR F N 1
ATOM 17619 C CA . THR F 6 294 ? 117.065 87.628 93.019 1.00 43.03 294 THR F CA 1
ATOM 17620 C C . THR F 6 294 ? 118.431 87.099 92.546 1.00 45.08 294 THR F C 1
ATOM 17621 O O . THR F 6 294 ? 119.244 87.930 92.112 1.00 53.77 294 THR F O 1
ATOM 17625 N N . PRO F 6 295 ? 118.766 85.791 92.617 1.00 47.78 295 PRO F N 1
ATOM 17626 C CA . PRO F 6 295 ? 120.032 85.340 92.002 1.00 47.43 295 PRO F CA 1
ATOM 17627 C C . PRO F 6 295 ? 120.148 85.561 90.504 1.00 46.86 295 PRO F C 1
ATOM 17628 O O . PRO F 6 295 ? 121.279 85.639 90.014 1.00 46.93 295 PRO F O 1
ATOM 17632 N N . TRP F 6 296 ? 119.035 85.675 89.771 1.00 49.49 296 TRP F N 1
ATOM 17633 C CA . TRP F 6 296 ? 119.105 85.991 88.346 1.00 44.02 296 TRP F CA 1
ATOM 17634 C C . TRP F 6 296 ? 119.729 87.362 88.120 1.00 45.83 296 TRP F C 1
ATOM 17635 O O . TRP F 6 296 ? 120.694 87.498 87.363 1.00 53.10 296 TRP F O 1
ATOM 17646 N N . TYR F 6 297 ? 119.230 88.381 88.810 1.00 39.84 297 TYR F N 1
ATOM 17647 C CA . TYR F 6 297 ? 119.795 89.711 88.654 1.00 37.76 297 TYR F CA 1
ATOM 17648 C C . TYR F 6 297 ? 121.117 89.875 89.388 1.00 39.77 297 TYR F C 1
ATOM 17649 O O . TYR F 6 297 ? 121.903 90.759 89.026 1.00 49.61 297 TYR F O 1
ATOM 17658 N N . VAL F 6 298 ? 121.394 89.031 90.387 1.00 49.58 298 VAL F N 1
ATOM 17659 C CA . VAL F 6 298 ? 122.734 88.988 90.970 1.00 45.17 298 VAL F CA 1
ATOM 17660 C C . VAL F 6 298 ? 123.744 88.499 89.935 1.00 47.91 298 VAL F C 1
ATOM 17661 O O . VAL F 6 298 ? 124.801 89.110 89.742 1.00 49.14 298 VAL F O 1
ATOM 17665 N N . HIS F 6 299 ? 123.408 87.419 89.221 1.00 50.89 299 HIS F N 1
ATOM 17666 C CA . HIS F 6 299 ? 124.284 86.897 88.176 1.00 52.40 299 HIS F CA 1
ATOM 17667 C C . HIS F 6 299 ? 124.371 87.837 86.980 1.00 52.07 299 HIS F C 1
ATOM 17668 O O . HIS F 6 299 ? 125.400 87.871 86.297 1.00 53.90 299 HIS F O 1
ATOM 17675 N N . ARG F 6 300 ? 123.313 88.596 86.712 1.00 50.46 300 ARG F N 1
ATOM 17676 C CA . ARG F 6 300 ? 123.295 89.559 85.620 1.00 49.51 300 ARG F CA 1
ATOM 17677 C C . ARG F 6 300 ? 123.794 90.935 86.046 1.00 50.25 300 ARG F C 1
ATOM 17678 O O . ARG F 6 300 ? 123.742 91.873 85.247 1.00 60.41 300 ARG F O 1
ATOM 17686 N N . THR F 6 301 ? 124.245 91.081 87.288 1.00 51.13 301 THR F N 1
ATOM 17687 C CA . THR F 6 301 ? 124.875 92.307 87.768 1.00 52.76 301 THR F CA 1
ATOM 17688 C C . THR F 6 301 ? 126.335 92.119 88.160 1.00 59.14 301 THR F C 1
ATOM 17689 O O . THR F 6 301 ? 127.157 93.000 87.897 1.00 63.35 301 THR F O 1
ATOM 17693 N N . GLN F 6 302 ? 126.688 90.980 88.753 1.00 66.46 302 GLN F N 1
ATOM 17694 C CA . GLN F 6 302 ? 128.040 90.760 89.246 1.00 62.59 302 GLN F CA 1
ATOM 17695 C C . GLN F 6 302 ? 129.020 90.533 88.097 1.00 64.71 302 GLN F C 1
ATOM 17696 O O . GLN F 6 302 ? 128.640 90.144 86.989 1.00 66.10 302 GLN F O 1
ATOM 17702 N N . HIS F 6 303 ? 130.300 90.807 88.389 1.00 71.40 303 HIS F N 1
ATOM 17703 C CA . HIS F 6 303 ? 131.446 90.547 87.505 1.00 68.60 303 HIS F CA 1
ATOM 17704 C C . HIS F 6 303 ? 131.315 91.246 86.150 1.00 69.39 303 HIS F C 1
ATOM 17705 O O . HIS F 6 303 ? 131.496 90.640 85.093 1.00 69.46 303 HIS F O 1
ATOM 17712 N N . GLY F 6 304 ? 130.991 92.534 86.189 1.00 62.89 304 GLY F N 1
ATOM 17713 C CA . GLY F 6 304 ? 130.978 93.343 84.991 1.00 63.15 304 GLY F CA 1
ATOM 17714 C C . GLY F 6 304 ? 129.720 93.270 84.156 1.00 64.12 304 GLY F C 1
ATOM 17715 O O . GLY F 6 304 ? 129.626 93.987 83.154 1.00 64.34 304 GLY F O 1
ATOM 17716 N N . TRP F 6 305 ? 128.742 92.445 84.534 1.00 57.61 305 TRP F N 1
ATOM 17717 C CA . TRP F 6 305 ? 127.496 92.384 83.778 1.00 53.32 305 TRP F CA 1
ATOM 17718 C C . TRP F 6 305 ? 126.608 93.597 84.028 1.00 51.20 305 TRP F C 1
ATOM 17719 O O . TRP F 6 305 ? 125.682 93.846 83.247 1.00 55.82 305 TRP F O 1
ATOM 17730 N N . VAL F 6 306 ? 126.881 94.365 85.087 1.00 50.01 306 VAL F N 1
ATOM 17731 C CA . VAL F 6 306 ? 126.168 95.617 85.309 1.00 51.39 306 VAL F CA 1
ATOM 17732 C C . VAL F 6 306 ? 126.520 96.634 84.224 1.00 63.63 306 VAL F C 1
ATOM 17733 O O . VAL F 6 306 ? 125.691 97.477 83.866 1.00 66.69 306 VAL F O 1
ATOM 17737 N N . PHE F 6 307 ? 127.721 96.540 83.644 1.00 59.31 307 PHE F N 1
ATOM 17738 C CA . PHE F 6 307 ? 128.083 97.409 82.530 1.00 55.49 307 PHE F CA 1
ATOM 17739 C C . PHE F 6 307 ? 127.283 97.067 81.279 1.00 55.61 307 PHE F C 1
ATOM 17740 O O . PHE F 6 307 ? 126.862 97.965 80.543 1.00 59.12 307 PHE F O 1
ATOM 17748 N N . VAL F 6 308 ? 127.043 95.777 81.040 1.00 48.40 308 VAL F N 1
ATOM 17749 C CA . VAL F 6 308 ? 126.221 95.362 79.906 1.00 49.13 308 VAL F CA 1
ATOM 17750 C C . VAL F 6 308 ? 124.761 95.742 80.138 1.00 51.94 308 VAL F C 1
ATOM 17751 O O . VAL F 6 308 ? 124.050 96.133 79.204 1.00 56.12 308 VAL F O 1
ATOM 17755 N N . ALA F 6 309 ? 124.298 95.661 81.390 1.00 51.93 309 ALA F N 1
ATOM 17756 C CA . ALA F 6 309 ? 122.946 96.112 81.724 1.00 46.74 309 ALA F CA 1
ATOM 17757 C C . ALA F 6 309 ? 122.786 97.618 81.527 1.00 46.43 309 ALA F C 1
ATOM 17758 O O . ALA F 6 309 ? 121.754 98.081 81.027 1.00 53.08 309 ALA F O 1
ATOM 17760 N N . LEU F 6 310 ? 123.803 98.397 81.902 1.00 49.25 310 LEU F N 1
ATOM 17761 C CA . LEU F 6 310 ? 123.768 99.839 81.674 1.00 56.83 310 LEU F CA 1
ATOM 17762 C C . LEU F 6 310 ? 123.861 100.179 80.190 1.00 57.13 310 LEU F C 1
ATOM 17763 O O . LEU F 6 310 ? 123.243 101.149 79.739 1.00 54.93 310 LEU F O 1
ATOM 17768 N N . ALA F 6 311 ? 124.619 99.393 79.420 1.00 58.62 311 ALA F N 1
ATOM 17769 C CA . ALA F 6 311 ? 124.654 99.574 77.972 1.00 54.06 311 ALA F CA 1
ATOM 17770 C C . ALA F 6 311 ? 123.323 99.216 77.327 1.00 57.84 311 ALA F C 1
ATOM 17771 O O . ALA F 6 311 ? 122.957 99.799 76.304 1.00 64.60 311 ALA F O 1
ATOM 17773 N N . LEU F 6 312 ? 122.595 98.254 77.897 1.00 59.09 312 LEU F N 1
ATOM 17774 C CA . LEU F 6 312 ? 121.246 97.963 77.423 1.00 56.91 312 LEU F CA 1
ATOM 17775 C C . LEU F 6 312 ? 120.267 99.065 77.800 1.00 59.46 312 LEU F C 1
ATOM 17776 O O . LEU F 6 312 ? 119.307 99.318 77.066 1.00 61.65 312 LEU F O 1
ATOM 17781 N N . MET F 6 313 ? 120.468 99.703 78.953 1.00 63.43 313 MET F N 1
ATOM 17782 C CA . MET F 6 313 ? 119.651 100.861 79.302 1.00 60.38 313 MET F CA 1
ATOM 17783 C C . MET F 6 313 ? 119.927 102.038 78.373 1.00 63.31 313 MET F C 1
ATOM 17784 O O . MET F 6 313 ? 119.000 102.749 77.974 1.00 69.16 313 MET F O 1
ATOM 17789 N N . LEU F 6 314 ? 121.192 102.253 78.015 1.00 58.79 314 LEU F N 1
ATOM 17790 C CA . LEU F 6 314 ? 121.592 103.454 77.291 1.00 60.50 314 LEU F CA 1
ATOM 17791 C C . LEU F 6 314 ? 121.457 103.327 75.777 1.00 61.64 314 LEU F C 1
ATOM 17792 O O . LEU F 6 314 ? 121.015 104.275 75.119 1.00 62.13 314 LEU F O 1
ATOM 17797 N N . PHE F 6 315 ? 121.831 102.184 75.201 1.00 69.38 315 PHE F N 1
ATOM 17798 C CA . PHE F 6 315 ? 121.905 102.040 73.755 1.00 67.86 315 PHE F CA 1
ATOM 17799 C C . PHE F 6 315 ? 120.791 101.202 73.150 1.00 62.48 315 PHE F C 1
ATOM 17800 O O . PHE F 6 315 ? 120.580 101.279 71.937 1.00 67.07 315 PHE F O 1
ATOM 17808 N N . ALA F 6 316 ? 120.081 100.404 73.945 1.00 58.46 316 ALA F N 1
ATOM 17809 C CA . ALA F 6 316 ? 118.957 99.640 73.422 1.00 58.66 316 ALA F CA 1
ATOM 17810 C C . ALA F 6 316 ? 117.609 100.290 73.698 1.00 68.31 316 ALA F C 1
ATOM 17811 O O . ALA F 6 316 ? 116.642 99.988 72.991 1.00 69.82 316 ALA F O 1
ATOM 17813 N N . PHE F 6 317 ? 117.518 101.170 74.693 1.00 58.65 317 PHE F N 1
ATOM 17814 C CA . PHE F 6 317 ? 116.300 101.930 74.941 1.00 50.86 317 PHE F CA 1
ATOM 17815 C C . PHE F 6 317 ? 116.498 103.426 74.766 1.00 59.06 317 PHE F C 1
ATOM 17816 O O . PHE F 6 317 ? 115.748 104.052 74.013 1.00 64.66 317 PHE F O 1
ATOM 17824 N N . ALA F 6 318 ? 117.480 104.019 75.451 1.00 65.77 318 ALA F N 1
ATOM 17825 C CA . ALA F 6 318 ? 117.576 105.475 75.509 1.00 61.77 318 ALA F CA 1
ATOM 17826 C C . ALA F 6 318 ? 118.018 106.076 74.181 1.00 66.91 318 ALA F C 1
ATOM 17827 O O . ALA F 6 318 ? 117.615 107.195 73.848 1.00 68.74 318 ALA F O 1
ATOM 17829 N N . LEU F 6 319 ? 118.836 105.368 73.417 1.00 67.38 319 LEU F N 1
ATOM 17830 C CA . LEU F 6 319 ? 119.199 105.858 72.092 1.00 65.05 319 LEU F CA 1
ATOM 17831 C C . LEU F 6 319 ? 118.128 105.591 71.022 1.00 63.81 319 LEU F C 1
ATOM 17832 O O . LEU F 6 319 ? 117.786 106.543 70.304 1.00 67.87 319 LEU F O 1
ATOM 17837 N N . PRO F 6 320 ? 117.568 104.373 70.845 1.00 59.44 320 PRO F N 1
ATOM 17838 C CA . PRO F 6 320 ? 116.530 104.224 69.810 1.00 64.39 320 PRO F CA 1
ATOM 17839 C C . PRO F 6 320 ? 115.211 104.879 70.166 1.00 61.21 320 PRO F C 1
ATOM 17840 O O . PRO F 6 320 ? 114.461 105.235 69.251 1.00 63.39 320 PRO F O 1
ATOM 17844 N N . PHE F 6 321 ? 114.911 105.056 71.456 1.00 61.77 321 PHE F N 1
ATOM 17845 C CA . PHE F 6 321 ? 113.710 105.777 71.861 1.00 58.97 321 PHE F CA 1
ATOM 17846 C C . PHE F 6 321 ? 113.782 107.236 71.441 1.00 58.83 321 PHE F C 1
ATOM 17847 O O . PHE F 6 321 ? 112.772 107.821 71.041 1.00 71.24 321 PHE F O 1
ATOM 17855 N N . PHE F 6 322 ? 114.967 107.837 71.509 1.00 57.94 322 PHE F N 1
ATOM 17856 C CA . PHE F 6 322 ? 115.114 109.241 71.159 1.00 60.15 322 PHE F CA 1
ATOM 17857 C C . PHE F 6 322 ? 115.368 109.470 69.676 1.00 62.89 322 PHE F C 1
ATOM 17858 O O . PHE F 6 322 ? 114.946 110.503 69.145 1.00 64.39 322 PHE F O 1
ATOM 17866 N N . VAL F 6 323 ? 116.037 108.543 68.982 1.00 66.40 323 VAL F N 1
ATOM 17867 C CA . VAL F 6 323 ? 116.213 108.723 67.541 1.00 60.47 323 VAL F CA 1
ATOM 17868 C C . VAL F 6 323 ? 115.036 108.189 66.736 1.00 61.49 323 VAL F C 1
ATOM 17869 O O . VAL F 6 323 ? 114.914 108.521 65.548 1.00 64.64 323 VAL F O 1
ATOM 17873 N N . LEU F 6 324 ? 114.158 107.387 67.338 1.00 63.79 324 LEU F N 1
ATOM 17874 C CA . LEU F 6 324 ? 112.941 106.929 66.686 1.00 56.81 324 LEU F CA 1
ATOM 17875 C C . LEU F 6 324 ? 111.721 107.718 67.126 1.00 57.00 324 LEU F C 1
ATOM 17876 O O . LEU F 6 324 ? 110.596 107.332 66.806 1.00 65.23 324 LEU F O 1
ATOM 17881 N N . LEU F 6 325 ? 111.917 108.792 67.882 1.00 60.63 325 LEU F N 1
ATOM 17882 C CA . LEU F 6 325 ? 110.815 109.649 68.284 1.00 56.82 325 LEU F CA 1
ATOM 17883 C C . LEU F 6 325 ? 110.546 110.736 67.254 1.00 60.86 325 LEU F C 1
ATOM 17884 O O . LEU F 6 325 ? 109.478 111.357 67.283 1.00 61.43 325 LEU F O 1
ATOM 17889 N N . PHE F 6 326 ? 111.475 110.949 66.330 1.00 63.22 326 PHE F N 1
ATOM 17890 C CA . PHE F 6 326 ? 111.363 111.963 65.296 1.00 63.22 326 PHE F CA 1
ATOM 17891 C C . PHE F 6 326 ? 110.731 111.371 64.045 1.00 63.48 326 PHE F C 1
ATOM 17892 O O . PHE F 6 326 ? 110.915 110.193 63.732 1.00 65.21 326 PHE F O 1
ATOM 17900 N N . ARG F 6 327 ? 109.973 112.208 63.334 1.00 67.71 327 ARG F N 1
ATOM 17901 C CA . ARG F 6 327 ? 109.229 111.743 62.167 1.00 64.41 327 ARG F CA 1
ATOM 17902 C C . ARG F 6 327 ? 110.154 111.435 60.997 1.00 66.85 327 ARG F C 1
ATOM 17903 O O . ARG F 6 327 ? 109.938 110.458 60.271 1.00 68.87 327 ARG F O 1
ATOM 17911 N N . GLY F 6 328 ? 111.191 112.252 60.800 1.00 61.84 328 GLY F N 1
ATOM 17912 C CA . GLY F 6 328 ? 112.037 112.117 59.627 1.00 62.39 328 GLY F CA 1
ATOM 17913 C C . GLY F 6 328 ? 112.993 110.943 59.666 1.00 67.52 328 GLY F C 1
ATOM 17914 O O . GLY F 6 328 ? 113.449 110.499 58.608 1.00 70.09 328 GLY F O 1
ATOM 17915 N N . THR F 6 329 ? 113.310 110.429 60.854 1.00 67.63 329 THR F N 1
ATOM 17916 C CA . THR F 6 329 ? 114.258 109.327 60.954 1.00 65.90 329 THR F CA 1
ATOM 17917 C C . THR F 6 329 ? 113.628 107.973 60.662 1.00 67.83 329 THR F C 1
ATOM 17918 O O . THR F 6 329 ? 114.361 107.002 60.451 1.00 72.51 329 THR F O 1
ATOM 17922 N N . LYS F 6 330 ? 112.301 107.879 60.651 1.00 66.55 330 LYS F N 1
ATOM 17923 C CA . LYS F 6 330 ? 111.618 106.661 60.249 1.00 66.86 330 LYS F CA 1
ATOM 17924 C C . LYS F 6 330 ? 110.970 106.773 58.878 1.00 68.29 330 LYS F C 1
ATOM 17925 O O . LYS F 6 330 ? 110.565 105.750 58.317 1.00 70.50 330 LYS F O 1
ATOM 17931 N N . ARG F 6 331 ? 110.861 107.984 58.328 1.00 69.06 331 ARG F N 1
ATOM 17932 C CA . ARG F 6 331 ? 110.432 108.181 56.951 1.00 67.86 331 ARG F CA 1
ATOM 17933 C C . ARG F 6 331 ? 111.551 107.954 55.945 1.00 75.41 331 ARG F C 1
ATOM 17934 O O . ARG F 6 331 ? 111.269 107.833 54.748 1.00 77.69 331 ARG F O 1
ATOM 17942 N N . ASN F 6 332 ? 112.803 107.898 56.394 1.00 73.66 332 ASN F N 1
ATOM 17943 C CA . ASN F 6 332 ? 113.953 107.698 55.524 1.00 70.00 332 ASN F CA 1
ATOM 17944 C C . ASN F 6 332 ? 114.489 106.288 55.712 1.00 70.76 332 ASN F C 1
ATOM 17945 O O . ASN F 6 332 ? 114.739 105.860 56.844 1.00 73.10 332 ASN F O 1
ATOM 17950 N N . LEU F 6 333 ? 114.675 105.574 54.598 1.00 77.79 333 LEU F N 1
ATOM 17951 C CA . LEU F 6 333 ? 115.141 104.194 54.674 1.00 78.39 333 LEU F CA 1
ATOM 17952 C C . LEU F 6 333 ? 116.606 104.097 55.081 1.00 79.65 333 LEU F C 1
ATOM 17953 O O . LEU F 6 333 ? 116.987 103.125 55.733 1.00 80.72 333 LEU F O 1
ATOM 17958 N N . ASN F 6 334 ? 117.434 105.084 54.727 1.00 77.56 334 ASN F N 1
ATOM 17959 C CA . ASN F 6 334 ? 118.843 105.045 55.119 1.00 76.44 334 ASN F CA 1
ATOM 17960 C C . ASN F 6 334 ? 119.008 105.230 56.624 1.00 74.50 334 ASN F C 1
ATOM 17961 O O . ASN F 6 334 ? 119.742 104.473 57.278 1.00 78.25 334 ASN F O 1
ATOM 17966 N N . THR F 6 335 ? 118.322 106.226 57.192 1.00 60.45 335 THR F N 1
ATOM 17967 C CA . THR F 6 335 ? 118.367 106.431 58.636 1.00 65.96 335 THR F CA 1
ATOM 17968 C C . THR F 6 335 ? 117.693 105.285 59.377 1.00 69.67 335 THR F C 1
ATOM 17969 O O . THR F 6 335 ? 118.169 104.866 60.439 1.00 71.46 335 THR F O 1
ATOM 17973 N N . LEU F 6 336 ? 116.600 104.750 58.818 1.00 57.57 336 LEU F N 1
ATOM 17974 C CA . LEU F 6 336 ? 115.939 103.600 59.426 1.00 52.95 336 LEU F CA 1
ATOM 17975 C C . LEU F 6 336 ? 116.830 102.363 59.393 1.00 57.92 336 LEU F C 1
ATOM 17976 O O . LEU F 6 336 ? 116.844 101.585 60.349 1.00 68.16 336 LEU F O 1
ATOM 17981 N N . ALA F 6 337 ? 117.609 102.186 58.323 1.00 53.82 337 ALA F N 1
ATOM 17982 C CA . ALA F 6 337 ? 118.515 101.046 58.235 1.00 52.58 337 ALA F CA 1
ATOM 17983 C C . ALA F 6 337 ? 119.686 101.184 59.198 1.00 58.54 337 ALA F C 1
ATOM 17984 O O . ALA F 6 337 ? 120.126 100.189 59.783 1.00 63.26 337 ALA F O 1
ATOM 17986 N N . THR F 6 338 ? 120.211 102.402 59.366 1.00 60.72 338 THR F N 1
ATOM 17987 C CA . THR F 6 338 ? 121.281 102.616 60.341 1.00 55.96 338 THR F CA 1
ATOM 17988 C C . THR F 6 338 ? 120.791 102.385 61.770 1.00 51.86 338 THR F C 1
ATOM 17989 O O . THR F 6 338 ? 121.477 101.733 62.575 1.00 58.56 338 THR F O 1
ATOM 17993 N N . ILE F 6 339 ? 119.590 102.885 62.087 1.00 52.68 339 ILE F N 1
ATOM 17994 C CA . ILE F 6 339 ? 118.989 102.657 63.399 1.00 58.44 339 ILE F CA 1
ATOM 17995 C C . ILE F 6 339 ? 118.691 101.173 63.600 1.00 58.96 339 ILE F C 1
ATOM 17996 O O . ILE F 6 339 ? 118.901 100.626 64.686 1.00 61.75 339 ILE F O 1
ATOM 18001 N N . ALA F 6 340 ? 118.265 100.485 62.537 1.00 57.15 340 ALA F N 1
ATOM 18002 C CA . ALA F 6 340 ? 117.967 99.059 62.618 1.00 54.76 340 ALA F CA 1
ATOM 18003 C C . ALA F 6 340 ? 119.229 98.223 62.807 1.00 64.88 340 ALA F C 1
ATOM 18004 O O . ALA F 6 340 ? 119.200 97.200 63.500 1.00 71.52 340 ALA F O 1
ATOM 18006 N N . GLY F 6 341 ? 120.341 98.635 62.193 1.00 60.69 341 GLY F N 1
ATOM 18007 C CA . GLY F 6 341 ? 121.605 97.958 62.434 1.00 55.31 341 GLY F CA 1
ATOM 18008 C C . GLY F 6 341 ? 122.100 98.144 63.856 1.00 62.08 341 GLY F C 1
ATOM 18009 O O . GLY F 6 341 ? 122.585 97.194 64.486 1.00 67.65 341 GLY F O 1
ATOM 18010 N N . TRP F 6 342 ? 121.961 99.363 64.391 1.00 65.53 342 TRP F N 1
ATOM 18011 C CA . TRP F 6 342 ? 122.291 99.580 65.798 1.00 61.43 342 TRP F CA 1
ATOM 18012 C C . TRP F 6 342 ? 121.371 98.787 66.717 1.00 61.91 342 TRP F C 1
ATOM 18013 O O . TRP F 6 342 ? 121.817 98.264 67.748 1.00 71.60 342 TRP F O 1
ATOM 18024 N N . ILE F 6 343 ? 120.103 98.647 66.332 1.00 62.00 343 ILE F N 1
ATOM 18025 C CA . ILE F 6 343 ? 119.144 97.905 67.139 1.00 60.95 343 ILE F CA 1
ATOM 18026 C C . ILE F 6 343 ? 119.465 96.416 67.137 1.00 56.70 343 ILE F C 1
ATOM 18027 O O . ILE F 6 343 ? 119.448 95.789 68.193 1.00 67.81 343 ILE F O 1
ATOM 18032 N N . VAL F 6 344 ? 119.810 95.835 65.980 1.00 54.65 344 VAL F N 1
ATOM 18033 C CA . VAL F 6 344 ? 120.129 94.402 65.968 1.00 63.19 344 VAL F CA 1
ATOM 18034 C C . VAL F 6 344 ? 121.458 94.122 66.671 1.00 64.80 344 VAL F C 1
ATOM 18035 O O . VAL F 6 344 ? 121.623 93.054 67.282 1.00 63.34 344 VAL F O 1
ATOM 18039 N N . VAL F 6 345 ? 122.401 95.076 66.647 1.00 65.87 345 VAL F N 1
ATOM 18040 C CA . VAL F 6 345 ? 123.599 94.960 67.481 1.00 63.93 345 VAL F CA 1
ATOM 18041 C C . VAL F 6 345 ? 123.220 94.954 68.963 1.00 66.80 345 VAL F C 1
ATOM 18042 O O . VAL F 6 345 ? 123.714 94.128 69.750 1.00 74.90 345 VAL F O 1
ATOM 18046 N N . MET F 6 346 ? 122.293 95.831 69.356 1.00 57.96 346 MET F N 1
ATOM 18047 C CA . MET F 6 346 ? 121.868 95.862 70.751 1.00 53.92 346 MET F CA 1
ATOM 18048 C C . MET F 6 346 ? 121.027 94.646 71.133 1.00 57.49 346 MET F C 1
ATOM 18049 O O . MET F 6 346 ? 121.007 94.263 72.303 1.00 59.40 346 MET F O 1
ATOM 18054 N N . ARG F 6 347 ? 120.351 94.009 70.174 1.00 59.09 347 ARG F N 1
ATOM 18055 C CA . ARG F 6 347 ? 119.645 92.769 70.495 1.00 52.60 347 ARG F CA 1
ATOM 18056 C C . ARG F 6 347 ? 120.622 91.618 70.663 1.00 58.43 347 ARG F C 1
ATOM 18057 O O . ARG F 6 347 ? 120.384 90.718 71.476 1.00 68.19 347 ARG F O 1
ATOM 18065 N N . PHE F 6 348 ? 121.717 91.624 69.890 1.00 58.85 348 PHE F N 1
ATOM 18066 C CA . PHE F 6 348 ? 122.811 90.685 70.139 1.00 59.05 348 PHE F CA 1
ATOM 18067 C C . PHE F 6 348 ? 123.364 90.856 71.549 1.00 59.70 348 PHE F C 1
ATOM 18068 O O . PHE F 6 348 ? 123.567 89.870 72.271 1.00 56.47 348 PHE F O 1
ATOM 18076 N N . VAL F 6 349 ? 123.556 92.110 71.971 1.00 54.88 349 VAL F N 1
ATOM 18077 C CA . VAL F 6 349 ? 124.027 92.400 73.327 1.00 45.47 349 VAL F CA 1
ATOM 18078 C C . VAL F 6 349 ? 122.987 91.981 74.371 1.00 50.37 349 VAL F C 1
ATOM 18079 O O . VAL F 6 349 ? 123.334 91.483 75.449 1.00 55.82 349 VAL F O 1
ATOM 18083 N N . ASP F 6 350 ? 121.697 92.133 74.050 1.00 56.04 350 ASP F N 1
ATOM 18084 C CA . ASP F 6 350 ? 120.638 91.792 75.001 1.00 52.49 350 ASP F CA 1
ATOM 18085 C C . ASP F 6 350 ? 120.520 90.287 75.208 1.00 45.46 350 ASP F C 1
ATOM 18086 O O . ASP F 6 350 ? 120.394 89.822 76.348 1.00 48.50 350 ASP F O 1
ATOM 18091 N N . MET F 6 351 ? 120.555 89.507 74.124 1.00 48.63 351 MET F N 1
ATOM 18092 C CA . MET F 6 351 ? 120.594 88.058 74.288 1.00 53.79 351 MET F CA 1
ATOM 18093 C C . MET F 6 351 ? 121.903 87.590 74.912 1.00 62.54 351 MET F C 1
ATOM 18094 O O . MET F 6 351 ? 121.918 86.548 75.574 1.00 58.68 351 MET F O 1
ATOM 18099 N N . ALA F 6 352 ? 123.003 88.331 74.717 1.00 57.35 352 ALA F N 1
ATOM 18100 C CA . ALA F 6 352 ? 124.238 88.022 75.436 1.00 51.46 352 ALA F CA 1
ATOM 18101 C C . ALA F 6 352 ? 124.053 88.192 76.937 1.00 50.42 352 ALA F C 1
ATOM 18102 O O . ALA F 6 352 ? 124.369 87.287 77.713 1.00 56.56 352 ALA F O 1
ATOM 18104 N N . TRP F 6 353 ? 123.468 89.318 77.348 1.00 44.76 353 TRP F N 1
ATOM 18105 C CA . TRP F 6 353 ? 123.207 89.590 78.758 1.00 41.65 353 TRP F CA 1
ATOM 18106 C C . TRP F 6 353 ? 122.184 88.628 79.350 1.00 53.23 353 TRP F C 1
ATOM 18107 O O . TRP F 6 353 ? 122.182 88.399 80.563 1.00 63.07 353 TRP F O 1
ATOM 18118 N N . ILE F 6 354 ? 121.313 88.061 78.519 1.00 54.58 354 ILE F N 1
ATOM 18119 C CA . ILE F 6 354 ? 120.315 87.122 79.018 1.00 47.19 354 ILE F CA 1
ATOM 18120 C C . ILE F 6 354 ? 120.896 85.714 79.140 1.00 46.31 354 ILE F C 1
ATOM 18121 O O . ILE F 6 354 ? 120.718 85.046 80.163 1.00 52.03 354 ILE F O 1
ATOM 18126 N N . ILE F 6 355 ? 121.627 85.249 78.130 1.00 54.58 355 ILE F N 1
ATOM 18127 C CA . ILE F 6 355 ? 122.029 83.844 78.062 1.00 51.48 355 ILE F CA 1
ATOM 18128 C C . ILE F 6 355 ? 123.423 83.620 78.642 1.00 59.66 355 ILE F C 1
ATOM 18129 O O . ILE F 6 355 ? 123.635 82.683 79.416 1.00 63.22 355 ILE F O 1
ATOM 18134 N N . LEU F 6 356 ? 124.393 84.458 78.269 1.00 62.82 356 LEU F N 1
ATOM 18135 C CA . LEU F 6 356 ? 125.786 84.225 78.644 1.00 52.31 356 LEU F CA 1
ATOM 18136 C C . LEU F 6 356 ? 126.131 84.296 80.139 1.00 60.53 356 LEU F C 1
ATOM 18137 O O . LEU F 6 356 ? 127.148 83.686 80.509 1.00 72.96 356 LEU F O 1
ATOM 18142 N N . PRO F 6 357 ? 125.409 85.007 81.026 1.00 46.39 357 PRO F N 1
ATOM 18143 C CA . PRO F 6 357 ? 125.653 84.801 82.467 1.00 48.95 357 PRO F CA 1
ATOM 18144 C C . PRO F 6 357 ? 125.395 83.385 82.974 1.00 52.68 357 PRO F C 1
ATOM 18145 O O . PRO F 6 357 ? 125.891 83.038 84.051 1.00 60.68 357 PRO F O 1
ATOM 18149 N N . GLU F 6 358 ? 124.638 82.560 82.249 1.00 57.72 358 GLU F N 1
ATOM 18150 C CA . GLU F 6 358 ? 124.421 81.186 82.682 1.00 59.93 358 GLU F CA 1
ATOM 18151 C C . GLU F 6 358 ? 125.639 80.296 82.466 1.00 66.93 358 GLU F C 1
ATOM 18152 O O . GLU F 6 358 ? 125.692 79.200 83.034 1.00 70.05 358 GLU F O 1
ATOM 18158 N N . PHE F 6 359 ? 126.607 80.724 81.660 1.00 67.89 359 PHE F N 1
ATOM 18159 C CA . PHE F 6 359 ? 127.804 79.928 81.408 1.00 66.71 359 PHE F CA 1
ATOM 18160 C C . PHE F 6 359 ? 129.082 80.601 81.870 1.00 69.63 359 PHE F C 1
ATOM 18161 O O . PHE F 6 359 ? 129.908 79.963 82.527 1.00 72.49 359 PHE F O 1
ATOM 18169 N N . ARG F 6 360 ? 129.269 81.874 81.539 1.00 76.71 360 ARG F N 1
ATOM 18170 C CA . ARG F 6 360 ? 130.568 82.519 81.660 1.00 77.17 360 ARG F CA 1
ATOM 18171 C C . ARG F 6 360 ? 130.880 82.993 83.073 1.00 77.53 360 ARG F C 1
ATOM 18172 O O . ARG F 6 360 ? 132.029 82.872 83.511 1.00 78.21 360 ARG F O 1
ATOM 18180 N N . GLU F 6 361 ? 129.888 83.584 83.762 1.00 76.47 361 GLU F N 1
ATOM 18181 C CA . GLU F 6 361 ? 130.038 84.039 85.183 1.00 79.89 361 GLU F CA 1
ATOM 18182 C C . GLU F 6 361 ? 130.808 85.365 85.282 1.00 83.25 361 GLU F C 1
ATOM 18183 O O . GLU F 6 361 ? 130.724 86.005 86.347 1.00 86.54 361 GLU F O 1
ATOM 18189 N N . HIS F 6 362 ? 131.519 85.767 84.230 1.00 78.67 362 HIS F N 1
ATOM 18190 C CA . HIS F 6 362 ? 132.303 86.991 84.213 1.00 74.53 362 HIS F CA 1
ATOM 18191 C C . HIS F 6 362 ? 132.180 87.623 82.836 1.00 75.78 362 HIS F C 1
ATOM 18192 O O . HIS F 6 362 ? 131.956 86.932 81.840 1.00 76.38 362 HIS F O 1
ATOM 18199 N N . LEU F 6 363 ? 132.327 88.947 82.789 1.00 74.49 363 LEU F N 1
ATOM 18200 C CA . LEU F 6 363 ? 132.324 89.638 81.505 1.00 72.02 363 LEU F CA 1
ATOM 18201 C C . LEU F 6 363 ? 133.583 89.320 80.706 1.00 74.05 363 LEU F C 1
ATOM 18202 O O . LEU F 6 363 ? 133.533 89.194 79.477 1.00 79.89 363 LEU F O 1
ATOM 18207 N N . TRP F 6 364 ? 134.713 89.163 81.387 1.00 69.16 364 TRP F N 1
ATOM 18208 C CA . TRP F 6 364 ? 135.979 88.868 80.733 1.00 70.13 364 TRP F CA 1
ATOM 18209 C C . TRP F 6 364 ? 136.146 87.390 80.409 1.00 74.42 364 TRP F C 1
ATOM 18210 O O . TRP F 6 364 ? 137.156 87.015 79.805 1.00 71.08 364 TRP F O 1
ATOM 18221 N N . ASP F 6 365 ? 135.190 86.547 80.790 1.00 80.44 365 ASP F N 1
ATOM 18222 C CA . ASP F 6 365 ? 135.233 85.124 80.490 1.00 79.30 365 ASP F CA 1
ATOM 18223 C C . ASP F 6 365 ? 134.551 84.785 79.170 1.00 79.19 365 ASP F C 1
ATOM 18224 O O . ASP F 6 365 ? 134.459 83.604 78.820 1.00 81.53 365 ASP F O 1
ATOM 18229 N N . ILE F 6 366 ? 134.077 85.792 78.434 1.00 74.75 366 ILE F N 1
ATOM 18230 C CA . ILE F 6 366 ? 133.428 85.566 77.147 1.00 73.09 366 ILE F CA 1
ATOM 18231 C C . ILE F 6 366 ? 134.469 85.140 76.121 1.00 69.76 366 ILE F C 1
ATOM 18232 O O . ILE F 6 366 ? 135.500 85.801 75.947 1.00 66.66 366 ILE F O 1
ATOM 18237 N N . ALA F 6 367 ? 134.204 84.027 75.439 1.00 74.19 367 ALA F N 1
ATOM 18238 C CA . ALA F 6 367 ? 135.127 83.478 74.460 1.00 79.27 367 ALA F CA 1
ATOM 18239 C C . ALA F 6 367 ? 134.841 84.050 73.073 1.00 79.77 367 ALA F C 1
ATOM 18240 O O . ALA F 6 367 ? 133.931 84.858 72.876 1.00 77.57 367 ALA F O 1
ATOM 18242 N N . ILE F 6 368 ? 135.644 83.630 72.092 1.00 78.88 368 ILE F N 1
ATOM 18243 C CA . ILE F 6 368 ? 135.390 84.012 70.707 1.00 77.58 368 ILE F CA 1
ATOM 18244 C C . ILE F 6 368 ? 134.323 83.123 70.076 1.00 76.98 368 ILE F C 1
ATOM 18245 O O . ILE F 6 368 ? 133.734 83.497 69.053 1.00 78.71 368 ILE F O 1
ATOM 18250 N N . THR F 6 369 ? 134.029 81.968 70.681 1.00 75.79 369 THR F N 1
ATOM 18251 C CA . THR F 6 369 ? 132.930 81.138 70.206 1.00 73.86 369 THR F CA 1
ATOM 18252 C C . THR F 6 369 ? 131.584 81.798 70.470 1.00 78.00 369 THR F C 1
ATOM 18253 O O . THR F 6 369 ? 130.642 81.615 69.689 1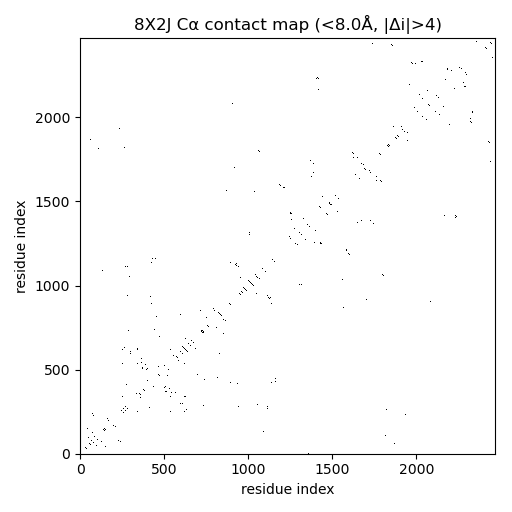.00 83.10 369 THR F O 1
ATOM 18257 N N . ASP F 6 370 ? 131.490 82.588 71.546 1.00 75.63 370 ASP F N 1
ATOM 18258 C CA . ASP F 6 370 ? 130.261 83.294 71.888 1.00 73.64 370 ASP F CA 1
ATOM 18259 C C . ASP F 6 370 ? 129.907 84.386 70.891 1.00 74.61 370 ASP F C 1
ATOM 18260 O O . ASP F 6 370 ? 128.757 84.824 70.866 1.00 77.88 370 ASP F O 1
ATOM 18265 N N . VAL F 6 371 ? 130.860 84.860 70.093 1.00 73.66 371 VAL F N 1
ATOM 18266 C CA . VAL F 6 371 ? 130.526 85.769 69.006 1.00 74.51 371 VAL F CA 1
ATOM 18267 C C . VAL F 6 371 ? 130.539 85.046 67.659 1.00 74.83 371 VAL F C 1
ATOM 18268 O O . VAL F 6 371 ? 129.851 85.487 66.727 1.00 75.65 371 VAL F O 1
ATOM 18272 N N . ALA F 6 372 ? 131.243 83.915 67.548 1.00 73.95 372 ALA F N 1
ATOM 18273 C CA . ALA F 6 372 ? 131.257 83.178 66.289 1.00 72.81 372 ALA F CA 1
ATOM 18274 C C . ALA F 6 372 ? 129.933 82.469 66.030 1.00 71.26 372 ALA F C 1
ATOM 18275 O O . ALA F 6 372 ? 129.460 82.439 64.888 1.00 73.73 372 ALA F O 1
ATOM 18277 N N . ALA F 6 373 ? 129.336 81.867 67.072 1.00 73.26 373 ALA F N 1
ATOM 18278 C CA . ALA F 6 373 ? 128.102 81.100 66.878 1.00 74.80 373 ALA F CA 1
ATOM 18279 C C . ALA F 6 373 ? 126.896 81.939 66.442 1.00 76.11 373 ALA F C 1
ATOM 18280 O O . ALA F 6 373 ? 126.239 81.544 65.460 1.00 78.06 373 ALA F O 1
ATOM 18282 N N . PRO F 6 374 ? 126.539 83.074 67.084 1.00 72.37 374 PRO F N 1
ATOM 18283 C CA . PRO F 6 374 ? 125.364 83.806 66.581 1.00 68.96 374 PRO F CA 1
ATOM 18284 C C . PRO F 6 374 ? 125.592 84.494 65.250 1.00 69.94 374 PRO F C 1
ATOM 18285 O O . PRO F 6 374 ? 124.652 84.546 64.454 1.00 73.42 374 PRO F O 1
ATOM 18289 N N . ILE F 6 375 ? 126.806 84.980 64.970 1.00 64.76 375 ILE F N 1
ATOM 18290 C CA . ILE F 6 375 ? 127.089 85.632 63.693 1.00 64.01 375 ILE F CA 1
ATOM 18291 C C . ILE F 6 375 ? 126.993 84.631 62.547 1.00 65.64 375 ILE F C 1
ATOM 18292 O O . ILE F 6 375 ? 126.339 84.889 61.530 1.00 70.63 375 ILE F O 1
ATOM 18297 N N . GLY F 6 376 ? 127.598 83.454 62.718 1.00 74.10 376 GLY F N 1
ATOM 18298 C CA . GLY F 6 376 ? 127.520 82.431 61.687 1.00 74.81 376 GLY F CA 1
ATOM 18299 C C . GLY F 6 376 ? 126.124 81.863 61.514 1.00 70.04 376 GLY F C 1
ATOM 18300 O O . GLY F 6 376 ? 125.674 81.619 60.388 1.00 74.94 376 GLY F O 1
ATOM 18301 N N . LEU F 6 377 ? 125.402 81.677 62.618 1.00 62.60 377 LEU F N 1
ATOM 18302 C CA . LEU F 6 377 ? 124.084 81.073 62.490 1.00 66.96 377 LEU F CA 1
ATOM 18303 C C . LEU F 6 377 ? 123.060 82.080 61.963 1.00 71.02 377 LEU F C 1
ATOM 18304 O O . LEU F 6 377 ? 122.148 81.705 61.214 1.00 66.45 377 LEU F O 1
ATOM 18309 N N . ILE F 6 378 ? 123.231 83.371 62.268 1.00 69.35 378 ILE F N 1
ATOM 18310 C CA . ILE F 6 378 ? 122.382 84.376 61.642 1.00 64.50 378 ILE F CA 1
ATOM 18311 C C . ILE F 6 378 ? 122.805 84.619 60.195 1.00 64.52 378 ILE F C 1
ATOM 18312 O O . ILE F 6 378 ? 121.980 85.048 59.388 1.00 71.30 378 ILE F O 1
ATOM 18317 N N . GLY F 6 379 ? 124.054 84.313 59.825 1.00 66.58 379 GLY F N 1
ATOM 18318 C CA . GLY F 6 379 ? 124.410 84.303 58.416 1.00 67.61 379 GLY F CA 1
ATOM 18319 C C . GLY F 6 379 ? 123.727 83.180 57.659 1.00 68.85 379 GLY F C 1
ATOM 18320 O O . GLY F 6 379 ? 123.328 83.349 56.500 1.00 73.94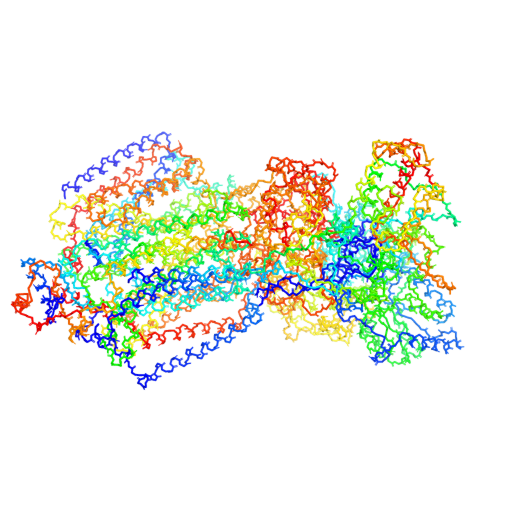 379 GLY F O 1
ATOM 18321 N N . LEU F 6 380 ? 123.590 82.018 58.303 1.00 68.66 380 LEU F N 1
ATOM 18322 C CA . LEU F 6 380 ? 122.786 80.938 57.736 1.00 69.05 380 LEU F CA 1
ATOM 18323 C C . LEU F 6 380 ? 121.325 81.354 57.593 1.00 70.49 380 LEU F C 1
ATOM 18324 O O . LEU F 6 380 ? 120.680 81.041 56.585 1.00 73.83 380 LEU F O 1
ATOM 18329 N N . VAL F 6 381 ? 120.797 82.066 58.597 1.00 63.45 381 VAL F N 1
ATOM 18330 C CA . VAL F 6 381 ? 119.432 82.596 58.535 1.00 63.27 381 VAL F CA 1
ATOM 18331 C C . VAL F 6 381 ? 119.283 83.584 57.378 1.00 64.56 381 VAL F C 1
ATOM 18332 O O . VAL F 6 381 ? 118.293 83.541 56.631 1.00 71.84 381 VAL F O 1
ATOM 18336 N N . ILE F 6 382 ? 120.284 84.456 57.195 1.00 67.70 382 ILE F N 1
ATOM 18337 C CA . ILE F 6 382 ? 120.316 85.429 56.093 1.00 64.70 382 ILE F CA 1
ATOM 18338 C C . ILE F 6 382 ? 120.281 84.717 54.740 1.00 66.99 382 ILE F C 1
ATOM 18339 O O . ILE F 6 382 ? 119.478 85.065 53.862 1.00 68.88 382 ILE F O 1
ATOM 18344 N N . ALA F 6 383 ? 121.125 83.691 54.570 1.00 75.26 383 ALA F N 1
ATOM 18345 C CA . ALA F 6 383 ? 121.208 82.979 53.298 1.00 76.54 383 ALA F CA 1
ATOM 18346 C C . ALA F 6 383 ? 119.933 82.200 52.991 1.00 74.44 383 ALA F C 1
ATOM 18347 O O . ALA F 6 383 ? 119.459 82.205 51.846 1.00 76.48 383 ALA F O 1
ATOM 18349 N N . LEU F 6 384 ? 119.352 81.545 54.001 1.00 73.31 384 LEU F N 1
ATOM 18350 C CA . LEU F 6 384 ? 118.113 80.801 53.793 1.00 76.64 384 LEU F CA 1
ATOM 18351 C C . LEU F 6 384 ? 116.943 81.734 53.490 1.00 78.94 384 LEU F C 1
ATOM 18352 O O . LEU F 6 384 ? 116.109 81.431 52.626 1.00 79.06 384 LEU F O 1
ATOM 18357 N N . PHE F 6 385 ? 116.878 82.881 54.179 1.00 75.59 385 PHE F N 1
ATOM 18358 C CA . PHE F 6 385 ? 115.829 83.862 53.914 1.00 74.92 385 PHE F CA 1
ATOM 18359 C C . PHE F 6 385 ? 115.960 84.450 52.515 1.00 76.87 385 PHE F C 1
ATOM 18360 O O . PHE F 6 385 ? 114.954 84.650 51.824 1.00 80.78 385 PHE F O 1
ATOM 18368 N N . ALA F 6 386 ? 117.192 84.736 52.081 1.00 76.41 386 ALA F N 1
ATOM 18369 C CA . ALA F 6 386 ? 117.403 85.288 50.747 1.00 77.39 386 ALA F CA 1
ATOM 18370 C C . ALA F 6 386 ? 117.071 84.271 49.662 1.00 78.96 386 ALA F C 1
ATOM 18371 O O . ALA F 6 386 ? 116.477 84.624 48.634 1.00 83.56 386 ALA F O 1
ATOM 18373 N N . ALA F 6 387 ? 117.429 83.001 49.880 1.00 81.12 387 ALA F N 1
ATOM 18374 C CA . ALA F 6 387 ? 117.081 81.956 48.925 1.00 81.31 387 ALA F CA 1
ATOM 18375 C C . ALA F 6 387 ? 115.577 81.719 48.869 1.00 81.76 387 ALA F C 1
ATOM 18376 O O . ALA F 6 387 ? 115.043 81.388 47.805 1.00 82.67 387 ALA F O 1
ATOM 18378 N N . ASN F 6 388 ? 114.879 81.886 49.994 1.00 77.82 388 ASN F N 1
ATOM 18379 C CA . ASN F 6 388 ? 113.431 81.725 49.988 1.00 80.23 388 ASN F CA 1
ATOM 18380 C C . ASN F 6 388 ? 112.714 82.916 49.359 1.00 79.19 388 ASN F C 1
ATOM 18381 O O . ASN F 6 388 ? 111.686 82.729 48.698 1.00 76.78 388 ASN F O 1
ATOM 18386 N N . VAL F 6 389 ? 113.227 84.136 49.542 1.00 74.14 389 VAL F N 1
ATOM 18387 C CA . VAL F 6 389 ? 112.572 85.300 48.951 1.00 74.60 389 VAL F CA 1
ATOM 18388 C C . VAL F 6 389 ? 112.937 85.448 47.474 1.00 77.79 389 VAL F C 1
ATOM 18389 O O . VAL F 6 389 ? 112.226 86.133 46.728 1.00 74.69 389 VAL F O 1
ATOM 18393 N N . GLN F 6 390 ? 114.005 84.788 47.014 1.00 85.29 390 GLN F N 1
ATOM 18394 C CA . GLN F 6 390 ? 114.302 84.774 45.585 1.00 85.61 390 GLN F CA 1
ATOM 18395 C C . GLN F 6 390 ? 113.352 83.890 44.784 1.00 86.31 390 GLN F C 1
ATOM 18396 O O . GLN F 6 390 ? 113.339 83.986 43.552 1.00 86.24 390 GLN F O 1
ATOM 18402 N N . GLN F 6 391 ? 112.565 83.040 45.440 1.00 82.85 391 GLN F N 1
ATOM 18403 C CA . GLN F 6 391 ? 111.673 82.110 44.762 1.00 84.52 391 GLN F CA 1
ATOM 18404 C C . GLN F 6 391 ? 110.287 82.686 44.499 1.00 86.16 391 GLN F C 1
ATOM 18405 O O . GLN F 6 391 ? 109.469 82.018 43.859 1.00 84.04 391 GLN F O 1
ATOM 18411 N N . ALA F 6 392 ? 110.004 83.891 44.970 1.00 82.52 392 ALA F N 1
ATOM 18412 C CA . ALA F 6 392 ? 108.671 84.468 44.921 1.00 80.10 392 ALA F CA 1
ATOM 18413 C C . ALA F 6 392 ? 108.777 85.946 44.586 1.00 82.85 392 ALA F C 1
ATOM 18414 O O . ALA F 6 392 ? 109.834 86.556 44.782 1.00 83.54 392 ALA F O 1
ATOM 18416 N N . PRO F 6 393 ? 107.709 86.544 44.047 1.00 79.72 393 PRO F N 1
ATOM 18417 C CA . PRO F 6 393 ? 107.660 88.008 43.957 1.00 75.57 393 PRO F CA 1
ATOM 18418 C C . PRO F 6 393 ? 107.647 88.640 45.340 1.00 73.52 393 PRO F C 1
ATOM 18419 O O . PRO F 6 393 ? 107.173 88.049 46.311 1.00 72.54 393 PRO F O 1
ATOM 18423 N N . LEU F 6 394 ? 108.182 89.858 45.422 1.00 75.52 394 LEU F N 1
ATOM 18424 C CA . LEU F 6 394 ? 108.385 90.517 46.706 1.00 78.42 394 LEU F CA 1
ATOM 18425 C C . LEU F 6 394 ? 107.104 91.042 47.338 1.00 77.88 394 LEU F C 1
ATOM 18426 O O . LEU F 6 394 ? 107.137 91.445 48.505 1.00 76.43 394 LEU F O 1
ATOM 18431 N N . LEU F 6 395 ? 105.981 91.045 46.618 1.00 81.41 395 LEU F N 1
ATOM 18432 C CA . LEU F 6 395 ? 104.760 91.581 47.193 1.00 77.61 395 LEU F CA 1
ATOM 18433 C C . LEU F 6 395 ? 103.535 90.908 46.590 1.00 76.99 395 LEU F C 1
ATOM 18434 O O . LEU F 6 395 ? 103.550 90.557 45.401 1.00 76.52 395 LEU F O 1
ATOM 18439 N N . PRO F 6 396 ? 102.476 90.689 47.386 1.00 73.62 396 PRO F N 1
ATOM 18440 C CA . PRO F 6 396 ? 101.280 89.999 46.878 1.00 77.28 396 PRO F CA 1
ATOM 18441 C C . PRO F 6 396 ? 100.424 90.871 45.974 1.00 81.39 396 PRO F C 1
ATOM 18442 O O . PRO F 6 396 ? 99.549 91.600 46.453 1.00 79.85 396 PRO F O 1
ATOM 18446 N N . LEU F 6 397 ? 100.719 90.838 44.669 1.00 85.87 397 LEU F N 1
ATOM 18447 C CA . LEU F 6 397 ? 99.995 91.654 43.696 1.00 82.84 397 LEU F CA 1
ATOM 18448 C C . LEU F 6 397 ? 98.514 91.292 43.635 1.00 85.52 397 LEU F C 1
ATOM 18449 O O . LEU F 6 397 ? 97.657 92.176 43.532 1.00 89.01 397 LEU F O 1
ATOM 18454 N N . ARG F 6 398 ? 98.194 90.003 43.696 1.00 84.14 398 ARG F N 1
ATOM 18455 C CA . ARG F 6 398 ? 96.807 89.548 43.630 1.00 84.13 398 ARG F CA 1
ATOM 18456 C C . ARG F 6 398 ? 96.262 89.343 45.043 1.00 85.21 398 ARG F C 1
ATOM 18457 O O . ARG F 6 398 ? 95.955 88.235 45.476 1.00 87.87 398 ARG F O 1
ATOM 18465 N N . ASP F 6 399 ? 96.139 90.454 45.762 1.00 82.65 399 ASP F N 1
ATOM 18466 C CA . ASP F 6 399 ? 95.660 90.456 47.134 1.00 83.01 399 ASP F CA 1
ATOM 18467 C C . ASP F 6 399 ? 94.570 91.503 47.299 1.00 84.81 399 ASP F C 1
ATOM 18468 O O . ASP F 6 399 ? 94.608 92.550 46.646 1.00 85.70 399 ASP F O 1
ATOM 18473 N N . PRO F 6 400 ? 93.564 91.229 48.140 1.00 85.35 400 PRO F N 1
ATOM 18474 C CA . PRO F 6 400 ? 92.571 92.269 48.460 1.00 85.01 400 PRO F CA 1
ATOM 18475 C C . PRO F 6 400 ? 93.154 93.478 49.168 1.00 83.39 400 PRO F C 1
ATOM 18476 O O . PRO F 6 400 ? 92.649 94.593 48.987 1.00 82.92 400 PRO F O 1
ATOM 18480 N N . ASN F 6 401 ? 94.209 93.295 49.962 1.00 74.88 401 ASN F N 1
ATOM 18481 C CA . ASN F 6 401 ? 94.838 94.381 50.700 1.00 75.89 401 ASN F CA 1
ATOM 18482 C C . ASN F 6 401 ? 95.894 95.116 49.881 1.00 77.45 401 ASN F C 1
ATOM 18483 O O . ASN F 6 401 ? 96.720 95.836 50.452 1.00 78.10 401 ASN F O 1
ATOM 18488 N N . MET F 6 402 ? 95.887 94.944 48.558 1.00 80.59 402 MET F N 1
ATOM 18489 C CA . MET F 6 402 ? 96.762 95.709 47.681 1.00 79.53 402 MET F CA 1
ATOM 18490 C C . MET F 6 402 ? 96.359 97.177 47.613 1.00 78.30 402 MET F C 1
ATOM 18491 O O . MET F 6 402 ? 97.204 98.027 47.315 1.00 78.02 402 MET F O 1
ATOM 18496 N N . GLU F 6 403 ? 95.089 97.490 47.893 1.00 78.73 403 GLU F N 1
ATOM 18497 C CA . GLU F 6 403 ? 94.597 98.864 47.869 1.00 76.74 403 GLU F CA 1
ATOM 18498 C C . GLU F 6 403 ? 95.176 99.693 49.010 1.00 78.93 403 GLU F C 1
ATOM 18499 O O . GLU F 6 403 ? 95.228 100.923 48.907 1.00 77.87 403 GLU F O 1
ATOM 18505 N N . GLN F 6 404 ? 95.650 99.045 50.079 1.00 72.14 404 GLN F N 1
ATOM 18506 C CA . GLN F 6 404 ? 96.279 99.766 51.179 1.00 74.02 404 GLN F CA 1
ATOM 18507 C C . GLN F 6 404 ? 97.636 100.345 50.796 1.00 74.65 404 GLN F C 1
ATOM 18508 O O . GLN F 6 404 ? 98.108 101.275 51.457 1.00 71.18 404 GLN F O 1
ATOM 18514 N N . LEU F 6 405 ? 98.270 99.820 49.746 1.00 76.38 405 LEU F N 1
ATOM 18515 C CA . LEU F 6 405 ? 99.522 100.377 49.257 1.00 75.81 405 LEU F CA 1
ATOM 18516 C C . LEU F 6 405 ? 99.324 101.652 48.449 1.00 79.01 405 LEU F C 1
ATOM 18517 O O . LEU F 6 405 ? 100.285 102.406 48.266 1.00 80.80 405 LEU F O 1
ATOM 18522 N N . GLN F 6 406 ? 98.108 101.906 47.958 1.00 88.42 406 GLN F N 1
ATOM 18523 C CA . GLN F 6 406 ? 97.854 103.138 47.218 1.00 89.50 406 GLN F CA 1
ATOM 18524 C C . GLN F 6 406 ? 97.819 104.351 48.138 1.00 89.99 406 GLN F C 1
ATOM 18525 O O . GLN F 6 406 ? 98.122 105.465 47.691 1.00 91.16 406 GLN F O 1
ATOM 18531 N N . ASN F 6 407 ? 97.452 104.146 49.406 1.00 91.21 407 ASN F N 1
ATOM 18532 C CA . ASN F 6 407 ? 97.370 105.173 50.457 1.00 90.88 407 ASN F CA 1
ATOM 18533 C C . ASN F 6 407 ? 96.474 106.355 50.086 1.00 91.51 407 ASN F C 1
ATOM 18534 O O . ASN F 6 407 ? 95.260 106.206 49.947 1.00 90.99 407 ASN F O 1
ATOM 18539 N N . LEU G 7 32 ? 94.436 140.886 76.095 1.00 74.96 32 LEU G N 1
ATOM 18540 C CA . LEU G 7 32 ? 95.211 142.079 76.405 1.00 73.45 32 LEU G CA 1
ATOM 18541 C C . LEU G 7 32 ? 96.130 141.817 77.589 1.00 73.21 32 LEU G C 1
ATOM 18542 O O . LEU G 7 32 ? 95.685 141.361 78.640 1.00 68.07 32 LEU G O 1
ATOM 18547 N N . SER G 7 33 ? 97.419 142.109 77.402 1.00 79.48 33 SER G N 1
ATOM 18548 C CA . SER G 7 33 ? 98.417 141.865 78.436 1.00 75.89 33 SER G CA 1
ATOM 18549 C C . SER G 7 33 ? 98.303 142.831 79.606 1.00 75.81 33 SER G C 1
ATOM 18550 O O . SER G 7 33 ? 98.742 142.495 80.710 1.00 78.65 33 SER G O 1
ATOM 18553 N N . ARG G 7 34 ? 97.744 144.025 79.384 1.00 75.37 34 ARG G N 1
ATOM 18554 C CA . ARG G 7 34 ? 97.606 144.997 80.464 1.00 73.58 34 ARG G CA 1
ATOM 18555 C C . ARG G 7 34 ? 96.595 144.530 81.503 1.00 72.57 34 ARG G C 1
ATOM 18556 O O . ARG G 7 34 ? 96.784 144.751 82.705 1.00 77.47 34 ARG G O 1
ATOM 18564 N N . LEU G 7 35 ? 95.523 143.871 81.061 1.00 72.48 35 LEU G N 1
ATOM 18565 C CA . LEU G 7 35 ? 94.571 143.299 82.005 1.00 73.73 35 LEU G CA 1
ATOM 18566 C C . LEU G 7 35 ? 95.168 142.112 82.751 1.00 71.53 35 LEU G C 1
ATOM 18567 O O . LEU G 7 35 ? 94.846 141.902 83.925 1.00 74.54 35 LEU G O 1
ATOM 18572 N N . MET G 7 36 ? 96.051 141.347 82.097 1.00 72.61 36 MET G N 1
ATOM 18573 C CA . MET G 7 36 ? 96.801 140.299 82.787 1.00 72.25 36 MET G CA 1
ATOM 18574 C C . MET G 7 36 ? 97.709 140.883 83.862 1.00 74.10 36 MET G C 1
ATOM 18575 O O . MET G 7 36 ? 97.808 140.335 84.965 1.00 75.81 36 MET G O 1
ATOM 18580 N N . ILE G 7 37 ? 98.367 142.005 83.559 1.00 75.70 37 ILE G N 1
ATOM 18581 C CA . ILE G 7 37 ? 99.252 142.657 84.522 1.00 75.39 37 ILE G CA 1
ATOM 18582 C C . ILE G 7 37 ? 98.456 143.219 85.698 1.00 76.00 37 ILE G C 1
ATOM 18583 O O . ILE G 7 37 ? 98.859 143.076 86.859 1.00 79.26 37 ILE G O 1
ATOM 18588 N N . ALA G 7 38 ? 97.300 143.832 85.420 1.00 71.37 38 ALA G N 1
ATOM 18589 C CA . ALA G 7 38 ? 96.453 144.366 86.486 1.00 68.76 38 ALA G CA 1
ATOM 18590 C C . ALA G 7 38 ? 95.874 143.257 87.360 1.00 74.36 38 ALA G C 1
ATOM 18591 O O . ALA G 7 38 ? 95.810 143.399 88.589 1.00 78.87 38 ALA G O 1
ATOM 18593 N N . GLY G 7 39 ? 95.458 142.143 86.750 1.00 70.33 39 GLY G N 1
ATOM 18594 C CA . GLY G 7 39 ? 94.979 141.014 87.530 1.00 68.22 39 GLY G CA 1
ATOM 18595 C C . GLY G 7 39 ? 96.071 140.366 88.359 1.00 69.51 39 GLY G C 1
ATOM 18596 O O . GLY G 7 39 ? 95.827 139.929 89.486 1.00 73.43 39 GLY G O 1
ATOM 18597 N N . LEU G 7 40 ? 97.294 140.310 87.820 1.00 70.40 40 LEU G N 1
ATOM 18598 C CA . LEU G 7 40 ? 98.430 139.802 88.581 1.00 68.65 40 LEU G CA 1
ATOM 18599 C C . LEU G 7 40 ? 98.772 140.722 89.749 1.00 69.09 40 LEU G C 1
ATOM 18600 O O . LEU G 7 40 ? 99.127 140.246 90.832 1.00 74.37 40 LEU G O 1
ATOM 18605 N N . MET G 7 41 ? 98.661 142.039 89.551 1.00 78.03 41 MET G N 1
ATOM 18606 C CA . MET G 7 41 ? 98.902 142.984 90.639 1.00 76.90 41 MET G CA 1
ATOM 18607 C C . MET G 7 41 ? 97.845 142.863 91.730 1.00 78.23 41 MET G C 1
ATOM 18608 O O . MET G 7 41 ? 98.169 142.929 92.923 1.00 83.38 41 MET G O 1
ATOM 18613 N N . VAL G 7 42 ? 96.580 142.675 91.338 1.00 65.38 42 VAL G N 1
ATOM 18614 C CA . VAL G 7 42 ? 95.502 142.469 92.306 1.00 69.47 42 VAL G CA 1
ATOM 18615 C C . VAL G 7 42 ? 95.714 141.168 93.079 1.00 66.75 42 VAL G C 1
ATOM 18616 O O . VAL G 7 42 ? 95.562 141.127 94.309 1.00 66.35 42 VAL G O 1
ATOM 18620 N N . PHE G 7 43 ? 96.105 140.101 92.372 1.00 67.94 43 PHE G N 1
ATOM 18621 C CA . PHE G 7 43 ? 96.377 138.813 93.005 1.00 66.32 43 PHE G CA 1
ATOM 18622 C C . PHE G 7 43 ? 97.564 138.897 93.960 1.00 66.10 43 PHE G C 1
ATOM 18623 O O . PHE G 7 43 ? 97.531 138.317 95.050 1.00 72.46 43 PHE G O 1
ATOM 18631 N N . LEU G 7 44 ? 98.606 139.640 93.577 1.00 65.74 44 LEU G N 1
ATOM 18632 C CA . LEU G 7 44 ? 99.775 139.812 94.433 1.00 66.25 44 LEU G CA 1
ATOM 18633 C C . LEU G 7 44 ? 99.444 140.618 95.684 1.00 69.36 44 LEU G C 1
ATOM 18634 O O . LEU G 7 44 ? 99.884 140.264 96.784 1.00 72.95 44 LEU G O 1
ATOM 18639 N N . VAL G 7 45 ? 98.662 141.693 95.537 1.00 67.85 45 VAL G N 1
ATOM 18640 C CA . VAL G 7 45 ? 98.273 142.510 96.685 1.00 66.51 45 VAL G CA 1
ATOM 18641 C C . VAL G 7 45 ? 97.402 141.708 97.647 1.00 66.89 45 VAL G C 1
ATOM 18642 O O . VAL G 7 45 ? 97.636 141.712 98.864 1.00 73.02 45 VAL G O 1
ATOM 18646 N N . LEU G 7 46 ? 96.426 140.963 97.112 1.00 63.01 46 LEU G N 1
ATOM 18647 C CA . LEU G 7 46 ? 95.556 140.143 97.950 1.00 61.07 46 LEU G CA 1
ATOM 18648 C C . LEU G 7 46 ? 96.324 139.009 98.619 1.00 60.76 46 LEU G C 1
ATOM 18649 O O . LEU G 7 46 ? 96.042 138.669 99.774 1.00 62.82 46 LEU G O 1
ATOM 18654 N N . SER G 7 47 ? 97.324 138.448 97.935 1.00 60.48 47 SER G N 1
ATOM 18655 C CA . SER G 7 47 ? 98.123 137.386 98.534 1.00 61.03 47 SER G CA 1
ATOM 18656 C C . SER G 7 47 ? 99.027 137.914 99.642 1.00 58.88 47 SER G C 1
ATOM 18657 O O . SER G 7 47 ? 99.206 137.244 100.661 1.00 63.44 47 SER G O 1
ATOM 18660 N N . LEU G 7 48 ? 99.611 139.103 99.466 1.00 59.39 48 LEU G N 1
ATOM 18661 C CA . LEU G 7 48 ? 100.386 139.697 100.555 1.00 59.28 48 LEU G CA 1
ATOM 18662 C C . LEU G 7 48 ? 99.512 140.078 101.746 1.00 61.46 48 LEU G C 1
ATOM 18663 O O . LEU G 7 48 ? 99.963 139.962 102.893 1.00 62.87 48 LEU G O 1
ATOM 18668 N N . VAL G 7 49 ? 98.266 140.502 101.504 1.00 58.38 49 VAL G N 1
ATOM 18669 C CA . VAL G 7 49 ? 97.327 140.719 102.608 1.00 58.40 49 VAL G CA 1
ATOM 18670 C C . VAL G 7 49 ? 97.018 139.404 103.322 1.00 61.17 49 VAL G C 1
ATOM 18671 O O . VAL G 7 49 ? 96.945 139.357 104.558 1.00 59.44 49 VAL G O 1
ATOM 18675 N N . VAL G 7 50 ? 96.879 138.311 102.563 1.00 60.52 50 VAL G N 1
ATOM 18676 C CA . VAL G 7 50 ? 96.625 136.998 103.160 1.00 57.56 50 VAL G CA 1
ATOM 18677 C C . VAL G 7 50 ? 97.817 136.532 104.000 1.00 59.29 50 VAL G C 1
ATOM 18678 O O . VAL G 7 50 ? 97.642 136.049 105.125 1.00 66.19 50 VAL G O 1
ATOM 18682 N N . LEU G 7 51 ? 99.042 136.707 103.487 1.00 55.91 51 LEU G N 1
ATOM 18683 C CA . LEU G 7 51 ? 100.250 136.341 104.234 1.00 55.68 51 LEU G CA 1
ATOM 18684 C C . LEU G 7 51 ? 100.407 137.174 105.507 1.00 55.20 51 LEU G C 1
ATOM 18685 O O . LEU G 7 51 ? 100.763 136.641 106.570 1.00 57.37 51 LEU G O 1
ATOM 18690 N N . LEU G 7 52 ? 100.128 138.481 105.423 1.00 60.30 52 LEU G N 1
ATOM 18691 C CA . LEU G 7 52 ? 100.215 139.336 106.602 1.00 58.81 52 LEU G CA 1
ATOM 18692 C C . LEU G 7 52 ? 99.130 139.001 107.619 1.00 59.77 52 LEU G C 1
ATOM 18693 O O . LEU G 7 52 ? 99.363 139.121 108.825 1.00 66.06 52 LEU G O 1
ATOM 18698 N N . ALA G 7 53 ? 97.947 138.584 107.161 1.00 55.39 53 ALA G N 1
ATOM 18699 C CA . ALA G 7 53 ? 96.912 138.140 108.088 1.00 57.88 53 ALA G CA 1
ATOM 18700 C C . ALA G 7 53 ? 97.247 136.783 108.688 1.00 56.54 53 ALA G C 1
ATOM 18701 O O . ALA G 7 53 ? 96.752 136.441 109.767 1.00 65.27 53 ALA G O 1
ATOM 18703 N N . GLY G 7 54 ? 98.044 135.982 107.986 1.00 55.05 54 GLY G N 1
ATOM 18704 C CA . GLY G 7 54 ? 98.567 134.767 108.586 1.00 53.33 54 GLY G CA 1
ATOM 18705 C C . GLY G 7 54 ? 99.580 135.053 109.676 1.00 56.35 54 GLY G C 1
ATOM 18706 O O . GLY G 7 54 ? 99.660 134.325 110.668 1.00 61.37 54 GLY G O 1
ATOM 18707 N N . ARG G 7 55 ? 100.379 136.106 109.502 1.00 63.21 55 ARG G N 1
ATOM 18708 C CA . ARG G 7 55 ? 101.302 136.554 110.540 1.00 56.74 55 ARG G CA 1
ATOM 18709 C C . ARG G 7 55 ? 100.731 137.697 111.375 1.00 65.14 55 ARG G C 1
ATOM 18710 O O . ARG G 7 55 ? 101.497 138.461 111.971 1.00 60.78 55 ARG G O 1
ATOM 18718 N N . LEU G 7 56 ? 99.399 137.838 111.421 1.00 76.87 56 LEU G N 1
ATOM 18719 C CA . LEU G 7 56 ? 98.727 138.965 112.074 1.00 70.49 56 LEU G CA 1
ATOM 18720 C C . LEU G 7 56 ? 98.962 139.063 113.584 1.00 75.37 56 LEU G C 1
ATOM 18721 O O . LEU G 7 56 ? 99.167 140.184 114.068 1.00 79.50 56 LEU G O 1
ATOM 18726 N N . PRO G 7 57 ? 98.935 137.961 114.396 1.00 71.90 57 PRO G N 1
ATOM 18727 C CA . PRO G 7 57 ? 99.434 138.125 115.768 1.00 67.93 57 PRO G CA 1
ATOM 18728 C C . PRO G 7 57 ? 100.947 138.246 115.777 1.00 67.18 57 PRO G C 1
ATOM 18729 O O . PRO G 7 57 ? 101.658 137.250 115.620 1.00 71.47 57 PRO G O 1
ATOM 18733 N N . PHE G 7 58 ? 101.446 139.464 115.957 1.00 66.78 58 PHE G N 1
ATOM 18734 C CA . PHE G 7 58 ? 102.879 139.688 115.990 1.00 69.56 58 PHE G CA 1
ATOM 18735 C C . PHE G 7 58 ? 103.444 139.252 117.337 1.00 71.27 58 PHE G C 1
ATOM 18736 O O . PHE G 7 58 ? 102.707 138.973 118.287 1.00 73.63 58 PHE G O 1
ATOM 18744 N N . THR G 7 59 ? 104.767 139.186 117.410 1.00 65.34 59 THR G N 1
ATOM 18745 C CA . THR G 7 59 ? 105.435 138.855 118.663 1.00 65.76 59 THR G CA 1
ATOM 18746 C C . THR G 7 59 ? 105.240 140.000 119.645 1.00 64.42 59 THR G C 1
ATOM 18747 O O . THR G 7 59 ? 105.543 141.151 119.303 1.00 69.44 59 THR G O 1
ATOM 18751 N N . PRO G 7 60 ? 104.701 139.747 120.839 1.00 54.97 60 PRO G N 1
ATOM 18752 C CA . PRO G 7 60 ? 104.402 140.842 121.768 1.00 58.21 60 PRO G CA 1
ATOM 18753 C C . PRO G 7 60 ? 105.656 141.509 122.308 1.00 57.81 60 PRO G C 1
ATOM 18754 O O . PRO G 7 60 ? 106.716 140.893 122.433 1.00 60.07 60 PRO G O 1
ATOM 18758 N N . GLN G 7 61 ? 105.517 142.797 122.618 1.00 67.66 61 GLN G N 1
ATOM 18759 C CA . GLN G 7 61 ? 106.604 143.623 123.140 1.00 68.46 61 GLN G CA 1
ATOM 18760 C C . GLN G 7 61 ? 106.230 144.030 124.557 1.00 71.24 61 GLN G C 1
ATOM 18761 O O . GLN G 7 61 ? 105.497 145.011 124.758 1.00 72.01 61 GLN G O 1
ATOM 18767 N N . PRO G 7 62 ? 106.688 143.292 125.565 1.00 69.62 62 PRO G N 1
ATOM 18768 C CA . PRO G 7 62 ? 106.388 143.662 126.950 1.00 67.53 62 PRO G CA 1
ATOM 18769 C C . PRO G 7 62 ? 107.144 144.910 127.374 1.00 68.93 62 PRO G C 1
ATOM 18770 O O . PRO G 7 62 ? 108.194 145.254 126.827 1.00 68.03 62 PRO G O 1
ATOM 18774 N N . ALA G 7 63 ? 106.575 145.598 128.357 1.00 66.78 63 ALA G N 1
ATOM 18775 C CA . ALA G 7 63 ? 107.224 146.774 128.909 1.00 69.15 63 ALA G CA 1
ATOM 18776 C C . ALA G 7 63 ? 108.459 146.363 129.708 1.00 69.61 63 ALA G C 1
ATOM 18777 O O . ALA G 7 63 ? 108.424 145.362 130.431 1.00 67.62 63 ALA G O 1
ATOM 18779 N N . PRO G 7 64 ? 109.567 147.087 129.573 1.00 78.27 64 PRO G N 1
ATOM 18780 C CA . PRO G 7 64 ? 110.763 146.764 130.357 1.00 79.29 64 PRO G CA 1
ATOM 18781 C C . PRO G 7 64 ? 110.570 147.074 131.834 1.00 80.42 64 PRO G C 1
ATOM 18782 O O . PRO G 7 64 ? 109.759 147.916 132.225 1.00 79.13 64 PRO G O 1
ATOM 18786 N N . VAL G 7 65 ? 111.336 146.364 132.660 1.00 84.77 65 VAL G N 1
ATOM 18787 C CA . VAL G 7 65 ? 111.269 146.550 134.105 1.00 82.80 65 VAL G CA 1
ATOM 18788 C C . VAL G 7 65 ? 111.984 147.843 134.471 1.00 84.96 65 VAL G C 1
ATOM 18789 O O . VAL G 7 65 ? 113.186 147.997 134.224 1.00 84.06 65 VAL G O 1
ATOM 18793 N N . THR G 7 66 ? 111.248 148.779 135.065 1.00 93.39 66 THR G N 1
ATOM 18794 C CA . THR G 7 66 ? 111.769 150.100 135.386 1.00 96.66 66 THR G CA 1
ATOM 18795 C C . THR G 7 66 ? 112.141 150.255 136.856 1.00 95.93 66 THR G C 1
ATOM 18796 O O . THR G 7 66 ? 112.458 151.367 137.289 1.00 96.50 66 THR G O 1
ATOM 18800 N N . GLY G 7 67 ? 112.112 149.173 137.631 1.00 83.87 67 GLY G N 1
ATOM 18801 C CA . GLY G 7 67 ? 112.402 149.265 139.048 1.00 85.66 67 GLY G CA 1
ATOM 18802 C C . GLY G 7 67 ? 113.582 148.424 139.488 1.00 87.74 67 GLY G C 1
ATOM 18803 O O . GLY G 7 67 ? 114.357 147.945 138.655 1.00 86.62 67 GLY G O 1
ATOM 18804 N N . ASN G 7 68 ? 113.731 148.249 140.800 1.00 84.20 68 ASN G N 1
ATOM 18805 C CA . ASN G 7 68 ? 114.803 147.420 141.332 1.00 81.57 68 ASN G CA 1
ATOM 18806 C C . ASN G 7 68 ? 114.530 145.951 141.044 1.00 83.27 68 ASN G C 1
ATOM 18807 O O . ASN G 7 68 ? 113.384 145.496 141.081 1.00 84.10 68 ASN G O 1
ATOM 18812 N N . THR G 7 69 ? 115.589 145.211 140.741 1.00 77.69 69 THR G N 1
ATOM 18813 C CA . THR G 7 69 ? 115.500 143.805 140.374 1.00 73.12 69 THR G CA 1
ATOM 18814 C C . THR G 7 69 ? 116.354 142.965 141.319 1.00 74.28 69 THR G C 1
ATOM 18815 O O . THR G 7 69 ? 117.020 143.476 142.222 1.00 71.76 69 THR G O 1
ATOM 18819 N N . TYR G 7 70 ? 116.324 141.651 141.088 1.00 73.11 70 TYR G N 1
ATOM 18820 C CA . TYR G 7 70 ? 117.159 140.701 141.811 1.00 68.93 70 TYR G CA 1
ATOM 18821 C C . TYR G 7 70 ? 118.612 140.731 141.367 1.00 73.54 70 TYR G C 1
ATOM 18822 O O . TYR G 7 70 ? 119.459 140.140 142.048 1.00 72.92 70 TYR G O 1
ATOM 18831 N N . ARG G 7 71 ? 118.904 141.374 140.233 1.00 75.38 71 ARG G N 1
ATOM 18832 C CA . ARG G 7 71 ? 120.252 141.370 139.682 1.00 71.42 71 ARG G CA 1
ATOM 18833 C C . ARG G 7 71 ? 121.231 142.123 140.570 1.00 71.19 71 ARG G C 1
ATOM 18834 O O . ARG G 7 71 ? 122.388 141.713 140.683 1.00 77.55 71 ARG G O 1
ATOM 18842 N N . THR G 7 72 ? 120.785 143.205 141.218 1.00 69.48 72 THR G N 1
ATOM 18843 C CA . THR G 7 72 ? 121.649 143.930 142.146 1.00 72.28 72 THR G CA 1
ATOM 18844 C C . THR G 7 72 ? 122.013 143.075 143.355 1.00 71.78 72 THR G C 1
ATOM 18845 O O . THR G 7 72 ? 123.181 143.042 143.764 1.00 73.86 72 THR G O 1
ATOM 18849 N N . TYR G 7 73 ? 121.033 142.352 143.912 1.00 76.30 73 TYR G N 1
ATOM 18850 C CA . TYR G 7 73 ? 121.290 141.460 145.041 1.00 76.57 73 TYR G CA 1
ATOM 18851 C C . TYR G 7 73 ? 122.217 140.316 144.652 1.00 74.78 73 TYR G C 1
ATOM 18852 O O . TYR G 7 73 ? 123.151 139.986 145.394 1.00 75.22 73 TYR G O 1
ATOM 18861 N N . VAL G 7 74 ? 121.980 139.714 143.483 1.00 73.24 74 VAL G N 1
ATOM 18862 C CA . VAL G 7 74 ? 122.785 138.583 143.028 1.00 72.24 74 VAL G CA 1
ATOM 18863 C C . VAL G 7 74 ? 124.217 139.020 142.733 1.00 76.45 74 VAL G C 1
ATOM 18864 O O . VAL G 7 74 ? 125.176 138.349 143.135 1.00 78.12 74 VAL G O 1
ATOM 18868 N N . ASN G 7 75 ? 124.387 140.172 142.074 1.00 78.17 75 ASN G N 1
ATOM 18869 C CA . ASN G 7 75 ? 125.723 140.669 141.757 1.00 78.34 75 ASN G CA 1
ATOM 18870 C C . ASN G 7 75 ? 126.479 141.094 143.011 1.00 79.84 75 ASN G C 1
ATOM 18871 O O . ASN G 7 75 ? 127.684 140.838 143.123 1.00 83.02 75 ASN G O 1
ATOM 18876 N N . ASP G 7 76 ? 125.788 141.721 143.973 1.00 82.44 76 ASP G N 1
ATOM 18877 C CA . ASP G 7 76 ? 126.434 142.096 145.228 1.00 83.99 76 ASP G CA 1
ATOM 18878 C C . ASP G 7 76 ? 126.841 140.869 146.036 1.00 84.81 76 ASP G C 1
ATOM 18879 O O . ASP G 7 76 ? 127.930 140.843 146.622 1.00 85.72 76 ASP G O 1
ATOM 18884 N N . ALA G 7 77 ? 125.996 139.833 146.055 1.00 79.07 77 ALA G N 1
ATOM 18885 C CA . ALA G 7 77 ? 126.333 138.619 146.793 1.00 80.17 77 ALA G CA 1
ATOM 18886 C C . ALA G 7 77 ? 127.464 137.848 146.122 1.00 81.81 77 ALA G C 1
ATOM 18887 O O . ALA G 7 77 ? 128.315 137.268 146.806 1.00 80.44 77 ALA G O 1
ATOM 18889 N N . ARG G 7 78 ? 127.501 137.837 144.786 1.00 84.22 78 ARG G N 1
ATOM 18890 C CA . ARG G 7 78 ? 128.585 137.151 144.090 1.00 84.49 78 ARG G CA 1
ATOM 18891 C C . ARG G 7 78 ? 129.895 137.925 144.185 1.00 84.98 78 ARG G C 1
ATOM 18892 O O . ARG G 7 78 ? 130.971 137.318 144.150 1.00 83.52 78 ARG G O 1
ATOM 18900 N N . THR G 7 79 ? 129.830 139.255 144.296 1.00 87.08 79 THR G N 1
ATOM 18901 C CA . THR G 7 79 ? 131.037 140.028 144.566 1.00 86.76 79 THR G CA 1
ATOM 18902 C C . THR G 7 79 ? 131.519 139.815 145.997 1.00 85.74 79 THR G C 1
ATOM 18903 O O . THR G 7 79 ? 132.727 139.743 146.247 1.00 88.50 79 THR G O 1
ATOM 18907 N N . LEU G 7 80 ? 130.588 139.706 146.950 1.00 85.73 80 LEU G N 1
ATOM 18908 C CA . LEU G 7 80 ? 130.963 139.460 148.337 1.00 86.98 80 LEU G CA 1
ATOM 18909 C C . LEU G 7 80 ? 131.449 138.034 148.561 1.00 87.68 80 LEU G C 1
ATOM 18910 O O . LEU G 7 80 ? 132.166 137.781 149.535 1.00 87.37 80 LEU G O 1
ATOM 18915 N N . LEU G 7 81 ? 131.081 137.102 147.686 1.00 86.07 81 LEU G N 1
ATOM 18916 C CA . LEU G 7 81 ? 131.510 135.716 147.795 1.00 85.44 81 LEU G CA 1
ATOM 18917 C C . LEU G 7 81 ? 132.813 135.441 147.056 1.00 85.20 81 LEU G C 1
ATOM 18918 O O . LEU G 7 81 ? 133.209 134.277 146.940 1.00 86.20 81 LEU G O 1
ATOM 18923 N N . ASN G 7 82 ? 133.479 136.476 146.546 1.00 88.75 82 ASN G N 1
ATOM 18924 C CA . ASN G 7 82 ? 134.742 136.323 145.840 1.00 87.82 82 ASN G CA 1
ATOM 18925 C C . ASN G 7 82 ? 135.685 137.449 146.241 1.00 86.90 82 ASN G C 1
ATOM 18926 O O . ASN G 7 82 ? 135.288 138.418 146.896 1.00 84.85 82 ASN G O 1
ATOM 18931 N N . SER G 7 83 ? 136.958 137.275 145.863 1.00 98.58 83 SER G N 1
ATOM 18932 C CA . SER G 7 83 ? 138.027 138.280 145.984 1.00 101.40 83 SER G CA 1
ATOM 18933 C C . SER G 7 83 ? 138.307 138.686 147.432 1.00 100.63 83 SER G C 1
ATOM 18934 O O . SER G 7 83 ? 138.814 139.786 147.677 1.00 98.92 83 SER G O 1
ATOM 18937 N N . TYR G 7 84 ? 137.993 137.798 148.373 1.00 99.62 84 TYR G N 1
ATOM 18938 C CA . TYR G 7 84 ? 138.246 137.915 149.828 1.00 99.18 84 TYR G CA 1
ATOM 18939 C C . TYR G 7 84 ? 137.535 139.172 150.344 1.00 100.16 84 TYR G C 1
ATOM 18940 O O . TYR G 7 84 ? 136.413 139.469 149.905 1.00 98.73 84 TYR G O 1
ATOM 18949 N N . GLY G 7 85 ? 138.137 139.918 151.259 1.00 92.76 85 GLY G N 1
ATOM 18950 C CA . GLY G 7 85 ? 137.550 141.132 151.784 1.00 92.50 85 GLY G CA 1
ATOM 18951 C C . GLY G 7 85 ? 137.224 141.014 153.260 1.00 93.38 85 GLY G C 1
ATOM 18952 O O . GLY G 7 85 ? 137.480 140.000 153.908 1.00 91.52 85 GLY G O 1
ATOM 18953 N N . TYR G 7 86 ? 136.645 142.091 153.785 1.00 99.47 86 TYR G N 1
ATOM 18954 C CA . TYR G 7 86 ? 136.290 142.201 155.191 1.00 100.47 86 TYR G CA 1
ATOM 18955 C C . TYR G 7 86 ? 134.799 142.481 155.329 1.00 100.76 86 TYR G C 1
ATOM 18956 O O . TYR G 7 86 ? 134.197 143.149 154.483 1.00 98.78 86 TYR G O 1
ATOM 18965 N N . THR G 7 87 ? 134.208 141.967 156.404 1.00 103.46 87 THR G N 1
ATOM 18966 C CA . THR G 7 87 ? 132.836 142.302 156.754 1.00 103.39 87 THR G CA 1
ATOM 18967 C C . THR G 7 87 ? 132.839 143.520 157.675 1.00 105.01 87 THR G C 1
ATOM 18968 O O . THR G 7 87 ? 133.854 144.200 157.843 1.00 104.03 87 THR G O 1
ATOM 18972 N N . MET G 7 88 ? 131.691 143.810 158.284 1.00 111.39 88 MET G N 1
ATOM 18973 C CA . MET G 7 88 ? 131.593 144.921 159.219 1.00 111.81 88 MET G CA 1
ATOM 18974 C C . MET G 7 88 ? 131.966 144.538 160.645 1.00 112.76 88 MET G C 1
ATOM 18975 O O . MET G 7 88 ? 132.311 145.423 161.436 1.00 112.45 88 MET G O 1
ATOM 18980 N N . GLU G 7 89 ? 131.913 143.251 160.991 1.00 108.98 89 GLU G N 1
ATOM 18981 C CA . GLU G 7 89 ? 132.198 142.827 162.357 1.00 109.28 89 GLU G CA 1
ATOM 18982 C C . GLU G 7 89 ? 133.205 141.682 162.418 1.00 107.16 89 GLU G C 1
ATOM 18983 O O . GLU G 7 89 ? 133.950 141.560 163.396 1.00 104.32 89 GLU G O 1
ATOM 18989 N N . GLY G 7 90 ? 133.240 140.842 161.387 1.00 99.54 90 GLY G N 1
ATOM 18990 C CA . GLY G 7 90 ? 134.076 139.661 161.391 1.00 99.77 90 GLY G CA 1
ATOM 18991 C C . GLY G 7 90 ? 135.494 139.954 160.943 1.00 99.16 90 GLY G C 1
ATOM 18992 O O . GLY G 7 90 ? 135.946 141.099 160.885 1.00 98.90 90 GLY G O 1
ATOM 18993 N N . LYS G 7 91 ? 136.210 138.878 160.619 1.00 95.19 91 LYS G N 1
ATOM 18994 C CA . LYS G 7 91 ? 137.634 138.984 160.315 1.00 96.79 91 LYS G CA 1
ATOM 18995 C C . LYS G 7 91 ? 137.902 139.121 158.818 1.00 97.01 91 LYS G C 1
ATOM 18996 O O . LYS G 7 91 ? 138.419 140.149 158.370 1.00 96.58 91 LYS G O 1
ATOM 19002 N N . VAL G 7 92 ? 137.537 138.108 158.031 1.00 91.30 92 VAL G N 1
ATOM 19003 C CA . VAL G 7 92 ? 137.923 138.062 156.624 1.00 92.78 92 VAL G CA 1
ATOM 19004 C C . VAL G 7 92 ? 136.962 137.127 155.899 1.00 91.76 92 VAL G C 1
ATOM 19005 O O . VAL G 7 92 ? 136.405 136.201 156.496 1.00 90.12 92 VAL G O 1
ATOM 19009 N N . HIS G 7 93 ? 136.735 137.397 154.614 1.00 95.09 93 HIS G N 1
ATOM 19010 C CA . HIS G 7 93 ? 135.991 136.477 153.766 1.00 94.99 93 HIS G CA 1
ATOM 19011 C C . HIS G 7 93 ? 136.853 135.279 153.395 1.00 96.22 93 HIS G C 1
ATOM 19012 O O . HIS G 7 93 ? 138.084 135.361 153.343 1.00 95.39 93 HIS G O 1
ATOM 19019 N N . ILE G 7 94 ? 136.192 134.158 153.138 1.00 93.04 94 ILE G N 1
ATOM 19020 C CA . ILE G 7 94 ? 136.780 133.026 152.437 1.00 92.24 94 ILE G CA 1
ATOM 19021 C C . ILE G 7 94 ? 135.893 132.771 151.224 1.00 92.20 94 ILE G C 1
ATOM 19022 O O . ILE G 7 94 ? 134.693 132.533 151.380 1.00 91.51 94 ILE G O 1
ATOM 19027 N N . PRO G 7 95 ? 136.417 132.832 150.005 1.00 89.97 95 PRO G N 1
ATOM 19028 C CA . PRO G 7 95 ? 135.558 132.790 148.818 1.00 87.01 95 PRO G CA 1
ATOM 19029 C C . PRO G 7 95 ? 135.026 131.390 148.531 1.00 87.59 95 PRO G C 1
ATOM 19030 O O . PRO G 7 95 ? 135.445 130.393 149.118 1.00 88.37 95 PRO G O 1
ATOM 19034 N N . ILE G 7 96 ? 134.058 131.349 147.612 1.00 93.32 96 ILE G N 1
ATOM 19035 C CA . ILE G 7 96 ? 133.573 130.092 147.056 1.00 94.04 96 ILE G CA 1
ATOM 19036 C C . ILE G 7 96 ? 134.698 129.436 146.260 1.00 95.14 96 ILE G C 1
ATOM 19037 O O . ILE G 7 96 ? 135.559 130.120 145.687 1.00 94.41 96 ILE G O 1
ATOM 19042 N N . ASP G 7 97 ? 134.716 128.092 146.280 1.00 102.27 97 ASP G N 1
ATOM 19043 C CA . ASP G 7 97 ? 135.750 127.169 145.797 1.00 101.87 97 ASP G CA 1
ATOM 19044 C C . ASP G 7 97 ? 137.019 127.255 146.643 1.00 102.06 97 ASP G C 1
ATOM 19045 O O . ASP G 7 97 ? 138.061 126.704 146.266 1.00 103.36 97 ASP G O 1
ATOM 19050 N N . ARG G 7 98 ? 136.960 127.933 147.787 1.00 96.71 98 ARG G N 1
ATOM 19051 C CA . ARG G 7 98 ? 137.996 127.872 148.808 1.00 98.30 98 ARG G CA 1
ATOM 19052 C C . ARG G 7 98 ? 137.449 127.380 150.136 1.00 99.71 98 ARG G C 1
ATOM 19053 O O . ARG G 7 98 ? 137.997 126.435 150.716 1.00 99.25 98 ARG G O 1
ATOM 19061 N N . ALA G 7 99 ? 136.351 127.975 150.616 1.00 92.26 99 ALA G N 1
ATOM 19062 C CA . ALA G 7 99 ? 135.763 127.558 151.885 1.00 90.33 99 ALA G CA 1
ATOM 19063 C C . ALA G 7 99 ? 135.128 126.180 151.789 1.00 88.20 99 ALA G C 1
ATOM 19064 O O . ALA G 7 99 ? 135.105 125.444 152.780 1.00 89.45 99 ALA G O 1
ATOM 19066 N N . MET G 7 100 ? 134.619 125.812 150.610 1.00 85.02 100 MET G N 1
ATOM 19067 C CA . MET G 7 100 ? 134.147 124.447 150.399 1.00 87.05 100 MET G CA 1
ATOM 19068 C C . MET G 7 100 ? 135.299 123.453 150.478 1.00 88.89 100 MET G C 1
ATOM 19069 O O . MET G 7 100 ? 135.142 122.348 151.013 1.00 89.96 100 MET G O 1
ATOM 19074 N N . ASP G 7 101 ? 136.474 123.842 149.974 1.00 95.59 101 ASP G N 1
ATOM 19075 C CA . ASP G 7 101 ? 137.654 122.989 150.082 1.00 94.81 101 ASP G CA 1
ATOM 19076 C C . ASP G 7 101 ? 138.130 122.871 151.525 1.00 93.76 101 ASP G C 1
ATOM 19077 O O . ASP G 7 101 ? 138.558 121.793 151.951 1.00 94.38 101 ASP G O 1
ATOM 19082 N N . LEU G 7 102 ? 138.056 123.963 152.295 1.00 90.01 102 LEU G N 1
ATOM 19083 C CA . LEU G 7 102 ? 138.379 123.884 153.721 1.00 90.83 102 LEU G CA 1
ATOM 19084 C C . LEU G 7 102 ? 137.374 123.027 154.487 1.00 91.42 102 LEU G C 1
ATOM 19085 O O . LEU G 7 102 ? 137.756 122.311 155.418 1.00 92.47 102 LEU G O 1
ATOM 19090 N N . ILE G 7 103 ? 136.092 123.088 154.110 1.00 89.99 103 ILE G N 1
ATOM 19091 C CA . ILE G 7 103 ? 135.071 122.244 154.732 1.00 89.70 103 ILE G CA 1
ATOM 19092 C C . ILE G 7 103 ? 135.337 120.772 154.427 1.00 86.39 103 ILE G C 1
ATOM 19093 O O . ILE G 7 103 ? 135.245 119.913 155.315 1.00 88.49 103 ILE G O 1
ATOM 19098 N N . VAL G 7 104 ? 135.710 120.469 153.179 1.00 87.90 104 VAL G N 1
ATOM 19099 C CA . VAL G 7 104 ? 136.044 119.099 152.783 1.00 91.50 104 VAL G CA 1
ATOM 19100 C C . VAL G 7 104 ? 137.290 118.608 153.519 1.00 91.16 104 VAL G C 1
ATOM 19101 O O . VAL G 7 104 ? 137.334 117.468 154.005 1.00 92.14 104 VAL G O 1
ATOM 19105 N N . GLU G 7 105 ? 138.304 119.472 153.650 1.00 93.63 105 GLU G N 1
ATOM 19106 C CA . GLU G 7 105 ? 139.549 119.083 154.310 1.00 95.31 105 GLU G CA 1
ATOM 19107 C C . GLU G 7 105 ? 139.360 118.869 155.809 1.00 96.06 105 GLU G C 1
ATOM 19108 O O . GLU G 7 105 ? 139.877 117.896 156.369 1.00 93.82 105 GLU G O 1
ATOM 19114 N N . ARG G 7 106 ? 138.628 119.761 156.479 1.00 93.68 106 ARG G N 1
ATOM 19115 C CA . ARG G 7 106 ? 138.427 119.629 157.915 1.00 94.50 106 ARG G CA 1
ATOM 19116 C C . ARG G 7 106 ? 137.328 118.637 158.272 1.00 95.74 106 ARG G C 1
ATOM 19117 O O . ARG G 7 106 ? 137.238 118.234 159.437 1.00 92.35 106 ARG G O 1
ATOM 19125 N N . GLY G 7 107 ? 136.499 118.233 157.311 1.00 86.87 107 GLY G N 1
ATOM 19126 C CA . GLY G 7 107 ? 135.467 117.253 157.566 1.00 85.32 107 GLY G CA 1
ATOM 19127 C C . GLY G 7 107 ? 134.267 117.837 158.287 1.00 88.57 107 GLY G C 1
ATOM 19128 O O . GLY G 7 107 ? 134.211 119.013 158.649 1.00 88.62 107 GLY G O 1
ATOM 19129 N N . LEU G 7 108 ? 133.279 116.974 158.490 1.00 90.27 108 LEU G N 1
ATOM 19130 C CA . LEU G 7 108 ? 132.074 117.283 159.239 1.00 90.18 108 LEU G CA 1
ATOM 19131 C C . LEU G 7 108 ? 131.788 116.143 160.204 1.00 88.61 108 LEU G C 1
ATOM 19132 O O . LEU G 7 108 ? 132.210 115.008 159.959 1.00 87.53 108 LEU G O 1
ATOM 19137 N N . PRO G 7 109 ? 131.120 116.419 161.329 1.00 93.50 109 PRO G N 1
ATOM 19138 C CA . PRO G 7 109 ? 130.748 115.331 162.245 1.00 95.20 109 PRO G CA 1
ATOM 19139 C C . PRO G 7 109 ? 129.748 114.374 161.614 1.00 95.14 109 PRO G C 1
ATOM 19140 O O . PRO G 7 109 ? 128.822 114.784 160.910 1.00 94.27 109 PRO G O 1
ATOM 19144 N N . VAL G 7 110 ? 129.955 113.084 161.866 1.00 97.10 110 VAL G N 1
ATOM 19145 C CA . VAL G 7 110 ? 129.157 112.014 161.280 1.00 96.78 110 VAL G CA 1
ATOM 19146 C C . VAL G 7 110 ? 128.527 111.215 162.412 1.00 98.13 110 VAL G C 1
ATOM 19147 O O . VAL G 7 110 ? 129.235 110.760 163.319 1.00 97.16 110 VAL G O 1
ATOM 19151 N N . ARG G 7 111 ? 127.200 111.057 162.349 1.00 101.35 111 ARG G N 1
ATOM 19152 C CA . ARG G 7 111 ? 126.377 110.322 163.322 1.00 101.97 111 ARG G CA 1
ATOM 19153 C C . ARG G 7 111 ? 126.547 110.821 164.757 1.00 103.26 111 ARG G C 1
ATOM 19154 O O . ARG G 7 111 ? 125.623 111.386 165.341 1.00 102.78 111 ARG G O 1
ATOM 19162 N N . MET H 8 1 ? 105.152 125.738 59.647 1.00 92.71 1 MET I N 1
ATOM 19163 C CA . MET H 8 1 ? 104.387 126.938 59.340 1.00 94.67 1 MET I CA 1
ATOM 19164 C C . MET H 8 1 ? 104.387 127.901 60.519 1.00 93.46 1 MET I C 1
ATOM 19165 O O . MET H 8 1 ? 104.698 127.519 61.647 1.00 92.34 1 MET I O 1
ATOM 19170 N N . GLN H 8 2 ? 104.043 129.155 60.243 1.00 89.83 2 GLN I N 1
ATOM 19171 C CA . GLN H 8 2 ? 104.003 130.172 61.278 1.00 89.77 2 GLN I CA 1
ATOM 19172 C C . GLN H 8 2 ? 102.801 129.949 62.197 1.00 88.90 2 GLN I C 1
ATOM 19173 O O . GLN H 8 2 ? 101.803 129.351 61.787 1.00 87.60 2 GLN I O 1
ATOM 19179 N N . PRO H 8 3 ? 102.876 130.403 63.449 1.00 86.59 3 PRO I N 1
ATOM 19180 C CA . PRO H 8 3 ? 101.707 130.326 64.334 1.00 82.42 3 PRO I CA 1
ATOM 19181 C C . PRO H 8 3 ? 100.618 131.307 63.924 1.00 82.93 3 PRO I C 1
ATOM 19182 O O . PRO H 8 3 ? 100.773 132.129 63.018 1.00 84.05 3 PRO I O 1
ATOM 19186 N N . GLU H 8 4 ? 99.485 131.198 64.623 1.00 79.54 4 GLU I N 1
ATOM 19187 C CA . GLU H 8 4 ? 98.322 132.022 64.309 1.00 78.90 4 GLU I CA 1
ATOM 19188 C C . GLU H 8 4 ? 98.556 133.484 64.665 1.00 78.80 4 GLU I C 1
ATOM 19189 O O . GLU H 8 4 ? 98.185 134.383 63.902 1.00 77.99 4 GLU I O 1
ATOM 19195 N N . TRP H 8 5 ? 99.180 133.740 65.811 1.00 79.76 5 TRP I N 1
ATOM 19196 C CA . TRP H 8 5 ? 99.401 135.094 66.292 1.00 81.58 5 TRP I CA 1
ATOM 19197 C C . TRP H 8 5 ? 100.753 135.660 65.874 1.00 83.05 5 TRP I C 1
ATOM 19198 O O . TRP H 8 5 ? 101.226 136.618 66.493 1.00 81.68 5 TRP I O 1
ATOM 19209 N N . SER H 8 6 ? 101.382 135.097 64.844 1.00 86.72 6 SER I N 1
ATOM 19210 C CA . SER H 8 6 ? 102.673 135.599 64.392 1.00 87.30 6 SER I CA 1
ATOM 19211 C C . SER H 8 6 ? 102.508 136.961 63.729 1.00 90.10 6 SER I C 1
ATOM 19212 O O . SER H 8 6 ? 101.649 137.144 62.862 1.00 87.62 6 SER I O 1
ATOM 19215 N N . GLY H 8 7 ? 103.334 137.918 64.143 1.00 94.28 7 GLY I N 1
ATOM 19216 C CA . GLY H 8 7 ? 103.233 139.278 63.662 1.00 96.65 7 GLY I CA 1
ATOM 19217 C C . GLY H 8 7 ? 102.359 140.193 64.488 1.00 94.08 7 GLY I C 1
ATOM 19218 O O . GLY H 8 7 ? 102.139 141.341 64.084 1.00 95.11 7 GLY I O 1
ATOM 19219 N N . ASP H 8 8 ? 101.853 139.726 65.633 1.00 90.78 8 ASP I N 1
ATOM 19220 C CA . ASP H 8 8 ? 101.007 140.523 66.514 1.00 92.82 8 ASP I CA 1
ATOM 19221 C C . ASP H 8 8 ? 101.860 141.228 67.554 1.00 93.07 8 ASP I C 1
ATOM 19222 O O . ASP H 8 8 ? 102.687 140.576 68.207 1.00 91.30 8 ASP I O 1
ATOM 19227 N N . PRO H 8 9 ? 101.705 142.545 67.735 1.00 96.06 9 PRO I N 1
ATOM 19228 C CA . PRO H 8 9 ? 102.532 143.261 68.721 1.00 95.85 9 PRO I CA 1
ATOM 19229 C C . PRO H 8 9 ? 102.194 142.950 70.173 1.00 94.40 9 PRO I C 1
ATOM 19230 O O . PRO H 8 9 ? 102.955 143.359 71.058 1.00 94.98 9 PRO I O 1
ATOM 19234 N N . GLU H 8 10 ? 101.090 142.259 70.450 1.00 85.93 10 GLU I N 1
ATOM 19235 C CA . GLU H 8 10 ? 100.716 141.905 71.812 1.00 85.68 10 GLU I CA 1
ATOM 19236 C C . GLU H 8 10 ? 101.302 140.574 72.269 1.00 84.50 10 GLU I C 1
ATOM 19237 O O . GLU H 8 10 ? 101.133 140.214 73.439 1.00 84.86 10 GLU I O 1
ATOM 19243 N N . VAL H 8 11 ? 101.997 139.853 71.384 1.00 80.64 11 VAL I N 1
ATOM 19244 C CA . VAL H 8 11 ? 102.440 138.493 71.687 1.00 82.14 11 VAL I CA 1
ATOM 19245 C C . VAL H 8 11 ? 103.559 138.501 72.722 1.00 83.88 11 VAL I C 1
ATOM 19246 O O . VAL H 8 11 ? 103.526 137.745 73.700 1.00 82.56 11 VAL I O 1
ATOM 19250 N N . LYS H 8 12 ? 104.551 139.361 72.541 1.00 83.76 12 LYS I N 1
ATOM 19251 C CA . LYS H 8 12 ? 105.623 139.403 73.529 1.00 81.41 12 LYS I CA 1
ATOM 19252 C C . LYS H 8 12 ? 105.197 140.098 74.830 1.00 81.12 12 LYS I C 1
ATOM 19253 O O . LYS H 8 12 ? 105.647 139.652 75.893 1.00 81.33 12 LYS I O 1
ATOM 19259 N N . PRO H 8 13 ? 104.356 141.161 74.829 1.00 79.38 13 PRO I N 1
ATOM 19260 C CA . PRO H 8 13 ? 103.750 141.578 76.112 1.00 79.12 13 PRO I CA 1
ATOM 19261 C C . PRO H 8 13 ? 102.946 140.500 76.826 1.00 80.38 13 PRO I C 1
ATOM 19262 O O . PRO H 8 13 ? 103.055 140.391 78.054 1.00 78.67 13 PRO I O 1
ATOM 19266 N N . VAL H 8 14 ? 102.174 139.677 76.112 1.00 76.95 14 VAL I N 1
ATOM 19267 C CA . VAL H 8 14 ? 101.394 138.675 76.836 1.00 74.57 14 VAL I CA 1
ATOM 19268 C C . VAL H 8 14 ? 102.282 137.504 77.268 1.00 72.78 14 VAL I C 1
ATOM 19269 O O . VAL H 8 14 ? 102.023 136.887 78.306 1.00 74.05 14 VAL I O 1
ATOM 19273 N N . PHE H 8 15 ? 103.372 137.221 76.542 1.00 75.02 15 PHE I N 1
ATOM 19274 C CA . PHE H 8 15 ? 104.317 136.205 77.000 1.00 75.38 15 PHE I CA 1
ATOM 19275 C C . PHE H 8 15 ? 105.076 136.665 78.237 1.00 77.64 15 PHE I C 1
ATOM 19276 O O . PHE H 8 15 ? 105.278 135.878 79.170 1.00 75.07 15 PHE I O 1
ATOM 19284 N N . LEU H 8 16 ? 105.498 137.935 78.269 1.00 79.92 16 LEU I N 1
ATOM 19285 C CA . LEU H 8 16 ? 106.102 138.475 79.485 1.00 75.62 16 LEU I CA 1
ATOM 19286 C C . LEU H 8 16 ? 105.110 138.544 80.639 1.00 78.76 16 LEU I C 1
ATOM 19287 O O . LEU H 8 16 ? 105.504 138.328 81.787 1.00 80.42 16 LEU I O 1
ATOM 19292 N N . ALA H 8 17 ? 103.826 138.798 80.361 1.00 77.51 17 ALA I N 1
ATOM 19293 C CA . ALA H 8 17 ? 102.819 138.780 81.422 1.00 72.14 17 ALA I CA 1
ATOM 19294 C C . ALA H 8 17 ? 102.616 137.376 81.989 1.00 70.48 17 ALA I C 1
ATOM 19295 O O . ALA H 8 17 ? 102.527 137.207 83.212 1.00 74.73 17 ALA I O 1
ATOM 19297 N N . VAL H 8 18 ? 102.559 136.360 81.121 1.00 73.35 18 VAL I N 1
ATOM 19298 C CA . VAL H 8 18 ? 102.397 134.978 81.577 1.00 76.00 18 VAL I CA 1
ATOM 19299 C C . VAL H 8 18 ? 103.626 134.506 82.352 1.00 77.45 18 VAL I C 1
ATOM 19300 O O . VAL H 8 18 ? 103.497 133.886 83.416 1.00 76.87 18 VAL I O 1
ATOM 19304 N N . THR H 8 19 ? 104.832 134.815 81.860 1.00 76.36 19 THR I N 1
ATOM 19305 C CA . THR H 8 19 ? 106.039 134.401 82.574 1.00 75.76 19 THR I CA 1
ATOM 19306 C C . THR H 8 19 ? 106.222 135.166 83.881 1.00 77.32 19 THR I C 1
ATOM 19307 O O . THR H 8 19 ? 106.709 134.592 84.862 1.00 81.94 19 THR I O 1
ATOM 19311 N N . LEU H 8 20 ? 105.829 136.445 83.921 1.00 73.25 20 LEU I N 1
ATOM 19312 C CA . LEU H 8 20 ? 105.877 137.210 85.161 1.00 72.16 20 LEU I CA 1
ATOM 19313 C C . LEU H 8 20 ? 104.891 136.667 86.183 1.00 69.77 20 LEU I C 1
ATOM 19314 O O . LEU H 8 20 ? 105.220 136.569 87.370 1.00 72.40 20 LEU I O 1
ATOM 19319 N N . THR H 8 21 ? 103.686 136.293 85.736 1.00 72.87 21 THR I N 1
ATOM 19320 C CA . THR H 8 21 ? 102.712 135.665 86.624 1.00 73.70 21 THR I CA 1
ATOM 19321 C C . THR H 8 21 ? 103.220 134.328 87.147 1.00 72.95 21 THR I C 1
ATOM 19322 O O . THR H 8 21 ? 103.079 134.027 88.339 1.00 71.18 21 THR I O 1
ATOM 19326 N N . GLY H 8 22 ? 103.846 133.536 86.273 1.00 74.78 22 GLY I N 1
ATOM 19327 C CA . GLY H 8 22 ? 104.391 132.255 86.690 1.00 73.56 22 GLY I CA 1
ATOM 19328 C C . GLY H 8 22 ? 105.524 132.383 87.690 1.00 76.06 22 GLY I C 1
ATOM 19329 O O . GLY H 8 22 ? 105.572 131.645 88.675 1.00 75.78 22 GLY I O 1
ATOM 19330 N N . MET H 8 23 ? 106.429 133.346 87.478 1.00 81.52 23 MET I N 1
ATOM 19331 C CA . MET H 8 23 ? 107.543 133.497 88.410 1.00 78.49 23 MET I CA 1
ATOM 19332 C C . MET H 8 23 ? 107.105 134.136 89.726 1.00 80.54 23 MET I C 1
ATOM 19333 O O . MET H 8 23 ? 107.635 133.772 90.782 1.00 82.53 23 MET I O 1
ATOM 19338 N N . VAL H 8 24 ? 106.119 135.044 89.700 1.00 70.17 24 VAL I N 1
ATOM 19339 C CA . VAL H 8 24 ? 105.590 135.610 90.940 1.00 70.54 24 VAL I CA 1
ATOM 19340 C C . VAL H 8 24 ? 104.853 134.547 91.748 1.00 71.84 24 VAL I C 1
ATOM 19341 O O . VAL H 8 24 ? 105.052 134.430 92.965 1.00 72.49 24 VAL I O 1
ATOM 19345 N N . ALA H 8 25 ? 104.028 133.728 91.081 1.00 68.75 25 ALA I N 1
ATOM 19346 C CA . ALA H 8 25 ? 103.326 132.648 91.767 1.00 63.88 25 ALA I CA 1
ATOM 19347 C C . ALA H 8 25 ? 104.293 131.593 92.291 1.00 67.77 25 ALA I C 1
ATOM 19348 O O . ALA H 8 25 ? 104.102 131.074 93.396 1.00 69.18 25 ALA I O 1
ATOM 19350 N N . PHE H 8 26 ? 105.348 131.284 91.528 1.00 63.28 26 PHE I N 1
ATOM 19351 C CA . PHE H 8 26 ? 106.348 130.319 91.975 1.00 61.50 26 PHE I CA 1
ATOM 19352 C C . PHE H 8 26 ? 107.108 130.827 93.194 1.00 61.24 26 PHE I C 1
ATOM 19353 O O . PHE H 8 26 ? 107.287 130.089 94.168 1.00 65.00 26 PHE I O 1
ATOM 19361 N N . LEU H 8 27 ? 107.552 132.091 93.162 1.00 64.08 27 LEU I N 1
ATOM 19362 C CA . LEU H 8 27 ? 108.264 132.668 94.299 1.00 68.74 27 LEU I CA 1
ATOM 19363 C C . LEU H 8 27 ? 107.371 132.784 95.524 1.00 67.22 27 LEU I C 1
ATOM 19364 O O . LEU H 8 27 ? 107.837 132.582 96.650 1.00 70.65 27 LEU I O 1
ATOM 19369 N N . LEU H 8 28 ? 106.086 133.065 95.321 1.00 59.84 28 LEU I N 1
ATOM 19370 C CA . LEU H 8 28 ? 105.157 133.182 96.436 1.00 59.31 28 LEU I CA 1
ATOM 19371 C C . LEU H 8 28 ? 104.861 131.821 97.062 1.00 60.67 28 LEU I C 1
ATOM 19372 O O . LEU H 8 28 ? 104.780 131.701 98.292 1.00 62.50 28 LEU I O 1
ATOM 19377 N N . MET H 8 29 ? 104.720 130.780 96.230 1.00 59.98 29 MET I N 1
ATOM 19378 C CA . MET H 8 29 ? 104.543 129.424 96.745 1.00 59.32 29 MET I CA 1
ATOM 19379 C C . MET H 8 29 ? 105.795 128.938 97.467 1.00 62.37 29 MET I C 1
ATOM 19380 O O . MET H 8 29 ? 105.698 128.258 98.495 1.00 58.19 29 MET I O 1
ATOM 19385 N N . VAL H 8 30 ? 106.978 129.281 96.941 1.00 64.01 30 VAL I N 1
ATOM 19386 C CA . VAL H 8 30 ? 108.239 128.934 97.598 1.00 64.42 30 VAL I CA 1
ATOM 19387 C C . VAL H 8 30 ? 108.358 129.640 98.944 1.00 65.10 30 VAL I C 1
ATOM 19388 O O . VAL H 8 30 ? 108.768 129.030 99.938 1.00 68.46 30 VAL I O 1
ATOM 19392 N N . TRP H 8 31 ? 107.957 130.914 99.007 1.00 57.13 31 TRP I N 1
ATOM 19393 C CA . TRP H 8 31 ? 107.976 131.657 100.266 1.00 59.09 31 TRP I CA 1
ATOM 19394 C C . TRP H 8 31 ? 107.034 131.041 101.295 1.00 60.21 31 TRP I C 1
ATOM 19395 O O . TRP H 8 31 ? 107.431 130.805 102.443 1.00 66.07 31 TRP I O 1
ATOM 19406 N N . LEU H 8 32 ? 105.802 130.722 100.882 1.00 51.59 32 LEU I N 1
ATOM 19407 C CA . LEU H 8 32 ? 104.824 130.140 101.799 1.00 55.98 32 LEU I CA 1
ATOM 19408 C C . LEU H 8 32 ? 105.230 128.742 102.261 1.00 56.68 32 LEU I C 1
ATOM 19409 O O . LEU H 8 32 ? 105.034 128.389 103.428 1.00 58.54 32 LEU I O 1
ATOM 19414 N N . PHE H 8 33 ? 105.806 127.934 101.381 1.00 52.10 33 PHE I N 1
ATOM 19415 C CA . PHE H 8 33 ? 106.066 126.547 101.723 1.00 52.78 33 PHE I CA 1
ATOM 19416 C C . PHE H 8 33 ? 107.495 126.285 102.176 1.00 60.20 33 PHE I C 1
ATOM 19417 O O . PHE H 8 33 ? 107.808 125.151 102.549 1.00 60.27 33 PHE I O 1
ATOM 19425 N N . ALA H 8 34 ? 108.363 127.286 102.162 1.00 60.59 34 ALA I N 1
ATOM 19426 C CA . ALA H 8 34 ? 109.720 127.069 102.638 1.00 54.45 34 ALA I CA 1
ATOM 19427 C C . ALA H 8 34 ? 110.189 128.110 103.641 1.00 58.26 34 ALA I C 1
ATOM 19428 O O . ALA H 8 34 ? 110.922 127.763 104.567 1.00 66.64 34 ALA I O 1
ATOM 19430 N N . PHE H 8 35 ? 109.796 129.377 103.483 1.00 55.57 35 PHE I N 1
ATOM 19431 C CA . PHE H 8 35 ? 110.370 130.456 104.278 1.00 58.23 35 PHE I CA 1
ATOM 19432 C C . PHE H 8 35 ? 109.311 131.181 105.098 1.00 58.93 35 PHE I C 1
ATOM 19433 O O . PHE H 8 35 ? 109.436 132.376 105.370 1.00 58.85 35 PHE I O 1
ATOM 19441 N N . TYR H 8 36 ? 108.263 130.466 105.500 1.00 58.49 36 TYR I N 1
ATOM 19442 C CA . TYR H 8 36 ? 107.161 131.055 106.248 1.00 55.53 36 TYR I CA 1
ATOM 19443 C C . TYR H 8 36 ? 107.182 130.643 107.714 1.00 58.48 36 TYR I C 1
ATOM 19444 O O . TYR H 8 36 ? 107.260 131.510 108.590 1.00 58.89 36 TYR I O 1
ATOM 19453 N N . TRP H 8 37 ? 107.136 129.335 107.984 1.00 66.17 37 TRP I N 1
ATOM 19454 C CA . TRP H 8 37 ? 107.244 128.724 109.317 1.00 68.77 37 TRP I CA 1
ATOM 19455 C C . TRP H 8 37 ? 106.258 129.274 110.348 1.00 68.99 37 TRP I C 1
ATOM 19456 O O . TRP H 8 37 ? 106.606 130.142 111.148 1.00 72.01 37 TRP I O 1
#

Radius of gyration: 44.93 Å; Cα contacts (8 Å, |Δi|>4): 5072; chains: 8; bounding box: 80×104×136 Å

Foldseek 3Di:
DVPDDDCVVVVVVVVVVVVVVVVVVVVVVVVCCCFDCVNLQFPDQDDFLLLAFLQCVPVPVNDFLCLAQVCLQPWQDRHHGFLCSVCVPVVPPPPPHPSCVVSVVPPVDPDTGDTDDQQDDDPQFRGGRNCCLQLAAACCLQQNLSNNGSGGGRNHRPDPVVQLVCLAVVQQGGHDSVCRRPSPDDADPPSNVVSVVSCVVSVRDHSVVSVDPVVTGD/DDPDDPDDDDDDPDDDDPDDQQDKDWFWFWDDDQQFTFIWTFIHNPLAGFATWFACVTQLTNLAAFLCSRLLLVVQLPPQFDFAKFQQPDGDHPVVLLVVLVVVVVVVVVDLNQQAEEEETQHLFPLLLVLVVVVCVSRVNYYHQYHALDDQLQLQLLCCLWFVHGWFKDFQLLLAQEEEELQAVLCADDFSNLNNLASQLVQLDDFLPDDGHHAYEYEHFDDALSLQLHLYYDDDASQASLVLLQCLCVLLPAHGDVDDDDPQSVLSSVLSSVVQPPRQLRHAYHYHSLHGSLSSSSSVVVCVVSNNEPRTMFIFHDSRSDRHNNLVSVLVVLVCLVVQSHAEYAYAARLPCQSAFQVSVCLVSVLSHDAYDYEHRHCFPVVNSGGTYWHAARLQAAWGFGAGSQWFRWTSDHSHHGPSDTYHSLQVSCSSVVHHPDHRVVSVCVVCDVPLHPVQVVVRRRHGGRPPTGTDTDDGDTDSVSSNPDPSDHAADAFKEFEAAFLQCRQQSCLQSLLSQLAQGPQAQFHQAKAWEAFLVQCCVQAVDPDDQVLLAAAPVCNLVNLVVVLVSAPQFQQFWWKAFPNDTFRGTHGHRLQGHHSYIYIHHRAQTQRDDPRNNGHYIHCSNVADSVNNGMGHHMNTYGDGDGGDIFGLASRAADNPFPDFFEAADVVCNVPVQVRQQVVCCVVPVGRDDPQDDPDDFDDPQPDFAKFKEFEQSSGSGSCLLQSLCCSLAVFFRADSVCSNVNFRTTQKDWRWHQDANGSSNGRTGTDIDHALLFRAQQLQVPQPQRCWDADPNRGTHNHQVRFQAPPPSQVSHPRSSKGAQQAQRHDDPSVSSVSNDDPLHDHHGHRGIDHDGLSVSQVVVQVVVQVVVCVVVVVVDGDRDLPSGAGSSCSNPSHNSMGMGGCNPCPHPLVSVCPGSQWAQGPVSPVRHGRHIYGHHHRHDDPSNDD/DDLFAPDDALVNLLCQFLVLALDDPVPNDPVLVVLLVLLVVLLVLLVVLLVVCVVPWLVLWLADDLQLDALLLLLLLLLQLLLLQLLCLQFVCLQVVPLNSQFQNLLSLLLNLLSLVLNVCSCLSSVRPNVVPCQLPADDDPVPDGHPVVALVNVLVVLSVCLNVLSVVSSLLLCLVVLVSNLVPHDDPVVNVVSCVSNVCVVPDPVSVVVSSVVSNVSSVVSVVSSLSNQLSSLVNQCVDPQLLNVDPCSSVLSSLLSSLLNLLVSLLVVLCVVVVRVCCSNCHLVSLLVSLVSNLVSLVVNVVVVVSLVCCLVVDPDVSSVVLVVCCCPNPLVVLNVLLCCLRPVLSVLSVDRVCSSDSVSSNVNSVSSSSSSSSVSNSSRQSSSQDGDDNVSHDHRDTDVSSVSVSSNSVSSSSSSSSVCSHNHGSGRSPSVSVSVVVVVVVVVVD/DFFKKFKAQDVVLVLVLLVVCVVVPFAPKDKFALDPSVSNCCRHVNDDLPQVVLLVVQLVVQLVCLLVVCLCVCANVDPDQDPNADNDCSPVPVSVVSSNVSSVVRSVVSNVVVNCVSVVVPCPDDQVPQPPVCVCSSVRMMMMTRGPPTPPDDQVVNQVVSVVSVGDDMDRTDD/DCPDPPPHPDADQFRFDPPDDVRTPHDDDDPPDDDPPPDDPPVVLQAQDDPRDGDQDAPDDDDPVLLVLLLVVCVVPPCQQLNSLRQRDHVVVVVDPQSDDRCQDPCNLPDGLNVQLNCQAANDDDFDPPPTGHTRSGHDNVPDDSSSSSSNSVNSNVSNVVVD/DVLLVVLLVVLVVLLVQLVVVLVVVCVVPVLVSLLLLLLLLLLQVLAQLLLLLLLLVCLQPPFLLCLQCNLLSLLLLQCLVVSVVSCVVLLCQLAPVVVVRRRDAGNAPLSDCLCLPPPHDHPDPLSVVCNVCLYSVNLNVLVVVLSVLSNVLSVVLVVLLVCLQPDDAQVVSSVVSNVSSVVVNVVSQVSQLVNQCNSFVRRPSLADDNLRSVLSNLLSNLLNLLVSLQVCLSCCPPVPCVPLAALVSLLVSLVSNLVSLVVNVVSVVVLVCVCVVPVDPSHVVQVVLCCPACNVVLVVCCVCQSRVVSNVQSVDRVQSSDSVSSNVNSVSNSVNSLSVSCSRSVSSPQSHPVSDDVSSVSSNSSSSSVSSNSSSVSSVVDDSGSPSHPSSVSSVD/DVVVVVVVVVVVVVVVVVVVCVVCVPDDDDDDDDPDDDCPVVVVVVQVPQDPKDDDPPDDIHQHPVGVVVVCVVVDDDDD/DDDPCPPPPCVVVVVVVVVVVVVVVVVVVCCVVPVPD